Protein 8ZU6 (pdb70)

Nearest PDB structures (foldseek):
  4wyq-assembly2_E  TM=8.006E-01  e=1.038E-06  Homo sapiens
  8dg7-assembly1_K  TM=7.842E-01  e=1.262E-06  Drosophila melanogaster
  8dg5-assembly1_K  TM=7.816E-01  e=1.183E-06  Drosophila melanogaster
  7zpj-assembly1_D  TM=7.983E-01  e=1.749E-06  Mus musculus
  6zbk-assembly1_B  TM=7.728E-01  e=4.358E-06  Homo sapiens

Radius of gyration: 14.93 Å; Cα contacts (8 Å, |Δi|>4): 233; chains: 2; bounding box: 44×32×35 Å

Sequence (140 aa):
DYIQLLSEIAKEQGFNITYLDIDELSANGQYQCLAELSTSPITVCHGSGISCGNAQSDAAHNALQYLKIIDYIQLLSEIAKEQGFNITYLDIDELSANGQYQCLAELSTSPITVCHGSGISCGNAQSDAAHNALQYLKIIDYIQLLSEIAKEQGFNITYLDIDELSANGQYQCLAELSTSPITVCHGSGISCGNAQSDAAHNALQYLKIIDYIQLLSEIAKEQGFNITYLDIDELSANGQYQCLAELSTSPITVCHGSGISCGNAQSDAAHNALQYLKIIDYIQLLSEIAKEQGFNITYLDIDELSANGQYQCLAELSTSPITVCHGSGISCGNAQSDAAHNALQYLKIIDYIQLLSEIAKEQGFNITYLDIDELSANGQYQCLAELSTSPITVCHGSGISCGNAQSDAAHNALQYLKIIDYIQLLSEIAKEQGFNITYLDIDELSANGQYQCLAELSTSPITVCHGSGISCGNAQSDAAHNALQYLKIIDYIQLLSEIAKEQGFNITYLDIDELSANGQYQCLAELSTSPITVCHGSGISCGNAQSDAAHNALQYLKIIDYIQLLSEIAKEQGFNITYLDIDELSANGQYQCLAELSTSPITVCHGSGISCGNAQSDAAHNALQYLKIIDYIQLLSEIAKEQGFNITYLDIDELSANGQYQCLAELSTSPITVCHGSGISCGNAQSDAAHNALQYLKIIDYIQLLSEIAKEQGFNITYLDIDELSANGQYQCLAELSTSPITVCHGSGISCGNAQSDAAHNALQYLKIIDYIQLLSEIAKEQGFNITYLDIDELSANGQYQCLAELSTSPITVCHGSGISCGNAQSDAAHNALQYLKIIDYIQLLSEIAKEQGFNITYLDIDELSANGQYQCLAELSTSPITVCHGSGISCGNAQSDAAHNALQYLKIIDYIQLLSEIAKEQGFNITYLDIDELSANGQYQCLAELSTSPITVCHGSGISCGNAQSDAAHNALQYLKIIDYIQLLSEIAKEQGFNITYLDIDELSANGQYQCLAELSTSPITVCHGSGISCGNAQSDAAHNALQYLKIIDYIQLLSEIAKEQGFNITYLDIDELSANGQYQCLAELSTSPITVCHGSGISCGNAQSDAAHNALQYLKIIDYIQLLSEIAKEQGFNITYLDIDELSANGQYQCLAELSTSPITVCHGSGISCGNAQSDAAHNALQYLKIIDYIQLLSEIAKEQGFNITYLDIDELSANGQYQCLAELSTSPITVCHGSGISCGNAQSDAAHNALQYLKIIDYIQLLSEIAKEQGFNITYLDIDELSANGQYQCLAELSTSPITVCHGSGISCGNAQSDAAHNALQYLKIIDYIQLLSEIAKEQGFNITYLDIDELSANGQYQCLAELSTSPITVCHGSGISCGNAQSDAAHNALQYLKIIDYIQLLSEIAKEQGFNITYLDIDELSANGQYQCLAELSTSPITVCHGSGISCGNAQSDAAHNALQYLKIIDYIQLLSEIAKEQGFNITYLDIDELSANGQYQCLAELSTSPITVCHGSGISCGNAQSDAAHNALQYLKIIDYIQLLSEIAKEQGFNITYLDIDELSANGQYQCLAELSTSPITVCHGSGISCGNAQSDAAHNALQYLKIIDYIQLLSEIAKEQGFNITYLDIDELSANGQYQCLAELSTSPITVCHGSGISCGNAQSDAAHNALQYLKIIDYIQLLSEIAKEQGFNITYLDIDELSANGQYQCLAELSTSPITVCHGSGISCGNAQSDAAHNALQYLKIIDYIQLLSEIAKEQGFNITYLDIDELSANGQYQCLAELSTSPITVCHGSGISCGNAQSDAAHNALQYLKIIDYIQLLSEIAKEQGFNITYLDIDELSANGQYQCLAELSTSPITVCHGSGISCGNAQSDAAHNALQYLKIIDYIQLLSEIAKEQGFNITYLDIDELSANGQYQCLAELSTSPITVCHGSGISCGNAQSDAAHNALQYLKIIDYIQLLSEIAKEQGFNITYLDIDELSANGQYQCLAELSTSPITVCHGSGISCGNAQSDAAHNALQYLKIIDYIQLLSEIAKEQGFNITYLDIDELSANGQYQCLAELSTSPITVCHGSGISCGNAQSDAAHNALQYLKII

Foldseek 3Di:
DLLVVLCVVCVVVVWDWDKDWDPDADPQRATWIWTFTDVDPTDIFIFHDPHPPVRVVRRSVVVVVVVVVD/DLLVVCVVVCVVVVWDKAKAQPPDDCVVGVQKIWIFTRPDPTDIFIFRSNDVVNRSVRRSVVCVVVVVVD

Organism: Homo sapiens (NCBI:txid9606)

Secondary structure (DSSP, 8-state):
-HHHHHHHHHHHHT--EEEEE---S-TTT-EEEEEEESSSSS-EEEEEESSTTHHHHHHHHHHHHHHHH-/-HHHHHHHHHHHHT--EEEEESSS--TT----EEEEESSSS--EEEE---SSSHHHHHHHHHHHHHHHH-

GO terms:
  GO:0005515 protein binding (F, IPI)
  GO:0008047 enzyme activator activity (F, IDA)
  GO:0005737 cytoplasm (C, IDA)
  GO:0140374 antiviral innate immune response (P, IDA)
  GO:0042803 protein homodimerization activity (F, IPI)
  GO:0008047 enzyme activator activity (F, TAS)
  GO:0009615 response to virus (P, TAS)
  GO:0006955 immune response (P, TAS)
  GO:0008285 negative regulation of cell population proliferation (P, TAS)
  GO:0005829 cytosol (C, TAS)
  GO:0042802 identical protein binding (F, IPI)
  GO:0070883 pre-miRNA binding (F, IDA)
  GO:0035196 miRNA processing (P, IDA)
  GO:0003725 double-stranded RNA binding (F, IDA)
  GO:0070578 RISC-loading complex (C, IDA)
  GO:0031054 pre-miRNA processing (P, IDA)
  GO:0050821 protein stabilization (P, IMP)
  GO:0019899 enzyme binding (F, IPI)
  GO:0005654 nucleoplasm (C, IDA)
  GO:0005829 cytosol (C, IDA)

Structure (mmCIF, N/CA/C/O backbone):
data_8ZU6
#
_entry.id   8ZU6
#
loop_
_atom_site.group_PDB
_atom_site.id
_atom_site.type_symbol
_atom_site.label_atom_id
_atom_site.label_alt_id
_atom_site.label_comp_id
_atom_site.label_asym_id
_atom_site.label_entity_id
_atom_site.label_seq_id
_atom_site.pdbx_PDB_ins_code
_atom_site.Cartn_x
_atom_site.Cartn_y
_atom_site.Cartn_z
_atom_site.occupancy
_atom_site.B_iso_or_equiv
_atom_site.auth_seq_id
_atom_site.auth_comp_id
_atom_site.auth_asym_id
_atom_site.auth_atom_id
_atom_site.pdbx_PDB_model_num
ATOM 1 N N . ASP A 1 25 ? -12.715 -0.943 47.439 1.00 0.00 30 ASP A N 1
ATOM 2 C CA . ASP A 1 25 ? -12.422 -1.079 45.985 1.00 0.00 30 ASP A CA 1
ATOM 3 C C . ASP A 1 25 ? -11.827 0.239 45.463 1.00 0.00 30 ASP A C 1
ATOM 4 O O . ASP A 1 25 ? -12.493 1.042 44.798 1.00 0.00 30 ASP A O 1
ATOM 13 N N . TYR A 1 26 ? -10.549 0.469 45.778 1.00 0.00 31 TYR A N 1
ATOM 14 C CA . TYR A 1 26 ? -9.850 1.683 45.354 1.00 0.00 31 TYR A CA 1
ATOM 15 C C . TYR A 1 26 ? -9.690 1.726 43.832 1.00 0.00 31 TYR A C 1
ATOM 16 O O . TYR A 1 26 ? -9.874 2.767 43.194 1.00 0.00 31 TYR A O 1
ATOM 34 N N . ILE A 1 27 ? -9.324 0.585 43.243 1.00 0.00 32 ILE A N 1
ATOM 35 C CA . ILE A 1 27 ? -9.116 0.489 41.794 1.00 0.00 32 ILE A CA 1
ATOM 36 C C . ILE A 1 27 ? -10.424 0.773 41.041 1.00 0.00 32 ILE A C 1
ATOM 37 O O . ILE A 1 27 ? -10.441 1.499 40.042 1.00 0.00 32 ILE A O 1
ATOM 53 N N . GLN A 1 28 ? -11.526 0.187 41.516 1.00 0.00 33 GLN A N 1
ATOM 54 C CA . GLN A 1 28 ? -12.832 0.373 40.877 1.00 0.00 33 GLN A CA 1
ATOM 55 C C . GLN A 1 28 ? -13.223 1.851 40.867 1.00 0.00 33 GLN A C 1
ATOM 56 O O . GLN A 1 28 ? -13.745 2.372 39.876 1.00 0.00 33 GLN A O 1
ATOM 70 N N . LEU A 1 29 ? -12.971 2.538 41.984 1.00 0.00 34 LEU A N 1
ATOM 71 C CA . LEU A 1 29 ? -13.298 3.959 42.107 1.00 0.00 34 LEU A CA 1
ATOM 72 C C . LEU A 1 29 ? -12.484 4.784 41.106 1.00 0.00 34 LEU A C 1
ATOM 73 O O . LEU A 1 29 ? -12.994 5.704 40.463 1.00 0.00 34 LEU A O 1
ATOM 89 N N . LEU A 1 30 ? -11.201 4.441 40.974 1.00 0.00 35 LEU A N 1
ATOM 90 C CA . LEU A 1 30 ? -10.297 5.136 40.054 1.00 0.00 35 LEU A CA 1
ATOM 91 C C . LEU A 1 30 ? -10.778 4.982 38.606 1.00 0.00 35 LEU A C 1
ATOM 92 O O . LEU A 1 30 ? -10.705 5.917 37.804 1.00 0.00 35 LEU A O 1
ATOM 108 N N . SER A 1 31 ? -11.257 3.787 38.266 1.00 0.00 36 SER A N 1
ATOM 109 C CA . SER A 1 31 ? -11.733 3.500 36.915 1.00 0.00 36 SER A CA 1
ATOM 110 C C . SER A 1 31 ? -12.885 4.430 36.518 1.00 0.00 36 SER A C 1
ATOM 111 O O . SER A 1 31 ? -12.966 4.899 35.380 1.00 0.00 36 SER A O 1
ATOM 119 N N . GLU A 1 32 ? -13.800 4.684 37.458 1.00 0.00 37 GLU A N 1
ATOM 120 C CA . GLU A 1 32 ? -14.960 5.538 37.195 1.00 0.00 37 GLU A CA 1
ATOM 121 C C . GLU A 1 32 ? -14.557 7.000 36.980 1.00 0.00 37 GLU A C 1
ATOM 122 O O . GLU A 1 32 ? -15.035 7.661 36.053 1.00 0.00 37 GLU A O 1
ATOM 134 N N . ILE A 1 33 ? -13.676 7.520 37.840 1.00 0.00 38 ILE A N 1
ATOM 135 C CA . ILE A 1 33 ? -13.229 8.913 37.723 1.00 0.00 38 ILE A CA 1
ATOM 136 C C . ILE A 1 33 ? -12.319 9.099 36.506 1.00 0.00 38 ILE A C 1
ATOM 137 O O . ILE A 1 33 ? -12.359 10.131 35.830 1.00 0.00 38 ILE A O 1
ATOM 153 N N . ALA A 1 34 ? -11.486 8.092 36.219 1.00 0.00 39 ALA A N 1
ATOM 154 C CA . ALA A 1 34 ? -10.569 8.153 35.080 1.00 0.00 39 ALA A CA 1
ATOM 155 C C . ALA A 1 34 ? -11.339 8.282 33.763 1.00 0.00 39 ALA A C 1
ATOM 156 O O . ALA A 1 34 ? -10.984 9.077 32.889 1.00 0.00 39 ALA A O 1
ATOM 163 N N . LYS A 1 35 ? -12.403 7.486 33.616 1.00 0.00 40 LYS A N 1
ATOM 164 C CA . LYS A 1 35 ? -13.219 7.508 32.400 1.00 0.00 40 LYS A CA 1
ATOM 165 C C . LYS A 1 35 ? -13.979 8.833 32.270 1.00 0.00 40 LYS A C 1
ATOM 166 O O . LYS A 1 35 ? -14.185 9.348 31.167 1.00 0.00 40 LYS A O 1
ATOM 185 N N . GLU A 1 36 ? -14.407 9.386 33.408 1.00 0.00 41 GLU A N 1
ATOM 186 C CA . GLU A 1 36 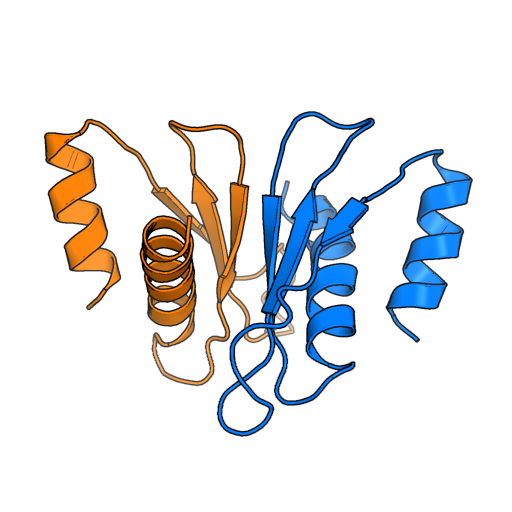? -15.151 10.647 33.420 1.00 0.00 41 GLU A CA 1
ATOM 187 C C . GLU A 1 36 ? -14.297 11.798 32.873 1.00 0.00 41 GLU A C 1
ATOM 188 O O . GLU A 1 36 ? -14.805 12.725 32.236 1.00 0.00 41 GLU A O 1
ATOM 200 N N . GLN A 1 37 ? -12.985 11.745 33.129 1.00 0.00 42 GLN A N 1
ATOM 201 C CA . GLN A 1 37 ? -12.063 12.791 32.665 1.00 0.00 42 GLN A CA 1
ATOM 202 C C . GLN A 1 37 ? -11.333 12.378 31.370 1.00 0.00 42 GLN A C 1
ATOM 203 O O . GLN A 1 37 ? -10.649 13.192 30.742 1.00 0.00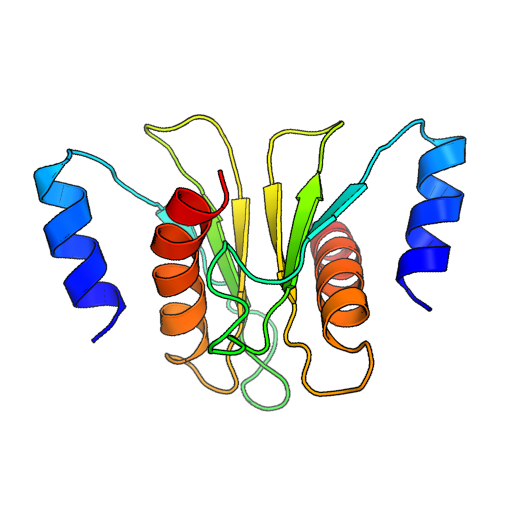 42 GLN A O 1
ATOM 217 N N . GLY A 1 38 ? -11.470 11.107 30.964 1.00 0.00 43 GLY A N 1
ATOM 218 C CA . GLY A 1 38 ? -10.817 10.609 29.748 1.00 0.00 43 GLY A CA 1
ATOM 219 C C . GLY A 1 38 ? -9.334 10.282 29.984 1.00 0.00 43 GLY A C 1
ATOM 220 O O . GLY A 1 38 ? -8.545 10.183 29.039 1.00 0.00 43 GLY A O 1
ATOM 224 N N . PHE A 1 39 ? -8.945 10.107 31.253 1.00 0.00 44 PHE A N 1
ATOM 225 C CA . PHE A 1 39 ? -7.559 9.787 31.602 1.00 0.00 44 PHE A CA 1
ATOM 226 C C . PHE A 1 39 ? -7.386 8.273 31.753 1.00 0.00 44 PHE A C 1
ATOM 227 O O . PHE A 1 39 ? -8.266 7.575 32.265 1.00 0.00 44 PHE A O 1
ATOM 244 N N . ASN A 1 40 ? -6.237 7.756 31.302 1.00 0.00 45 ASN A N 1
ATOM 245 C CA . ASN A 1 40 ? -5.951 6.324 31.387 1.00 0.00 45 ASN A CA 1
ATOM 246 C C . ASN A 1 40 ? -4.554 6.087 31.963 1.00 0.00 45 ASN A C 1
ATOM 247 O O . ASN A 1 40 ? -3.604 6.821 31.670 1.00 0.00 45 ASN A O 1
ATOM 258 N N . ILE A 1 41 ? -4.422 5.047 32.792 1.00 0.00 46 ILE A N 1
ATOM 259 C CA . ILE A 1 41 ? -3.137 4.710 33.410 1.00 0.00 46 ILE A CA 1
ATOM 260 C C . ILE A 1 41 ? -2.784 3.251 33.101 1.00 0.00 46 ILE A C 1
ATOM 261 O O . ILE A 1 41 ? -3.600 2.342 33.279 1.00 0.00 46 ILE A O 1
ATOM 277 N N . THR A 1 42 ? -1.550 3.023 32.642 1.00 0.00 47 THR A N 1
ATOM 278 C CA . THR A 1 42 ? -1.089 1.675 32.320 1.00 0.00 47 THR A CA 1
ATOM 279 C C . THR A 1 42 ? -0.319 1.090 33.513 1.00 0.00 47 THR A C 1
ATOM 280 O O . THR A 1 42 ? 0.762 1.571 33.865 1.00 0.00 47 THR A O 1
ATOM 291 N N . TYR A 1 43 ? -0.876 0.050 34.155 1.00 0.00 48 TYR A N 1
ATOM 292 C CA . TYR A 1 43 ? -0.229 -0.569 35.309 1.00 0.00 48 TYR A CA 1
ATOM 293 C C . TYR A 1 43 ? 0.633 -1.757 34.878 1.00 0.00 48 TYR A C 1
ATOM 294 O O . TYR A 1 43 ? 0.206 -2.622 34.110 1.00 0.00 48 TYR A O 1
ATOM 312 N N . LEU A 1 44 ? 1.864 -1.800 35.391 1.00 0.00 49 LEU A N 1
ATOM 313 C CA . LEU A 1 44 ? 2.799 -2.878 35.077 1.00 0.00 49 LEU A CA 1
ATOM 314 C C . LEU A 1 44 ? 3.390 -3.450 36.369 1.00 0.00 49 LEU A C 1
ATOM 315 O O . LEU A 1 44 ? 4.391 -2.954 36.896 1.00 0.00 49 LEU A O 1
ATOM 331 N N . ASP A 1 45 ? 2.758 -4.505 36.891 1.00 0.00 50 ASP A N 1
ATOM 332 C CA . ASP A 1 45 ? 3.218 -5.144 38.127 1.00 0.00 50 ASP A CA 1
ATOM 333 C C . ASP A 1 45 ? 4.292 -6.190 37.824 1.00 0.00 50 ASP A C 1
ATOM 334 O O . ASP A 1 45 ? 4.100 -7.094 37.004 1.00 0.00 50 ASP A O 1
ATOM 343 N N . ILE A 1 46 ? 5.443 -6.066 38.491 1.00 0.00 51 ILE A N 1
ATOM 344 C CA . ILE A 1 46 ? 6.552 -7.005 38.289 1.00 0.00 51 ILE A CA 1
ATOM 345 C C . ILE A 1 46 ? 6.279 -8.334 39.000 1.00 0.00 51 ILE A C 1
ATOM 346 O O . ILE A 1 46 ? 6.085 -8.393 40.216 1.00 0.00 51 ILE A O 1
ATOM 362 N N . ASP A 1 47 ? 6.263 -9.420 38.221 1.00 0.00 52 ASP A N 1
ATOM 363 C CA . ASP A 1 47 ? 6.014 -10.759 38.763 1.00 0.00 52 ASP A CA 1
ATOM 364 C C . ASP A 1 47 ? 7.153 -11.207 39.697 1.00 0.00 52 ASP A C 1
ATOM 365 O O . ASP A 1 47 ? 6.988 -12.124 40.507 1.00 0.00 52 ASP A O 1
ATOM 374 N N . GLU A 1 48 ? 8.320 -10.558 39.588 1.00 0.00 53 GLU A N 1
ATOM 375 C CA . GLU A 1 48 ? 9.471 -10.894 40.419 1.00 0.00 53 GLU A CA 1
ATOM 376 C C . GLU A 1 48 ? 9.093 -10.847 41.903 1.00 0.00 53 GLU A C 1
ATOM 377 O O . GLU A 1 48 ? 7.942 -10.582 42.264 1.00 0.00 53 GLU A O 1
ATOM 389 N N . LEU A 1 49 ? 10.069 -11.116 42.772 1.00 0.00 54 LEU A N 1
ATOM 390 C CA . LEU A 1 49 ? 9.844 -11.115 44.219 1.00 0.00 54 LEU A CA 1
ATOM 391 C C . LEU A 1 49 ? 8.742 -12.116 44.584 1.00 0.00 54 LEU A C 1
ATOM 392 O O . LEU A 1 49 ? 8.166 -12.779 43.717 1.00 0.00 54 LEU A O 1
ATOM 408 N N . SER A 1 50 ? 8.446 -12.231 45.884 1.00 0.00 55 SER A N 1
ATOM 409 C CA . SER A 1 50 ? 7.415 -13.155 46.358 1.00 0.00 55 SER A CA 1
ATOM 410 C C . SER A 1 50 ? 6.629 -12.543 47.518 1.00 0.00 55 SER A C 1
ATOM 411 O O . SER A 1 50 ? 7.044 -11.550 48.124 1.00 0.00 55 SER A O 1
ATOM 419 N N . ALA A 1 51 ? 5.478 -13.144 47.833 1.00 0.00 56 ALA A N 1
ATOM 420 C CA . ALA A 1 51 ? 4.628 -12.662 48.925 1.00 0.00 56 ALA A CA 1
ATOM 421 C C . ALA A 1 51 ? 5.410 -12.568 50.245 1.00 0.00 56 ALA A C 1
ATOM 422 O O . ALA A 1 51 ? 5.030 -11.832 51.161 1.00 0.00 56 ALA A O 1
ATOM 429 N N . ASN A 1 52 ? 6.515 -13.320 50.351 1.00 0.00 57 ASN A N 1
ATOM 430 C CA . ASN A 1 52 ? 7.343 -13.317 51.558 1.00 0.00 57 ASN A CA 1
ATOM 431 C C . ASN A 1 52 ? 7.714 -11.887 51.961 1.00 0.00 57 ASN A C 1
ATOM 432 O O . ASN A 1 52 ? 7.514 -11.469 53.105 1.00 0.00 57 ASN A O 1
ATOM 443 N N . GLY A 1 53 ? 8.261 -11.125 51.008 1.00 0.00 58 GLY A N 1
ATOM 444 C CA . GLY A 1 53 ? 8.661 -9.742 51.262 1.00 0.00 58 GLY A CA 1
ATOM 445 C C . GLY A 1 53 ? 7.503 -8.776 51.001 1.00 0.00 58 GLY A C 1
ATOM 446 O O . GLY A 1 53 ? 6.774 -8.387 51.917 1.00 0.00 58 GLY A O 1
ATOM 450 N N . GLN A 1 54 ? 7.330 -8.378 49.734 1.00 0.00 59 GLN A N 1
ATOM 451 C CA . GLN A 1 54 ? 6.256 -7.452 49.356 1.00 0.00 59 GLN A CA 1
ATOM 452 C C . GLN A 1 54 ? 6.210 -7.250 47.838 1.00 0.00 59 GLN A C 1
ATOM 453 O O . GLN A 1 54 ? 7.243 -7.168 47.166 1.00 0.00 59 GLN A O 1
ATOM 467 N N . TYR A 1 55 ? 4.994 -7.163 47.293 1.00 0.00 60 TYR A N 1
ATOM 468 C CA . TYR A 1 55 ? 4.792 -6.966 45.866 1.00 0.00 60 TYR A CA 1
ATOM 469 C C . TYR A 1 55 ? 5.065 -5.504 45.486 1.00 0.00 60 TYR A C 1
ATOM 470 O O . TYR A 1 55 ? 5.154 -4.619 46.342 1.00 0.00 60 TYR A O 1
ATOM 488 N N . GLN A 1 56 ? 5.200 -5.250 44.181 1.00 0.00 61 GLN A N 1
ATOM 489 C CA . GLN A 1 56 ? 5.464 -3.902 43.673 1.00 0.00 61 GLN A CA 1
ATOM 490 C C . GLN A 1 56 ? 4.647 -3.649 42.398 1.00 0.00 61 GLN A C 1
ATOM 491 O O . GLN A 1 56 ? 4.343 -4.577 41.642 1.00 0.00 61 GLN A O 1
ATOM 505 N N . CYS A 1 57 ? 4.289 -2.382 42.149 1.00 0.00 62 CYS A N 1
ATOM 506 C CA . CYS A 1 57 ? 3.510 -2.027 40.960 1.00 0.00 62 CYS A CA 1
ATOM 507 C C . CYS A 1 57 ? 3.989 -0.700 40.362 1.00 0.00 62 CYS A C 1
ATOM 508 O O . CYS A 1 57 ? 4.197 0.287 41.073 1.00 0.00 62 CYS A O 1
ATOM 516 N N . LEU A 1 58 ? 4.169 -0.677 39.036 1.00 0.00 63 LEU A N 1
ATOM 517 C CA . LEU A 1 58 ? 4.625 0.528 38.337 1.00 0.00 63 LEU A CA 1
ATOM 518 C C . LEU A 1 58 ? 3.486 1.123 37.498 1.00 0.00 63 LEU A C 1
ATOM 519 O O . LEU A 1 58 ? 2.961 0.479 36.588 1.00 0.00 63 LEU A O 1
ATOM 535 N N . ALA A 1 59 ? 3.100 2.370 37.800 1.00 0.00 64 ALA A N 1
ATOM 536 C CA . ALA A 1 59 ? 2.024 3.044 37.064 1.00 0.00 64 ALA A CA 1
ATOM 537 C C . ALA A 1 59 ? 2.598 4.103 36.115 1.00 0.00 64 ALA A C 1
ATOM 538 O O . ALA A 1 59 ? 3.225 5.070 36.544 1.00 0.00 64 ALA A O 1
ATOM 545 N N . GLU A 1 60 ? 2.386 3.917 34.808 1.00 0.00 65 GLU A N 1
ATOM 546 C CA . GLU A 1 60 ? 2.895 4.856 33.800 1.00 0.00 65 GLU A CA 1
ATOM 547 C C . GLU A 1 60 ? 1.747 5.527 33.035 1.00 0.00 65 GLU A C 1
ATOM 548 O O . GLU A 1 60 ? 0.858 4.857 32.503 1.00 0.00 65 GLU A O 1
ATOM 560 N N . LEU A 1 61 ? 1.764 6.868 32.972 1.00 0.00 66 LEU A N 1
ATOM 561 C CA . LEU A 1 61 ? 0.710 7.613 32.255 1.00 0.00 66 LEU A CA 1
ATOM 562 C C . LEU A 1 61 ? 1.033 7.725 30.753 1.00 0.00 66 LEU A C 1
ATOM 563 O O . LEU A 1 61 ? 2.118 8.174 30.368 1.00 0.00 66 LEU A O 1
ATOM 579 N N . SER A 1 62 ? 0.093 7.293 29.885 1.00 0.00 67 SER A N 1
ATOM 580 C CA . SER A 1 62 ? 0.315 7.337 28.429 1.00 0.00 67 SER A CA 1
ATOM 581 C C . SER A 1 62 ? -0.293 8.595 27.775 1.00 0.00 67 SER A C 1
ATOM 582 O O . SER A 1 62 ? 0.329 9.218 26.910 1.00 0.00 67 SER A O 1
ATOM 590 N N . THR A 1 63 ? -1.499 8.999 28.203 1.00 0.00 68 THR A N 1
ATOM 591 C CA . THR A 1 63 ? -2.145 10.213 27.657 1.00 0.00 68 THR A CA 1
ATOM 592 C C . THR A 1 63 ? -1.492 11.461 28.277 1.00 0.00 68 THR A C 1
ATOM 593 O O . THR A 1 63 ? -1.314 12.503 27.644 1.00 0.00 68 THR A O 1
ATOM 604 N N . SER A 1 64 ? -1.097 11.305 29.528 1.00 0.00 69 SER A N 1
ATOM 605 C CA . SER A 1 64 ? -0.414 12.314 30.313 1.00 0.00 69 SER A CA 1
ATOM 606 C C . SER A 1 64 ? 1.097 12.215 30.025 1.00 0.00 69 SER A C 1
ATOM 607 O O . SER A 1 64 ? 1.530 11.236 29.406 1.00 0.00 69 SER A O 1
ATOM 615 N N . PRO A 1 65 ? 1.910 13.188 30.418 1.00 0.00 70 PRO A N 1
ATOM 616 C CA . PRO A 1 65 ? 3.375 13.146 30.130 1.00 0.00 70 PRO A CA 1
ATOM 617 C C . PRO A 1 65 ? 3.967 11.951 30.872 1.00 0.00 70 PRO A C 1
ATOM 618 O O . PRO A 1 65 ? 3.287 11.326 31.695 1.00 0.00 70 PRO A O 1
ATOM 629 N N . ILE A 1 66 ? 5.170 11.514 30.479 1.00 0.00 71 ILE A N 1
ATOM 630 C CA . ILE A 1 66 ? 5.717 10.272 31.015 1.00 0.00 71 ILE A CA 1
ATOM 631 C C . ILE A 1 66 ? 6.183 10.431 32.463 1.00 0.00 71 ILE A C 1
ATOM 632 O O . ILE A 1 66 ? 7.123 11.152 32.801 1.00 0.00 71 ILE A O 1
ATOM 648 N N . THR A 1 67 ? 5.459 9.711 33.320 1.00 0.00 72 THR A N 1
ATOM 649 C CA . THR A 1 67 ? 5.696 9.688 34.748 1.00 0.00 72 THR A CA 1
ATOM 650 C C . THR A 1 67 ? 5.403 8.282 35.269 1.00 0.00 72 THR A C 1
ATOM 651 O O . THR A 1 67 ? 4.359 7.683 34.949 1.00 0.00 72 THR A O 1
ATOM 662 N N . VAL A 1 68 ? 6.327 7.745 36.065 1.00 0.00 73 VAL A N 1
ATOM 663 C CA . VAL A 1 68 ? 6.166 6.402 36.625 1.00 0.00 73 VAL A CA 1
ATOM 664 C C . VAL A 1 68 ? 5.949 6.503 38.139 1.00 0.00 73 VAL A C 1
ATOM 665 O O . VAL A 1 68 ? 6.733 7.133 38.855 1.00 0.00 73 VAL A O 1
ATOM 678 N N . CYS A 1 69 ? 4.872 5.887 38.634 1.00 0.00 74 CYS A N 1
ATOM 679 C CA . CYS A 1 69 ? 4.561 5.920 40.063 1.00 0.00 74 CYS A CA 1
ATOM 680 C C . CYS A 1 69 ? 4.856 4.562 40.700 1.00 0.00 74 CYS A C 1
ATOM 681 O O . CYS A 1 69 ? 4.389 3.520 40.229 1.00 0.00 74 CYS A O 1
ATOM 689 N N . HIS A 1 70 ? 5.639 4.565 41.784 1.00 0.00 75 HIS A N 1
ATOM 690 C CA . HIS A 1 70 ? 5.992 3.329 42.475 1.00 0.00 75 HIS A CA 1
ATOM 691 C C . HIS A 1 70 ? 5.029 3.056 43.642 1.00 0.00 75 HIS A C 1
ATOM 692 O O . HIS A 1 70 ? 4.852 3.898 44.531 1.00 0.00 75 HIS A O 1
ATOM 707 N N . GLY A 1 71 ? 4.417 1.859 43.649 1.00 0.00 76 GLY A N 1
ATOM 708 C CA . GLY A 1 71 ? 3.491 1.451 44.705 1.00 0.00 76 GLY A CA 1
ATOM 709 C C . GLY A 1 71 ? 3.937 0.104 45.282 1.00 0.00 76 GLY A C 1
ATOM 710 O O . GLY A 1 71 ? 4.769 -0.589 44.689 1.00 0.00 76 GLY A O 1
ATOM 714 N N . SER A 1 72 ? 3.394 -0.281 46.444 1.00 0.00 77 SER A N 1
ATOM 715 C CA . SER A 1 72 ? 3.772 -1.556 47.068 1.00 0.00 77 SER A CA 1
ATOM 716 C C . SER A 1 72 ? 2.738 -2.018 48.098 1.00 0.00 77 SER A C 1
ATOM 717 O O . SER A 1 72 ? 2.013 -1.217 48.694 1.00 0.00 77 SER A O 1
ATOM 725 N N . GLY A 1 73 ? 2.683 -3.337 48.317 1.00 0.00 78 GLY A N 1
ATOM 726 C CA . GLY A 1 73 ? 1.756 -3.930 49.279 1.00 0.00 78 GLY A CA 1
ATOM 727 C C . GLY A 1 73 ? 2.357 -5.191 49.906 1.00 0.00 78 GLY A C 1
ATOM 728 O O . GLY A 1 73 ? 3.400 -5.689 49.472 1.00 0.00 78 GLY A O 1
ATOM 732 N N . ILE A 1 74 ? 1.697 -5.713 50.945 1.00 0.00 79 ILE A N 1
ATOM 733 C CA . ILE A 1 74 ? 2.175 -6.915 51.639 1.00 0.00 79 ILE A CA 1
ATOM 734 C C . ILE A 1 74 ? 1.725 -8.195 50.904 1.00 0.00 79 ILE A C 1
ATOM 735 O O . ILE A 1 74 ? 2.385 -9.235 50.982 1.00 0.00 79 ILE A O 1
ATOM 751 N N . SER A 1 75 ? 0.598 -8.126 50.185 1.00 0.00 80 SER A N 1
ATOM 752 C CA . SER A 1 75 ? 0.083 -9.281 49.448 1.00 0.00 80 SER A CA 1
ATOM 753 C C . SER A 1 75 ? -0.526 -8.836 48.121 1.00 0.00 80 SER A C 1
ATOM 754 O O . SER A 1 75 ? -0.895 -7.671 47.944 1.00 0.00 80 SER A O 1
ATOM 762 N N . CYS A 1 76 ? -0.637 -9.770 47.168 1.00 0.00 81 CYS A N 1
ATOM 763 C CA . CYS A 1 76 ? -1.204 -9.463 45.856 1.00 0.00 81 CYS A CA 1
ATOM 764 C C . CYS A 1 76 ? -2.596 -8.844 46.011 1.00 0.00 81 CYS A C 1
ATOM 765 O O . CYS A 1 76 ? -3.564 -9.510 46.389 1.00 0.00 81 CYS A O 1
ATOM 773 N N . GLY A 1 77 ? -2.693 -7.542 45.730 1.00 0.00 82 GLY A N 1
ATOM 774 C CA . GLY A 1 77 ? -3.957 -6.818 45.847 1.00 0.00 82 GLY A CA 1
ATOM 775 C C . GLY A 1 77 ? -3.763 -5.524 46.638 1.00 0.00 82 GLY A C 1
ATOM 776 O O . GLY A 1 77 ? -4.321 -4.475 46.302 1.00 0.00 82 GLY A O 1
ATOM 780 N N . ASN A 1 78 ? -2.957 -5.593 47.705 1.00 0.00 83 ASN A N 1
ATOM 781 C CA . ASN A 1 78 ? -2.687 -4.426 48.542 1.00 0.00 83 ASN A CA 1
ATOM 782 C C . ASN A 1 78 ? -1.844 -3.408 47.767 1.00 0.00 83 ASN A C 1
ATOM 783 O O . ASN A 1 78 ? -2.110 -2.202 47.794 1.00 0.00 83 ASN A O 1
ATOM 794 N N . ALA A 1 79 ? -0.814 -3.897 47.066 1.00 0.00 84 ALA A N 1
ATOM 795 C CA . ALA A 1 79 ? 0.065 -3.028 46.286 1.00 0.00 84 ALA A CA 1
ATOM 796 C C . ALA A 1 79 ? -0.724 -2.309 45.197 1.00 0.00 84 ALA A C 1
ATOM 797 O O . ALA A 1 79 ? -0.522 -1.122 44.934 1.00 0.00 84 ALA A O 1
ATOM 804 N N . GLN A 1 80 ? -1.648 -3.032 44.566 1.00 0.00 85 GLN A N 1
ATOM 805 C CA . GLN A 1 80 ? -2.487 -2.462 43.517 1.00 0.00 85 GLN A CA 1
ATOM 806 C C . GLN A 1 80 ? -3.338 -1.325 44.092 1.00 0.00 85 GLN A C 1
ATOM 807 O O . GLN A 1 80 ? -3.582 -0.307 43.438 1.00 0.00 85 GLN A O 1
ATOM 821 N N . SER A 1 81 ? -3.802 -1.508 45.335 1.00 0.00 86 SER A N 1
ATOM 822 C CA . SER A 1 81 ? -4.633 -0.510 46.007 1.00 0.00 86 SER A CA 1
ATOM 823 C C . SER A 1 81 ? -3.830 0.758 46.311 1.00 0.00 86 SER A C 1
ATOM 824 O O . SER A 1 81 ? -4.306 1.880 46.110 1.00 0.00 86 SER A O 1
ATOM 832 N N . ASP A 1 82 ? -2.596 0.583 46.796 1.00 0.00 87 ASP A N 1
ATOM 833 C CA . ASP A 1 82 ? -1.735 1.720 47.119 1.00 0.00 87 ASP A CA 1
ATOM 834 C C . ASP A 1 82 ? -1.315 2.439 45.840 1.00 0.00 87 ASP A C 1
ATOM 835 O O . ASP A 1 82 ? -1.367 3.669 45.742 1.00 0.00 87 ASP A O 1
ATOM 844 N N . ALA A 1 83 ? -0.899 1.659 44.841 1.00 0.00 88 ALA A N 1
ATOM 845 C CA . ALA A 1 83 ? -0.478 2.209 43.557 1.00 0.00 88 ALA A CA 1
ATOM 846 C C . ALA A 1 83 ? -1.615 3.012 42.920 1.00 0.00 88 ALA A C 1
ATOM 847 O O . ALA A 1 83 ? -1.417 4.119 42.419 1.00 0.00 88 ALA A O 1
ATOM 854 N N . ALA A 1 84 ? -2.826 2.448 42.939 1.00 0.00 89 ALA A N 1
ATOM 855 C CA . ALA A 1 84 ? -3.995 3.116 42.366 1.00 0.00 89 ALA A CA 1
ATOM 856 C C . ALA A 1 84 ? -4.382 4.348 43.190 1.00 0.00 89 ALA A C 1
ATOM 857 O O . ALA A 1 84 ? -4.713 5.407 42.649 1.00 0.00 89 ALA A O 1
ATOM 864 N N . HIS A 1 85 ? -4.350 4.202 44.516 1.00 0.00 90 HIS A N 1
ATOM 865 C CA . HIS A 1 85 ? -4.710 5.290 45.427 1.00 0.00 90 HIS A CA 1
ATOM 866 C C . HIS A 1 85 ? -3.729 6.465 45.316 1.00 0.00 90 HIS A C 1
ATOM 867 O O . HIS A 1 85 ? -4.109 7.629 45.475 1.00 0.00 90 HIS A O 1
ATOM 882 N N . ASN A 1 86 ? -2.454 6.165 45.047 1.00 0.00 91 ASN A N 1
ATOM 883 C CA . ASN A 1 86 ? -1.433 7.208 44.928 1.00 0.00 91 ASN A CA 1
ATOM 884 C C . ASN A 1 86 ? -1.757 8.181 43.785 1.00 0.00 91 ASN A C 1
ATOM 885 O O . ASN A 1 86 ? -1.423 9.369 43.850 1.00 0.00 91 ASN A O 1
ATOM 896 N N . ALA A 1 87 ? -2.398 7.682 42.718 1.00 0.00 92 ALA A N 1
ATOM 897 C CA . ALA A 1 87 ? -2.737 8.519 41.565 1.00 0.00 92 ALA A CA 1
ATOM 898 C C . ALA A 1 87 ? -3.595 9.709 41.995 1.00 0.00 92 ALA A C 1
ATOM 899 O O . ALA A 1 87 ? -3.339 10.855 41.613 1.00 0.00 92 ALA A O 1
ATOM 906 N N . LEU A 1 88 ? -4.611 9.443 42.816 1.00 0.00 93 LEU A N 1
ATOM 907 C CA . LEU A 1 88 ? -5.492 10.501 43.316 1.00 0.00 93 LEU A CA 1
ATOM 908 C C . LEU A 1 88 ? -4.724 11.454 44.245 1.00 0.00 93 LEU A C 1
ATOM 909 O O . LEU A 1 88 ? -4.998 12.656 44.306 1.00 0.00 93 LEU A O 1
ATOM 925 N N . GLN A 1 89 ? -3.760 10.903 44.992 1.00 0.00 94 GLN A N 1
ATOM 926 C CA . GLN A 1 89 ? -2.961 11.681 45.935 1.00 0.00 94 GLN A CA 1
ATOM 927 C C . GLN A 1 89 ? -2.004 12.632 45.211 1.00 0.00 94 GLN A C 1
ATOM 928 O O . GLN A 1 89 ? -1.738 13.743 45.680 1.00 0.00 94 GLN A O 1
ATOM 942 N N . TYR A 1 90 ? -1.473 12.198 44.063 1.00 0.00 95 TYR A N 1
ATOM 943 C CA . TYR A 1 90 ? -0.542 13.028 43.303 1.00 0.00 95 TYR A CA 1
ATOM 944 C C . TYR A 1 90 ? -1.223 14.300 42.797 1.00 0.00 95 TYR A C 1
ATOM 945 O O . TYR A 1 90 ? -0.579 15.332 42.595 1.00 0.00 95 TYR A O 1
ATOM 963 N N . LEU A 1 91 ? -2.541 14.233 42.589 1.00 0.00 96 LEU A N 1
ATOM 964 C CA . LEU A 1 91 ? -3.298 15.384 42.113 1.00 0.00 96 LEU A CA 1
ATOM 965 C C . LEU A 1 91 ? -3.388 16.453 43.212 1.00 0.00 96 LEU A C 1
ATOM 966 O O . LEU A 1 91 ? -3.335 17.656 42.945 1.00 0.00 96 LEU A O 1
ATOM 982 N N . LYS A 1 92 ? -3.536 16.002 44.461 1.00 0.00 97 LYS A N 1
ATOM 983 C CA . LYS A 1 92 ? -3.645 16.901 45.600 1.00 0.00 97 LYS A CA 1
ATOM 984 C C . LYS A 1 92 ? -2.330 17.636 45.862 1.00 0.00 97 LYS A C 1
ATOM 985 O O . LYS A 1 92 ? -2.311 18.844 46.113 1.00 0.00 97 LYS A O 1
ATOM 1004 N N . ILE A 1 93 ? -1.218 16.892 45.834 1.00 0.00 98 ILE A N 1
ATOM 1005 C CA . ILE A 1 93 ? 0.092 17.476 46.102 1.00 0.00 98 ILE A CA 1
ATOM 1006 C C . ILE A 1 93 ? 0.537 18.429 44.975 1.00 0.00 98 ILE A C 1
ATOM 1007 O O . ILE A 1 93 ? 1.023 19.535 45.234 1.00 0.00 98 ILE A O 1
ATOM 1023 N N . ILE A 1 94 ? 0.379 18.003 43.714 1.00 0.00 99 ILE A N 1
ATOM 1024 C CA . ILE A 1 94 ? 0.777 18.830 42.572 1.00 0.00 99 ILE A CA 1
ATOM 1025 C C . ILE A 1 94 ? -0.175 20.026 42.401 1.00 0.00 99 ILE A C 1
ATOM 1026 O O . ILE A 1 94 ? -1.111 20.129 43.178 1.00 0.00 99 ILE A O 1
ATOM 1043 N N . ASP B 1 25 ? 21.969 7.298 56.330 1.00 0.00 30 ASP B N 1
ATOM 1044 C CA . ASP B 1 25 ? 20.660 6.868 55.760 1.00 0.00 30 ASP B CA 1
ATOM 1045 C C . ASP B 1 25 ? 20.781 6.743 54.241 1.00 0.00 30 ASP B C 1
ATOM 1046 O O . ASP B 1 25 ? 21.757 7.194 53.633 1.00 0.00 30 ASP B O 1
ATOM 1055 N N . TYR B 1 26 ? 19.772 6.127 53.616 1.00 0.00 31 TYR B N 1
ATOM 1056 C CA . TYR B 1 26 ? 19.759 5.945 52.162 1.00 0.00 31 TYR B CA 1
ATOM 1057 C C . TYR B 1 26 ? 19.744 7.304 51.452 1.00 0.00 31 TYR B C 1
ATOM 1058 O O . TYR B 1 26 ? 20.370 7.484 50.404 1.00 0.00 31 TYR B O 1
ATOM 1076 N N . ILE B 1 27 ? 19.035 8.276 52.035 1.00 0.00 32 ILE B N 1
ATOM 1077 C CA . ILE B 1 27 ? 18.956 9.621 51.461 1.00 0.00 32 ILE B CA 1
ATOM 1078 C C . ILE B 1 27 ? 20.369 10.201 51.301 1.00 0.00 32 ILE B C 1
ATOM 1079 O O . ILE B 1 27 ? 20.667 10.907 50.333 1.00 0.00 32 ILE B O 1
ATOM 1095 N N . GLN B 1 28 ? 21.248 9.901 52.263 1.00 0.00 33 GLN B N 1
ATOM 1096 C CA . GLN B 1 28 ? 22.627 10.390 52.229 1.00 0.00 33 GLN B CA 1
ATOM 1097 C C . GLN B 1 28 ? 23.372 9.820 51.018 1.00 0.00 33 GLN B C 1
ATOM 1098 O O . GLN B 1 28 ? 24.195 10.494 50.395 1.00 0.00 33 GLN B O 1
ATOM 1112 N N . LEU B 1 29 ? 23.082 8.559 50.681 1.00 0.00 34 LEU B N 1
ATOM 1113 C CA . LEU B 1 29 ? 23.724 7.897 49.544 1.00 0.00 34 LEU B CA 1
ATOM 1114 C C . LEU B 1 29 ? 23.351 8.602 48.239 1.00 0.00 34 LEU B C 1
ATOM 1115 O O . LEU B 1 29 ? 24.208 8.933 47.415 1.00 0.00 34 LEU B O 1
ATOM 1131 N N . LEU B 1 30 ? 22.049 8.831 48.050 1.00 0.00 35 LEU B N 1
ATOM 1132 C CA . LEU B 1 30 ? 21.547 9.496 46.848 1.00 0.00 35 LEU B CA 1
ATOM 1133 C C . LEU B 1 30 ? 22.075 10.929 46.755 1.00 0.00 35 LEU B C 1
ATOM 1134 O O . LEU B 1 30 ? 22.440 11.407 45.679 1.00 0.00 35 LEU B O 1
ATOM 1150 N N . SER B 1 31 ? 22.103 11.628 47.892 1.00 0.00 36 SER B N 1
ATOM 1151 C CA . SER B 1 31 ? 22.571 13.015 47.935 1.00 0.00 36 SER B CA 1
ATOM 1152 C C . SER B 1 31 ? 24.017 13.130 47.442 1.00 0.00 36 SER B C 1
ATOM 1153 O O . SER B 1 31 ? 24.377 14.076 46.734 1.00 0.00 36 SER B O 1
ATOM 1161 N N . GLU B 1 32 ? 24.862 12.163 47.819 1.00 0.00 37 GLU B N 1
ATOM 1162 C CA . GLU B 1 32 ? 26.269 12.175 47.410 1.00 0.00 37 GLU B CA 1
ATOM 1163 C C . GLU B 1 32 ? 26.395 12.012 45.898 1.00 0.00 37 GLU B C 1
ATOM 1164 O O . GLU B 1 32 ? 27.188 12.691 45.238 1.00 0.00 37 GLU B O 1
ATOM 1176 N N . ILE B 1 33 ? 25.595 11.111 45.343 1.00 0.00 38 ILE B N 1
ATOM 1177 C CA . ILE B 1 33 ? 25.595 10.856 43.899 1.00 0.00 38 ILE B CA 1
ATOM 1178 C C . ILE B 1 33 ? 24.958 12.047 43.159 1.00 0.00 38 ILE B C 1
ATOM 1179 O O . ILE B 1 33 ? 25.349 12.394 42.043 1.00 0.00 38 ILE B O 1
ATOM 1195 N N . ALA B 1 34 ? 23.953 12.662 43.788 1.00 0.00 39 ALA B N 1
ATOM 1196 C CA . ALA B 1 34 ? 23.241 13.795 43.200 1.00 0.00 39 ALA B CA 1
ATOM 1197 C C . ALA B 1 34 ? 24.184 14.963 42.893 1.00 0.00 39 ALA B C 1
ATOM 1198 O O . ALA B 1 34 ? 24.102 15.575 41.828 1.00 0.00 39 ALA B O 1
ATOM 1205 N N . LYS B 1 35 ? 25.085 15.290 43.828 1.00 0.00 40 LYS B N 1
ATOM 1206 C CA . LYS B 1 35 ? 26.022 16.401 43.620 1.00 0.00 40 LYS B CA 1
ATOM 1207 C C . LYS B 1 35 ? 27.019 16.082 42.500 1.00 0.00 40 LYS B C 1
ATOM 1208 O O . LYS B 1 35 ? 27.420 16.962 41.732 1.00 0.00 40 LYS B O 1
ATOM 1227 N N . GLU B 1 36 ? 27.430 14.815 42.405 1.00 0.00 41 GLU B N 1
ATOM 1228 C CA . GLU B 1 36 ? 28.384 14.385 41.381 1.00 0.00 41 GLU B CA 1
ATOM 1229 C C . GLU B 1 36 ? 27.737 14.335 39.993 1.00 0.00 41 GLU B C 1
ATOM 1230 O O . GLU B 1 36 ? 28.352 14.693 38.986 1.00 0.00 41 GLU B O 1
ATOM 1242 N N . GLN B 1 37 ? 26.486 13.866 39.934 1.00 0.00 42 GLN B N 1
ATOM 1243 C CA . GLN B 1 37 ? 25.766 13.749 38.660 1.00 0.00 42 GLN B CA 1
ATOM 1244 C C . GLN B 1 37 ? 24.938 15.006 38.339 1.00 0.00 42 GLN B C 1
ATOM 1245 O O . GLN B 1 37 ? 24.437 15.164 37.221 1.00 0.00 42 GLN B O 1
ATOM 1259 N N . GLY B 1 38 ? 24.788 15.911 39.315 1.00 0.00 43 GLY B N 1
ATOM 1260 C CA . GLY B 1 38 ? 24.019 17.140 39.111 1.00 0.00 43 GLY B CA 1
ATOM 1261 C C . GLY B 1 38 ? 22.514 16.855 39.102 1.00 0.00 43 GLY B C 1
ATOM 1262 O O . GLY B 1 38 ? 21.752 17.449 38.334 1.00 0.00 43 GLY B O 1
ATOM 1266 N N . PHE B 1 39 ? 22.077 15.936 39.970 1.00 0.00 44 PHE B N 1
ATOM 1267 C CA . PHE B 1 39 ? 20.663 15.571 40.067 1.00 0.00 44 PHE B CA 1
ATOM 1268 C C . PHE B 1 39 ? 20.013 16.304 41.249 1.00 0.00 44 PHE B C 1
ATOM 1269 O O . PHE B 1 39 ? 20.703 16.862 42.109 1.00 0.00 44 PHE B O 1
ATOM 1286 N N . ASN B 1 40 ? 18.673 16.301 41.303 1.00 0.00 45 ASN B N 1
ATOM 1287 C CA . ASN B 1 40 ? 17.954 16.959 42.392 1.00 0.00 45 ASN B CA 1
ATOM 1288 C C . ASN B 1 40 ? 16.729 16.133 42.785 1.00 0.00 45 ASN B C 1
ATOM 1289 O O . ASN B 1 40 ? 15.949 15.691 41.936 1.00 0.00 45 ASN B O 1
ATOM 1300 N N . ILE B 1 41 ? 16.565 15.912 44.090 1.00 0.00 46 ILE B N 1
ATOM 1301 C CA . ILE B 1 41 ? 15.443 15.126 44.611 1.00 0.00 46 ILE B CA 1
ATOM 1302 C C . ILE B 1 41 ? 14.543 15.993 45.496 1.00 0.00 46 ILE B C 1
ATOM 1303 O O . ILE B 1 41 ? 15.016 16.763 46.337 1.00 0.00 46 ILE B O 1
ATOM 1319 N N . THR B 1 42 ? 13.224 15.881 45.294 1.00 0.00 47 THR B N 1
ATOM 1320 C CA . THR B 1 42 ? 12.265 16.666 46.074 1.00 0.00 47 THR B CA 1
ATOM 1321 C C . THR B 1 42 ? 11.420 15.752 46.977 1.00 0.00 47 THR B C 1
ATOM 1322 O O . THR B 1 42 ? 10.503 15.072 46.510 1.00 0.00 47 THR B O 1
ATOM 1333 N N . TYR B 1 43 ? 11.717 15.741 48.285 1.00 0.00 48 TYR B N 1
ATOM 1334 C CA . TYR B 1 43 ? 10.973 14.917 49.239 1.00 0.00 48 TYR B CA 1
ATOM 1335 C C . TYR B 1 43 ? 9.915 15.754 49.962 1.00 0.00 48 TYR B C 1
ATOM 1336 O O . TYR B 1 43 ? 10.203 16.832 50.491 1.00 0.00 48 TYR B O 1
ATOM 1354 N N . LEU B 1 44 ? 8.678 15.252 49.991 1.00 0.00 49 LEU B N 1
ATOM 1355 C CA . LEU B 1 44 ? 7.579 15.952 50.657 1.00 0.00 49 LEU B CA 1
ATOM 1356 C C . LEU B 1 44 ? 6.674 14.953 51.383 1.00 0.00 49 LEU B C 1
ATOM 1357 O O . LEU B 1 44 ? 6.351 13.882 50.863 1.00 0.00 49 LEU B O 1
ATOM 1373 N N . ASP B 1 45 ? 6.270 15.304 52.604 1.00 0.00 50 ASP B N 1
ATOM 1374 C CA . ASP B 1 45 ? 5.412 14.443 53.417 1.00 0.00 50 ASP B CA 1
ATOM 1375 C C . ASP B 1 45 ? 3.946 14.863 53.296 1.00 0.00 50 ASP B C 1
ATOM 1376 O O . ASP B 1 45 ? 3.596 16.036 53.445 1.00 0.00 50 ASP B O 1
ATOM 1385 N N . ILE B 1 46 ? 3.078 13.885 53.024 1.00 0.00 51 ILE B N 1
ATOM 1386 C CA . ILE B 1 46 ? 1.637 14.133 52.880 1.00 0.00 51 ILE B CA 1
ATOM 1387 C C . ILE B 1 46 ? 1.372 15.062 51.693 1.00 0.00 51 ILE B C 1
ATOM 1388 O O . ILE B 1 46 ? 2.158 15.967 51.395 1.00 0.00 51 ILE B O 1
ATOM 1404 N N . ASP B 1 47 ? 0.251 14.837 51.005 1.00 0.00 52 ASP B N 1
ATOM 1405 C CA . ASP B 1 47 ? -0.118 15.655 49.849 1.00 0.00 52 ASP B CA 1
ATOM 1406 C C . ASP B 1 47 ? -0.482 17.076 50.280 1.00 0.00 52 ASP B C 1
ATOM 1407 O O . ASP B 1 47 ? -0.090 18.059 49.645 1.00 0.00 52 ASP B O 1
ATOM 1416 N N . GLU B 1 48 ? -1.246 17.192 51.373 1.00 0.00 53 GLU B N 1
ATOM 1417 C CA . GLU B 1 48 ? -1.667 18.503 51.884 1.00 0.00 53 GLU B CA 1
ATOM 1418 C C . GLU B 1 48 ? -2.402 18.362 53.229 1.00 0.00 53 GLU B C 1
ATOM 1419 O O . GLU B 1 48 ? -2.367 19.261 54.074 1.00 0.00 53 GLU B O 1
ATOM 1431 N N . LEU B 1 49 ? -3.085 17.227 53.424 1.00 0.00 54 LEU B N 1
ATOM 1432 C CA . LEU B 1 49 ? -3.837 16.976 54.656 1.00 0.00 54 LEU B CA 1
ATOM 1433 C C . LEU B 1 49 ? -2.953 16.288 55.712 1.00 0.00 54 LEU B C 1
ATOM 1434 O O . LEU B 1 49 ? -3.123 15.107 56.043 1.00 0.00 54 LEU B O 1
ATOM 1450 N N . SER B 1 50 ? -1.994 17.044 56.257 1.00 0.00 55 SER B N 1
ATOM 1451 C CA . SER B 1 50 ? -1.082 16.522 57.282 1.00 0.00 55 SER B CA 1
ATOM 1452 C C . SER B 1 50 ? -1.772 16.418 58.652 1.00 0.00 55 SER B C 1
ATOM 1453 O O . SER B 1 50 ? -1.327 15.678 59.534 1.00 0.00 55 SER B O 1
ATOM 1461 N N . ALA B 1 51 ? -2.868 17.166 58.839 1.00 0.00 56 ALA B N 1
ATOM 1462 C CA . ALA B 1 51 ? -3.604 17.152 60.103 1.00 0.00 56 ALA B CA 1
ATOM 1463 C C . ALA B 1 51 ? -4.069 15.734 60.448 1.00 0.00 56 ALA B C 1
ATOM 1464 O O . ALA B 1 51 ? -4.037 15.314 61.609 1.00 0.00 56 ALA B O 1
ATOM 1471 N N . ASN B 1 52 ? -4.514 14.987 59.432 1.00 0.00 57 ASN B N 1
ATOM 1472 C CA . ASN B 1 52 ? -4.992 13.615 59.636 1.00 0.00 57 ASN B CA 1
ATOM 1473 C C . ASN B 1 52 ? -3.845 12.587 59.589 1.00 0.00 57 ASN B C 1
ATOM 1474 O O . ASN B 1 52 ? -4.047 11.403 59.874 1.00 0.00 57 ASN B O 1
ATOM 1485 N N . GLY B 1 53 ? -2.631 13.032 59.231 1.00 0.00 58 GLY B N 1
ATOM 1486 C CA . GLY B 1 53 ? -1.471 12.141 59.158 1.00 0.00 58 GLY B CA 1
ATOM 1487 C C . GLY B 1 53 ? -1.758 10.923 58.276 1.00 0.00 58 GLY B C 1
ATOM 1488 O O . GLY B 1 53 ? -2.372 9.944 58.710 1.00 0.00 58 GLY B O 1
ATOM 1492 N N . GLN B 1 54 ? -1.303 10.978 57.020 1.00 0.00 59 GLN B N 1
ATOM 1493 C CA . GLN B 1 54 ? -1.507 9.872 56.074 1.00 0.00 59 GLN B CA 1
ATOM 1494 C C . GLN B 1 54 ? -0.470 8.750 56.287 1.00 0.00 59 GLN B C 1
ATOM 1495 O O . GLN B 1 54 ? -0.626 7.638 55.775 1.00 0.00 59 GLN B O 1
ATOM 1509 N N . TYR B 1 55 ? 0.599 9.036 57.051 1.00 0.00 60 TYR B N 1
ATOM 1510 C CA . TYR B 1 55 ? 1.649 8.049 57.327 1.00 0.00 60 TYR B CA 1
ATOM 1511 C C . TYR B 1 55 ? 2.327 7.602 56.016 1.00 0.00 60 TYR B C 1
ATOM 1512 O O . TYR B 1 55 ? 2.677 6.433 55.831 1.00 0.00 60 TYR B O 1
ATOM 1530 N N . GLN B 1 56 ? 2.523 8.550 55.093 1.00 0.00 61 GLN B N 1
ATOM 1531 C CA . GLN B 1 56 ? 3.166 8.253 53.810 1.00 0.00 61 GLN B CA 1
ATOM 1532 C C . GLN B 1 56 ? 4.011 9.442 53.342 1.00 0.00 61 GLN B C 1
ATOM 1533 O O . GLN B 1 56 ? 3.766 10.591 53.719 1.00 0.00 61 GLN B O 1
ATOM 1547 N N . CYS B 1 57 ? 5.015 9.165 52.505 1.00 0.00 62 CYS B N 1
ATOM 1548 C CA . CYS B 1 57 ? 5.896 10.220 51.977 1.00 0.00 62 CYS B CA 1
ATOM 1549 C C . CYS B 1 57 ? 5.986 10.132 50.452 1.00 0.00 62 CYS B C 1
ATOM 1550 O O . CYS B 1 57 ? 5.801 9.067 49.867 1.00 0.00 62 CYS B O 1
ATOM 1558 N N . LEU B 1 58 ? 6.261 11.260 49.788 1.00 0.00 63 LEU B N 1
ATOM 1559 C CA . LEU B 1 58 ? 6.364 11.273 48.324 1.00 0.00 63 LEU B CA 1
ATOM 1560 C C . LEU B 1 58 ? 7.625 12.010 47.855 1.00 0.00 63 LEU B C 1
ATOM 1561 O O . LEU B 1 58 ? 7.921 13.125 48.290 1.00 0.00 63 LEU B O 1
ATOM 1577 N N . ALA B 1 59 ? 8.373 11.376 46.944 1.00 0.00 64 ALA B N 1
ATOM 1578 C CA . ALA B 1 59 ? 9.600 11.960 46.394 1.00 0.00 64 ALA B CA 1
ATOM 1579 C C . ALA B 1 59 ? 9.444 12.185 44.883 1.00 0.00 64 ALA B C 1
ATOM 1580 O O . ALA B 1 59 ? 8.864 11.358 44.173 1.00 0.00 64 ALA B O 1
ATOM 1587 N N . GLU B 1 60 ? 9.943 13.326 44.385 1.00 0.00 65 GLU B N 1
ATOM 1588 C CA . GLU B 1 60 ? 9.829 13.657 42.956 1.00 0.00 65 GLU B CA 1
ATOM 1589 C C . GLU B 1 60 ? 11.199 13.935 42.323 1.00 0.00 65 GLU B C 1
ATOM 1590 O O . GLU B 1 60 ? 11.961 14.789 42.784 1.00 0.00 65 GLU B O 1
ATOM 1602 N N . LEU B 1 61 ? 11.508 13.216 41.236 1.00 0.00 66 LEU B N 1
ATOM 1603 C CA . LEU B 1 61 ? 12.787 13.399 40.519 1.00 0.00 66 LEU B CA 1
ATOM 1604 C C . LEU B 1 61 ? 12.700 14.618 39.577 1.00 0.00 66 LEU B C 1
ATOM 1605 O O . LEU B 1 61 ? 11.920 14.635 38.622 1.00 0.00 66 LEU B O 1
ATOM 1621 N N . SER B 1 62 ? 13.490 15.663 39.871 1.00 0.00 67 SER B N 1
ATOM 1622 C CA . SER B 1 62 ? 13.480 16.900 39.075 1.00 0.00 67 SER B CA 1
ATOM 1623 C C . SER B 1 62 ? 14.314 16.836 37.779 1.00 0.00 67 SER B C 1
ATOM 1624 O O . SER B 1 62 ? 13.968 17.473 36.779 1.00 0.00 67 SER B O 1
ATOM 1632 N N . THR B 1 63 ? 15.451 16.126 37.801 1.00 0.00 68 THR B N 1
ATOM 1633 C CA . THR B 1 63 ? 16.346 16.071 36.630 1.00 0.00 68 THR B CA 1
ATOM 1634 C C . THR B 1 63 ? 15.814 15.165 35.513 1.00 0.00 68 THR B C 1
ATOM 1635 O O . THR B 1 63 ? 15.859 15.522 34.331 1.00 0.00 68 THR B O 1
ATOM 1646 N N . SER B 1 64 ? 15.303 13.993 35.877 1.00 0.00 69 SER B N 1
ATOM 1647 C CA . SER B 1 64 ? 14.762 13.052 34.895 1.00 0.00 69 SER B CA 1
ATOM 1648 C C . SER B 1 64 ? 13.257 13.345 34.695 1.00 0.00 69 SER B C 1
ATOM 1649 O O . SER B 1 64 ? 12.762 14.321 35.274 1.00 0.00 69 SER B O 1
ATOM 1657 N N . PRO B 1 65 ? 12.493 12.538 33.942 1.00 0.00 70 PRO B N 1
ATOM 1658 C CA . PRO B 1 65 ? 11.032 12.796 33.790 1.00 0.00 70 PRO B CA 1
ATOM 1659 C C . PRO B 1 65 ? 10.408 12.796 35.178 1.00 0.00 70 PRO B C 1
ATOM 1660 O O . PRO B 1 65 ? 10.982 12.226 36.114 1.00 0.00 70 PRO B O 1
ATOM 1671 N N . ILE B 1 66 ? 9.270 13.469 35.354 1.00 0.00 71 ILE B N 1
ATOM 1672 C CA . ILE B 1 66 ? 8.680 13.542 36.687 1.00 0.00 71 ILE B CA 1
ATOM 1673 C C . ILE B 1 66 ? 8.219 12.149 37.115 1.00 0.00 71 ILE B C 1
ATOM 1674 O O . ILE B 1 66 ? 7.305 11.550 36.550 1.00 0.00 71 ILE B O 1
ATOM 1690 N N . THR B 1 67 ? 8.909 11.624 38.128 1.00 0.00 72 THR B N 1
ATOM 1691 C CA . THR B 1 67 ? 8.632 10.302 38.669 1.00 0.00 72 THR B CA 1
ATOM 1692 C C . THR B 1 67 ? 8.317 10.440 40.153 1.00 0.00 72 THR B C 1
ATOM 1693 O O . THR B 1 67 ? 9.035 11.123 40.897 1.00 0.00 72 THR B O 1
ATOM 1704 N N . VAL B 1 68 ? 7.228 9.810 40.591 1.00 0.00 73 VAL B N 1
ATOM 1705 C CA . VAL B 1 68 ? 6.808 9.888 41.992 1.00 0.00 73 VAL B CA 1
ATOM 1706 C C . VAL B 1 68 ? 6.914 8.531 42.684 1.00 0.00 73 VAL B C 1
ATOM 1707 O O . VAL B 1 68 ? 6.265 7.561 42.300 1.00 0.00 73 VAL B O 1
ATOM 1720 N N . CYS B 1 69 ? 7.729 8.469 43.738 1.00 0.00 74 CYS B N 1
ATOM 1721 C CA . CYS B 1 69 ? 7.904 7.233 44.506 1.00 0.00 74 CYS B CA 1
ATOM 1722 C C . CYS B 1 69 ? 7.253 7.394 45.880 1.00 0.00 74 CYS B C 1
ATOM 1723 O O . CYS B 1 69 ? 7.336 8.462 46.494 1.00 0.00 74 CYS B O 1
ATOM 1731 N N . HIS B 1 70 ? 6.563 6.346 46.368 1.00 0.00 75 HIS B N 1
ATOM 1732 C CA . HIS B 1 70 ? 5.880 6.443 47.664 1.00 0.00 75 HIS B CA 1
ATOM 1733 C C . HIS B 1 70 ? 6.719 5.856 48.828 1.00 0.00 75 HIS B C 1
ATOM 1734 O O . HIS B 1 70 ? 7.383 4.825 48.694 1.00 0.00 75 HIS B O 1
ATOM 1749 N N . GLY B 1 71 ? 6.652 6.515 49.994 1.00 0.00 76 GLY B N 1
ATOM 1750 C CA . GLY B 1 71 ? 7.356 6.068 51.193 1.00 0.00 76 GLY B CA 1
ATOM 1751 C C . GLY B 1 71 ? 6.327 5.528 52.183 1.00 0.00 76 GLY B C 1
ATOM 1752 O O . GLY B 1 71 ? 5.167 5.957 52.180 1.00 0.00 76 GLY B O 1
ATOM 1756 N N . SER B 1 72 ? 6.725 4.562 53.016 1.00 0.00 77 SER B N 1
ATOM 1757 C CA . SER B 1 72 ? 5.787 3.959 53.971 1.00 0.00 77 SER B CA 1
ATOM 1758 C C . SER B 1 72 ? 5.687 4.745 55.281 1.00 0.00 77 SER B C 1
ATOM 1759 O O . SER B 1 72 ? 4.605 4.877 55.857 1.00 0.00 77 SER B O 1
ATOM 1767 N N . GLY B 1 73 ? 6.812 5.263 55.765 1.00 0.00 78 GLY B N 1
ATOM 1768 C CA . GLY B 1 73 ? 6.833 6.029 57.014 1.00 0.00 78 GLY B CA 1
ATOM 1769 C C . GLY B 1 73 ? 6.367 5.182 58.199 1.00 0.00 78 GLY B C 1
ATOM 1770 O O . GLY B 1 73 ? 5.706 5.676 59.118 1.00 0.00 78 GLY B O 1
ATOM 1774 N N . ILE B 1 74 ? 6.714 3.891 58.186 1.00 0.00 79 ILE B N 1
ATOM 1775 C CA . ILE B 1 74 ? 6.331 2.982 59.269 1.00 0.00 79 ILE B CA 1
ATOM 1776 C C . ILE B 1 74 ? 7.173 3.247 60.536 1.00 0.00 79 ILE B C 1
ATOM 1777 O O . ILE B 1 74 ? 6.751 2.954 61.657 1.00 0.00 79 ILE B O 1
ATOM 1793 N N . SER B 1 75 ? 8.372 3.822 60.355 1.00 0.00 80 SER B N 1
ATOM 1794 C CA . SER B 1 75 ? 9.259 4.138 61.475 1.00 0.00 80 SER B CA 1
ATOM 1795 C C . SER B 1 75 ? 9.572 5.645 61.493 1.00 0.00 80 SER B C 1
ATOM 1796 O O . SER B 1 75 ? 8.982 6.425 60.740 1.00 0.00 80 SER B O 1
ATOM 1804 N N . CYS B 1 76 ? 10.499 6.067 62.365 1.00 0.00 81 CYS B N 1
ATOM 1805 C CA . CYS B 1 76 ? 10.876 7.480 62.483 1.00 0.00 81 CYS B CA 1
ATOM 1806 C C . CYS B 1 76 ? 11.111 8.125 61.109 1.00 0.00 81 CYS B C 1
ATOM 1807 O O . CYS B 1 76 ? 10.598 9.209 60.818 1.00 0.00 81 CYS B O 1
ATOM 1815 N N . GLY B 1 77 ? 11.897 7.459 60.256 1.00 0.00 82 GLY B N 1
ATOM 1816 C CA . GLY B 1 77 ? 12.196 7.980 58.918 1.00 0.00 82 GLY B CA 1
ATOM 1817 C C . GLY B 1 77 ? 12.262 6.854 57.882 1.00 0.00 82 GLY B C 1
ATOM 1818 O O . GLY B 1 77 ? 13.062 6.894 56.942 1.00 0.00 82 GLY B O 1
ATOM 1822 N N . ASN B 1 78 ? 11.413 5.839 58.054 1.00 0.00 83 ASN B N 1
ATOM 1823 C CA . ASN B 1 78 ? 11.372 4.701 57.136 1.00 0.00 83 ASN B CA 1
ATOM 1824 C C . ASN B 1 78 ? 10.891 5.124 55.743 1.00 0.00 83 ASN B C 1
ATOM 1825 O O . ASN B 1 78 ? 11.321 4.577 54.726 1.00 0.00 83 ASN B O 1
ATOM 1836 N N . ALA B 1 79 ? 9.972 6.091 55.697 1.00 0.00 84 ALA B N 1
ATOM 1837 C CA . ALA B 1 79 ? 9.411 6.573 54.430 1.00 0.00 84 ALA B CA 1
ATOM 1838 C C . ALA B 1 79 ? 10.509 7.040 53.479 1.00 0.00 84 ALA B C 1
ATOM 1839 O O . ALA B 1 79 ? 10.536 6.677 52.298 1.00 0.00 84 ALA B O 1
ATOM 1846 N N . GLN B 1 80 ? 11.421 7.850 53.996 1.00 0.00 85 GLN B N 1
ATOM 1847 C CA . GLN B 1 80 ? 12.527 8.372 53.199 1.00 0.00 85 GLN B CA 1
ATOM 1848 C C . GLN B 1 80 ? 13.403 7.228 52.684 1.00 0.00 85 GLN B C 1
ATOM 1849 O O . GLN B 1 80 ? 13.864 7.233 51.538 1.00 0.00 85 GLN B O 1
ATOM 1863 N N . SER B 1 81 ? 13.641 6.237 53.546 1.00 0.00 86 SER B N 1
ATOM 1864 C CA . SER B 1 81 ? 14.468 5.084 53.193 1.00 0.00 86 SER B CA 1
ATOM 1865 C C . SER B 1 81 ? 13.783 4.190 52.154 1.00 0.00 86 SER B C 1
ATOM 1866 O O . SER B 1 81 ? 14.436 3.651 51.255 1.00 0.00 86 SER B O 1
ATOM 1874 N N . ASP B 1 82 ? 12.462 4.015 52.274 1.00 0.00 87 ASP B N 1
ATOM 1875 C CA . ASP B 1 82 ? 11.717 3.172 51.341 1.00 0.00 87 ASP B CA 1
ATOM 1876 C C . ASP B 1 82 ? 11.707 3.790 49.943 1.00 0.00 87 ASP B C 1
ATOM 1877 O O . ASP B 1 82 ? 11.829 3.091 48.934 1.00 0.00 87 ASP B O 1
ATOM 1886 N N . ALA B 1 83 ? 11.562 5.115 49.880 1.00 0.00 88 ALA B N 1
ATOM 1887 C CA . ALA B 1 83 ? 11.536 5.821 48.602 1.00 0.00 88 ALA B CA 1
ATOM 1888 C C . ALA B 1 83 ? 12.902 5.751 47.918 1.00 0.00 88 ALA B C 1
ATOM 1889 O O . ALA B 1 83 ? 13.002 5.491 46.715 1.00 0.00 88 ALA B O 1
ATOM 1896 N N . ALA B 1 84 ? 13.968 5.976 48.690 1.00 0.00 89 ALA B N 1
ATOM 1897 C CA . ALA B 1 84 ? 15.327 5.928 48.152 1.00 0.00 89 ALA B CA 1
ATOM 1898 C C . ALA B 1 84 ? 15.708 4.495 47.779 1.00 0.00 89 ALA B C 1
ATOM 1899 O O . ALA B 1 84 ? 16.353 4.244 46.757 1.00 0.00 89 ALA B O 1
ATOM 1906 N N . HIS B 1 85 ? 15.301 3.541 48.621 1.00 0.00 90 HIS B N 1
ATOM 1907 C CA . HIS B 1 85 ? 15.594 2.130 48.386 1.00 0.00 90 HIS B CA 1
ATOM 1908 C C . HIS B 1 85 ? 14.843 1.629 47.149 1.00 0.00 90 HIS B C 1
ATOM 1909 O O . HIS B 1 85 ? 15.371 0.842 46.357 1.00 0.00 90 HIS B O 1
ATOM 1924 N N . ASN B 1 86 ? 13.599 2.086 46.976 1.00 0.00 91 ASN B N 1
ATOM 1925 C CA . ASN B 1 86 ? 12.791 1.676 45.830 1.00 0.00 91 ASN B CA 1
ATOM 1926 C C . ASN B 1 86 ? 13.408 2.185 44.529 1.00 0.00 91 ASN B C 1
ATOM 1927 O O . ASN B 1 86 ? 13.446 1.477 43.519 1.00 0.00 91 ASN B O 1
ATOM 1938 N N . ALA B 1 87 ? 13.899 3.427 44.549 1.00 0.00 92 ALA B N 1
ATOM 1939 C CA . ALA B 1 87 ? 14.515 4.024 43.366 1.00 0.00 92 ALA B CA 1
ATOM 1940 C C . ALA B 1 87 ? 15.806 3.291 43.006 1.00 0.00 92 ALA B C 1
ATOM 1941 O O . ALA B 1 87 ? 16.034 2.924 41.849 1.00 0.00 92 ALA B O 1
ATOM 1948 N N . LEU B 1 88 ? 16.661 3.069 44.008 1.00 0.00 93 LEU B N 1
ATOM 1949 C CA . LEU B 1 88 ? 17.927 2.372 43.789 1.00 0.00 93 LEU B CA 1
ATOM 1950 C C . LEU B 1 88 ? 17.674 0.930 43.348 1.00 0.00 93 LEU B C 1
ATOM 1951 O O . LEU B 1 88 ? 18.354 0.401 42.463 1.00 0.00 93 LEU B O 1
ATOM 1967 N N . GLN B 1 89 ? 16.676 0.287 43.964 1.00 0.00 94 GLN B N 1
ATOM 1968 C CA . GLN B 1 89 ? 16.329 -1.092 43.628 1.00 0.00 94 GLN B CA 1
ATOM 1969 C C . GLN B 1 89 ? 15.758 -1.167 42.210 1.00 0.00 94 GLN B C 1
ATOM 1970 O O . GLN B 1 89 ? 16.065 -2.082 41.442 1.00 0.00 94 GLN B O 1
ATOM 1984 N N . TYR B 1 90 ? 14.915 -0.192 41.859 1.00 0.00 95 TYR B N 1
ATOM 1985 C CA . TYR B 1 90 ? 14.298 -0.150 40.535 1.00 0.00 95 TYR B CA 1
ATOM 1986 C C . TYR B 1 90 ? 15.363 0.006 39.448 1.00 0.00 95 TYR B C 1
ATOM 1987 O O . TYR B 1 90 ? 15.307 -0.643 38.399 1.00 0.00 95 TYR B O 1
ATOM 2005 N N . LEU B 1 91 ? 16.349 0.874 39.699 1.00 0.00 96 LEU B N 1
ATOM 2006 C CA . LEU B 1 91 ? 17.428 1.108 38.736 1.00 0.00 96 LEU B CA 1
ATOM 2007 C C . LEU B 1 91 ? 18.232 -0.183 38.514 1.00 0.00 96 LEU B C 1
ATOM 2008 O O . LEU B 1 91 ? 18.652 -0.498 37.397 1.00 0.00 96 LEU B O 1
ATOM 2024 N N . LYS B 1 92 ? 18.457 -0.928 39.598 1.00 0.00 97 LYS B N 1
ATOM 2025 C CA . LYS B 1 92 ? 19.216 -2.178 39.541 1.00 0.00 97 LYS B CA 1
ATOM 2026 C C . LYS B 1 92 ? 18.488 -3.246 38.719 1.00 0.00 97 LYS B C 1
ATOM 2027 O O . LYS B 1 92 ? 19.103 -3.981 37.940 1.00 0.00 97 LYS B O 1
ATOM 2046 N N . ILE B 1 93 ? 17.168 -3.349 38.901 1.00 0.00 98 ILE B N 1
ATOM 2047 C CA . ILE B 1 93 ? 16.367 -4.345 38.182 1.00 0.00 98 ILE B CA 1
ATOM 2048 C C . ILE B 1 93 ? 16.390 -4.061 36.670 1.00 0.00 98 ILE B C 1
ATOM 2049 O O . ILE B 1 93 ? 16.571 -4.971 35.854 1.00 0.00 98 ILE B O 1
ATOM 2065 N N . ILE B 1 94 ? 16.203 -2.793 36.289 1.00 0.00 99 ILE B N 1
ATOM 2066 C CA . ILE B 1 94 ? 16.202 -2.410 34.876 1.00 0.00 99 ILE B CA 1
ATOM 2067 C C . ILE B 1 94 ? 17.618 -2.547 34.282 1.00 0.00 99 ILE B C 1
ATOM 2068 O O . ILE B 1 94 ? 17.759 -2.362 33.084 1.00 0.00 99 ILE B O 1
ATOM 2085 N N . ASP A 1 25 ? -12.804 -0.681 46.812 1.00 192.84 30 ASP A N 2
ATOM 2086 C CA . ASP A 1 25 ? -11.733 -0.848 45.788 1.00 150.26 30 ASP A CA 2
ATOM 2087 C C . ASP A 1 25 ? -11.389 0.514 45.184 1.00 117.56 30 ASP A C 2
ATOM 2088 O O . ASP A 1 25 ? -12.163 1.089 44.412 1.00 123.01 30 ASP A O 2
ATOM 2097 N N . TYR A 1 26 ? -10.213 1.038 45.536 1.00 98.54 31 TYR A N 2
ATOM 2098 C CA . TYR A 1 26 ? -9.762 2.335 45.027 1.00 82.05 31 TYR A CA 2
ATOM 2099 C C . TYR A 1 26 ? -9.527 2.279 43.514 1.00 62.11 31 TYR A C 2
ATOM 2100 O O . TYR A 1 26 ? -9.743 3.259 42.795 1.00 58.36 31 TYR A O 2
ATOM 2118 N N . ILE A 1 27 ? -9.073 1.121 43.024 1.00 58.42 32 ILE A N 2
ATOM 2119 C CA . ILE A 1 27 ? -8.800 0.943 41.596 1.00 51.42 32 ILE A CA 2
ATOM 2120 C C . ILE A 1 27 ? -10.084 1.171 40.788 1.00 55.32 32 ILE A C 2
ATOM 2121 O O . ILE A 1 27 ? -10.084 1.868 39.769 1.00 51.12 32 ILE A O 2
ATOM 2137 N N . GLN A 1 28 ? -11.188 0.574 41.246 1.00 70.54 33 GLN A N 2
ATOM 2138 C CA . GLN A 1 28 ? -12.471 0.715 40.561 1.00 81.75 33 GLN A CA 2
ATOM 2139 C C . GLN A 1 28 ? -12.894 2.184 40.517 1.00 69.33 33 GLN A C 2
ATOM 2140 O O . GLN A 1 28 ? -13.393 2.678 39.501 1.00 69.48 33 GLN A O 2
ATOM 2154 N N . LEU A 1 29 ? -12.685 2.894 41.629 1.00 66.52 34 LEU A N 2
ATOM 2155 C CA . LEU A 1 29 ? -13.037 4.312 41.712 1.00 64.66 34 LEU A CA 2
ATOM 2156 C C . LEU A 1 29 ? -12.163 5.137 40.766 1.00 46.37 34 LEU A C 2
ATOM 2157 O O . LEU A 1 29 ? -12.632 6.068 40.104 1.00 47.68 34 LEU A O 2
ATOM 2173 N N . LEU A 1 30 ? -10.876 4.793 40.704 1.00 35.70 35 LEU A N 2
ATOM 2174 C CA . LEU A 1 30 ? -9.928 5.500 39.845 1.00 26.59 35 LEU A CA 2
ATOM 2175 C C . LEU A 1 30 ? -10.325 5.378 38.373 1.00 29.09 35 LEU A C 2
ATOM 2176 O O . LEU A 1 30 ? -10.189 6.324 37.593 1.00 28.77 35 LEU A O 2
ATOM 2192 N N . SER A 1 31 ? -10.815 4.198 37.985 1.00 38.19 36 SER A N 2
ATOM 2193 C CA . SER A 1 31 ? -11.224 3.952 36.603 1.00 49.69 36 SER A CA 2
ATOM 2194 C C . SER A 1 31 ? -12.310 4.939 36.166 1.00 53.58 36 SER A C 2
ATOM 2195 O O . SER A 1 31 ? -12.296 5.448 35.040 1.00 58.46 36 SER A O 2
ATOM 2203 N N . GLU A 1 32 ? -13.266 5.209 37.058 1.00 57.87 37 GLU A N 2
ATOM 2204 C CA . GLU A 1 32 ? -14.363 6.129 36.753 1.00 69.80 37 GLU A CA 2
ATOM 2205 C C . GLU A 1 32 ? -13.843 7.554 36.555 1.00 58.71 37 GLU A C 2
ATOM 2206 O O . GLU A 1 32 ? -14.272 8.273 35.648 1.00 67.13 37 GLU A O 2
ATOM 2218 N N . ILE A 1 33 ? -12.910 7.969 37.413 1.00 47.14 38 ILE A N 2
ATOM 2219 C CA . ILE A 1 33 ? -12.332 9.315 37.333 1.00 46.57 38 ILE A CA 2
ATOM 2220 C C . ILE A 1 33 ? -11.476 9.448 36.067 1.00 41.90 38 ILE A C 2
ATOM 2221 O O . ILE A 1 33 ? -11.503 10.473 35.380 1.00 49.52 38 ILE A O 2
ATOM 2237 N N . ALA A 1 34 ? -10.704 8.404 35.763 1.00 37.95 39 ALA A N 2
ATOM 2238 C CA . ALA A 1 34 ? -9.834 8.409 34.588 1.00 45.85 39 ALA A CA 2
ATOM 2239 C C . ALA A 1 34 ? -10.643 8.666 33.318 1.00 58.96 39 ALA A C 2
ATOM 2240 O O . ALA A 1 34 ? -10.251 9.461 32.458 1.00 70.42 39 ALA A O 2
ATOM 2247 N N . LYS A 1 35 ? -11.787 7.990 33.196 1.00 68.44 40 LYS A N 2
ATOM 2248 C CA . LYS A 1 35 ? -12.649 8.152 32.025 1.00 94.69 40 LYS A CA 2
ATOM 2249 C C . LYS A 1 35 ? -13.221 9.574 31.967 1.00 99.33 40 LYS A C 2
ATOM 2250 O O . LYS A 1 35 ? -13.388 10.155 30.891 1.00 123.82 40 LYS A O 2
ATOM 2269 N N . GLU A 1 36 ? -13.532 10.137 33.138 1.00 88.74 41 GLU A N 2
ATOM 2270 C CA . GLU A 1 36 ? -14.093 11.484 33.219 1.00 107.16 41 GLU A CA 2
ATOM 2271 C C . GLU A 1 36 ? -13.179 12.491 32.520 1.00 114.11 41 GLU A C 2
ATOM 2272 O O . GLU A 1 36 ? -13.638 13.391 31.810 1.00 141.53 41 GLU A O 2
ATOM 2284 N N . GLN A 1 37 ? -11.868 12.337 32.718 1.00 101.79 42 GLN A N 2
ATOM 2285 C CA . GLN A 1 37 ? -10.888 13.234 32.099 1.00 123.63 42 GLN A CA 2
ATOM 2286 C C . GLN A 1 37 ? -10.380 12.683 30.755 1.00 124.53 42 GLN A C 2
ATOM 2287 O O . GLN A 1 37 ? -9.766 13.406 29.965 1.00 151.54 42 GLN A O 2
ATOM 2301 N N . GLY A 1 38 ? -10.642 11.397 30.483 1.00 111.25 43 GLY A N 2
ATOM 2302 C CA . GLY A 1 38 ? -10.215 10.772 29.231 1.00 130.37 43 GLY A CA 2
ATOM 2303 C C . GLY A 1 38 ? -8.751 10.317 29.287 1.00 140.98 43 GLY A C 2
ATOM 2304 O O . GLY A 1 38 ? -8.073 10.233 28.259 1.00 176.23 43 GLY A O 2
ATOM 2308 N N . PHE A 1 39 ? -8.251 10.014 30.493 1.00 124.31 44 PHE A N 2
ATOM 2309 C CA . PHE A 1 39 ? -6.868 9.563 30.656 1.00 142.14 44 PHE A CA 2
ATOM 2310 C C . PHE A 1 39 ? -6.815 8.053 30.883 1.00 90.45 44 PHE A C 2
ATOM 2311 O O . PHE A 1 39 ? -7.705 7.464 31.503 1.00 74.73 44 PHE A O 2
ATOM 2328 N N . ASN A 1 40 ? -5.755 7.418 30.376 1.00 88.55 45 ASN A N 2
ATOM 2329 C CA . ASN A 1 40 ? -5.577 5.974 30.523 1.00 69.95 45 ASN A CA 2
ATOM 2330 C C . ASN A 1 40 ? -4.261 5.668 31.239 1.00 52.73 45 ASN A C 2
ATOM 2331 O O . ASN A 1 40 ? -3.185 6.100 30.818 1.00 78.79 45 ASN A O 2
ATOM 2342 N N . ILE A 1 41 ? -4.347 4.912 32.336 1.00 35.64 46 ILE A N 2
ATOM 2343 C CA . ILE A 1 41 ? -3.162 4.546 33.114 1.00 29.56 46 ILE A CA 2
ATOM 2344 C C . ILE A 1 41 ? -2.824 3.069 32.875 1.00 24.48 46 ILE A C 2
ATOM 2345 O O . ILE A 1 41 ? -3.688 2.191 32.965 1.00 29.74 46 ILE A O 2
ATOM 2361 N N . THR A 1 42 ? -1.554 2.794 32.567 1.00 21.87 47 THR A N 2
ATOM 2362 C CA . THR A 1 42 ? -1.107 1.427 32.316 1.00 22.77 47 THR A CA 2
ATOM 2363 C C . THR A 1 42 ? -0.395 0.859 33.552 1.00 22.60 47 THR A C 2
ATOM 2364 O O . THR A 1 42 ? 0.706 1.292 33.906 1.00 30.16 47 THR A O 2
ATOM 2375 N N . TYR A 1 43 ? -1.020 -0.123 34.217 1.00 24.40 48 TYR A N 2
ATOM 2376 C CA . TYR A 1 43 ? -0.433 -0.739 35.403 1.00 25.75 48 TYR A CA 2
ATOM 2377 C C . TYR A 1 43 ? 0.508 -1.874 35.003 1.00 29.18 48 TYR A C 2
ATOM 2378 O O . TYR A 1 43 ? 0.185 -2.705 34.149 1.00 38.03 48 TYR A O 2
ATOM 2396 N N . LEU A 1 44 ? 1.687 -1.914 35.629 1.00 27.85 49 LEU A N 2
ATOM 2397 C CA . LEU A 1 44 ? 2.675 -2.954 35.338 1.00 33.37 49 LEU A CA 2
ATOM 2398 C C . LEU A 1 44 ? 3.075 -3.682 36.625 1.00 39.48 49 LEU A C 2
ATOM 2399 O O . LEU A 1 44 ? 3.877 -3.184 37.421 1.00 47.14 49 LEU A O 2
ATOM 2415 N N . ASP A 1 45 ? 2.510 -4.874 36.831 1.00 43.90 50 ASP A N 2
ATOM 2416 C CA . ASP A 1 45 ? 2.809 -5.669 38.020 1.00 56.45 50 ASP A CA 2
ATOM 2417 C C . ASP A 1 45 ? 4.124 -6.428 37.840 1.00 66.61 50 ASP A C 2
ATOM 2418 O O . ASP A 1 45 ? 4.272 -7.253 36.934 1.00 84.01 50 ASP A O 2
ATOM 2427 N N . ILE A 1 46 ? 5.096 -6.142 38.710 1.00 65.61 51 ILE A N 2
ATOM 2428 C CA . ILE A 1 46 ? 6.406 -6.796 38.642 1.00 84.47 51 ILE A CA 2
ATOM 2429 C C . ILE A 1 46 ? 6.338 -8.168 39.326 1.00 106.08 51 ILE A C 2
ATOM 2430 O O . ILE A 1 46 ? 6.096 -8.272 40.532 1.00 117.85 51 ILE A O 2
ATOM 2446 N N . ASP A 1 47 ? 6.557 -9.232 38.546 1.00 143.21 52 ASP A N 2
ATOM 2447 C CA . ASP A 1 47 ? 6.523 -10.594 39.077 1.00 203.14 52 ASP A CA 2
ATOM 2448 C C . ASP A 1 47 ? 7.787 -10.889 39.890 1.00 189.97 52 ASP A C 2
ATOM 2449 O O . ASP A 1 47 ? 7.727 -11.454 40.986 1.00 273.91 52 ASP A O 2
ATOM 2458 N N . GLU A 1 48 ? 8.947 -10.502 39.349 1.00 190.26 53 GLU A N 2
ATOM 2459 C CA . GLU A 1 48 ? 10.228 -10.726 40.024 1.00 282.64 53 GLU A CA 2
ATOM 2460 C C . GLU A 1 48 ? 10.181 -10.189 41.457 1.00 234.16 53 GLU A C 2
ATOM 2461 O O . GLU A 1 48 ? 9.948 -8.999 41.686 1.00 308.80 53 GLU A O 2
ATOM 2473 N N . LEU A 1 49 ? 10.408 -11.075 42.431 1.00 265.47 54 LEU A N 2
ATOM 2474 C CA . LEU A 1 49 ? 10.392 -10.684 43.840 1.00 248.27 54 LEU A CA 2
ATOM 2475 C C . LEU A 1 49 ? 10.983 -11.791 44.722 1.00 287.15 54 LEU A C 2
ATOM 2476 O O . LEU A 1 49 ? 11.487 -12.803 44.226 1.00 418.28 54 LEU A O 2
ATOM 2492 N N . SER A 1 50 ? 10.924 -11.597 46.051 1.00 330.31 55 SER A N 2
ATOM 2493 C CA . SER A 1 50 ? 11.457 -12.582 46.993 1.00 599.18 55 SER A CA 2
ATOM 2494 C C . SER A 1 50 ? 10.346 -13.125 47.894 1.00 668.14 55 SER A C 2
ATOM 2495 O O . SER A 1 50 ? 9.190 -12.697 47.817 1.00 523.08 55 SER A O 2
ATOM 2503 N N . ALA A 1 51 ? 10.697 -14.082 48.760 1.00 999.99 56 ALA A N 2
ATOM 2504 C CA . ALA A 1 51 ? 9.727 -14.684 49.674 1.00 999.99 56 ALA A CA 2
ATOM 2505 C C . ALA A 1 51 ? 9.099 -13.616 50.572 1.00 999.99 56 ALA A C 2
ATOM 2506 O O . ALA A 1 51 ? 7.897 -13.644 50.856 1.00 999.99 56 ALA A O 2
ATOM 2513 N N . ASN A 1 52 ? 9.916 -12.656 51.018 1.00 999.99 57 ASN A N 2
ATOM 2514 C CA . ASN A 1 52 ? 9.431 -11.576 51.875 1.00 999.99 57 ASN A CA 2
ATOM 2515 C C . ASN A 1 52 ? 9.214 -10.301 51.038 1.00 999.99 57 ASN A C 2
ATOM 2516 O O . ASN A 1 52 ? 8.114 -10.068 50.530 1.00 999.99 57 ASN A O 2
ATOM 2527 N N . GLY A 1 53 ? 10.269 -9.476 50.874 1.00 681.07 58 GLY A N 2
ATOM 2528 C CA . GLY A 1 53 ? 10.198 -8.239 50.092 1.00 670.66 58 GLY A CA 2
ATOM 2529 C C . GLY A 1 53 ? 8.860 -7.516 50.266 1.00 471.86 58 GLY A C 2
ATOM 2530 O O . GLY A 1 53 ? 8.493 -7.087 51.361 1.00 750.94 58 GLY A O 2
ATOM 2534 N N . GLN A 1 54 ? 8.119 -7.395 49.160 1.00 174.28 59 GLN A N 2
ATOM 2535 C CA . GLN A 1 54 ? 6.802 -6.735 49.143 1.00 100.36 59 GLN A CA 2
ATOM 2536 C C . GLN A 1 54 ? 6.353 -6.531 47.694 1.00 72.28 59 GLN A C 2
ATOM 2537 O O . GLN A 1 54 ? 7.142 -6.123 46.836 1.00 79.06 59 GLN A O 2
ATOM 2551 N N . TYR A 1 55 ? 5.075 -6.804 47.416 1.00 54.73 60 TYR A N 2
ATOM 2552 C CA . TYR A 1 55 ? 4.537 -6.637 46.071 1.00 39.75 60 TYR A CA 2
ATOM 2553 C C . TYR A 1 55 ? 4.674 -5.173 45.638 1.00 32.64 60 TYR A C 2
ATOM 2554 O O . TYR A 1 55 ? 4.608 -4.257 46.463 1.00 36.72 60 TYR A O 2
ATOM 2572 N N . GLN A 1 56 ? 4.875 -4.947 44.336 1.00 28.30 61 GLN A N 2
ATOM 2573 C CA . GLN A 1 56 ? 5.030 -3.592 43.809 1.00 23.69 61 GLN A CA 2
ATOM 2574 C C . GLN A 1 56 ? 4.255 -3.421 42.504 1.00 21.51 61 GLN A C 2
ATOM 2575 O O . GLN A 1 56 ? 3.956 -4.393 41.802 1.00 25.23 61 GLN A O 2
ATOM 2589 N N . CYS A 1 57 ? 3.924 -2.168 42.170 1.00 18.05 62 CYS A N 2
ATOM 2590 C CA . CYS A 1 57 ? 3.183 -1.874 40.945 1.00 18.07 62 CYS A CA 2
ATOM 2591 C C . CYS A 1 57 ? 3.705 -0.592 40.294 1.00 16.22 62 CYS A C 2
ATOM 2592 O O . CYS A 1 57 ? 3.953 0.413 40.967 1.00 14.31 62 CYS A O 2
ATOM 2600 N N . LEU A 1 58 ? 3.862 -0.618 38.967 1.00 18.44 63 LEU A N 2
ATOM 2601 C CA . LEU A 1 58 ? 4.341 0.550 38.228 1.00 18.64 63 LEU A CA 2
ATOM 2602 C C . LEU A 1 58 ? 3.216 1.137 37.378 1.00 17.63 63 LEU A C 2
ATOM 2603 O O . LEU A 1 58 ? 2.739 0.511 36.428 1.00 18.79 63 LEU A O 2
ATOM 2619 N N . ALA A 1 59 ? 2.787 2.354 37.717 1.00 17.23 64 ALA A N 2
ATOM 2620 C CA . ALA A 1 59 ? 1.715 3.020 36.975 1.00 17.87 64 ALA A CA 2
ATOM 2621 C C . ALA A 1 59 ? 2.300 3.988 35.943 1.00 20.42 64 ALA A C 2
ATOM 2622 O O . ALA A 1 59 ? 2.751 5.082 36.283 1.00 22.16 64 ALA A O 2
ATOM 2629 N N . GLU A 1 60 ? 2.294 3.582 34.669 1.00 23.72 65 GLU A N 2
ATOM 2630 C CA . GLU A 1 60 ? 2.833 4.420 33.594 1.00 27.73 65 GLU A CA 2
ATOM 2631 C C . GLU A 1 60 ? 1.707 5.017 32.750 1.00 33.17 65 GLU A C 2
ATOM 2632 O O . GLU A 1 60 ? 0.810 4.309 32.282 1.00 38.26 65 GLU A O 2
ATOM 2644 N N . LEU A 1 61 ? 1.751 6.339 32.553 1.00 34.81 66 LEU A N 2
ATOM 2645 C CA . LEU A 1 61 ? 0.725 7.033 31.761 1.00 43.41 66 LEU A CA 2
ATOM 2646 C C . LEU A 1 61 ? 1.101 7.075 30.272 1.00 54.66 66 LEU A C 2
ATOM 2647 O O . LEU A 1 61 ? 2.191 7.521 29.903 1.00 59.25 66 LEU A O 2
ATOM 2663 N N . SER A 1 62 ? 0.197 6.587 29.402 1.00 64.05 67 SER A N 2
ATOM 2664 C CA . SER A 1 62 ? 0.460 6.559 27.956 1.00 82.18 67 SER A CA 2
ATOM 2665 C C . SER A 1 62 ? -0.108 7.793 27.231 1.00 95.76 67 SER A C 2
ATOM 2666 O O . SER A 1 62 ? 0.540 8.361 26.347 1.00 108.83 67 SER A O 2
ATOM 2674 N N . THR A 1 63 ? -1.315 8.231 27.612 1.00 99.14 68 THR A N 2
ATOM 2675 C CA . THR A 1 63 ? -1.939 9.418 26.992 1.00 119.49 68 THR A CA 2
ATOM 2676 C C . THR A 1 63 ? -1.446 10.700 27.678 1.00 102.29 68 THR A C 2
ATOM 2677 O O . THR A 1 63 ? -1.317 11.765 27.074 1.00 122.38 68 THR A O 2
ATOM 2688 N N . SER A 1 64 ? -1.144 10.561 28.957 1.00 94.80 69 SER A N 2
ATOM 2689 C CA . SER A 1 64 ? -0.634 11.624 29.798 1.00 82.50 69 SER A CA 2
ATOM 2690 C C . SER A 1 64 ? 0.894 11.699 29.640 1.00 60.44 69 SER A C 2
ATOM 2691 O O . SER A 1 64 ? 1.490 10.798 29.045 1.00 55.70 69 SER A O 2
ATOM 2699 N N . PRO A 1 65 ? 1.539 12.750 30.119 1.00 54.40 70 PRO A N 2
ATOM 2700 C CA . PRO A 1 65 ? 3.015 12.910 29.969 1.00 41.59 70 PRO A CA 2
ATOM 2701 C C . PRO A 1 65 ? 3.692 11.778 30.733 1.00 30.82 70 PRO A C 2
ATOM 2702 O O . PRO A 1 65 ? 3.025 11.031 31.463 1.00 30.45 70 PRO A O 2
ATOM 2713 N N . ILE A 1 66 ? 4.977 11.521 30.452 1.00 27.25 71 ILE A N 2
ATOM 2714 C CA . ILE A 1 66 ? 5.620 10.342 31.015 1.00 24.56 71 ILE A CA 2
ATOM 2715 C C . ILE A 1 66 ? 5.883 10.546 32.501 1.00 22.29 71 ILE A C 2
ATOM 2716 O O . ILE A 1 66 ? 6.668 11.384 32.945 1.00 26.24 71 ILE A O 2
ATOM 2732 N N . THR A 1 67 ? 5.158 9.731 33.267 1.00 19.95 72 THR A N 2
ATOM 2733 C CA . THR A 1 67 ? 5.210 9.727 34.708 1.00 21.17 72 THR A CA 2
ATOM 2734 C C . THR A 1 67 ? 4.952 8.300 35.203 1.00 16.40 72 THR A C 2
ATOM 2735 O O . THR A 1 67 ? 4.004 7.622 34.760 1.00 18.00 72 THR A O 2
ATOM 2746 N N . VAL A 1 68 ? 5.807 7.833 36.119 1.00 17.27 73 VAL A N 2
ATOM 2747 C CA . VAL A 1 68 ? 5.680 6.483 36.672 1.00 15.82 73 VAL A CA 2
ATOM 2748 C C . VAL A 1 68 ? 5.469 6.559 38.189 1.00 13.96 73 VAL A C 2
ATOM 2749 O O . VAL A 1 68 ? 6.209 7.236 38.908 1.00 15.22 73 VAL A O 2
ATOM 2762 N N . CYS A 1 69 ? 4.446 5.853 38.677 1.00 13.75 74 CYS A N 2
ATOM 2763 C CA . CYS A 1 69 ? 4.136 5.836 40.104 1.00 13.95 74 CYS A CA 2
ATOM 2764 C C . CYS A 1 69 ? 4.525 4.491 40.722 1.00 14.58 74 CYS A C 2
ATOM 2765 O O . CYS A 1 69 ? 4.170 3.425 40.211 1.00 19.05 74 CYS A O 2
ATOM 2773 N N . HIS A 1 70 ? 5.261 4.539 41.835 1.00 15.93 75 HIS A N 2
ATOM 2774 C CA . HIS A 1 70 ? 5.693 3.325 42.520 1.00 16.95 75 HIS A CA 2
ATOM 2775 C C . HIS A 1 70 ? 4.780 3.037 43.722 1.00 13.68 75 HIS A C 2
ATOM 2776 O O . HIS A 1 70 ? 4.732 3.816 44.690 1.00 13.29 75 HIS A O 2
ATOM 2791 N N . GLY A 1 71 ? 4.073 1.898 43.678 1.00 13.70 76 GLY A N 2
ATOM 2792 C CA . GLY A 1 71 ? 3.189 1.495 44.764 1.00 12.72 76 GLY A CA 2
ATOM 2793 C C . GLY A 1 71 ? 3.667 0.172 45.360 1.00 15.51 76 GLY A C 2
ATOM 2794 O O . GLY A 1 71 ? 4.348 -0.615 44.696 1.00 19.44 76 GLY A O 2
ATOM 2798 N N . SER A 1 72 ? 3.318 -0.080 46.623 1.00 17.50 77 SER A N 2
ATOM 2799 C CA . SER A 1 72 ? 3.725 -1.312 47.296 1.00 23.29 77 SER A CA 2
ATOM 2800 C C . SER A 1 72 ? 2.593 -1.858 48.164 1.00 24.96 77 SER A C 2
ATOM 2801 O O . SER A 1 72 ? 1.745 -1.109 48.658 1.00 26.42 77 SER A O 2
ATOM 2809 N N . GLY A 1 73 ? 2.577 -3.180 48.351 1.00 30.36 78 GLY A N 2
ATOM 2810 C CA . GLY A 1 73 ? 1.549 -3.826 49.159 1.00 38.44 78 GLY A CA 2
ATOM 2811 C C . GLY A 1 73 ? 2.151 -4.903 50.054 1.00 54.22 78 GLY A C 2
ATOM 2812 O O . GLY A 1 73 ? 3.257 -5.395 49.815 1.00 66.76 78 GLY A O 2
ATOM 2816 N N . ILE A 1 74 ? 1.412 -5.278 51.099 1.00 73.93 79 ILE A N 2
ATOM 2817 C CA . ILE A 1 74 ? 1.874 -6.308 52.038 1.00 123.40 79 ILE A CA 2
ATOM 2818 C C . ILE A 1 74 ? 1.586 -7.712 51.476 1.00 175.12 79 ILE A C 2
ATOM 2819 O O . ILE A 1 74 ? 2.304 -8.674 51.766 1.00 272.75 79 ILE A O 2
ATOM 2835 N N . SER A 1 75 ? 0.530 -7.831 50.664 1.00 155.90 80 SER A N 2
ATOM 2836 C CA . SER A 1 75 ? 0.157 -9.108 50.068 1.00 241.99 80 SER A CA 2
ATOM 2837 C C . SER A 1 75 ? -0.229 -8.911 48.603 1.00 230.96 80 SER A C 2
ATOM 2838 O O . SER A 1 75 ? -0.339 -7.782 48.115 1.00 366.79 80 SER A O 2
ATOM 2846 N N . CYS A 1 76 ? -0.433 -10.019 47.890 1.00 249.76 81 CYS A N 2
ATOM 2847 C CA . CYS A 1 76 ? -0.801 -9.965 46.477 1.00 265.66 81 CYS A CA 2
ATOM 2848 C C . CYS A 1 76 ? -2.124 -9.219 46.286 1.00 203.08 81 CYS A C 2
ATOM 2849 O O . CYS A 1 76 ? -3.180 -9.650 46.758 1.00 398.84 81 CYS A O 2
ATOM 2857 N N . GLY A 1 77 ? -2.071 -8.086 45.576 1.00 123.63 82 GLY A N 2
ATOM 2858 C CA . GLY A 1 77 ? -3.268 -7.286 45.313 1.00 130.75 82 GLY A CA 2
ATOM 2859 C C . GLY A 1 77 ? -3.279 -5.982 46.121 1.00 84.50 82 GLY A C 2
ATOM 2860 O O . GLY A 1 77 ? -3.886 -4.988 45.711 1.00 82.66 82 GLY A O 2
ATOM 2864 N N . ASN A 1 78 ? -2.615 -5.979 47.283 1.00 69.37 83 ASN A N 2
ATOM 2865 C CA . ASN A 1 78 ? -2.572 -4.792 48.134 1.00 50.39 83 ASN A CA 2
ATOM 2866 C C . ASN A 1 78 ? -1.782 -3.661 47.459 1.00 32.60 83 ASN A C 2
ATOM 2867 O O . ASN A 1 78 ? -2.107 -2.479 47.605 1.00 31.40 83 ASN A O 2
ATOM 2878 N N . ALA A 1 79 ? -0.724 -4.022 46.722 1.00 26.95 84 ALA A N 2
ATOM 2879 C CA . ALA A 1 79 ? 0.114 -3.034 46.043 1.00 20.81 84 ALA A CA 2
ATOM 2880 C C . ALA A 1 79 ? -0.695 -2.229 45.029 1.00 19.43 84 ALA A C 2
ATOM 2881 O O . ALA A 1 79 ? -0.499 -1.019 44.870 1.00 19.52 84 ALA A O 2
ATOM 2888 N N . GLN A 1 80 ? -1.622 -2.896 44.340 1.00 24.75 85 GLN A N 2
ATOM 2889 C CA . GLN A 1 80 ? -2.462 -2.228 43.350 1.00 29.74 85 GLN A CA 2
ATOM 2890 C C . GLN A 1 80 ? -3.289 -1.124 44.013 1.00 28.34 85 GLN A C 2
ATOM 2891 O O . GLN A 1 80 ? -3.510 -0.053 43.439 1.00 31.21 85 GLN A O 2
ATOM 2905 N N . SER A 1 81 ? -3.750 -1.387 45.239 1.00 29.27 86 SER A N 2
ATOM 2906 C CA . SER A 1 81 ? -4.552 -0.419 45.984 1.00 33.71 86 SER A CA 2
ATOM 2907 C C . SER A 1 81 ? -3.716 0.804 46.362 1.00 32.66 86 SER A C 2
ATOM 2908 O O . SER A 1 81 ? -4.179 1.946 46.287 1.00 37.94 86 SER A O 2
ATOM 2916 N N . ASP A 1 82 ? -2.471 0.564 46.780 1.00 30.15 87 ASP A N 2
ATOM 2917 C CA . ASP A 1 82 ? -1.571 1.645 47.176 1.00 34.60 87 ASP A CA 2
ATOM 2918 C C . ASP A 1 82 ? -1.238 2.541 45.983 1.00 34.72 87 ASP A C 2
ATOM 2919 O O . ASP A 1 82 ? -1.227 3.771 46.089 1.00 43.56 87 ASP A O 2
ATOM 2928 N N . ALA A 1 83 ? -0.961 1.921 44.835 1.00 30.53 88 ALA A N 2
ATOM 2929 C CA . ALA A 1 83 ? -0.626 2.665 43.622 1.00 37.03 88 ALA A CA 2
ATOM 2930 C C . ALA A 1 83 ? -1.819 3.502 43.157 1.00 38.19 88 ALA A C 2
ATOM 2931 O O . ALA A 1 83 ? -1.675 4.667 42.772 1.00 45.76 88 ALA A O 2
ATOM 2938 N N . ALA A 1 84 ? -3.015 2.906 43.196 1.00 33.27 89 ALA A N 2
ATOM 2939 C CA . ALA A 1 84 ? -4.234 3.600 42.783 1.00 35.38 89 ALA A CA 2
ATOM 2940 C C . ALA A 1 84 ? -4.568 4.725 43.763 1.00 38.76 89 ALA A C 2
ATOM 2941 O O . ALA A 1 84 ? -4.972 5.823 43.368 1.00 43.70 89 ALA A O 2
ATOM 2948 N N . HIS A 1 85 ? -4.395 4.451 45.058 1.00 40.74 90 HIS A N 2
ATOM 2949 C CA . HIS A 1 85 ? -4.676 5.439 46.098 1.00 51.64 90 HIS A CA 2
ATOM 2950 C C . HIS A 1 85 ? -3.674 6.594 46.024 1.00 63.21 90 HIS A C 2
ATOM 2951 O O . HIS A 1 85 ? -4.023 7.762 46.216 1.00 68.49 90 HIS A O 2
ATOM 2966 N N . ASN A 1 86 ? -2.411 6.263 45.740 1.00 72.88 91 ASN A N 2
ATOM 2967 C CA . ASN A 1 86 ? -1.355 7.268 45.638 1.00 94.54 91 ASN A CA 2
ATOM 2968 C C . ASN A 1 86 ? -1.650 8.257 44.509 1.00 82.48 91 ASN A C 2
ATOM 2969 O O . ASN A 1 86 ? -1.384 9.457 44.624 1.00 93.21 91 ASN A O 2
ATOM 2980 N N . ALA A 1 87 ? -2.203 7.752 43.403 1.00 68.37 92 ALA A N 2
ATOM 2981 C CA . ALA A 1 87 ? -2.530 8.594 42.253 1.00 66.53 92 ALA A CA 2
ATOM 2982 C C . ALA A 1 87 ? -3.544 9.672 42.641 1.00 46.61 92 ALA A C 2
ATOM 2983 O O . ALA A 1 87 ? -3.412 10.841 42.267 1.00 45.64 92 ALA A O 2
ATOM 2990 N N . LEU A 1 88 ? -4.569 9.276 43.399 1.00 37.86 93 LEU A N 2
ATOM 2991 C CA . LEU A 1 88 ? -5.607 10.210 43.836 1.00 32.34 93 LEU A CA 2
ATOM 2992 C C . LEU A 1 88 ? -5.014 11.301 44.724 1.00 37.30 93 LEU A C 2
ATOM 2993 O O . LEU A 1 88 ? -5.322 12.488 44.579 1.00 35.62 93 LEU A O 2
ATOM 3009 N N . GLN A 1 89 ? -4.147 10.897 45.653 1.00 56.02 94 GLN A N 2
ATOM 3010 C CA . GLN A 1 89 ? -3.500 11.838 46.564 1.00 81.07 94 GLN A CA 2
ATOM 3011 C C . GLN A 1 89 ? -2.454 12.679 45.831 1.00 83.26 94 GLN A C 2
ATOM 3012 O O . GLN A 1 89 ? -2.193 13.833 46.189 1.00 92.70 94 GLN A O 2
ATOM 3026 N N . TYR A 1 90 ? -1.848 12.103 44.787 1.00 93.68 95 TYR A N 2
ATOM 3027 C CA . TYR A 1 90 ? -0.840 12.805 44.007 1.00 117.39 95 TYR A CA 2
ATOM 3028 C C . TYR A 1 90 ? -1.456 14.020 43.297 1.00 79.55 95 TYR A C 2
ATOM 3029 O O . TYR A 1 90 ? -0.773 15.006 43.022 1.00 81.54 95 TYR A O 2
ATOM 3047 N N . LEU A 1 91 ? -2.753 13.951 42.997 1.00 67.42 96 LEU A N 2
ATOM 3048 C CA . LEU A 1 91 ? -3.433 15.050 42.329 1.00 70.30 96 LEU A CA 2
ATOM 3049 C C . LEU A 1 91 ? -3.575 16.248 43.273 1.00 55.72 96 LEU A C 2
ATOM 3050 O O . LEU A 1 91 ? -3.506 17.408 42.856 1.00 80.25 96 LEU A O 2
ATOM 3066 N N . LYS A 1 92 ? -3.796 15.964 44.560 1.00 44.22 97 LYS A N 2
ATOM 3067 C CA . LYS A 1 92 ? -3.973 17.003 45.564 1.00 61.68 97 LYS A CA 2
ATOM 3068 C C . LYS A 1 92 ? -2.686 17.785 45.824 1.00 77.67 97 LYS A C 2
ATOM 3069 O O . LYS A 1 92 ? -2.683 19.021 45.829 1.00 117.60 97 LYS A O 2
ATOM 3088 N N . ILE A 1 93 ? -1.583 17.069 46.077 1.00 69.35 98 ILE A N 2
ATOM 3089 C CA . ILE A 1 93 ? -0.311 17.721 46.377 1.00 93.90 98 ILE A CA 2
ATOM 3090 C C . ILE A 1 93 ? 0.137 18.642 45.228 1.00 107.30 98 ILE A C 2
ATOM 3091 O O . ILE A 1 93 ? 0.585 19.770 45.456 1.00 166.23 98 ILE A O 2
ATOM 3107 N N . ILE A 1 94 ? 0.020 18.162 43.986 1.00 93.53 99 ILE A N 2
ATOM 3108 C CA . ILE A 1 94 ? 0.419 18.959 42.822 1.00 151.66 99 ILE A CA 2
ATOM 3109 C C . ILE A 1 94 ? -0.362 20.281 42.810 1.00 226.15 99 ILE A C 2
ATOM 3110 O O . ILE A 1 94 ? 0.188 21.264 42.342 1.00 391.14 99 ILE A O 2
ATOM 3127 N N . ASP B 1 25 ? 21.868 4.974 56.236 1.00 320.28 30 ASP B N 2
ATOM 3128 C CA . ASP B 1 25 ? 21.485 6.282 55.634 1.00 144.88 30 ASP B CA 2
ATOM 3129 C C . ASP B 1 25 ? 21.518 6.167 54.103 1.00 106.20 30 ASP B C 2
ATOM 3130 O O . ASP B 1 25 ? 22.473 6.587 53.436 1.00 90.91 30 ASP B O 2
ATOM 3139 N N . TYR B 1 26 ? 20.458 5.588 53.534 1.00 99.74 31 TYR B N 2
ATOM 3140 C CA . TYR B 1 26 ? 20.358 5.416 52.083 1.00 76.36 31 TYR B CA 2
ATOM 3141 C C . TYR B 1 26 ? 20.213 6.767 51.379 1.00 58.04 31 TYR B C 2
ATOM 3142 O O . TYR B 1 26 ? 20.701 6.966 50.263 1.00 46.51 31 TYR B O 2
ATOM 3160 N N . ILE B 1 27 ? 19.531 7.706 52.036 1.00 65.96 32 ILE B N 2
ATOM 3161 C CA . ILE B 1 27 ? 19.312 9.040 51.473 1.00 62.70 32 ILE B CA 2
ATOM 3162 C C . ILE B 1 27 ? 20.657 9.700 51.140 1.00 53.86 32 ILE B C 2
ATOM 3163 O O . ILE B 1 27 ? 20.787 10.407 50.138 1.00 48.98 32 ILE B O 2
ATOM 3179 N N . GLN B 1 28 ? 21.662 9.477 51.991 1.00 60.92 33 GLN B N 2
ATOM 3180 C CA . GLN B 1 28 ? 22.985 10.064 51.781 1.00 60.56 33 GLN B CA 2
ATOM 3181 C C . GLN B 1 28 ? 23.644 9.491 50.529 1.00 49.73 33 GLN B C 2
ATOM 3182 O O . GLN B 1 28 ? 24.224 10.222 49.719 1.00 47.84 33 GLN B O 2
ATOM 3196 N N . LEU B 1 29 ? 23.551 8.171 50.360 1.00 49.79 34 LEU B N 2
ATOM 3197 C CA . LEU B 1 29 ? 24.140 7.508 49.197 1.00 50.38 34 LEU B CA 2
ATOM 3198 C C . LEU B 1 29 ? 23.510 8.050 47.914 1.00 43.07 34 LEU B C 2
ATOM 3199 O O . LEU B 1 29 ? 24.200 8.378 46.946 1.00 47.71 34 LEU B O 2
ATOM 3215 N N . LEU B 1 30 ? 22.182 8.141 47.909 1.00 39.63 35 LEU B N 2
ATOM 3216 C CA . LEU B 1 30 ? 21.450 8.637 46.748 1.00 43.91 35 LEU B CA 2
ATOM 3217 C C . LEU B 1 30 ? 21.724 10.127 46.528 1.00 42.20 35 LEU B C 2
ATOM 3218 O O . LEU B 1 30 ? 21.842 10.595 45.392 1.00 47.58 35 LEU B O 2
ATOM 3234 N N . SER B 1 31 ? 21.830 10.881 47.625 1.00 41.60 36 SER B N 2
ATOM 3235 C CA . SER B 1 31 ? 22.095 12.317 47.549 1.00 49.20 36 SER B CA 2
ATOM 3236 C C . SER B 1 31 ? 23.460 12.583 46.909 1.00 51.99 36 SER B C 2
ATOM 3237 O O . SER B 1 31 ? 23.610 13.477 46.070 1.00 59.58 36 SER B O 2
ATOM 3245 N N . GLU B 1 32 ? 24.470 11.803 47.309 1.00 52.76 37 GLU B N 2
ATOM 3246 C CA . GLU B 1 32 ? 25.822 11.963 46.772 1.00 65.04 37 GLU B CA 2
ATOM 3247 C C . GLU B 1 32 ? 25.845 11.687 45.271 1.00 67.90 37 GLU B C 2
ATOM 3248 O O . GLU B 1 32 ? 26.423 12.443 44.485 1.00 81.04 37 GLU B O 2
ATOM 3260 N N . ILE B 1 33 ? 25.203 10.595 44.869 1.00 64.22 38 ILE B N 2
ATOM 3261 C CA . ILE B 1 33 ? 25.138 10.213 43.454 1.00 78.09 38 ILE B CA 2
ATOM 3262 C C . ILE B 1 33 ? 24.349 11.266 42.660 1.00 77.56 38 ILE B C 2
ATOM 3263 O O . ILE B 1 33 ? 24.648 11.548 41.496 1.00 92.95 38 ILE B O 2
ATOM 3279 N N . ALA B 1 34 ? 23.324 11.842 43.293 1.00 67.75 39 ALA B N 2
ATOM 3280 C CA . ALA B 1 34 ? 22.486 12.847 42.647 1.00 75.34 39 ALA B CA 2
ATOM 3281 C C . ALA B 1 34 ? 23.322 14.047 42.193 1.00 83.54 39 ALA B C 2
ATOM 3282 O O . ALA B 1 34 ? 23.193 14.521 41.062 1.00 96.48 39 ALA B O 2
ATOM 3289 N N . LYS B 1 35 ? 24.189 14.547 43.078 1.00 87.05 40 LYS B N 2
ATOM 3290 C CA . LYS B 1 35 ? 25.038 15.694 42.751 1.00 109.97 40 LYS B CA 2
ATOM 3291 C C . LYS B 1 35 ? 26.011 15.355 41.620 1.00 127.70 40 LYS B C 2
ATOM 3292 O O . LYS B 1 35 ? 26.309 16.192 40.761 1.00 152.94 40 LYS B O 2
ATOM 3311 N N . GLU B 1 36 ? 26.517 14.119 41.616 1.00 126.36 41 GLU B N 2
ATOM 3312 C CA . GLU B 1 36 ? 27.462 13.679 40.588 1.00 158.37 41 GLU B CA 2
ATOM 3313 C C . GLU B 1 36 ? 26.805 13.708 39.204 1.00 182.00 41 GLU B C 2
ATOM 3314 O O . GLU B 1 36 ? 27.400 14.167 38.223 1.00 224.69 41 GLU B O 2
ATOM 3326 N N . GLN B 1 37 ? 25.570 13.212 39.120 1.00 169.09 42 GLN B N 2
ATOM 3327 C CA . GLN B 1 37 ? 24.840 13.182 37.850 1.00 209.09 42 GLN B CA 2
ATOM 3328 C C . GLN B 1 37 ? 24.040 14.476 37.616 1.00 213.48 42 GLN B C 2
ATOM 3329 O O . GLN B 1 37 ? 23.536 14.718 36.515 1.00 263.24 42 GLN B O 2
ATOM 3343 N N . GLY B 1 38 ? 23.925 15.323 38.649 1.00 177.65 43 GLY B N 2
ATOM 3344 C CA . GLY B 1 38 ? 23.191 16.585 38.533 1.00 193.78 43 GLY B CA 2
ATOM 3345 C C . GLY B 1 38 ? 21.681 16.399 38.749 1.00 187.16 43 GLY B C 2
ATOM 3346 O O . GLY B 1 38 ? 20.875 17.252 38.365 1.00 231.69 43 GLY B O 2
ATOM 3350 N N . PHE B 1 39 ? 21.288 15.284 39.376 1.00 145.46 44 PHE B N 2
ATOM 3351 C CA . PHE B 1 39 ? 19.877 15.008 39.647 1.00 143.70 44 PHE B CA 2
ATOM 3352 C C . PHE B 1 39 ? 19.478 15.608 40.994 1.00 90.19 44 PHE B C 2
ATOM 3353 O O . PHE B 1 39 ? 20.332 15.898 41.838 1.00 83.97 44 PHE B O 2
ATOM 3370 N N . ASN B 1 40 ? 18.170 15.803 41.209 1.00 79.52 45 ASN B N 2
ATOM 3371 C CA . ASN B 1 40 ? 17.686 16.370 42.463 1.00 70.74 45 ASN B CA 2
ATOM 3372 C C . ASN B 1 40 ? 16.439 15.631 42.936 1.00 51.68 45 ASN B C 2
ATOM 3373 O O . ASN B 1 40 ? 15.501 15.394 42.169 1.00 54.89 45 ASN B O 2
ATOM 3384 N N . ILE B 1 41 ? 16.430 15.255 44.214 1.00 45.22 46 ILE B N 2
ATOM 3385 C CA . ILE B 1 41 ? 15.299 14.531 44.795 1.00 34.81 46 ILE B CA 2
ATOM 3386 C C . ILE B 1 41 ? 14.501 15.469 45.705 1.00 33.85 46 ILE B C 2
ATOM 3387 O O . ILE B 1 41 ? 15.045 16.084 46.626 1.00 45.08 46 ILE B O 2
ATOM 3403 N N . THR B 1 42 ? 13.195 15.572 45.449 1.00 29.02 47 THR B N 2
ATOM 3404 C CA . THR B 1 42 ? 12.326 16.427 46.251 1.00 33.96 47 THR B CA 2
ATOM 3405 C C . THR B 1 42 ? 11.417 15.572 47.143 1.00 29.00 47 THR B C 2
ATOM 3406 O O . THR B 1 42 ? 10.446 14.972 46.671 1.00 30.46 47 THR B O 2
ATOM 3417 N N . TYR B 1 43 ? 11.724 15.511 48.448 1.00 29.64 48 TYR B N 2
ATOM 3418 C CA . TYR B 1 43 ? 10.924 14.729 49.385 1.00 30.06 48 TYR B CA 2
ATOM 3419 C C . TYR B 1 43 ? 9.752 15.561 49.904 1.00 31.93 48 TYR B C 2
ATOM 3420 O O . TYR B 1 43 ? 9.924 16.681 50.394 1.00 39.73 48 TYR B O 2
ATOM 3438 N N . LEU B 1 44 ? 8.543 15.006 49.798 1.00 33.67 49 LEU B N 2
ATOM 3439 C CA . LEU B 1 44 ? 7.337 15.690 50.257 1.00 41.47 49 LEU B CA 2
ATOM 3440 C C . LEU B 1 44 ? 6.542 14.795 51.206 1.00 60.82 49 LEU B C 2
ATOM 3441 O O . LEU B 1 44 ? 5.881 13.840 50.788 1.00 91.43 49 LEU B O 2
ATOM 3457 N N . ASP B 1 45 ? 6.601 15.112 52.501 1.00 84.66 50 ASP B N 2
ATOM 3458 C CA . ASP B 1 45 ? 5.883 14.344 53.513 1.00 127.76 50 ASP B CA 2
ATOM 3459 C C . ASP B 1 45 ? 4.437 14.824 53.607 1.00 106.48 50 ASP B C 2
ATOM 3460 O O . ASP B 1 45 ? 4.164 16.026 53.652 1.00 229.58 50 ASP B O 2
ATOM 3469 N N . ILE B 1 46 ? 3.496 13.874 53.634 1.00 76.43 51 ILE B N 2
ATOM 3470 C CA . ILE B 1 46 ? 2.063 14.195 53.720 1.00 116.07 51 ILE B CA 2
ATOM 3471 C C . ILE B 1 46 ? 1.626 14.958 52.463 1.00 149.72 51 ILE B C 2
ATOM 3472 O O . ILE B 1 46 ? 2.246 15.948 52.061 1.00 258.06 51 ILE B O 2
ATOM 3488 N N . ASP B 1 47 ? 0.550 14.488 51.831 1.00 289.88 52 ASP B N 2
ATOM 3489 C CA . ASP B 1 47 ? 0.035 15.118 50.616 1.00 511.42 52 ASP B CA 2
ATOM 3490 C C . ASP B 1 47 ? -0.605 16.474 50.923 1.00 343.15 52 ASP B C 2
ATOM 3491 O O . ASP B 1 47 ? -0.332 17.474 50.252 1.00 516.60 52 ASP B O 2
ATOM 3500 N N . GLU B 1 48 ? -1.469 16.513 51.943 1.00 188.86 53 GLU B N 2
ATOM 3501 C CA . GLU B 1 48 ? -2.145 17.754 52.323 1.00 154.56 53 GLU B CA 2
ATOM 3502 C C . GLU B 1 48 ? -2.735 17.651 53.732 1.00 143.62 53 GLU B C 2
ATOM 3503 O O . GLU B 1 48 ? -2.386 18.424 54.629 1.00 300.05 53 GLU B O 2
ATOM 3515 N N . LEU B 1 49 ? -3.644 16.692 53.930 1.00 183.77 54 LEU B N 2
ATOM 3516 C CA . LEU B 1 49 ? -4.282 16.498 55.231 1.00 271.96 54 LEU B CA 2
ATOM 3517 C C . LEU B 1 49 ? -3.295 15.905 56.236 1.00 321.38 54 LEU B C 2
ATOM 3518 O O . LEU B 1 49 ? -3.036 14.698 56.248 1.00 319.45 54 LEU B O 2
ATOM 3534 N N . SER B 1 50 ? -2.737 16.765 57.094 1.00 526.89 55 SER B N 2
ATOM 3535 C CA . SER B 1 50 ? -1.779 16.327 58.108 1.00 803.05 55 SER B CA 2
ATOM 3536 C C . SER B 1 50 ? -2.486 15.542 59.217 1.00 839.54 55 SER B C 2
ATOM 3537 O O . SER B 1 50 ? -1.960 14.553 59.737 1.00 949.15 55 SER B O 2
ATOM 3545 N N . ALA B 1 51 ? -3.694 15.985 59.585 1.00 910.56 56 ALA B N 2
ATOM 3546 C CA . ALA B 1 51 ? -4.469 15.321 60.634 1.00 999.99 56 ALA B CA 2
ATOM 3547 C C . ALA B 1 51 ? -4.702 13.852 60.281 1.00 999.99 56 ALA B C 2
ATOM 3548 O O . ALA B 1 51 ? -4.602 12.962 61.132 1.00 999.99 56 ALA B O 2
ATOM 3555 N N . ASN B 1 52 ? -5.002 13.591 59.007 1.00 703.96 57 ASN B N 2
ATOM 3556 C CA . ASN B 1 52 ? -5.234 12.223 58.535 1.00 742.43 57 ASN B CA 2
ATOM 3557 C C . ASN B 1 52 ? -3.931 11.569 58.042 1.00 575.96 57 ASN B C 2
ATOM 3558 O O . ASN B 1 52 ? -3.941 10.452 57.517 1.00 747.17 57 ASN B O 2
ATOM 3569 N N . GLY B 1 53 ? -2.795 12.266 58.204 1.00 454.11 58 GLY B N 2
ATOM 3570 C CA . GLY B 1 53 ? -1.501 11.749 57.771 1.00 518.25 58 GLY B CA 2
ATOM 3571 C C . GLY B 1 53 ? -1.274 10.325 58.279 1.00 390.01 58 GLY B C 2
ATOM 3572 O O . GLY B 1 53 ? -1.125 10.085 59.481 1.00 570.12 58 GLY B O 2
ATOM 3576 N N . GLN B 1 54 ? -1.234 9.372 57.348 1.00 349.41 59 GLN B N 2
ATOM 3577 C CA . GLN B 1 54 ? -1.007 7.967 57.690 1.00 479.52 59 GLN B CA 2
ATOM 3578 C C . GLN B 1 54 ? 0.491 7.667 57.862 1.00 291.48 59 GLN B C 2
ATOM 3579 O O . GLN B 1 54 ? 0.901 6.508 57.929 1.00 492.44 59 GLN B O 2
ATOM 3593 N N . TYR B 1 55 ? 1.324 8.723 57.920 1.00 112.32 60 TYR B N 2
ATOM 3594 C CA . TYR B 1 55 ? 2.779 8.581 58.070 1.00 83.58 60 TYR B CA 2
ATOM 3595 C C . TYR B 1 55 ? 3.386 8.041 56.769 1.00 68.52 60 TYR B C 2
ATOM 3596 O O . TYR B 1 55 ? 4.161 7.082 56.759 1.00 89.60 60 TYR B O 2
ATOM 3614 N N . GLN B 1 56 ? 3.033 8.675 55.647 1.00 50.14 61 GLN B N 2
ATOM 3615 C CA . GLN B 1 56 ? 3.543 8.266 54.338 1.00 41.36 61 GLN B CA 2
ATOM 3616 C C . GLN B 1 56 ? 4.337 9.404 53.704 1.00 34.24 61 GLN B C 2
ATOM 3617 O O . GLN B 1 56 ? 4.125 10.582 54.011 1.00 38.00 61 GLN B O 2
ATOM 3631 N N . CYS B 1 57 ? 5.275 9.054 52.818 1.00 29.63 62 CYS B N 2
ATOM 3632 C CA . CYS B 1 57 ? 6.112 10.069 52.155 1.00 26.38 62 CYS B CA 2
ATOM 3633 C C . CYS B 1 57 ? 6.071 9.918 50.635 1.00 22.53 62 CYS B C 2
ATOM 3634 O O . CYS B 1 57 ? 5.832 8.837 50.107 1.00 25.17 62 CYS B O 2
ATOM 3642 N N . LEU B 1 58 ? 6.302 11.021 49.918 1.00 21.92 63 LEU B N 2
ATOM 3643 C CA . LEU B 1 58 ? 6.296 10.997 48.454 1.00 21.63 63 LEU B CA 2
ATOM 3644 C C . LEU B 1 58 ? 7.517 11.733 47.897 1.00 21.66 63 LEU B C 2
ATOM 3645 O O . LEU B 1 58 ? 7.727 12.918 48.160 1.00 27.09 63 LEU B O 2
ATOM 3661 N N . ALA B 1 59 ? 8.328 11.023 47.106 1.00 19.43 64 ALA B N 2
ATOM 3662 C CA . ALA B 1 59 ? 9.523 11.611 46.499 1.00 21.22 64 ALA B CA 2
ATOM 3663 C C . ALA B 1 59 ? 9.259 11.925 45.029 1.00 25.01 64 ALA B C 2
ATOM 3664 O O . ALA B 1 59 ? 8.651 11.130 44.314 1.00 32.17 64 ALA B O 2
ATOM 3671 N N . GLU B 1 60 ? 9.706 13.098 44.570 1.00 27.53 65 GLU B N 2
ATOM 3672 C CA . GLU B 1 60 ? 9.492 13.507 43.178 1.00 36.86 65 GLU B CA 2
ATOM 3673 C C . GLU B 1 60 ? 10.813 13.875 42.492 1.00 40.18 65 GLU B C 2
ATOM 3674 O O . GLU B 1 60 ? 11.531 14.782 42.922 1.00 43.91 65 GLU B O 2
ATOM 3686 N N . LEU B 1 61 ? 11.124 13.170 41.399 1.00 48.11 66 LEU B N 2
ATOM 3687 C CA . LEU B 1 61 ? 12.354 13.437 40.635 1.00 59.10 66 LEU B CA 2
ATOM 3688 C C . LEU B 1 61 ? 12.153 14.668 39.741 1.00 80.99 66 LEU B C 2
ATOM 3689 O O . LEU B 1 61 ? 11.370 14.646 38.787 1.00 121.65 66 LEU B O 2
ATOM 3705 N N . SER B 1 62 ? 12.845 15.767 40.071 1.00 78.63 67 SER B N 2
ATOM 3706 C CA . SER B 1 62 ? 12.714 17.019 39.317 1.00 123.53 67 SER B CA 2
ATOM 3707 C C . SER B 1 62 ? 13.544 17.050 38.023 1.00 158.38 67 SER B C 2
ATOM 3708 O O . SER B 1 62 ? 13.132 17.651 37.025 1.00 234.50 67 SER B O 2
ATOM 3716 N N . THR B 1 63 ? 14.740 16.447 38.041 1.00 153.54 68 THR B N 2
ATOM 3717 C CA . THR B 1 63 ? 15.625 16.471 36.866 1.00 215.09 68 THR B CA 2
ATOM 3718 C C . THR B 1 63 ? 15.160 15.511 35.764 1.00 246.01 68 THR B C 2
ATOM 3719 O O . THR B 1 63 ? 15.164 15.854 34.578 1.00 392.21 68 THR B O 2
ATOM 3730 N N . SER B 1 64 ? 14.763 14.304 36.150 1.00 207.04 69 SER B N 2
ATOM 3731 C CA . SER B 1 64 ? 14.307 13.302 35.189 1.00 328.44 69 SER B CA 2
ATOM 3732 C C . SER B 1 64 ? 12.782 13.441 34.980 1.00 210.09 69 SER B C 2
ATOM 3733 O O . SER B 1 64 ? 12.188 14.377 35.526 1.00 240.44 69 SER B O 2
ATOM 3741 N N . PRO B 1 65 ? 12.115 12.537 34.247 1.00 124.36 70 PRO B N 2
ATOM 3742 C CA . PRO B 1 65 ? 10.637 12.628 34.062 1.00 72.47 70 PRO B CA 2
ATOM 3743 C C . PRO B 1 65 ? 9.976 12.610 35.432 1.00 62.87 70 PRO B C 2
ATOM 3744 O O . PRO B 1 65 ? 10.585 12.163 36.412 1.00 64.88 70 PRO B O 2
ATOM 3755 N N . ILE B 1 66 ? 8.766 13.155 35.543 1.00 62.69 71 ILE B N 2
ATOM 3756 C CA . ILE B 1 66 ? 8.128 13.233 36.858 1.00 59.48 71 ILE B CA 2
ATOM 3757 C C . ILE B 1 66 ? 7.818 11.823 37.336 1.00 36.61 71 ILE B C 2
ATOM 3758 O O . ILE B 1 66 ? 6.950 11.136 36.810 1.00 32.94 71 ILE B O 2
ATOM 3774 N N . THR B 1 67 ? 8.536 11.400 38.372 1.00 32.21 72 THR B N 2
ATOM 3775 C CA . THR B 1 67 ? 8.345 10.082 38.961 1.00 22.83 72 THR B CA 2
ATOM 3776 C C . THR B 1 67 ? 8.032 10.232 40.440 1.00 21.27 72 THR B C 2
ATOM 3777 O O . THR B 1 67 ? 8.810 10.838 41.194 1.00 29.46 72 THR B O 2
ATOM 3788 N N . VAL B 1 68 ? 6.895 9.685 40.876 1.00 14.58 73 VAL B N 2
ATOM 3789 C CA . VAL B 1 68 ? 6.507 9.772 42.283 1.00 14.76 73 VAL B CA 2
ATOM 3790 C C . VAL B 1 68 ? 6.648 8.416 42.965 1.00 11.28 73 VAL B C 2
ATOM 3791 O O . VAL B 1 68 ? 5.994 7.442 42.602 1.00 9.58 73 VAL B O 2
ATOM 3804 N N . CYS B 1 69 ? 7.500 8.363 43.988 1.00 12.88 74 CYS B N 2
ATOM 3805 C CA . CYS B 1 69 ? 7.716 7.132 44.748 1.00 11.98 74 CYS B CA 2
ATOM 3806 C C . CYS B 1 69 ? 7.161 7.313 46.156 1.00 11.81 74 CYS B C 2
ATOM 3807 O O . CYS B 1 69 ? 7.467 8.300 46.833 1.00 16.01 74 CYS B O 2
ATOM 3815 N N . HIS B 1 70 ? 6.314 6.375 46.606 1.00 12.32 75 HIS B N 2
ATOM 3816 C CA . HIS B 1 70 ? 5.714 6.495 47.935 1.00 14.88 75 HIS B CA 2
ATOM 3817 C C . HIS B 1 70 ? 6.500 5.675 48.990 1.00 12.53 75 HIS B C 2
ATOM 3818 O O . HIS B 1 70 ? 6.841 4.511 48.769 1.00 18.18 75 HIS B O 2
ATOM 3833 N N . GLY B 1 71 ? 6.740 6.280 50.160 1.00 13.19 76 GLY B N 2
ATOM 3834 C CA . GLY B 1 71 ? 7.425 5.612 51.255 1.00 14.57 76 GLY B CA 2
ATOM 3835 C C . GLY B 1 71 ? 6.393 5.194 52.298 1.00 18.93 76 GLY B C 2
ATOM 3836 O O . GLY B 1 71 ? 5.321 5.806 52.408 1.00 25.27 76 GLY B O 2
ATOM 3840 N N . SER B 1 72 ? 6.695 4.140 53.058 1.00 22.58 77 SER B N 2
ATOM 3841 C CA . SER B 1 72 ? 5.753 3.646 54.066 1.00 31.40 77 SER B CA 2
ATOM 3842 C C . SER B 1 72 ? 5.712 4.550 55.295 1.00 28.74 77 SER B C 2
ATOM 3843 O O . SER B 1 72 ? 4.640 4.854 55.822 1.00 34.33 77 SER B O 2
ATOM 3851 N N . GLY B 1 73 ? 6.881 4.987 55.753 1.00 27.60 78 GLY B N 2
ATOM 3852 C CA . GLY B 1 73 ? 6.974 5.867 56.917 1.00 32.53 78 GLY B CA 2
ATOM 3853 C C . GLY B 1 73 ? 6.406 5.212 58.174 1.00 37.21 78 GLY B C 2
ATOM 3854 O O . GLY B 1 73 ? 5.625 5.817 58.914 1.00 41.55 78 GLY B O 2
ATOM 3858 N N . ILE B 1 74 ? 6.815 3.969 58.434 1.00 47.36 79 ILE B N 2
ATOM 3859 C CA . ILE B 1 74 ? 6.356 3.246 59.626 1.00 66.54 79 ILE B CA 2
ATOM 3860 C C . ILE B 1 74 ? 7.020 3.845 60.878 1.00 83.22 79 ILE B C 2
ATOM 3861 O O . ILE B 1 74 ? 6.428 3.892 61.960 1.00 99.92 79 ILE B O 2
ATOM 3877 N N . SER B 1 75 ? 8.264 4.314 60.723 1.00 94.72 80 SER B N 2
ATOM 3878 C CA . SER B 1 75 ? 9.009 4.917 61.823 1.00 128.94 80 SER B CA 2
ATOM 3879 C C . SER B 1 75 ? 9.552 6.284 61.399 1.00 120.64 80 SER B C 2
ATOM 3880 O O . SER B 1 75 ? 9.394 6.704 60.248 1.00 257.96 80 SER B O 2
ATOM 3888 N N . CYS B 1 76 ? 10.193 6.990 62.333 1.00 165.13 81 CYS B N 2
ATOM 3889 C CA . CYS B 1 76 ? 10.751 8.311 62.046 1.00 161.38 81 CYS B CA 2
ATOM 3890 C C . CYS B 1 76 ? 11.935 8.205 61.082 1.00 131.57 81 CYS B C 2
ATOM 3891 O O . CYS B 1 76 ? 13.003 7.693 61.431 1.00 304.36 81 CYS B O 2
ATOM 3899 N N . GLY B 1 77 ? 11.748 8.698 59.853 1.00 96.83 82 GLY B N 2
ATOM 3900 C CA . GLY B 1 77 ? 12.805 8.661 58.838 1.00 74.41 82 GLY B CA 2
ATOM 3901 C C . GLY B 1 77 ? 12.675 7.437 57.920 1.00 59.58 82 GLY B C 2
ATOM 3902 O O . GLY B 1 77 ? 13.191 7.424 56.799 1.00 51.93 82 GLY B O 2
ATOM 3906 N N . ASN B 1 78 ? 11.983 6.396 58.396 1.00 63.74 83 ASN B N 2
ATOM 3907 C CA . ASN B 1 78 ? 11.795 5.173 57.615 1.00 62.30 83 ASN B CA 2
ATOM 3908 C C . ASN B 1 78 ? 11.124 5.474 56.271 1.00 47.49 83 ASN B C 2
ATOM 3909 O O . ASN B 1 78 ? 11.404 4.829 55.257 1.00 46.50 83 ASN B O 2
ATOM 3920 N N . ALA B 1 79 ? 10.219 6.457 56.262 1.00 41.28 84 ALA B N 2
ATOM 3921 C CA . ALA B 1 79 ? 9.499 6.832 55.043 1.00 33.55 84 ALA B CA 2
ATOM 3922 C C . ALA B 1 79 ? 10.474 7.182 53.928 1.00 24.71 84 ALA B C 2
ATOM 3923 O O . ALA B 1 79 ? 10.360 6.702 52.795 1.00 23.02 84 ALA B O 2
ATOM 3930 N N . GLN B 1 80 ? 11.449 8.014 54.257 1.00 24.71 85 GLN B N 2
ATOM 3931 C CA . GLN B 1 80 ? 12.466 8.426 53.297 1.00 22.18 85 GLN B CA 2
ATOM 3932 C C . GLN B 1 80 ? 13.262 7.208 52.824 1.00 21.54 85 GLN B C 2
ATOM 3933 O O . GLN B 1 80 ? 13.603 7.080 51.646 1.00 20.24 85 GLN B O 2
ATOM 3947 N N . SER B 1 81 ? 13.571 6.309 53.762 1.00 27.85 86 SER B N 2
ATOM 3948 C CA . SER B 1 81 ? 14.337 5.103 53.457 1.00 34.32 86 SER B CA 2
ATOM 3949 C C . SER B 1 81 ? 13.616 4.216 52.438 1.00 35.09 86 SER B C 2
ATOM 3950 O O . SER B 1 81 ? 14.244 3.665 51.530 1.00 40.39 86 SER B O 2
ATOM 3958 N N . ASP B 1 82 ? 12.292 4.058 52.582 1.00 34.50 87 ASP B N 2
ATOM 3959 C CA . ASP B 1 82 ? 11.527 3.221 51.658 1.00 42.29 87 ASP B CA 2
ATOM 3960 C C . ASP B 1 82 ? 11.573 3.793 50.240 1.00 35.75 87 ASP B C 2
ATOM 3961 O O . ASP B 1 82 ? 11.834 3.075 49.270 1.00 42.44 87 ASP B O 2
ATOM 3970 N N . ALA B 1 83 ? 11.318 5.096 50.114 1.00 27.99 88 ALA B N 2
ATOM 3971 C CA . ALA B 1 83 ? 11.332 5.755 48.809 1.00 26.69 88 ALA B CA 2
ATOM 3972 C C . ALA B 1 83 ? 12.748 5.789 48.230 1.00 27.48 88 ALA B C 2
ATOM 3973 O O . ALA B 1 83 ? 12.951 5.629 47.023 1.00 31.10 88 ALA B O 2
ATOM 3980 N N . ALA B 1 84 ? 13.741 5.998 49.099 1.00 27.04 89 ALA B N 2
ATOM 3981 C CA . ALA B 1 84 ? 15.138 6.051 48.672 1.00 30.94 89 ALA B CA 2
ATOM 3982 C C . ALA B 1 84 ? 15.621 4.672 48.222 1.00 36.78 89 ALA B C 2
ATOM 3983 O O . ALA B 1 84 ? 16.351 4.538 47.234 1.00 40.22 89 ALA B O 2
ATOM 3990 N N . HIS B 1 85 ? 15.210 3.633 48.953 1.00 42.29 90 HIS B N 2
ATOM 3991 C CA . HIS B 1 85 ? 15.604 2.263 48.628 1.00 53.42 90 HIS B CA 2
ATOM 3992 C C . HIS B 1 85 ? 15.015 1.836 47.281 1.00 49.73 90 HIS B C 2
ATOM 3993 O O . HIS B 1 85 ? 15.655 1.127 46.498 1.00 56.05 90 HIS B O 2
ATOM 4008 N N . ASN B 1 86 ? 13.782 2.271 47.005 1.00 45.05 91 ASN B N 2
ATOM 4009 C CA . ASN B 1 86 ? 13.112 1.933 45.750 1.00 49.07 91 ASN B CA 2
ATOM 4010 C C . ASN B 1 86 ? 13.873 2.509 44.554 1.00 40.67 91 ASN B C 2
ATOM 4011 O O . ASN B 1 86 ? 13.975 1.879 43.498 1.00 46.47 91 ASN B O 2
ATOM 4022 N N . ALA B 1 87 ? 14.412 3.721 44.717 1.00 33.92 92 ALA B N 2
ATOM 4023 C CA . ALA B 1 87 ? 15.162 4.377 43.647 1.00 36.54 92 ALA B CA 2
ATOM 4024 C C . ALA B 1 87 ? 16.414 3.573 43.291 1.00 40.68 92 ALA B C 2
ATOM 4025 O O . ALA B 1 87 ? 16.732 3.367 42.116 1.00 47.94 92 ALA B O 2
ATOM 4032 N N . LEU B 1 88 ? 17.133 3.113 44.316 1.00 43.11 93 LEU B N 2
ATOM 4033 C CA . LEU B 1 88 ? 18.352 2.328 44.115 1.00 56.73 93 LEU B CA 2
ATOM 4034 C C . LEU B 1 88 ? 18.035 1.005 43.421 1.00 59.01 93 LEU B C 2
ATOM 4035 O O . LEU B 1 88 ? 18.733 0.584 42.493 1.00 71.97 93 LEU B O 2
ATOM 4051 N N . GLN B 1 89 ? 16.969 0.342 43.872 1.00 54.99 94 GLN B N 2
ATOM 4052 C CA . GLN B 1 89 ? 16.560 -0.935 43.292 1.00 65.64 94 GLN B CA 2
ATOM 4053 C C . GLN B 1 89 ? 16.032 -0.739 41.869 1.00 59.54 94 GLN B C 2
ATOM 4054 O O . GLN B 1 89 ? 16.235 -1.580 40.988 1.00 72.60 94 GLN B O 2
ATOM 4068 N N . TYR B 1 90 ? 15.345 0.384 41.639 1.00 51.44 95 TYR B N 2
ATOM 4069 C CA . TYR B 1 90 ? 14.788 0.689 40.325 1.00 61.67 95 TYR B CA 2
ATOM 4070 C C . TYR B 1 90 ? 15.888 1.098 39.342 1.00 69.52 95 TYR B C 2
ATOM 4071 O O . TYR B 1 90 ? 15.826 0.791 38.148 1.00 90.99 95 TYR B O 2
ATOM 4089 N N . LEU B 1 91 ? 16.907 1.803 39.845 1.00 66.97 96 LEU B N 2
ATOM 4090 C CA . LEU B 1 91 ? 18.014 2.255 39.005 1.00 92.77 96 LEU B CA 2
ATOM 4091 C C . LEU B 1 91 ? 18.752 1.062 38.398 1.00 107.14 96 LEU B C 2
ATOM 4092 O O . LEU B 1 91 ? 19.141 1.076 37.226 1.00 145.86 96 LEU B O 2
ATOM 4108 N N . LYS B 1 92 ? 18.954 0.018 39.205 1.00 93.81 97 LYS B N 2
ATOM 4109 C CA . LYS B 1 92 ? 19.655 -1.183 38.747 1.00 123.27 97 LYS B CA 2
ATOM 4110 C C . LYS B 1 92 ? 18.921 -1.821 37.563 1.00 142.42 97 LYS B C 2
ATOM 4111 O O . LYS B 1 92 ? 19.544 -2.322 36.622 1.00 186.51 97 LYS B O 2
ATOM 4130 N N . ILE B 1 93 ? 17.588 -1.807 37.607 1.00 128.05 98 ILE B N 2
ATOM 4131 C CA . ILE B 1 93 ? 16.782 -2.391 36.532 1.00 163.89 98 ILE B CA 2
ATOM 4132 C C . ILE B 1 93 ? 17.072 -1.664 35.212 1.00 201.89 98 ILE B C 2
ATOM 4133 O O . ILE B 1 93 ? 17.309 -2.290 34.174 1.00 258.86 98 ILE B O 2
ATOM 4149 N N . ILE B 1 94 ? 17.049 -0.330 35.251 1.00 194.86 99 ILE B N 2
ATOM 4150 C CA . ILE B 1 94 ? 17.305 0.478 34.057 1.00 264.03 99 ILE B CA 2
ATOM 4151 C C . ILE B 1 94 ? 18.778 0.341 33.645 1.00 300.98 99 ILE B C 2
ATOM 4152 O O . ILE B 1 94 ? 19.022 0.012 32.496 1.00 383.99 99 ILE B O 2
ATOM 4169 N N . ASP A 1 25 ? -13.292 -0.152 46.767 1.00 0.00 30 ASP A N 3
ATOM 4170 C CA . ASP A 1 25 ? -12.705 -0.351 45.412 1.00 0.00 30 ASP A CA 3
ATOM 4171 C C . ASP A 1 25 ? -12.175 0.993 44.887 1.00 0.00 30 ASP A C 3
ATOM 4172 O O . ASP A 1 25 ? -12.837 1.696 44.114 1.00 0.00 30 ASP A O 3
ATOM 4181 N N . TYR A 1 26 ? -10.963 1.359 45.317 1.00 0.00 31 TYR A N 3
ATOM 4182 C CA . TYR A 1 26 ? -10.341 2.620 44.896 1.00 0.00 31 TYR A CA 3
ATOM 4183 C C . TYR A 1 26 ? -10.053 2.604 43.392 1.00 0.00 31 TYR A C 3
ATOM 4184 O O . TYR A 1 26 ? -10.197 3.613 42.696 1.00 0.00 31 TYR A O 3
ATOM 4202 N N . ILE A 1 27 ? -9.630 1.442 42.886 1.00 0.00 32 ILE A N 3
ATOM 4203 C CA . ILE A 1 27 ? -9.307 1.283 41.465 1.00 0.00 32 ILE A CA 3
ATOM 4204 C C . ILE A 1 27 ? -10.543 1.584 40.606 1.00 0.00 32 ILE A C 3
ATOM 4205 O O . ILE A 1 27 ? -10.458 2.270 39.583 1.00 0.00 32 ILE A O 3
ATOM 4221 N N . GLN A 1 28 ? -11.704 1.071 41.027 1.00 0.00 33 GLN A N 3
ATOM 4222 C CA . GLN A 1 28 ? -12.952 1.292 40.295 1.00 0.00 33 GLN A CA 3
ATOM 4223 C C . GLN A 1 28 ? -13.282 2.788 40.239 1.00 0.00 33 GLN A C 3
ATOM 4224 O O . GLN A 1 28 ? -13.658 3.326 39.192 1.00 0.00 33 GLN A O 3
ATOM 4238 N N . LEU A 1 29 ? -13.138 3.469 41.379 1.00 0.00 34 LEU A N 3
ATOM 4239 C CA . LEU A 1 29 ? -13.419 4.905 41.461 1.00 0.00 34 LEU A CA 3
ATOM 4240 C C . LEU A 1 29 ? -12.439 5.696 40.588 1.00 0.00 34 LEU A C 3
ATOM 4241 O O . LEU A 1 29 ? -12.806 6.681 39.941 1.00 0.00 34 LEU A O 3
ATOM 4257 N N . LEU A 1 30 ? -11.177 5.262 40.574 1.00 0.00 35 LEU A N 3
ATOM 4258 C CA . LEU A 1 30 ? -10.139 5.930 39.787 1.00 0.00 35 LEU A CA 3
ATOM 4259 C C . LEU A 1 30 ? -10.490 5.915 38.293 1.00 0.00 35 LEU A C 3
ATOM 4260 O O . LEU A 1 30 ? -10.208 6.864 37.558 1.00 0.00 35 LEU A O 3
ATOM 4276 N N . SER A 1 31 ? -11.105 4.822 37.839 1.00 0.00 36 SER A N 3
ATOM 4277 C CA . SER A 1 31 ? -11.488 4.674 36.435 1.00 0.00 36 SER A CA 3
ATOM 4278 C C . SER A 1 31 ? -12.466 5.774 36.003 1.00 0.00 36 SER A C 3
ATOM 4279 O O . SER A 1 31 ? -12.385 6.301 34.890 1.00 0.00 36 SER A O 3
ATOM 4287 N N . GLU A 1 32 ? -13.422 6.103 36.878 1.00 0.00 37 GLU A N 3
ATOM 4288 C CA . GLU A 1 32 ? -14.434 7.119 36.571 1.00 0.00 37 GLU A CA 3
ATOM 4289 C C . GLU A 1 32 ? -13.821 8.520 36.473 1.00 0.00 37 GLU A C 3
ATOM 4290 O O . GLU A 1 32 ? -14.121 9.282 35.549 1.00 0.00 37 GLU A O 3
ATOM 4302 N N . ILE A 1 33 ? -12.955 8.869 37.428 1.00 0.00 38 ILE A N 3
ATOM 4303 C CA . ILE A 1 33 ? -12.308 10.185 37.431 1.00 0.00 38 ILE A CA 3
ATOM 4304 C C . ILE A 1 33 ? -11.273 10.279 36.295 1.00 0.00 38 ILE A C 3
ATOM 4305 O O . ILE A 1 33 ? -11.101 11.328 35.668 1.00 0.00 38 ILE A O 3
ATOM 4321 N N . ALA A 1 34 ? -10.577 9.169 36.033 1.00 0.00 39 ALA A N 3
ATOM 4322 C CA . ALA A 1 34 ? -9.563 9.125 34.980 1.00 0.00 39 ALA A CA 3
ATOM 4323 C C . ALA A 1 34 ? -10.174 9.466 33.617 1.00 0.00 39 ALA A C 3
ATOM 4324 O O . ALA A 1 34 ? -9.538 10.102 32.772 1.00 0.00 39 ALA A O 3
ATOM 4331 N N . LYS A 1 35 ? -11.422 9.038 33.399 1.00 0.00 40 LYS A N 3
ATOM 4332 C CA . LYS A 1 35 ? -12.116 9.300 32.137 1.00 0.00 40 LYS A CA 3
ATOM 4333 C C . LYS A 1 35 ? -12.338 10.802 31.934 1.00 0.00 40 LYS A C 3
ATOM 4334 O O . LYS A 1 35 ? -12.268 11.313 30.812 1.00 0.00 40 LYS A O 3
ATOM 4353 N N . GLU A 1 36 ? -12.612 11.521 33.027 1.00 0.00 41 GLU A N 3
ATOM 4354 C CA . GLU A 1 36 ? -12.847 12.964 32.957 1.00 0.00 41 GLU A CA 3
ATOM 4355 C C . GLU A 1 36 ? -11.597 13.687 32.448 1.00 0.00 41 GLU A C 3
ATOM 4356 O O . GLU A 1 36 ? -11.677 14.606 31.627 1.00 0.00 41 GLU A O 3
ATOM 4368 N N . GLN A 1 37 ? -10.425 13.263 32.928 1.00 0.00 42 GLN A N 3
ATOM 4369 C CA . GLN A 1 37 ? -9.156 13.868 32.503 1.00 0.00 42 GLN A CA 3
ATOM 4370 C C . GLN A 1 37 ? -8.760 13.403 31.088 1.00 0.00 42 GLN A C 3
ATOM 4371 O O . GLN A 1 37 ? -7.882 13.991 30.448 1.00 0.00 42 GLN A O 3
ATOM 4385 N N . GLY A 1 38 ? -9.412 12.344 30.584 1.00 0.00 43 GLY A N 3
ATOM 4386 C CA . GLY A 1 38 ? -9.121 11.821 29.248 1.00 0.00 43 GLY A CA 3
ATOM 4387 C C . GLY A 1 38 ? -7.780 11.075 29.207 1.00 0.00 43 GLY A C 3
ATOM 4388 O O . GLY A 1 38 ? -7.153 10.950 28.151 1.00 0.00 43 GLY A O 3
ATOM 4392 N N . PHE A 1 39 ? -7.329 10.576 30.365 1.00 0.00 44 PHE A N 3
ATOM 4393 C CA . PHE A 1 39 ? -6.061 9.850 30.451 1.00 0.00 44 PHE A CA 3
ATOM 4394 C C . PHE A 1 39 ? -6.238 8.538 31.219 1.00 0.00 44 PHE A C 3
ATOM 4395 O O . PHE A 1 39 ? -7.099 8.418 32.096 1.00 0.00 44 PHE A O 3
ATOM 4412 N N . ASN A 1 40 ? -5.408 7.540 30.894 1.00 0.00 45 ASN A N 3
ATOM 4413 C CA . ASN A 1 40 ? -5.473 6.237 31.560 1.00 0.00 45 ASN A CA 3
ATOM 4414 C C . ASN A 1 40 ? -4.079 5.786 32.007 1.00 0.00 45 ASN A C 3
ATOM 4415 O O . ASN A 1 40 ? -3.061 6.159 31.418 1.00 0.00 45 ASN A O 3
ATOM 4426 N N . ILE A 1 41 ? -4.033 4.975 33.068 1.00 0.00 46 ILE A N 3
ATOM 4427 C CA . ILE A 1 41 ? -2.765 4.471 33.605 1.00 0.00 46 ILE A CA 3
ATOM 4428 C C . ILE A 1 41 ? -2.704 2.946 33.444 1.00 0.00 46 ILE A C 3
ATOM 4429 O O . ILE A 1 41 ? -3.681 2.236 33.702 1.00 0.00 46 ILE A O 3
ATOM 4445 N N . THR A 1 42 ? -1.541 2.433 33.023 1.00 0.00 47 THR A N 3
ATOM 4446 C CA . THR A 1 42 ? -1.360 0.993 32.840 1.00 0.00 47 THR A CA 3
ATOM 4447 C C . THR A 1 42 ? -0.546 0.409 34.006 1.00 0.00 47 THR A C 3
ATOM 4448 O O . THR A 1 42 ? 0.647 0.691 34.151 1.00 0.00 47 THR A O 3
ATOM 4459 N N . TYR A 1 43 ? -1.191 -0.403 34.859 1.00 0.00 48 TYR A N 3
ATOM 4460 C CA . TYR A 1 43 ? -0.512 -1.003 36.012 1.00 0.00 48 TYR A CA 3
ATOM 4461 C C . TYR A 1 43 ? 0.256 -2.259 35.595 1.00 0.00 48 TYR A C 3
ATOM 4462 O O . TYR A 1 43 ? -0.254 -3.107 34.857 1.00 0.00 48 TYR A O 3
ATOM 4480 N N . LEU A 1 44 ? 1.497 -2.384 36.076 1.00 0.00 49 LEU A N 3
ATOM 4481 C CA . LEU A 1 44 ? 2.338 -3.539 35.757 1.00 0.00 49 LEU A CA 3
ATOM 4482 C C . LEU A 1 44 ? 2.831 -4.211 37.042 1.00 0.00 49 LEU A C 3
ATOM 4483 O O . LEU A 1 44 ? 3.684 -3.678 37.758 1.00 0.00 49 LEU A O 3
ATOM 4499 N N . ASP A 1 45 ? 2.288 -5.395 37.339 1.00 0.00 50 ASP A N 3
ATOM 4500 C CA . ASP A 1 45 ? 2.672 -6.139 38.540 1.00 0.00 50 ASP A CA 3
ATOM 4501 C C . ASP A 1 45 ? 4.009 -6.851 38.329 1.00 0.00 50 ASP A C 3
ATOM 4502 O O . ASP A 1 45 ? 4.152 -7.708 37.451 1.00 0.00 50 ASP A O 3
ATOM 4511 N N . ILE A 1 46 ? 5.005 -6.492 39.144 1.00 0.00 51 ILE A N 3
ATOM 4512 C CA . ILE A 1 46 ? 6.341 -7.092 39.051 1.00 0.00 51 ILE A CA 3
ATOM 4513 C C . ILE A 1 46 ? 6.592 -8.066 40.208 1.00 0.00 51 ILE A C 3
ATOM 4514 O O . ILE A 1 46 ? 6.432 -7.735 41.386 1.00 0.00 51 ILE A O 3
ATOM 4530 N N . ASP A 1 47 ? 6.982 -9.299 39.864 1.00 0.00 52 ASP A N 3
ATOM 4531 C CA . ASP A 1 47 ? 7.251 -10.340 40.865 1.00 0.00 52 ASP A CA 3
ATOM 4532 C C . ASP A 1 47 ? 8.592 -10.116 41.595 1.00 0.00 52 ASP A C 3
ATOM 4533 O O . ASP A 1 47 ? 9.059 -10.982 42.341 1.00 0.00 52 ASP A O 3
ATOM 4542 N N . GLU A 1 48 ? 9.222 -8.947 41.392 1.00 0.00 53 GLU A N 3
ATOM 4543 C CA . GLU A 1 48 ? 10.494 -8.622 42.035 1.00 0.00 53 GLU A CA 3
ATOM 4544 C C . GLU A 1 48 ? 10.413 -8.881 43.544 1.00 0.00 53 GLU A C 3
ATOM 4545 O O . GLU A 1 48 ? 9.344 -9.169 44.089 1.00 0.00 53 GLU A O 3
ATOM 4557 N N . LEU A 1 49 ? 11.559 -8.793 44.220 1.00 0.00 54 LEU A N 3
ATOM 4558 C CA . LEU A 1 49 ? 11.639 -9.028 45.666 1.00 0.00 54 LEU A CA 3
ATOM 4559 C C . LEU A 1 49 ? 11.188 -10.453 46.004 1.00 0.00 54 LEU A C 3
ATOM 4560 O O . LEU A 1 49 ? 10.802 -11.229 45.125 1.00 0.00 54 LEU A O 3
ATOM 4576 N N . SER A 1 50 ? 11.247 -10.808 47.292 1.00 0.00 55 SER A N 3
ATOM 4577 C CA . SER A 1 50 ? 10.857 -12.145 47.740 1.00 0.00 55 SER A CA 3
ATOM 4578 C C . SER A 1 50 ? 9.338 -12.256 47.879 1.00 0.00 55 SER A C 3
ATOM 4579 O O . SER A 1 50 ? 8.645 -11.279 48.178 1.00 0.00 55 SER A O 3
ATOM 4587 N N . ALA A 1 51 ? 8.813 -13.468 47.664 1.00 0.00 56 ALA A N 3
ATOM 4588 C CA . ALA A 1 51 ? 7.376 -13.714 47.772 1.00 0.00 56 ALA A CA 3
ATOM 4589 C C . ALA A 1 51 ? 6.901 -13.457 49.207 1.00 0.00 56 ALA A C 3
ATOM 4590 O O . ALA A 1 51 ? 5.825 -12.899 49.438 1.00 0.00 56 ALA A O 3
ATOM 4597 N N . ASN A 1 52 ? 7.723 -13.860 50.183 1.00 0.00 57 ASN A N 3
ATOM 4598 C CA . ASN A 1 52 ? 7.397 -13.661 51.595 1.00 0.00 57 ASN A CA 3
ATOM 4599 C C . ASN A 1 52 ? 7.514 -12.179 51.973 1.00 0.00 57 ASN A C 3
ATOM 4600 O O . ASN A 1 52 ? 6.772 -11.672 52.819 1.00 0.00 57 ASN A O 3
ATOM 4611 N N . GLY A 1 53 ? 8.460 -11.476 51.338 1.00 0.00 58 GLY A N 3
ATOM 4612 C CA . GLY A 1 53 ? 8.679 -10.056 51.604 1.00 0.00 58 GLY A CA 3
ATOM 4613 C C . GLY A 1 53 ? 7.431 -9.241 51.264 1.00 0.00 58 GLY A C 3
ATOM 4614 O O . GLY A 1 53 ? 6.419 -9.296 51.968 1.00 0.00 58 GLY A O 3
ATOM 4618 N N . GLN A 1 54 ? 7.501 -8.474 50.170 1.00 0.00 59 GLN A N 3
ATOM 4619 C CA . GLN A 1 54 ? 6.372 -7.647 49.741 1.00 0.00 59 GLN A CA 3
ATOM 4620 C C . GLN A 1 54 ? 6.349 -7.503 48.219 1.00 0.00 59 GLN A C 3
ATOM 4621 O O . GLN A 1 54 ? 7.388 -7.525 47.552 1.00 0.00 59 GLN A O 3
ATOM 4635 N N . TYR A 1 55 ? 5.146 -7.349 47.662 1.00 0.00 60 TYR A N 3
ATOM 4636 C CA . TYR A 1 55 ? 4.973 -7.194 46.218 1.00 0.00 60 TYR A CA 3
ATOM 4637 C C . TYR A 1 55 ? 5.155 -5.721 45.822 1.00 0.00 60 TYR A C 3
ATOM 4638 O O . TYR A 1 55 ? 5.159 -4.824 46.671 1.00 0.00 60 TYR A O 3
ATOM 4656 N N . GLN A 1 56 ? 5.310 -5.471 44.520 1.00 0.00 61 GLN A N 3
ATOM 4657 C CA . GLN A 1 56 ? 5.488 -4.112 44.007 1.00 0.00 61 GLN A CA 3
ATOM 4658 C C . GLN A 1 56 ? 4.621 -3.896 42.765 1.00 0.00 61 GLN A C 3
ATOM 4659 O O . GLN A 1 56 ? 4.251 -4.849 42.072 1.00 0.00 61 GLN A O 3
ATOM 4673 N N . CYS A 1 57 ? 4.276 -2.633 42.481 1.00 0.00 62 CYS A N 3
ATOM 4674 C CA . CYS A 1 57 ? 3.435 -2.312 41.323 1.00 0.00 62 CYS A CA 3
ATOM 4675 C C . CYS A 1 57 ? 3.904 -1.026 40.642 1.00 0.00 62 CYS A C 3
ATOM 4676 O O . CYS A 1 57 ? 4.103 0.006 41.290 1.00 0.00 62 CYS A O 3
ATOM 4684 N N . LEU A 1 58 ? 4.079 -1.083 39.316 1.00 0.00 63 LEU A N 3
ATOM 4685 C CA . LEU A 1 58 ? 4.520 0.083 38.548 1.00 0.00 63 LEU A CA 3
ATOM 4686 C C . LEU A 1 58 ? 3.412 0.576 37.612 1.00 0.00 63 LEU A C 3
ATOM 4687 O O . LEU A 1 58 ? 2.991 -0.127 36.689 1.00 0.00 63 LEU A O 3
ATOM 4703 N N . ALA A 1 59 ? 2.941 1.805 37.842 1.00 0.00 64 ALA A N 3
ATOM 4704 C CA . ALA A 1 59 ? 1.890 2.400 37.012 1.00 0.00 64 ALA A CA 3
ATOM 4705 C C . ALA A 1 59 ? 2.508 3.326 35.956 1.00 0.00 64 ALA A C 3
ATOM 4706 O O . ALA A 1 59 ? 2.953 4.436 36.259 1.00 0.00 64 ALA A O 3
ATOM 4713 N N . GLU A 1 60 ? 2.538 2.863 34.701 1.00 0.00 65 GLU A N 3
ATOM 4714 C CA . GLU A 1 60 ? 3.112 3.647 33.603 1.00 0.00 65 GLU A CA 3
ATOM 4715 C C . GLU A 1 60 ? 2.012 4.204 32.690 1.00 0.00 65 GLU A C 3
ATOM 4716 O O . GLU A 1 60 ? 1.130 3.473 32.229 1.00 0.00 65 GLU A O 3
ATOM 4728 N N . LEU A 1 61 ? 2.061 5.516 32.427 1.00 0.00 66 LEU A N 3
ATOM 4729 C CA . LEU A 1 61 ? 1.060 6.168 31.566 1.00 0.00 66 LEU A CA 3
ATOM 4730 C C . LEU A 1 61 ? 1.432 6.046 30.077 1.00 0.00 66 LEU A C 3
ATOM 4731 O O . LEU A 1 61 ? 2.543 6.394 29.666 1.00 0.00 66 LEU A O 3
ATOM 4747 N N . SER A 1 62 ? 0.503 5.512 29.257 1.00 0.00 67 SER A N 3
ATOM 4748 C CA . SER A 1 62 ? 0.761 5.318 27.819 1.00 0.00 67 SER A CA 3
ATOM 4749 C C . SER A 1 62 ? 0.192 6.453 26.944 1.00 0.00 67 SER A C 3
ATOM 4750 O O . SER A 1 62 ? 0.844 6.902 25.997 1.00 0.00 67 SER A O 3
ATOM 4758 N N . THR A 1 63 ? -1.018 6.940 27.260 1.00 0.00 68 THR A N 3
ATOM 4759 C CA . THR A 1 63 ? -1.633 8.043 26.487 1.00 0.00 68 THR A CA 3
ATOM 4760 C C . THR A 1 63 ? -1.442 9.395 27.208 1.00 0.00 68 THR A C 3
ATOM 4761 O O . THR A 1 63 ? -2.134 10.380 26.951 1.00 0.00 68 THR A O 3
ATOM 4772 N N . SER A 1 64 ? -0.491 9.415 28.131 1.00 0.00 69 SER A N 3
ATOM 4773 C CA . SER A 1 64 ? -0.149 10.567 28.946 1.00 0.00 69 SER A CA 3
ATOM 4774 C C . SER A 1 64 ? 1.379 10.741 28.924 1.00 0.00 69 SER A C 3
ATOM 4775 O O . SER A 1 64 ? 2.083 9.835 28.461 1.00 0.00 69 SER A O 3
ATOM 4783 N N . PRO A 1 65 ? 1.925 11.863 29.377 1.00 0.00 70 PRO A N 3
ATOM 4784 C CA . PRO A 1 65 ? 3.399 12.075 29.344 1.00 0.00 70 PRO A CA 3
ATOM 4785 C C . PRO A 1 65 ? 4.037 11.042 30.268 1.00 0.00 70 PRO A C 3
ATOM 4786 O O . PRO A 1 65 ? 3.330 10.343 31.006 1.00 0.00 70 PRO A O 3
ATOM 4797 N N . ILE A 1 66 ? 5.344 10.807 30.122 1.00 0.00 71 ILE A N 3
ATOM 4798 C CA . ILE A 1 66 ? 5.977 9.700 30.838 1.00 0.00 71 ILE A CA 3
ATOM 4799 C C . ILE A 1 66 ? 6.132 10.004 32.326 1.00 0.00 71 ILE A C 3
ATOM 4800 O O . ILE A 1 66 ? 6.870 10.882 32.774 1.00 0.00 71 ILE A O 3
ATOM 4816 N N . THR A 1 67 ? 5.378 9.209 33.088 1.00 0.00 72 THR A N 3
ATOM 4817 C CA . THR A 1 67 ? 5.328 9.270 34.530 1.00 0.00 72 THR A CA 3
ATOM 4818 C C . THR A 1 67 ? 5.102 7.847 35.053 1.00 0.00 72 THR A C 3
ATOM 4819 O O . THR A 1 67 ? 4.232 7.107 34.549 1.00 0.00 72 THR A O 3
ATOM 4830 N N . VAL A 1 68 ? 5.894 7.446 36.053 1.00 0.00 73 VAL A N 3
ATOM 4831 C CA . VAL A 1 68 ? 5.782 6.102 36.628 1.00 0.00 73 VAL A CA 3
ATOM 4832 C C . VAL A 1 68 ? 5.589 6.190 38.147 1.00 0.00 73 VAL A C 3
ATOM 4833 O O . VAL A 1 68 ? 6.322 6.889 38.853 1.00 0.00 73 VAL A O 3
ATOM 4846 N N . CYS A 1 69 ? 4.592 5.461 38.655 1.00 0.00 74 CYS A N 3
ATOM 4847 C CA . CYS A 1 69 ? 4.297 5.437 40.088 1.00 0.00 74 CYS A CA 3
ATOM 4848 C C . CYS A 1 69 ? 4.625 4.053 40.653 1.00 0.00 74 CYS A C 3
ATOM 4849 O O . CYS A 1 69 ? 4.438 3.034 39.982 1.00 0.00 74 CYS A O 3
ATOM 4857 N N . HIS A 1 70 ? 5.130 4.006 41.892 1.00 0.00 75 HIS A N 3
ATOM 4858 C CA . HIS A 1 70 ? 5.491 2.732 42.523 1.00 0.00 75 HIS A CA 3
ATOM 4859 C C . HIS A 1 70 ? 4.742 2.534 43.850 1.00 0.00 75 HIS A C 3
ATOM 4860 O O . HIS A 1 70 ? 4.919 3.303 44.806 1.00 0.00 75 HIS A O 3
ATOM 4875 N N . GLY A 1 71 ? 3.912 1.480 43.924 1.00 0.00 76 GLY A N 3
ATOM 4876 C CA . GLY A 1 71 ? 3.155 1.171 45.135 1.00 0.00 76 GLY A CA 3
ATOM 4877 C C . GLY A 1 71 ? 3.658 -0.141 45.740 1.00 0.00 76 GLY A C 3
ATOM 4878 O O . GLY A 1 71 ? 4.403 -0.893 45.100 1.00 0.00 76 GLY A O 3
ATOM 4882 N N . SER A 1 72 ? 3.262 -0.423 46.985 1.00 0.00 77 SER A N 3
ATOM 4883 C CA . SER A 1 72 ? 3.694 -1.647 47.664 1.00 0.00 77 SER A CA 3
ATOM 4884 C C . SER A 1 72 ? 2.551 -2.275 48.461 1.00 0.00 77 SER A C 3
ATOM 4885 O O . SER A 1 72 ? 1.700 -1.583 49.027 1.00 0.00 77 SER A O 3
ATOM 4893 N N . GLY A 1 73 ? 2.537 -3.611 48.509 1.00 0.00 78 GLY A N 3
ATOM 4894 C CA . GLY A 1 73 ? 1.506 -4.349 49.237 1.00 0.00 78 GLY A CA 3
ATOM 4895 C C . GLY A 1 73 ? 2.115 -5.097 50.424 1.00 0.00 78 GLY A C 3
ATOM 4896 O O . GLY A 1 73 ? 3.295 -5.460 50.417 1.00 0.00 78 GLY A O 3
ATOM 4900 N N . ILE A 1 74 ? 1.306 -5.327 51.461 1.00 0.00 79 ILE A N 3
ATOM 4901 C CA . ILE A 1 74 ? 1.772 -6.031 52.664 1.00 0.00 79 ILE A CA 3
ATOM 4902 C C . ILE A 1 74 ? 1.934 -7.537 52.384 1.00 0.00 79 ILE A C 3
ATOM 4903 O O . ILE A 1 74 ? 2.767 -8.212 52.997 1.00 0.00 79 ILE A O 3
ATOM 4919 N N . SER A 1 75 ? 1.136 -8.073 51.451 1.00 0.00 80 SER A N 3
ATOM 4920 C CA . SER A 1 75 ? 1.207 -9.495 51.108 1.00 0.00 80 SER A CA 3
ATOM 4921 C C . SER A 1 75 ? 1.132 -9.703 49.589 1.00 0.00 80 SER A C 3
ATOM 4922 O O . SER A 1 75 ? 2.089 -10.162 48.959 1.00 0.00 80 SER A O 3
ATOM 4930 N N . CYS A 1 76 ? -0.019 -9.370 48.988 1.00 0.00 81 CYS A N 3
ATOM 4931 C CA . CYS A 1 76 ? -0.217 -9.528 47.541 1.00 0.00 81 CYS A CA 3
ATOM 4932 C C . CYS A 1 76 ? -1.617 -9.059 47.139 1.00 0.00 81 CYS A C 3
ATOM 4933 O O . CYS A 1 76 ? -2.601 -9.795 47.257 1.00 0.00 81 CYS A O 3
ATOM 4941 N N . GLY A 1 77 ? -1.707 -7.815 46.661 1.00 0.00 82 GLY A N 3
ATOM 4942 C CA . GLY A 1 77 ? -2.985 -7.238 46.244 1.00 0.00 82 GLY A CA 3
ATOM 4943 C C . GLY A 1 77 ? -3.147 -5.825 46.808 1.00 0.00 82 GLY A C 3
ATOM 4944 O O . GLY A 1 77 ? -3.642 -4.916 46.136 1.00 0.00 82 GLY A O 3
ATOM 4948 N N . ASN A 1 78 ? -2.716 -5.636 48.059 1.00 0.00 83 ASN A N 3
ATOM 4949 C CA . ASN A 1 78 ? -2.805 -4.334 48.722 1.00 0.00 83 ASN A CA 3
ATOM 4950 C C . ASN A 1 78 ? -1.987 -3.273 47.973 1.00 0.00 83 ASN A C 3
ATOM 4951 O O . ASN A 1 78 ? -2.307 -2.081 48.004 1.00 0.00 83 ASN A O 3
ATOM 4962 N N . ALA A 1 79 ? -0.913 -3.704 47.294 1.00 0.00 84 ALA A N 3
ATOM 4963 C CA . ALA A 1 79 ? -0.055 -2.782 46.548 1.00 0.00 84 ALA A CA 3
ATOM 4964 C C . ALA A 1 79 ? -0.847 -2.072 45.452 1.00 0.00 84 ALA A C 3
ATOM 4965 O O . ALA A 1 79 ? -0.670 -0.874 45.207 1.00 0.00 84 ALA A O 3
ATOM 4972 N N . GLN A 1 80 ? -1.745 -2.807 44.796 1.00 0.00 85 GLN A N 3
ATOM 4973 C CA . GLN A 1 80 ? -2.575 -2.236 43.738 1.00 0.00 85 GLN A CA 3
ATOM 4974 C C . GLN A 1 80 ? -3.427 -1.097 44.304 1.00 0.00 85 GLN A C 3
ATOM 4975 O O . GLN A 1 80 ? -3.653 -0.075 43.650 1.00 0.00 85 GLN A O 3
ATOM 4989 N N . SER A 1 81 ? -3.904 -1.277 45.539 1.00 0.00 86 SER A N 3
ATOM 4990 C CA . SER A 1 81 ? -4.730 -0.272 46.205 1.00 0.00 86 SER A CA 3
ATOM 4991 C C . SER A 1 81 ? -3.926 1.002 46.467 1.00 0.00 86 SER A C 3
ATOM 4992 O O . SER A 1 81 ? -4.414 2.120 46.279 1.00 0.00 86 SER A O 3
ATOM 5000 N N . ASP A 1 82 ? -2.675 0.834 46.909 1.00 0.00 87 ASP A N 3
ATOM 5001 C CA . ASP A 1 82 ? -1.803 1.972 47.197 1.00 0.00 87 ASP A CA 3
ATOM 5002 C C . ASP A 1 82 ? -1.537 2.778 45.928 1.00 0.00 87 ASP A C 3
ATOM 5003 O O . ASP A 1 82 ? -1.652 4.006 45.911 1.00 0.00 87 ASP A O 3
ATOM 5012 N N . ALA A 1 83 ? -1.179 2.078 44.850 1.00 0.00 88 ALA A N 3
ATOM 5013 C CA . ALA A 1 83 ? -0.898 2.724 43.569 1.00 0.00 88 ALA A CA 3
ATOM 5014 C C . ALA A 1 83 ? -2.123 3.494 43.073 1.00 0.00 88 ALA A C 3
ATOM 5015 O O . ALA A 1 83 ? -2.019 4.632 42.605 1.00 0.00 88 ALA A O 3
ATOM 5022 N N . ALA A 1 84 ? -3.302 2.869 43.176 1.00 0.00 89 ALA A N 3
ATOM 5023 C CA . ALA A 1 84 ? -4.546 3.502 42.739 1.00 0.00 89 ALA A CA 3
ATOM 5024 C C . ALA A 1 84 ? -4.815 4.761 43.563 1.00 0.00 89 ALA A C 3
ATOM 5025 O O . ALA A 1 84 ? -5.180 5.813 43.031 1.00 0.00 89 ALA A O 3
ATOM 5032 N N . HIS A 1 85 ? -4.620 4.656 44.881 1.00 0.00 90 HIS A N 3
ATOM 5033 C CA . HIS A 1 85 ? -4.829 5.790 45.783 1.00 0.00 90 HIS A CA 3
ATOM 5034 C C . HIS A 1 85 ? -3.784 6.883 45.521 1.00 0.00 90 HIS A C 3
ATOM 5035 O O . HIS A 1 85 ? -4.058 8.080 45.643 1.00 0.00 90 HIS A O 3
ATOM 5050 N N . ASN A 1 86 ? -2.569 6.463 45.154 1.00 0.00 91 ASN A N 3
ATOM 5051 C CA . ASN A 1 86 ? -1.476 7.392 44.871 1.00 0.00 91 ASN A CA 3
ATOM 5052 C C . ASN A 1 86 ? -1.816 8.299 43.685 1.00 0.00 91 ASN A C 3
ATOM 5053 O O . ASN A 1 86 ? -1.408 9.463 43.639 1.00 0.00 91 ASN A O 3
ATOM 5064 N N . ALA A 1 87 ? -2.559 7.767 42.706 1.00 0.00 92 ALA A N 3
ATOM 5065 C CA . ALA A 1 87 ? -2.933 8.550 41.526 1.00 0.00 92 ALA A CA 3
ATOM 5066 C C . ALA A 1 87 ? -3.689 9.808 41.954 1.00 0.00 92 ALA A C 3
ATOM 5067 O O . ALA A 1 87 ? -3.390 10.919 41.512 1.00 0.00 92 ALA A O 3
ATOM 5074 N N . LEU A 1 88 ? -4.660 9.637 42.854 1.00 0.00 93 LEU A N 3
ATOM 5075 C CA . LEU A 1 88 ? -5.428 10.769 43.380 1.00 0.00 93 LEU A CA 3
ATOM 5076 C C . LEU A 1 88 ? -4.511 11.671 44.214 1.00 0.00 93 LEU A C 3
ATOM 5077 O O . LEU A 1 88 ? -4.595 12.902 44.177 1.00 0.00 93 LEU A O 3
ATOM 5093 N N . GLN A 1 89 ? -3.615 11.035 44.972 1.00 0.00 94 GLN A N 3
ATOM 5094 C CA . GLN A 1 89 ? -2.657 11.734 45.825 1.00 0.00 94 GLN A CA 3
ATOM 5095 C C . GLN A 1 89 ? -1.676 12.557 44.982 1.00 0.00 94 GLN A C 3
ATOM 5096 O O . GLN A 1 89 ? -1.148 13.573 45.430 1.00 0.00 94 GLN A O 3
ATOM 5110 N N . TYR A 1 90 ? -1.415 12.100 43.754 1.00 0.00 95 TYR A N 3
ATOM 5111 C CA . TYR A 1 90 ? -0.492 12.774 42.856 1.00 0.00 95 TYR A CA 3
ATOM 5112 C C . TYR A 1 90 ? -0.951 14.213 42.632 1.00 0.00 95 TYR A C 3
ATOM 5113 O O . TYR A 1 90 ? -0.175 15.166 42.749 1.00 0.00 95 TYR A O 3
ATOM 5131 N N . LEU A 1 91 ? -2.232 14.368 42.303 1.00 0.00 96 LEU A N 3
ATOM 5132 C CA . LEU A 1 91 ? -2.808 15.681 42.058 1.00 0.00 96 LEU A CA 3
ATOM 5133 C C . LEU A 1 91 ? -2.932 16.493 43.352 1.00 0.00 96 LEU A C 3
ATOM 5134 O O . LEU A 1 91 ? -2.792 17.719 43.358 1.00 0.00 96 LEU A O 3
ATOM 5150 N N . LYS A 1 92 ? -3.225 15.803 44.458 1.00 0.00 97 LYS A N 3
ATOM 5151 C CA . LYS A 1 92 ? -3.401 16.450 45.753 1.00 0.00 97 LYS A CA 3
ATOM 5152 C C . LYS A 1 92 ? -2.090 17.024 46.289 1.00 0.00 97 LYS A C 3
ATOM 5153 O O . LYS A 1 92 ? -2.035 18.166 46.756 1.00 0.00 97 LYS A O 3
ATOM 5172 N N . ILE A 1 93 ? -1.025 16.220 46.248 1.00 0.00 98 ILE A N 3
ATOM 5173 C CA . ILE A 1 93 ? 0.272 16.649 46.760 1.00 0.00 98 ILE A CA 3
ATOM 5174 C C . ILE A 1 93 ? 0.864 17.789 45.910 1.00 0.00 98 ILE A C 3
ATOM 5175 O O . ILE A 1 93 ? 1.366 18.785 46.441 1.00 0.00 98 ILE A O 3
ATOM 5191 N N . ILE A 1 94 ? 0.803 17.649 44.581 1.00 0.00 99 ILE A N 3
ATOM 5192 C CA . ILE A 1 94 ? 1.335 18.677 43.678 1.00 0.00 99 ILE A CA 3
ATOM 5193 C C . ILE A 1 94 ? 0.464 19.948 43.769 1.00 0.00 99 ILE A C 3
ATOM 5194 O O . ILE A 1 94 ? 0.686 20.721 44.687 1.00 0.00 99 ILE A O 3
ATOM 5211 N N . ASP B 1 25 ? 24.549 6.301 55.115 1.00 0.00 30 ASP B N 3
ATOM 5212 C CA . ASP B 1 25 ? 23.113 5.903 55.096 1.00 0.00 30 ASP B CA 3
ATOM 5213 C C . ASP B 1 25 ? 22.600 5.920 53.654 1.00 0.00 30 ASP B C 3
ATOM 5214 O O . ASP B 1 25 ? 23.146 6.608 52.787 1.00 0.00 30 ASP B O 3
ATOM 5223 N N . TYR B 1 26 ? 21.540 5.147 53.390 1.00 0.00 31 TYR B N 3
ATOM 5224 C CA . TYR B 1 26 ? 20.960 5.070 52.047 1.00 0.00 31 TYR B CA 3
ATOM 5225 C C . TYR B 1 26 ? 20.429 6.432 51.605 1.00 0.00 31 TYR B C 3
ATOM 5226 O O . TYR B 1 26 ? 20.648 6.866 50.471 1.00 0.00 31 TYR B O 3
ATOM 5244 N N . ILE B 1 27 ? 19.732 7.119 52.508 1.00 0.00 32 ILE B N 3
ATOM 5245 C CA . ILE B 1 27 ? 19.177 8.442 52.208 1.00 0.00 32 ILE B CA 3
ATOM 5246 C C . ILE B 1 27 ? 20.304 9.389 51.765 1.00 0.00 32 ILE B C 3
ATOM 5247 O O . ILE B 1 27 ? 20.123 10.237 50.887 1.00 0.00 32 ILE B O 3
ATOM 5263 N N . GLN B 1 28 ? 21.479 9.243 52.386 1.00 0.00 33 GLN B N 3
ATOM 5264 C CA . GLN B 1 28 ? 22.634 10.083 52.066 1.00 0.00 33 GLN B CA 3
ATOM 5265 C C . GLN B 1 28 ? 23.158 9.799 50.654 1.00 0.00 33 GLN B C 3
ATOM 5266 O O . GLN B 1 28 ? 23.650 10.697 49.964 1.00 0.00 33 GLN B O 3
ATOM 5280 N N . LEU B 1 29 ? 23.066 8.538 50.219 1.00 0.00 34 LEU B N 3
ATOM 5281 C CA . LEU B 1 29 ? 23.546 8.150 48.891 1.00 0.00 34 LEU B CA 3
ATOM 5282 C C . LEU B 1 29 ? 22.786 8.896 47.791 1.00 0.00 34 LEU B C 3
ATOM 5283 O O . LEU B 1 29 ? 23.378 9.375 46.819 1.00 0.00 34 LEU B O 3
ATOM 5299 N N . LEU B 1 30 ? 21.461 8.995 47.936 1.00 0.00 35 LEU B N 3
ATOM 5300 C CA . LEU B 1 30 ? 20.635 9.680 46.939 1.00 0.00 35 LEU B CA 3
ATOM 5301 C C . LEU B 1 30 ? 21.020 11.156 46.827 1.00 0.00 35 LEU B C 3
ATOM 5302 O O . LEU B 1 30 ? 21.136 11.702 45.727 1.00 0.00 35 LEU B O 3
ATOM 5318 N N . SER B 1 31 ? 21.219 11.813 47.972 1.00 0.00 36 SER B N 3
ATOM 5319 C CA . SER B 1 31 ? 21.586 13.230 47.988 1.00 0.00 36 SER B CA 3
ATOM 5320 C C . SER B 1 31 ? 22.933 13.452 47.295 1.00 0.00 36 SER B C 3
ATOM 5321 O O . SER B 1 31 ? 23.116 14.418 46.548 1.00 0.00 36 SER B O 3
ATOM 5329 N N . GLU B 1 32 ? 23.890 12.552 47.543 1.00 0.00 37 GLU B N 3
ATOM 5330 C CA . GLU B 1 32 ? 25.220 12.658 46.943 1.00 0.00 37 GLU B CA 3
ATOM 5331 C C . GLU B 1 32 ? 25.157 12.441 45.432 1.00 0.00 37 GLU B C 3
ATOM 5332 O O . GLU B 1 32 ? 25.808 13.142 44.652 1.00 0.00 37 GLU B O 3
ATOM 5344 N N . ILE B 1 33 ? 24.361 11.461 45.016 1.00 0.00 38 ILE B N 3
ATOM 5345 C CA . ILE B 1 33 ? 24.200 11.143 43.596 1.00 0.00 38 ILE B CA 3
ATOM 5346 C C . ILE B 1 33 ? 23.460 12.287 42.882 1.00 0.00 38 ILE B C 3
ATOM 5347 O O . ILE B 1 33 ? 23.783 12.646 41.747 1.00 0.00 38 ILE B O 3
ATOM 5363 N N . ALA B 1 34 ? 22.458 12.860 43.553 1.00 0.00 39 ALA B N 3
ATOM 5364 C CA . ALA B 1 34 ? 21.674 13.952 42.975 1.00 0.00 39 ALA B CA 3
ATOM 5365 C C . ALA B 1 34 ? 22.580 15.135 42.611 1.00 0.00 39 ALA B C 3
ATOM 5366 O O . ALA B 1 34 ? 22.479 15.703 41.521 1.00 0.00 39 ALA B O 3
ATOM 5373 N N . LYS B 1 35 ? 23.478 15.509 43.528 1.00 0.00 40 LYS B N 3
ATOM 5374 C CA . LYS B 1 35 ? 24.400 16.622 43.288 1.00 0.00 40 LYS B CA 3
ATOM 5375 C C . LYS B 1 35 ? 25.396 16.273 42.178 1.00 0.00 40 LYS B C 3
ATOM 5376 O O . LYS B 1 35 ? 25.748 17.111 41.343 1.00 0.00 40 LYS B O 3
ATOM 5395 N N . GLU B 1 36 ? 25.860 15.021 42.173 1.00 0.00 41 GLU B N 3
ATOM 5396 C CA . GLU B 1 36 ? 26.822 14.556 41.173 1.00 0.00 41 GLU B CA 3
ATOM 5397 C C . GLU B 1 36 ? 26.219 14.604 39.765 1.00 0.00 41 GLU B C 3
ATOM 5398 O O . GLU B 1 36 ? 26.857 15.058 38.810 1.00 0.00 41 GLU B O 3
ATOM 5410 N N . GLN B 1 37 ? 24.981 14.123 39.630 1.00 0.00 42 GLN B N 3
ATOM 5411 C CA . GLN B 1 37 ? 24.301 14.107 38.330 1.00 0.00 42 GLN B CA 3
ATOM 5412 C C . GLN B 1 37 ? 23.514 15.404 38.071 1.00 0.00 42 GLN B C 3
ATOM 5413 O O . GLN B 1 37 ? 23.053 15.654 36.953 1.00 0.00 42 GLN B O 3
ATOM 5427 N N . GLY B 1 38 ? 23.367 16.250 39.100 1.00 0.00 43 GLY B N 3
ATOM 5428 C CA . GLY B 1 38 ? 22.652 17.521 38.961 1.00 0.00 43 GLY B CA 3
ATOM 5429 C C . GLY B 1 38 ? 21.130 17.348 39.058 1.00 0.00 43 GLY B C 3
ATOM 5430 O O . GLY B 1 38 ? 20.366 18.202 38.595 1.00 0.00 43 GLY B O 3
ATOM 5434 N N . PHE B 1 39 ? 20.673 16.246 39.668 1.00 0.00 44 PHE B N 3
ATOM 5435 C CA . PHE B 1 39 ? 19.238 15.996 39.818 1.00 0.00 44 PHE B CA 3
ATOM 5436 C C . PHE B 1 39 ? 18.770 16.381 41.222 1.00 0.00 44 PHE B C 3
ATOM 5437 O O . PHE B 1 39 ? 19.572 16.535 42.147 1.00 0.00 44 PHE B O 3
ATOM 5454 N N . ASN B 1 40 ? 17.453 16.550 41.382 1.00 0.00 45 ASN B N 3
ATOM 5455 C CA . ASN B 1 40 ? 16.876 16.930 42.671 1.00 0.00 45 ASN B CA 3
ATOM 5456 C C . ASN B 1 40 ? 15.681 16.039 43.008 1.00 0.00 45 ASN B C 3
ATOM 5457 O O . ASN B 1 40 ? 14.825 15.761 42.163 1.00 0.00 45 ASN B O 3
ATOM 5468 N N . ILE B 1 41 ? 15.619 15.586 44.262 1.00 0.00 46 ILE B N 3
ATOM 5469 C CA . ILE B 1 41 ? 14.526 14.724 44.720 1.00 0.00 46 ILE B CA 3
ATOM 5470 C C . ILE B 1 41 ? 13.718 15.456 45.799 1.00 0.00 46 ILE B C 3
ATOM 5471 O O . ILE B 1 41 ? 14.262 15.898 46.815 1.00 0.00 46 ILE B O 3
ATOM 5487 N N . THR B 1 42 ? 12.407 15.590 45.574 1.00 0.00 47 THR B N 3
ATOM 5488 C CA . THR B 1 42 ? 11.532 16.274 46.527 1.00 0.00 47 THR B CA 3
ATOM 5489 C C . THR B 1 42 ? 10.764 15.251 47.378 1.00 0.00 47 THR B C 3
ATOM 5490 O O . THR B 1 42 ? 9.849 14.581 46.888 1.00 0.00 47 THR B O 3
ATOM 5501 N N . TYR B 1 43 ? 11.130 15.117 48.664 1.00 0.00 48 TYR B N 3
ATOM 5502 C CA . TYR B 1 43 ? 10.459 14.164 49.552 1.00 0.00 48 TYR B CA 3
ATOM 5503 C C . TYR B 1 43 ? 9.340 14.858 50.333 1.00 0.00 48 TYR B C 3
ATOM 5504 O O . TYR B 1 43 ? 9.529 15.934 50.907 1.00 0.00 48 TYR B O 3
ATOM 5522 N N . LEU B 1 44 ? 8.162 14.230 50.364 1.00 0.00 49 LEU B N 3
ATOM 5523 C CA . LEU B 1 44 ? 7.012 14.777 51.083 1.00 0.00 49 LEU B CA 3
ATOM 5524 C C . LEU B 1 44 ? 6.373 13.690 51.950 1.00 0.00 49 LEU B C 3
ATOM 5525 O O . LEU B 1 44 ? 5.937 12.649 51.454 1.00 0.00 49 LEU B O 3
ATOM 5541 N N . ASP B 1 45 ? 6.330 13.927 53.264 1.00 0.00 50 ASP B N 3
ATOM 5542 C CA . ASP B 1 45 ? 5.761 12.959 54.203 1.00 0.00 50 ASP B CA 3
ATOM 5543 C C . ASP B 1 45 ? 4.353 13.387 54.653 1.00 0.00 50 ASP B C 3
ATOM 5544 O O . ASP B 1 45 ? 4.096 13.666 55.833 1.00 0.00 50 ASP B O 3
ATOM 5553 N N . ILE B 1 46 ? 3.420 13.436 53.696 1.00 0.00 51 ILE B N 3
ATOM 5554 C CA . ILE B 1 46 ? 2.036 13.821 53.986 1.00 0.00 51 ILE B CA 3
ATOM 5555 C C . ILE B 1 46 ? 1.155 13.642 52.738 1.00 0.00 51 ILE B C 3
ATOM 5556 O O . ILE B 1 46 ? 1.517 14.052 51.632 1.00 0.00 51 ILE B O 3
ATOM 5572 N N . ASP B 1 47 ? -0.017 13.028 52.923 1.00 0.00 52 ASP B N 3
ATOM 5573 C CA . ASP B 1 47 ? -0.952 12.802 51.818 1.00 0.00 52 ASP B CA 3
ATOM 5574 C C . ASP B 1 47 ? -1.495 14.139 51.314 1.00 0.00 52 ASP B C 3
ATOM 5575 O O . ASP B 1 47 ? -1.520 14.418 50.113 1.00 0.00 52 ASP B O 3
ATOM 5584 N N . GLU B 1 48 ? -1.937 14.981 52.254 1.00 0.00 53 GLU B N 3
ATOM 5585 C CA . GLU B 1 48 ? -2.483 16.299 51.929 1.00 0.00 53 GLU B CA 3
ATOM 5586 C C . GLU B 1 48 ? -2.804 17.066 53.215 1.00 0.00 53 GLU B C 3
ATOM 5587 O O . GLU B 1 48 ? -2.266 18.147 53.472 1.00 0.00 53 GLU B O 3
ATOM 5599 N N . LEU B 1 49 ? -3.688 16.494 54.038 1.00 0.00 54 LEU B N 3
ATOM 5600 C CA . LEU B 1 49 ? -4.081 17.114 55.303 1.00 0.00 54 LEU B CA 3
ATOM 5601 C C . LEU B 1 49 ? -3.297 16.500 56.468 1.00 0.00 54 LEU B C 3
ATOM 5602 O O . LEU B 1 49 ? -3.203 15.277 56.605 1.00 0.00 54 LEU B O 3
ATOM 5618 N N . SER B 1 50 ? -2.726 17.361 57.315 1.00 0.00 55 SER B N 3
ATOM 5619 C CA . SER B 1 50 ? -1.946 16.909 58.468 1.00 0.00 55 SER B CA 3
ATOM 5620 C C . SER B 1 50 ? -2.812 16.070 59.412 1.00 0.00 55 SER B C 3
ATOM 5621 O O . SER B 1 50 ? -2.371 15.053 59.957 1.00 0.00 55 SER B O 3
ATOM 5629 N N . ALA B 1 51 ? -4.061 16.499 59.606 1.00 0.00 56 ALA B N 3
ATOM 5630 C CA . ALA B 1 51 ? -4.996 15.791 60.483 1.00 0.00 56 ALA B CA 3
ATOM 5631 C C . ALA B 1 51 ? -5.284 14.375 59.960 1.00 0.00 56 ALA B C 3
ATOM 5632 O O . ALA B 1 51 ? -5.533 13.446 60.732 1.00 0.00 56 ALA B O 3
ATOM 5639 N N . ASN B 1 52 ? -5.255 14.209 58.632 1.00 0.00 57 ASN B N 3
ATOM 5640 C CA . ASN B 1 52 ? -5.518 12.908 58.007 1.00 0.00 57 ASN B CA 3
ATOM 5641 C C . ASN B 1 52 ? -4.220 12.129 57.715 1.00 0.00 57 ASN B C 3
ATOM 5642 O O . ASN B 1 52 ? -4.251 11.060 57.100 1.00 0.00 57 ASN B O 3
ATOM 5653 N N . GLY B 1 53 ? -3.066 12.663 58.148 1.00 0.00 58 GLY B N 3
ATOM 5654 C CA . GLY B 1 53 ? -1.770 12.011 57.918 1.00 0.00 58 GLY B CA 3
ATOM 5655 C C . GLY B 1 53 ? -1.824 10.513 58.238 1.00 0.00 58 GLY B C 3
ATOM 5656 O O . GLY B 1 53 ? -2.142 10.101 59.357 1.00 0.00 58 GLY B O 3
ATOM 5660 N N . GLN B 1 54 ? -1.508 9.688 57.235 1.00 0.00 59 GLN B N 3
ATOM 5661 C CA . GLN B 1 54 ? -1.517 8.229 57.390 1.00 0.00 59 GLN B CA 3
ATOM 5662 C C . GLN B 1 54 ? -0.092 7.654 57.520 1.00 0.00 59 GLN B C 3
ATOM 5663 O O . GLN B 1 54 ? 0.108 6.440 57.433 1.00 0.00 59 GLN B O 3
ATOM 5677 N N . TYR B 1 55 ? 0.911 8.528 57.711 1.00 0.00 60 TYR B N 3
ATOM 5678 C CA . TYR B 1 55 ? 2.311 8.103 57.836 1.00 0.00 60 TYR B CA 3
ATOM 5679 C C . TYR B 1 55 ? 2.784 7.422 56.541 1.00 0.00 60 TYR B C 3
ATOM 5680 O O . TYR B 1 55 ? 3.029 6.212 56.478 1.00 0.00 60 TYR B O 3
ATOM 5698 N N . GLN B 1 56 ? 2.912 8.231 55.489 1.00 0.00 61 GLN B N 3
ATOM 5699 C CA . GLN B 1 56 ? 3.353 7.759 54.175 1.00 0.00 61 GLN B CA 3
ATOM 5700 C C . GLN B 1 56 ? 4.190 8.854 53.512 1.00 0.00 61 GLN B C 3
ATOM 5701 O O . GLN B 1 56 ? 4.138 10.018 53.925 1.00 0.00 61 GLN B O 3
ATOM 5715 N N . CYS B 1 57 ? 4.995 8.501 52.498 1.00 0.00 62 CYS B N 3
ATOM 5716 C CA . CYS B 1 57 ? 5.849 9.505 51.840 1.00 0.00 62 CYS B CA 3
ATOM 5717 C C . CYS B 1 57 ? 5.825 9.395 50.316 1.00 0.00 62 CYS B C 3
ATOM 5718 O O . CYS B 1 57 ? 5.585 8.333 49.747 1.00 0.00 62 CYS B O 3
ATOM 5726 N N . LEU B 1 58 ? 6.086 10.523 49.648 1.00 0.00 63 LEU B N 3
ATOM 5727 C CA . LEU B 1 58 ? 6.118 10.566 48.189 1.00 0.00 63 LEU B CA 3
ATOM 5728 C C . LEU B 1 58 ? 7.344 11.356 47.708 1.00 0.00 63 LEU B C 3
ATOM 5729 O O . LEU B 1 58 ? 7.517 12.533 48.037 1.00 0.00 63 LEU B O 3
ATOM 5745 N N . ALA B 1 59 ? 8.199 10.706 46.909 1.00 0.00 64 ALA B N 3
ATOM 5746 C CA . ALA B 1 59 ? 9.401 11.350 46.371 1.00 0.00 64 ALA B CA 3
ATOM 5747 C C . ALA B 1 59 ? 9.183 11.706 44.901 1.00 0.00 64 ALA B C 3
ATOM 5748 O O . ALA B 1 59 ? 8.837 10.849 44.087 1.00 0.00 64 ALA B O 3
ATOM 5755 N N . GLU B 1 60 ? 9.364 12.985 44.556 1.00 0.00 65 GLU B N 3
ATOM 5756 C CA . GLU B 1 60 ? 9.154 13.447 43.177 1.00 0.00 65 GLU B CA 3
ATOM 5757 C C . GLU B 1 60 ? 10.462 13.871 42.499 1.00 0.00 65 GLU B C 3
ATOM 5758 O O . GLU B 1 60 ? 11.108 14.839 42.909 1.00 0.00 65 GLU B O 3
ATOM 5770 N N . LEU B 1 61 ? 10.842 13.158 41.429 1.00 0.00 66 LEU B N 3
ATOM 5771 C CA . LEU B 1 61 ? 12.068 13.499 40.677 1.00 0.00 66 LEU B CA 3
ATOM 5772 C C . LEU B 1 61 ? 11.785 14.704 39.763 1.00 0.00 66 LEU B C 3
ATOM 5773 O O . LEU B 1 61 ? 10.975 14.624 38.836 1.00 0.00 66 LEU B O 3
ATOM 5789 N N . SER B 1 62 ? 12.418 15.851 40.057 1.00 0.00 67 SER B N 3
ATOM 5790 C CA . SER B 1 62 ? 12.185 17.085 39.290 1.00 0.00 67 SER B CA 3
ATOM 5791 C C . SER B 1 62 ? 12.956 17.176 37.958 1.00 0.00 67 SER B C 3
ATOM 5792 O O . SER B 1 62 ? 12.448 17.743 36.985 1.00 0.00 67 SER B O 3
ATOM 5800 N N . THR B 1 63 ? 14.197 16.667 37.903 1.00 0.00 68 THR B N 3
ATOM 5801 C CA . THR B 1 63 ? 15.004 16.771 36.671 1.00 0.00 68 THR B CA 3
ATOM 5802 C C . THR B 1 63 ? 14.661 15.683 35.649 1.00 0.00 68 THR B C 3
ATOM 5803 O O . THR B 1 63 ? 14.526 15.956 34.452 1.00 0.00 68 THR B O 3
ATOM 5814 N N . SER B 1 64 ? 14.500 14.447 36.114 1.00 0.00 69 SER B N 3
ATOM 5815 C CA . SER B 1 64 ? 14.151 13.332 35.230 1.00 0.00 69 SER B CA 3
ATOM 5816 C C . SER B 1 64 ? 12.628 13.363 34.964 1.00 0.00 69 SER B C 3
ATOM 5817 O O . SER B 1 64 ? 11.957 14.277 35.459 1.00 0.00 69 SER B O 3
ATOM 5825 N N . PRO B 1 65 ? 12.038 12.396 34.245 1.00 0.00 70 PRO B N 3
ATOM 5826 C CA . PRO B 1 65 ? 10.562 12.396 34.024 1.00 0.00 70 PRO B CA 3
ATOM 5827 C C . PRO B 1 65 ? 9.884 12.377 35.388 1.00 0.00 70 PRO B C 3
ATOM 5828 O O . PRO B 1 65 ? 10.508 11.982 36.381 1.00 0.00 70 PRO B O 3
ATOM 5839 N N . ILE B 1 66 ? 8.643 12.860 35.485 1.00 0.00 71 ILE B N 3
ATOM 5840 C CA . ILE B 1 66 ? 8.000 12.923 36.803 1.00 0.00 71 ILE B CA 3
ATOM 5841 C C . ILE B 1 66 ? 7.765 11.501 37.301 1.00 0.00 71 ILE B C 3
ATOM 5842 O O . ILE B 1 66 ? 6.943 10.752 36.776 1.00 0.00 71 ILE B O 3
ATOM 5858 N N . THR B 1 67 ? 8.501 11.137 38.350 1.00 0.00 72 THR B N 3
ATOM 5859 C CA . THR B 1 67 ? 8.389 9.817 38.957 1.00 0.00 72 THR B CA 3
ATOM 5860 C C . THR B 1 67 ? 8.044 9.965 40.431 1.00 0.00 72 THR B C 3
ATOM 5861 O O . THR B 1 67 ? 8.695 10.719 41.168 1.00 0.00 72 THR B O 3
ATOM 5872 N N . VAL B 1 68 ? 7.016 9.243 40.873 1.00 0.00 73 VAL B N 3
ATOM 5873 C CA . VAL B 1 68 ? 6.594 9.296 42.270 1.00 0.00 73 VAL B CA 3
ATOM 5874 C C . VAL B 1 68 ? 6.786 7.942 42.942 1.00 0.00 73 VAL B C 3
ATOM 5875 O O . VAL B 1 68 ? 6.202 6.931 42.541 1.00 0.00 73 VAL B O 3
ATOM 5888 N N . CYS B 1 69 ? 7.610 7.928 43.990 1.00 0.00 74 CYS B N 3
ATOM 5889 C CA . CYS B 1 69 ? 7.880 6.701 44.743 1.00 0.00 74 CYS B CA 3
ATOM 5890 C C . CYS B 1 69 ? 7.225 6.804 46.117 1.00 0.00 74 CYS B C 3
ATOM 5891 O O . CYS B 1 69 ? 7.269 7.855 46.762 1.00 0.00 74 CYS B O 3
ATOM 5899 N N . HIS B 1 70 ? 6.571 5.724 46.565 1.00 0.00 75 HIS B N 3
ATOM 5900 C CA . HIS B 1 70 ? 5.874 5.751 47.853 1.00 0.00 75 HIS B CA 3
ATOM 5901 C C . HIS B 1 70 ? 6.722 5.158 48.992 1.00 0.00 75 HIS B C 3
ATOM 5902 O O . HIS B 1 70 ? 7.142 3.999 48.943 1.00 0.00 75 HIS B O 3
ATOM 5917 N N . GLY B 1 71 ? 6.928 5.948 50.060 1.00 0.00 76 GLY B N 3
ATOM 5918 C CA . GLY B 1 71 ? 7.667 5.497 51.232 1.00 0.00 76 GLY B CA 3
ATOM 5919 C C . GLY B 1 71 ? 6.670 4.985 52.267 1.00 0.00 76 GLY B C 3
ATOM 5920 O O . GLY B 1 71 ? 5.480 5.318 52.212 1.00 0.00 76 GLY B O 3
ATOM 5924 N N . SER B 1 72 ? 7.131 4.151 53.200 1.00 0.00 77 SER B N 3
ATOM 5925 C CA . SER B 1 72 ? 6.231 3.582 54.211 1.00 0.00 77 SER B CA 3
ATOM 5926 C C . SER B 1 72 ? 6.091 4.475 55.448 1.00 0.00 77 SER B C 3
ATOM 5927 O O . SER B 1 72 ? 4.990 4.660 55.977 1.00 0.00 77 SER B O 3
ATOM 5935 N N . GLY B 1 73 ? 7.208 5.022 55.930 1.00 0.00 78 GLY B N 3
ATOM 5936 C CA . GLY B 1 73 ? 7.198 5.880 57.121 1.00 0.00 78 GLY B CA 3
ATOM 5937 C C . GLY B 1 73 ? 6.448 5.203 58.272 1.00 0.00 78 GLY B C 3
ATOM 5938 O O . GLY B 1 73 ? 5.569 5.794 58.903 1.00 0.00 78 GLY B O 3
ATOM 5942 N N . ILE B 1 74 ? 6.790 3.940 58.537 1.00 0.00 79 ILE B N 3
ATOM 5943 C CA . ILE B 1 74 ? 6.136 3.165 59.599 1.00 0.00 79 ILE B CA 3
ATOM 5944 C C . ILE B 1 74 ? 6.549 3.693 60.981 1.00 0.00 79 ILE B C 3
ATOM 5945 O O . ILE B 1 74 ? 5.718 3.830 61.884 1.00 0.00 79 ILE B O 3
ATOM 5961 N N . SER B 1 75 ? 7.843 3.984 61.157 1.00 0.00 80 SER B N 3
ATOM 5962 C CA . SER B 1 75 ? 8.346 4.483 62.439 1.00 0.00 80 SER B CA 3
ATOM 5963 C C . SER B 1 75 ? 8.657 5.989 62.366 1.00 0.00 80 SER B C 3
ATOM 5964 O O . SER B 1 75 ? 7.922 6.818 62.911 1.00 0.00 80 SER B O 3
ATOM 5972 N N . CYS B 1 76 ? 9.759 6.355 61.691 1.00 0.00 81 CYS B N 3
ATOM 5973 C CA . CYS B 1 76 ? 10.164 7.758 61.557 1.00 0.00 81 CYS B CA 3
ATOM 5974 C C . CYS B 1 76 ? 11.433 7.858 60.709 1.00 0.00 81 CYS B C 3
ATOM 5975 O O . CYS B 1 76 ? 12.530 7.500 61.148 1.00 0.00 81 CYS B O 3
ATOM 5983 N N . GLY B 1 77 ? 11.282 8.337 59.471 1.00 0.00 82 GLY B N 3
ATOM 5984 C CA . GLY B 1 77 ? 12.418 8.468 58.554 1.00 0.00 82 GLY B CA 3
ATOM 5985 C C . GLY B 1 77 ? 12.538 7.241 57.635 1.00 0.00 82 GLY B C 3
ATOM 5986 O O . GLY B 1 77 ? 13.160 7.298 56.570 1.00 0.00 82 GLY B O 3
ATOM 5990 N N . ASN B 1 78 ? 11.935 6.118 58.048 1.00 0.00 83 ASN B N 3
ATOM 5991 C CA . ASN B 1 78 ? 11.972 4.882 57.266 1.00 0.00 83 ASN B CA 3
ATOM 5992 C C . ASN B 1 78 ? 11.413 5.108 55.858 1.00 0.00 83 ASN B C 3
ATOM 5993 O O . ASN B 1 78 ? 11.871 4.505 54.884 1.00 0.00 83 ASN B O 3
ATOM 6004 N N . ALA B 1 79 ? 10.406 5.980 55.748 1.00 0.00 84 ALA B N 3
ATOM 6005 C CA . ALA B 1 79 ? 9.778 6.272 54.459 1.00 0.00 84 ALA B CA 3
ATOM 6006 C C . ALA B 1 79 ? 10.827 6.732 53.451 1.00 0.00 84 ALA B C 3
ATOM 6007 O O . ALA B 1 79 ? 10.858 6.286 52.300 1.00 0.00 84 ALA B O 3
ATOM 6014 N N . GLN B 1 80 ? 11.702 7.622 53.898 1.00 0.00 85 GLN B N 3
ATOM 6015 C CA . GLN B 1 80 ? 12.773 8.141 53.050 1.00 0.00 85 GLN B CA 3
ATOM 6016 C C . GLN B 1 80 ? 13.689 6.996 52.613 1.00 0.00 85 GLN B C 3
ATOM 6017 O O . GLN B 1 80 ? 14.135 6.928 51.465 1.00 0.00 85 GLN B O 3
ATOM 6031 N N . SER B 1 81 ? 13.973 6.086 53.548 1.00 0.00 86 SER B N 3
ATOM 6032 C CA . SER B 1 81 ? 14.834 4.937 53.280 1.00 0.00 86 SER B CA 3
ATOM 6033 C C . SER B 1 81 ? 14.209 3.998 52.244 1.00 0.00 86 SER B C 3
ATOM 6034 O O . SER B 1 81 ? 14.903 3.456 51.380 1.00 0.00 86 SER B O 3
ATOM 6042 N N . ASP B 1 82 ? 12.886 3.790 52.324 1.00 0.00 87 ASP B N 3
ATOM 6043 C CA . ASP B 1 82 ? 12.196 2.906 51.382 1.00 0.00 87 ASP B CA 3
ATOM 6044 C C . ASP B 1 82 ? 12.231 3.494 49.973 1.00 0.00 87 ASP B C 3
ATOM 6045 O O . ASP B 1 82 ? 12.533 2.806 48.994 1.00 0.00 87 ASP B O 3
ATOM 6054 N N . ALA B 1 83 ? 11.920 4.788 49.868 1.00 0.00 88 ALA B N 3
ATOM 6055 C CA . ALA B 1 83 ? 11.919 5.479 48.580 1.00 0.00 88 ALA B CA 3
ATOM 6056 C C . ALA B 1 83 ? 13.341 5.583 48.025 1.00 0.00 88 ALA B C 3
ATOM 6057 O O . ALA B 1 83 ? 13.574 5.438 46.822 1.00 0.00 88 ALA B O 3
ATOM 6064 N N . ALA B 1 84 ? 14.305 5.833 48.915 1.00 0.00 89 ALA B N 3
ATOM 6065 C CA . ALA B 1 84 ? 15.706 5.952 48.519 1.00 0.00 89 ALA B CA 3
ATOM 6066 C C . ALA B 1 84 ? 16.241 4.602 48.044 1.00 0.00 89 ALA B C 3
ATOM 6067 O O . ALA B 1 84 ? 16.944 4.508 47.034 1.00 0.00 89 ALA B O 3
ATOM 6074 N N . HIS B 1 85 ? 15.899 3.541 48.779 1.00 0.00 90 HIS B N 3
ATOM 6075 C CA . HIS B 1 85 ? 16.340 2.192 48.432 1.00 0.00 90 HIS B CA 3
ATOM 6076 C C . HIS B 1 85 ? 15.681 1.738 47.132 1.00 0.00 90 HIS B C 3
ATOM 6077 O O . HIS B 1 85 ? 16.325 1.161 46.251 1.00 0.00 90 HIS B O 3
ATOM 6092 N N . ASN B 1 86 ? 14.380 2.012 47.004 1.00 0.00 91 ASN B N 3
ATOM 6093 C CA . ASN B 1 86 ? 13.632 1.640 45.805 1.00 0.00 91 ASN B CA 3
ATOM 6094 C C . ASN B 1 86 ? 14.168 2.384 44.577 1.00 0.00 91 ASN B C 3
ATOM 6095 O O . ASN B 1 86 ? 14.155 1.862 43.460 1.00 0.00 91 ASN B O 3
ATOM 6106 N N . ALA B 1 87 ? 14.646 3.617 44.783 1.00 0.00 92 ALA B N 3
ATOM 6107 C CA . ALA B 1 87 ? 15.187 4.424 43.690 1.00 0.00 92 ALA B CA 3
ATOM 6108 C C . ALA B 1 87 ? 16.429 3.762 43.089 1.00 0.00 92 ALA B C 3
ATOM 6109 O O . ALA B 1 87 ? 16.568 3.656 41.867 1.00 0.00 92 ALA B O 3
ATOM 6116 N N . LEU B 1 88 ? 17.345 3.314 43.953 1.00 0.00 93 LEU B N 3
ATOM 6117 C CA . LEU B 1 88 ? 18.577 2.666 43.497 1.00 0.00 93 LEU B CA 3
ATOM 6118 C C . LEU B 1 88 ? 18.256 1.364 42.760 1.00 0.00 93 LEU B C 3
ATOM 6119 O O . LEU B 1 88 ? 18.808 1.081 41.691 1.00 0.00 93 LEU B O 3
ATOM 6135 N N . GLN B 1 89 ? 17.346 0.565 43.325 1.00 0.00 94 GLN B N 3
ATOM 6136 C CA . GLN B 1 89 ? 16.949 -0.700 42.706 1.00 0.00 94 GLN B CA 3
ATOM 6137 C C . GLN B 1 89 ? 16.189 -0.441 41.399 1.00 0.00 94 GLN B C 3
ATOM 6138 O O . GLN B 1 89 ? 16.315 -1.187 40.423 1.00 0.00 94 GLN B O 3
ATOM 6152 N N . TYR B 1 90 ? 15.396 0.635 41.378 1.00 0.00 95 TYR B N 3
ATOM 6153 C CA . TYR B 1 90 ? 14.621 1.004 40.196 1.00 0.00 95 TYR B CA 3
ATOM 6154 C C . TYR B 1 90 ? 15.559 1.412 39.052 1.00 0.00 95 TYR B C 3
ATOM 6155 O O . TYR B 1 90 ? 15.376 1.007 37.904 1.00 0.00 95 TYR B O 3
ATOM 6173 N N . LEU B 1 91 ? 16.571 2.224 39.364 1.00 0.00 96 LEU B N 3
ATOM 6174 C CA . LEU B 1 91 ? 17.525 2.679 38.351 1.00 0.00 96 LEU B CA 3
ATOM 6175 C C . LEU B 1 91 ? 18.277 1.488 37.745 1.00 0.00 96 LEU B C 3
ATOM 6176 O O . LEU B 1 91 ? 18.609 1.474 36.555 1.00 0.00 96 LEU B O 3
ATOM 6192 N N . LYS B 1 92 ? 18.568 0.483 38.576 1.00 0.00 97 LYS B N 3
ATOM 6193 C CA . LYS B 1 92 ? 19.302 -0.702 38.131 1.00 0.00 97 LYS B CA 3
ATOM 6194 C C . LYS B 1 92 ? 18.498 -1.523 37.112 1.00 0.00 97 LYS B C 3
ATOM 6195 O O . LYS B 1 92 ? 19.032 -1.968 36.091 1.00 0.00 97 LYS B O 3
ATOM 6214 N N . ILE B 1 93 ? 17.208 -1.746 37.391 1.00 0.00 98 ILE B N 3
ATOM 6215 C CA . ILE B 1 93 ? 16.353 -2.536 36.490 1.00 0.00 98 ILE B CA 3
ATOM 6216 C C . ILE B 1 93 ? 16.126 -1.817 35.153 1.00 0.00 98 ILE B C 3
ATOM 6217 O O . ILE B 1 93 ? 16.147 -2.442 34.087 1.00 0.00 98 ILE B O 3
ATOM 6233 N N . ILE B 1 94 ? 15.915 -0.497 35.194 1.00 0.00 99 ILE B N 3
ATOM 6234 C CA . ILE B 1 94 ? 15.695 0.285 33.973 1.00 0.00 99 ILE B CA 3
ATOM 6235 C C . ILE B 1 94 ? 16.994 0.353 33.154 1.00 0.00 99 ILE B C 3
ATOM 6236 O O . ILE B 1 94 ? 17.023 -0.221 32.078 1.00 0.00 99 ILE B O 3
ATOM 6253 N N . ASP A 1 25 ? -12.961 0.183 46.940 1.00 0.00 30 ASP A N 4
ATOM 6254 C CA . ASP A 1 25 ? -11.834 -0.097 46.006 1.00 0.00 30 ASP A CA 4
ATOM 6255 C C . ASP A 1 25 ? -11.466 1.184 45.257 1.00 0.00 30 ASP A C 4
ATOM 6256 O O . ASP A 1 25 ? -12.181 1.630 44.354 1.00 0.00 30 ASP A O 4
ATOM 6265 N N . TYR A 1 26 ? -10.334 1.786 45.634 1.00 0.00 31 TYR A N 4
ATOM 6266 C CA . TYR A 1 26 ? -9.868 3.020 45.000 1.00 0.00 31 TYR A CA 4
ATOM 6267 C C . TYR A 1 26 ? -9.666 2.824 43.492 1.00 0.00 31 TYR A C 4
ATOM 6268 O O . TYR A 1 26 ? -9.847 3.752 42.698 1.00 0.00 31 TYR A O 4
ATOM 6286 N N . ILE A 1 27 ? -9.282 1.608 43.090 1.00 0.00 32 ILE A N 4
ATOM 6287 C CA . ILE A 1 27 ? -9.050 1.296 41.675 1.00 0.00 32 ILE A CA 4
ATOM 6288 C C . ILE A 1 27 ? -10.343 1.496 40.873 1.00 0.00 32 ILE A C 4
ATOM 6289 O O . ILE A 1 27 ? -10.346 2.123 39.810 1.00 0.00 32 ILE A O 4
ATOM 6305 N N . GLN A 1 28 ? -11.453 0.954 41.384 1.00 0.00 33 GLN A N 4
ATOM 6306 C CA . GLN A 1 28 ? -12.747 1.072 40.710 1.00 0.00 33 GLN A CA 4
ATOM 6307 C C . GLN A 1 28 ? -13.190 2.536 40.636 1.00 0.00 33 GLN A C 4
ATOM 6308 O O . GLN A 1 28 ? -13.674 3.009 39.604 1.00 0.00 33 GLN A O 4
ATOM 6322 N N . LEU A 1 29 ? -13.022 3.262 41.746 1.00 0.00 34 LEU A N 4
ATOM 6323 C CA . LEU A 1 29 ? -13.405 4.674 41.808 1.00 0.00 34 LEU A CA 4
ATOM 6324 C C . LEU A 1 29 ? -12.563 5.508 40.840 1.00 0.00 34 LEU A C 4
ATOM 6325 O O . LEU A 1 29 ? -13.063 6.418 40.174 1.00 0.00 34 LEU A O 4
ATOM 6341 N N . LEU A 1 30 ? -11.268 5.197 40.765 1.00 0.00 35 LEU A N 4
ATOM 6342 C CA . LEU A 1 30 ? -10.348 5.914 39.882 1.00 0.00 35 LEU A CA 4
ATOM 6343 C C . LEU A 1 30 ? -10.758 5.755 38.416 1.00 0.00 35 LEU A C 4
ATOM 6344 O O . LEU A 1 30 ? -10.612 6.675 37.611 1.00 0.00 35 LEU A O 4
ATOM 6360 N N . SER A 1 31 ? -11.268 4.572 38.061 1.00 0.00 36 SER A N 4
ATOM 6361 C CA . SER A 1 31 ? -11.694 4.296 36.688 1.00 0.00 36 SER A CA 4
ATOM 6362 C C . SER A 1 31 ? -12.727 5.327 36.224 1.00 0.00 36 SER A C 4
ATOM 6363 O O . SER A 1 31 ? -12.698 5.796 35.082 1.00 0.00 36 SER A O 4
ATOM 6371 N N . GLU A 1 32 ? -13.656 5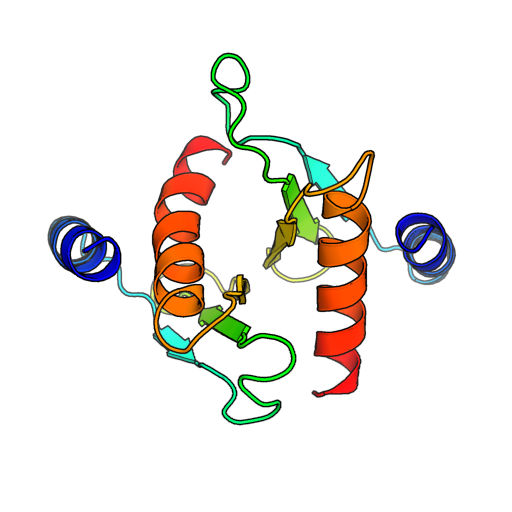.682 37.118 1.00 0.00 37 GLU A N 4
ATOM 6372 C CA . GLU A 1 32 ? -14.702 6.658 36.801 1.00 0.00 37 GLU A CA 4
ATOM 6373 C C . GLU A 1 32 ? -14.098 8.043 36.554 1.00 0.00 37 GLU A C 4
ATOM 6374 O O . GLU A 1 32 ? -14.518 8.780 35.660 1.00 0.00 37 GLU A O 4
ATOM 6386 N N . ILE A 1 33 ? -13.098 8.398 37.359 1.00 0.00 38 ILE A N 4
ATOM 6387 C CA . ILE A 1 33 ? -12.421 9.694 37.234 1.00 0.00 38 ILE A CA 4
ATOM 6388 C C . ILE A 1 33 ? -11.561 9.719 35.957 1.00 0.00 38 ILE A C 4
ATOM 6389 O O . ILE A 1 33 ? -11.436 10.744 35.284 1.00 0.00 38 ILE A O 4
ATOM 6405 N N . ALA A 1 34 ? -10.948 8.577 35.636 1.00 0.00 39 ALA A N 4
ATOM 6406 C CA . ALA A 1 34 ? -10.086 8.453 34.460 1.00 0.00 39 ALA A CA 4
ATOM 6407 C C . ALA A 1 34 ? -10.844 8.756 33.165 1.00 0.00 39 ALA A C 4
ATOM 6408 O O . ALA A 1 34 ? -10.346 9.469 32.288 1.00 0.00 39 ALA A O 4
ATOM 6415 N N . LYS A 1 35 ? -12.054 8.207 33.029 1.00 0.00 40 LYS A N 4
ATOM 6416 C CA . LYS A 1 35 ? -12.855 8.425 31.819 1.00 0.00 40 LYS A CA 4
ATOM 6417 C C . LYS A 1 35 ? -13.270 9.896 31.681 1.00 0.00 40 LYS A C 4
ATOM 6418 O O . LYS A 1 35 ? -13.420 10.412 30.569 1.00 0.00 40 LYS A O 4
ATOM 6437 N N . GLU A 1 36 ? -13.451 10.585 32.815 1.00 0.00 41 GLU A N 4
ATOM 6438 C CA . GLU A 1 36 ? -13.842 11.995 32.802 1.00 0.00 41 GLU A CA 4
ATOM 6439 C C . GLU A 1 36 ? -12.797 12.838 32.065 1.00 0.00 41 GLU A C 4
ATOM 6440 O O . GLU A 1 36 ? -13.134 13.708 31.256 1.00 0.00 41 GLU A O 4
ATOM 6452 N N . GLN A 1 37 ? -11.516 12.577 32.342 1.00 0.00 42 GLN A N 4
ATOM 6453 C CA . GLN A 1 37 ? -10.424 13.316 31.694 1.00 0.00 42 GLN A CA 4
ATOM 6454 C C . GLN A 1 37 ? -9.883 12.563 30.461 1.00 0.00 42 GLN A C 4
ATOM 6455 O O . GLN A 1 37 ? -9.187 13.139 29.621 1.00 0.00 42 GLN A O 4
ATOM 6469 N N . GLY A 1 38 ? -10.237 11.277 30.326 1.00 0.00 43 GLY A N 4
ATOM 6470 C CA . GLY A 1 38 ? -9.821 10.473 29.174 1.00 0.00 43 GLY A CA 4
ATOM 6471 C C . GLY A 1 38 ? -8.373 9.971 29.263 1.00 0.00 43 GLY A C 4
ATOM 6472 O O . GLY A 1 38 ? -7.752 9.681 28.235 1.00 0.00 43 GLY A O 4
ATOM 6476 N N . PHE A 1 39 ? -7.822 9.831 30.482 1.00 0.00 44 PHE A N 4
ATOM 6477 C CA . PHE A 1 39 ? -6.448 9.327 30.634 1.00 0.00 44 PHE A CA 4
ATOM 6478 C C . PHE A 1 39 ? -6.460 7.877 31.137 1.00 0.00 44 PHE A C 4
ATOM 6479 O O . PHE A 1 39 ? -7.265 7.500 31.991 1.00 0.00 44 PHE A O 4
ATOM 6496 N N . ASN A 1 40 ? -5.561 7.053 30.591 1.00 0.00 45 ASN A N 4
ATOM 6497 C CA . ASN A 1 40 ? -5.471 5.644 30.976 1.00 0.00 45 ASN A CA 4
ATOM 6498 C C . ASN A 1 40 ? -4.213 5.393 31.810 1.00 0.00 45 ASN A C 4
ATOM 6499 O O . ASN A 1 40 ? -3.248 6.161 31.769 1.00 0.00 45 ASN A O 4
ATOM 6510 N N . ILE A 1 41 ? -4.222 4.295 32.574 1.00 0.00 46 ILE A N 4
ATOM 6511 C CA . ILE A 1 41 ? -3.082 3.928 33.415 1.00 0.00 46 ILE A CA 4
ATOM 6512 C C . ILE A 1 41 ? -2.699 2.460 33.196 1.00 0.00 46 ILE A C 4
ATOM 6513 O O . ILE A 1 41 ? -3.551 1.567 33.185 1.00 0.00 46 ILE A O 4
ATOM 6529 N N . THR A 1 42 ? -1.398 2.210 33.014 1.00 0.00 47 THR A N 4
ATOM 6530 C CA . THR A 1 42 ? -0.897 0.852 32.794 1.00 0.00 47 THR A CA 4
ATOM 6531 C C . THR A 1 42 ? -0.062 0.391 33.996 1.00 0.00 47 THR A C 4
ATOM 6532 O O . THR A 1 42 ? 0.987 0.969 34.294 1.00 0.00 47 THR A O 4
ATOM 6543 N N . TYR A 1 43 ? -0.521 -0.653 34.704 1.00 0.00 48 TYR A N 4
ATOM 6544 C CA . TYR A 1 43 ? 0.205 -1.161 35.870 1.00 0.00 48 TYR A CA 4
ATOM 6545 C C . TYR A 1 43 ? 1.183 -2.261 35.451 1.00 0.00 48 TYR A C 4
ATOM 6546 O O . TYR A 1 43 ? 0.845 -3.162 34.678 1.00 0.00 48 TYR A O 4
ATOM 6564 N N . LEU A 1 44 ? 2.411 -2.187 35.970 1.00 0.00 49 LEU A N 4
ATOM 6565 C CA . LEU A 1 44 ? 3.446 -3.174 35.655 1.00 0.00 49 LEU A CA 4
ATOM 6566 C C . LEU A 1 44 ? 3.928 -3.862 36.936 1.00 0.00 49 LEU A C 4
ATOM 6567 O O . LEU A 1 44 ? 4.830 -3.378 37.628 1.00 0.00 49 LEU A O 4
ATOM 6583 N N . ASP A 1 45 ? 3.315 -5.004 37.256 1.00 0.00 50 ASP A N 4
ATOM 6584 C CA . ASP A 1 45 ? 3.678 -5.758 38.455 1.00 0.00 50 ASP A CA 4
ATOM 6585 C C . ASP A 1 45 ? 4.895 -6.645 38.187 1.00 0.00 50 ASP A C 4
ATOM 6586 O O . ASP A 1 45 ? 4.839 -7.592 37.396 1.00 0.00 50 ASP A O 4
ATOM 6595 N N . ILE A 1 46 ? 6.015 -6.338 38.851 1.00 0.00 51 ILE A N 4
ATOM 6596 C CA . ILE A 1 46 ? 7.246 -7.114 38.677 1.00 0.00 51 ILE A CA 4
ATOM 6597 C C . ILE A 1 46 ? 7.136 -8.480 39.364 1.00 0.00 51 ILE A C 4
ATOM 6598 O O . ILE A 1 46 ? 6.813 -8.591 40.549 1.00 0.00 51 ILE A O 4
ATOM 6614 N N . ASP A 1 47 ? 7.399 -9.539 38.596 1.00 0.00 52 ASP A N 4
ATOM 6615 C CA . ASP A 1 47 ? 7.325 -10.909 39.115 1.00 0.00 52 ASP A CA 4
ATOM 6616 C C . ASP A 1 47 ? 8.612 -11.313 39.857 1.00 0.00 52 ASP A C 4
ATOM 6617 O O . ASP A 1 47 ? 8.847 -12.497 40.118 1.00 0.00 52 ASP A O 4
ATOM 6626 N N . GLU A 1 48 ? 9.457 -10.330 40.206 1.00 0.00 53 GLU A N 4
ATOM 6627 C CA . GLU A 1 48 ? 10.708 -10.609 40.916 1.00 0.00 53 GLU A CA 4
ATOM 6628 C C . GLU A 1 48 ? 10.627 -10.132 42.375 1.00 0.00 53 GLU A C 4
ATOM 6629 O O . GLU A 1 48 ? 11.006 -9.004 42.713 1.00 0.00 53 GLU A O 4
ATOM 6641 N N . LEU A 1 49 ? 10.125 -11.006 43.256 1.00 0.00 54 LEU A N 4
ATOM 6642 C CA . LEU A 1 49 ? 9.993 -10.687 44.684 1.00 0.00 54 LEU A CA 4
ATOM 6643 C C . LEU A 1 49 ? 9.427 -11.894 45.444 1.00 0.00 54 LEU A C 4
ATOM 6644 O O . LEU A 1 49 ? 9.032 -12.900 44.848 1.00 0.00 54 LEU A O 4
ATOM 6660 N N . SER A 1 50 ? 9.383 -11.789 46.777 1.00 0.00 55 SER A N 4
ATOM 6661 C CA . SER A 1 50 ? 8.861 -12.867 47.617 1.00 0.00 55 SER A CA 4
ATOM 6662 C C . SER A 1 50 ? 7.335 -12.801 47.690 1.00 0.00 55 SER A C 4
ATOM 6663 O O . SER A 1 50 ? 6.749 -11.737 47.910 1.00 0.00 55 SER A O 4
ATOM 6671 N N . ALA A 1 51 ? 6.682 -13.955 47.510 1.00 0.00 56 ALA A N 4
ATOM 6672 C CA . ALA A 1 51 ? 5.223 -14.027 47.563 1.00 0.00 56 ALA A CA 4
ATOM 6673 C C . ALA A 1 51 ? 4.714 -13.617 48.949 1.00 0.00 56 ALA A C 4
ATOM 6674 O O . ALA A 1 51 ? 3.690 -12.941 49.084 1.00 0.00 56 ALA A O 4
ATOM 6681 N N . ASN A 1 52 ? 5.439 -14.034 49.992 1.00 0.00 57 ASN A N 4
ATOM 6682 C CA . ASN A 1 52 ? 5.068 -13.713 51.372 1.00 0.00 57 ASN A CA 4
ATOM 6683 C C . ASN A 1 52 ? 5.601 -12.333 51.788 1.00 0.00 57 ASN A C 4
ATOM 6684 O O . ASN A 1 52 ? 5.047 -11.677 52.675 1.00 0.00 57 ASN A O 4
ATOM 6695 N N . GLY A 1 53 ? 6.689 -11.887 51.149 1.00 0.00 58 GLY A N 4
ATOM 6696 C CA . GLY A 1 53 ? 7.290 -10.589 51.460 1.00 0.00 58 GLY A CA 4
ATOM 6697 C C . GLY A 1 53 ? 6.314 -9.450 51.162 1.00 0.00 58 GLY A C 4
ATOM 6698 O O . GLY A 1 53 ? 5.248 -9.339 51.776 1.00 0.00 58 GLY A O 4
ATOM 6702 N N . GLN A 1 54 ? 6.676 -8.593 50.202 1.00 0.00 59 GLN A N 4
ATOM 6703 C CA . GLN A 1 54 ? 5.827 -7.466 49.820 1.00 0.00 59 GLN A CA 4
ATOM 6704 C C . GLN A 1 54 ? 5.912 -7.209 48.314 1.00 0.00 59 GLN A C 4
ATOM 6705 O O . GLN A 1 54 ? 6.986 -6.953 47.763 1.00 0.00 59 GLN A O 4
ATOM 6719 N N . TYR A 1 55 ? 4.762 -7.281 47.642 1.00 0.00 60 TYR A N 4
ATOM 6720 C CA . TYR A 1 55 ? 4.695 -7.058 46.200 1.00 0.00 60 TYR A CA 4
ATOM 6721 C C . TYR A 1 55 ? 4.694 -5.551 45.898 1.00 0.00 60 TYR A C 4
ATOM 6722 O O . TYR A 1 55 ? 4.290 -4.730 46.726 1.00 0.00 60 TYR A O 4
ATOM 6740 N N . GLN A 1 56 ? 5.142 -5.186 44.692 1.00 0.00 61 GLN A N 4
ATOM 6741 C CA . GLN A 1 56 ? 5.184 -3.781 44.275 1.00 0.00 61 GLN A CA 4
ATOM 6742 C C . GLN A 1 56 ? 4.720 -3.644 42.821 1.00 0.00 61 GLN A C 4
ATOM 6743 O O . GLN A 1 56 ? 4.752 -4.609 42.050 1.00 0.00 61 GLN A O 4
ATOM 6757 N N . CYS A 1 57 ? 4.258 -2.442 42.438 1.00 0.00 62 CYS A N 4
ATOM 6758 C CA . CYS A 1 57 ? 3.764 -2.220 41.075 1.00 0.00 62 CYS A CA 4
ATOM 6759 C C . CYS A 1 57 ? 4.164 -0.845 40.535 1.00 0.00 62 CYS A C 4
ATOM 6760 O O . CYS A 1 57 ? 4.215 0.149 41.266 1.00 0.00 62 CYS A O 4
ATOM 6768 N N . LEU A 1 58 ? 4.432 -0.787 39.228 1.00 0.00 63 LEU A N 4
ATOM 6769 C CA . LEU A 1 58 ? 4.809 0.463 38.564 1.00 0.00 63 LEU A CA 4
ATOM 6770 C C . LEU A 1 58 ? 3.692 0.922 37.615 1.00 0.00 63 LEU A C 4
ATOM 6771 O O . LEU A 1 58 ? 3.408 0.273 36.606 1.00 0.00 63 LEU A O 4
ATOM 6787 N N . ALA A 1 59 ? 3.058 2.060 37.928 1.00 0.00 64 ALA A N 4
ATOM 6788 C CA . ALA A 1 59 ? 1.978 2.599 37.092 1.00 0.00 64 ALA A CA 4
ATOM 6789 C C . ALA A 1 59 ? 2.527 3.635 36.106 1.00 0.00 64 ALA A C 4
ATOM 6790 O O . ALA A 1 59 ? 2.942 4.728 36.495 1.00 0.00 64 ALA A O 4
ATOM 6797 N N . GLU A 1 60 ? 2.541 3.283 34.815 1.00 0.00 65 GLU A N 4
ATOM 6798 C CA . GLU A 1 60 ? 3.056 4.178 33.772 1.00 0.00 65 GLU A CA 4
ATOM 6799 C C . GLU A 1 60 ? 1.916 4.826 32.972 1.00 0.00 65 GLU A C 4
ATOM 6800 O O . GLU A 1 60 ? 1.009 4.151 32.481 1.00 0.00 65 GLU A O 4
ATOM 6812 N N . LEU A 1 61 ? 1.964 6.159 32.839 1.00 0.00 66 LEU A N 4
ATOM 6813 C CA . LEU A 1 61 ? 0.933 6.899 32.092 1.00 0.00 66 LEU A CA 4
ATOM 6814 C C . LEU A 1 61 ? 1.288 7.003 30.598 1.00 0.00 66 LEU A C 4
ATOM 6815 O O . LEU A 1 61 ? 2.375 7.457 30.232 1.00 0.00 66 LEU A O 4
ATOM 6831 N N . SER A 1 62 ? 0.364 6.567 29.718 1.00 0.00 67 SER A N 4
ATOM 6832 C CA . SER A 1 62 ? 0.604 6.610 28.268 1.00 0.00 67 SER A CA 4
ATOM 6833 C C . SER A 1 62 ? -0.110 7.798 27.595 1.00 0.00 67 SER A C 4
ATOM 6834 O O . SER A 1 62 ? 0.459 8.469 26.729 1.00 0.00 67 SER A O 4
ATOM 6842 N N . THR A 1 63 ? -1.350 8.089 28.010 1.00 0.00 68 THR A N 4
ATOM 6843 C CA . THR A 1 63 ? -2.105 9.229 27.454 1.00 0.00 68 THR A CA 4
ATOM 6844 C C . THR A 1 63 ? -1.629 10.528 28.121 1.00 0.00 68 THR A C 4
ATOM 6845 O O . THR A 1 63 ? -1.519 11.590 27.507 1.00 0.00 68 THR A O 4
ATOM 6856 N N . SER A 1 64 ? -1.309 10.397 29.397 1.00 0.00 69 SER A N 4
ATOM 6857 C CA . SER A 1 64 ? -0.795 11.468 30.233 1.00 0.00 69 SER A CA 4
ATOM 6858 C C . SER A 1 64 ? 0.734 11.538 30.051 1.00 0.00 69 SER A C 4
ATOM 6859 O O . SER A 1 64 ? 1.313 10.619 29.461 1.00 0.00 69 SER A O 4
ATOM 6867 N N . PRO A 1 65 ? 1.407 12.593 30.499 1.00 0.00 70 PRO A N 4
ATOM 6868 C CA . PRO A 1 65 ? 2.882 12.712 30.310 1.00 0.00 70 PRO A CA 4
ATOM 6869 C C . PRO A 1 65 ? 3.553 11.588 31.092 1.00 0.00 70 PRO A C 4
ATOM 6870 O O . PRO A 1 65 ? 2.897 10.898 31.882 1.00 0.00 70 PRO A O 4
ATOM 6881 N N . ILE A 1 66 ? 4.817 11.287 30.774 1.00 0.00 71 ILE A N 4
ATOM 6882 C CA . ILE A 1 66 ? 5.461 10.112 31.358 1.00 0.00 71 ILE A CA 4
ATOM 6883 C C . ILE A 1 66 ? 5.823 10.345 32.826 1.00 0.00 71 ILE A C 4
ATOM 6884 O O . ILE A 1 66 ? 6.676 11.150 33.200 1.00 0.00 71 ILE A O 4
ATOM 6900 N N . THR A 1 67 ? 5.122 9.569 33.651 1.00 0.00 72 THR A N 4
ATOM 6901 C CA . THR A 1 67 ? 5.264 9.564 35.088 1.00 0.00 72 THR A CA 4
ATOM 6902 C C . THR A 1 67 ? 5.043 8.121 35.557 1.00 0.00 72 THR A C 4
ATOM 6903 O O . THR A 1 67 ? 4.111 7.434 35.099 1.00 0.00 72 THR A O 4
ATOM 6914 N N . VAL A 1 68 ? 5.912 7.647 36.454 1.00 0.00 73 VAL A N 4
ATOM 6915 C CA . VAL A 1 68 ? 5.813 6.277 36.964 1.00 0.00 73 VAL A CA 4
ATOM 6916 C C . VAL A 1 68 ? 5.637 6.294 38.486 1.00 0.00 73 VAL A C 4
ATOM 6917 O O . VAL A 1 68 ? 6.437 6.877 39.222 1.00 0.00 73 VAL A O 4
ATOM 6930 N N . CYS A 1 69 ? 4.573 5.642 38.960 1.00 0.00 74 CYS A N 4
ATOM 6931 C CA . CYS A 1 69 ? 4.285 5.574 40.390 1.00 0.00 74 CYS A CA 4
ATOM 6932 C C . CYS A 1 69 ? 4.591 4.173 40.919 1.00 0.00 74 CYS A C 4
ATOM 6933 O O . CYS A 1 69 ? 4.200 3.165 40.321 1.00 0.00 74 CYS A O 4
ATOM 6941 N N . HIS A 1 70 ? 5.302 4.099 42.049 1.00 0.00 75 HIS A N 4
ATOM 6942 C CA . HIS A 1 70 ? 5.658 2.811 42.646 1.00 0.00 75 HIS A CA 4
ATOM 6943 C C . HIS A 1 70 ? 4.910 2.602 43.972 1.00 0.00 75 HIS A C 4
ATOM 6944 O O . HIS A 1 70 ? 5.110 3.347 44.942 1.00 0.00 75 HIS A O 4
ATOM 6959 N N . GLY A 1 71 ? 4.051 1.571 44.025 1.00 0.00 76 GLY A N 4
ATOM 6960 C CA . GLY A 1 71 ? 3.293 1.254 45.232 1.00 0.00 76 GLY A CA 4
ATOM 6961 C C . GLY A 1 71 ? 3.673 -0.144 45.727 1.00 0.00 76 GLY A C 4
ATOM 6962 O O . GLY A 1 71 ? 4.214 -0.956 44.971 1.00 0.00 76 GLY A O 4
ATOM 6966 N N . SER A 1 72 ? 3.398 -0.436 47.004 1.00 0.00 77 SER A N 4
ATOM 6967 C CA . SER A 1 72 ? 3.727 -1.745 47.575 1.00 0.00 77 SER A CA 4
ATOM 6968 C C . SER A 1 72 ? 2.612 -2.248 48.492 1.00 0.00 77 SER A C 4
ATOM 6969 O O . SER A 1 72 ? 1.801 -1.475 49.010 1.00 0.00 77 SER A O 4
ATOM 6977 N N . GLY A 1 73 ? 2.573 -3.567 48.688 1.00 0.00 78 GLY A N 4
ATOM 6978 C CA . GLY A 1 73 ? 1.562 -4.194 49.537 1.00 0.00 78 GLY A CA 4
ATOM 6979 C C . GLY A 1 73 ? 2.092 -5.497 50.138 1.00 0.00 78 GLY A C 4
ATOM 6980 O O . GLY A 1 73 ? 3.250 -5.874 49.931 1.00 0.00 78 GLY A O 4
ATOM 6984 N N . ILE A 1 74 ? 1.238 -6.196 50.892 1.00 0.00 79 ILE A N 4
ATOM 6985 C CA . ILE A 1 74 ? 1.629 -7.464 51.523 1.00 0.00 79 ILE A CA 4
ATOM 6986 C C . ILE A 1 74 ? 1.617 -8.612 50.497 1.00 0.00 79 ILE A C 4
ATOM 6987 O O . ILE A 1 74 ? 2.373 -9.581 50.615 1.00 0.00 79 ILE A O 4
ATOM 7003 N N . SER A 1 75 ? 0.756 -8.503 49.479 1.00 0.00 80 SER A N 4
ATOM 7004 C CA . SER A 1 75 ? 0.653 -9.529 48.441 1.00 0.00 80 SER A CA 4
ATOM 7005 C C . SER A 1 75 ? 0.006 -8.950 47.177 1.00 0.00 80 SER A C 4
ATOM 7006 O O . SER A 1 75 ? -0.352 -7.770 47.127 1.00 0.00 80 SER A O 4
ATOM 7014 N N . CYS A 1 76 ? -0.148 -9.788 46.146 1.00 0.00 81 CYS A N 4
ATOM 7015 C CA . CYS A 1 76 ? -0.755 -9.355 44.885 1.00 0.00 81 CYS A CA 4
ATOM 7016 C C . CYS A 1 76 ? -2.120 -8.707 45.141 1.00 0.00 81 CYS A C 4
ATOM 7017 O O . CYS A 1 76 ? -3.007 -9.298 45.764 1.00 0.00 81 CYS A O 4
ATOM 7025 N N . GLY A 1 77 ? -2.291 -7.472 44.660 1.00 0.00 82 GLY A N 4
ATOM 7026 C CA . GLY A 1 77 ? -3.545 -6.741 44.840 1.00 0.00 82 GLY A CA 4
ATOM 7027 C C . GLY A 1 77 ? -3.374 -5.607 45.852 1.00 0.00 82 GLY A C 4
ATOM 7028 O O . GLY A 1 77 ? -3.871 -4.493 45.658 1.00 0.00 82 GLY A O 4
ATOM 7032 N N . ASN A 1 78 ? -2.659 -5.886 46.946 1.00 0.00 83 ASN A N 4
ATOM 7033 C CA . ASN A 1 78 ? -2.420 -4.887 47.985 1.00 0.00 83 ASN A CA 4
ATOM 7034 C C . ASN A 1 78 ? -1.588 -3.728 47.431 1.00 0.00 83 ASN A C 4
ATOM 7035 O O . ASN A 1 78 ? -1.890 -2.554 47.657 1.00 0.00 83 ASN A O 4
ATOM 7046 N N . ALA A 1 79 ? -0.528 -4.062 46.691 1.00 0.00 84 ALA A N 4
ATOM 7047 C CA . ALA A 1 79 ? 0.346 -3.050 46.100 1.00 0.00 84 ALA A CA 4
ATOM 7048 C C . ALA A 1 79 ? -0.414 -2.218 45.068 1.00 0.00 84 ALA A C 4
ATOM 7049 O O . ALA A 1 79 ? -0.229 -1.001 44.963 1.00 0.00 84 ALA A O 4
ATOM 7056 N N . GLN A 1 80 ? -1.296 -2.872 44.312 1.00 0.00 85 GLN A N 4
ATOM 7057 C CA . GLN A 1 80 ? -2.100 -2.186 43.305 1.00 0.00 85 GLN A CA 4
ATOM 7058 C C . GLN A 1 80 ? -2.971 -1.120 43.974 1.00 0.00 85 GLN A C 4
ATOM 7059 O O . GLN A 1 80 ? -3.184 -0.030 43.435 1.00 0.00 85 GLN A O 4
ATOM 7073 N N . SER A 1 81 ? -3.480 -1.435 45.171 1.00 0.00 86 SER A N 4
ATOM 7074 C CA . SER A 1 81 ? -4.323 -0.504 45.920 1.00 0.00 86 SER A CA 4
ATOM 7075 C C . SER A 1 81 ? -3.535 0.753 46.296 1.00 0.00 86 SER A C 4
ATOM 7076 O O . SER A 1 81 ? -4.041 1.875 46.221 1.00 0.00 86 SER A O 4
ATOM 7084 N N . ASP A 1 82 ? -2.275 0.562 46.702 1.00 0.00 87 ASP A N 4
ATOM 7085 C CA . ASP A 1 82 ? -1.413 1.679 47.086 1.00 0.00 87 ASP A CA 4
ATOM 7086 C C . ASP A 1 82 ? -1.183 2.614 45.898 1.00 0.00 87 ASP A C 4
ATOM 7087 O O . ASP A 1 82 ? -1.307 3.837 46.007 1.00 0.00 87 ASP A O 4
ATOM 7096 N N . ALA A 1 83 ? -0.849 2.027 44.747 1.00 0.00 88 ALA A N 4
ATOM 7097 C CA . ALA A 1 83 ? -0.605 2.800 43.530 1.00 0.00 88 ALA A CA 4
ATOM 7098 C C . ALA A 1 83 ? -1.859 3.578 43.133 1.00 0.00 88 ALA A C 4
ATOM 7099 O O . ALA A 1 83 ? -1.792 4.747 42.741 1.00 0.00 88 ALA A O 4
ATOM 7106 N N . ALA A 1 84 ? -3.021 2.925 43.245 1.00 0.00 89 ALA A N 4
ATOM 7107 C CA . ALA A 1 84 ? -4.295 3.562 42.907 1.00 0.00 89 ALA A CA 4
ATOM 7108 C C . ALA A 1 84 ? -4.553 4.748 43.833 1.00 0.00 89 ALA A C 4
ATOM 7109 O O . ALA A 1 84 ? -4.985 5.822 43.403 1.00 0.00 89 ALA A O 4
ATOM 7116 N N . HIS A 1 85 ? -4.273 4.556 45.124 1.00 0.00 90 HIS A N 4
ATOM 7117 C CA . HIS A 1 85 ? -4.460 5.610 46.120 1.00 0.00 90 HIS A CA 4
ATOM 7118 C C . HIS A 1 85 ? -3.472 6.755 45.875 1.00 0.00 90 HIS A C 4
ATOM 7119 O O . HIS A 1 85 ? -3.799 7.934 46.045 1.00 0.00 90 HIS A O 4
ATOM 7134 N N . ASN A 1 86 ? -2.249 6.404 45.468 1.00 0.00 91 ASN A N 4
ATOM 7135 C CA . ASN A 1 86 ? -1.206 7.393 45.192 1.00 0.00 91 ASN A CA 4
ATOM 7136 C C . ASN A 1 86 ? -1.603 8.296 44.018 1.00 0.00 91 ASN A C 4
ATOM 7137 O O . ASN A 1 86 ? -1.268 9.484 43.985 1.00 0.00 91 ASN A O 4
ATOM 7148 N N . ALA A 1 87 ? -2.325 7.732 43.042 1.00 0.00 92 ALA A N 4
ATOM 7149 C CA . ALA A 1 87 ? -2.764 8.487 41.869 1.00 0.00 92 ALA A CA 4
ATOM 7150 C C . ALA A 1 87 ? -3.607 9.689 42.301 1.00 0.00 92 ALA A C 4
ATOM 7151 O O . ALA A 1 87 ? -3.426 10.809 41.816 1.00 0.00 92 ALA A O 4
ATOM 7158 N N . LEU A 1 88 ? -4.534 9.455 43.231 1.00 0.00 93 LEU A N 4
ATOM 7159 C CA . LEU A 1 88 ? -5.398 10.520 43.742 1.00 0.00 93 LEU A CA 4
ATOM 7160 C C . LEU A 1 88 ? -4.563 11.563 44.492 1.00 0.00 93 LEU A C 4
ATOM 7161 O O . LEU A 1 88 ? -4.806 12.771 44.403 1.00 0.00 93 LEU A O 4
ATOM 7177 N N . GLN A 1 89 ? -3.555 11.089 45.229 1.00 0.00 94 GLN A N 4
ATOM 7178 C CA . GLN A 1 89 ? -2.659 11.964 45.986 1.00 0.00 94 GLN A CA 4
ATOM 7179 C C . GLN A 1 89 ? -1.737 12.746 45.041 1.00 0.00 94 GLN A C 4
ATOM 7180 O O . GLN A 1 89 ? -1.312 13.860 45.344 1.00 0.00 94 GLN A O 4
ATOM 7194 N N . TYR A 1 90 ? -1.422 12.152 43.888 1.00 0.00 95 TYR A N 4
ATOM 7195 C CA . TYR A 1 90 ? -0.556 12.778 42.898 1.00 0.00 95 TYR A CA 4
ATOM 7196 C C . TYR A 1 90 ? -1.180 14.090 42.412 1.00 0.00 95 TYR A C 4
ATOM 7197 O O . TYR A 1 90 ? -0.498 15.105 42.240 1.00 0.00 95 TYR A O 4
ATOM 7215 N N . LEU A 1 91 ? -2.487 14.057 42.169 1.00 0.00 96 LEU A N 4
ATOM 7216 C CA . LEU A 1 91 ? -3.211 15.220 41.689 1.00 0.00 96 LEU A CA 4
ATOM 7217 C C . LEU A 1 91 ? -3.331 16.292 42.775 1.00 0.00 96 LEU A C 4
ATOM 7218 O O . LEU A 1 91 ? -3.118 17.483 42.533 1.00 0.00 96 LEU A O 4
ATOM 7234 N N . LYS A 1 92 ? -3.705 15.865 43.984 1.00 0.00 97 LYS A N 4
ATOM 7235 C CA . LYS A 1 92 ? -3.899 16.778 45.104 1.00 0.00 97 LYS A CA 4
ATOM 7236 C C . LYS A 1 92 ? -2.591 17.403 45.590 1.00 0.00 97 LYS A C 4
ATOM 7237 O O . LYS A 1 92 ? -2.530 18.601 45.889 1.00 0.00 97 LYS A O 4
ATOM 7256 N N . ILE A 1 93 ? -1.543 16.585 45.708 1.00 0.00 98 ILE A N 4
ATOM 7257 C CA . ILE A 1 93 ? -0.256 17.063 46.205 1.00 0.00 98 ILE A CA 4
ATOM 7258 C C . ILE A 1 93 ? 0.346 18.144 45.289 1.00 0.00 98 ILE A C 4
ATOM 7259 O O . ILE A 1 93 ? 0.825 19.180 45.760 1.00 0.00 98 ILE A O 4
ATOM 7275 N N . ILE A 1 94 ? 0.320 17.910 43.971 1.00 0.00 99 ILE A N 4
ATOM 7276 C CA . ILE A 1 94 ? 0.861 18.879 43.011 1.00 0.00 99 ILE A CA 4
ATOM 7277 C C . ILE A 1 94 ? -0.092 20.075 42.888 1.00 0.00 99 ILE A C 4
ATOM 7278 O O . ILE A 1 94 ? 0.382 21.160 42.592 1.00 0.00 99 ILE A O 4
ATOM 7295 N N . ASP B 1 25 ? 20.221 8.295 56.595 1.00 0.00 30 ASP B N 4
ATOM 7296 C CA . ASP B 1 25 ? 21.367 7.416 56.212 1.00 0.00 30 ASP B CA 4
ATOM 7297 C C . ASP B 1 25 ? 21.296 7.117 54.712 1.00 0.00 30 ASP B C 4
ATOM 7298 O O . ASP B 1 25 ? 22.206 7.450 53.947 1.00 0.00 30 ASP B O 4
ATOM 7307 N N . TYR B 1 26 ? 20.201 6.482 54.282 1.00 0.00 31 TYR B N 4
ATOM 7308 C CA . TYR B 1 26 ? 20.014 6.141 52.872 1.00 0.00 31 TYR B CA 4
ATOM 7309 C C . TYR B 1 26 ? 19.919 7.408 52.023 1.00 0.00 31 TYR B C 4
ATOM 7310 O O . TYR B 1 26 ? 20.494 7.497 50.936 1.00 0.00 31 TYR B O 4
ATOM 7328 N N . ILE B 1 27 ? 19.191 8.401 52.531 1.00 0.00 32 ILE B N 4
ATOM 7329 C CA . ILE B 1 27 ? 19.021 9.675 51.827 1.00 0.00 32 ILE B CA 4
ATOM 7330 C C . ILE B 1 27 ? 20.395 10.303 51.540 1.00 0.00 32 ILE B C 4
ATOM 7331 O O . ILE B 1 27 ? 20.609 10.926 50.496 1.00 0.00 32 ILE B O 4
ATOM 7347 N N . GLN B 1 28 ? 21.332 10.145 52.482 1.00 0.00 33 GLN B N 4
ATOM 7348 C CA . GLN B 1 28 ? 22.676 10.704 52.335 1.00 0.00 33 GLN B CA 4
ATOM 7349 C C . GLN B 1 28 ? 23.401 10.089 51.136 1.00 0.00 33 GLN B C 4
ATOM 7350 O O . GLN B 1 28 ? 24.110 10.775 50.393 1.00 0.00 33 GLN B O 4
ATOM 7364 N N . LEU B 1 29 ? 23.223 8.780 50.945 1.00 0.00 34 LEU B N 4
ATOM 7365 C CA . LEU B 1 29 ? 23.860 8.067 49.835 1.00 0.00 34 LEU B CA 4
ATOM 7366 C C . LEU B 1 29 ? 23.357 8.603 48.493 1.00 0.00 34 LEU B C 4
ATOM 7367 O O . LEU B 1 29 ? 24.121 8.771 47.538 1.00 0.00 34 LEU B O 4
ATOM 7383 N N . LEU B 1 30 ? 22.052 8.869 48.420 1.00 0.00 35 LEU B N 4
ATOM 7384 C CA . LEU B 1 30 ? 21.433 9.385 47.198 1.00 0.00 35 LEU B CA 4
ATOM 7385 C C . LEU B 1 30 ? 21.985 10.767 46.846 1.00 0.00 35 LEU B C 4
ATOM 7386 O O . LEU B 1 30 ? 22.164 11.099 45.674 1.00 0.00 35 LEU B O 4
ATOM 7402 N N . SER B 1 31 ? 22.234 11.590 47.866 1.00 0.00 36 SER B N 4
ATOM 7403 C CA . SER B 1 31 ? 22.745 12.947 47.659 1.00 0.00 36 SER B CA 4
ATOM 7404 C C . SER B 1 31 ? 24.082 12.942 46.906 1.00 0.00 36 SER B C 4
ATOM 7405 O O . SER B 1 31 ? 24.289 13.722 45.971 1.00 0.00 36 SER B O 4
ATOM 7413 N N . GLU B 1 32 ? 25.008 12.068 47.321 1.00 0.00 37 GLU B N 4
ATOM 7414 C CA . GLU B 1 32 ? 26.328 11.987 46.683 1.00 0.00 37 GLU B CA 4
ATOM 7415 C C . GLU B 1 32 ? 26.228 11.449 45.258 1.00 0.00 37 GLU B C 4
ATOM 7416 O O . GLU B 1 32 ? 26.925 11.902 44.345 1.00 0.00 37 GLU B O 4
ATOM 7428 N N . ILE B 1 33 ? 25.352 10.473 45.064 1.00 0.00 38 ILE B N 4
ATOM 7429 C CA . ILE B 1 33 ? 25.145 9.865 43.744 1.00 0.00 38 ILE B CA 4
ATOM 7430 C C . ILE B 1 33 ? 24.379 10.839 42.830 1.00 0.00 38 ILE B C 4
ATOM 7431 O O . ILE B 1 33 ? 24.592 10.887 41.615 1.00 0.00 38 ILE B O 4
ATOM 7447 N N . ALA B 1 34 ? 23.461 11.604 43.425 1.00 0.00 39 ALA B N 4
ATOM 7448 C CA . ALA B 1 34 ? 22.635 12.559 42.691 1.00 0.00 39 ALA B CA 4
ATOM 7449 C C . ALA B 1 34 ? 23.478 13.626 41.984 1.00 0.00 39 ALA B C 4
ATOM 7450 O O . ALA B 1 34 ? 23.272 13.914 40.803 1.00 0.00 39 ALA B O 4
ATOM 7457 N N . LYS B 1 35 ? 24.432 14.225 42.705 1.00 0.00 40 LYS B N 4
ATOM 7458 C CA . LYS B 1 35 ? 25.288 15.267 42.128 1.00 0.00 40 LYS B CA 4
ATOM 7459 C C . LYS B 1 35 ? 26.208 14.684 41.048 1.00 0.00 40 LYS B C 4
ATOM 7460 O O . LYS B 1 35 ? 26.508 15.331 40.040 1.00 0.00 40 LYS B O 4
ATOM 7479 N N . GLU B 1 36 ? 26.665 13.446 41.263 1.00 0.00 41 GLU B N 4
ATOM 7480 C CA . GLU B 1 36 ? 27.548 12.772 40.312 1.00 0.00 41 GLU B CA 4
ATOM 7481 C C . GLU B 1 36 ? 26.781 12.370 39.046 1.00 0.00 41 GLU B C 4
ATOM 7482 O O . GLU B 1 36 ? 27.315 12.422 37.934 1.00 0.00 41 GLU B O 4
ATOM 7494 N N . GLN B 1 37 ? 25.523 11.950 39.215 1.00 0.00 42 GLN B N 4
ATOM 7495 C CA . GLN B 1 37 ? 24.696 11.523 38.081 1.00 0.00 42 GLN B CA 4
ATOM 7496 C C . GLN B 1 37 ? 23.851 12.678 37.503 1.00 0.00 42 GLN B C 4
ATOM 7497 O O . GLN B 1 37 ? 23.273 12.558 36.420 1.00 0.00 42 GLN B O 4
ATOM 7511 N N . GLY B 1 38 ? 23.789 13.813 38.215 1.00 0.00 43 GLY B N 4
ATOM 7512 C CA . GLY B 1 38 ? 23.032 14.982 37.747 1.00 0.00 43 GLY B CA 4
ATOM 7513 C C . GLY B 1 38 ? 21.514 14.800 37.896 1.00 0.00 43 GLY B C 4
ATOM 7514 O O . GLY B 1 38 ? 20.738 15.160 37.006 1.00 0.00 43 GLY B O 4
ATOM 7518 N N . PHE B 1 39 ? 21.080 14.260 39.038 1.00 0.00 44 PHE B N 4
ATOM 7519 C CA . PHE B 1 39 ? 19.651 14.057 39.304 1.00 0.00 44 PHE B CA 4
ATOM 7520 C C . PHE B 1 39 ? 19.286 14.638 40.671 1.00 0.00 44 PHE B C 4
ATOM 7521 O O . PHE B 1 39 ? 20.162 14.964 41.474 1.00 0.00 44 PHE B O 4
ATOM 7538 N N . ASN B 1 40 ? 17.981 14.786 40.944 1.00 0.00 45 ASN B N 4
ATOM 7539 C CA . ASN B 1 40 ? 17.530 15.339 42.216 1.00 0.00 45 ASN B CA 4
ATOM 7540 C C . ASN B 1 40 ? 16.191 14.725 42.621 1.00 0.00 45 ASN B C 4
ATOM 7541 O O . ASN B 1 40 ? 15.306 14.510 41.787 1.00 0.00 45 ASN B O 4
ATOM 7552 N N . ILE B 1 41 ? 16.036 14.441 43.915 1.00 0.00 46 ILE B N 4
ATOM 7553 C CA . ILE B 1 41 ? 14.796 13.855 44.432 1.00 0.00 46 ILE B CA 4
ATOM 7554 C C . ILE B 1 41 ? 14.270 14.672 45.617 1.00 0.00 46 ILE B C 4
ATOM 7555 O O . ILE B 1 41 ? 14.987 14.931 46.590 1.00 0.00 46 ILE B O 4
ATOM 7571 N N . THR B 1 42 ? 13.005 15.091 45.530 1.00 0.00 47 THR B N 4
ATOM 7572 C CA . THR B 1 42 ? 12.383 15.884 46.590 1.00 0.00 47 THR B CA 4
ATOM 7573 C C . THR B 1 42 ? 11.513 14.984 47.476 1.00 0.00 47 THR B C 4
ATOM 7574 O O . THR B 1 42 ? 10.709 14.192 46.980 1.00 0.00 47 THR B O 4
ATOM 7585 N N . TYR B 1 43 ? 11.674 15.087 48.804 1.00 0.00 48 TYR B N 4
ATOM 7586 C CA . TYR B 1 43 ? 10.900 14.263 49.732 1.00 0.00 48 TYR B CA 4
ATOM 7587 C C . TYR B 1 43 ? 9.699 15.036 50.281 1.00 0.00 48 TYR B C 4
ATOM 7588 O O . TYR B 1 43 ? 9.809 16.199 50.680 1.00 0.00 48 TYR B O 4
ATOM 7606 N N . LEU B 1 44 ? 8.538 14.378 50.314 1.00 0.00 49 LEU B N 4
ATOM 7607 C CA . LEU B 1 44 ? 7.312 14.994 50.830 1.00 0.00 49 LEU B CA 4
ATOM 7608 C C . LEU B 1 44 ? 6.741 14.126 51.952 1.00 0.00 49 LEU B C 4
ATOM 7609 O O . LEU B 1 44 ? 6.722 12.897 51.861 1.00 0.00 49 LEU B O 4
ATOM 7625 N N . ASP B 1 45 ? 6.279 14.766 53.029 1.00 0.00 50 ASP B N 4
ATOM 7626 C CA . ASP B 1 45 ? 5.723 14.048 54.175 1.00 0.00 50 ASP B CA 4
ATOM 7627 C C . ASP B 1 45 ? 4.321 14.556 54.517 1.00 0.00 50 ASP B C 4
ATOM 7628 O O . ASP B 1 45 ? 4.121 15.735 54.809 1.00 0.00 50 ASP B O 4
ATOM 7637 N N . ILE B 1 46 ? 3.344 13.642 54.486 1.00 0.00 51 ILE B N 4
ATOM 7638 C CA . ILE B 1 46 ? 1.939 13.957 54.800 1.00 0.00 51 ILE B CA 4
ATOM 7639 C C . ILE B 1 46 ? 1.505 15.328 54.238 1.00 0.00 51 ILE B C 4
ATOM 7640 O O . ILE B 1 46 ? 0.950 16.180 54.944 1.00 0.00 51 ILE B O 4
ATOM 7656 N N . ASP B 1 47 ? 1.748 15.535 52.940 1.00 0.00 52 ASP B N 4
ATOM 7657 C CA . ASP B 1 47 ? 1.375 16.787 52.281 1.00 0.00 52 ASP B CA 4
ATOM 7658 C C . ASP B 1 47 ? -0.138 17.007 52.383 1.00 0.00 52 ASP B C 4
ATOM 7659 O O . ASP B 1 47 ? -0.613 18.120 52.622 1.00 0.00 52 ASP B O 4
ATOM 7668 N N . GLU B 1 48 ? -0.905 15.926 52.207 1.00 0.00 53 GLU B N 4
ATOM 7669 C CA . GLU B 1 48 ? -2.366 15.990 52.282 1.00 0.00 53 GLU B CA 4
ATOM 7670 C C . GLU B 1 48 ? -2.876 15.208 53.498 1.00 0.00 53 GLU B C 4
ATOM 7671 O O . GLU B 1 48 ? -2.162 14.391 54.086 1.00 0.00 53 GLU B O 4
ATOM 7683 N N . LEU B 1 49 ? -4.129 15.469 53.879 1.00 0.00 54 LEU B N 4
ATOM 7684 C CA . LEU B 1 49 ? -4.749 14.803 55.025 1.00 0.00 54 LEU B CA 4
ATOM 7685 C C . LEU B 1 49 ? -4.839 13.291 54.795 1.00 0.00 54 LEU B C 4
ATOM 7686 O O . LEU B 1 49 ? -4.600 12.491 55.704 1.00 0.00 54 LEU B O 4
ATOM 7702 N N . SER B 1 50 ? -5.182 12.893 53.566 1.00 0.00 55 SER B N 4
ATOM 7703 C CA . SER B 1 50 ? -5.298 11.476 53.218 1.00 0.00 55 SER B CA 4
ATOM 7704 C C . SER B 1 50 ? -3.999 10.731 53.546 1.00 0.00 55 SER B C 4
ATOM 7705 O O . SER B 1 50 ? -4.013 9.581 53.996 1.00 0.00 55 SER B O 4
ATOM 7713 N N . ALA B 1 51 ? -2.862 11.395 53.317 1.00 0.00 56 ALA B N 4
ATOM 7714 C CA . ALA B 1 51 ? -1.550 10.802 53.588 1.00 0.00 56 ALA B CA 4
ATOM 7715 C C . ALA B 1 51 ? -1.330 10.605 55.093 1.00 0.00 56 ALA B C 4
ATOM 7716 O O . ALA B 1 51 ? -0.668 9.656 55.525 1.00 0.00 56 ALA B O 4
ATOM 7723 N N . ASN B 1 52 ? -1.880 11.516 55.902 1.00 0.00 57 ASN B N 4
ATOM 7724 C CA . ASN B 1 52 ? -1.734 11.447 57.361 1.00 0.00 57 ASN B CA 4
ATOM 7725 C C . ASN B 1 52 ? -2.559 10.303 57.978 1.00 0.00 57 ASN B C 4
ATOM 7726 O O . ASN B 1 52 ? -2.452 10.023 59.175 1.00 0.00 57 ASN B O 4
ATOM 7737 N N . GLY B 1 53 ? -3.393 9.635 57.167 1.00 0.00 58 GLY B N 4
ATOM 7738 C CA . GLY B 1 53 ? -4.224 8.536 57.656 1.00 0.00 58 GLY B CA 4
ATOM 7739 C C . GLY B 1 53 ? -3.465 7.207 57.613 1.00 0.00 58 GLY B C 4
ATOM 7740 O O . GLY B 1 53 ? -3.531 6.399 58.544 1.00 0.00 58 GLY B O 4
ATOM 7744 N N . GLN B 1 54 ? -2.743 6.973 56.514 1.00 0.00 59 GLN B N 4
ATOM 7745 C CA . GLN B 1 54 ? -1.975 5.734 56.341 1.00 0.00 59 GLN B CA 4
ATOM 7746 C C . GLN B 1 54 ? -0.485 5.914 56.696 1.00 0.00 59 GLN B C 4
ATOM 7747 O O . GLN B 1 54 ? 0.316 4.987 56.541 1.00 0.00 59 GLN B O 4
ATOM 7761 N N . TYR B 1 55 ? -0.099 7.109 57.170 1.00 0.00 60 TYR B N 4
ATOM 7762 C CA . TYR B 1 55 ? 1.296 7.386 57.533 1.00 0.00 60 TYR B CA 4
ATOM 7763 C C . TYR B 1 55 ? 2.246 6.972 56.395 1.00 0.00 60 TYR B C 4
ATOM 7764 O O . TYR B 1 55 ? 2.872 5.908 56.421 1.00 0.00 60 TYR B O 4
ATOM 7782 N N . GLN B 1 56 ? 2.347 7.827 55.374 1.00 0.00 61 GLN B N 4
ATOM 7783 C CA . GLN B 1 56 ? 3.211 7.561 54.224 1.00 0.00 61 GLN B CA 4
ATOM 7784 C C . GLN B 1 56 ? 3.814 8.864 53.696 1.00 0.00 61 GLN B C 4
ATOM 7785 O O . GLN B 1 56 ? 3.316 9.961 53.964 1.00 0.00 61 GLN B O 4
ATOM 7799 N N . CYS B 1 57 ? 4.894 8.739 52.924 1.00 0.00 62 CYS B N 4
ATOM 7800 C CA . CYS B 1 57 ? 5.570 9.907 52.343 1.00 0.00 62 CYS B CA 4
ATOM 7801 C C . CYS B 1 57 ? 5.715 9.733 50.833 1.00 0.00 62 CYS B C 4
ATOM 7802 O O . CYS B 1 57 ? 5.754 8.617 50.324 1.00 0.00 62 CYS B O 4
ATOM 7810 N N . LEU B 1 58 ? 5.778 10.844 50.096 1.00 0.00 63 LEU B N 4
ATOM 7811 C CA . LEU B 1 58 ? 5.904 10.782 48.633 1.00 0.00 63 LEU B CA 4
ATOM 7812 C C . LEU B 1 58 ? 7.165 11.506 48.153 1.00 0.00 63 LEU B C 4
ATOM 7813 O O . LEU B 1 58 ? 7.397 12.674 48.471 1.00 0.00 63 LEU B O 4
ATOM 7829 N N . ALA B 1 59 ? 7.985 10.805 47.361 1.00 0.00 64 ALA B N 4
ATOM 7830 C CA . ALA B 1 59 ? 9.218 11.383 46.818 1.00 0.00 64 ALA B CA 4
ATOM 7831 C C . ALA B 1 59 ? 9.032 11.704 45.333 1.00 0.00 64 ALA B C 4
ATOM 7832 O O . ALA B 1 59 ? 8.676 10.836 44.534 1.00 0.00 64 ALA B O 4
ATOM 7839 N N . GLU B 1 60 ? 9.256 12.969 44.957 1.00 0.00 65 GLU B N 4
ATOM 7840 C CA . GLU B 1 60 ? 9.086 13.397 43.565 1.00 0.00 65 GLU B CA 4
ATOM 7841 C C . GLU B 1 60 ? 10.433 13.575 42.847 1.00 0.00 65 GLU B C 4
ATOM 7842 O O . GLU B 1 60 ? 11.360 14.212 43.350 1.00 0.00 65 GLU B O 4
ATOM 7854 N N . LEU B 1 61 ? 10.518 13.013 41.639 1.00 0.00 66 LEU B N 4
ATOM 7855 C CA . LEU B 1 61 ? 11.728 13.108 40.807 1.00 0.00 66 LEU B CA 4
ATOM 7856 C C . LEU B 1 61 ? 11.788 14.500 40.136 1.00 0.00 66 LEU B C 4
ATOM 7857 O O . LEU B 1 61 ? 10.964 14.830 39.279 1.00 0.00 66 LEU B O 4
ATOM 7873 N N . SER B 1 62 ? 12.738 15.349 40.571 1.00 0.00 67 SER B N 4
ATOM 7874 C CA . SER B 1 62 ? 12.850 16.724 40.049 1.00 0.00 67 SER B CA 4
ATOM 7875 C C . SER B 1 62 ? 13.585 16.882 38.698 1.00 0.00 67 SER B C 4
ATOM 7876 O O . SER B 1 62 ? 13.238 17.769 37.909 1.00 0.00 67 SER B O 4
ATOM 7884 N N . THR B 1 63 ? 14.642 16.091 38.432 1.00 0.00 68 THR B N 4
ATOM 7885 C CA . THR B 1 63 ? 15.420 16.262 37.184 1.00 0.00 68 THR B CA 4
ATOM 7886 C C . THR B 1 63 ? 14.943 15.355 36.044 1.00 0.00 68 THR B C 4
ATOM 7887 O O . THR B 1 63 ? 14.804 15.793 34.897 1.00 0.00 68 THR B O 4
ATOM 7898 N N . SER B 1 64 ? 14.676 14.092 36.354 1.00 0.00 69 SER B N 4
ATOM 7899 C CA . SER B 1 64 ? 14.200 13.130 35.353 1.00 0.00 69 SER B CA 4
ATOM 7900 C C . SER B 1 64 ? 12.680 13.325 35.163 1.00 0.00 69 SER B C 4
ATOM 7901 O O . SER B 1 64 ? 12.124 14.263 35.751 1.00 0.00 69 SER B O 4
ATOM 7909 N N . PRO B 1 65 ? 11.962 12.470 34.417 1.00 0.00 70 PRO B N 4
ATOM 7910 C CA . PRO B 1 65 ? 10.486 12.629 34.281 1.00 0.00 70 PRO B CA 4
ATOM 7911 C C . PRO B 1 65 ? 9.879 12.591 35.676 1.00 0.00 70 PRO B C 4
ATOM 7912 O O . PRO B 1 65 ? 10.511 12.085 36.613 1.00 0.00 70 PRO B O 4
ATOM 7923 N N . ILE B 1 66 ? 8.698 13.178 35.860 1.00 0.00 71 ILE B N 4
ATOM 7924 C CA . ILE B 1 66 ? 8.121 13.235 37.210 1.00 0.00 71 ILE B CA 4
ATOM 7925 C C . ILE B 1 66 ? 7.789 11.818 37.655 1.00 0.00 71 ILE B C 4
ATOM 7926 O O . ILE B 1 66 ? 6.898 11.165 37.122 1.00 0.00 71 ILE B O 4
ATOM 7942 N N . THR B 1 67 ? 8.530 11.341 38.657 1.00 0.00 72 THR B N 4
ATOM 7943 C CA . THR B 1 67 ? 8.331 9.997 39.195 1.00 0.00 72 THR B CA 4
ATOM 7944 C C . THR B 1 67 ? 8.000 10.084 40.683 1.00 0.00 72 THR B C 4
ATOM 7945 O O . THR B 1 67 ? 8.727 10.709 41.462 1.00 0.00 72 THR B O 4
ATOM 7956 N N . VAL B 1 68 ? 6.895 9.452 41.092 1.00 0.00 73 VAL B N 4
ATOM 7957 C CA . VAL B 1 68 ? 6.484 9.471 42.499 1.00 0.00 73 VAL B CA 4
ATOM 7958 C C . VAL B 1 68 ? 6.671 8.099 43.142 1.00 0.00 73 VAL B C 4
ATOM 7959 O O . VAL B 1 68 ? 6.148 7.085 42.676 1.00 0.00 73 VAL B O 4
ATOM 7972 N N . CYS B 1 69 ? 7.430 8.074 44.236 1.00 0.00 74 CYS B N 4
ATOM 7973 C CA . CYS B 1 69 ? 7.700 6.835 44.968 1.00 0.00 74 CYS B CA 4
ATOM 7974 C C . CYS B 1 69 ? 6.963 6.863 46.308 1.00 0.00 74 CYS B C 4
ATOM 7975 O O . CYS B 1 69 ? 6.668 7.936 46.845 1.00 0.00 74 CYS B O 4
ATOM 7983 N N . HIS B 1 70 ? 6.621 5.679 46.841 1.00 0.00 75 HIS B N 4
ATOM 7984 C CA . HIS B 1 70 ? 5.875 5.606 48.102 1.00 0.00 75 HIS B CA 4
ATOM 7985 C C . HIS B 1 70 ? 6.799 5.389 49.326 1.00 0.00 75 HIS B C 4
ATOM 7986 O O . HIS B 1 70 ? 7.715 4.564 49.301 1.00 0.00 75 HIS B O 4
ATOM 8001 N N . GLY B 1 71 ? 6.524 6.117 50.417 1.00 0.00 76 GLY B N 4
ATOM 8002 C CA . GLY B 1 71 ? 7.286 5.992 51.659 1.00 0.00 76 GLY B CA 4
ATOM 8003 C C . GLY B 1 71 ? 6.393 5.346 52.720 1.00 0.00 76 GLY B C 4
ATOM 8004 O O . GLY B 1 71 ? 5.184 5.595 52.763 1.00 0.00 76 GLY B O 4
ATOM 8008 N N . SER B 1 72 ? 6.968 4.482 53.564 1.00 0.00 77 SER B N 4
ATOM 8009 C CA . SER B 1 72 ? 6.177 3.782 54.584 1.00 0.00 77 SER B CA 4
ATOM 8010 C C . SER B 1 72 ? 6.077 4.560 55.902 1.00 0.00 77 SER B C 4
ATOM 8011 O O . SER B 1 72 ? 5.009 4.633 56.516 1.00 0.00 77 SER B O 4
ATOM 8019 N N . GLY B 1 73 ? 7.191 5.131 56.354 1.00 0.00 78 GLY B N 4
ATOM 8020 C CA . GLY B 1 73 ? 7.213 5.889 57.609 1.00 0.00 78 GLY B CA 4
ATOM 8021 C C . GLY B 1 73 ? 6.780 5.009 58.785 1.00 0.00 78 GLY B C 4
ATOM 8022 O O . GLY B 1 73 ? 5.894 5.367 59.566 1.00 0.00 78 GLY B O 4
ATOM 8026 N N . ILE B 1 74 ? 7.407 3.836 58.910 1.00 0.00 79 ILE B N 4
ATOM 8027 C CA . ILE B 1 74 ? 7.077 2.893 59.987 1.00 0.00 79 ILE B CA 4
ATOM 8028 C C . ILE B 1 74 ? 7.558 3.445 61.339 1.00 0.00 79 ILE B C 4
ATOM 8029 O O . ILE B 1 74 ? 6.875 3.312 62.360 1.00 0.00 79 ILE B O 4
ATOM 8045 N N . SER B 1 75 ? 8.741 4.069 61.350 1.00 0.00 80 SER B N 4
ATOM 8046 C CA . SER B 1 75 ? 9.300 4.635 62.580 1.00 0.00 80 SER B CA 4
ATOM 8047 C C . SER B 1 75 ? 9.149 6.162 62.592 1.00 0.00 80 SER B C 4
ATOM 8048 O O . SER B 1 75 ? 8.469 6.730 63.449 1.00 0.00 80 SER B O 4
ATOM 8056 N N . CYS B 1 76 ? 9.792 6.833 61.629 1.00 0.00 81 CYS B N 4
ATOM 8057 C CA . CYS B 1 76 ? 9.731 8.293 61.525 1.00 0.00 81 CYS B CA 4
ATOM 8058 C C . CYS B 1 76 ? 10.359 8.754 60.207 1.00 0.00 81 CYS B C 4
ATOM 8059 O O . CYS B 1 76 ? 9.717 9.421 59.390 1.00 0.00 81 CYS B O 4
ATOM 8067 N N . GLY B 1 77 ? 11.625 8.385 59.991 1.00 0.00 82 GLY B N 4
ATOM 8068 C CA . GLY B 1 77 ? 12.337 8.751 58.764 1.00 0.00 82 GLY B CA 4
ATOM 8069 C C . GLY B 1 77 ? 12.441 7.567 57.785 1.00 0.00 82 GLY B C 4
ATOM 8070 O O . GLY B 1 77 ? 13.124 7.649 56.760 1.00 0.00 82 GLY B O 4
ATOM 8074 N N . ASN B 1 78 ? 11.764 6.452 58.098 1.00 0.00 83 ASN B N 4
ATOM 8075 C CA . ASN B 1 78 ? 11.791 5.264 57.246 1.00 0.00 83 ASN B CA 4
ATOM 8076 C C . ASN B 1 78 ? 11.122 5.536 55.896 1.00 0.00 83 ASN B C 4
ATOM 8077 O O . ASN B 1 78 ? 11.533 5.003 54.864 1.00 0.00 83 ASN B O 4
ATOM 8088 N N . ALA B 1 79 ? 10.076 6.370 55.901 1.00 0.00 84 ALA B N 4
ATOM 8089 C CA . ALA B 1 79 ? 9.348 6.699 54.673 1.00 0.00 84 ALA B CA 4
ATOM 8090 C C . ALA B 1 79 ? 10.305 7.247 53.617 1.00 0.00 84 ALA B C 4
ATOM 8091 O O . ALA B 1 79 ? 10.304 6.816 52.460 1.00 0.00 84 ALA B O 4
ATOM 8098 N N . GLN B 1 80 ? 11.138 8.193 54.029 1.00 0.00 85 GLN B N 4
ATOM 8099 C CA . GLN B 1 80 ? 12.122 8.797 53.134 1.00 0.00 85 GLN B CA 4
ATOM 8100 C C . GLN B 1 80 ? 13.120 7.738 52.661 1.00 0.00 85 GLN B C 4
ATOM 8101 O O . GLN B 1 80 ? 13.527 7.707 51.496 1.00 0.00 85 GLN B O 4
ATOM 8115 N N . SER B 1 81 ? 13.527 6.865 53.587 1.00 0.00 86 SER B N 4
ATOM 8116 C CA . SER B 1 81 ? 14.486 5.805 53.282 1.00 0.00 86 SER B CA 4
ATOM 8117 C C . SER B 1 81 ? 13.906 4.802 52.281 1.00 0.00 86 SER B C 4
ATOM 8118 O O . SER B 1 81 ? 14.617 4.287 51.413 1.00 0.00 86 SER B O 4
ATOM 8126 N N . ASP B 1 82 ? 12.604 4.513 52.397 1.00 0.00 87 ASP B N 4
ATOM 8127 C CA . ASP B 1 82 ? 11.951 3.566 51.496 1.00 0.00 87 ASP B CA 4
ATOM 8128 C C . ASP B 1 82 ? 11.906 4.124 50.076 1.00 0.00 87 ASP B C 4
ATOM 8129 O O . ASP B 1 82 ? 12.296 3.459 49.112 1.00 0.00 87 ASP B O 4
ATOM 8138 N N . ALA B 1 83 ? 11.440 5.369 49.940 1.00 0.00 88 ALA B N 4
ATOM 8139 C CA . ALA B 1 83 ? 11.361 6.017 48.633 1.00 0.00 88 ALA B CA 4
ATOM 8140 C C . ALA B 1 83 ? 12.765 6.208 48.047 1.00 0.00 88 ALA B C 4
ATOM 8141 O O . ALA B 1 83 ? 12.979 6.086 46.837 1.00 0.00 88 ALA B O 4
ATOM 8148 N N . ALA B 1 84 ? 13.737 6.503 48.917 1.00 0.00 89 ALA B N 4
ATOM 8149 C CA . ALA B 1 84 ? 15.120 6.700 48.491 1.00 0.00 89 ALA B CA 4
ATOM 8150 C C . ALA B 1 84 ? 15.724 5.380 48.008 1.00 0.00 89 ALA B C 4
ATOM 8151 O O . ALA B 1 84 ? 16.409 5.324 46.983 1.00 0.00 89 ALA B O 4
ATOM 8158 N N . HIS B 1 85 ? 15.461 4.304 48.753 1.00 0.00 90 HIS B N 4
ATOM 8159 C CA . HIS B 1 85 ? 15.973 2.980 48.398 1.00 0.00 90 HIS B CA 4
ATOM 8160 C C . HIS B 1 85 ? 15.327 2.488 47.101 1.00 0.00 90 HIS B C 4
ATOM 8161 O O . HIS B 1 85 ? 15.983 1.905 46.235 1.00 0.00 90 HIS B O 4
ATOM 8176 N N . ASN B 1 86 ? 14.021 2.733 46.963 1.00 0.00 91 ASN B N 4
ATOM 8177 C CA . ASN B 1 86 ? 13.283 2.323 45.769 1.00 0.00 91 ASN B CA 4
ATOM 8178 C C . ASN B 1 86 ? 13.818 3.049 44.528 1.00 0.00 91 ASN B C 4
ATOM 8179 O O . ASN B 1 86 ? 13.868 2.486 43.432 1.00 0.00 91 ASN B O 4
ATOM 8190 N N . ALA B 1 87 ? 14.221 4.312 44.700 1.00 0.00 92 ALA B N 4
ATOM 8191 C CA . ALA B 1 87 ? 14.750 5.109 43.593 1.00 0.00 92 ALA B CA 4
ATOM 8192 C C . ALA B 1 87 ? 16.056 4.508 43.068 1.00 0.00 92 ALA B C 4
ATOM 8193 O O . ALA B 1 87 ? 16.276 4.413 41.857 1.00 0.00 92 ALA B O 4
ATOM 8200 N N . LEU B 1 88 ? 16.931 4.095 43.987 1.00 0.00 93 LEU B N 4
ATOM 8201 C CA . LEU B 1 88 ? 18.214 3.499 43.613 1.00 0.00 93 LEU B CA 4
ATOM 8202 C C . LEU B 1 88 ? 17.992 2.187 42.860 1.00 0.00 93 LEU B C 4
ATOM 8203 O O . LEU B 1 88 ? 18.626 1.919 41.835 1.00 0.00 93 LEU B O 4
ATOM 8219 N N . GLN B 1 89 ? 17.070 1.365 43.367 1.00 0.00 94 GLN B N 4
ATOM 8220 C CA . GLN B 1 89 ? 16.751 0.084 42.736 1.00 0.00 94 GLN B CA 4
ATOM 8221 C C . GLN B 1 89 ? 16.084 0.314 41.377 1.00 0.00 94 GLN B C 4
ATOM 8222 O O . GLN B 1 89 ? 16.346 -0.396 40.403 1.00 0.00 94 GLN B O 4
ATOM 8236 N N . TYR B 1 90 ? 15.215 1.325 41.314 1.00 0.00 95 TYR B N 4
ATOM 8237 C CA . TYR B 1 90 ? 14.509 1.666 40.081 1.00 0.00 95 TYR B CA 4
ATOM 8238 C C . TYR B 1 90 ? 15.501 2.066 38.984 1.00 0.00 95 TYR B C 4
ATOM 8239 O O . TYR B 1 90 ? 15.333 1.720 37.811 1.00 0.00 95 TYR B O 4
ATOM 8257 N N . LEU B 1 91 ? 16.546 2.807 39.369 1.00 0.00 96 LEU B N 4
ATOM 8258 C CA . LEU B 1 91 ? 17.563 3.258 38.420 1.00 0.00 96 LEU B CA 4
ATOM 8259 C C . LEU B 1 91 ? 18.238 2.063 37.739 1.00 0.00 96 LEU B C 4
ATOM 8260 O O . LEU B 1 91 ? 18.490 2.068 36.530 1.00 0.00 96 LEU B O 4
ATOM 8276 N N . LYS B 1 92 ? 18.541 1.033 38.527 1.00 0.00 97 LYS B N 4
ATOM 8277 C CA . LYS B 1 92 ? 19.195 -0.170 38.015 1.00 0.00 97 LYS B CA 4
ATOM 8278 C C . LYS B 1 92 ? 18.303 -0.910 37.014 1.00 0.00 97 LYS B C 4
ATOM 8279 O O . LYS B 1 92 ? 18.772 -1.410 35.987 1.00 0.00 97 LYS B O 4
ATOM 8298 N N . ILE B 1 93 ? 17.006 -0.994 37.318 1.00 0.00 98 ILE B N 4
ATOM 8299 C CA . ILE B 1 93 ? 16.053 -1.689 36.447 1.00 0.00 98 ILE B CA 4
ATOM 8300 C C . ILE B 1 93 ? 15.989 -1.018 35.064 1.00 0.00 98 ILE B C 4
ATOM 8301 O O . ILE B 1 93 ? 16.101 -1.687 34.031 1.00 0.00 98 ILE B O 4
ATOM 8317 N N . ILE B 1 94 ? 15.805 0.308 35.034 1.00 0.00 99 ILE B N 4
ATOM 8318 C CA . ILE B 1 94 ? 15.724 1.035 33.761 1.00 0.00 99 ILE B CA 4
ATOM 8319 C C . ILE B 1 94 ? 17.087 1.055 33.058 1.00 0.00 99 ILE B C 4
ATOM 8320 O O . ILE B 1 94 ? 17.102 1.033 31.838 1.00 0.00 99 ILE B O 4
ATOM 8337 N N . ASP A 1 25 ? -12.329 -0.102 48.296 1.00 0.00 30 ASP A N 5
ATOM 8338 C CA . ASP A 1 25 ? -11.467 -0.249 47.087 1.00 0.00 30 ASP A CA 5
ATOM 8339 C C . ASP A 1 25 ? -11.150 1.134 46.516 1.00 0.00 30 ASP A C 5
ATOM 8340 O O . ASP A 1 25 ? -11.948 1.728 45.784 1.00 0.00 30 ASP A O 5
ATOM 8349 N N . TYR A 1 26 ? -9.968 1.657 46.855 1.00 0.00 31 TYR A N 5
ATOM 8350 C CA . TYR A 1 26 ? -9.539 2.974 46.372 1.00 0.00 31 TYR A CA 5
ATOM 8351 C C . TYR A 1 26 ? -9.404 2.958 44.847 1.00 0.00 31 TYR A C 5
ATOM 8352 O O . TYR A 1 26 ? -9.777 3.910 44.154 1.00 0.00 31 TYR A O 5
ATOM 8370 N N . ILE A 1 27 ? -8.863 1.856 44.319 1.00 0.00 32 ILE A N 5
ATOM 8371 C CA . ILE A 1 27 ? -8.673 1.696 42.878 1.00 0.00 32 ILE A CA 5
ATOM 8372 C C . ILE A 1 27 ? -10.018 1.790 42.137 1.00 0.00 32 ILE A C 5
ATOM 8373 O O . ILE A 1 27 ? -10.101 2.319 41.024 1.00 0.00 32 ILE A O 5
ATOM 8389 N N . GLN A 1 28 ? -11.083 1.274 42.760 1.00 0.00 33 GLN A N 5
ATOM 8390 C CA . GLN A 1 28 ? -12.417 1.303 42.160 1.00 0.00 33 GLN A CA 5
ATOM 8391 C C . GLN A 1 28 ? -12.847 2.747 41.872 1.00 0.00 33 GLN A C 5
ATOM 8392 O O . GLN A 1 28 ? -13.492 3.033 40.859 1.00 0.00 33 GLN A O 5
ATOM 8406 N N . LEU A 1 29 ? -12.481 3.668 42.770 1.00 0.00 34 LEU A N 5
ATOM 8407 C CA . LEU A 1 29 ? -12.825 5.083 42.608 1.00 0.00 34 LEU A CA 5
ATOM 8408 C C . LEU A 1 29 ? -12.097 5.685 41.400 1.00 0.00 34 LEU A C 5
ATOM 8409 O O . LEU A 1 29 ? -12.633 6.541 40.689 1.00 0.00 34 LEU A O 5
ATOM 8425 N N . LEU A 1 30 ? -10.861 5.235 41.167 1.00 0.00 35 LEU A N 5
ATOM 8426 C CA . LEU A 1 30 ? -10.054 5.728 40.047 1.00 0.00 35 LEU A CA 5
ATOM 8427 C C . LEU A 1 30 ? -10.770 5.477 38.714 1.00 0.00 35 LEU A C 5
ATOM 8428 O O . LEU A 1 30 ? -10.687 6.280 37.782 1.00 0.00 35 LEU A O 5
ATOM 8444 N N . SER A 1 31 ? -11.477 4.349 38.622 1.00 0.00 36 SER A N 5
ATOM 8445 C CA . SER A 1 31 ? -12.204 3.990 37.405 1.00 0.00 36 SER A CA 5
ATOM 8446 C C . SER A 1 31 ? -13.179 5.103 37.007 1.00 0.00 36 SER A C 5
ATOM 8447 O O . SER A 1 31 ? -13.331 5.429 35.826 1.00 0.00 36 SER A O 5
ATOM 8455 N N . GLU A 1 32 ? -13.855 5.687 38.002 1.00 0.00 37 GLU A N 5
ATOM 8456 C CA . GLU A 1 32 ? -14.823 6.757 37.750 1.00 0.00 37 GLU A CA 5
ATOM 8457 C C . GLU A 1 32 ? -14.145 7.964 37.093 1.00 0.00 37 GLU A C 5
ATOM 8458 O O . GLU A 1 32 ? -14.655 8.538 36.127 1.00 0.00 37 GLU A O 5
ATOM 8470 N N . ILE A 1 33 ? -12.981 8.353 37.620 1.00 0.00 38 ILE A N 5
ATOM 8471 C CA . ILE A 1 33 ? -12.232 9.493 37.080 1.00 0.00 38 ILE A CA 5
ATOM 8472 C C . ILE A 1 33 ? -11.699 9.155 35.682 1.00 0.00 38 ILE A C 5
ATOM 8473 O O . ILE A 1 33 ? -11.786 9.957 34.748 1.00 0.00 38 ILE A O 5
ATOM 8489 N N . ALA A 1 34 ? -11.144 7.950 35.539 1.00 0.00 39 ALA A N 5
ATOM 8490 C CA . ALA A 1 34 ? -10.597 7.497 34.259 1.00 0.00 39 ALA A CA 5
ATOM 8491 C C . ALA A 1 34 ? -11.680 7.519 33.174 1.00 0.00 39 ALA A C 5
ATOM 8492 O O . ALA A 1 34 ? -11.434 7.894 32.024 1.00 0.00 39 ALA A O 5
ATOM 8499 N N . LYS A 1 35 ? -12.894 7.110 33.546 1.00 0.00 40 LYS A N 5
ATOM 8500 C CA . LYS A 1 35 ? -14.023 7.078 32.617 1.00 0.00 40 LYS A CA 5
ATOM 8501 C C . LYS A 1 35 ? -14.404 8.492 32.167 1.00 0.00 40 LYS A C 5
ATOM 8502 O O . LYS A 1 35 ? -14.773 8.725 31.012 1.00 0.00 40 LYS A O 5
ATOM 8521 N N . GLU A 1 36 ? -14.332 9.446 33.097 1.00 0.00 41 GLU A N 5
ATOM 8522 C CA . GLU A 1 36 ? -14.684 10.838 32.813 1.00 0.00 41 GLU A CA 5
ATOM 8523 C C . GLU A 1 36 ? -13.645 11.512 31.910 1.00 0.00 41 GLU A C 5
ATOM 8524 O O . GLU A 1 36 ? -13.986 12.293 31.016 1.00 0.00 41 GLU A O 5
ATOM 8536 N N . GLN A 1 37 ? -12.362 11.221 32.148 1.00 0.00 42 GLN A N 5
ATOM 8537 C CA . GLN A 1 37 ? -11.278 11.817 31.356 1.00 0.00 42 GLN A CA 5
ATOM 8538 C C . GLN A 1 37 ? -11.097 11.120 29.997 1.00 0.00 42 GLN A C 5
ATOM 8539 O O . GLN A 1 37 ? -10.421 11.640 29.103 1.00 0.00 42 GLN A O 5
ATOM 8553 N N . GLY A 1 38 ? -11.699 9.936 29.830 1.00 0.00 43 GLY A N 5
ATOM 8554 C CA . GLY A 1 38 ? -11.591 9.185 28.573 1.00 0.00 43 GLY A CA 5
ATOM 8555 C C . GLY A 1 38 ? -10.180 8.603 28.368 1.00 0.00 43 GLY A C 5
ATOM 8556 O O . GLY A 1 38 ? -9.829 8.157 27.271 1.00 0.00 43 GLY A O 5
ATOM 8560 N N . PHE A 1 39 ? -9.363 8.597 29.429 1.00 0.00 44 PHE A N 5
ATOM 8561 C CA . PHE A 1 39 ? -8.000 8.062 29.358 1.00 0.00 44 PHE A CA 5
ATOM 8562 C C . PHE A 1 39 ? -7.774 7.088 30.514 1.00 0.00 44 PHE A C 5
ATOM 8563 O O . PHE A 1 39 ? -8.508 7.109 31.508 1.00 0.00 44 PHE A O 5
ATOM 8580 N N . ASN A 1 40 ? -6.771 6.204 30.389 1.00 0.00 45 ASN A N 5
ATOM 8581 C CA . ASN A 1 40 ? -6.504 5.217 31.437 1.00 0.00 45 ASN A CA 5
ATOM 8582 C C . ASN A 1 40 ? -5.020 5.152 31.807 1.00 0.00 45 ASN A C 5
ATOM 8583 O O . ASN A 1 40 ? -4.138 5.541 31.037 1.00 0.00 45 ASN A O 5
ATOM 8594 N N . ILE A 1 41 ? -4.752 4.629 33.004 1.00 0.00 46 ILE A N 5
ATOM 8595 C CA . ILE A 1 41 ? -3.387 4.475 33.500 1.00 0.00 46 ILE A CA 5
ATOM 8596 C C . ILE A 1 41 ? -2.958 3.014 33.313 1.00 0.00 46 ILE A C 5
ATOM 8597 O O . ILE A 1 41 ? -3.749 2.086 33.509 1.00 0.00 46 ILE A O 5
ATOM 8613 N N . THR A 1 42 ? -1.699 2.805 32.923 1.00 0.00 47 THR A N 5
ATOM 8614 C CA . THR A 1 42 ? -1.182 1.456 32.704 1.00 0.00 47 THR A CA 5
ATOM 8615 C C . THR A 1 42 ? -0.451 0.957 33.959 1.00 0.00 47 THR A C 5
ATOM 8616 O O . THR A 1 42 ? 0.618 1.463 34.312 1.00 0.00 47 THR A O 5
ATOM 8627 N N . TYR A 1 43 ? -1.024 -0.047 34.644 1.00 0.00 48 TYR A N 5
ATOM 8628 C CA . TYR A 1 43 ? -0.409 -0.597 35.850 1.00 0.00 48 TYR A CA 5
ATOM 8629 C C . TYR A 1 43 ? 0.322 -1.898 35.523 1.00 0.00 48 TYR A C 5
ATOM 8630 O O . TYR A 1 43 ? -0.265 -2.849 34.997 1.00 0.00 48 TYR A O 5
ATOM 8648 N N . LEU A 1 44 ? 1.616 -1.945 35.838 1.00 0.00 49 LEU A N 5
ATOM 8649 C CA . LEU A 1 44 ? 2.427 -3.133 35.578 1.00 0.00 49 LEU A CA 5
ATOM 8650 C C . LEU A 1 44 ? 2.689 -3.895 36.878 1.00 0.00 49 LEU A C 5
ATOM 8651 O O . LEU A 1 44 ? 3.309 -3.378 37.813 1.00 0.00 49 LEU A O 5
ATOM 8667 N N . ASP A 1 45 ? 2.210 -5.139 36.939 1.00 0.00 50 ASP A N 5
ATOM 8668 C CA . ASP A 1 45 ? 2.388 -5.978 38.124 1.00 0.00 50 ASP A CA 5
ATOM 8669 C C . ASP A 1 45 ? 3.779 -6.613 38.130 1.00 0.00 50 ASP A C 5
ATOM 8670 O O . ASP A 1 45 ? 4.113 -7.437 37.273 1.00 0.00 50 ASP A O 5
ATOM 8679 N N . ILE A 1 46 ? 4.604 -6.224 39.108 1.00 0.00 51 ILE A N 5
ATOM 8680 C CA . ILE A 1 46 ? 5.965 -6.755 39.226 1.00 0.00 51 ILE A CA 5
ATOM 8681 C C . ILE A 1 46 ? 5.920 -8.177 39.798 1.00 0.00 51 ILE A C 5
ATOM 8682 O O . ILE A 1 46 ? 5.393 -8.413 40.889 1.00 0.00 51 ILE A O 5
ATOM 8698 N N . ASP A 1 47 ? 6.475 -9.136 39.051 1.00 0.00 52 ASP A N 5
ATOM 8699 C CA . ASP A 1 47 ? 6.491 -10.537 39.482 1.00 0.00 52 ASP A CA 5
ATOM 8700 C C . ASP A 1 47 ? 7.775 -10.866 40.266 1.00 0.00 52 ASP A C 5
ATOM 8701 O O . ASP A 1 47 ? 8.291 -11.989 40.226 1.00 0.00 52 ASP A O 5
ATOM 8710 N N . GLU A 1 48 ? 8.294 -9.875 41.000 1.00 0.00 53 GLU A N 5
ATOM 8711 C CA . GLU A 1 48 ? 9.507 -10.058 41.799 1.00 0.00 53 GLU A CA 5
ATOM 8712 C C . GLU A 1 48 ? 9.143 -10.337 43.266 1.00 0.00 53 GLU A C 5
ATOM 8713 O O . GLU A 1 48 ? 7.968 -10.474 43.617 1.00 0.00 53 GLU A O 5
ATOM 8725 N N . LEU A 1 49 ? 10.161 -10.429 44.135 1.00 0.00 54 LEU A N 5
ATOM 8726 C CA . LEU A 1 49 ? 9.950 -10.697 45.561 1.00 0.00 54 LEU A CA 5
ATOM 8727 C C . LEU A 1 49 ? 9.220 -12.030 45.760 1.00 0.00 54 LEU A C 5
ATOM 8728 O O . LEU A 1 49 ? 8.883 -12.727 44.798 1.00 0.00 54 LEU A O 5
ATOM 8744 N N . SER A 1 50 ? 8.980 -12.397 47.026 1.00 0.00 55 SER A N 5
ATOM 8745 C CA . SER A 1 50 ? 8.298 -13.649 47.350 1.00 0.00 55 SER A CA 5
ATOM 8746 C C . SER A 1 50 ? 6.785 -13.510 47.172 1.00 0.00 55 SER A C 5
ATOM 8747 O O . SER A 1 50 ? 6.231 -12.407 47.216 1.00 0.00 55 SER A O 5
ATOM 8755 N N . ALA A 1 51 ? 6.107 -14.644 46.973 1.00 0.00 56 ALA A N 5
ATOM 8756 C CA . ALA A 1 51 ? 4.655 -14.653 46.792 1.00 0.00 56 ALA A CA 5
ATOM 8757 C C . ALA A 1 51 ? 3.948 -14.167 48.062 1.00 0.00 56 ALA A C 5
ATOM 8758 O O . ALA A 1 51 ? 2.935 -13.464 48.004 1.00 0.00 56 ALA A O 5
ATOM 8765 N N . ASN A 1 52 ? 4.489 -14.544 49.226 1.00 0.00 57 ASN A N 5
ATOM 8766 C CA . ASN A 1 52 ? 3.908 -14.143 50.514 1.00 0.00 57 ASN A CA 5
ATOM 8767 C C . ASN A 1 52 ? 4.653 -12.941 51.121 1.00 0.00 57 ASN A C 5
ATOM 8768 O O . ASN A 1 52 ? 4.573 -12.682 52.325 1.00 0.00 57 ASN A O 5
ATOM 8779 N N . GLY A 1 53 ? 5.379 -12.191 50.281 1.00 0.00 58 GLY A N 5
ATOM 8780 C CA . GLY A 1 53 ? 6.122 -11.017 50.740 1.00 0.00 58 GLY A CA 5
ATOM 8781 C C . GLY A 1 53 ? 5.317 -9.742 50.485 1.00 0.00 58 GLY A C 5
ATOM 8782 O O . GLY A 1 53 ? 4.238 -9.544 51.048 1.00 0.00 58 GLY A O 5
ATOM 8786 N N . GLN A 1 54 ? 5.841 -8.871 49.617 1.00 0.00 59 GLN A N 5
ATOM 8787 C CA . GLN A 1 54 ? 5.159 -7.620 49.281 1.00 0.00 59 GLN A CA 5
ATOM 8788 C C . GLN A 1 54 ? 5.194 -7.379 47.772 1.00 0.00 59 GLN A C 5
ATOM 8789 O O . GLN A 1 54 ? 6.259 -7.190 47.175 1.00 0.00 59 GLN A O 5
ATOM 8803 N N . TYR A 1 55 ? 4.016 -7.388 47.149 1.00 0.00 60 TYR A N 5
ATOM 8804 C CA . TYR A 1 55 ? 3.901 -7.175 45.709 1.00 0.00 60 TYR A CA 5
ATOM 8805 C C . TYR A 1 55 ? 4.111 -5.690 45.375 1.00 0.00 60 TYR A C 5
ATOM 8806 O O . TYR A 1 55 ? 3.804 -4.801 46.176 1.00 0.00 60 TYR A O 5
ATOM 8824 N N . GLN A 1 56 ? 4.632 -5.420 44.176 1.00 0.00 61 GLN A N 5
ATOM 8825 C CA . GLN A 1 56 ? 4.878 -4.047 43.726 1.00 0.00 61 GLN A CA 5
ATOM 8826 C C . GLN A 1 56 ? 4.139 -3.780 42.414 1.00 0.00 61 GLN A C 5
ATOM 8827 O O . GLN A 1 56 ? 3.859 -4.699 41.638 1.00 0.00 61 GLN A O 5
ATOM 8841 N N . CYS A 1 57 ? 3.814 -2.507 42.159 1.00 0.00 62 CYS A N 5
ATOM 8842 C CA . CYS A 1 57 ? 3.102 -2.127 40.937 1.00 0.00 62 CYS A CA 5
ATOM 8843 C C . CYS A 1 57 ? 3.636 -0.803 40.384 1.00 0.00 62 CYS A C 5
ATOM 8844 O O . CYS A 1 57 ? 3.926 0.136 41.131 1.00 0.00 62 CYS A O 5
ATOM 8852 N N . LEU A 1 58 ? 3.754 -0.722 39.054 1.00 0.00 63 LEU A N 5
ATOM 8853 C CA . LEU A 1 58 ? 4.239 0.490 38.393 1.00 0.00 63 LEU A CA 5
ATOM 8854 C C . LEU A 1 58 ? 3.117 1.124 37.565 1.00 0.00 63 LEU A C 5
ATOM 8855 O O . LEU A 1 58 ? 2.652 0.555 36.576 1.00 0.00 63 LEU A O 5
ATOM 8871 N N . ALA A 1 59 ? 2.674 2.318 37.970 1.00 0.00 64 ALA A N 5
ATOM 8872 C CA . ALA A 1 59 ? 1.600 3.018 37.256 1.00 0.00 64 ALA A CA 5
ATOM 8873 C C . ALA A 1 59 ? 2.171 4.076 36.307 1.00 0.00 64 ALA A C 5
ATOM 8874 O O . ALA A 1 59 ? 2.647 5.129 36.735 1.00 0.00 64 ALA A O 5
ATOM 8881 N N . GLU A 1 60 ? 2.124 3.790 35.001 1.00 0.00 65 GLU A N 5
ATOM 8882 C CA . GLU A 1 60 ? 2.647 4.711 33.985 1.00 0.00 65 GLU A CA 5
ATOM 8883 C C . GLU A 1 60 ? 1.511 5.361 33.179 1.00 0.00 65 GLU A C 5
ATOM 8884 O O . GLU A 1 60 ? 0.622 4.686 32.654 1.00 0.00 65 GLU A O 5
ATOM 8896 N N . LEU A 1 61 ? 1.549 6.695 33.079 1.00 0.00 66 LEU A N 5
ATOM 8897 C CA . LEU A 1 61 ? 0.530 7.457 32.331 1.00 0.00 66 LEU A CA 5
ATOM 8898 C C . LEU A 1 61 ? 0.789 7.395 30.811 1.00 0.00 66 LEU A C 5
ATOM 8899 O O . LEU A 1 61 ? 1.893 7.693 30.345 1.00 0.00 66 LEU A O 5
ATOM 8915 N N . SER A 1 62 ? -0.223 6.968 30.022 1.00 0.00 67 SER A N 5
ATOM 8916 C CA . SER A 1 62 ? -0.059 6.838 28.561 1.00 0.00 67 SER A CA 5
ATOM 8917 C C . SER A 1 62 ? -0.395 8.131 27.788 1.00 0.00 67 SER A C 5
ATOM 8918 O O . SER A 1 62 ? 0.303 8.497 26.837 1.00 0.00 67 SER A O 5
ATOM 8926 N N . THR A 1 63 ? -1.460 8.838 28.188 1.00 0.00 68 THR A N 5
ATOM 8927 C CA . THR A 1 63 ? -1.859 10.094 27.513 1.00 0.00 68 THR A CA 5
ATOM 8928 C C . THR A 1 63 ? -1.104 11.292 28.109 1.00 0.00 68 THR A C 5
ATOM 8929 O O . THR A 1 63 ? -0.810 12.286 27.441 1.00 0.00 68 THR A O 5
ATOM 8940 N N . SER A 1 64 ? -0.772 11.162 29.380 1.00 0.00 69 SER A N 5
ATOM 8941 C CA . SER A 1 64 ? -0.036 12.156 30.139 1.00 0.00 69 SER A CA 5
ATOM 8942 C C . SER A 1 64 ? 1.473 11.937 29.914 1.00 0.00 69 SER A C 5
ATOM 8943 O O . SER A 1 64 ? 1.858 10.905 29.354 1.00 0.00 69 SER A O 5
ATOM 8951 N N . PRO A 1 65 ? 2.335 12.876 30.291 1.00 0.00 70 PRO A N 5
ATOM 8952 C CA . PRO A 1 65 ? 3.800 12.727 30.059 1.00 0.00 70 PRO A CA 5
ATOM 8953 C C . PRO A 1 65 ? 4.287 11.536 30.878 1.00 0.00 70 PRO A C 5
ATOM 8954 O O . PRO A 1 65 ? 3.538 11.003 31.707 1.00 0.00 70 PRO A O 5
ATOM 8965 N N . ILE A 1 66 ? 5.471 11.000 30.552 1.00 0.00 71 ILE A N 5
ATOM 8966 C CA . ILE A 1 66 ? 5.899 9.756 31.177 1.00 0.00 71 ILE A CA 5
ATOM 8967 C C . ILE A 1 66 ? 6.324 9.962 32.632 1.00 0.00 71 ILE A C 5
ATOM 8968 O O . ILE A 1 66 ? 7.309 10.615 32.974 1.00 0.00 71 ILE A O 5
ATOM 8984 N N . THR A 1 67 ? 5.508 9.352 33.489 1.00 0.00 72 THR A N 5
ATOM 8985 C CA . THR A 1 67 ? 5.670 9.373 34.922 1.00 0.00 72 THR A CA 5
ATOM 8986 C C . THR A 1 67 ? 5.200 8.016 35.450 1.00 0.00 72 THR A C 5
ATOM 8987 O O . THR A 1 67 ? 4.059 7.583 35.190 1.00 0.00 72 THR A O 5
ATOM 8998 N N . VAL A 1 68 ? 6.082 7.330 36.180 1.00 0.00 73 VAL A N 5
ATOM 8999 C CA . VAL A 1 68 ? 5.752 6.021 36.736 1.00 0.00 73 VAL A CA 5
ATOM 9000 C C . VAL A 1 68 ? 5.637 6.112 38.265 1.00 0.00 73 VAL A C 5
ATOM 9001 O O . VAL A 1 68 ? 6.517 6.647 38.950 1.00 0.00 73 VAL A O 5
ATOM 9014 N N . CYS A 1 69 ? 4.534 5.588 38.801 1.00 0.00 74 CYS A N 5
ATOM 9015 C CA . CYS A 1 69 ? 4.296 5.606 40.240 1.00 0.00 74 CYS A CA 5
ATOM 9016 C C . CYS A 1 69 ? 4.638 4.243 40.844 1.00 0.00 74 CYS A C 5
ATOM 9017 O O . CYS A 1 69 ? 4.282 3.195 40.296 1.00 0.00 74 CYS A O 5
ATOM 9025 N N . HIS A 1 70 ? 5.342 4.251 41.978 1.00 0.00 75 HIS A N 5
ATOM 9026 C CA . HIS A 1 70 ? 5.738 3.009 42.640 1.00 0.00 75 HIS A CA 5
ATOM 9027 C C . HIS A 1 70 ? 4.851 2.741 43.865 1.00 0.00 75 HIS A C 5
ATOM 9028 O O . HIS A 1 70 ? 4.863 3.511 44.835 1.00 0.00 75 HIS A O 5
ATOM 9043 N N . GLY A 1 71 ? 4.089 1.636 43.838 1.00 0.00 76 GLY A N 5
ATOM 9044 C CA . GLY A 1 71 ? 3.219 1.269 44.955 1.00 0.00 76 GLY A CA 5
ATOM 9045 C C . GLY A 1 71 ? 3.596 -0.115 45.484 1.00 0.00 76 GLY A C 5
ATOM 9046 O O . GLY A 1 71 ? 4.259 -0.902 44.801 1.00 0.00 76 GLY A O 5
ATOM 9050 N N . SER A 1 72 ? 3.178 -0.420 46.716 1.00 0.00 77 SER A N 5
ATOM 9051 C CA . SER A 1 72 ? 3.486 -1.713 47.330 1.00 0.00 77 SER A CA 5
ATOM 9052 C C . SER A 1 72 ? 2.298 -2.238 48.135 1.00 0.00 77 SER A C 5
ATOM 9053 O O . SER A 1 72 ? 1.511 -1.472 48.698 1.00 0.00 77 SER A O 5
ATOM 9061 N N . GLY A 1 73 ? 2.170 -3.567 48.193 1.00 0.00 78 GLY A N 5
ATOM 9062 C CA . GLY A 1 73 ? 1.082 -4.207 48.932 1.00 0.00 78 GLY A CA 5
ATOM 9063 C C . GLY A 1 73 ? 1.568 -5.491 49.603 1.00 0.00 78 GLY A C 5
ATOM 9064 O O . GLY A 1 73 ? 2.741 -5.859 49.506 1.00 0.00 78 GLY A O 5
ATOM 9068 N N . ILE A 1 74 ? 0.659 -6.184 50.296 1.00 0.00 79 ILE A N 5
ATOM 9069 C CA . ILE A 1 74 ? 1.005 -7.435 50.986 1.00 0.00 79 ILE A CA 5
ATOM 9070 C C . ILE A 1 74 ? 0.649 -8.679 50.145 1.00 0.00 79 ILE A C 5
ATOM 9071 O O . ILE A 1 74 ? 0.825 -9.817 50.589 1.00 0.00 79 ILE A O 5
ATOM 9087 N N . SER A 1 75 ? 0.144 -8.469 48.918 1.00 0.00 80 SER A N 5
ATOM 9088 C CA . SER A 1 75 ? -0.228 -9.571 48.032 1.00 0.00 80 SER A CA 5
ATOM 9089 C C . SER A 1 75 ? -0.640 -9.028 46.663 1.00 0.00 80 SER A C 5
ATOM 9090 O O . SER A 1 75 ? -0.982 -7.850 46.521 1.00 0.00 80 SER A O 5
ATOM 9098 N N . CYS A 1 76 ? -0.613 -9.891 45.641 1.00 0.00 81 CYS A N 5
ATOM 9099 C CA . CYS A 1 76 ? -0.989 -9.486 44.284 1.00 0.00 81 CYS A CA 5
ATOM 9100 C C . CYS A 1 76 ? -2.357 -8.796 44.286 1.00 0.00 81 CYS A C 5
ATOM 9101 O O . CYS A 1 76 ? -3.382 -9.395 44.628 1.00 0.00 81 CYS A O 5
ATOM 9109 N N . GLY A 1 77 ? -2.371 -7.513 43.909 1.00 0.00 82 GLY A N 5
ATOM 9110 C CA . GLY A 1 77 ? -3.608 -6.733 43.874 1.00 0.00 82 GLY A CA 5
ATOM 9111 C C . GLY A 1 77 ? -3.591 -5.630 44.937 1.00 0.00 82 GLY A C 5
ATOM 9112 O O . GLY A 1 77 ? -4.095 -4.524 44.719 1.00 0.00 82 GLY A O 5
ATOM 9116 N N . ASN A 1 78 ? -3.005 -5.929 46.102 1.00 0.00 83 ASN A N 5
ATOM 9117 C CA . ASN A 1 78 ? -2.924 -4.959 47.195 1.00 0.00 83 ASN A CA 5
ATOM 9118 C C . ASN A 1 78 ? -2.041 -3.773 46.804 1.00 0.00 83 ASN A C 5
ATOM 9119 O O . ASN A 1 78 ? -2.351 -2.617 47.100 1.00 0.00 83 ASN A O 5
ATOM 9130 N N . ALA A 1 79 ? -0.921 -4.058 46.132 1.00 0.00 84 ALA A N 5
ATOM 9131 C CA . ALA A 1 79 ? 0.005 -3.010 45.706 1.00 0.00 84 ALA A CA 5
ATOM 9132 C C . ALA A 1 79 ? -0.673 -2.044 44.735 1.00 0.00 84 ALA A C 5
ATOM 9133 O O . ALA A 1 79 ? -0.461 -0.829 44.786 1.00 0.00 84 ALA A O 5
ATOM 9140 N N . GLN A 1 80 ? -1.508 -2.587 43.847 1.00 0.00 85 GLN A N 5
ATOM 9141 C CA . GLN A 1 80 ? -2.227 -1.773 42.871 1.00 0.00 85 GLN A CA 5
ATOM 9142 C C . GLN A 1 80 ? -3.139 -0.771 43.588 1.00 0.00 85 GLN A C 5
ATOM 9143 O O . GLN A 1 80 ? -3.303 0.374 43.156 1.00 0.00 85 GLN A O 5
ATOM 9157 N N . SER A 1 81 ? -3.742 -1.211 44.697 1.00 0.00 86 SER A N 5
ATOM 9158 C CA . SER A 1 81 ? -4.642 -0.358 45.476 1.00 0.00 86 SER A CA 5
ATOM 9159 C C . SER A 1 81 ? -3.880 0.821 46.086 1.00 0.00 86 SER A C 5
ATOM 9160 O O . SER A 1 81 ? -4.382 1.947 46.149 1.00 0.00 86 SER A O 5
ATOM 9168 N N . ASP A 1 82 ? -2.651 0.562 46.541 1.00 0.00 87 ASP A N 5
ATOM 9169 C CA . ASP A 1 82 ? -1.820 1.603 47.141 1.00 0.00 87 ASP A CA 5
ATOM 9170 C C . ASP A 1 82 ? -1.419 2.636 46.089 1.00 0.00 87 ASP A C 5
ATOM 9171 O O . ASP A 1 82 ? -1.495 3.848 46.313 1.00 0.00 87 ASP A O 5
ATOM 9180 N N . ALA A 1 83 ? -0.993 2.151 44.921 1.00 0.00 88 ALA A N 5
ATOM 9181 C CA . ALA A 1 83 ? -0.584 3.026 43.823 1.00 0.00 88 ALA A CA 5
ATOM 9182 C C . ALA A 1 83 ? -1.775 3.853 43.328 1.00 0.00 88 ALA A C 5
ATOM 9183 O O . ALA A 1 83 ? -1.652 5.043 43.026 1.00 0.00 88 ALA A O 5
ATOM 9190 N N . ALA A 1 84 ? -2.946 3.212 43.249 1.00 0.00 89 ALA A N 5
ATOM 9191 C CA . ALA A 1 84 ? -4.164 3.884 42.798 1.00 0.00 89 ALA A CA 5
ATOM 9192 C C . ALA A 1 84 ? -4.603 4.933 43.819 1.00 0.00 89 ALA A C 5
ATOM 9193 O O . ALA A 1 84 ? -4.999 6.047 43.466 1.00 0.00 89 ALA A O 5
ATOM 9200 N N . HIS A 1 85 ? -4.522 4.579 45.106 1.00 0.00 90 HIS A N 5
ATOM 9201 C CA . HIS A 1 85 ? -4.902 5.497 46.181 1.00 0.00 90 HIS A CA 5
ATOM 9202 C C . HIS A 1 85 ? -3.966 6.707 46.191 1.00 0.00 90 HIS A C 5
ATOM 9203 O O . HIS A 1 85 ? -4.389 7.849 46.389 1.00 0.00 90 HIS A O 5
ATOM 9218 N N . ASN A 1 86 ? -2.677 6.451 45.959 1.00 0.00 91 ASN A N 5
ATOM 9219 C CA . ASN A 1 86 ? -1.669 7.508 45.923 1.00 0.00 91 ASN A CA 5
ATOM 9220 C C . ASN A 1 86 ? -1.938 8.471 44.759 1.00 0.00 91 ASN A C 5
ATOM 9221 O O . ASN A 1 86 ? -1.672 9.674 44.849 1.00 0.00 91 ASN A O 5
ATOM 9232 N N . ALA A 1 87 ? -2.468 7.938 43.650 1.00 0.00 92 ALA A N 5
ATOM 9233 C CA . ALA A 1 87 ? -2.762 8.751 42.468 1.00 0.00 92 ALA A CA 5
ATOM 9234 C C . ALA A 1 87 ? -3.715 9.887 42.830 1.00 0.00 92 ALA A C 5
ATOM 9235 O O . ALA A 1 87 ? -3.533 11.032 42.409 1.00 0.00 92 ALA A O 5
ATOM 9242 N N . LEU A 1 88 ? -4.728 9.579 43.640 1.00 0.00 93 LEU A N 5
ATOM 9243 C CA . LEU A 1 88 ? -5.695 10.585 44.082 1.00 0.00 93 LEU A CA 5
ATOM 9244 C C . LEU A 1 88 ? -5.000 11.644 44.946 1.00 0.00 93 LEU A C 5
ATOM 9245 O O . LEU A 1 88 ? -5.310 12.837 44.876 1.00 0.00 93 LEU A O 5
ATOM 9261 N N . GLN A 1 89 ? -4.046 11.199 45.767 1.00 0.00 94 GLN A N 5
ATOM 9262 C CA . GLN A 1 89 ? -3.293 12.091 46.647 1.00 0.00 94 GLN A CA 5
ATOM 9263 C C . GLN A 1 89 ? -2.309 12.955 45.853 1.00 0.00 94 GLN A C 5
ATOM 9264 O O . GLN A 1 89 ? -1.980 14.077 46.248 1.00 0.00 94 GLN A O 5
ATOM 9278 N N . TYR A 1 90 ? -1.816 12.423 44.727 1.00 0.00 95 TYR A N 5
ATOM 9279 C CA . TYR A 1 90 ? -0.858 13.144 43.894 1.00 0.00 95 TYR A CA 5
ATOM 9280 C C . TYR A 1 90 ? -1.508 14.345 43.199 1.00 0.00 95 TYR A C 5
ATOM 9281 O O . TYR A 1 90 ? -0.833 15.319 42.849 1.00 0.00 95 TYR A O 5
ATOM 9299 N N . LEU A 1 91 ? -2.828 14.286 42.995 1.00 0.00 96 LEU A N 5
ATOM 9300 C CA . LEU A 1 91 ? -3.551 15.373 42.347 1.00 0.00 96 LEU A CA 5
ATOM 9301 C C . LEU A 1 91 ? -3.596 16.603 43.257 1.00 0.00 96 LEU A C 5
ATOM 9302 O O . LEU A 1 91 ? -3.480 17.745 42.801 1.00 0.00 96 LEU A O 5
ATOM 9318 N N . LYS A 1 92 ? -3.778 16.368 44.558 1.00 0.00 97 LYS A N 5
ATOM 9319 C CA . LYS A 1 92 ? -3.855 17.448 45.530 1.00 0.00 97 LYS A CA 5
ATOM 9320 C C . LYS A 1 92 ? -2.503 18.143 45.682 1.00 0.00 97 LYS A C 5
ATOM 9321 O O . LYS A 1 92 ? -2.403 19.373 45.627 1.00 0.00 97 LYS A O 5
ATOM 9340 N N . ILE A 1 93 ? -1.451 17.347 45.902 1.00 0.00 98 ILE A N 5
ATOM 9341 C CA . ILE A 1 93 ? -0.111 17.892 46.091 1.00 0.00 98 ILE A CA 5
ATOM 9342 C C . ILE A 1 93 ? 0.448 18.497 44.786 1.00 0.00 98 ILE A C 5
ATOM 9343 O O . ILE A 1 93 ? 0.893 19.650 44.771 1.00 0.00 98 ILE A O 5
ATOM 9359 N N . ILE A 1 94 ? 0.429 17.733 43.681 1.00 0.00 99 ILE A N 5
ATOM 9360 C CA . ILE A 1 94 ? 0.940 18.239 42.399 1.00 0.00 99 ILE A CA 5
ATOM 9361 C C . ILE A 1 94 ? 0.046 19.384 41.898 1.00 0.00 99 ILE A C 5
ATOM 9362 O O . ILE A 1 94 ? 0.487 20.112 41.024 1.00 0.00 99 ILE A O 5
ATOM 9379 N N . ASP B 1 25 ? 22.100 6.619 56.208 1.00 0.00 30 ASP B N 5
ATOM 9380 C CA . ASP B 1 25 ? 21.193 7.576 55.507 1.00 0.00 30 ASP B CA 5
ATOM 9381 C C . ASP B 1 25 ? 21.230 7.293 54.002 1.00 0.00 30 ASP B C 5
ATOM 9382 O O . ASP B 1 25 ? 22.143 7.724 53.290 1.00 0.00 30 ASP B O 5
ATOM 9391 N N . TYR B 1 26 ? 20.227 6.560 53.508 1.00 0.00 31 TYR B N 5
ATOM 9392 C CA . TYR B 1 26 ? 20.153 6.223 52.085 1.00 0.00 31 TYR B CA 5
ATOM 9393 C C . TYR B 1 26 ? 20.017 7.488 51.235 1.00 0.00 31 TYR B C 5
ATOM 9394 O O . TYR B 1 26 ? 20.583 7.591 50.142 1.00 0.00 31 TYR B O 5
ATOM 9412 N N . ILE B 1 27 ? 19.269 8.467 51.745 1.00 0.00 32 ILE B N 5
ATOM 9413 C CA . ILE B 1 27 ? 19.067 9.735 51.041 1.00 0.00 32 ILE B CA 5
ATOM 9414 C C . ILE B 1 27 ? 20.424 10.419 50.799 1.00 0.00 32 ILE B C 5
ATOM 9415 O O . ILE B 1 27 ? 20.646 11.059 49.767 1.00 0.00 32 ILE B O 5
ATOM 9431 N N . GLN B 1 28 ? 21.335 10.293 51.771 1.00 0.00 33 GLN B N 5
ATOM 9432 C CA . GLN B 1 28 ? 22.658 10.907 51.673 1.00 0.00 33 GLN B CA 5
ATOM 9433 C C . GLN B 1 28 ? 23.463 10.302 50.521 1.00 0.00 33 GLN B C 5
ATOM 9434 O O . GLN B 1 28 ? 24.124 11.013 49.759 1.00 0.00 33 GLN B O 5
ATOM 9448 N N . LEU B 1 29 ? 23.413 8.975 50.389 1.00 0.00 34 LEU B N 5
ATOM 9449 C CA . LEU B 1 29 ? 24.143 8.278 49.328 1.00 0.00 34 LEU B CA 5
ATOM 9450 C C . LEU B 1 29 ? 23.662 8.736 47.948 1.00 0.00 34 LEU B C 5
ATOM 9451 O O . LEU B 1 29 ? 24.461 9.030 47.055 1.00 0.00 34 LEU B O 5
ATOM 9467 N N . LEU B 1 30 ? 22.342 8.797 47.772 1.00 0.00 35 LEU B N 5
ATOM 9468 C CA . LEU B 1 30 ? 21.752 9.221 46.502 1.00 0.00 35 LEU B CA 5
ATOM 9469 C C . LEU B 1 30 ? 22.005 10.714 46.258 1.00 0.00 35 LEU B C 5
ATOM 9470 O O . LEU B 1 30 ? 22.245 11.149 45.128 1.00 0.00 35 LEU B O 5
ATOM 9486 N N . SER B 1 31 ? 21.942 11.507 47.328 1.00 0.00 36 SER B N 5
ATOM 9487 C CA . SER B 1 31 ? 22.159 12.949 47.236 1.00 0.00 36 SER B CA 5
ATOM 9488 C C . SER B 1 31 ? 23.565 13.258 46.710 1.00 0.00 36 SER B C 5
ATOM 9489 O O . SER B 1 31 ? 23.765 14.184 45.919 1.00 0.00 36 SER B O 5
ATOM 9497 N N . GLU B 1 32 ? 24.559 12.484 47.167 1.00 0.00 37 GLU B N 5
ATOM 9498 C CA . GLU B 1 32 ? 25.949 12.691 46.751 1.00 0.00 37 GLU B CA 5
ATOM 9499 C C . GLU B 1 32 ? 26.121 12.485 45.247 1.00 0.00 37 GLU B C 5
ATOM 9500 O O . GLU B 1 32 ? 26.742 13.298 44.556 1.00 0.00 37 GLU B O 5
ATOM 9512 N N . ILE B 1 33 ? 25.567 11.390 44.732 1.00 0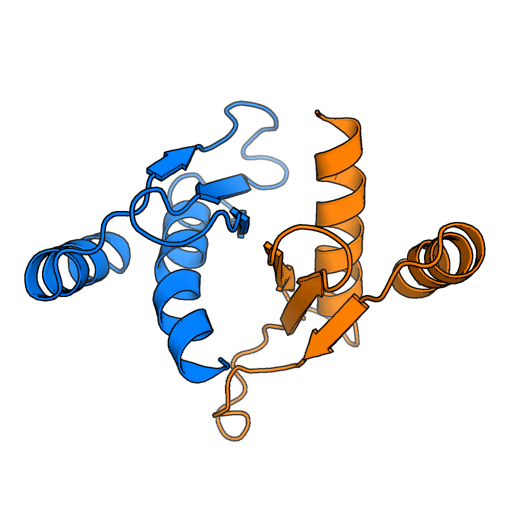.00 38 ILE B N 5
ATOM 9513 C CA . ILE B 1 33 ? 25.664 11.083 43.302 1.00 0.00 38 ILE B CA 5
ATOM 9514 C C . ILE B 1 33 ? 24.820 12.078 42.483 1.00 0.00 38 ILE B C 5
ATOM 9515 O O . ILE B 1 33 ? 25.186 12.462 41.369 1.00 0.00 38 ILE B O 5
ATOM 9531 N N . ALA B 1 34 ? 23.682 12.503 43.045 1.00 0.00 39 ALA B N 5
ATOM 9532 C CA . ALA B 1 34 ? 22.799 13.453 42.372 1.00 0.00 39 ALA B CA 5
ATOM 9533 C C . ALA B 1 34 ? 23.532 14.772 42.116 1.00 0.00 39 ALA B C 5
ATOM 9534 O O . ALA B 1 34 ? 23.476 15.335 41.020 1.00 0.00 39 ALA B O 5
ATOM 9541 N N . LYS B 1 35 ? 24.241 15.266 43.136 1.00 0.00 40 LYS B N 5
ATOM 9542 C CA . LYS B 1 35 ? 24.996 16.514 43.019 1.00 0.00 40 LYS B CA 5
ATOM 9543 C C . LYS B 1 35 ? 26.077 16.381 41.939 1.00 0.00 40 LYS B C 5
ATOM 9544 O O . LYS B 1 35 ? 26.363 17.327 41.198 1.00 0.00 40 LYS B O 5
ATOM 9563 N N . GLU B 1 36 ? 26.676 15.193 41.842 1.00 0.00 41 GLU B N 5
ATOM 9564 C CA . GLU B 1 36 ? 27.713 14.933 40.846 1.00 0.00 41 GLU B CA 5
ATOM 9565 C C . GLU B 1 36 ? 27.139 15.073 39.432 1.00 0.00 41 GLU B C 5
ATOM 9566 O O . GLU B 1 36 ? 27.808 15.555 38.512 1.00 0.00 41 GLU B O 5
ATOM 9578 N N . GLN B 1 37 ? 25.882 14.650 39.255 1.00 0.00 42 GLN B N 5
ATOM 9579 C CA . GLN B 1 37 ? 25.214 14.735 37.951 1.00 0.00 42 GLN B CA 5
ATOM 9580 C C . GLN B 1 37 ? 24.479 16.077 37.772 1.00 0.00 42 GLN B C 5
ATOM 9581 O O . GLN B 1 37 ? 24.042 16.417 36.668 1.00 0.00 42 GLN B O 5
ATOM 9595 N N . GLY B 1 38 ? 24.342 16.857 38.857 1.00 0.00 43 GLY B N 5
ATOM 9596 C CA . GLY B 1 38 ? 23.664 18.157 38.795 1.00 0.00 43 GLY B CA 5
ATOM 9597 C C . GLY B 1 38 ? 22.139 18.015 38.923 1.00 0.00 43 GLY B C 5
ATOM 9598 O O . GLY B 1 38 ? 21.377 18.870 38.463 1.00 0.00 43 GLY B O 5
ATOM 9602 N N . PHE B 1 39 ? 21.689 16.933 39.563 1.00 0.00 44 PHE B N 5
ATOM 9603 C CA . PHE B 1 39 ? 20.262 16.683 39.764 1.00 0.00 44 PHE B CA 5
ATOM 9604 C C . PHE B 1 39 ? 19.976 16.475 41.255 1.00 0.00 44 PHE B C 5
ATOM 9605 O O . PHE B 1 39 ? 20.897 16.335 42.065 1.00 0.00 44 PHE B O 5
ATOM 9622 N N . ASN B 1 40 ? 18.691 16.468 41.632 1.00 0.00 45 ASN B N 5
ATOM 9623 C CA . ASN B 1 40 ? 18.310 16.291 43.034 1.00 0.00 45 ASN B CA 5
ATOM 9624 C C . ASN B 1 40 ? 16.925 15.655 43.157 1.00 0.00 45 ASN B C 5
ATOM 9625 O O . ASN B 1 40 ? 16.081 15.776 42.268 1.00 0.00 45 ASN B O 5
ATOM 9636 N N . ILE B 1 41 ? 16.679 14.988 44.286 1.00 0.00 46 ILE B N 5
ATOM 9637 C CA . ILE B 1 41 ? 15.385 14.355 44.538 1.00 0.00 46 ILE B CA 5
ATOM 9638 C C . ILE B 1 41 ? 14.547 15.237 45.464 1.00 0.00 46 ILE B C 5
ATOM 9639 O O . ILE B 1 41 ? 15.043 15.779 46.456 1.00 0.00 46 ILE B O 5
ATOM 9655 N N . THR B 1 42 ? 13.262 15.395 45.135 1.00 0.00 47 THR B N 5
ATOM 9656 C CA . THR B 1 42 ? 12.368 16.222 45.950 1.00 0.00 47 THR B CA 5
ATOM 9657 C C . THR B 1 42 ? 11.537 15.331 46.885 1.00 0.00 47 THR B C 5
ATOM 9658 O O . THR B 1 42 ? 10.631 14.619 46.443 1.00 0.00 47 THR B O 5
ATOM 9669 N N . TYR B 1 43 ? 11.854 15.348 48.192 1.00 0.00 48 TYR B N 5
ATOM 9670 C CA . TYR B 1 43 ? 11.138 14.519 49.162 1.00 0.00 48 TYR B CA 5
ATOM 9671 C C . TYR B 1 43 ? 9.972 15.285 49.796 1.00 0.00 48 TYR B C 5
ATOM 9672 O O . TYR B 1 43 ? 10.153 16.288 50.491 1.00 0.00 48 TYR B O 5
ATOM 9690 N N . LEU B 1 44 ? 8.759 14.791 49.555 1.00 0.00 49 LEU B N 5
ATOM 9691 C CA . LEU B 1 44 ? 7.543 15.396 50.093 1.00 0.00 49 LEU B CA 5
ATOM 9692 C C . LEU B 1 44 ? 7.027 14.578 51.279 1.00 0.00 49 LEU B C 5
ATOM 9693 O O . LEU B 1 44 ? 7.070 13.344 51.272 1.00 0.00 49 LEU B O 5
ATOM 9709 N N . ASP B 1 45 ? 6.530 15.268 52.309 1.00 0.00 50 ASP B N 5
ATOM 9710 C CA . ASP B 1 45 ? 6.001 14.601 53.497 1.00 0.00 50 ASP B CA 5
ATOM 9711 C C . ASP B 1 45 ? 4.472 14.660 53.510 1.00 0.00 50 ASP B C 5
ATOM 9712 O O . ASP B 1 45 ? 3.873 15.698 53.238 1.00 0.00 50 ASP B O 5
ATOM 9721 N N . ILE B 1 46 ? 3.853 13.516 53.821 1.00 0.00 51 ILE B N 5
ATOM 9722 C CA . ILE B 1 46 ? 2.387 13.366 53.876 1.00 0.00 51 ILE B CA 5
ATOM 9723 C C . ILE B 1 46 ? 1.698 13.977 52.645 1.00 0.00 51 ILE B C 5
ATOM 9724 O O . ILE B 1 46 ? 2.343 14.523 51.745 1.00 0.00 51 ILE B O 5
ATOM 9740 N N . ASP B 1 47 ? 0.367 13.854 52.587 1.00 0.00 52 ASP B N 5
ATOM 9741 C CA . ASP B 1 47 ? -0.403 14.372 51.456 1.00 0.00 52 ASP B CA 5
ATOM 9742 C C . ASP B 1 47 ? -0.470 15.900 51.492 1.00 0.00 52 ASP B C 5
ATOM 9743 O O . ASP B 1 47 ? -0.210 16.575 50.494 1.00 0.00 52 ASP B O 5
ATOM 9752 N N . GLU B 1 48 ? -0.810 16.451 52.663 1.00 0.00 53 GLU B N 5
ATOM 9753 C CA . GLU B 1 48 ? -0.908 17.904 52.845 1.00 0.00 53 GLU B CA 5
ATOM 9754 C C . GLU B 1 48 ? -1.307 18.232 54.287 1.00 0.00 53 GLU B C 5
ATOM 9755 O O . GLU B 1 48 ? -0.643 19.011 54.977 1.00 0.00 53 GLU B O 5
ATOM 9767 N N . LEU B 1 49 ? -2.410 17.631 54.746 1.00 0.00 54 LEU B N 5
ATOM 9768 C CA . LEU B 1 49 ? -2.906 17.856 56.105 1.00 0.00 54 LEU B CA 5
ATOM 9769 C C . LEU B 1 49 ? -2.251 16.887 57.092 1.00 0.00 54 LEU B C 5
ATOM 9770 O O . LEU B 1 49 ? -2.353 15.664 56.958 1.00 0.00 54 LEU B O 5
ATOM 9786 N N . SER B 1 50 ? -1.568 17.441 58.098 1.00 0.00 55 SER B N 5
ATOM 9787 C CA . SER B 1 50 ? -0.895 16.632 59.113 1.00 0.00 55 SER B CA 5
ATOM 9788 C C . SER B 1 50 ? -1.914 15.947 60.030 1.00 0.00 55 SER B C 5
ATOM 9789 O O . SER B 1 50 ? -1.764 14.776 60.393 1.00 0.00 55 SER B O 5
ATOM 9797 N N . ALA B 1 51 ? -2.959 16.687 60.415 1.00 0.00 56 ALA B N 5
ATOM 9798 C CA . ALA B 1 51 ? -4.000 16.152 61.295 1.00 0.00 56 ALA B CA 5
ATOM 9799 C C . ALA B 1 51 ? -4.694 14.948 60.653 1.00 0.00 56 ALA B C 5
ATOM 9800 O O . ALA B 1 51 ? -4.989 13.949 61.316 1.00 0.00 56 ALA B O 5
ATOM 9807 N N . ASN B 1 52 ? -4.961 15.041 59.347 1.00 0.00 57 ASN B N 5
ATOM 9808 C CA . ASN B 1 52 ? -5.622 13.955 58.613 1.00 0.00 57 ASN B CA 5
ATOM 9809 C C . ASN B 1 52 ? -4.611 13.072 57.857 1.00 0.00 57 ASN B C 5
ATOM 9810 O O . ASN B 1 52 ? -4.993 12.127 57.160 1.00 0.00 57 ASN B O 5
ATOM 9821 N N . GLY B 1 53 ? -3.311 13.377 57.985 1.00 0.00 58 GLY B N 5
ATOM 9822 C CA . GLY B 1 53 ? -2.269 12.608 57.306 1.00 0.00 58 GLY B CA 5
ATOM 9823 C C . GLY B 1 53 ? -2.184 11.181 57.851 1.00 0.00 58 GLY B C 5
ATOM 9824 O O . GLY B 1 53 ? -2.403 10.928 59.038 1.00 0.00 58 GLY B O 5
ATOM 9828 N N . GLN B 1 54 ? -1.854 10.236 56.968 1.00 0.00 59 GLN B N 5
ATOM 9829 C CA . GLN B 1 54 ? -1.726 8.824 57.343 1.00 0.00 59 GLN B CA 5
ATOM 9830 C C . GLN B 1 54 ? -0.259 8.438 57.611 1.00 0.00 59 GLN B C 5
ATOM 9831 O O . GLN B 1 54 ? 0.076 7.255 57.712 1.00 0.00 59 GLN B O 5
ATOM 9845 N N . TYR B 1 55 ? 0.632 9.440 57.706 1.00 0.00 60 TYR B N 5
ATOM 9846 C CA . TYR B 1 55 ? 2.059 9.207 57.944 1.00 0.00 60 TYR B CA 5
ATOM 9847 C C . TYR B 1 55 ? 2.681 8.456 56.756 1.00 0.00 60 TYR B C 5
ATOM 9848 O O . TYR B 1 55 ? 3.046 7.279 56.835 1.00 0.00 60 TYR B O 5
ATOM 9866 N N . GLN B 1 56 ? 2.805 9.166 55.634 1.00 0.00 61 GLN B N 5
ATOM 9867 C CA . GLN B 1 56 ? 3.385 8.610 54.409 1.00 0.00 61 GLN B CA 5
ATOM 9868 C C . GLN B 1 56 ? 4.185 9.698 53.686 1.00 0.00 61 GLN B C 5
ATOM 9869 O O . GLN B 1 56 ? 4.003 10.888 53.947 1.00 0.00 61 GLN B O 5
ATOM 9883 N N . CYS B 1 57 ? 5.087 9.300 52.783 1.00 0.00 62 CYS B N 5
ATOM 9884 C CA . CYS B 1 57 ? 5.909 10.279 52.052 1.00 0.00 62 CYS B CA 5
ATOM 9885 C C . CYS B 1 57 ? 5.935 9.991 50.551 1.00 0.00 62 CYS B C 5
ATOM 9886 O O . CYS B 1 57 ? 5.770 8.857 50.109 1.00 0.00 62 CYS B O 5
ATOM 9894 N N . LEU B 1 58 ? 6.148 11.042 49.754 1.00 0.00 63 LEU B N 5
ATOM 9895 C CA . LEU B 1 58 ? 6.205 10.907 48.291 1.00 0.00 63 LEU B CA 5
ATOM 9896 C C . LEU B 1 58 ? 7.514 11.518 47.776 1.00 0.00 63 LEU B C 5
ATOM 9897 O O . LEU B 1 58 ? 7.825 12.672 48.065 1.00 0.00 63 LEU B O 5
ATOM 9913 N N . ALA B 1 59 ? 8.302 10.740 47.024 1.00 0.00 64 ALA B N 5
ATOM 9914 C CA . ALA B 1 59 ? 9.590 11.220 46.503 1.00 0.00 64 ALA B CA 5
ATOM 9915 C C . ALA B 1 59 ? 9.556 11.417 44.980 1.00 0.00 64 ALA B C 5
ATOM 9916 O O . ALA B 1 59 ? 9.006 10.604 44.236 1.00 0.00 64 ALA B O 5
ATOM 9923 N N . GLU B 1 60 ? 10.175 12.510 44.516 1.00 0.00 65 GLU B N 5
ATOM 9924 C CA . GLU B 1 60 ? 10.244 12.822 43.084 1.00 0.00 65 GLU B CA 5
ATOM 9925 C C . GLU B 1 60 ? 11.706 12.792 42.621 1.00 0.00 65 GLU B C 5
ATOM 9926 O O . GLU B 1 60 ? 12.593 13.346 43.277 1.00 0.00 65 GLU B O 5
ATOM 9938 N N . LEU B 1 61 ? 11.971 12.115 41.496 1.00 0.00 66 LEU B N 5
ATOM 9939 C CA . LEU B 1 61 ? 13.348 11.997 40.982 1.00 0.00 66 LEU B CA 5
ATOM 9940 C C . LEU B 1 61 ? 13.627 12.927 39.784 1.00 0.00 66 LEU B C 5
ATOM 9941 O O . LEU B 1 61 ? 13.107 12.731 38.682 1.00 0.00 66 LEU B O 5
ATOM 9957 N N . SER B 1 62 ? 14.484 13.938 39.999 1.00 0.00 67 SER B N 5
ATOM 9958 C CA . SER B 1 62 ? 14.868 14.885 38.940 1.00 0.00 67 SER B CA 5
ATOM 9959 C C . SER B 1 62 ? 15.964 14.315 38.013 1.00 0.00 67 SER B C 5
ATOM 9960 O O . SER B 1 62 ? 16.259 14.881 36.957 1.00 0.00 67 SER B O 5
ATOM 9968 N N . THR B 1 63 ? 16.605 13.210 38.422 1.00 0.00 68 THR B N 5
ATOM 9969 C CA . THR B 1 63 ? 17.704 12.600 37.641 1.00 0.00 68 THR B CA 5
ATOM 9970 C C . THR B 1 63 ? 17.198 11.837 36.401 1.00 0.00 68 THR B C 5
ATOM 9971 O O . THR B 1 63 ? 17.973 11.178 35.702 1.00 0.00 68 THR B O 5
ATOM 9982 N N . SER B 1 64 ? 15.895 11.909 36.131 1.00 0.00 69 SER B N 5
ATOM 9983 C CA . SER B 1 64 ? 15.288 11.220 34.993 1.00 0.00 69 SER B CA 5
ATOM 9984 C C . SER B 1 64 ? 13.866 11.800 34.779 1.00 0.00 69 SER B C 5
ATOM 9985 O O . SER B 1 64 ? 13.566 12.845 35.372 1.00 0.00 69 SER B O 5
ATOM 9993 N N . PRO B 1 65 ? 12.958 11.175 34.010 1.00 0.00 70 PRO B N 5
ATOM 9994 C CA . PRO B 1 65 ? 11.578 11.728 33.864 1.00 0.00 70 PRO B CA 5
ATOM 9995 C C . PRO B 1 65 ? 10.963 11.836 35.251 1.00 0.00 70 PRO B C 5
ATOM 9996 O O . PRO B 1 65 ? 11.415 11.160 36.181 1.00 0.00 70 PRO B O 5
ATOM 10007 N N . ILE B 1 66 ? 9.984 12.719 35.436 1.00 0.00 71 ILE B N 5
ATOM 10008 C CA . ILE B 1 66 ? 9.416 12.899 36.771 1.00 0.00 71 ILE B CA 5
ATOM 10009 C C . ILE B 1 66 ? 8.682 11.623 37.189 1.00 0.00 71 ILE B C 5
ATOM 10010 O O . ILE B 1 66 ? 7.675 11.220 36.609 1.00 0.00 71 ILE B O 5
ATOM 10026 N N . THR B 1 67 ? 9.245 10.963 38.207 1.00 0.00 72 THR B N 5
ATOM 10027 C CA . THR B 1 67 ? 8.705 9.716 38.732 1.00 0.00 72 THR B CA 5
ATOM 10028 C C . THR B 1 67 ? 8.397 9.885 40.213 1.00 0.00 72 THR B C 5
ATOM 10029 O O . THR B 1 67 ? 9.190 10.471 40.964 1.00 0.00 72 THR B O 5
ATOM 10040 N N . VAL B 1 68 ? 7.235 9.384 40.646 1.00 0.00 73 VAL B N 5
ATOM 10041 C CA . VAL B 1 68 ? 6.831 9.503 42.049 1.00 0.00 73 VAL B CA 5
ATOM 10042 C C . VAL B 1 68 ? 6.907 8.152 42.762 1.00 0.00 73 VAL B C 5
ATOM 10043 O O . VAL B 1 68 ? 6.258 7.182 42.375 1.00 0.00 73 VAL B O 5
ATOM 10056 N N . CYS B 1 69 ? 7.701 8.097 43.834 1.00 0.00 74 CYS B N 5
ATOM 10057 C CA . CYS B 1 69 ? 7.852 6.874 44.625 1.00 0.00 74 CYS B CA 5
ATOM 10058 C C . CYS B 1 69 ? 7.177 7.067 45.982 1.00 0.00 74 CYS B C 5
ATOM 10059 O O . CYS B 1 69 ? 7.224 8.156 46.560 1.00 0.00 74 CYS B O 5
ATOM 10067 N N . HIS B 1 70 ? 6.509 6.022 46.495 1.00 0.00 75 HIS B N 5
ATOM 10068 C CA . HIS B 1 70 ? 5.802 6.140 47.774 1.00 0.00 75 HIS B CA 5
ATOM 10069 C C . HIS B 1 70 ? 6.638 5.617 48.967 1.00 0.00 75 HIS B C 5
ATOM 10070 O O . HIS B 1 70 ? 7.381 4.639 48.859 1.00 0.00 75 HIS B O 5
ATOM 10085 N N . GLY B 1 71 ? 6.470 6.265 50.128 1.00 0.00 76 GLY B N 5
ATOM 10086 C CA . GLY B 1 71 ? 7.153 5.874 51.360 1.00 0.00 76 GLY B CA 5
ATOM 10087 C C . GLY B 1 71 ? 6.092 5.512 52.396 1.00 0.00 76 GLY B C 5
ATOM 10088 O O . GLY B 1 71 ? 4.992 6.080 52.389 1.00 0.00 76 GLY B O 5
ATOM 10092 N N . SER B 1 72 ? 6.382 4.541 53.273 1.00 0.00 77 SER B N 5
ATOM 10093 C CA . SER B 1 72 ? 5.387 4.110 54.263 1.00 0.00 77 SER B CA 5
ATOM 10094 C C . SER B 1 72 ? 5.436 4.928 55.558 1.00 0.00 77 SER B C 5
ATOM 10095 O O . SER B 1 72 ? 4.397 5.315 56.099 1.00 0.00 77 SER B O 5
ATOM 10103 N N . GLY B 1 73 ? 6.640 5.197 56.071 1.00 0.00 78 GLY B N 5
ATOM 10104 C CA . GLY B 1 73 ? 6.792 5.972 57.311 1.00 0.00 78 GLY B CA 5
ATOM 10105 C C . GLY B 1 73 ? 5.882 5.418 58.413 1.00 0.00 78 GLY B C 5
ATOM 10106 O O . GLY B 1 73 ? 5.121 6.153 59.049 1.00 0.00 78 GLY B O 5
ATOM 10110 N N . ILE B 1 74 ? 5.941 4.100 58.623 1.00 0.00 79 ILE B N 5
ATOM 10111 C CA . ILE B 1 74 ? 5.104 3.438 59.623 1.00 0.00 79 ILE B CA 5
ATOM 10112 C C . ILE B 1 74 ? 5.547 3.784 61.056 1.00 0.00 79 ILE B C 5
ATOM 10113 O O . ILE B 1 74 ? 4.718 3.931 61.959 1.00 0.00 79 ILE B O 5
ATOM 10129 N N . SER B 1 75 ? 6.862 3.906 61.272 1.00 0.00 80 SER B N 5
ATOM 10130 C CA . SER B 1 75 ? 7.393 4.224 62.603 1.00 0.00 80 SER B CA 5
ATOM 10131 C C . SER B 1 75 ? 8.203 5.529 62.587 1.00 0.00 80 SER B C 5
ATOM 10132 O O . SER B 1 75 ? 7.812 6.528 63.198 1.00 0.00 80 SER B O 5
ATOM 10140 N N . CYS B 1 76 ? 9.348 5.525 61.894 1.00 0.00 81 CYS B N 5
ATOM 10141 C CA . CYS B 1 76 ? 10.210 6.708 61.816 1.00 0.00 81 CYS B CA 5
ATOM 10142 C C . CYS B 1 76 ? 11.375 6.460 60.859 1.00 0.00 81 CYS B C 5
ATOM 10143 O O . CYS B 1 76 ? 12.196 5.561 61.065 1.00 0.00 81 CYS B O 5
ATOM 10151 N N . GLY B 1 77 ? 11.448 7.263 59.793 1.00 0.00 82 GLY B N 5
ATOM 10152 C CA . GLY B 1 77 ? 12.514 7.126 58.797 1.00 0.00 82 GLY B CA 5
ATOM 10153 C C . GLY B 1 77 ? 12.216 6.002 57.788 1.00 0.00 82 GLY B C 5
ATOM 10154 O O . GLY B 1 77 ? 12.879 5.888 56.752 1.00 0.00 82 GLY B O 5
ATOM 10158 N N . ASN B 1 78 ? 11.213 5.164 58.085 1.00 0.00 83 ASN B N 5
ATOM 10159 C CA . ASN B 1 78 ? 10.841 4.059 57.201 1.00 0.00 83 ASN B CA 5
ATOM 10160 C C . ASN B 1 78 ? 10.347 4.582 55.848 1.00 0.00 83 ASN B C 5
ATOM 10161 O O . ASN B 1 78 ? 10.581 3.969 54.804 1.00 0.00 83 ASN B O 5
ATOM 10172 N N . ALA B 1 79 ? 9.656 5.731 55.861 1.00 0.00 84 ALA B N 5
ATOM 10173 C CA . ALA B 1 79 ? 9.139 6.330 54.629 1.00 0.00 84 ALA B CA 5
ATOM 10174 C C . ALA B 1 79 ? 10.295 6.749 53.730 1.00 0.00 84 ALA B C 5
ATOM 10175 O O . ALA B 1 79 ? 10.336 6.442 52.535 1.00 0.00 84 ALA B O 5
ATOM 10182 N N . GLN B 1 80 ? 11.254 7.445 54.326 1.00 0.00 85 GLN B N 5
ATOM 10183 C CA . GLN B 1 80 ? 12.437 7.905 53.607 1.00 0.00 85 GLN B CA 5
ATOM 10184 C C . GLN B 1 80 ? 13.245 6.713 53.108 1.00 0.00 85 GLN B C 5
ATOM 10185 O O . GLN B 1 80 ? 13.767 6.710 51.989 1.00 0.00 85 GLN B O 5
ATOM 10199 N N . SER B 1 81 ? 13.360 5.688 53.956 1.00 0.00 86 SER B N 5
ATOM 10200 C CA . SER B 1 81 ? 14.113 4.486 53.620 1.00 0.00 86 SER B CA 5
ATOM 10201 C C . SER B 1 81 ? 13.434 3.689 52.508 1.00 0.00 86 SER B C 5
ATOM 10202 O O . SER B 1 81 ? 14.102 3.124 51.641 1.00 0.00 86 SER B O 5
ATOM 10210 N N . ASP B 1 82 ? 12.097 3.623 52.526 1.00 0.00 87 ASP B N 5
ATOM 10211 C CA . ASP B 1 82 ? 11.368 2.874 51.506 1.00 0.00 87 ASP B CA 5
ATOM 10212 C C . ASP B 1 82 ? 11.513 3.537 50.139 1.00 0.00 87 ASP B C 5
ATOM 10213 O O . ASP B 1 82 ? 11.805 2.878 49.136 1.00 0.00 87 ASP B O 5
ATOM 10222 N N . ALA B 1 83 ? 11.307 4.855 50.092 1.00 0.00 88 ALA B N 5
ATOM 10223 C CA . ALA B 1 83 ? 11.420 5.599 48.841 1.00 0.00 88 ALA B CA 5
ATOM 10224 C C . ALA B 1 83 ? 12.877 5.672 48.386 1.00 0.00 88 ALA B C 5
ATOM 10225 O O . ALA B 1 83 ? 13.184 5.551 47.195 1.00 0.00 88 ALA B O 5
ATOM 10232 N N . ALA B 1 84 ? 13.787 5.877 49.342 1.00 0.00 89 ALA B N 5
ATOM 10233 C CA . ALA B 1 84 ? 15.210 5.973 49.035 1.00 0.00 89 ALA B CA 5
ATOM 10234 C C . ALA B 1 84 ? 15.774 4.625 48.588 1.00 0.00 89 ALA B C 5
ATOM 10235 O O . ALA B 1 84 ? 16.578 4.553 47.656 1.00 0.00 89 ALA B O 5
ATOM 10242 N N . HIS B 1 85 ? 15.356 3.542 49.251 1.00 0.00 90 HIS B N 5
ATOM 10243 C CA . HIS B 1 85 ? 15.841 2.206 48.901 1.00 0.00 90 HIS B CA 5
ATOM 10244 C C . HIS B 1 85 ? 15.270 1.759 47.556 1.00 0.00 90 HIS B C 5
ATOM 10245 O O . HIS B 1 85 ? 15.952 1.113 46.754 1.00 0.00 90 HIS B O 5
ATOM 10260 N N . ASN B 1 86 ? 14.007 2.113 47.296 1.00 0.00 91 ASN B N 5
ATOM 10261 C CA . ASN B 1 86 ? 13.358 1.751 46.039 1.00 0.00 91 ASN B CA 5
ATOM 10262 C C . ASN B 1 86 ? 14.017 2.479 44.865 1.00 0.00 91 ASN B C 5
ATOM 10263 O O . ASN B 1 86 ? 14.174 1.927 43.773 1.00 0.00 91 ASN B O 5
ATOM 10274 N N . ALA B 1 87 ? 14.407 3.738 45.091 1.00 0.00 92 ALA B N 5
ATOM 10275 C CA . ALA B 1 87 ? 15.046 4.545 44.053 1.00 0.00 92 ALA B CA 5
ATOM 10276 C C . ALA B 1 87 ? 16.374 3.930 43.613 1.00 0.00 92 ALA B C 5
ATOM 10277 O O . ALA B 1 87 ? 16.666 3.837 42.419 1.00 0.00 92 ALA B O 5
ATOM 10284 N N . LEU B 1 88 ? 17.191 3.505 44.579 1.00 0.00 93 LEU B N 5
ATOM 10285 C CA . LEU B 1 88 ? 18.488 2.898 44.273 1.00 0.00 93 LEU B CA 5
ATOM 10286 C C . LEU B 1 88 ? 18.300 1.586 43.505 1.00 0.00 93 LEU B C 5
ATOM 10287 O O . LEU B 1 88 ? 19.047 1.278 42.572 1.00 0.00 93 LEU B O 5
ATOM 10303 N N . GLN B 1 89 ? 17.295 0.798 43.902 1.00 0.00 94 GLN B N 5
ATOM 10304 C CA . GLN B 1 89 ? 17.020 -0.483 43.249 1.00 0.00 94 GLN B CA 5
ATOM 10305 C C . GLN B 1 89 ? 16.535 -0.273 41.811 1.00 0.00 94 GLN B C 5
ATOM 10306 O O . GLN B 1 89 ? 16.982 -0.953 40.883 1.00 0.00 94 GLN B O 5
ATOM 10320 N N . TYR B 1 90 ? 15.613 0.678 41.617 1.00 0.00 95 TYR B N 5
ATOM 10321 C CA . TYR B 1 90 ? 15.080 0.962 40.282 1.00 0.00 95 TYR B CA 5
ATOM 10322 C C . TYR B 1 90 ? 16.133 1.667 39.416 1.00 0.00 95 TYR B C 5
ATOM 10323 O O . TYR B 1 90 ? 16.210 1.451 38.203 1.00 0.00 95 TYR B O 5
ATOM 10341 N N . LEU B 1 91 ? 16.954 2.519 40.040 1.00 0.00 96 LEU B N 5
ATOM 10342 C CA . LEU B 1 91 ? 17.998 3.251 39.324 1.00 0.00 96 LEU B CA 5
ATOM 10343 C C . LEU B 1 91 ? 19.025 2.286 38.729 1.00 0.00 96 LEU B C 5
ATOM 10344 O O . LEU B 1 91 ? 19.510 2.476 37.610 1.00 0.00 96 LEU B O 5
ATOM 10360 N N . LYS B 1 92 ? 19.363 1.235 39.484 1.00 0.00 97 LYS B N 5
ATOM 10361 C CA . LYS B 1 92 ? 20.335 0.242 39.027 1.00 0.00 97 LYS B CA 5
ATOM 10362 C C . LYS B 1 92 ? 19.858 -0.432 37.739 1.00 0.00 97 LYS B C 5
ATOM 10363 O O . LYS B 1 92 ? 20.631 -0.634 36.799 1.00 0.00 97 LYS B O 5
ATOM 10382 N N . ILE B 1 93 ? 18.571 -0.785 37.692 1.00 0.00 98 ILE B N 5
ATOM 10383 C CA . ILE B 1 93 ? 17.997 -1.440 36.511 1.00 0.00 98 ILE B CA 5
ATOM 10384 C C . ILE B 1 93 ? 18.090 -0.495 35.306 1.00 0.00 98 ILE B C 5
ATOM 10385 O O . ILE B 1 93 ? 18.543 -0.874 34.222 1.00 0.00 98 ILE B O 5
ATOM 10401 N N . ILE B 1 94 ? 17.662 0.756 35.503 1.00 0.00 99 ILE B N 5
ATOM 10402 C CA . ILE B 1 94 ? 17.700 1.765 34.441 1.00 0.00 99 ILE B CA 5
ATOM 10403 C C . ILE B 1 94 ? 19.159 2.139 34.133 1.00 0.00 99 ILE B C 5
ATOM 10404 O O . ILE B 1 94 ? 19.687 1.632 33.157 1.00 0.00 99 ILE B O 5
ATOM 10421 N N . ASP A 1 25 ? -12.447 -1.183 46.422 1.00 0.00 30 ASP A N 6
ATOM 10422 C CA . ASP A 1 25 ? -11.292 -1.347 45.488 1.00 0.00 30 ASP A CA 6
ATOM 10423 C C . ASP A 1 25 ? -11.030 -0.022 44.768 1.00 0.00 30 ASP A C 6
ATOM 10424 O O . ASP A 1 25 ? -11.824 0.426 43.936 1.00 0.00 30 ASP A O 6
ATOM 10433 N N . TYR A 1 26 ? -9.900 0.614 45.092 1.00 0.00 31 TYR A N 6
ATOM 10434 C CA . TYR A 1 26 ? -9.528 1.892 44.478 1.00 0.00 31 TYR A CA 6
ATOM 10435 C C . TYR A 1 26 ? -9.325 1.746 42.961 1.00 0.00 31 TYR A C 6
ATOM 10436 O O . TYR A 1 26 ? -9.479 2.708 42.204 1.00 0.00 31 TYR A O 6
ATOM 10454 N N . ILE A 1 27 ? -8.972 0.537 42.509 1.00 0.00 32 ILE A N 6
ATOM 10455 C CA . ILE A 1 27 ? -8.746 0.281 41.082 1.00 0.00 32 ILE A CA 6
ATOM 10456 C C . ILE A 1 27 ? -10.034 0.542 40.287 1.00 0.00 32 ILE A C 6
ATOM 10457 O O . ILE A 1 27 ? -10.021 1.201 39.244 1.00 0.00 32 ILE A O 6
ATOM 10473 N N . GLN A 1 28 ? -11.156 0.011 40.781 1.00 0.00 33 GLN A N 6
ATOM 10474 C CA . GLN A 1 28 ? -12.448 0.179 40.114 1.00 0.00 33 GLN A CA 6
ATOM 10475 C C . GLN A 1 28 ? -12.885 1.647 40.134 1.00 0.00 33 GLN A C 6
ATOM 10476 O O . GLN A 1 28 ? -13.341 2.197 39.126 1.00 0.00 33 GLN A O 6
ATOM 10490 N N . LEU A 1 29 ? -12.750 2.289 41.296 1.00 0.00 34 LEU A N 6
ATOM 10491 C CA . LEU A 1 29 ? -13.135 3.693 41.454 1.00 0.00 34 LEU A CA 6
ATOM 10492 C C . LEU A 1 29 ? -12.280 4.600 40.565 1.00 0.00 34 LEU A C 6
ATOM 10493 O O . LEU A 1 29 ? -12.772 5.565 39.972 1.00 0.00 34 LEU A O 6
ATOM 10509 N N . LEU A 1 30 ? -10.985 4.293 40.478 1.00 0.00 35 LEU A N 6
ATOM 10510 C CA . LEU A 1 30 ? -10.057 5.085 39.668 1.00 0.00 35 LEU A CA 6
ATOM 10511 C C . LEU A 1 30 ? -10.421 5.001 38.182 1.00 0.00 35 LEU A C 6
ATOM 10512 O O . LEU A 1 30 ? -10.317 5.981 37.442 1.00 0.00 35 LEU A O 6
ATOM 10528 N N . SER A 1 31 ? -10.850 3.817 37.741 1.00 0.00 36 SER A N 6
ATOM 10529 C CA . SER A 1 31 ? -11.225 3.604 36.342 1.00 0.00 36 SER A CA 6
ATOM 10530 C C . SER A 1 31 ? -12.320 4.586 35.913 1.00 0.00 36 SER A C 6
ATOM 10531 O O . SER A 1 31 ? -12.294 5.132 34.807 1.00 0.00 36 SER A O 6
ATOM 10539 N N . GLU A 1 32 ? -13.299 4.807 36.795 1.00 0.00 37 GLU A N 6
ATOM 10540 C CA . GLU A 1 32 ? -14.410 5.715 36.504 1.00 0.00 37 GLU A CA 6
ATOM 10541 C C . GLU A 1 32 ? -13.923 7.163 36.373 1.00 0.00 37 GLU A C 6
ATOM 10542 O O . GLU A 1 32 ? -14.340 7.900 35.476 1.00 0.00 37 GLU A O 6
ATOM 10554 N N . ILE A 1 33 ? -13.039 7.578 37.283 1.00 0.00 38 ILE A N 6
ATOM 10555 C CA . ILE A 1 33 ? -12.502 8.943 37.271 1.00 0.00 38 ILE A CA 6
ATOM 10556 C C . ILE A 1 33 ? -11.642 9.157 36.018 1.00 0.00 38 ILE A C 6
ATOM 10557 O O . ILE A 1 33 ? -11.721 10.193 35.352 1.00 0.00 38 ILE A O 6
ATOM 10573 N N . ALA A 1 34 ? -10.811 8.163 35.697 1.00 0.00 39 ALA A N 6
ATOM 10574 C CA . ALA A 1 34 ? -9.935 8.236 34.529 1.00 0.00 39 ALA A CA 6
ATOM 10575 C C . ALA A 1 34 ? -10.757 8.327 33.243 1.00 0.00 39 ALA A C 6
ATOM 10576 O O . ALA A 1 34 ? -10.457 9.116 32.341 1.00 0.00 39 ALA A O 6
ATOM 10583 N N . LYS A 1 35 ? -11.813 7.514 33.158 1.00 0.00 40 LYS A N 6
ATOM 10584 C CA . LYS A 1 35 ? -12.687 7.503 31.985 1.00 0.00 40 LYS A CA 6
ATOM 10585 C C . LYS A 1 35 ? -13.399 8.850 31.829 1.00 0.00 40 LYS A C 6
ATOM 10586 O O . LYS A 1 35 ? -13.587 9.353 30.718 1.00 0.00 40 LYS A O 6
ATOM 10605 N N . GLU A 1 36 ? -13.803 9.440 32.957 1.00 0.00 41 GLU A N 6
ATOM 10606 C CA . GLU A 1 36 ? -14.497 10.727 32.949 1.00 0.00 41 GLU A CA 6
ATOM 10607 C C . GLU A 1 36 ? -13.593 11.823 32.379 1.00 0.00 41 GLU A C 6
ATOM 10608 O O . GLU A 1 36 ? -14.033 12.694 31.623 1.00 0.00 41 GLU A O 6
ATOM 10620 N N . GLN A 1 37 ? -12.309 11.777 32.743 1.00 0.00 42 GLN A N 6
ATOM 10621 C CA . GLN A 1 37 ? -11.333 12.764 32.270 1.00 0.00 42 GLN A CA 6
ATOM 10622 C C . GLN A 1 37 ? -10.850 12.449 30.841 1.00 0.00 42 GLN A C 6
ATOM 10623 O O . GLN A 1 37 ? -10.239 13.292 30.178 1.00 0.00 42 GLN A O 6
ATOM 10637 N N . GLY A 1 38 ? -11.124 11.229 30.357 1.00 0.00 43 GLY A N 6
ATOM 10638 C CA . GLY A 1 38 ? -10.715 10.820 29.010 1.00 0.00 43 GLY A CA 6
ATOM 10639 C C . GLY A 1 38 ? -9.231 10.426 28.962 1.00 0.00 43 GLY A C 6
ATOM 10640 O O . GLY A 1 38 ? -8.589 10.485 27.909 1.00 0.00 43 GLY A O 6
ATOM 10644 N N . PHE A 1 39 ? -8.674 10.014 30.110 1.00 0.00 44 PHE A N 6
ATOM 10645 C CA . PHE A 1 39 ? -7.270 9.608 30.187 1.00 0.00 44 PHE A CA 6
ATOM 10646 C C . PHE A 1 39 ? -7.158 8.096 30.397 1.00 0.00 44 PHE A C 6
ATOM 10647 O O . PHE A 1 39 ? -8.041 7.462 30.984 1.00 0.00 44 PHE A O 6
ATOM 10664 N N . ASN A 1 40 ? -6.059 7.509 29.912 1.00 0.00 45 ASN A N 6
ATOM 10665 C CA . ASN A 1 40 ? -5.828 6.071 30.043 1.00 0.00 45 ASN A CA 6
ATOM 10666 C C . ASN A 1 40 ? -4.558 5.800 30.855 1.00 0.00 45 ASN A C 6
ATOM 10667 O O . ASN A 1 40 ? -3.487 6.344 30.571 1.00 0.00 45 ASN A O 6
ATOM 10678 N N . ILE A 1 41 ? -4.678 4.948 31.878 1.00 0.00 46 ILE A N 6
ATOM 10679 C CA . ILE A 1 41 ? -3.538 4.602 32.733 1.00 0.00 46 ILE A CA 6
ATOM 10680 C C . ILE A 1 41 ? -3.051 3.186 32.404 1.00 0.00 46 ILE A C 6
ATOM 10681 O O . ILE A 1 41 ? -3.834 2.233 32.366 1.00 0.00 46 ILE A O 6
ATOM 10697 N N . THR A 1 42 ? -1.741 3.043 32.172 1.00 0.00 47 THR A N 6
ATOM 10698 C CA . THR A 1 42 ? -1.155 1.741 31.857 1.00 0.00 47 THR A CA 6
ATOM 10699 C C . THR A 1 42 ? -0.454 1.176 33.100 1.00 0.00 47 THR A C 6
ATOM 10700 O O . THR A 1 42 ? 0.374 1.851 33.714 1.00 0.00 47 THR A O 6
ATOM 10711 N N . TYR A 1 43 ? -0.783 -0.066 33.492 1.00 0.00 48 TYR A N 6
ATOM 10712 C CA . TYR A 1 43 ? -0.170 -0.679 34.673 1.00 0.00 48 TYR A CA 6
ATOM 10713 C C . TYR A 1 43 ? 0.848 -1.746 34.268 1.00 0.00 48 TYR A C 6
ATOM 10714 O O . TYR A 1 43 ? 0.573 -2.613 33.431 1.00 0.00 48 TYR A O 6
ATOM 10732 N N . LEU A 1 44 ? 2.040 -1.687 34.870 1.00 0.00 49 LEU A N 6
ATOM 10733 C CA . LEU A 1 44 ? 3.102 -2.649 34.576 1.00 0.00 49 LEU A CA 6
ATOM 10734 C C . LEU A 1 44 ? 3.755 -3.136 35.874 1.00 0.00 49 LEU A C 6
ATOM 10735 O O . LEU A 1 44 ? 4.466 -2.391 36.556 1.00 0.00 49 LEU A O 6
ATOM 10751 N N . ASP A 1 45 ? 3.520 -4.407 36.219 1.00 0.00 50 ASP A N 6
ATOM 10752 C CA . ASP A 1 45 ? 4.089 -4.996 37.426 1.00 0.00 50 ASP A CA 6
ATOM 10753 C C . ASP A 1 45 ? 5.575 -5.287 37.219 1.00 0.00 50 ASP A C 6
ATOM 10754 O O . ASP A 1 45 ? 5.991 -5.787 36.170 1.00 0.00 50 ASP A O 6
ATOM 10763 N N . ILE A 1 46 ? 6.386 -4.959 38.225 1.00 0.00 51 ILE A N 6
ATOM 10764 C CA . ILE A 1 46 ? 7.837 -5.176 38.147 1.00 0.00 51 ILE A CA 6
ATOM 10765 C C . ILE A 1 46 ? 8.162 -6.673 38.267 1.00 0.00 51 ILE A C 6
ATOM 10766 O O . ILE A 1 46 ? 8.278 -7.225 39.364 1.00 0.00 51 ILE A O 6
ATOM 10782 N N . ASP A 1 47 ? 8.327 -7.332 37.115 1.00 0.00 52 ASP A N 6
ATOM 10783 C CA . ASP A 1 47 ? 8.659 -8.762 37.065 1.00 0.00 52 ASP A CA 6
ATOM 10784 C C . ASP A 1 47 ? 7.815 -9.594 38.050 1.00 0.00 52 ASP A C 6
ATOM 10785 O O . ASP A 1 47 ? 8.212 -10.687 38.468 1.00 0.00 52 ASP A O 6
ATOM 10794 N N . GLU A 1 48 ? 6.634 -9.083 38.425 1.00 0.00 53 GLU A N 6
ATOM 10795 C CA . GLU A 1 48 ? 5.745 -9.788 39.354 1.00 0.00 53 GLU A CA 6
ATOM 10796 C C . GLU A 1 48 ? 6.511 -10.249 40.606 1.00 0.00 53 GLU A C 6
ATOM 10797 O O . GLU A 1 48 ? 7.073 -11.349 40.651 1.00 0.00 53 GLU A O 6
ATOM 10809 N N . LEU A 1 49 ? 6.537 -9.397 41.638 1.00 0.00 54 LEU A N 6
ATOM 10810 C CA . LEU A 1 49 ? 7.233 -9.723 42.885 1.00 0.00 54 LEU A CA 6
ATOM 10811 C C . LEU A 1 49 ? 6.470 -10.808 43.654 1.00 0.00 54 LEU A C 6
ATOM 10812 O O . LEU A 1 49 ? 5.424 -11.292 43.212 1.00 0.00 54 LEU A O 6
ATOM 10828 N N . SER A 1 50 ? 7.006 -11.206 44.814 1.00 0.00 55 SER A N 6
ATOM 10829 C CA . SER A 1 50 ? 6.381 -12.243 45.637 1.00 0.00 55 SER A CA 6
ATOM 10830 C C . SER A 1 50 ? 5.480 -11.627 46.707 1.00 0.00 55 SER A C 6
ATOM 10831 O O . SER A 1 50 ? 5.780 -10.573 47.274 1.00 0.00 55 SER A O 6
ATOM 10839 N N . ALA A 1 51 ? 4.359 -12.298 46.993 1.00 0.00 56 ALA A N 6
ATOM 10840 C CA . ALA A 1 51 ? 3.414 -11.822 48.003 1.00 0.00 56 ALA A CA 6
ATOM 10841 C C . ALA A 1 51 ? 4.073 -11.787 49.386 1.00 0.00 56 ALA A C 6
ATOM 10842 O O . ALA A 1 51 ? 3.801 -10.903 50.204 1.00 0.00 56 ALA A O 6
ATOM 10849 N N . ASN A 1 52 ? 4.955 -12.758 49.651 1.00 0.00 57 ASN A N 6
ATOM 10850 C CA . ASN A 1 52 ? 5.658 -12.836 50.932 1.00 0.00 57 ASN A CA 6
ATOM 10851 C C . ASN A 1 52 ? 6.508 -11.582 51.145 1.00 0.00 57 ASN A C 6
ATOM 10852 O O . ASN A 1 52 ? 6.534 -10.997 52.232 1.00 0.00 57 ASN A O 6
ATOM 10863 N N . GLY A 1 53 ? 7.210 -11.160 50.089 1.00 0.00 58 GLY A N 6
ATOM 10864 C CA . GLY A 1 53 ? 8.059 -9.972 50.151 1.00 0.00 58 GLY A CA 6
ATOM 10865 C C . GLY A 1 53 ? 7.211 -8.701 50.170 1.00 0.00 58 GLY A C 6
ATOM 10866 O O . GLY A 1 53 ? 6.569 -8.372 51.172 1.00 0.00 58 GLY A O 6
ATOM 10870 N N . GLN A 1 54 ? 7.197 -7.979 49.044 1.00 0.00 59 GLN A N 6
ATOM 10871 C CA . GLN A 1 54 ? 6.419 -6.746 48.929 1.00 0.00 59 GLN A CA 6
ATOM 10872 C C . GLN A 1 54 ? 6.053 -6.469 47.470 1.00 0.00 59 GLN A C 6
ATOM 10873 O O . GLN A 1 54 ? 6.906 -6.126 46.649 1.00 0.00 59 GLN A O 6
ATOM 10887 N N . TYR A 1 55 ? 4.767 -6.617 47.146 1.00 0.00 60 TYR A N 6
ATOM 10888 C CA . TYR A 1 55 ? 4.283 -6.381 45.786 1.00 0.00 60 TYR A CA 6
ATOM 10889 C C . TYR A 1 55 ? 4.529 -4.919 45.387 1.00 0.00 60 TYR A C 6
ATOM 10890 O O . TYR A 1 55 ? 4.511 -4.013 46.225 1.00 0.00 60 TYR A O 6
ATOM 10908 N N . GLN A 1 56 ? 4.762 -4.688 44.092 1.00 0.00 61 GLN A N 6
ATOM 10909 C CA . GLN A 1 56 ? 5.013 -3.341 43.577 1.00 0.00 61 GLN A CA 6
ATOM 10910 C C . GLN A 1 56 ? 4.319 -3.157 42.226 1.00 0.00 61 GLN A C 6
ATOM 10911 O O . GLN A 1 56 ? 4.115 -4.120 41.481 1.00 0.00 61 GLN A O 6
ATOM 10925 N N . CYS A 1 57 ? 3.943 -1.912 41.899 1.00 0.00 62 CYS A N 6
ATOM 10926 C CA . CYS A 1 57 ? 3.265 -1.636 40.630 1.00 0.00 62 CYS A CA 6
ATOM 10927 C C . CYS A 1 57 ? 3.740 -0.315 40.025 1.00 0.00 62 CYS A C 6
ATOM 10928 O O . CYS A 1 57 ? 3.972 0.664 40.734 1.00 0.00 62 CYS A O 6
ATOM 10936 N N . LEU A 1 58 ? 3.872 -0.284 38.696 1.00 0.00 63 LEU A N 6
ATOM 10937 C CA . LEU A 1 58 ? 4.306 0.922 37.989 1.00 0.00 63 LEU A CA 6
ATOM 10938 C C . LEU A 1 58 ? 3.226 1.393 37.013 1.00 0.00 63 LEU A C 6
ATOM 10939 O O . LEU A 1 58 ? 2.906 0.710 36.036 1.00 0.00 63 LEU A O 6
ATOM 10955 N N . ALA A 1 59 ? 2.659 2.579 37.268 1.00 0.00 64 ALA A N 6
ATOM 10956 C CA . ALA A 1 59 ? 1.620 3.135 36.397 1.00 0.00 64 ALA A CA 6
ATOM 10957 C C . ALA A 1 59 ? 2.224 4.181 35.452 1.00 0.00 64 ALA A C 6
ATOM 10958 O O . ALA A 1 59 ? 2.680 5.244 35.878 1.00 0.00 64 ALA A O 6
ATOM 10965 N N . GLU A 1 60 ? 2.234 3.868 34.152 1.00 0.00 65 GLU A N 6
ATOM 10966 C CA . GLU A 1 60 ? 2.795 4.769 33.138 1.00 0.00 65 GLU A CA 6
ATOM 10967 C C . GLU A 1 60 ? 1.680 5.428 32.320 1.00 0.00 65 GLU A C 6
ATOM 10968 O O . GLU A 1 60 ? 0.819 4.743 31.757 1.00 0.00 65 GLU A O 6
ATOM 10980 N N . LEU A 1 61 ? 1.685 6.769 32.243 1.00 0.00 66 LEU A N 6
ATOM 10981 C CA . LEU A 1 61 ? 0.649 7.483 31.469 1.00 0.00 66 LEU A CA 6
ATOM 10982 C C . LEU A 1 61 ? 1.073 7.646 29.994 1.00 0.00 66 LEU A C 6
ATOM 10983 O O . LEU A 1 61 ? 2.156 8.153 29.693 1.00 0.00 66 LEU A O 6
ATOM 10999 N N . SER A 1 62 ? 0.215 7.185 29.058 1.00 0.00 67 SER A N 6
ATOM 11000 C CA . SER A 1 62 ? 0.525 7.259 27.617 1.00 0.00 67 SER A CA 6
ATOM 11001 C C . SER A 1 62 ? -0.090 8.497 26.931 1.00 0.00 67 SER A C 6
ATOM 11002 O O . SER A 1 62 ? 0.563 9.148 26.110 1.00 0.00 67 SER A O 6
ATOM 11010 N N . THR A 1 63 ? -1.338 8.852 27.277 1.00 0.00 68 THR A N 6
ATOM 11011 C CA . THR A 1 63 ? -1.993 10.045 26.687 1.00 0.00 68 THR A CA 6
ATOM 11012 C C . THR A 1 63 ? -1.647 11.317 27.498 1.00 0.00 68 THR A C 6
ATOM 11013 O O . THR A 1 63 ? -2.251 12.380 27.348 1.00 0.00 68 THR A O 6
ATOM 11024 N N . SER A 1 64 ? -0.669 11.172 28.382 1.00 0.00 69 SER A N 6
ATOM 11025 C CA . SER A 1 64 ? -0.184 12.209 29.270 1.00 0.00 69 SER A CA 6
ATOM 11026 C C . SER A 1 64 ? 1.353 12.223 29.192 1.00 0.00 69 SER A C 6
ATOM 11027 O O . SER A 1 64 ? 1.936 11.287 28.630 1.00 0.00 69 SER A O 6
ATOM 11035 N N . PRO A 1 65 ? 2.035 13.235 29.708 1.00 0.00 70 PRO A N 6
ATOM 11036 C CA . PRO A 1 65 ? 3.522 13.284 29.629 1.00 0.00 70 PRO A CA 6
ATOM 11037 C C . PRO A 1 65 ? 4.060 12.105 30.437 1.00 0.00 70 PRO A C 6
ATOM 11038 O O . PRO A 1 65 ? 3.297 11.435 31.146 1.00 0.00 70 PRO A O 6
ATOM 11049 N N . ILE A 1 66 ? 5.326 11.727 30.221 1.00 0.00 71 ILE A N 6
ATOM 11050 C CA . ILE A 1 66 ? 5.834 10.494 30.825 1.00 0.00 71 ILE A CA 6
ATOM 11051 C C . ILE A 1 66 ? 6.074 10.633 32.325 1.00 0.00 71 ILE A C 6
ATOM 11052 O O . ILE A 1 66 ? 6.917 11.379 32.821 1.00 0.00 71 ILE A O 6
ATOM 11068 N N . THR A 1 67 ? 5.253 9.867 33.050 1.00 0.00 72 THR A N 6
ATOM 11069 C CA . THR A 1 67 ? 5.264 9.822 34.496 1.00 0.00 72 THR A CA 6
ATOM 11070 C C . THR A 1 67 ? 5.001 8.385 34.950 1.00 0.00 72 THR A C 6
ATOM 11071 O O . THR A 1 67 ? 4.120 7.690 34.406 1.00 0.00 72 THR A O 6
ATOM 11082 N N . VAL A 1 68 ? 5.763 7.929 35.946 1.00 0.00 73 VAL A N 6
ATOM 11083 C CA . VAL A 1 68 ? 5.606 6.572 36.466 1.00 0.00 73 VAL A CA 6
ATOM 11084 C C . VAL A 1 68 ? 5.272 6.603 37.965 1.00 0.00 73 VAL A C 6
ATOM 11085 O O . VAL A 1 68 ? 6.008 7.175 38.774 1.00 0.00 73 VAL A O 6
ATOM 11098 N N . CYS A 1 69 ? 4.155 5.975 38.339 1.00 0.00 74 CYS A N 6
ATOM 11099 C CA . CYS A 1 69 ? 3.735 5.927 39.739 1.00 0.00 74 CYS A CA 6
ATOM 11100 C C . CYS A 1 69 ? 4.089 4.567 40.339 1.00 0.00 74 CYS A C 6
ATOM 11101 O O . CYS A 1 69 ? 3.657 3.518 39.850 1.00 0.00 74 CYS A O 6
ATOM 11109 N N . HIS A 1 70 ? 4.900 4.576 41.402 1.00 0.00 75 HIS A N 6
ATOM 11110 C CA . HIS A 1 70 ? 5.327 3.334 42.051 1.00 0.00 75 HIS A CA 6
ATOM 11111 C C . HIS A 1 70 ? 4.608 3.119 43.395 1.00 0.00 75 HIS A C 6
ATOM 11112 O O . HIS A 1 70 ? 4.778 3.896 44.348 1.00 0.00 75 HIS A O 6
ATOM 11127 N N . GLY A 1 71 ? 3.821 2.036 43.486 1.00 0.00 76 GLY A N 6
ATOM 11128 C CA . GLY A 1 71 ? 3.105 1.700 44.713 1.00 0.00 76 GLY A CA 6
ATOM 11129 C C . GLY A 1 71 ? 3.677 0.411 45.303 1.00 0.00 76 GLY A C 6
ATOM 11130 O O . GLY A 1 71 ? 4.362 -0.353 44.616 1.00 0.00 76 GLY A O 6
ATOM 11134 N N . SER A 1 72 ? 3.406 0.162 46.589 1.00 0.00 77 SER A N 6
ATOM 11135 C CA . SER A 1 72 ? 3.913 -1.037 47.258 1.00 0.00 77 SER A CA 6
ATOM 11136 C C . SER A 1 72 ? 2.829 -1.700 48.110 1.00 0.00 77 SER A C 6
ATOM 11137 O O . SER A 1 72 ? 1.867 -1.059 48.545 1.00 0.00 77 SER A O 6
ATOM 11145 N N . GLY A 1 73 ? 2.988 -3.004 48.353 1.00 0.00 78 GLY A N 6
ATOM 11146 C CA . GLY A 1 73 ? 2.029 -3.767 49.153 1.00 0.00 78 GLY A CA 6
ATOM 11147 C C . GLY A 1 73 ? 2.686 -4.320 50.419 1.00 0.00 78 GLY A C 6
ATOM 11148 O O . GLY A 1 73 ? 3.889 -4.588 50.458 1.00 0.00 78 GLY A O 6
ATOM 11152 N N . ILE A 1 74 ? 1.883 -4.488 51.473 1.00 0.00 79 ILE A N 6
ATOM 11153 C CA . ILE A 1 74 ? 2.380 -5.008 52.755 1.00 0.00 79 ILE A CA 6
ATOM 11154 C C . ILE A 1 74 ? 2.582 -6.535 52.686 1.00 0.00 79 ILE A C 6
ATOM 11155 O O . ILE A 1 74 ? 3.432 -7.095 53.384 1.00 0.00 79 ILE A O 6
ATOM 11171 N N . SER A 1 75 ? 1.791 -7.216 51.849 1.00 0.00 80 SER A N 6
ATOM 11172 C CA . SER A 1 75 ? 1.888 -8.670 51.704 1.00 0.00 80 SER A CA 6
ATOM 11173 C C . SER A 1 75 ? 1.078 -9.140 50.491 1.00 0.00 80 SER A C 6
ATOM 11174 O O . SER A 1 75 ? 1.600 -9.784 49.577 1.00 0.00 80 SER A O 6
ATOM 11182 N N . CYS A 1 76 ? -0.214 -8.804 50.481 1.00 0.00 81 CYS A N 6
ATOM 11183 C CA . CYS A 1 76 ? -1.103 -9.178 49.384 1.00 0.00 81 CYS A CA 6
ATOM 11184 C C . CYS A 1 76 ? -0.879 -8.234 48.187 1.00 0.00 81 CYS A C 6
ATOM 11185 O O . CYS A 1 76 ? 0.149 -7.552 48.109 1.00 0.00 81 CYS A O 6
ATOM 11193 N N . GLY A 1 77 ? -1.834 -8.180 47.245 1.00 0.00 82 GLY A N 6
ATOM 11194 C CA . GLY A 1 77 ? -1.713 -7.311 46.073 1.00 0.00 82 GLY A CA 6
ATOM 11195 C C . GLY A 1 77 ? -2.178 -5.884 46.390 1.00 0.00 82 GLY A C 6
ATOM 11196 O O . GLY A 1 77 ? -2.840 -5.231 45.581 1.00 0.00 82 GLY A O 6
ATOM 11200 N N . ASN A 1 78 ? -1.823 -5.392 47.583 1.00 0.00 83 ASN A N 6
ATOM 11201 C CA . ASN A 1 78 ? -2.198 -4.042 48.011 1.00 0.00 83 ASN A CA 6
ATOM 11202 C C . ASN A 1 78 ? -1.423 -2.970 47.227 1.00 0.00 83 ASN A C 6
ATOM 11203 O O . ASN A 1 78 ? -1.845 -1.812 47.149 1.00 0.00 83 ASN A O 6
ATOM 11214 N N . ALA A 1 79 ? -0.276 -3.348 46.645 1.00 0.00 84 ALA A N 6
ATOM 11215 C CA . ALA A 1 79 ? 0.544 -2.408 45.882 1.00 0.00 84 ALA A CA 6
ATOM 11216 C C . ALA A 1 79 ? -0.240 -1.852 44.694 1.00 0.00 84 ALA A C 6
ATOM 11217 O O . ALA A 1 79 ? -0.149 -0.663 44.370 1.00 0.00 84 ALA A O 6
ATOM 11224 N N . GLN A 1 80 ? -1.042 -2.706 44.056 1.00 0.00 85 GLN A N 6
ATOM 11225 C CA . GLN A 1 80 ? -1.863 -2.274 42.927 1.00 0.00 85 GLN A CA 6
ATOM 11226 C C . GLN A 1 80 ? -2.831 -1.183 43.394 1.00 0.00 85 GLN A C 6
ATOM 11227 O O . GLN A 1 80 ? -3.082 -0.198 42.693 1.00 0.00 85 GLN A O 6
ATOM 11241 N N . SER A 1 81 ? -3.363 -1.354 44.609 1.00 0.00 86 SER A N 6
ATOM 11242 C CA . SER A 1 81 ? -4.281 -0.383 45.198 1.00 0.00 86 SER A CA 6
ATOM 11243 C C . SER A 1 81 ? -3.544 0.917 45.522 1.00 0.00 86 SER A C 6
ATOM 11244 O O . SER A 1 81 ? -4.054 2.022 45.313 1.00 0.00 86 SER A O 6
ATOM 11252 N N . ASP A 1 82 ? -2.324 0.779 46.047 1.00 0.00 87 ASP A N 6
ATOM 11253 C CA . ASP A 1 82 ? -1.501 1.930 46.412 1.00 0.00 87 ASP A CA 6
ATOM 11254 C C . ASP A 1 82 ? -1.154 2.761 45.176 1.00 0.00 87 ASP A C 6
ATOM 11255 O O . ASP A 1 82 ? -1.141 3.993 45.216 1.00 0.00 87 ASP A O 6
ATOM 11264 N N . ALA A 1 83 ? -0.868 2.080 44.063 1.00 0.00 88 ALA A N 6
ATOM 11265 C CA . ALA A 1 83 ? -0.522 2.758 42.812 1.00 0.00 88 ALA A CA 6
ATOM 11266 C C . ALA A 1 83 ? -1.677 3.647 42.345 1.00 0.00 88 ALA A C 6
ATOM 11267 O O . ALA A 1 83 ? -1.484 4.812 41.987 1.00 0.00 88 ALA A O 6
ATOM 11274 N N . ALA A 1 84 ? -2.897 3.097 42.357 1.00 0.00 89 ALA A N 6
ATOM 11275 C CA . ALA A 1 84 ? -4.085 3.847 41.945 1.00 0.00 89 ALA A CA 6
ATOM 11276 C C . ALA A 1 84 ? -4.374 4.968 42.946 1.00 0.00 89 ALA A C 6
ATOM 11277 O O . ALA A 1 84 ? -4.695 6.100 42.574 1.00 0.00 89 ALA A O 6
ATOM 11284 N N . HIS A 1 85 ? -4.244 4.646 44.234 1.00 0.00 90 HIS A N 6
ATOM 11285 C CA . HIS A 1 85 ? -4.477 5.617 45.305 1.00 0.00 90 HIS A CA 6
ATOM 11286 C C . HIS A 1 85 ? -3.437 6.745 45.248 1.00 0.00 90 HIS A C 6
ATOM 11287 O O . HIS A 1 85 ? -3.722 7.898 45.584 1.00 0.00 90 HIS A O 6
ATOM 11302 N N . ASN A 1 86 ? -2.217 6.410 44.818 1.00 0.00 91 ASN A N 6
ATOM 11303 C CA . ASN A 1 86 ? -1.135 7.387 44.718 1.00 0.00 91 ASN A CA 6
ATOM 11304 C C . ASN A 1 86 ? -1.502 8.507 43.743 1.00 0.00 91 ASN A C 6
ATOM 11305 O O . ASN A 1 86 ? -1.178 9.674 43.963 1.00 0.00 91 ASN A O 6
ATOM 11316 N N . ALA A 1 87 ? -2.185 8.150 42.651 1.00 0.00 92 ALA A N 6
ATOM 11317 C CA . ALA A 1 87 ? -2.596 9.130 41.645 1.00 0.00 92 ALA A CA 6
ATOM 11318 C C . ALA A 1 87 ? -3.545 10.161 42.263 1.00 0.00 92 ALA A C 6
ATOM 11319 O O . ALA A 1 87 ? -3.402 11.371 42.064 1.00 0.00 92 ALA A O 6
ATOM 11326 N N . LEU A 1 88 ? -4.526 9.675 43.028 1.00 0.00 93 LEU A N 6
ATOM 11327 C CA . LEU A 1 88 ? -5.501 10.548 43.685 1.00 0.00 93 LEU A CA 6
ATOM 11328 C C . LEU A 1 88 ? -4.809 11.435 44.722 1.00 0.00 93 LEU A C 6
ATOM 11329 O O . LEU A 1 88 ? -5.093 12.630 44.844 1.00 0.00 93 LEU A O 6
ATOM 11345 N N . GLN A 1 89 ? -3.880 10.841 45.471 1.00 0.00 94 GLN A N 6
ATOM 11346 C CA . GLN A 1 89 ? -3.125 11.563 46.496 1.00 0.00 94 GLN A CA 6
ATOM 11347 C C . GLN A 1 89 ? -2.122 12.527 45.855 1.00 0.00 94 GLN A C 6
ATOM 11348 O O . GLN A 1 89 ? -1.785 13.568 46.419 1.00 0.00 94 GLN A O 6
ATOM 11362 N N . TYR A 1 90 ? -1.645 12.175 44.662 1.00 0.00 95 TYR A N 6
ATOM 11363 C CA . TYR A 1 90 ? -0.690 12.993 43.929 1.00 0.00 95 TYR A CA 6
ATOM 11364 C C . TYR A 1 90 ? -1.292 14.371 43.655 1.00 0.00 95 TYR A C 6
ATOM 11365 O O . TYR A 1 90 ? -0.627 15.404 43.771 1.00 0.00 95 TYR A O 6
ATOM 11383 N N . LEU A 1 91 ? -2.574 14.382 43.285 1.00 0.00 96 LEU A N 6
ATOM 11384 C CA . LEU A 1 91 ? -3.279 15.620 42.995 1.00 0.00 96 LEU A CA 6
ATOM 11385 C C . LEU A 1 91 ? -3.521 16.428 44.274 1.00 0.00 96 LEU A C 6
ATOM 11386 O O . LEU A 1 91 ? -3.437 17.660 44.285 1.00 0.00 96 LEU A O 6
ATOM 11402 N N . LYS A 1 92 ? -3.853 15.724 45.360 1.00 0.00 97 LYS A N 6
ATOM 11403 C CA . LYS A 1 92 ? -4.142 16.358 46.640 1.00 0.00 97 LYS A CA 6
ATOM 11404 C C . LYS A 1 92 ? -2.885 16.983 47.253 1.00 0.00 97 LYS A C 6
ATOM 11405 O O . LYS A 1 92 ? -2.893 18.145 47.671 1.00 0.00 97 LYS A O 6
ATOM 11424 N N . ILE A 1 93 ? -1.804 16.203 47.333 1.00 0.00 98 ILE A N 6
ATOM 11425 C CA . ILE A 1 93 ? -0.563 16.689 47.926 1.00 0.00 98 ILE A CA 6
ATOM 11426 C C . ILE A 1 93 ? -0.048 17.936 47.182 1.00 0.00 98 ILE A C 6
ATOM 11427 O O . ILE A 1 93 ? 0.222 18.970 47.803 1.00 0.00 98 ILE A O 6
ATOM 11443 N N . ILE A 1 94 ? 0.076 17.860 45.848 1.00 0.00 99 ILE A N 6
ATOM 11444 C CA . ILE A 1 94 ? 0.542 19.013 45.065 1.00 0.00 99 ILE A CA 6
ATOM 11445 C C . ILE A 1 94 ? -0.500 20.138 45.151 1.00 0.00 99 ILE A C 6
ATOM 11446 O O . ILE A 1 94 ? -1.514 20.034 44.480 1.00 0.00 99 ILE A O 6
ATOM 11463 N N . ASP B 1 25 ? 21.154 5.659 56.332 1.00 0.00 30 ASP B N 6
ATOM 11464 C CA . ASP B 1 25 ? 22.474 5.661 55.641 1.00 0.00 30 ASP B CA 6
ATOM 11465 C C . ASP B 1 25 ? 22.261 5.675 54.123 1.00 0.00 30 ASP B C 6
ATOM 11466 O O . ASP B 1 25 ? 22.989 6.338 53.379 1.00 0.00 30 ASP B O 6
ATOM 11475 N N . TYR B 1 26 ? 21.250 4.932 53.656 1.00 0.00 31 TYR B N 6
ATOM 11476 C CA . TYR B 1 26 ? 20.944 4.861 52.226 1.00 0.00 31 TYR B CA 6
ATOM 11477 C C . TYR B 1 26 ? 20.597 6.247 51.680 1.00 0.00 31 TYR B C 6
ATOM 11478 O O . TYR B 1 26 ? 20.956 6.598 50.551 1.00 0.00 31 TYR B O 6
ATOM 11496 N N . ILE B 1 27 ? 19.904 7.052 52.490 1.00 0.00 32 ILE B N 6
ATOM 11497 C CA . ILE B 1 27 ? 19.526 8.405 52.088 1.00 0.00 32 ILE B CA 6
ATOM 11498 C C . ILE B 1 27 ? 20.779 9.219 51.714 1.00 0.00 32 ILE B C 6
ATOM 11499 O O . ILE B 1 27 ? 20.765 10.034 50.787 1.00 0.00 32 ILE B O 6
ATOM 11515 N N . GLN B 1 28 ? 21.875 8.991 52.449 1.00 0.00 33 GLN B N 6
ATOM 11516 C CA . GLN B 1 28 ? 23.134 9.694 52.202 1.00 0.00 33 GLN B CA 6
ATOM 11517 C C . GLN B 1 28 ? 23.753 9.248 50.877 1.00 0.00 33 GLN B C 6
ATOM 11518 O O . GLN B 1 28 ? 24.285 10.055 50.110 1.00 0.00 33 GLN B O 6
ATOM 11532 N N . LEU B 1 29 ? 23.689 7.943 50.605 1.00 0.00 34 LEU B N 6
ATOM 11533 C CA . LEU B 1 29 ? 24.245 7.381 49.374 1.00 0.00 34 LEU B CA 6
ATOM 11534 C C . LEU B 1 29 ? 23.483 7.900 48.150 1.00 0.00 34 LEU B C 6
ATOM 11535 O O . LEU B 1 29 ? 24.071 8.200 47.108 1.00 0.00 34 LEU B O 6
ATOM 11551 N N . LEU B 1 30 ? 22.157 8.002 48.277 1.00 0.00 35 LEU B N 6
ATOM 11552 C CA . LEU B 1 30 ? 21.310 8.477 47.181 1.00 0.00 35 LEU B CA 6
ATOM 11553 C C . LEU B 1 30 ? 21.695 9.904 46.778 1.00 0.00 35 LEU B C 6
ATOM 11554 O O . LEU B 1 30 ? 21.743 10.246 45.594 1.00 0.00 35 LEU B O 6
ATOM 11570 N N . SER B 1 31 ? 21.976 10.747 47.774 1.00 0.00 36 SER B N 6
ATOM 11571 C CA . SER B 1 31 ? 22.360 12.134 47.514 1.00 0.00 36 SER B CA 6
ATOM 11572 C C . SER B 1 31 ? 23.691 12.193 46.759 1.00 0.00 36 SER B C 6
ATOM 11573 O O . SER B 1 31 ? 23.880 13.012 45.857 1.00 0.00 36 SER B O 6
ATOM 11581 N N . GLU B 1 32 ? 24.629 11.318 47.138 1.00 0.00 37 GLU B N 6
ATOM 11582 C CA . GLU B 1 32 ? 25.950 11.278 46.505 1.00 0.00 37 GLU B CA 6
ATOM 11583 C C . GLU B 1 32 ? 25.866 10.800 45.056 1.00 0.00 37 GLU B C 6
ATOM 11584 O O . GLU B 1 32 ? 26.461 11.393 44.149 1.00 0.00 37 GLU B O 6
ATOM 11596 N N . ILE B 1 33 ? 25.126 9.718 44.831 1.00 0.00 38 ILE B N 6
ATOM 11597 C CA . ILE B 1 33 ? 24.968 9.158 43.483 1.00 0.00 38 ILE B CA 6
ATOM 11598 C C . ILE B 1 33 ? 24.103 10.089 42.611 1.00 0.00 38 ILE B C 6
ATOM 11599 O O . ILE B 1 33 ? 24.315 10.217 41.403 1.00 0.00 38 ILE B O 6
ATOM 11615 N N . ALA B 1 34 ? 23.114 10.735 43.235 1.00 0.00 39 ALA B N 6
ATOM 11616 C CA . ALA B 1 34 ? 22.215 11.643 42.527 1.00 0.00 39 ALA B CA 6
ATOM 11617 C C . ALA B 1 34 ? 22.979 12.837 41.941 1.00 0.00 39 ALA B C 6
ATOM 11618 O O . ALA B 1 34 ? 22.710 13.279 40.823 1.00 0.00 39 ALA B O 6
ATOM 11625 N N . LYS B 1 35 ? 23.942 13.369 42.702 1.00 0.00 40 LYS B N 6
ATOM 11626 C CA . LYS B 1 35 ? 24.732 14.516 42.248 1.00 0.00 40 LYS B CA 6
ATOM 11627 C C . LYS B 1 35 ? 25.520 14.171 40.987 1.00 0.00 40 LYS B C 6
ATOM 11628 O O . LYS B 1 35 ? 25.554 14.942 40.022 1.00 0.00 40 LYS B O 6
ATOM 11647 N N . GLU B 1 36 ? 26.163 13.001 40.987 1.00 0.00 41 GLU B N 6
ATOM 11648 C CA . GLU B 1 36 ? 26.951 12.561 39.833 1.00 0.00 41 GLU B CA 6
ATOM 11649 C C . GLU B 1 36 ? 26.040 12.140 38.673 1.00 0.00 41 GLU B C 6
ATOM 11650 O O . GLU B 1 36 ? 26.385 12.312 37.499 1.00 0.00 41 GLU B O 6
ATOM 11662 N N . GLN B 1 37 ? 24.865 11.582 38.995 1.00 0.00 42 GLN B N 6
ATOM 11663 C CA . GLN B 1 37 ? 23.919 11.143 37.964 1.00 0.00 42 GLN B CA 6
ATOM 11664 C C . GLN B 1 37 ? 23.019 12.294 37.480 1.00 0.00 42 GLN B C 6
ATOM 11665 O O . GLN B 1 37 ? 22.330 12.171 36.464 1.00 0.00 42 GLN B O 6
ATOM 11679 N N . GLY B 1 38 ? 23.031 13.433 38.192 1.00 0.00 43 GLY B N 6
ATOM 11680 C CA . GLY B 1 38 ? 22.222 14.591 37.796 1.00 0.00 43 GLY B CA 6
ATOM 11681 C C . GLY B 1 38 ? 20.732 14.390 38.105 1.00 0.00 43 GLY B C 6
ATOM 11682 O O . GLY B 1 38 ? 19.862 14.715 37.293 1.00 0.00 43 GLY B O 6
ATOM 11686 N N . PHE B 1 39 ? 20.429 13.852 39.291 1.00 0.00 44 PHE B N 6
ATOM 11687 C CA . PHE B 1 39 ? 19.044 13.617 39.709 1.00 0.00 44 PHE B CA 6
ATOM 11688 C C . PHE B 1 39 ? 18.758 14.352 41.022 1.00 0.00 44 PHE B C 6
ATOM 11689 O O . PHE B 1 39 ? 19.670 14.621 41.810 1.00 0.00 44 PHE B O 6
ATOM 11706 N N . ASN B 1 40 ? 17.483 14.675 41.275 1.00 0.00 45 ASN B N 6
ATOM 11707 C CA . ASN B 1 40 ? 17.100 15.362 42.506 1.00 0.00 45 ASN B CA 6
ATOM 11708 C C . ASN B 1 40 ? 15.768 14.813 43.008 1.00 0.00 45 ASN B C 6
ATOM 11709 O O . ASN B 1 40 ? 14.806 14.670 42.249 1.00 0.00 45 ASN B O 6
ATOM 11720 N N . ILE B 1 41 ? 15.710 14.487 44.301 1.00 0.00 46 ILE B N 6
ATOM 11721 C CA . ILE B 1 41 ? 14.493 13.935 44.902 1.00 0.00 46 ILE B CA 6
ATOM 11722 C C . ILE B 1 41 ? 14.001 14.811 46.053 1.00 0.00 46 ILE B C 6
ATOM 11723 O O . ILE B 1 41 ? 14.771 15.256 46.908 1.00 0.00 46 ILE B O 6
ATOM 11739 N N . THR B 1 42 ? 12.689 15.058 46.075 1.00 0.00 47 THR B N 6
ATOM 11740 C CA . THR B 1 42 ? 12.076 15.874 47.122 1.00 0.00 47 THR B CA 6
ATOM 11741 C C . THR B 1 42 ? 11.154 15.004 47.991 1.00 0.00 47 THR B C 6
ATOM 11742 O O . THR B 1 42 ? 10.094 14.561 47.538 1.00 0.00 47 THR B O 6
ATOM 11753 N N . TYR B 1 43 ? 11.555 14.739 49.244 1.00 0.00 48 TYR B N 6
ATOM 11754 C CA . TYR B 1 43 ? 10.753 13.908 50.142 1.00 0.00 48 TYR B CA 6
ATOM 11755 C C . TYR B 1 43 ? 9.615 14.710 50.773 1.00 0.00 48 TYR B C 6
ATOM 11756 O O . TYR B 1 43 ? 9.841 15.692 51.486 1.00 0.00 48 TYR B O 6
ATOM 11774 N N . LEU B 1 44 ? 8.374 14.272 50.533 1.00 0.00 49 LEU B N 6
ATOM 11775 C CA . LEU B 1 44 ? 7.198 14.932 51.101 1.00 0.00 49 LEU B CA 6
ATOM 11776 C C . LEU B 1 44 ? 6.387 13.926 51.921 1.00 0.00 49 LEU B C 6
ATOM 11777 O O . LEU B 1 44 ? 5.579 13.163 51.386 1.00 0.00 49 LEU B O 6
ATOM 11793 N N . ASP B 1 45 ? 6.606 13.921 53.238 1.00 0.00 50 ASP B N 6
ATOM 11794 C CA . ASP B 1 45 ? 5.900 13.006 54.139 1.00 0.00 50 ASP B CA 6
ATOM 11795 C C . ASP B 1 45 ? 4.565 13.621 54.581 1.00 0.00 50 ASP B C 6
ATOM 11796 O O . ASP B 1 45 ? 4.237 13.706 55.772 1.00 0.00 50 ASP B O 6
ATOM 11805 N N . ILE B 1 46 ? 3.777 14.058 53.595 1.00 0.00 51 ILE B N 6
ATOM 11806 C CA . ILE B 1 46 ? 2.471 14.675 53.865 1.00 0.00 51 ILE B CA 6
ATOM 11807 C C . ILE B 1 46 ? 1.457 14.243 52.798 1.00 0.00 51 ILE B C 6
ATOM 11808 O O . ILE B 1 46 ? 1.403 14.804 51.701 1.00 0.00 51 ILE B O 6
ATOM 11824 N N . ASP B 1 47 ? 0.634 13.245 53.129 1.00 0.00 52 ASP B N 6
ATOM 11825 C CA . ASP B 1 47 ? -0.387 12.751 52.204 1.00 0.00 52 ASP B CA 6
ATOM 11826 C C . ASP B 1 47 ? -1.373 13.870 51.864 1.00 0.00 52 ASP B C 6
ATOM 11827 O O . ASP B 1 47 ? -1.760 14.064 50.709 1.00 0.00 52 ASP B O 6
ATOM 11836 N N . GLU B 1 48 ? -1.777 14.619 52.893 1.00 0.00 53 GLU B N 6
ATOM 11837 C CA . GLU B 1 48 ? -2.712 15.729 52.729 1.00 0.00 53 GLU B CA 6
ATOM 11838 C C . GLU B 1 48 ? -2.732 16.578 54.004 1.00 0.00 53 GLU B C 6
ATOM 11839 O O . GLU B 1 48 ? -2.700 17.811 53.959 1.00 0.00 53 GLU B O 6
ATOM 11851 N N . LEU B 1 49 ? -2.770 15.904 55.158 1.00 0.00 54 LEU B N 6
ATOM 11852 C CA . LEU B 1 49 ? -2.780 16.583 56.451 1.00 0.00 54 LEU B CA 6
ATOM 11853 C C . LEU B 1 49 ? -1.734 15.963 57.383 1.00 0.00 54 LEU B C 6
ATOM 11854 O O . LEU B 1 49 ? -1.899 14.846 57.881 1.00 0.00 54 LEU B O 6
ATOM 11870 N N . SER B 1 50 ? -0.641 16.694 57.616 1.00 0.00 55 SER B N 6
ATOM 11871 C CA . SER B 1 50 ? 0.440 16.217 58.482 1.00 0.00 55 SER B CA 6
ATOM 11872 C C . SER B 1 50 ? 0.031 16.241 59.963 1.00 0.00 55 SER B C 6
ATOM 11873 O O . SER B 1 50 ? 0.572 15.499 60.787 1.00 0.00 55 SER B O 6
ATOM 11881 N N . ALA B 1 51 ? -0.928 17.108 60.309 1.00 0.00 56 ALA B N 6
ATOM 11882 C CA . ALA B 1 51 ? -1.396 17.232 61.689 1.00 0.00 56 ALA B CA 6
ATOM 11883 C C . ALA B 1 51 ? -1.903 15.891 62.225 1.00 0.00 56 ALA B C 6
ATOM 11884 O O . ALA B 1 51 ? -1.680 15.544 63.390 1.00 0.00 56 ALA B O 6
ATOM 11891 N N . ASN B 1 52 ? -2.598 15.125 61.377 1.00 0.00 57 ASN B N 6
ATOM 11892 C CA . ASN B 1 52 ? -3.137 13.823 61.789 1.00 0.00 57 ASN B CA 6
ATOM 11893 C C . ASN B 1 52 ? -2.259 12.650 61.316 1.00 0.00 57 ASN B C 6
ATOM 11894 O O . ASN B 1 52 ? -2.482 11.502 61.708 1.00 0.00 57 ASN B O 6
ATOM 11905 N N . GLY B 1 53 ? -1.241 12.932 60.488 1.00 0.00 58 GLY B N 6
ATOM 11906 C CA . GLY B 1 53 ? -0.332 11.894 59.986 1.00 0.00 58 GLY B CA 6
ATOM 11907 C C . GLY B 1 53 ? -1.081 10.817 59.190 1.00 0.00 58 GLY B C 6
ATOM 11908 O O . GLY B 1 53 ? -2.012 10.177 59.687 1.00 0.00 58 GLY B O 6
ATOM 11912 N N . GLN B 1 54 ? -0.668 10.604 57.935 1.00 0.00 59 GLN B N 6
ATOM 11913 C CA . GLN B 1 54 ? -1.305 9.593 57.080 1.00 0.00 59 GLN B CA 6
ATOM 11914 C C . GLN B 1 54 ? -0.453 8.308 56.981 1.00 0.00 59 GLN B C 6
ATOM 11915 O O . GLN B 1 54 ? -0.743 7.419 56.175 1.00 0.00 59 GLN B O 6
ATOM 11929 N N . TYR B 1 55 ? 0.589 8.191 57.819 1.00 0.00 60 TYR B N 6
ATOM 11930 C CA . TYR B 1 55 ? 1.445 7.000 57.827 1.00 0.00 60 TYR B CA 6
ATOM 11931 C C . TYR B 1 55 ? 1.972 6.677 56.413 1.00 0.00 60 TYR B C 6
ATOM 11932 O O . TYR B 1 55 ? 2.214 5.515 56.070 1.00 0.00 60 TYR B O 6
ATOM 11950 N N . GLN B 1 56 ? 2.150 7.711 55.578 1.00 0.00 61 GLN B N 6
ATOM 11951 C CA . GLN B 1 56 ? 2.650 7.522 54.216 1.00 0.00 61 GLN B CA 6
ATOM 11952 C C . GLN B 1 56 ? 3.520 8.707 53.779 1.00 0.00 61 GLN B C 6
ATOM 11953 O O . GLN B 1 56 ? 3.446 9.797 54.355 1.00 0.00 61 GLN B O 6
ATOM 11967 N N . CYS B 1 57 ? 4.337 8.503 52.741 1.00 0.00 62 CYS B N 6
ATOM 11968 C CA . CYS B 1 57 ? 5.198 9.577 52.228 1.00 0.00 62 CYS B CA 6
ATOM 11969 C C . CYS B 1 57 ? 5.283 9.516 50.704 1.00 0.00 62 CYS B C 6
ATOM 11970 O O . CYS B 1 57 ? 5.113 8.460 50.096 1.00 0.00 62 CYS B O 6
ATOM 11978 N N . LEU B 1 58 ? 5.536 10.665 50.072 1.00 0.00 63 LEU B N 6
ATOM 11979 C CA . LEU B 1 58 ? 5.635 10.726 48.614 1.00 0.00 63 LEU B CA 6
ATOM 11980 C C . LEU B 1 58 ? 6.880 11.504 48.177 1.00 0.00 63 LEU B C 6
ATOM 11981 O O . LEU B 1 58 ? 7.058 12.675 48.522 1.00 0.00 63 LEU B O 6
ATOM 11997 N N . ALA B 1 59 ? 7.748 10.847 47.400 1.00 0.00 64 ALA B N 6
ATOM 11998 C CA . ALA B 1 59 ? 8.973 11.477 46.903 1.00 0.00 64 ALA B CA 6
ATOM 11999 C C . ALA B 1 59 ? 8.750 12.008 45.487 1.00 0.00 64 ALA B C 6
ATOM 12000 O O . ALA B 1 59 ? 8.095 11.365 44.660 1.00 0.00 64 ALA B O 6
ATOM 12007 N N . GLU B 1 60 ? 9.279 13.203 45.205 1.00 0.00 65 GLU B N 6
ATOM 12008 C CA . GLU B 1 60 ? 9.114 13.826 43.888 1.00 0.00 65 GLU B CA 6
ATOM 12009 C C . GLU B 1 60 ? 10.449 13.966 43.146 1.00 0.00 65 GLU B C 6
ATOM 12010 O O . GLU B 1 60 ? 11.377 14.639 43.605 1.00 0.00 65 GLU B O 6
ATOM 12022 N N . LEU B 1 61 ? 10.535 13.334 41.972 1.00 0.00 66 LEU B N 6
ATOM 12023 C CA . LEU B 1 61 ? 11.741 13.390 41.134 1.00 0.00 66 LEU B CA 6
ATOM 12024 C C . LEU B 1 61 ? 11.713 14.674 40.275 1.00 0.00 66 LEU B C 6
ATOM 12025 O O . LEU B 1 61 ? 10.990 14.761 39.279 1.00 0.00 66 LEU B O 6
ATOM 12041 N N . SER B 1 62 ? 12.452 15.710 40.707 1.00 0.00 67 SER B N 6
ATOM 12042 C CA . SER B 1 62 ? 12.448 17.019 40.019 1.00 0.00 67 SER B CA 6
ATOM 12043 C C . SER B 1 62 ? 13.346 17.155 38.763 1.00 0.00 67 SER B C 6
ATOM 12044 O O . SER B 1 62 ? 12.990 17.882 37.830 1.00 0.00 67 SER B O 6
ATOM 12052 N N . THR B 1 63 ? 14.537 16.533 38.741 1.00 0.00 68 THR B N 6
ATOM 12053 C CA . THR B 1 63 ? 15.461 16.704 37.593 1.00 0.00 68 THR B CA 6
ATOM 12054 C C . THR B 1 63 ? 15.035 15.906 36.355 1.00 0.00 68 THR B C 6
ATOM 12055 O O . THR B 1 63 ? 15.068 16.403 35.227 1.00 0.00 68 THR B O 6
ATOM 12066 N N . SER B 1 64 ? 14.629 14.667 36.571 1.00 0.00 69 SER B N 6
ATOM 12067 C CA . SER B 1 64 ? 14.189 13.784 35.492 1.00 0.00 69 SER B CA 6
ATOM 12068 C C . SER B 1 64 ? 12.655 13.925 35.322 1.00 0.00 69 SER B C 6
ATOM 12069 O O . SER B 1 64 ? 12.071 14.820 35.943 1.00 0.00 69 SER B O 6
ATOM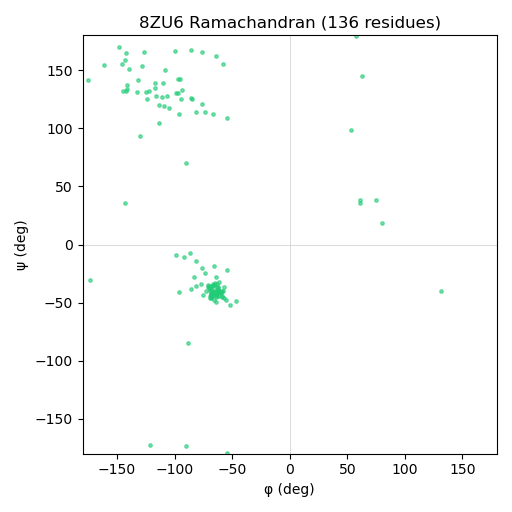 12077 N N . PRO B 1 65 ? 11.966 13.081 34.538 1.00 0.00 70 PRO B N 6
ATOM 12078 C CA . PRO B 1 65 ? 10.485 13.204 34.405 1.00 0.00 70 PRO B CA 6
ATOM 12079 C C . PRO B 1 65 ? 9.847 13.087 35.785 1.00 0.00 70 PRO B C 6
ATOM 12080 O O . PRO B 1 65 ? 10.444 12.527 36.711 1.00 0.00 70 PRO B O 6
ATOM 12091 N N . ILE B 1 66 ? 8.654 13.655 35.953 1.00 0.00 71 ILE B N 6
ATOM 12092 C CA . ILE B 1 66 ? 8.000 13.636 37.264 1.00 0.00 71 ILE B CA 6
ATOM 12093 C C . ILE B 1 66 ? 7.614 12.203 37.648 1.00 0.00 71 ILE B C 6
ATOM 12094 O O . ILE B 1 66 ? 6.764 11.558 37.031 1.00 0.00 71 ILE B O 6
ATOM 12110 N N . THR B 1 67 ? 8.287 11.698 38.687 1.00 0.00 72 THR B N 6
ATOM 12111 C CA . THR B 1 67 ? 8.063 10.346 39.188 1.00 0.00 72 THR B CA 6
ATOM 12112 C C . THR B 1 67 ? 7.627 10.419 40.654 1.00 0.00 72 THR B C 6
ATOM 12113 O O . THR B 1 67 ? 8.210 11.158 41.456 1.00 0.00 72 THR B O 6
ATOM 12124 N N . VAL B 1 68 ? 6.582 9.664 41.010 1.00 0.00 73 VAL B N 6
ATOM 12125 C CA . VAL B 1 68 ? 6.067 9.671 42.391 1.00 0.00 73 VAL B CA 6
ATOM 12126 C C . VAL B 1 68 ? 6.356 8.325 43.060 1.00 0.00 73 VAL B C 6
ATOM 12127 O O . VAL B 1 68 ? 5.882 7.279 42.614 1.00 0.00 73 VAL B O 6
ATOM 12140 N N . CYS B 1 69 ? 7.121 8.349 44.153 1.00 0.00 74 CYS B N 6
ATOM 12141 C CA . CYS B 1 69 ? 7.442 7.123 44.893 1.00 0.00 74 CYS B CA 6
ATOM 12142 C C . CYS B 1 69 ? 6.738 7.143 46.248 1.00 0.00 74 CYS B C 6
ATOM 12143 O O . CYS B 1 69 ? 6.690 8.174 46.919 1.00 0.00 74 CYS B O 6
ATOM 12151 N N . HIS B 1 70 ? 6.164 6.003 46.655 1.00 0.00 75 HIS B N 6
ATOM 12152 C CA . HIS B 1 70 ? 5.439 5.927 47.927 1.00 0.00 75 HIS B CA 6
ATOM 12153 C C . HIS B 1 70 ? 6.334 5.368 49.050 1.00 0.00 75 HIS B C 6
ATOM 12154 O O . HIS B 1 70 ? 7.058 4.385 48.868 1.00 0.00 75 HIS B O 6
ATOM 12169 N N . GLY B 1 71 ? 6.272 5.999 50.236 1.00 0.00 76 GLY B N 6
ATOM 12170 C CA . GLY B 1 71 ? 7.054 5.569 51.392 1.00 0.00 76 GLY B CA 6
ATOM 12171 C C . GLY B 1 71 ? 6.119 5.136 52.523 1.00 0.00 76 GLY B C 6
ATOM 12172 O O . GLY B 1 71 ? 4.901 5.341 52.453 1.00 0.00 76 GLY B O 6
ATOM 12176 N N . SER B 1 72 ? 6.681 4.517 53.571 1.00 0.00 77 SER B N 6
ATOM 12177 C CA . SER B 1 72 ? 5.866 4.038 54.695 1.00 0.00 77 SER B CA 6
ATOM 12178 C C . SER B 1 72 ? 5.712 5.094 55.794 1.00 0.00 77 SER B C 6
ATOM 12179 O O . SER B 1 72 ? 4.644 5.244 56.389 1.00 0.00 77 SER B O 6
ATOM 12187 N N . GLY B 1 73 ? 6.784 5.826 56.076 1.00 0.00 78 GLY B N 6
ATOM 12188 C CA . GLY B 1 73 ? 6.760 6.863 57.109 1.00 0.00 78 GLY B CA 6
ATOM 12189 C C . GLY B 1 73 ? 6.356 6.289 58.470 1.00 0.00 78 GLY B C 6
ATOM 12190 O O . GLY B 1 73 ? 5.459 6.804 59.142 1.00 0.00 78 GLY B O 6
ATOM 12194 N N . ILE B 1 74 ? 7.030 5.212 58.888 1.00 0.00 79 ILE B N 6
ATOM 12195 C CA . ILE B 1 74 ? 6.743 4.572 60.177 1.00 0.00 79 ILE B CA 6
ATOM 12196 C C . ILE B 1 74 ? 7.221 5.487 61.313 1.00 0.00 79 ILE B C 6
ATOM 12197 O O . ILE B 1 74 ? 6.517 5.714 62.302 1.00 0.00 79 ILE B O 6
ATOM 12213 N N . SER B 1 75 ? 8.430 6.026 61.156 1.00 0.00 80 SER B N 6
ATOM 12214 C CA . SER B 1 75 ? 9.017 6.926 62.146 1.00 0.00 80 SER B CA 6
ATOM 12215 C C . SER B 1 75 ? 9.720 8.088 61.440 1.00 0.00 80 SER B C 6
ATOM 12216 O O . SER B 1 75 ? 9.763 8.156 60.208 1.00 0.00 80 SER B O 6
ATOM 12224 N N . CYS B 1 76 ? 10.272 9.019 62.223 1.00 0.00 81 CYS B N 6
ATOM 12225 C CA . CYS B 1 76 ? 10.963 10.182 61.665 1.00 0.00 81 CYS B CA 6
ATOM 12226 C C . CYS B 1 76 ? 12.124 9.755 60.760 1.00 0.00 81 CYS B C 6
ATOM 12227 O O . CYS B 1 76 ? 13.074 9.099 61.197 1.00 0.00 81 CYS B O 6
ATOM 12235 N N . GLY B 1 77 ? 12.054 10.148 59.484 1.00 0.00 82 GLY B N 6
ATOM 12236 C CA . GLY B 1 77 ? 13.105 9.824 58.513 1.00 0.00 82 GLY B CA 6
ATOM 12237 C C . GLY B 1 77 ? 12.942 8.421 57.906 1.00 0.00 82 GLY B C 6
ATOM 12238 O O . GLY B 1 77 ? 13.618 8.071 56.933 1.00 0.00 82 GLY B O 6
ATOM 12242 N N . ASN B 1 78 ? 12.049 7.600 58.476 1.00 0.00 83 ASN B N 6
ATOM 12243 C CA . ASN B 1 78 ? 11.828 6.240 57.976 1.00 0.00 83 ASN B CA 6
ATOM 12244 C C . ASN B 1 78 ? 11.239 6.260 56.565 1.00 0.00 83 ASN B C 6
ATOM 12245 O O . ASN B 1 78 ? 11.636 5.476 55.697 1.00 0.00 83 ASN B O 6
ATOM 12256 N N . ALA B 1 79 ? 10.283 7.163 56.326 1.00 0.00 84 ALA B N 6
ATOM 12257 C CA . ALA B 1 79 ? 9.648 7.275 55.010 1.00 0.00 84 ALA B CA 6
ATOM 12258 C C . ALA B 1 79 ? 10.704 7.503 53.933 1.00 0.00 84 ALA B C 6
ATOM 12259 O O . ALA B 1 79 ? 10.667 6.908 52.854 1.00 0.00 84 ALA B O 6
ATOM 12266 N N . GLN B 1 80 ? 11.668 8.355 54.242 1.00 0.00 85 GLN B N 6
ATOM 12267 C CA . GLN B 1 80 ? 12.761 8.648 53.322 1.00 0.00 85 GLN B CA 6
ATOM 12268 C C . GLN B 1 80 ? 13.588 7.382 53.069 1.00 0.00 85 GLN B C 6
ATOM 12269 O O . GLN B 1 80 ? 14.042 7.119 51.953 1.00 0.00 85 GLN B O 6
ATOM 12283 N N . SER B 1 81 ? 13.817 6.608 54.137 1.00 0.00 86 SER B N 6
ATOM 12284 C CA . SER B 1 81 ? 14.624 5.392 54.058 1.00 0.00 86 SER B CA 6
ATOM 12285 C C . SER B 1 81 ? 14.034 4.332 53.117 1.00 0.00 86 SER B C 6
ATOM 12286 O O . SER B 1 81 ? 14.766 3.747 52.311 1.00 0.00 86 SER B O 6
ATOM 12294 N N . ASP B 1 82 ? 12.720 4.061 53.199 1.00 0.00 87 ASP B N 6
ATOM 12295 C CA . ASP B 1 82 ? 12.114 3.051 52.320 1.00 0.00 87 ASP B CA 6
ATOM 12296 C C . ASP B 1 82 ? 12.130 3.520 50.862 1.00 0.00 87 ASP B C 6
ATOM 12297 O O . ASP B 1 82 ? 12.304 2.726 49.934 1.00 0.00 87 ASP B O 6
ATOM 12306 N N . ALA B 1 83 ? 11.956 4.829 50.659 1.00 0.00 88 ALA B N 6
ATOM 12307 C CA . ALA B 1 83 ? 11.959 5.410 49.318 1.00 0.00 88 ALA B CA 6
ATOM 12308 C C . ALA B 1 83 ? 13.359 5.337 48.699 1.00 0.00 88 ALA B C 6
ATOM 12309 O O . ALA B 1 83 ? 13.517 5.146 47.490 1.00 0.00 88 ALA B O 6
ATOM 12316 N N . ALA B 1 84 ? 14.390 5.492 49.538 1.00 0.00 89 ALA B N 6
ATOM 12317 C CA . ALA B 1 84 ? 15.776 5.444 49.076 1.00 0.00 89 ALA B CA 6
ATOM 12318 C C . ALA B 1 84 ? 16.103 4.065 48.499 1.00 0.00 89 ALA B C 6
ATOM 12319 O O . ALA B 1 84 ? 16.728 3.944 47.440 1.00 0.00 89 ALA B O 6
ATOM 12326 N N . HIS B 1 85 ? 15.674 3.011 49.199 1.00 0.00 90 HIS B N 6
ATOM 12327 C CA . HIS B 1 85 ? 15.920 1.640 48.748 1.00 0.00 90 HIS B CA 6
ATOM 12328 C C . HIS B 1 85 ? 15.225 1.391 47.410 1.00 0.00 90 HIS B C 6
ATOM 12329 O O . HIS B 1 85 ? 15.794 0.799 46.488 1.00 0.00 90 HIS B O 6
ATOM 12344 N N . ASN B 1 86 ? 13.977 1.852 47.303 1.00 0.00 91 ASN B N 6
ATOM 12345 C CA . ASN B 1 86 ? 13.197 1.685 46.078 1.00 0.00 91 ASN B CA 6
ATOM 12346 C C . ASN B 1 86 ? 13.853 2.432 44.915 1.00 0.00 91 ASN B C 6
ATOM 12347 O O . ASN B 1 86 ? 13.863 1.960 43.775 1.00 0.00 91 ASN B O 6
ATOM 12358 N N . ALA B 1 87 ? 14.410 3.611 45.205 1.00 0.00 92 ALA B N 6
ATOM 12359 C CA . ALA B 1 87 ? 15.072 4.418 44.184 1.00 0.00 92 ALA B CA 6
ATOM 12360 C C . ALA B 1 87 ? 16.308 3.695 43.643 1.00 0.00 92 ALA B C 6
ATOM 12361 O O . ALA B 1 87 ? 16.528 3.620 42.431 1.00 0.00 92 ALA B O 6
ATOM 12368 N N . LEU B 1 88 ? 17.123 3.154 44.553 1.00 0.00 93 LEU B N 6
ATOM 12369 C CA . LEU B 1 88 ? 18.335 2.433 44.167 1.00 0.00 93 LEU B CA 6
ATOM 12370 C C . LEU B 1 88 ? 17.977 1.177 43.371 1.00 0.00 93 LEU B C 6
ATOM 12371 O O . LEU B 1 88 ? 18.610 0.852 42.363 1.00 0.00 93 LEU B O 6
ATOM 12387 N N . GLN B 1 89 ? 16.940 0.467 43.824 1.00 0.00 94 GLN B N 6
ATOM 12388 C CA . GLN B 1 89 ? 16.485 -0.749 43.151 1.00 0.00 94 GLN B CA 6
ATOM 12389 C C . GLN B 1 89 ? 15.917 -0.412 41.769 1.00 0.00 94 GLN B C 6
ATOM 12390 O O . GLN B 1 89 ? 16.127 -1.133 40.790 1.00 0.00 94 GLN B O 6
ATOM 12404 N N . TYR B 1 90 ? 15.180 0.700 41.694 1.00 0.00 95 TYR B N 6
ATOM 12405 C CA . TYR B 1 90 ? 14.569 1.145 40.443 1.00 0.00 95 TYR B CA 6
ATOM 12406 C C . TYR B 1 90 ? 15.635 1.540 39.418 1.00 0.00 95 TYR B C 6
ATOM 12407 O O . TYR B 1 90 ? 15.516 1.249 38.225 1.00 0.00 95 TYR B O 6
ATOM 12425 N N . LEU B 1 91 ? 16.689 2.214 39.886 1.00 0.00 96 LEU B N 6
ATOM 12426 C CA . LEU B 1 91 ? 17.774 2.655 39.007 1.00 0.00 96 LEU B CA 6
ATOM 12427 C C . LEU B 1 91 ? 18.459 1.452 38.352 1.00 0.00 96 LEU B C 6
ATOM 12428 O O . LEU B 1 91 ? 18.736 1.444 37.149 1.00 0.00 96 LEU B O 6
ATOM 12444 N N . LYS B 1 92 ? 18.738 0.422 39.155 1.00 0.00 97 LYS B N 6
ATOM 12445 C CA . LYS B 1 92 ? 19.401 -0.786 38.663 1.00 0.00 97 LYS B CA 6
ATOM 12446 C C . LYS B 1 92 ? 18.583 -1.472 37.564 1.00 0.00 97 LYS B C 6
ATOM 12447 O O . LYS B 1 92 ? 19.137 -1.979 36.583 1.00 0.00 97 LYS B O 6
ATOM 12466 N N . ILE B 1 93 ? 17.256 -1.500 37.723 1.00 0.00 98 ILE B N 6
ATOM 12467 C CA . ILE B 1 93 ? 16.382 -2.138 36.733 1.00 0.00 98 ILE B CA 6
ATOM 12468 C C . ILE B 1 93 ? 16.510 -1.417 35.380 1.00 0.00 98 ILE B C 6
ATOM 12469 O O . ILE B 1 93 ? 16.586 -2.052 34.323 1.00 0.00 98 ILE B O 6
ATOM 12485 N N . ILE B 1 94 ? 16.534 -0.080 35.408 1.00 0.00 99 ILE B N 6
ATOM 12486 C CA . ILE B 1 94 ? 16.653 0.711 34.178 1.00 0.00 99 ILE B CA 6
ATOM 12487 C C . ILE B 1 94 ? 18.003 0.424 33.507 1.00 0.00 99 ILE B C 6
ATOM 12488 O O . ILE B 1 94 ? 18.022 0.279 32.295 1.00 0.00 99 ILE B O 6
ATOM 12505 N N . ASP A 1 25 ? -12.979 -1.809 46.319 1.00 0.00 30 ASP A N 7
ATOM 12506 C CA . ASP A 1 25 ? -11.797 -1.868 45.406 1.00 0.00 30 ASP A CA 7
ATOM 12507 C C . ASP A 1 25 ? -11.464 -0.457 44.915 1.00 0.00 30 ASP A C 7
ATOM 12508 O O . ASP A 1 25 ? -12.219 0.151 44.151 1.00 0.00 30 ASP A O 7
ATOM 12517 N N . TYR A 1 26 ? -10.318 0.071 45.356 1.00 0.00 31 TYR A N 7
ATOM 12518 C CA . TYR A 1 26 ? -9.885 1.412 44.956 1.00 0.00 31 TYR A CA 7
ATOM 12519 C C . TYR A 1 26 ? -9.644 1.490 43.441 1.00 0.00 31 TYR A C 7
ATOM 12520 O O . TYR A 1 26 ? -9.794 2.548 42.824 1.00 0.00 31 TYR A O 7
ATOM 12538 N N . ILE A 1 27 ? -9.265 0.359 42.834 1.00 0.00 32 ILE A N 7
ATOM 12539 C CA . ILE A 1 27 ? -9.003 0.307 41.393 1.00 0.00 32 ILE A CA 7
ATOM 12540 C C . ILE A 1 27 ? -10.259 0.732 40.620 1.00 0.00 32 ILE A C 7
ATOM 12541 O O . ILE A 1 27 ? -10.191 1.491 39.648 1.00 0.00 32 ILE A O 7
ATOM 12557 N N . GLN A 1 28 ? -11.416 0.230 41.056 1.00 0.00 33 GLN A N 7
ATOM 12558 C CA . GLN A 1 28 ? -12.690 0.547 40.409 1.00 0.00 33 GLN A CA 7
ATOM 12559 C C . GLN A 1 28 ? -13.035 2.031 40.566 1.00 0.00 33 GLN A C 7
ATOM 12560 O O . GLN A 1 28 ? -13.513 2.681 39.632 1.00 0.00 33 GLN A O 7
ATOM 12574 N N . LEU A 1 29 ? -12.806 2.574 41.766 1.00 0.00 34 LEU A N 7
ATOM 12575 C CA . LEU A 1 29 ? -13.112 3.980 42.044 1.00 0.00 34 LEU A CA 7
ATOM 12576 C C . LEU A 1 29 ? -12.235 4.913 41.205 1.00 0.00 34 LEU A C 7
ATOM 12577 O O . LEU A 1 29 ? -12.705 5.921 40.668 1.00 0.00 34 LEU A O 7
ATOM 12593 N N . LEU A 1 30 ? -10.947 4.580 41.093 1.00 0.00 35 LEU A N 7
ATOM 12594 C CA . LEU A 1 30 ? -10.006 5.393 40.322 1.00 0.00 35 LEU A CA 7
ATOM 12595 C C . LEU A 1 30 ? -10.372 5.391 38.835 1.00 0.00 35 LEU A C 7
ATOM 12596 O O . LEU A 1 30 ? -10.287 6.412 38.149 1.00 0.00 35 LEU A O 7
ATOM 12612 N N . SER A 1 31 ? -10.778 4.225 38.330 1.00 0.00 36 SER A N 7
ATOM 12613 C CA . SER A 1 31 ? -11.150 4.078 36.923 1.00 0.00 36 SER A CA 7
ATOM 12614 C C . SER A 1 31 ? -12.323 4.996 36.561 1.00 0.00 36 SER A C 7
ATOM 12615 O O . SER A 1 31 ? -12.356 5.598 35.484 1.00 0.00 36 SER A O 7
ATOM 12623 N N . GLU A 1 32 ? -13.306 5.095 37.462 1.00 0.00 37 GLU A N 7
ATOM 12624 C CA . GLU A 1 32 ? -14.487 5.926 37.223 1.00 0.00 37 GLU A CA 7
ATOM 12625 C C . GLU A 1 32 ? -14.111 7.409 37.110 1.00 0.00 37 GLU A C 7
ATOM 12626 O O . GLU A 1 32 ? -14.577 8.115 36.210 1.00 0.00 37 GLU A O 7
ATOM 12638 N N . ILE A 1 33 ? -13.261 7.892 38.021 1.00 0.00 38 ILE A N 7
ATOM 12639 C CA . ILE A 1 33 ? -12.838 9.296 37.993 1.00 0.00 38 ILE A CA 7
ATOM 12640 C C . ILE A 1 33 ? -11.899 9.555 36.810 1.00 0.00 38 ILE A C 7
ATOM 12641 O O . ILE A 1 33 ? -11.940 10.617 36.180 1.00 0.00 38 ILE A O 7
ATOM 12657 N N . ALA A 1 34 ? -11.044 8.574 36.498 1.00 0.00 39 ALA A N 7
ATOM 12658 C CA . ALA A 1 34 ? -10.101 8.697 35.390 1.00 0.00 39 ALA A CA 7
ATOM 12659 C C . ALA A 1 34 ? -10.847 8.974 34.083 1.00 0.00 39 ALA A C 7
ATOM 12660 O O . ALA A 1 34 ? -10.432 9.804 33.268 1.00 0.00 39 ALA A O 7
ATOM 12667 N N . LYS A 1 35 ? -11.969 8.276 33.880 1.00 0.00 40 LYS A N 7
ATOM 12668 C CA . LYS A 1 35 ? -12.780 8.451 32.672 1.00 0.00 40 LYS A CA 7
ATOM 12669 C C . LYS A 1 35 ? -13.400 9.852 32.640 1.00 0.00 40 LYS A C 7
ATOM 12670 O O . LYS A 1 35 ? -13.498 10.491 31.589 1.00 0.00 40 LYS A O 7
ATOM 12689 N N . GLU A 1 36 ? -13.830 10.332 33.809 1.00 0.00 41 GLU A N 7
ATOM 12690 C CA . GLU A 1 36 ? -14.448 11.654 33.925 1.00 0.00 41 GLU A CA 7
ATOM 12691 C C . GLU A 1 36 ? -13.452 12.768 33.592 1.00 0.00 41 GLU A C 7
ATOM 12692 O O . GLU A 1 36 ? -13.818 13.805 33.033 1.00 0.00 41 GLU A O 7
ATOM 12704 N N . GLN A 1 37 ? -12.180 12.560 33.946 1.00 0.00 42 GLN A N 7
ATOM 12705 C CA . GLN A 1 37 ? -11.137 13.559 33.688 1.00 0.00 42 GLN A CA 7
ATOM 12706 C C . GLN A 1 37 ? -10.499 13.380 32.294 1.00 0.00 42 GLN A C 7
ATOM 12707 O O . GLN A 1 37 ? -9.812 14.274 31.793 1.00 0.00 42 GLN A O 7
ATOM 12721 N N . GLY A 1 38 ? -10.740 12.226 31.651 1.00 0.00 43 GLY A N 7
ATOM 12722 C CA . GLY A 1 38 ? -10.200 11.958 30.314 1.00 0.00 43 GLY A CA 7
ATOM 12723 C C . GLY A 1 38 ? -8.759 11.431 30.359 1.00 0.00 43 GLY A C 7
ATOM 12724 O O . GLY A 1 38 ? -7.990 11.607 29.410 1.00 0.00 43 GLY A O 7
ATOM 12728 N N . PHE A 1 39 ? -8.384 10.772 31.461 1.00 0.00 44 PHE A N 7
ATOM 12729 C CA . PHE A 1 39 ? -7.031 10.220 31.604 1.00 0.00 44 PHE A CA 7
ATOM 12730 C C . PHE A 1 39 ? -7.084 8.705 31.821 1.00 0.00 44 PHE A C 7
ATOM 12731 O O . PHE A 1 39 ? -8.019 8.176 32.428 1.00 0.00 44 PHE A O 7
ATOM 12748 N N . ASN A 1 40 ? -6.062 7.998 31.324 1.00 0.00 45 ASN A N 7
ATOM 12749 C CA . ASN A 1 40 ? -5.983 6.544 31.470 1.00 0.00 45 ASN A CA 7
ATOM 12750 C C . ASN A 1 40 ? -4.624 6.138 32.052 1.00 0.00 45 ASN A C 7
ATOM 12751 O O . ASN A 1 40 ? -3.567 6.530 31.549 1.00 0.00 45 ASN A O 7
ATOM 12762 N N . ILE A 1 41 ? -4.653 5.354 33.131 1.00 0.00 46 ILE A N 7
ATOM 12763 C CA . ILE A 1 41 ? -3.425 4.903 33.792 1.00 0.00 46 ILE A CA 7
ATOM 12764 C C . ILE A 1 41 ? -3.106 3.458 33.378 1.00 0.00 46 ILE A C 7
ATOM 12765 O O . ILE A 1 41 ? -3.969 2.577 33.404 1.00 0.00 46 ILE A O 7
ATOM 12781 N N . THR A 1 42 ? -1.847 3.215 32.996 1.00 0.00 47 THR A N 7
ATOM 12782 C CA . THR A 1 42 ? -1.408 1.881 32.584 1.00 0.00 47 THR A CA 7
ATOM 12783 C C . THR A 1 42 ? -0.633 1.212 33.729 1.00 0.00 47 THR A C 7
ATOM 12784 O O . THR A 1 42 ? 0.439 1.682 34.121 1.00 0.00 47 THR A O 7
ATOM 12795 N N . TYR A 1 43 ? -1.170 0.115 34.288 1.00 0.00 48 TYR A N 7
ATOM 12796 C CA . TYR A 1 43 ? -0.507 -0.577 35.393 1.00 0.00 48 TYR A CA 7
ATOM 12797 C C . TYR A 1 43 ? 0.429 -1.674 34.880 1.00 0.00 48 TYR A C 7
ATOM 12798 O O . TYR A 1 43 ? 0.044 -2.534 34.084 1.00 0.00 48 TYR A O 7
ATOM 12816 N N . LEU A 1 44 ? 1.676 -1.648 35.358 1.00 0.00 49 LEU A N 7
ATOM 12817 C CA . LEU A 1 44 ? 2.677 -2.640 34.971 1.00 0.00 49 LEU A CA 7
ATOM 12818 C C . LEU A 1 44 ? 3.304 -3.267 36.218 1.00 0.00 49 LEU A C 7
ATOM 12819 O O . LEU A 1 44 ? 4.132 -2.654 36.900 1.00 0.00 49 LEU A O 7
ATOM 12835 N N . ASP A 1 45 ? 2.895 -4.500 36.528 1.00 0.00 50 ASP A N 7
ATOM 12836 C CA . ASP A 1 45 ? 3.404 -5.211 37.699 1.00 0.00 50 ASP A CA 7
ATOM 12837 C C . ASP A 1 45 ? 4.758 -5.858 37.408 1.00 0.00 50 ASP A C 7
ATOM 12838 O O . ASP A 1 45 ? 4.963 -6.499 36.374 1.00 0.00 50 ASP A O 7
ATOM 12847 N N . ILE A 1 46 ? 5.692 -5.687 38.343 1.00 0.00 51 ILE A N 7
ATOM 12848 C CA . ILE A 1 46 ? 7.036 -6.250 38.214 1.00 0.00 51 ILE A CA 7
ATOM 12849 C C . ILE A 1 46 ? 7.129 -7.577 38.987 1.00 0.00 51 ILE A C 7
ATOM 12850 O O . ILE A 1 46 ? 6.793 -7.653 40.172 1.00 0.00 51 ILE A O 7
ATOM 12866 N N . ASP A 1 47 ? 7.568 -8.639 38.303 1.00 0.00 52 ASP A N 7
ATOM 12867 C CA . ASP A 1 47 ? 7.681 -9.968 38.917 1.00 0.00 52 ASP A CA 7
ATOM 12868 C C . ASP A 1 47 ? 8.953 -10.116 39.780 1.00 0.00 52 ASP A C 7
ATOM 12869 O O . ASP A 1 47 ? 9.415 -11.231 40.040 1.00 0.00 52 ASP A O 7
ATOM 12878 N N . GLU A 1 48 ? 9.521 -8.992 40.239 1.00 0.00 53 GLU A N 7
ATOM 12879 C CA . GLU A 1 48 ? 10.721 -9.019 41.073 1.00 0.00 53 GLU A CA 7
ATOM 12880 C C . GLU A 1 48 ? 10.351 -9.315 42.532 1.00 0.00 53 GLU A C 7
ATOM 12881 O O . GLU A 1 48 ? 9.181 -9.523 42.865 1.00 0.00 53 GLU A O 7
ATOM 12893 N N . LEU A 1 49 ? 11.358 -9.337 43.413 1.00 0.00 54 LEU A N 7
ATOM 12894 C CA . LEU A 1 49 ? 11.142 -9.612 44.836 1.00 0.00 54 LEU A CA 7
ATOM 12895 C C . LEU A 1 49 ? 10.475 -10.975 45.023 1.00 0.00 54 LEU A C 7
ATOM 12896 O O . LEU A 1 49 ? 10.024 -11.607 44.064 1.00 0.00 54 LEU A O 7
ATOM 12912 N N . SER A 1 50 ? 10.413 -11.435 46.276 1.00 0.00 55 SER A N 7
ATOM 12913 C CA . SER A 1 50 ? 9.803 -12.726 46.592 1.00 0.00 55 SER A CA 7
ATOM 12914 C C . SER A 1 50 ? 8.277 -12.617 46.599 1.00 0.00 55 SER A C 7
ATOM 12915 O O . SER A 1 50 ? 7.711 -11.532 46.763 1.00 0.00 55 SER A O 7
ATOM 12923 N N . ALA A 1 51 ? 7.602 -13.755 46.422 1.00 0.00 56 ALA A N 7
ATOM 12924 C CA . ALA A 1 51 ? 6.140 -13.791 46.410 1.00 0.00 56 ALA A CA 7
ATOM 12925 C C . ALA A 1 51 ? 5.581 -13.415 47.785 1.00 0.00 56 ALA A C 7
ATOM 12926 O O . ALA A 1 51 ? 4.572 -12.713 47.899 1.00 0.00 56 ALA A O 7
ATOM 12933 N N . ASN A 1 52 ? 6.248 -13.887 48.843 1.00 0.00 57 ASN A N 7
ATOM 12934 C CA . ASN A 1 52 ? 5.825 -13.601 50.217 1.00 0.00 57 ASN A CA 7
ATOM 12935 C C . ASN A 1 52 ? 6.366 -12.246 50.704 1.00 0.00 57 ASN A C 7
ATOM 12936 O O . ASN A 1 52 ? 5.847 -11.659 51.658 1.00 0.00 57 ASN A O 7
ATOM 12947 N N . GLY A 1 53 ? 7.422 -11.743 50.049 1.00 0.00 58 GLY A N 7
ATOM 12948 C CA . GLY A 1 53 ? 8.028 -10.462 50.421 1.00 0.00 58 GLY A CA 7
ATOM 12949 C C . GLY A 1 53 ? 7.028 -9.315 50.262 1.00 0.00 58 GLY A C 7
ATOM 12950 O O . GLY A 1 53 ? 6.004 -9.254 50.950 1.00 0.00 58 GLY A O 7
ATOM 12954 N N . GLN A 1 54 ? 7.325 -8.388 49.344 1.00 0.00 59 GLN A N 7
ATOM 12955 C CA . GLN A 1 54 ? 6.450 -7.242 49.097 1.00 0.00 59 GLN A CA 7
ATOM 12956 C C . GLN A 1 54 ? 6.279 -6.999 47.597 1.00 0.00 59 GLN A C 7
ATOM 12957 O O . GLN A 1 54 ? 7.241 -6.724 46.875 1.00 0.00 59 GLN A O 7
ATOM 12971 N N . TYR A 1 55 ? 5.034 -7.096 47.122 1.00 0.00 60 TYR A N 7
ATOM 12972 C CA . TYR A 1 55 ? 4.727 -6.882 45.709 1.00 0.00 60 TYR A CA 7
ATOM 12973 C C . TYR A 1 55 ? 4.856 -5.396 45.358 1.00 0.00 60 TYR A C 7
ATOM 12974 O O . TYR A 1 55 ? 4.603 -4.517 46.188 1.00 0.00 60 TYR A O 7
ATOM 12992 N N . GLN A 1 56 ? 5.261 -5.109 44.117 1.00 0.00 61 GLN A N 7
ATOM 12993 C CA . GLN A 1 56 ? 5.429 -3.726 43.662 1.00 0.00 61 GLN A CA 7
ATOM 12994 C C . GLN A 1 56 ? 4.660 -3.494 42.358 1.00 0.00 61 GLN A C 7
ATOM 12995 O O . GLN A 1 56 ? 4.523 -4.396 41.527 1.00 0.00 61 GLN A O 7
ATOM 13009 N N . CYS A 1 57 ? 4.149 -2.271 42.176 1.00 0.00 62 CYS A N 7
ATOM 13010 C CA . CYS A 1 57 ? 3.392 -1.926 40.972 1.00 0.00 62 CYS A CA 7
ATOM 13011 C C . CYS A 1 57 ? 3.823 -0.563 40.428 1.00 0.00 62 CYS A C 7
ATOM 13012 O O . CYS A 1 57 ? 4.036 0.392 41.181 1.00 0.00 62 CYS A O 7
ATOM 13020 N N . LEU A 1 58 ? 3.950 -0.468 39.100 1.00 0.00 63 LEU A N 7
ATOM 13021 C CA . LEU A 1 58 ? 4.354 0.783 38.451 1.00 0.00 63 LEU A CA 7
ATOM 13022 C C . LEU A 1 58 ? 3.229 1.320 37.562 1.00 0.00 63 LEU A C 7
ATOM 13023 O O . LEU A 1 58 ? 2.802 0.668 36.605 1.00 0.00 63 LEU A O 7
ATOM 13039 N N . ALA A 1 59 ? 2.747 2.526 37.878 1.00 0.00 64 ALA A N 7
ATOM 13040 C CA . ALA A 1 59 ? 1.674 3.157 37.105 1.00 0.00 64 ALA A CA 7
ATOM 13041 C C . ALA A 1 59 ? 2.262 4.142 36.090 1.00 0.00 64 ALA A C 7
ATOM 13042 O O . ALA A 1 59 ? 2.774 5.203 36.454 1.00 0.00 64 ALA A O 7
ATOM 13049 N N . GLU A 1 60 ? 2.200 3.785 34.801 1.00 0.00 65 GLU A N 7
ATOM 13050 C CA . GLU A 1 60 ? 2.744 4.636 33.738 1.00 0.00 65 GLU A CA 7
ATOM 13051 C C . GLU A 1 60 ? 1.627 5.344 32.965 1.00 0.00 65 GLU A C 7
ATOM 13052 O O . GLU A 1 60 ? 0.669 4.717 32.502 1.00 0.00 65 GLU A O 7
ATOM 13064 N N . LEU A 1 61 ? 1.750 6.669 32.819 1.00 0.00 66 LEU A N 7
ATOM 13065 C CA . LEU A 1 61 ? 0.743 7.465 32.092 1.00 0.00 66 LEU A CA 7
ATOM 13066 C C . LEU A 1 61 ? 1.089 7.562 30.591 1.00 0.00 66 LEU A C 7
ATOM 13067 O O . LEU A 1 61 ? 2.195 7.967 30.221 1.00 0.00 66 LEU A O 7
ATOM 13083 N N . SER A 1 62 ? 0.142 7.170 29.711 1.00 0.00 67 SER A N 7
ATOM 13084 C CA . SER A 1 62 ? 0.384 7.205 28.256 1.00 0.00 67 SER A CA 7
ATOM 13085 C C . SER A 1 62 ? -0.225 8.452 27.581 1.00 0.00 67 SER A C 7
ATOM 13086 O O . SER A 1 62 ? 0.405 9.073 26.720 1.00 0.00 67 SER A O 7
ATOM 13094 N N . THR A 1 63 ? -1.441 8.849 27.986 1.00 0.00 68 THR A N 7
ATOM 13095 C CA . THR A 1 63 ? -2.089 10.052 27.420 1.00 0.00 68 THR A CA 7
ATOM 13096 C C . THR A 1 63 ? -1.535 11.306 28.123 1.00 0.00 68 THR A C 7
ATOM 13097 O O . THR A 1 63 ? -1.354 12.375 27.539 1.00 0.00 68 THR A O 7
ATOM 13108 N N . SER A 1 64 ? -1.226 11.119 29.396 1.00 0.00 69 SER A N 7
ATOM 13109 C CA . SER A 1 64 ? -0.643 12.127 30.260 1.00 0.00 69 SER A CA 7
ATOM 13110 C C . SER A 1 64 ? 0.888 12.089 30.064 1.00 0.00 69 SER A C 7
ATOM 13111 O O . SER A 1 64 ? 1.393 11.149 29.438 1.00 0.00 69 SER A O 7
ATOM 13119 N N . PRO A 1 65 ? 1.642 13.076 30.534 1.00 0.00 70 PRO A N 7
ATOM 13120 C CA . PRO A 1 65 ? 3.117 13.092 30.323 1.00 0.00 70 PRO A CA 7
ATOM 13121 C C . PRO A 1 65 ? 3.716 11.899 31.062 1.00 0.00 70 PRO A C 7
ATOM 13122 O O . PRO A 1 65 ? 3.026 11.238 31.848 1.00 0.00 70 PRO A O 7
ATOM 13133 N N . ILE A 1 66 ? 4.946 11.513 30.707 1.00 0.00 71 ILE A N 7
ATOM 13134 C CA . ILE A 1 66 ? 5.516 10.279 31.246 1.00 0.00 71 ILE A CA 7
ATOM 13135 C C . ILE A 1 66 ? 5.930 10.445 32.708 1.00 0.00 71 ILE A C 7
ATOM 13136 O O . ILE A 1 66 ? 6.851 11.176 33.075 1.00 0.00 71 ILE A O 7
ATOM 13152 N N . THR A 1 67 ? 5.200 9.704 33.540 1.00 0.00 72 THR A N 7
ATOM 13153 C CA . THR A 1 67 ? 5.398 9.667 34.971 1.00 0.00 72 THR A CA 7
ATOM 13154 C C . THR A 1 67 ? 5.095 8.245 35.447 1.00 0.00 72 THR A C 7
ATOM 13155 O O . THR A 1 67 ? 4.110 7.617 35.015 1.00 0.00 72 THR A O 7
ATOM 13166 N N . VAL A 1 68 ? 5.953 7.723 36.324 1.00 0.00 73 VAL A N 7
ATOM 13167 C CA . VAL A 1 68 ? 5.788 6.367 36.850 1.00 0.00 73 VAL A CA 7
ATOM 13168 C C . VAL A 1 68 ? 5.570 6.422 38.366 1.00 0.00 73 VAL A C 7
ATOM 13169 O O . VAL A 1 68 ? 6.409 6.928 39.118 1.00 0.00 73 VAL A O 7
ATOM 13182 N N . CYS A 1 69 ? 4.436 5.884 38.822 1.00 0.00 74 CYS A N 7
ATOM 13183 C CA . CYS A 1 69 ? 4.115 5.860 40.248 1.00 0.00 74 CYS A CA 7
ATOM 13184 C C . CYS A 1 69 ? 4.477 4.496 40.835 1.00 0.00 74 CYS A C 7
ATOM 13185 O O . CYS A 1 69 ? 4.010 3.454 40.365 1.00 0.00 74 CYS A O 7
ATOM 13193 N N . HIS A 1 70 ? 5.329 4.495 41.863 1.00 0.00 75 HIS A N 7
ATOM 13194 C CA . HIS A 1 70 ? 5.764 3.252 42.497 1.00 0.00 75 HIS A CA 7
ATOM 13195 C C . HIS A 1 70 ? 4.917 2.942 43.742 1.00 0.00 75 HIS A C 7
ATOM 13196 O O . HIS A 1 70 ? 4.925 3.699 44.724 1.00 0.00 75 HIS A O 7
ATOM 13211 N N . GLY A 1 71 ? 4.190 1.810 43.710 1.00 0.00 76 GLY A N 7
ATOM 13212 C CA . GLY A 1 71 ? 3.353 1.386 44.832 1.00 0.00 76 GLY A CA 7
ATOM 13213 C C . GLY A 1 71 ? 3.921 0.105 45.447 1.00 0.00 76 GLY A C 7
ATOM 13214 O O . GLY A 1 71 ? 4.746 -0.583 44.834 1.00 0.00 76 GLY A O 7
ATOM 13218 N N . SER A 1 72 ? 3.490 -0.225 46.670 1.00 0.00 77 SER A N 7
ATOM 13219 C CA . SER A 1 72 ? 3.980 -1.427 47.351 1.00 0.00 77 SER A CA 7
ATOM 13220 C C . SER A 1 72 ? 2.858 -2.144 48.106 1.00 0.00 77 SER A C 7
ATOM 13221 O O . SER A 1 72 ? 1.911 -1.526 48.599 1.00 0.00 77 SER A O 7
ATOM 13229 N N . GLY A 1 73 ? 2.975 -3.472 48.199 1.00 0.00 78 GLY A N 7
ATOM 13230 C CA . GLY A 1 73 ? 1.986 -4.296 48.893 1.00 0.00 78 GLY A CA 7
ATOM 13231 C C . GLY A 1 73 ? 2.673 -5.267 49.854 1.00 0.00 78 GLY A C 7
ATOM 13232 O O . GLY A 1 73 ? 3.858 -5.581 49.707 1.00 0.00 78 GLY A O 7
ATOM 13236 N N . ILE A 1 74 ? 1.928 -5.744 50.856 1.00 0.00 79 ILE A N 7
ATOM 13237 C CA . ILE A 1 74 ? 2.483 -6.678 51.847 1.00 0.00 79 ILE A CA 7
ATOM 13238 C C . ILE A 1 74 ? 2.123 -8.146 51.548 1.00 0.00 79 ILE A C 7
ATOM 13239 O O . ILE A 1 74 ? 2.597 -9.054 52.236 1.00 0.00 79 ILE A O 7
ATOM 13255 N N . SER A 1 75 ? 1.292 -8.404 50.517 1.00 0.00 80 SER A N 7
ATOM 13256 C CA . SER A 1 75 ? 0.905 -9.781 50.159 1.00 0.00 80 SER A CA 7
ATOM 13257 C C . SER A 1 75 ? -0.119 -9.794 49.021 1.00 0.00 80 SER A C 7
ATOM 13258 O O . SER A 1 75 ? -0.850 -8.828 48.801 1.00 0.00 80 SER A O 7
ATOM 13266 N N . CYS A 1 76 ? -0.179 -10.921 48.304 1.00 0.00 81 CYS A N 7
ATOM 13267 C CA . CYS A 1 76 ? -1.117 -11.101 47.193 1.00 0.00 81 CYS A CA 7
ATOM 13268 C C . CYS A 1 76 ? -0.956 -9.992 46.129 1.00 0.00 81 CYS A C 7
ATOM 13269 O O . CYS A 1 76 ? -0.213 -10.159 45.156 1.00 0.00 81 CYS A O 7
ATOM 13277 N N . GLY A 1 77 ? -1.647 -8.853 46.299 1.00 0.00 82 GLY A N 7
ATOM 13278 C CA . GLY A 1 77 ? -1.557 -7.748 45.343 1.00 0.00 82 GLY A CA 7
ATOM 13279 C C . GLY A 1 77 ? -1.934 -6.413 45.993 1.00 0.00 82 GLY A C 7
ATOM 13280 O O . GLY A 1 77 ? -2.454 -5.505 45.336 1.00 0.00 82 GLY A O 7
ATOM 13284 N N . ASN A 1 78 ? -1.662 -6.282 47.297 1.00 0.00 83 ASN A N 7
ATOM 13285 C CA . ASN A 1 78 ? -1.967 -5.050 48.028 1.00 0.00 83 ASN A CA 7
ATOM 13286 C C . ASN A 1 78 ? -1.313 -3.833 47.355 1.00 0.00 83 ASN A C 7
ATOM 13287 O O . ASN A 1 78 ? -1.766 -2.696 47.512 1.00 0.00 83 ASN A O 7
ATOM 13298 N N . ALA A 1 79 ? -0.235 -4.068 46.597 1.00 0.00 84 ALA A N 7
ATOM 13299 C CA . ALA A 1 79 ? 0.473 -2.992 45.907 1.00 0.00 84 ALA A CA 7
ATOM 13300 C C . ALA A 1 79 ? -0.443 -2.289 44.909 1.00 0.00 84 ALA A C 7
ATOM 13301 O O . ALA A 1 79 ? -0.391 -1.067 44.741 1.00 0.00 84 ALA A O 7
ATOM 13308 N N . GLN A 1 80 ? -1.303 -3.062 44.242 1.00 0.00 85 GLN A N 7
ATOM 13309 C CA . GLN A 1 80 ? -2.237 -2.501 43.270 1.00 0.00 85 GLN A CA 7
ATOM 13310 C C . GLN A 1 80 ? -3.164 -1.494 43.957 1.00 0.00 85 GLN A C 7
ATOM 13311 O O . GLN A 1 80 ? -3.509 -0.451 43.394 1.00 0.00 85 GLN A O 7
ATOM 13325 N N . SER A 1 81 ? -3.564 -1.807 45.193 1.00 0.00 86 SER A N 7
ATOM 13326 C CA . SER A 1 81 ? -4.442 -0.930 45.966 1.00 0.00 86 SER A CA 7
ATOM 13327 C C . SER A 1 81 ? -3.714 0.360 46.350 1.00 0.00 86 SER A C 7
ATOM 13328 O O . SER A 1 81 ? -4.264 1.463 46.269 1.00 0.00 86 SER A O 7
ATOM 13336 N N . ASP A 1 82 ? -2.456 0.218 46.779 1.00 0.00 87 ASP A N 7
ATOM 13337 C CA . ASP A 1 82 ? -1.644 1.364 47.185 1.00 0.00 87 ASP A CA 7
ATOM 13338 C C . ASP A 1 82 ? -1.381 2.293 46.001 1.00 0.00 87 ASP A C 7
ATOM 13339 O O . ASP A 1 82 ? -1.503 3.516 46.107 1.00 0.00 87 ASP A O 7
ATOM 13348 N N . ALA A 1 83 ? -1.014 1.708 44.857 1.00 0.00 88 ALA A N 7
ATOM 13349 C CA . ALA A 1 83 ? -0.728 2.485 43.651 1.00 0.00 88 ALA A CA 7
ATOM 13350 C C . ALA A 1 83 ? -1.939 3.331 43.253 1.00 0.00 88 ALA A C 7
ATOM 13351 O O . ALA A 1 83 ? -1.806 4.499 42.876 1.00 0.00 88 ALA A O 7
ATOM 13358 N N . ALA A 1 84 ? -3.136 2.743 43.348 1.00 0.00 89 ALA A N 7
ATOM 13359 C CA . ALA A 1 84 ? -4.369 3.454 43.008 1.00 0.00 89 ALA A CA 7
ATOM 13360 C C . ALA A 1 84 ? -4.579 4.625 43.971 1.00 0.00 89 ALA A C 7
ATOM 13361 O O . ALA A 1 84 ? -4.960 5.729 43.572 1.00 0.00 89 ALA A O 7
ATOM 13368 N N . HIS A 1 85 ? -4.323 4.380 45.258 1.00 0.00 90 HIS A N 7
ATOM 13369 C CA . HIS A 1 85 ? -4.474 5.408 46.286 1.00 0.00 90 HIS A CA 7
ATOM 13370 C C . HIS A 1 85 ? -3.445 6.524 46.084 1.00 0.00 90 HIS A C 7
ATOM 13371 O O . HIS A 1 85 ? -3.728 7.706 46.303 1.00 0.00 90 HIS A O 7
ATOM 13386 N N . ASN A 1 86 ? -2.235 6.148 45.654 1.00 0.00 91 ASN A N 7
ATOM 13387 C CA . ASN A 1 86 ? -1.165 7.116 45.416 1.00 0.00 91 ASN A CA 7
ATOM 13388 C C . ASN A 1 86 ? -1.567 8.101 44.314 1.00 0.00 91 ASN A C 7
ATOM 13389 O O . ASN A 1 86 ? -1.240 9.288 44.370 1.00 0.00 91 ASN A O 7
ATOM 13400 N N . ALA A 1 87 ? -2.290 7.605 43.304 1.00 0.00 92 ALA A N 7
ATOM 13401 C CA . ALA A 1 87 ? -2.743 8.444 42.196 1.00 0.00 92 ALA A CA 7
ATOM 13402 C C . ALA A 1 87 ? -3.647 9.561 42.718 1.00 0.00 92 ALA A C 7
ATOM 13403 O O . ALA A 1 87 ? -3.530 10.724 42.321 1.00 0.00 92 ALA A O 7
ATOM 13410 N N . LEU A 1 88 ? -4.553 9.204 43.631 1.00 0.00 93 LEU A N 7
ATOM 13411 C CA . LEU A 1 88 ? -5.475 10.173 44.226 1.00 0.00 93 LEU A CA 7
ATOM 13412 C C . LEU A 1 88 ? -4.693 11.228 45.014 1.00 0.00 93 LEU A C 7
ATOM 13413 O O . LEU A 1 88 ? -4.987 12.425 44.958 1.00 0.00 93 LEU A O 7
ATOM 13429 N N . GLN A 1 89 ? -3.670 10.776 45.743 1.00 0.00 94 GLN A N 7
ATOM 13430 C CA . GLN A 1 89 ? -2.821 11.668 46.533 1.00 0.00 94 GLN A CA 7
ATOM 13431 C C . GLN A 1 89 ? -1.912 12.498 45.616 1.00 0.00 94 GLN A C 7
ATOM 13432 O O . GLN A 1 89 ? -1.533 13.629 45.934 1.00 0.00 94 GLN A O 7
ATOM 13446 N N . TYR A 1 90 ? -1.558 11.923 44.462 1.00 0.00 95 TYR A N 7
ATOM 13447 C CA . TYR A 1 90 ? -0.695 12.589 43.489 1.00 0.00 95 TYR A CA 7
ATOM 13448 C C . TYR A 1 90 ? -1.419 13.775 42.832 1.00 0.00 95 TYR A C 7
ATOM 13449 O O . TYR A 1 90 ? -0.789 14.689 42.299 1.00 0.00 95 TYR A O 7
ATOM 13467 N N . LEU A 1 91 ? -2.755 13.767 42.870 1.00 0.00 96 LEU A N 7
ATOM 13468 C CA . LEU A 1 91 ? -3.543 14.845 42.291 1.00 0.00 96 LEU A CA 7
ATOM 13469 C C . LEU A 1 91 ? -3.401 16.118 43.138 1.00 0.00 96 LEU A C 7
ATOM 13470 O O . LEU A 1 91 ? -3.251 17.229 42.623 1.00 0.00 96 LEU A O 7
ATOM 13486 N N . LYS A 1 92 ? -3.480 15.945 44.460 1.00 0.00 97 LYS A N 7
ATOM 13487 C CA . LYS A 1 92 ? -3.398 17.056 45.402 1.00 0.00 97 LYS A CA 7
ATOM 13488 C C . LYS A 1 92 ? -2.004 17.685 45.449 1.00 0.00 97 LYS A C 7
ATOM 13489 O O . LYS A 1 92 ? -1.856 18.911 45.450 1.00 0.00 97 LYS A O 7
ATOM 13508 N N . ILE A 1 93 ? -0.969 16.841 45.536 1.00 0.00 98 ILE A N 7
ATOM 13509 C CA . ILE A 1 93 ? 0.404 17.331 45.639 1.00 0.00 98 ILE A CA 7
ATOM 13510 C C . ILE A 1 93 ? 0.777 18.230 44.445 1.00 0.00 98 ILE A C 7
ATOM 13511 O O . ILE A 1 93 ? 1.419 19.272 44.612 1.00 0.00 98 ILE A O 7
ATOM 13527 N N . ILE A 1 94 ? 0.363 17.842 43.235 1.00 0.00 99 ILE A N 7
ATOM 13528 C CA . ILE A 1 94 ? 0.648 18.639 42.035 1.00 0.00 99 ILE A CA 7
ATOM 13529 C C . ILE A 1 94 ? 0.071 20.053 42.212 1.00 0.00 99 ILE A C 7
ATOM 13530 O O . ILE A 1 94 ? 0.564 20.959 41.562 1.00 0.00 99 ILE A O 7
ATOM 13547 N N . ASP B 1 25 ? 18.619 9.151 55.893 1.00 0.00 30 ASP B N 7
ATOM 13548 C CA . ASP B 1 25 ? 20.058 9.088 55.499 1.00 0.00 30 ASP B CA 7
ATOM 13549 C C . ASP B 1 25 ? 20.205 8.386 54.139 1.00 0.00 30 ASP B C 7
ATOM 13550 O O . ASP B 1 25 ? 21.127 8.672 53.369 1.00 0.00 30 ASP B O 7
ATOM 13559 N N . TYR B 1 26 ? 19.290 7.457 53.838 1.00 0.00 31 TYR B N 7
ATOM 13560 C CA . TYR B 1 26 ? 19.326 6.719 52.573 1.00 0.00 31 TYR B CA 7
ATOM 13561 C C . TYR B 1 26 ? 19.272 7.681 51.384 1.00 0.00 31 TYR B C 7
ATOM 13562 O O . TYR B 1 26 ? 19.953 7.490 50.372 1.00 0.00 31 TYR B O 7
ATOM 13580 N N . ILE B 1 27 ? 18.473 8.739 51.519 1.00 0.00 32 ILE B N 7
ATOM 13581 C CA . ILE B 1 27 ? 18.350 9.752 50.468 1.00 0.00 32 ILE B CA 7
ATOM 13582 C C . ILE B 1 27 ? 19.703 10.457 50.277 1.00 0.00 32 ILE B C 7
ATOM 13583 O O . ILE B 1 27 ? 20.085 10.823 49.164 1.00 0.00 32 ILE B O 7
ATOM 13599 N N . GLN B 1 28 ? 20.424 10.664 51.385 1.00 0.00 33 GLN B N 7
ATOM 13600 C CA . GLN B 1 28 ? 21.722 11.341 51.352 1.00 0.00 33 GLN B CA 7
ATOM 13601 C C . GLN B 1 28 ? 22.718 10.594 50.461 1.00 0.00 33 GLN B C 7
ATOM 13602 O O . GLN B 1 28 ? 23.465 11.202 49.688 1.00 0.00 33 GLN B O 7
ATOM 13616 N N . LEU B 1 29 ? 22.737 9.263 50.569 1.00 0.00 34 LEU B N 7
ATOM 13617 C CA . LEU B 1 29 ? 23.651 8.440 49.773 1.00 0.00 34 LEU B CA 7
ATOM 13618 C C . LEU B 1 29 ? 23.359 8.608 48.277 1.00 0.00 34 LEU B C 7
ATOM 13619 O O . LEU B 1 29 ? 24.262 8.846 47.469 1.00 0.00 34 LEU B O 7
ATOM 13635 N N . LEU B 1 30 ? 22.085 8.479 47.903 1.00 0.00 35 LEU B N 7
ATOM 13636 C CA . LEU B 1 30 ? 21.674 8.617 46.504 1.00 0.00 35 LEU B CA 7
ATOM 13637 C C . LEU B 1 30 ? 21.912 10.049 46.010 1.00 0.00 35 LEU B C 7
ATOM 13638 O O . LEU B 1 30 ? 22.300 10.278 44.861 1.00 0.00 35 LEU B O 7
ATOM 13654 N N . SER B 1 31 ? 21.665 11.025 46.889 1.00 0.00 36 SER B N 7
ATOM 13655 C CA . SER B 1 31 ? 21.840 12.437 46.551 1.00 0.00 36 SER B CA 7
ATOM 13656 C C . SER B 1 31 ? 23.274 12.720 46.100 1.00 0.00 36 SER B C 7
ATOM 13657 O O . SER B 1 31 ? 23.508 13.486 45.163 1.00 0.00 36 SER B O 7
ATOM 13665 N N . GLU B 1 32 ? 24.248 12.094 46.772 1.00 0.00 37 GLU B N 7
ATOM 13666 C CA . GLU B 1 32 ? 25.659 12.289 46.431 1.00 0.00 37 GLU B CA 7
ATOM 13667 C C . GLU B 1 32 ? 25.916 11.867 44.985 1.00 0.00 37 GLU B C 7
ATOM 13668 O O . GLU B 1 32 ? 26.617 12.544 44.228 1.00 0.00 37 GLU B O 7
ATOM 13680 N N . ILE B 1 33 ? 25.327 10.740 44.600 1.00 0.00 38 ILE B N 7
ATOM 13681 C CA . ILE B 1 33 ? 25.468 10.214 43.238 1.00 0.00 38 ILE B CA 7
ATOM 13682 C C . ILE B 1 33 ? 24.692 11.103 42.252 1.00 0.00 38 ILE B C 7
ATOM 13683 O O . ILE B 1 33 ? 25.121 11.336 41.118 1.00 0.00 38 ILE B O 7
ATOM 13699 N N . ALA B 1 34 ? 23.532 11.603 42.692 1.00 0.00 39 ALA B N 7
ATOM 13700 C CA . ALA B 1 34 ? 22.692 12.464 41.856 1.00 0.00 39 ALA B CA 7
ATOM 13701 C C . ALA B 1 34 ? 23.461 13.720 41.425 1.00 0.00 39 ALA B C 7
ATOM 13702 O O . ALA B 1 34 ? 23.320 14.198 40.296 1.00 0.00 39 ALA B O 7
ATOM 13709 N N . LYS B 1 35 ? 24.281 14.263 42.333 1.00 0.00 40 LYS B N 7
ATOM 13710 C CA . LYS B 1 35 ? 25.066 15.462 42.043 1.00 0.00 40 LYS B CA 7
ATOM 13711 C C . LYS B 1 35 ? 26.022 15.211 40.878 1.00 0.00 40 LYS B C 7
ATOM 13712 O O . LYS B 1 35 ? 26.230 16.079 40.026 1.00 0.00 40 LYS B O 7
ATOM 13731 N N . GLU B 1 36 ? 26.601 14.007 40.828 1.00 0.00 41 GLU B N 7
ATOM 13732 C CA . GLU B 1 36 ? 27.521 13.648 39.749 1.00 0.00 41 GLU B CA 7
ATOM 13733 C C . GLU B 1 36 ? 26.794 13.721 38.404 1.00 0.00 41 GLU B C 7
ATOM 13734 O O . GLU B 1 36 ? 27.357 14.151 37.393 1.00 0.00 41 GLU B O 7
ATOM 13746 N N . GLN B 1 37 ? 25.519 13.320 38.398 1.00 0.00 42 GLN B N 7
ATOM 13747 C CA . GLN B 1 37 ? 24.702 13.362 37.184 1.00 0.00 42 GLN B CA 7
ATOM 13748 C C . GLN B 1 37 ? 24.122 14.772 36.955 1.00 0.00 42 GLN B C 7
ATOM 13749 O O . GLN B 1 37 ? 23.588 15.070 35.882 1.00 0.00 42 GLN B O 7
ATOM 13763 N N . GLY B 1 38 ? 24.233 15.657 37.962 1.00 0.00 43 GLY B N 7
ATOM 13764 C CA . GLY B 1 38 ? 23.725 17.026 37.845 1.00 0.00 43 GLY B CA 7
ATOM 13765 C C . GLY B 1 38 ? 22.224 17.095 38.143 1.00 0.00 43 GLY B C 7
ATOM 13766 O O . GLY B 1 38 ? 21.492 17.902 37.563 1.00 0.00 43 GLY B O 7
ATOM 13770 N N . PHE B 1 39 ? 21.756 16.241 39.059 1.00 0.00 44 PHE B N 7
ATOM 13771 C CA . PHE B 1 39 ? 20.344 16.206 39.432 1.00 0.00 44 PHE B CA 7
ATOM 13772 C C . PHE B 1 39 ? 20.189 16.000 40.940 1.00 0.00 44 PHE B C 7
ATOM 13773 O O . PHE B 1 39 ? 21.173 15.859 41.671 1.00 0.00 44 PHE B O 7
ATOM 13790 N N . ASN B 1 40 ? 18.939 15.993 41.417 1.00 0.00 45 ASN B N 7
ATOM 13791 C CA . ASN B 1 40 ? 18.665 15.819 42.842 1.00 0.00 45 ASN B CA 7
ATOM 13792 C C . ASN B 1 40 ? 17.294 15.182 43.057 1.00 0.00 45 ASN B C 7
ATOM 13793 O O . ASN B 1 40 ? 16.414 15.241 42.193 1.00 0.00 45 ASN B O 7
ATOM 13804 N N . ILE B 1 41 ? 17.105 14.568 44.226 1.00 0.00 46 ILE B N 7
ATOM 13805 C CA . ILE B 1 41 ? 15.835 13.920 44.559 1.00 0.00 46 ILE B CA 7
ATOM 13806 C C . ILE B 1 41 ? 15.016 14.848 45.455 1.00 0.00 46 ILE B C 7
ATOM 13807 O O . ILE B 1 41 ? 15.502 15.338 46.480 1.00 0.00 46 ILE B O 7
ATOM 13823 N N . THR B 1 42 ? 13.761 15.106 45.070 1.00 0.00 47 THR B N 7
ATOM 13824 C CA . THR B 1 42 ? 12.895 15.990 45.852 1.00 0.00 47 THR B CA 7
ATOM 13825 C C . THR B 1 42 ? 12.020 15.175 46.814 1.00 0.00 47 THR B C 7
ATOM 13826 O O . THR B 1 42 ? 11.073 14.502 46.399 1.00 0.00 47 THR B O 7
ATOM 13837 N N . TYR B 1 43 ? 12.336 15.229 48.117 1.00 0.00 48 TYR B N 7
ATOM 13838 C CA . TYR B 1 43 ? 11.580 14.493 49.126 1.00 0.00 48 TYR B CA 7
ATOM 13839 C C . TYR B 1 43 ? 10.422 15.348 49.654 1.00 0.00 48 TYR B C 7
ATOM 13840 O O . TYR B 1 43 ? 10.619 16.467 50.136 1.00 0.00 48 TYR B O 7
ATOM 13858 N N . LEU B 1 44 ? 9.198 14.816 49.563 1.00 0.00 49 LEU B N 7
ATOM 13859 C CA . LEU B 1 44 ? 8.006 15.529 50.028 1.00 0.00 49 LEU B CA 7
ATOM 13860 C C . LEU B 1 44 ? 7.251 14.672 51.047 1.00 0.00 49 LEU B C 7
ATOM 13861 O O . LEU B 1 44 ? 7.165 13.450 50.910 1.00 0.00 49 LEU B O 7
ATOM 13877 N N . ASP B 1 45 ? 6.715 15.308 52.095 1.00 0.00 50 ASP B N 7
ATOM 13878 C CA . ASP B 1 45 ? 5.987 14.584 53.141 1.00 0.00 50 ASP B CA 7
ATOM 13879 C C . ASP B 1 45 ? 4.690 15.298 53.538 1.00 0.00 50 ASP B C 7
ATOM 13880 O O . ASP B 1 45 ? 4.691 16.243 54.329 1.00 0.00 50 ASP B O 7
ATOM 13889 N N . ILE B 1 46 ? 3.564 14.814 53.002 1.00 0.00 51 ILE B N 7
ATOM 13890 C CA . ILE B 1 46 ? 2.236 15.371 53.311 1.00 0.00 51 ILE B CA 7
ATOM 13891 C C . ILE B 1 46 ? 2.256 16.916 53.265 1.00 0.00 51 ILE B C 7
ATOM 13892 O O . ILE B 1 46 ? 2.177 17.601 54.292 1.00 0.00 51 ILE B O 7
ATOM 13908 N N . ASP B 1 47 ? 2.359 17.467 52.054 1.00 0.00 52 ASP B N 7
ATOM 13909 C CA . ASP B 1 47 ? 2.382 18.920 51.863 1.00 0.00 52 ASP B CA 7
ATOM 13910 C C . ASP B 1 47 ? 0.988 19.532 52.062 1.00 0.00 52 ASP B C 7
ATOM 13911 O O . ASP B 1 47 ? 0.851 20.680 52.494 1.00 0.00 52 ASP B O 7
ATOM 13920 N N . GLU B 1 48 ? -0.058 18.765 51.730 1.00 0.00 53 GLU B N 7
ATOM 13921 C CA . GLU B 1 48 ? -1.438 19.242 51.857 1.00 0.00 53 GLU B CA 7
ATOM 13922 C C . GLU B 1 48 ? -2.108 18.663 53.109 1.00 0.00 53 GLU B C 7
ATOM 13923 O O . GLU B 1 48 ? -2.073 17.455 53.362 1.00 0.00 53 GLU B O 7
ATOM 13935 N N . LEU B 1 49 ? -2.745 19.540 53.893 1.00 0.00 54 LEU B N 7
ATOM 13936 C CA . LEU B 1 49 ? -3.449 19.137 55.115 1.00 0.00 54 LEU B CA 7
ATOM 13937 C C . LEU B 1 49 ? -2.603 18.195 55.980 1.00 0.00 54 LEU B C 7
ATOM 13938 O O . LEU B 1 49 ? -2.578 16.977 55.774 1.00 0.00 54 LEU B O 7
ATOM 13954 N N . SER B 1 50 ? -1.913 18.765 56.971 1.00 0.00 55 SER B N 7
ATOM 13955 C CA . SER B 1 50 ? -1.078 17.982 57.882 1.00 0.00 55 SER B CA 7
ATOM 13956 C C . SER B 1 50 ? -1.949 17.185 58.866 1.00 0.00 55 SER B C 7
ATOM 13957 O O . SER B 1 50 ? -1.614 16.063 59.255 1.00 0.00 55 SER B O 7
ATOM 13965 N N . ALA B 1 51 ? -3.080 17.774 59.276 1.00 0.00 56 ALA B N 7
ATOM 13966 C CA . ALA B 1 51 ? -3.996 17.122 60.214 1.00 0.00 56 ALA B CA 7
ATOM 13967 C C . ALA B 1 51 ? -4.535 15.816 59.623 1.00 0.00 56 ALA B C 7
ATOM 13968 O O . ALA B 1 51 ? -4.663 14.802 60.314 1.00 0.00 56 ALA B O 7
ATOM 13975 N N . ASN B 1 52 ? -4.850 15.840 58.325 1.00 0.00 57 ASN B N 7
ATOM 13976 C CA . ASN B 1 52 ? -5.371 14.658 57.630 1.00 0.00 57 ASN B CA 7
ATOM 13977 C C . ASN B 1 52 ? -4.236 13.776 57.070 1.00 0.00 57 ASN B C 7
ATOM 13978 O O . ASN B 1 52 ? -4.485 12.794 56.365 1.00 0.00 57 ASN B O 7
ATOM 13989 N N . GLY B 1 53 ? -2.976 14.129 57.374 1.00 0.00 58 GLY B N 7
ATOM 13990 C CA . GLY B 1 53 ? -1.816 13.374 56.893 1.00 0.00 58 GLY B CA 7
ATOM 13991 C C . GLY B 1 53 ? -2.004 11.864 57.064 1.00 0.00 58 GLY B C 7
ATOM 13992 O O . GLY B 1 53 ? -2.510 11.386 58.083 1.00 0.00 58 GLY B O 7
ATOM 13996 N N . GLN B 1 54 ? -1.586 11.103 56.048 1.00 0.00 59 GLN B N 7
ATOM 13997 C CA . GLN B 1 54 ? -1.698 9.641 56.069 1.00 0.00 59 GLN B CA 7
ATOM 13998 C C . GLN B 1 54 ? -0.400 8.974 56.563 1.00 0.00 59 GLN B C 7
ATOM 13999 O O . GLN B 1 54 ? -0.228 7.758 56.447 1.00 0.00 59 GLN B O 7
ATOM 14013 N N . TYR B 1 55 ? 0.532 9.772 57.113 1.00 0.00 60 TYR B N 7
ATOM 14014 C CA . TYR B 1 55 ? 1.811 9.251 57.614 1.00 0.00 60 TYR B CA 7
ATOM 14015 C C . TYR B 1 55 ? 2.609 8.588 56.477 1.00 0.00 60 TYR B C 7
ATOM 14016 O O . TYR B 1 55 ? 3.318 7.596 56.670 1.00 0.00 60 TYR B O 7
ATOM 14034 N N . GLN B 1 56 ? 2.509 9.164 55.274 1.00 0.00 61 GLN B N 7
ATOM 14035 C CA . GLN B 1 56 ? 3.223 8.656 54.100 1.00 0.00 61 GLN B CA 7
ATOM 14036 C C . GLN B 1 56 ? 3.959 9.809 53.409 1.00 0.00 61 GLN B C 7
ATOM 14037 O O . GLN B 1 56 ? 3.644 10.984 53.628 1.00 0.00 61 GLN B O 7
ATOM 14051 N N . CYS B 1 57 ? 4.960 9.485 52.580 1.00 0.00 62 CYS B N 7
ATOM 14052 C CA . CYS B 1 57 ? 5.738 10.530 51.884 1.00 0.00 62 CYS B CA 7
ATOM 14053 C C . CYS B 1 57 ? 5.865 10.251 50.382 1.00 0.00 62 CYS B C 7
ATOM 14054 O O . CYS B 1 57 ? 5.822 9.108 49.938 1.00 0.00 62 CYS B O 7
ATOM 14062 N N . LEU B 1 58 ? 6.038 11.311 49.587 1.00 0.00 63 LEU B N 7
ATOM 14063 C CA . LEU B 1 58 ? 6.191 11.171 48.137 1.00 0.00 63 LEU B CA 7
ATOM 14064 C C . LEU B 1 58 ? 7.515 11.799 47.680 1.00 0.00 63 LEU B C 7
ATOM 14065 O O . LEU B 1 58 ? 7.815 12.955 47.996 1.00 0.00 63 LEU B O 7
ATOM 14081 N N . ALA B 1 59 ? 8.319 11.033 46.934 1.00 0.00 64 ALA B N 7
ATOM 14082 C CA . ALA B 1 59 ? 9.614 11.518 46.443 1.00 0.00 64 ALA B CA 7
ATOM 14083 C C . ALA B 1 59 ? 9.622 11.610 44.915 1.00 0.00 64 ALA B C 7
ATOM 14084 O O . ALA B 1 59 ? 9.104 10.735 44.218 1.00 0.00 64 ALA B O 7
ATOM 14091 N N . GLU B 1 60 ? 10.219 12.685 44.383 1.00 0.00 65 GLU B N 7
ATOM 14092 C CA . GLU B 1 60 ? 10.295 12.890 42.931 1.00 0.00 65 GLU B CA 7
ATOM 14093 C C . GLU B 1 60 ? 11.740 12.783 42.438 1.00 0.00 65 GLU B C 7
ATOM 14094 O O . GLU B 1 60 ? 12.666 13.348 43.030 1.00 0.00 65 GLU B O 7
ATOM 14106 N N . LEU B 1 61 ? 11.943 12.044 41.341 1.00 0.00 66 LEU B N 7
ATOM 14107 C CA . LEU B 1 61 ? 13.289 11.860 40.772 1.00 0.00 66 LEU B CA 7
ATOM 14108 C C . LEU B 1 61 ? 13.539 12.810 39.586 1.00 0.00 66 LEU B C 7
ATOM 14109 O O . LEU B 1 61 ? 12.954 12.657 38.510 1.00 0.00 66 LEU B O 7
ATOM 14125 N N . SER B 1 62 ? 14.421 13.803 39.782 1.00 0.00 67 SER B N 7
ATOM 14126 C CA . SER B 1 62 ? 14.752 14.776 38.730 1.00 0.00 67 SER B CA 7
ATOM 14127 C C . SER B 1 62 ? 15.778 14.230 37.714 1.00 0.00 67 SER B C 7
ATOM 14128 O O . SER B 1 62 ? 15.992 14.822 36.653 1.00 0.00 67 SER B O 7
ATOM 14136 N N . THR B 1 63 ? 16.441 13.112 38.044 1.00 0.00 68 THR B N 7
ATOM 14137 C CA . THR B 1 63 ? 17.466 12.521 37.161 1.00 0.00 68 THR B CA 7
ATOM 14138 C C . THR B 1 63 ? 16.859 11.785 35.952 1.00 0.00 68 THR B C 7
ATOM 14139 O O . THR B 1 63 ? 17.571 11.146 35.172 1.00 0.00 68 THR B O 7
ATOM 14150 N N . SER B 1 64 ? 15.538 11.865 35.795 1.00 0.00 69 SER B N 7
ATOM 14151 C CA . SER B 1 64 ? 14.835 11.205 34.694 1.00 0.00 69 SER B CA 7
ATOM 14152 C C . SER B 1 64 ? 13.421 11.828 34.579 1.00 0.00 69 SER B C 7
ATOM 14153 O O . SER B 1 64 ? 13.179 12.857 35.223 1.00 0.00 69 SER B O 7
ATOM 14161 N N . PRO B 1 65 ? 12.461 11.255 33.835 1.00 0.00 70 PRO B N 7
ATOM 14162 C CA . PRO B 1 65 ? 11.091 11.848 33.775 1.00 0.00 70 PRO B CA 7
ATOM 14163 C C . PRO B 1 65 ? 10.541 11.926 35.196 1.00 0.00 70 PRO B C 7
ATOM 14164 O O . PRO B 1 65 ? 11.011 11.205 36.083 1.00 0.00 70 PRO B O 7
ATOM 14175 N N . ILE B 1 66 ? 9.597 12.834 35.451 1.00 0.00 71 ILE B N 7
ATOM 14176 C CA . ILE B 1 66 ? 9.096 13.000 36.815 1.00 0.00 71 ILE B CA 7
ATOM 14177 C C . ILE B 1 66 ? 8.337 11.745 37.253 1.00 0.00 71 ILE B C 7
ATOM 14178 O O . ILE B 1 66 ? 7.278 11.397 36.736 1.00 0.00 71 ILE B O 7
ATOM 14194 N N . THR B 1 67 ? 8.930 11.049 38.226 1.00 0.00 72 THR B N 7
ATOM 14195 C CA . THR B 1 67 ? 8.369 9.821 38.773 1.00 0.00 72 THR B CA 7
ATOM 14196 C C . THR B 1 67 ? 8.169 9.994 40.274 1.00 0.00 72 THR B C 7
ATOM 14197 O O . THR B 1 67 ? 9.044 10.525 40.972 1.00 0.00 72 THR B O 7
ATOM 14208 N N . VAL B 1 68 ? 7.015 9.552 40.783 1.00 0.00 73 VAL B N 7
ATOM 14209 C CA . VAL B 1 68 ? 6.713 9.674 42.212 1.00 0.00 73 VAL B CA 7
ATOM 14210 C C . VAL B 1 68 ? 6.744 8.316 42.907 1.00 0.00 73 VAL B C 7
ATOM 14211 O O . VAL B 1 68 ? 5.967 7.416 42.595 1.00 0.00 73 VAL B O 7
ATOM 14224 N N . CYS B 1 69 ? 7.633 8.183 43.893 1.00 0.00 74 CYS B N 7
ATOM 14225 C CA . CYS B 1 69 ? 7.748 6.951 44.674 1.00 0.00 74 CYS B CA 7
ATOM 14226 C C . CYS B 1 69 ? 7.230 7.237 46.080 1.00 0.00 74 CYS B C 7
ATOM 14227 O O . CYS B 1 69 ? 7.598 8.249 46.688 1.00 0.00 74 CYS B O 7
ATOM 14235 N N . HIS B 1 70 ? 6.329 6.387 46.601 1.00 0.00 75 HIS B N 7
ATOM 14236 C CA . HIS B 1 70 ? 5.749 6.644 47.925 1.00 0.00 75 HIS B CA 7
ATOM 14237 C C . HIS B 1 70 ? 6.453 5.868 49.063 1.00 0.00 75 HIS B C 7
ATOM 14238 O O . HIS B 1 70 ? 6.864 4.715 48.909 1.00 0.00 75 HIS B O 7
ATOM 14253 N N . GLY B 1 71 ? 6.537 6.506 50.240 1.00 0.00 76 GLY B N 7
ATOM 14254 C CA . GLY B 1 71 ? 7.117 5.890 51.429 1.00 0.00 76 GLY B CA 7
ATOM 14255 C C . GLY B 1 71 ? 5.972 5.575 52.386 1.00 0.00 76 GLY B C 7
ATOM 14256 O O . GLY B 1 71 ? 4.928 6.241 52.352 1.00 0.00 76 GLY B O 7
ATOM 14260 N N . SER B 1 72 ? 6.126 4.541 53.213 1.00 0.00 77 SER B N 7
ATOM 14261 C CA . SER B 1 72 ? 5.045 4.139 54.120 1.00 0.00 77 SER B CA 7
ATOM 14262 C C . SER B 1 72 ? 5.029 4.913 55.443 1.00 0.00 77 SER B C 7
ATOM 14263 O O . SER B 1 72 ? 3.962 5.309 55.921 1.00 0.00 77 SER B O 7
ATOM 14271 N N . GLY B 1 73 ? 6.196 5.122 56.058 1.00 0.00 78 GLY B N 7
ATOM 14272 C CA . GLY B 1 73 ? 6.266 5.841 57.339 1.00 0.00 78 GLY B CA 7
ATOM 14273 C C . GLY B 1 73 ? 5.303 5.229 58.361 1.00 0.00 78 GLY B C 7
ATOM 14274 O O . GLY B 1 73 ? 4.542 5.932 59.032 1.00 0.00 78 GLY B O 7
ATOM 14278 N N . ILE B 1 74 ? 5.333 3.899 58.472 1.00 0.00 79 ILE B N 7
ATOM 14279 C CA . ILE B 1 74 ? 4.460 3.175 59.406 1.00 0.00 79 ILE B CA 7
ATOM 14280 C C . ILE B 1 74 ? 5.050 3.189 60.829 1.00 0.00 79 ILE B C 7
ATOM 14281 O O . ILE B 1 74 ? 4.319 3.101 61.821 1.00 0.00 79 ILE B O 7
ATOM 14297 N N . SER B 1 75 ? 6.383 3.283 60.938 1.00 0.00 80 SER B N 7
ATOM 14298 C CA . SER B 1 75 ? 7.051 3.289 62.245 1.00 0.00 80 SER B CA 7
ATOM 14299 C C . SER B 1 75 ? 7.937 4.535 62.423 1.00 0.00 80 SER B C 7
ATOM 14300 O O . SER B 1 75 ? 8.930 4.519 63.159 1.00 0.00 80 SER B O 7
ATOM 14308 N N . CYS B 1 76 ? 7.572 5.638 61.752 1.00 0.00 81 CYS B N 7
ATOM 14309 C CA . CYS B 1 76 ? 8.330 6.893 61.840 1.00 0.00 81 CYS B CA 7
ATOM 14310 C C . CYS B 1 76 ? 9.772 6.691 61.361 1.00 0.00 81 CYS B C 7
ATOM 14311 O O . CYS B 1 76 ? 10.574 6.001 61.996 1.00 0.00 81 CYS B O 7
ATOM 14319 N N . GLY B 1 77 ? 10.106 7.302 60.220 1.00 0.00 82 GLY B N 7
ATOM 14320 C CA . GLY B 1 77 ? 11.449 7.189 59.644 1.00 0.00 82 GLY B CA 7
ATOM 14321 C C . GLY B 1 77 ? 11.474 6.167 58.500 1.00 0.00 82 GLY B C 7
ATOM 14322 O O . GLY B 1 77 ? 12.263 6.276 57.557 1.00 0.00 82 GLY B O 7
ATOM 14326 N N . ASN B 1 78 ? 10.594 5.165 58.582 1.00 0.00 83 ASN B N 7
ATOM 14327 C CA . ASN B 1 78 ? 10.500 4.123 57.560 1.00 0.00 83 ASN B CA 7
ATOM 14328 C C . ASN B 1 78 ? 10.111 4.720 56.202 1.00 0.00 83 ASN B C 7
ATOM 14329 O O . ASN B 1 78 ? 10.546 4.251 55.148 1.00 0.00 83 ASN B O 7
ATOM 14340 N N . ALA B 1 79 ? 9.274 5.762 56.228 1.00 0.00 84 ALA B N 7
ATOM 14341 C CA . ALA B 1 79 ? 8.816 6.419 55.003 1.00 0.00 84 ALA B CA 7
ATOM 14342 C C . ALA B 1 79 ? 10.012 6.884 54.176 1.00 0.00 84 ALA B C 7
ATOM 14343 O O . ALA B 1 79 ? 10.058 6.719 52.953 1.00 0.00 84 ALA B O 7
ATOM 14350 N N . GLN B 1 80 ? 10.997 7.459 54.857 1.00 0.00 85 GLN B N 7
ATOM 14351 C CA . GLN B 1 80 ? 12.210 7.938 54.202 1.00 0.00 85 GLN B CA 7
ATOM 14352 C C . GLN B 1 80 ? 12.963 6.769 53.565 1.00 0.00 85 GLN B C 7
ATOM 14353 O O . GLN B 1 80 ? 13.499 6.873 52.459 1.00 0.00 85 GLN B O 7
ATOM 14367 N N . SER B 1 81 ? 13.015 5.643 54.283 1.00 0.00 86 SER B N 7
ATOM 14368 C CA . SER B 1 81 ? 13.712 4.453 53.803 1.00 0.00 86 SER B CA 7
ATOM 14369 C C . SER B 1 81 ? 13.014 3.848 52.584 1.00 0.00 86 SER B C 7
ATOM 14370 O O . SER B 1 81 ? 13.665 3.423 51.627 1.00 0.00 86 SER B O 7
ATOM 14378 N N . ASP B 1 82 ? 11.676 3.798 52.612 1.00 0.00 87 ASP B N 7
ATOM 14379 C CA . ASP B 1 82 ? 10.912 3.237 51.498 1.00 0.00 87 ASP B CA 7
ATOM 14380 C C . ASP B 1 82 ? 11.050 4.117 50.258 1.00 0.00 87 ASP B C 7
ATOM 14381 O O . ASP B 1 82 ? 11.239 3.627 49.140 1.00 0.00 87 ASP B O 7
ATOM 14390 N N . ALA B 1 83 ? 10.957 5.434 50.455 1.00 0.00 88 ALA B N 7
ATOM 14391 C CA . ALA B 1 83 ? 11.071 6.385 49.353 1.00 0.00 88 ALA B CA 7
ATOM 14392 C C . ALA B 1 83 ? 12.494 6.395 48.797 1.00 0.00 88 ALA B C 7
ATOM 14393 O O . ALA B 1 83 ? 12.706 6.408 47.580 1.00 0.00 88 ALA B O 7
ATOM 14400 N N . ALA B 1 84 ? 13.484 6.376 49.693 1.00 0.00 89 ALA B N 7
ATOM 14401 C CA . ALA B 1 84 ? 14.888 6.370 49.283 1.00 0.00 89 ALA B CA 7
ATOM 14402 C C . ALA B 1 84 ? 15.248 5.037 48.626 1.00 0.00 89 ALA B C 7
ATOM 14403 O O . ALA B 1 84 ? 15.982 4.983 47.636 1.00 0.00 89 ALA B O 7
ATOM 14410 N N . HIS B 1 85 ? 14.718 3.946 49.183 1.00 0.00 90 HIS B N 7
ATOM 14411 C CA . HIS B 1 85 ? 14.976 2.607 48.655 1.00 0.00 90 HIS B CA 7
ATOM 14412 C C . HIS B 1 85 ? 14.427 2.471 47.230 1.00 0.00 90 HIS B C 7
ATOM 14413 O O . HIS B 1 85 ? 14.977 1.741 46.401 1.00 0.00 90 HIS B O 7
ATOM 14428 N N . ASN B 1 86 ? 13.329 3.180 46.935 1.00 0.00 91 ASN B N 7
ATOM 14429 C CA . ASN B 1 86 ? 12.715 3.126 45.608 1.00 0.00 91 ASN B CA 7
ATOM 14430 C C . ASN B 1 86 ? 13.706 3.616 44.543 1.00 0.00 91 ASN B C 7
ATOM 14431 O O . ASN B 1 86 ? 13.783 3.067 43.440 1.00 0.00 91 ASN B O 7
ATOM 14442 N N . ALA B 1 87 ? 14.472 4.658 44.877 1.00 0.00 92 ALA B N 7
ATOM 14443 C CA . ALA B 1 87 ? 15.455 5.216 43.950 1.00 0.00 92 ALA B CA 7
ATOM 14444 C C . ALA B 1 87 ? 16.535 4.186 43.626 1.00 0.00 92 ALA B C 7
ATOM 14445 O O . ALA B 1 87 ? 16.890 3.970 42.463 1.00 0.00 92 ALA B O 7
ATOM 14452 N N . LEU B 1 88 ? 17.066 3.537 44.665 1.00 0.00 93 LEU B N 7
ATOM 14453 C CA . LEU B 1 88 ? 18.106 2.525 44.487 1.00 0.00 93 LEU B CA 7
ATOM 14454 C C . LEU B 1 88 ? 17.563 1.337 43.688 1.00 0.00 93 LEU B C 7
ATOM 14455 O O . LEU B 1 88 ? 18.246 0.780 42.823 1.00 0.00 93 LEU B O 7
ATOM 14471 N N . GLN B 1 89 ? 16.319 0.944 43.978 1.00 0.00 94 GLN B N 7
ATOM 14472 C CA . GLN B 1 89 ? 15.685 -0.178 43.284 1.00 0.00 94 GLN B CA 7
ATOM 14473 C C . GLN B 1 89 ? 15.508 0.131 41.796 1.00 0.00 94 GLN B C 7
ATOM 14474 O O . GLN B 1 89 ? 15.635 -0.750 40.944 1.00 0.00 94 GLN B O 7
ATOM 14488 N N . TYR B 1 90 ? 15.220 1.396 41.472 1.00 0.00 95 TYR B N 7
ATOM 14489 C CA . TYR B 1 90 ? 15.045 1.805 40.078 1.00 0.00 95 TYR B CA 7
ATOM 14490 C C . TYR B 1 90 ? 16.409 1.990 39.397 1.00 0.00 95 TYR B C 7
ATOM 14491 O O . TYR B 1 90 ? 16.563 1.764 38.194 1.00 0.00 95 TYR B O 7
ATOM 14509 N N . LEU B 1 91 ? 17.411 2.413 40.177 1.00 0.00 96 LEU B N 7
ATOM 14510 C CA . LEU B 1 91 ? 18.759 2.639 39.657 1.00 0.00 96 LEU B CA 7
ATOM 14511 C C . LEU B 1 91 ? 19.379 1.344 39.124 1.00 0.00 96 LEU B C 7
ATOM 14512 O O . LEU B 1 91 ? 20.066 1.349 38.095 1.00 0.00 96 LEU B O 7
ATOM 14528 N N . LYS B 1 92 ? 19.158 0.223 39.822 1.00 0.00 97 LYS B N 7
ATOM 14529 C CA . LYS B 1 92 ? 19.724 -1.063 39.395 1.00 0.00 97 LYS B CA 7
ATOM 14530 C C . LYS B 1 92 ? 19.107 -1.531 38.071 1.00 0.00 97 LYS B C 7
ATOM 14531 O O . LYS B 1 92 ? 19.797 -2.091 37.212 1.00 0.00 97 LYS B O 7
ATOM 14550 N N . ILE B 1 93 ? 17.803 -1.299 37.893 1.00 0.00 98 ILE B N 7
ATOM 14551 C CA . ILE B 1 93 ? 17.111 -1.699 36.661 1.00 0.00 98 ILE B CA 7
ATOM 14552 C C . ILE B 1 93 ? 17.684 -0.926 35.466 1.00 0.00 98 ILE B C 7
ATOM 14553 O O . ILE B 1 93 ? 18.033 -1.507 34.433 1.00 0.00 98 ILE B O 7
ATOM 14569 N N . ILE B 1 94 ? 17.779 0.401 35.602 1.00 0.00 99 ILE B N 7
ATOM 14570 C CA . ILE B 1 94 ? 18.307 1.248 34.532 1.00 0.00 99 ILE B CA 7
ATOM 14571 C C . ILE B 1 94 ? 19.814 1.005 34.344 1.00 0.00 99 ILE B C 7
ATOM 14572 O O . ILE B 1 94 ? 20.231 0.828 33.211 1.00 0.00 99 ILE B O 7
ATOM 14589 N N . ASP A 1 25 ? -12.136 -1.635 46.577 1.00 0.00 30 ASP A N 8
ATOM 14590 C CA . ASP A 1 25 ? -10.752 -1.286 46.140 1.00 0.00 30 ASP A CA 8
ATOM 14591 C C . ASP A 1 25 ? -10.793 -0.013 45.290 1.00 0.00 30 ASP A C 8
ATOM 14592 O O . ASP A 1 25 ? -11.476 0.053 44.263 1.00 0.00 30 ASP A O 8
ATOM 14601 N N . TYR A 1 26 ? -10.057 1.012 45.726 1.00 0.00 31 TYR A N 8
ATOM 14602 C CA . TYR A 1 26 ? -10.007 2.292 45.013 1.00 0.00 31 TYR A CA 8
ATOM 14603 C C . TYR A 1 26 ? -9.629 2.109 43.534 1.00 0.00 31 TYR A C 8
ATOM 14604 O O . TYR A 1 26 ? -9.912 2.972 42.697 1.00 0.00 31 TYR A O 8
ATOM 14622 N N . ILE A 1 27 ? -8.978 0.987 43.200 1.00 0.00 32 ILE A N 8
ATOM 14623 C CA . ILE A 1 27 ? -8.566 0.719 41.821 1.00 0.00 32 ILE A CA 8
ATOM 14624 C C . ILE A 1 27 ? -9.767 0.828 40.862 1.00 0.00 32 ILE A C 8
ATOM 14625 O O . ILE A 1 27 ? -9.650 1.334 39.742 1.00 0.00 32 ILE A O 8
ATOM 14641 N N . GLN A 1 28 ? -10.932 0.348 41.309 1.00 0.00 33 GLN A N 8
ATOM 14642 C CA . GLN A 1 28 ? -12.146 0.395 40.493 1.00 0.00 33 GLN A CA 8
ATOM 14643 C C . GLN A 1 28 ? -12.566 1.844 40.234 1.00 0.00 33 GLN A C 8
ATOM 14644 O O . GLN A 1 28 ? -12.904 2.227 39.111 1.00 0.00 33 GLN A O 8
ATOM 14658 N N . LEU A 1 29 ? -12.542 2.658 41.291 1.00 0.00 34 LEU A N 8
ATOM 14659 C CA . LEU A 1 29 ? -12.918 4.069 41.193 1.00 0.00 34 LEU A CA 8
ATOM 14660 C C . LEU A 1 29 ? -11.930 4.837 40.308 1.00 0.00 34 LEU A C 8
ATOM 14661 O O . LEU A 1 29 ? -12.314 5.713 39.528 1.00 0.00 34 LEU A O 8
ATOM 14677 N N . LEU A 1 30 ? -10.643 4.511 40.436 1.00 0.00 35 LEU A N 8
ATOM 14678 C CA . LEU A 1 30 ? -9.595 5.174 39.655 1.00 0.00 35 LEU A CA 8
ATOM 14679 C C . LEU A 1 30 ? -9.825 4.967 38.155 1.00 0.00 35 LEU A C 8
ATOM 14680 O O . LEU A 1 30 ? -9.624 5.874 37.341 1.00 0.00 35 LEU A O 8
ATOM 14696 N N . SER A 1 31 ? -10.244 3.757 37.783 1.00 0.00 36 SER A N 8
ATOM 14697 C CA . SER A 1 31 ? -10.496 3.428 36.382 1.00 0.00 36 SER A CA 8
ATOM 14698 C C . SER A 1 31 ? -11.660 4.253 35.827 1.00 0.00 36 SER A C 8
ATOM 14699 O O . SER A 1 31 ? -11.627 4.726 34.688 1.00 0.00 36 SER A O 8
ATOM 14707 N N . GLU A 1 32 ? -12.711 4.416 36.638 1.00 0.00 37 GLU A N 8
ATOM 14708 C CA . GLU A 1 32 ? -13.896 5.170 36.224 1.00 0.00 37 GLU A CA 8
ATOM 14709 C C . GLU A 1 32 ? -13.589 6.662 36.065 1.00 0.00 37 GLU A C 8
ATOM 14710 O O . GLU A 1 32 ? -13.999 7.296 35.088 1.00 0.00 37 GLU A O 8
ATOM 14722 N N . ILE A 1 33 ? -12.863 7.235 37.030 1.00 0.00 38 ILE A N 8
ATOM 14723 C CA . ILE A 1 33 ? -12.512 8.658 36.983 1.00 0.00 38 ILE A CA 8
ATOM 14724 C C . ILE A 1 33 ? -11.481 8.922 35.869 1.00 0.00 38 ILE A C 8
ATOM 14725 O O . ILE A 1 33 ? -11.521 9.952 35.189 1.00 0.00 38 ILE A O 8
ATOM 14741 N N . ALA A 1 34 ? -10.552 7.980 35.684 1.00 0.00 39 ALA A N 8
ATOM 14742 C CA . ALA A 1 34 ? -9.518 8.109 34.658 1.00 0.00 39 ALA A CA 8
ATOM 14743 C C . ALA A 1 34 ? -10.150 8.205 33.268 1.00 0.00 39 ALA A C 8
ATOM 14744 O O . ALA A 1 34 ? -9.739 9.012 32.429 1.00 0.00 39 ALA A O 8
ATOM 14751 N N . LYS A 1 35 ? -11.165 7.372 33.023 1.00 0.00 40 LYS A N 8
ATOM 14752 C CA . LYS A 1 35 ? -11.863 7.362 31.736 1.00 0.00 40 LYS A CA 8
ATOM 14753 C C . LYS A 1 35 ? -12.636 8.666 31.525 1.00 0.00 40 LYS A C 8
ATOM 14754 O O . LYS A 1 35 ? -12.694 9.207 30.416 1.00 0.00 40 LYS A O 8
ATOM 14773 N N . GLU A 1 36 ? -13.243 9.175 32.601 1.00 0.00 41 GLU A N 8
ATOM 14774 C CA . GLU A 1 36 ? -14.020 10.413 32.536 1.00 0.00 41 GLU A CA 8
ATOM 14775 C C . GLU A 1 36 ? -13.143 11.584 32.083 1.00 0.00 41 GLU A C 8
ATOM 14776 O O . GLU A 1 36 ? -13.574 12.452 31.319 1.00 0.00 41 GLU A O 8
ATOM 14788 N N . GLN A 1 37 ? -11.895 11.611 32.559 1.00 0.00 42 GLN A N 8
ATOM 14789 C CA . GLN A 1 37 ? -10.954 12.679 32.203 1.00 0.00 42 GLN A CA 8
ATOM 14790 C C . GLN A 1 37 ? -10.370 12.479 30.791 1.00 0.00 42 GLN A C 8
ATOM 14791 O O . GLN A 1 37 ? -9.769 13.392 30.219 1.00 0.00 42 GLN A O 8
ATOM 14805 N N . GLY A 1 38 ? -10.546 11.279 30.221 1.00 0.00 43 GLY A N 8
ATOM 14806 C CA . GLY A 1 38 ? -10.034 10.977 28.882 1.00 0.00 43 GLY A CA 8
ATOM 14807 C C . GLY A 1 38 ? -8.577 10.492 28.932 1.00 0.00 43 GLY A C 8
ATOM 14808 O O . GLY A 1 38 ? -7.820 10.646 27.970 1.00 0.00 43 GLY A O 8
ATOM 14812 N N . PHE A 1 39 ? -8.180 9.896 30.063 1.00 0.00 44 PHE A N 8
ATOM 14813 C CA . PHE A 1 39 ? -6.818 9.388 30.231 1.00 0.00 44 PHE A CA 8
ATOM 14814 C C . PHE A 1 39 ? -6.842 7.972 30.809 1.00 0.00 44 PHE A C 8
ATOM 14815 O O . PHE A 1 39 ? -7.733 7.610 31.583 1.00 0.00 44 PHE A O 8
ATOM 14832 N N . ASN A 1 40 ? -5.849 7.160 30.432 1.00 0.00 45 ASN A N 8
ATOM 14833 C CA . ASN A 1 40 ? -5.754 5.781 30.914 1.00 0.00 45 ASN A CA 8
ATOM 14834 C C . ASN A 1 40 ? -4.378 5.519 31.528 1.00 0.00 45 ASN A C 8
ATOM 14835 O O . ASN A 1 40 ? -3.352 5.996 31.037 1.00 0.00 45 ASN A O 8
ATOM 14846 N N . ILE A 1 41 ? -4.356 4.751 32.621 1.00 0.00 46 ILE A N 8
ATOM 14847 C CA . ILE A 1 41 ? -3.105 4.421 33.312 1.00 0.00 46 ILE A CA 8
ATOM 14848 C C . ILE A 1 41 ? -2.759 2.945 33.077 1.00 0.00 46 ILE A C 8
ATOM 14849 O O . ILE A 1 41 ? -3.608 2.059 33.208 1.00 0.00 46 ILE A O 8
ATOM 14865 N N . THR A 1 42 ? -1.496 2.677 32.724 1.00 0.00 47 THR A N 8
ATOM 14866 C CA . THR A 1 42 ? -1.043 1.308 32.474 1.00 0.00 47 THR A CA 8
ATOM 14867 C C . THR A 1 42 ? -0.256 0.776 33.680 1.00 0.00 47 THR A C 8
ATOM 14868 O O . THR A 1 42 ? 0.883 1.185 33.922 1.00 0.00 47 THR A O 8
ATOM 14879 N N . TYR A 1 43 ? -0.858 -0.143 34.452 1.00 0.00 48 TYR A N 8
ATOM 14880 C CA . TYR A 1 43 ? -0.190 -0.709 35.623 1.00 0.00 48 TYR A CA 8
ATOM 14881 C C . TYR A 1 43 ? 0.653 -1.924 35.228 1.00 0.00 48 TYR A C 8
ATOM 14882 O O . TYR A 1 43 ? 0.210 -2.795 34.473 1.00 0.00 48 TYR A O 8
ATOM 14900 N N . LEU A 1 44 ? 1.881 -1.988 35.749 1.00 0.00 49 LEU A N 8
ATOM 14901 C CA . LEU A 1 44 ? 2.789 -3.098 35.458 1.00 0.00 49 LEU A CA 8
ATOM 14902 C C . LEU A 1 44 ? 3.264 -3.741 36.762 1.00 0.00 49 LEU A C 8
ATOM 14903 O O . LEU A 1 44 ? 4.096 -3.185 37.486 1.00 0.00 49 LEU A O 8
ATOM 14919 N N . ASP A 1 45 ? 2.729 -4.926 37.071 1.00 0.00 50 ASP A N 8
ATOM 14920 C CA . ASP A 1 45 ? 3.095 -5.642 38.292 1.00 0.00 50 ASP A CA 8
ATOM 14921 C C . ASP A 1 45 ? 4.330 -6.513 38.065 1.00 0.00 50 ASP A C 8
ATOM 14922 O O . ASP A 1 45 ? 4.347 -7.393 37.200 1.00 0.00 50 ASP A O 8
ATOM 14931 N N . ILE A 1 46 ? 5.382 -6.267 38.854 1.00 0.00 51 ILE A N 8
ATOM 14932 C CA . ILE A 1 46 ? 6.623 -7.029 38.741 1.00 0.00 51 ILE A CA 8
ATOM 14933 C C . ILE A 1 46 ? 6.446 -8.432 39.349 1.00 0.00 51 ILE A C 8
ATOM 14934 O O . ILE A 1 46 ? 6.109 -8.585 40.527 1.00 0.00 51 ILE A O 8
ATOM 14950 N N . ASP A 1 47 ? 6.666 -9.466 38.529 1.00 0.00 52 ASP A N 8
ATOM 14951 C CA . ASP A 1 47 ? 6.519 -10.853 38.974 1.00 0.00 52 ASP A CA 8
ATOM 14952 C C . ASP A 1 47 ? 7.500 -11.188 40.105 1.00 0.00 52 ASP A C 8
ATOM 14953 O O . ASP A 1 47 ? 7.190 -11.977 41.002 1.00 0.00 52 ASP A O 8
ATOM 14962 N N . GLU A 1 48 ? 8.694 -10.586 40.064 1.00 0.00 53 GLU A N 8
ATOM 14963 C CA . GLU A 1 48 ? 9.715 -10.828 41.086 1.00 0.00 53 GLU A CA 8
ATOM 14964 C C . GLU A 1 48 ? 9.164 -10.539 42.488 1.00 0.00 53 GLU A C 8
ATOM 14965 O O . GLU A 1 48 ? 9.178 -9.401 42.968 1.00 0.00 53 GLU A O 8
ATOM 14977 N N . LEU A 1 49 ? 8.675 -11.589 43.155 1.00 0.00 54 LEU A N 8
ATOM 14978 C CA . LEU A 1 49 ? 8.120 -11.466 44.505 1.00 0.00 54 LEU A CA 8
ATOM 14979 C C . LEU A 1 49 ? 8.972 -12.273 45.495 1.00 0.00 54 LEU A C 8
ATOM 14980 O O . LEU A 1 49 ? 9.938 -12.936 45.112 1.00 0.00 54 LEU A O 8
ATOM 14996 N N . SER A 1 50 ? 8.610 -12.220 46.787 1.00 0.00 55 SER A N 8
ATOM 14997 C CA . SER A 1 50 ? 9.329 -12.943 47.855 1.00 0.00 55 SER A CA 8
ATOM 14998 C C . SER A 1 50 ? 10.662 -12.258 48.201 1.00 0.00 55 SER A C 8
ATOM 14999 O O . SER A 1 50 ? 10.974 -12.031 49.374 1.00 0.00 55 SER A O 8
ATOM 15007 N N . ALA A 1 51 ? 11.461 -11.925 47.179 1.00 0.00 56 ALA A N 8
ATOM 15008 C CA . ALA A 1 51 ? 12.756 -11.271 47.390 1.00 0.00 56 ALA A CA 8
ATOM 15009 C C . ALA A 1 51 ? 12.607 -10.034 48.286 1.00 0.00 56 ALA A C 8
ATOM 15010 O O . ALA A 1 51 ? 13.479 -9.727 49.105 1.00 0.00 56 ALA A O 8
ATOM 15017 N N . ASN A 1 52 ? 11.490 -9.317 48.131 1.00 0.00 57 ASN A N 8
ATOM 15018 C CA . ASN A 1 52 ? 11.223 -8.115 48.927 1.00 0.00 57 ASN A CA 8
ATOM 15019 C C . ASN A 1 52 ? 10.148 -8.375 49.995 1.00 0.00 57 ASN A C 8
ATOM 15020 O O . ASN A 1 52 ? 10.053 -7.653 50.993 1.00 0.00 57 ASN A O 8
ATOM 15031 N N . GLY A 1 53 ? 9.327 -9.413 49.790 1.00 0.00 58 GLY A N 8
ATOM 15032 C CA . GLY A 1 53 ? 8.265 -9.761 50.738 1.00 0.00 58 GLY A CA 8
ATOM 15033 C C . GLY A 1 53 ? 7.113 -8.745 50.705 1.00 0.00 58 GLY A C 8
ATOM 15034 O O . GLY A 1 53 ? 6.334 -8.635 51.657 1.00 0.00 58 GLY A O 8
ATOM 15038 N N . GLN A 1 54 ? 6.995 -7.996 49.601 1.00 0.00 59 GLN A N 8
ATOM 15039 C CA . GLN A 1 54 ? 5.933 -6.999 49.453 1.00 0.00 59 GLN A CA 8
ATOM 15040 C C . GLN A 1 54 ? 5.614 -6.765 47.978 1.00 0.00 59 GLN A C 8
ATOM 15041 O O . GLN A 1 54 ? 6.509 -6.586 47.147 1.00 0.00 59 GLN A O 8
ATOM 15055 N N . TYR A 1 55 ? 4.320 -6.758 47.647 1.00 0.00 60 TYR A N 8
ATOM 15056 C CA . TYR A 1 55 ? 3.877 -6.540 46.279 1.00 0.00 60 TYR A CA 8
ATOM 15057 C C . TYR A 1 55 ? 4.204 -5.104 45.842 1.00 0.00 60 TYR A C 8
ATOM 15058 O O . TYR A 1 55 ? 4.011 -4.145 46.593 1.00 0.00 60 TYR A O 8
ATOM 15076 N N . GLN A 1 56 ? 4.701 -4.960 44.612 1.00 0.00 61 GLN A N 8
ATOM 15077 C CA . GLN A 1 56 ? 5.054 -3.649 44.063 1.00 0.00 61 GLN A CA 8
ATOM 15078 C C . GLN A 1 56 ? 4.427 -3.477 42.679 1.00 0.00 61 GLN A C 8
ATOM 15079 O O . GLN A 1 56 ? 4.212 -4.456 41.957 1.00 0.00 61 GLN A O 8
ATOM 15093 N N . CYS A 1 57 ? 4.119 -2.230 42.298 1.00 0.00 62 CYS A N 8
ATOM 15094 C CA . CYS A 1 57 ? 3.504 -1.972 40.993 1.00 0.00 62 CYS A CA 8
ATOM 15095 C C . CYS A 1 57 ? 4.054 -0.699 40.352 1.00 0.00 62 CYS A C 8
ATOM 15096 O O . CYS A 1 57 ? 4.313 0.299 41.029 1.00 0.00 62 CYS A O 8
ATOM 15104 N N . LEU A 1 58 ? 4.221 -0.730 39.026 1.00 0.00 63 LEU A N 8
ATOM 15105 C CA . LEU A 1 58 ? 4.724 0.427 38.286 1.00 0.00 63 LEU A CA 8
ATOM 15106 C C . LEU A 1 58 ? 3.643 0.961 37.340 1.00 0.00 63 LEU A C 8
ATOM 15107 O O . LEU A 1 58 ? 3.249 0.293 36.381 1.00 0.00 63 LEU A O 8
ATOM 15123 N N . ALA A 1 59 ? 3.156 2.178 37.604 1.00 0.00 64 ALA A N 8
ATOM 15124 C CA . ALA A 1 59 ? 2.118 2.789 36.769 1.00 0.00 64 ALA A CA 8
ATOM 15125 C C . ALA A 1 59 ? 2.736 3.790 35.792 1.00 0.00 64 ALA A C 8
ATOM 15126 O O . ALA A 1 59 ? 3.403 4.745 36.193 1.00 0.00 64 ALA A O 8
ATOM 15133 N N . GLU A 1 60 ? 2.521 3.566 34.491 1.00 0.00 65 GLU A N 8
ATOM 15134 C CA . GLU A 1 60 ? 3.074 4.450 33.456 1.00 0.00 65 GLU A CA 8
ATOM 15135 C C . GLU A 1 60 ? 1.956 5.162 32.682 1.00 0.00 65 GLU A C 8
ATOM 15136 O O . GLU A 1 60 ? 1.013 4.534 32.194 1.00 0.00 65 GLU A O 8
ATOM 15148 N N . LEU A 1 61 ? 2.062 6.493 32.567 1.00 0.00 66 LEU A N 8
ATOM 15149 C CA . LEU A 1 61 ? 1.051 7.283 31.843 1.00 0.00 66 LEU A CA 8
ATOM 15150 C C . LEU A 1 61 ? 1.389 7.376 30.343 1.00 0.00 66 LEU A C 8
ATOM 15151 O O . LEU A 1 61 ? 2.491 7.781 29.962 1.00 0.00 66 LEU A O 8
ATOM 15167 N N . SER A 1 62 ? 0.436 6.981 29.471 1.00 0.00 67 SER A N 8
ATOM 15168 C CA . SER A 1 62 ? 0.663 7.014 28.015 1.00 0.00 67 SER A CA 8
ATOM 15169 C C . SER A 1 62 ? -0.006 8.236 27.348 1.00 0.00 67 SER A C 8
ATOM 15170 O O . SER A 1 62 ? 0.586 8.887 26.482 1.00 0.00 67 SER A O 8
ATOM 15178 N N . THR A 1 63 ? -1.230 8.578 27.774 1.00 0.00 68 THR A N 8
ATOM 15179 C CA . THR A 1 63 ? -1.940 9.755 27.230 1.00 0.00 68 THR A CA 8
ATOM 15180 C C . THR A 1 63 ? -1.413 11.026 27.914 1.00 0.00 68 THR A C 8
ATOM 15181 O O . THR A 1 63 ? -1.290 12.101 27.324 1.00 0.00 68 THR A O 8
ATOM 15192 N N . SER A 1 64 ? -1.059 10.856 29.178 1.00 0.00 69 SER A N 8
ATOM 15193 C CA . SER A 1 64 ? -0.492 11.884 30.028 1.00 0.00 69 SER A CA 8
ATOM 15194 C C . SER A 1 64 ? 1.032 11.910 29.800 1.00 0.00 69 SER A C 8
ATOM 15195 O O . SER A 1 64 ? 1.563 10.987 29.171 1.00 0.00 69 SER A O 8
ATOM 15203 N N . PRO A 1 65 ? 1.753 12.928 30.256 1.00 0.00 70 PRO A N 8
ATOM 15204 C CA . PRO A 1 65 ? 3.226 13.002 30.028 1.00 0.00 70 PRO A CA 8
ATOM 15205 C C . PRO A 1 65 ? 3.876 11.838 30.768 1.00 0.00 70 PRO A C 8
ATOM 15206 O O . PRO A 1 65 ? 3.209 11.152 31.554 1.00 0.00 70 PRO A O 8
ATOM 15217 N N . ILE A 1 66 ? 5.122 11.493 30.418 1.00 0.00 71 ILE A N 8
ATOM 15218 C CA . ILE A 1 66 ? 5.722 10.277 30.970 1.00 0.00 71 ILE A CA 8
ATOM 15219 C C . ILE A 1 66 ? 6.115 10.437 32.435 1.00 0.00 71 ILE A C 8
ATOM 15220 O O . ILE A 1 66 ? 6.991 11.202 32.835 1.00 0.00 71 ILE A O 8
ATOM 15236 N N . THR A 1 67 ? 5.388 9.665 33.245 1.00 0.00 72 THR A N 8
ATOM 15237 C CA . THR A 1 67 ? 5.539 9.624 34.683 1.00 0.00 72 THR A CA 8
ATOM 15238 C C . THR A 1 67 ? 5.400 8.172 35.141 1.00 0.00 72 THR A C 8
ATOM 15239 O O . THR A 1 67 ? 4.497 7.447 34.683 1.00 0.00 72 THR A O 8
ATOM 15250 N N . VAL A 1 68 ? 6.278 7.733 36.053 1.00 0.00 73 VAL A N 8
ATOM 15251 C CA . VAL A 1 68 ? 6.219 6.360 36.568 1.00 0.00 73 VAL A CA 8
ATOM 15252 C C . VAL A 1 68 ? 5.953 6.377 38.077 1.00 0.00 73 VAL A C 8
ATOM 15253 O O . VAL A 1 68 ? 6.666 7.024 38.849 1.00 0.00 73 VAL A O 8
ATOM 15266 N N . CYS A 1 69 ? 4.898 5.673 38.503 1.00 0.00 74 CYS A N 8
ATOM 15267 C CA . CYS A 1 69 ? 4.524 5.625 39.922 1.00 0.00 74 CYS A CA 8
ATOM 15268 C C . CYS A 1 69 ? 4.812 4.243 40.509 1.00 0.00 74 CYS A C 8
ATOM 15269 O O . CYS A 1 69 ? 4.501 3.216 39.905 1.00 0.00 74 CYS A O 8
ATOM 15277 N N . HIS A 1 70 ? 5.405 4.215 41.707 1.00 0.00 75 HIS A N 8
ATOM 15278 C CA . HIS A 1 70 ? 5.726 2.955 42.381 1.00 0.00 75 HIS A CA 8
ATOM 15279 C C . HIS A 1 70 ? 4.871 2.800 43.648 1.00 0.00 75 HIS A C 8
ATOM 15280 O O . HIS A 1 70 ? 4.955 3.615 44.576 1.00 0.00 75 HIS A O 8
ATOM 15295 N N . GLY A 1 71 ? 4.045 1.743 43.697 1.00 0.00 76 GLY A N 8
ATOM 15296 C CA . GLY A 1 71 ? 3.187 1.491 44.855 1.00 0.00 76 GLY A CA 8
ATOM 15297 C C . GLY A 1 71 ? 3.636 0.222 45.578 1.00 0.00 76 GLY A C 8
ATOM 15298 O O . GLY A 1 71 ? 4.361 -0.608 45.021 1.00 0.00 76 GLY A O 8
ATOM 15302 N N . SER A 1 72 ? 3.208 0.070 46.836 1.00 0.00 77 SER A N 8
ATOM 15303 C CA . SER A 1 72 ? 3.577 -1.097 47.636 1.00 0.00 77 SER A CA 8
ATOM 15304 C C . SER A 1 72 ? 2.374 -1.611 48.426 1.00 0.00 77 SER A C 8
ATOM 15305 O O . SER A 1 72 ? 1.526 -0.835 48.876 1.00 0.00 77 SER A O 8
ATOM 15313 N N . GLY A 1 73 ? 2.292 -2.934 48.593 1.00 0.00 78 GLY A N 8
ATOM 15314 C CA . GLY A 1 73 ? 1.184 -3.543 49.325 1.00 0.00 78 GLY A CA 8
ATOM 15315 C C . GLY A 1 73 ? 1.648 -4.731 50.169 1.00 0.00 78 GLY A C 8
ATOM 15316 O O . GLY A 1 73 ? 2.807 -5.150 50.114 1.00 0.00 78 GLY A O 8
ATOM 15320 N N . ILE A 1 74 ? 0.726 -5.275 50.969 1.00 0.00 79 ILE A N 8
ATOM 15321 C CA . ILE A 1 74 ? 1.032 -6.417 51.847 1.00 0.00 79 ILE A CA 8
ATOM 15322 C C . ILE A 1 74 ? 0.293 -7.704 51.419 1.00 0.00 79 ILE A C 8
ATOM 15323 O O . ILE A 1 74 ? 0.363 -8.727 52.107 1.00 0.00 79 ILE A O 8
ATOM 15339 N N . SER A 1 75 ? -0.421 -7.664 50.285 1.00 0.00 80 SER A N 8
ATOM 15340 C CA . SER A 1 75 ? -1.159 -8.830 49.798 1.00 0.00 80 SER A CA 8
ATOM 15341 C C . SER A 1 75 ? -1.449 -8.700 48.299 1.00 0.00 80 SER A C 8
ATOM 15342 O O . SER A 1 75 ? -1.100 -7.701 47.663 1.00 0.00 80 SER A O 8
ATOM 15350 N N . CYS A 1 76 ? -2.087 -9.726 47.726 1.00 0.00 81 CYS A N 8
ATOM 15351 C CA . CYS A 1 76 ? -2.412 -9.730 46.300 1.00 0.00 81 CYS A CA 8
ATOM 15352 C C . CYS A 1 76 ? -3.261 -8.512 45.923 1.00 0.00 81 CYS A C 8
ATOM 15353 O O . CYS A 1 76 ? -4.346 -8.289 46.466 1.00 0.00 81 CYS A O 8
ATOM 15361 N N . GLY A 1 77 ? -2.760 -7.720 44.971 1.00 0.00 82 GLY A N 8
ATOM 15362 C CA . GLY A 1 77 ? -3.469 -6.526 44.502 1.00 0.00 82 GLY A CA 8
ATOM 15363 C C . GLY A 1 77 ? -3.543 -5.426 45.574 1.00 0.00 82 GLY A C 8
ATOM 15364 O O . GLY A 1 77 ? -4.278 -4.445 45.423 1.00 0.00 82 GLY A O 8
ATOM 15368 N N . ASN A 1 78 ? -2.782 -5.578 46.667 1.00 0.00 83 ASN A N 8
ATOM 15369 C CA . ASN A 1 78 ? -2.778 -4.588 47.743 1.00 0.00 83 ASN A CA 8
ATOM 15370 C C . ASN A 1 78 ? -1.976 -3.347 47.336 1.00 0.00 83 ASN A C 8
ATOM 15371 O O . ASN A 1 78 ? -2.351 -2.213 47.643 1.00 0.00 83 ASN A O 8
ATOM 15382 N N . ALA A 1 79 ? -0.855 -3.561 46.637 1.00 0.00 84 ALA A N 8
ATOM 15383 C CA . ALA A 1 79 ? -0.003 -2.455 46.192 1.00 0.00 84 ALA A CA 8
ATOM 15384 C C . ALA A 1 79 ? -0.750 -1.548 45.216 1.00 0.00 84 ALA A C 8
ATOM 15385 O O . ALA A 1 79 ? -0.607 -0.321 45.240 1.00 0.00 84 ALA A O 8
ATOM 15392 N N . GLN A 1 80 ? -1.565 -2.154 44.353 1.00 0.00 85 GLN A N 8
ATOM 15393 C CA . GLN A 1 80 ? -2.347 -1.402 43.377 1.00 0.00 85 GLN A CA 8
ATOM 15394 C C . GLN A 1 80 ? -3.299 -0.437 44.088 1.00 0.00 85 GLN A C 8
ATOM 15395 O O . GLN A 1 80 ? -3.536 0.686 43.633 1.00 0.00 85 GLN A O 8
ATOM 15409 N N . SER A 1 81 ? -3.855 -0.882 45.219 1.00 0.00 86 SER A N 8
ATOM 15410 C CA . SER A 1 81 ? -4.788 -0.064 45.994 1.00 0.00 86 SER A CA 8
ATOM 15411 C C . SER A 1 81 ? -4.089 1.174 46.566 1.00 0.00 86 SER A C 8
ATOM 15412 O O . SER A 1 81 ? -4.664 2.265 46.624 1.00 0.00 86 SER A O 8
ATOM 15420 N N . ASP A 1 82 ? -2.835 1.006 47.000 1.00 0.00 87 ASP A N 8
ATOM 15421 C CA . ASP A 1 82 ? -2.065 2.112 47.568 1.00 0.00 87 ASP A CA 8
ATOM 15422 C C . ASP A 1 82 ? -1.714 3.133 46.489 1.00 0.00 87 ASP A C 8
ATOM 15423 O O . ASP A 1 82 ? -1.832 4.345 46.688 1.00 0.00 87 ASP A O 8
ATOM 15432 N N . ALA A 1 83 ? -1.279 2.639 45.329 1.00 0.00 88 ALA A N 8
ATOM 15433 C CA . ALA A 1 83 ? -0.913 3.507 44.211 1.00 0.00 88 ALA A CA 8
ATOM 15434 C C . ALA A 1 83 ? -2.140 4.263 43.695 1.00 0.00 88 ALA A C 8
ATOM 15435 O O . ALA A 1 83 ? -2.072 5.447 43.359 1.00 0.00 88 ALA A O 8
ATOM 15442 N N . ALA A 1 84 ? -3.278 3.567 43.630 1.00 0.00 89 ALA A N 8
ATOM 15443 C CA . ALA A 1 84 ? -4.526 4.164 43.152 1.00 0.00 89 ALA A CA 8
ATOM 15444 C C . ALA A 1 84 ? -5.041 5.220 44.131 1.00 0.00 89 ALA A C 8
ATOM 15445 O O . ALA A 1 84 ? -5.471 6.308 43.734 1.00 0.00 89 ALA A O 8
ATOM 15452 N N . HIS A 1 85 ? -5.001 4.900 45.427 1.00 0.00 90 HIS A N 8
ATOM 15453 C CA . HIS A 1 85 ? -5.467 5.826 46.463 1.00 0.00 90 HIS A CA 8
ATOM 15454 C C . HIS A 1 85 ? -4.535 7.036 46.556 1.00 0.00 90 HIS A C 8
ATOM 15455 O O . HIS A 1 85 ? -4.976 8.180 46.693 1.00 0.00 90 HIS A O 8
ATOM 15470 N N . ASN A 1 86 ? -3.231 6.776 46.483 1.00 0.00 91 ASN A N 8
ATOM 15471 C CA . ASN A 1 86 ? -2.224 7.833 46.559 1.00 0.00 91 ASN A CA 8
ATOM 15472 C C . ASN A 1 86 ? -2.301 8.761 45.341 1.00 0.00 91 ASN A C 8
ATOM 15473 O O . ASN A 1 86 ? -2.048 9.964 45.436 1.00 0.00 91 ASN A O 8
ATOM 15484 N N . ALA A 1 87 ? -2.647 8.196 44.178 1.00 0.00 92 ALA A N 8
ATOM 15485 C CA . ALA A 1 87 ? -2.750 8.973 42.941 1.00 0.00 92 ALA A CA 8
ATOM 15486 C C . ALA A 1 87 ? -3.762 10.111 43.091 1.00 0.00 92 ALA A C 8
ATOM 15487 O O . ALA A 1 87 ? -3.532 11.236 42.639 1.00 0.00 92 ALA A O 8
ATOM 15494 N N . LEU A 1 88 ? -4.897 9.817 43.730 1.00 0.00 93 LEU A N 8
ATOM 15495 C CA . LEU A 1 88 ? -5.946 10.820 43.934 1.00 0.00 93 LEU A CA 8
ATOM 15496 C C . LEU A 1 88 ? -5.436 11.960 44.813 1.00 0.00 93 LEU A C 8
ATOM 15497 O O . LEU A 1 88 ? -5.665 13.141 44.533 1.00 0.00 93 LEU A O 8
ATOM 15513 N N . GLN A 1 89 ? -4.724 11.605 45.882 1.00 0.00 94 GLN A N 8
ATOM 15514 C CA . GLN A 1 89 ? -4.167 12.595 46.800 1.00 0.00 94 GLN A CA 8
ATOM 15515 C C . GLN A 1 89 ? -2.990 13.333 46.155 1.00 0.00 94 GLN A C 8
ATOM 15516 O O . GLN A 1 89 ? -2.732 14.504 46.449 1.00 0.00 94 GLN A O 8
ATOM 15530 N N . TYR A 1 90 ? -2.275 12.649 45.253 1.00 0.00 95 TYR A N 8
ATOM 15531 C CA . TYR A 1 90 ? -1.140 13.249 44.563 1.00 0.00 95 TYR A CA 8
ATOM 15532 C C . TYR A 1 90 ? -1.598 14.425 43.682 1.00 0.00 95 TYR A C 8
ATOM 15533 O O . TYR A 1 90 ? -0.796 15.281 43.303 1.00 0.00 95 TYR A O 8
ATOM 15551 N N . LEU A 1 91 ? -2.891 14.467 43.349 1.00 0.00 96 LEU A N 8
ATOM 15552 C CA . LEU A 1 91 ? -3.429 15.538 42.526 1.00 0.00 96 LEU A CA 8
ATOM 15553 C C . LEU A 1 91 ? -3.440 16.853 43.313 1.00 0.00 96 LEU A C 8
ATOM 15554 O O . LEU A 1 91 ? -3.145 17.927 42.782 1.00 0.00 96 LEU A O 8
ATOM 15570 N N . LYS A 1 92 ? -3.802 16.762 44.595 1.00 0.00 97 LYS A N 8
ATOM 15571 C CA . LYS A 1 92 ? -3.875 17.927 45.467 1.00 0.00 97 LYS A CA 8
ATOM 15572 C C . LYS A 1 92 ? -2.494 18.516 45.765 1.00 0.00 97 LYS A C 8
ATOM 15573 O O . LYS A 1 92 ? -2.300 19.735 45.730 1.00 0.00 97 LYS A O 8
ATOM 15592 N N . ILE A 1 93 ? -1.529 17.650 46.103 1.00 0.00 98 ILE A N 8
ATOM 15593 C CA . ILE A 1 93 ? -0.183 18.107 46.453 1.00 0.00 98 ILE A CA 8
ATOM 15594 C C . ILE A 1 93 ? 0.490 18.851 45.281 1.00 0.00 98 ILE A C 8
ATOM 15595 O O . ILE A 1 93 ? 1.067 19.927 45.468 1.00 0.00 98 ILE A O 8
ATOM 15611 N N . ILE A 1 94 ? 0.422 18.288 44.065 1.00 0.00 99 ILE A N 8
ATOM 15612 C CA . ILE A 1 94 ? 1.036 18.931 42.895 1.00 0.00 99 ILE A CA 8
ATOM 15613 C C . ILE A 1 94 ? 0.460 20.339 42.686 1.00 0.00 99 ILE A C 8
ATOM 15614 O O . ILE A 1 94 ? 1.193 21.195 42.220 1.00 0.00 99 ILE A O 8
ATOM 15631 N N . ASP B 1 25 ? 23.822 5.342 56.150 1.00 0.00 30 ASP B N 8
ATOM 15632 C CA . ASP B 1 25 ? 22.760 6.243 55.620 1.00 0.00 30 ASP B CA 8
ATOM 15633 C C . ASP B 1 25 ? 22.610 6.026 54.113 1.00 0.00 30 ASP B C 8
ATOM 15634 O O . ASP B 1 25 ? 23.359 6.585 53.305 1.00 0.00 30 ASP B O 8
ATOM 15643 N N . TYR B 1 26 ? 21.628 5.205 53.727 1.00 0.00 31 TYR B N 8
ATOM 15644 C CA . TYR B 1 26 ? 21.376 4.915 52.313 1.00 0.00 31 TYR B CA 8
ATOM 15645 C C . TYR B 1 26 ? 20.966 6.186 51.563 1.00 0.00 31 TYR B C 8
ATOM 15646 O O . TYR B 1 26 ? 21.319 6.387 50.398 1.00 0.00 31 TYR B O 8
ATOM 15664 N N . ILE B 1 27 ? 20.216 7.057 52.243 1.00 0.00 32 ILE B N 8
ATOM 15665 C CA . ILE B 1 27 ? 19.761 8.317 51.649 1.00 0.00 32 ILE B CA 8
ATOM 15666 C C . ILE B 1 27 ? 20.973 9.129 51.163 1.00 0.00 32 ILE B C 8
ATOM 15667 O O . ILE B 1 27 ? 20.923 9.799 50.127 1.00 0.00 32 ILE B O 8
ATOM 15683 N N . GLN B 1 28 ? 22.074 9.069 51.922 1.00 0.00 33 GLN B N 8
ATOM 15684 C CA . GLN B 1 28 ? 23.293 9.796 51.571 1.00 0.00 33 GLN B CA 8
ATOM 15685 C C . GLN B 1 28 ? 23.905 9.229 50.287 1.00 0.00 33 GLN B C 8
ATOM 15686 O O . GLN B 1 28 ? 24.385 9.967 49.424 1.00 0.00 33 GLN B O 8
ATOM 15700 N N . LEU B 1 29 ? 23.886 7.901 50.162 1.00 0.00 34 LEU B N 8
ATOM 15701 C CA . LEU B 1 29 ? 24.438 7.230 48.985 1.00 0.00 34 LEU B CA 8
ATOM 15702 C C . LEU B 1 29 ? 23.711 7.690 47.718 1.00 0.00 34 LEU B C 8
ATOM 15703 O O . LEU B 1 29 ? 24.332 8.075 46.725 1.00 0.00 34 LEU B O 8
ATOM 15719 N N . LEU B 1 30 ? 22.378 7.659 47.757 1.00 0.00 35 LEU B N 8
ATOM 15720 C CA . LEU B 1 30 ? 21.563 8.078 46.617 1.00 0.00 35 LEU B CA 8
ATOM 15721 C C . LEU B 1 30 ? 21.713 9.587 46.384 1.00 0.00 35 LEU B C 8
ATOM 15722 O O . LEU B 1 30 ? 21.796 10.056 45.245 1.00 0.00 35 LEU B O 8
ATOM 15738 N N . SER B 1 31 ? 21.746 10.356 47.475 1.00 0.00 36 SER B N 8
ATOM 15739 C CA . SER B 1 31 ? 21.886 11.810 47.393 1.00 0.00 36 SER B CA 8
ATOM 15740 C C . SER B 1 31 ? 23.186 12.196 46.684 1.00 0.00 36 SER B C 8
ATOM 15741 O O . SER B 1 31 ? 23.219 13.121 45.867 1.00 0.00 36 SER B O 8
ATOM 15749 N N . GLU B 1 32 ? 24.275 11.485 47.001 1.00 0.00 37 GLU B N 8
ATOM 15750 C CA . GLU B 1 32 ? 25.576 11.763 46.393 1.00 0.00 37 GLU B CA 8
ATOM 15751 C C . GLU B 1 32 ? 25.543 11.490 44.891 1.00 0.00 37 GLU B C 8
ATOM 15752 O O . GLU B 1 32 ? 26.081 12.254 44.083 1.00 0.00 37 GLU B O 8
ATOM 15764 N N . ILE B 1 33 ? 24.899 10.389 44.515 1.00 0.00 38 ILE B N 8
ATOM 15765 C CA . ILE B 1 33 ? 24.782 10.001 43.107 1.00 0.00 38 ILE B CA 8
ATOM 15766 C C . ILE B 1 33 ? 23.913 11.024 42.360 1.00 0.00 38 ILE B C 8
ATOM 15767 O O . ILE B 1 33 ? 24.225 11.433 41.237 1.00 0.00 38 ILE B O 8
ATOM 15783 N N . ALA B 1 34 ? 22.811 11.438 42.992 1.00 0.00 39 ALA B N 8
ATOM 15784 C CA . ALA B 1 34 ? 21.898 12.410 42.391 1.00 0.00 39 ALA B CA 8
ATOM 15785 C C . ALA B 1 34 ? 22.609 13.753 42.185 1.00 0.00 39 ALA B C 8
ATOM 15786 O O . ALA B 1 34 ? 22.486 14.389 41.137 1.00 0.00 39 ALA B O 8
ATOM 15793 N N . LYS B 1 35 ? 23.368 14.186 43.195 1.00 0.00 40 LYS B N 8
ATOM 15794 C CA . LYS B 1 35 ? 24.103 15.448 43.123 1.00 0.00 40 LYS B CA 8
ATOM 15795 C C . LYS B 1 35 ? 25.187 15.375 42.047 1.00 0.00 40 LYS B C 8
ATOM 15796 O O . LYS B 1 35 ? 25.423 16.332 41.304 1.00 0.00 40 LYS B O 8
ATOM 15815 N N . GLU B 1 36 ? 25.852 14.220 41.956 1.00 0.00 41 GLU B N 8
ATOM 15816 C CA . GLU B 1 36 ? 26.907 14.011 40.967 1.00 0.00 41 GLU B CA 8
ATOM 15817 C C . GLU B 1 36 ? 26.319 14.038 39.553 1.00 0.00 41 GLU B C 8
ATOM 15818 O O . GLU B 1 36 ? 26.918 14.584 38.621 1.00 0.00 41 GLU B O 8
ATOM 15830 N N . GLN B 1 37 ? 25.132 13.446 39.388 1.00 0.00 42 GLN B N 8
ATOM 15831 C CA . GLN B 1 37 ? 24.465 13.406 38.082 1.00 0.00 42 GLN B CA 8
ATOM 15832 C C . GLN B 1 37 ? 23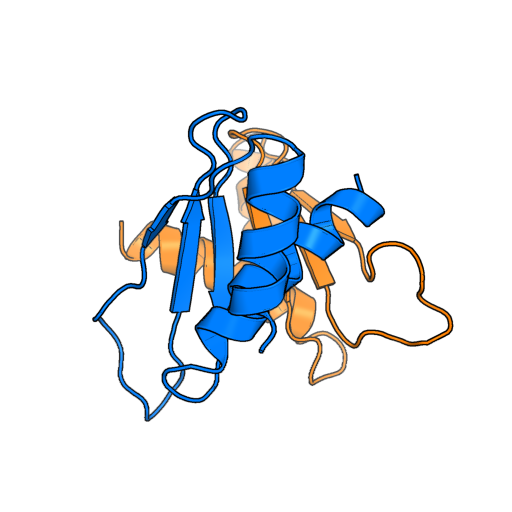.676 14.701 37.803 1.00 0.00 42 GLN B C 8
ATOM 15833 O O . GLN B 1 37 ? 23.237 14.944 36.676 1.00 0.00 42 GLN B O 8
ATOM 15847 N N . GLY B 1 38 ? 23.506 15.552 38.827 1.00 0.00 43 GLY B N 8
ATOM 15848 C CA . GLY B 1 38 ? 22.790 16.821 38.668 1.00 0.00 43 GLY B CA 8
ATOM 15849 C C . GLY B 1 38 ? 21.266 16.660 38.792 1.00 0.00 43 GLY B C 8
ATOM 15850 O O . GLY B 1 38 ? 20.502 17.532 38.366 1.00 0.00 43 GLY B O 8
ATOM 15854 N N . PHE B 1 39 ? 20.812 15.552 39.390 1.00 0.00 44 PHE B N 8
ATOM 15855 C CA . PHE B 1 39 ? 19.381 15.310 39.575 1.00 0.00 44 PHE B CA 8
ATOM 15856 C C . PHE B 1 39 ? 18.959 15.705 40.993 1.00 0.00 44 PHE B C 8
ATOM 15857 O O . PHE B 1 39 ? 19.770 15.698 41.924 1.00 0.00 44 PHE B O 8
ATOM 15874 N N . ASN B 1 40 ? 17.680 16.064 41.166 1.00 0.00 45 ASN B N 8
ATOM 15875 C CA . ASN B 1 40 ? 17.167 16.470 42.477 1.00 0.00 45 ASN B CA 8
ATOM 15876 C C . ASN B 1 40 ? 15.867 15.727 42.805 1.00 0.00 45 ASN B C 8
ATOM 15877 O O . ASN B 1 40 ? 15.002 15.531 41.947 1.00 0.00 45 ASN B O 8
ATOM 15888 N N . ILE B 1 41 ? 15.727 15.316 44.069 1.00 0.00 46 ILE B N 8
ATOM 15889 C CA . ILE B 1 41 ? 14.532 14.597 44.523 1.00 0.00 46 ILE B CA 8
ATOM 15890 C C . ILE B 1 41 ? 13.799 15.433 45.580 1.00 0.00 46 ILE B C 8
ATOM 15891 O O . ILE B 1 41 ? 14.380 15.837 46.590 1.00 0.00 46 ILE B O 8
ATOM 15907 N N . THR B 1 42 ? 12.508 15.699 45.347 1.00 0.00 47 THR B N 8
ATOM 15908 C CA . THR B 1 42 ? 11.707 16.488 46.281 1.00 0.00 47 THR B CA 8
ATOM 15909 C C . THR B 1 42 ? 10.888 15.566 47.199 1.00 0.00 47 THR B C 8
ATOM 15910 O O . THR B 1 42 ? 9.958 14.891 46.750 1.00 0.00 47 THR B O 8
ATOM 15921 N N . TYR B 1 43 ? 11.229 15.529 48.498 1.00 0.00 48 TYR B N 8
ATOM 15922 C CA . TYR B 1 43 ? 10.513 14.683 49.453 1.00 0.00 48 TYR B CA 8
ATOM 15923 C C . TYR B 1 43 ? 9.365 15.458 50.104 1.00 0.00 48 TYR B C 8
ATOM 15924 O O . TYR B 1 43 ? 9.555 16.547 50.653 1.00 0.00 48 TYR B O 8
ATOM 15942 N N . LEU B 1 44 ? 8.158 14.891 50.041 1.00 0.00 49 LEU B N 8
ATOM 15943 C CA . LEU B 1 44 ? 6.974 15.527 50.624 1.00 0.00 49 LEU B CA 8
ATOM 15944 C C . LEU B 1 44 ? 6.170 14.506 51.431 1.00 0.00 49 LEU B C 8
ATOM 15945 O O . LEU B 1 44 ? 5.456 13.663 50.879 1.00 0.00 49 LEU B O 8
ATOM 15961 N N . ASP B 1 45 ? 6.289 14.581 52.759 1.00 0.00 50 ASP B N 8
ATOM 15962 C CA . ASP B 1 45 ? 5.581 13.668 53.653 1.00 0.00 50 ASP B CA 8
ATOM 15963 C C . ASP B 1 45 ? 4.162 14.167 53.928 1.00 0.00 50 ASP B C 8
ATOM 15964 O O . ASP B 1 45 ? 3.885 15.369 53.902 1.00 0.00 50 ASP B O 8
ATOM 15973 N N . ILE B 1 46 ? 3.247 13.229 54.193 1.00 0.00 51 ILE B N 8
ATOM 15974 C CA . ILE B 1 46 ? 1.845 13.566 54.475 1.00 0.00 51 ILE B CA 8
ATOM 15975 C C . ILE B 1 46 ? 1.234 14.287 53.266 1.00 0.00 51 ILE B C 8
ATOM 15976 O O . ILE B 1 46 ? 1.558 15.442 52.972 1.00 0.00 51 ILE B O 8
ATOM 15992 N N . ASP B 1 47 ? 0.344 13.592 52.553 1.00 0.00 52 ASP B N 8
ATOM 15993 C CA . ASP B 1 47 ? -0.309 14.157 51.370 1.00 0.00 52 ASP B CA 8
ATOM 15994 C C . ASP B 1 47 ? -1.097 15.424 51.718 1.00 0.00 52 ASP B C 8
ATOM 15995 O O . ASP B 1 47 ? -0.974 16.451 51.046 1.00 0.00 52 ASP B O 8
ATOM 16004 N N . GLU B 1 48 ? -1.914 15.360 52.780 1.00 0.00 53 GLU B N 8
ATOM 16005 C CA . GLU B 1 48 ? -2.717 16.514 53.206 1.00 0.00 53 GLU B CA 8
ATOM 16006 C C . GLU B 1 48 ? -3.494 16.204 54.496 1.00 0.00 53 GLU B C 8
ATOM 16007 O O . GLU B 1 48 ? -3.269 16.820 55.541 1.00 0.00 53 GLU B O 8
ATOM 16019 N N . LEU B 1 49 ? -4.431 15.252 54.419 1.00 0.00 54 LEU B N 8
ATOM 16020 C CA . LEU B 1 49 ? -5.252 14.879 55.572 1.00 0.00 54 LEU B CA 8
ATOM 16021 C C . LEU B 1 49 ? -4.409 14.220 56.666 1.00 0.00 54 LEU B C 8
ATOM 16022 O O . LEU B 1 49 ? -3.929 13.092 56.519 1.00 0.00 54 LEU B O 8
ATOM 16038 N N . SER B 1 50 ? -4.233 14.932 57.783 1.00 0.00 55 SER B N 8
ATOM 16039 C CA . SER B 1 50 ? -3.455 14.420 58.911 1.00 0.00 55 SER B CA 8
ATOM 16040 C C . SER B 1 50 ? -4.258 13.374 59.691 1.00 0.00 55 SER B C 8
ATOM 16041 O O . SER B 1 50 ? -3.721 12.358 60.142 1.00 0.00 55 SER B O 8
ATOM 16049 N N . ALA B 1 51 ? -5.563 13.624 59.852 1.00 0.00 56 ALA B N 8
ATOM 16050 C CA . ALA B 1 51 ? -6.440 12.703 60.578 1.00 0.00 56 ALA B CA 8
ATOM 16051 C C . ALA B 1 51 ? -6.452 11.331 59.902 1.00 0.00 56 ALA B C 8
ATOM 16052 O O . ALA B 1 51 ? -6.419 10.288 60.560 1.00 0.00 56 ALA B O 8
ATOM 16059 N N . ASN B 1 52 ? -6.488 11.332 58.567 1.00 0.00 57 ASN B N 8
ATOM 16060 C CA . ASN B 1 52 ? -6.491 10.088 57.791 1.00 0.00 57 ASN B CA 8
ATOM 16061 C C . ASN B 1 52 ? -5.061 9.655 57.408 1.00 0.00 57 ASN B C 8
ATOM 16062 O O . ASN B 1 52 ? -4.868 8.686 56.669 1.00 0.00 57 ASN B O 8
ATOM 16073 N N . GLY B 1 53 ? -4.044 10.379 57.906 1.00 0.00 58 GLY B N 8
ATOM 16074 C CA . GLY B 1 53 ? -2.645 10.066 57.606 1.00 0.00 58 GLY B CA 8
ATOM 16075 C C . GLY B 1 53 ? -2.346 8.578 57.801 1.00 0.00 58 GLY B C 8
ATOM 16076 O O . GLY B 1 53 ? -2.286 8.072 58.926 1.00 0.00 58 GLY B O 8
ATOM 16080 N N . GLN B 1 54 ? -2.146 7.872 56.687 1.00 0.00 59 GLN B N 8
ATOM 16081 C CA . GLN B 1 54 ? -1.839 6.439 56.719 1.00 0.00 59 GLN B CA 8
ATOM 16082 C C . GLN B 1 54 ? -0.345 6.184 56.996 1.00 0.00 59 GLN B C 8
ATOM 16083 O O . GLN B 1 54 ? 0.144 5.061 56.844 1.00 0.00 59 GLN B O 8
ATOM 16097 N N . TYR B 1 55 ? 0.395 7.233 57.394 1.00 0.00 60 TYR B N 8
ATOM 16098 C CA . TYR B 1 55 ? 1.827 7.116 57.674 1.00 0.00 60 TYR B CA 8
ATOM 16099 C C . TYR B 1 55 ? 2.576 6.648 56.418 1.00 0.00 60 TYR B C 8
ATOM 16100 O O . TYR B 1 55 ? 3.057 5.516 56.325 1.00 0.00 60 TYR B O 8
ATOM 16118 N N . GLN B 1 56 ? 2.666 7.544 55.435 1.00 0.00 61 GLN B N 8
ATOM 16119 C CA . GLN B 1 56 ? 3.348 7.264 54.175 1.00 0.00 61 GLN B CA 8
ATOM 16120 C C . GLN B 1 56 ? 4.027 8.534 53.665 1.00 0.00 61 GLN B C 8
ATOM 16121 O O . GLN B 1 56 ? 3.680 9.646 54.081 1.00 0.00 61 GLN B O 8
ATOM 16135 N N . CYS B 1 57 ? 4.999 8.392 52.757 1.00 0.00 62 CYS B N 8
ATOM 16136 C CA . CYS B 1 57 ? 5.703 9.568 52.214 1.00 0.00 62 CYS B CA 8
ATOM 16137 C C . CYS B 1 57 ? 5.793 9.511 50.690 1.00 0.00 62 CYS B C 8
ATOM 16138 O O . CYS B 1 57 ? 5.769 8.438 50.089 1.00 0.00 62 CYS B O 8
ATOM 16146 N N . LEU B 1 58 ? 5.885 10.683 50.053 1.00 0.00 63 LEU B N 8
ATOM 16147 C CA . LEU B 1 58 ? 5.968 10.760 48.591 1.00 0.00 63 LEU B CA 8
ATOM 16148 C C . LEU B 1 58 ? 7.202 11.551 48.139 1.00 0.00 63 LEU B C 8
ATOM 16149 O O . LEU B 1 58 ? 7.375 12.721 48.479 1.00 0.00 63 LEU B O 8
ATOM 16165 N N . ALA B 1 59 ? 8.060 10.904 47.346 1.00 0.00 64 ALA B N 8
ATOM 16166 C CA . ALA B 1 59 ? 9.271 11.539 46.821 1.00 0.00 64 ALA B CA 8
ATOM 16167 C C . ALA B 1 59 ? 9.197 11.599 45.294 1.00 0.00 64 ALA B C 8
ATOM 16168 O O . ALA B 1 59 ? 8.939 10.591 44.633 1.00 0.00 64 ALA B O 8
ATOM 16175 N N . GLU B 1 60 ? 9.393 12.793 44.717 1.00 0.00 65 GLU B N 8
ATOM 16176 C CA . GLU B 1 60 ? 9.307 12.960 43.257 1.00 0.00 65 GLU B CA 8
ATOM 16177 C C . GLU B 1 60 ? 10.578 13.554 42.646 1.00 0.00 65 GLU B C 8
ATOM 16178 O O . GLU B 1 60 ? 11.246 14.395 43.245 1.00 0.00 65 GLU B O 8
ATOM 16190 N N . LEU B 1 61 ? 10.902 13.127 41.413 1.00 0.00 66 LEU B N 8
ATOM 16191 C CA . LEU B 1 61 ? 12.094 13.653 40.716 1.00 0.00 66 LEU B CA 8
ATOM 16192 C C . LEU B 1 61 ? 11.797 15.035 40.120 1.00 0.00 66 LEU B C 8
ATOM 16193 O O . LEU B 1 61 ? 10.883 15.203 39.308 1.00 0.00 66 LEU B O 8
ATOM 16209 N N . SER B 1 62 ? 12.565 16.046 40.549 1.00 0.00 67 SER B N 8
ATOM 16210 C CA . SER B 1 62 ? 12.373 17.423 40.081 1.00 0.00 67 SER B CA 8
ATOM 16211 C C . SER B 1 62 ? 13.006 17.699 38.705 1.00 0.00 67 SER B C 8
ATOM 16212 O O . SER B 1 62 ? 12.475 18.484 37.913 1.00 0.00 67 SER B O 8
ATOM 16220 N N . THR B 1 63 ? 14.171 17.097 38.424 1.00 0.00 68 THR B N 8
ATOM 16221 C CA . THR B 1 63 ? 14.875 17.343 37.150 1.00 0.00 68 THR B CA 8
ATOM 16222 C C . THR B 1 63 ? 14.487 16.324 36.067 1.00 0.00 68 THR B C 8
ATOM 16223 O O . THR B 1 63 ? 14.252 16.687 34.911 1.00 0.00 68 THR B O 8
ATOM 16234 N N . SER B 1 64 ? 14.410 15.046 36.437 1.00 0.00 69 SER B N 8
ATOM 16235 C CA . SER B 1 64 ? 14.038 13.992 35.486 1.00 0.00 69 SER B CA 8
ATOM 16236 C C . SER B 1 64 ? 12.523 14.076 35.206 1.00 0.00 69 SER B C 8
ATOM 16237 O O . SER B 1 64 ? 11.865 14.963 35.762 1.00 0.00 69 SER B O 8
ATOM 16245 N N . PRO B 1 65 ? 11.927 13.182 34.403 1.00 0.00 70 PRO B N 8
ATOM 16246 C CA . PRO B 1 65 ? 10.454 13.236 34.160 1.00 0.00 70 PRO B CA 8
ATOM 16247 C C . PRO B 1 65 ? 9.750 13.123 35.505 1.00 0.00 70 PRO B C 8
ATOM 16248 O O . PRO B 1 65 ? 10.322 12.581 36.460 1.00 0.00 70 PRO B O 8
ATOM 16259 N N . ILE B 1 66 ? 8.539 13.673 35.630 1.00 0.00 71 ILE B N 8
ATOM 16260 C CA . ILE B 1 66 ? 7.868 13.637 36.938 1.00 0.00 71 ILE B CA 8
ATOM 16261 C C . ILE B 1 66 ? 7.507 12.194 37.278 1.00 0.00 71 ILE B C 8
ATOM 16262 O O . ILE B 1 66 ? 6.610 11.593 36.690 1.00 0.00 71 ILE B O 8
ATOM 16278 N N . THR B 1 67 ? 8.194 11.653 38.281 1.00 0.00 72 THR B N 8
ATOM 16279 C CA . THR B 1 67 ? 7.933 10.300 38.764 1.00 0.00 72 THR B CA 8
ATOM 16280 C C . THR B 1 67 ? 7.621 10.360 40.249 1.00 0.00 72 THR B C 8
ATOM 16281 O O . THR B 1 67 ? 8.305 11.065 41.000 1.00 0.00 72 THR B O 8
ATOM 16292 N N . VAL B 1 68 ? 6.597 9.628 40.689 1.00 0.00 73 VAL B N 8
ATOM 16293 C CA . VAL B 1 68 ? 6.222 9.613 42.105 1.00 0.00 73 VAL B CA 8
ATOM 16294 C C . VAL B 1 68 ? 6.623 8.291 42.757 1.00 0.00 73 VAL B C 8
ATOM 16295 O O . VAL B 1 68 ? 6.211 7.207 42.337 1.00 0.00 73 VAL B O 8
ATOM 16308 N N . CYS B 1 69 ? 7.435 8.387 43.808 1.00 0.00 74 CYS B N 8
ATOM 16309 C CA . CYS B 1 69 ? 7.893 7.211 44.546 1.00 0.00 74 CYS B CA 8
ATOM 16310 C C . CYS B 1 69 ? 7.227 7.193 45.918 1.00 0.00 74 CYS B C 8
ATOM 16311 O O . CYS B 1 69 ? 7.250 8.187 46.651 1.00 0.00 74 CYS B O 8
ATOM 16319 N N . HIS B 1 70 ? 6.590 6.069 46.263 1.00 0.00 75 HIS B N 8
ATOM 16320 C CA . HIS B 1 70 ? 5.879 5.960 47.537 1.00 0.00 75 HIS B CA 8
ATOM 16321 C C . HIS B 1 70 ? 6.742 5.277 48.612 1.00 0.00 75 HIS B C 8
ATOM 16322 O O . HIS B 1 70 ? 7.218 4.153 48.433 1.00 0.00 75 HIS B O 8
ATOM 16337 N N . GLY B 1 71 ? 6.923 5.955 49.760 1.00 0.00 76 GLY B N 8
ATOM 16338 C CA . GLY B 1 71 ? 7.694 5.413 50.873 1.00 0.00 76 GLY B CA 8
ATOM 16339 C C . GLY B 1 71 ? 6.741 4.851 51.922 1.00 0.00 76 GLY B C 8
ATOM 16340 O O . GLY B 1 71 ? 5.567 5.242 51.984 1.00 0.00 76 GLY B O 8
ATOM 16344 N N . SER B 1 72 ? 7.229 3.918 52.749 1.00 0.00 77 SER B N 8
ATOM 16345 C CA . SER B 1 72 ? 6.380 3.299 53.770 1.00 0.00 77 SER B CA 8
ATOM 16346 C C . SER B 1 72 ? 6.168 4.220 54.968 1.00 0.00 77 SER B C 8
ATOM 16347 O O . SER B 1 72 ? 5.055 4.354 55.476 1.00 0.00 77 SER B O 8
ATOM 16355 N N . GLY B 1 73 ? 7.237 4.870 55.420 1.00 0.00 78 GLY B N 8
ATOM 16356 C CA . GLY B 1 73 ? 7.152 5.792 56.552 1.00 0.00 78 GLY B CA 8
ATOM 16357 C C . GLY B 1 73 ? 6.571 5.118 57.795 1.00 0.00 78 GLY B C 8
ATOM 16358 O O . GLY B 1 73 ? 5.635 5.627 58.419 1.00 0.00 78 GLY B O 8
ATOM 16362 N N . ILE B 1 74 ? 7.136 3.966 58.171 1.00 0.00 79 ILE B N 8
ATOM 16363 C CA . ILE B 1 74 ? 6.674 3.241 59.355 1.00 0.00 79 ILE B CA 8
ATOM 16364 C C . ILE B 1 74 ? 7.081 4.031 60.616 1.00 0.00 79 ILE B C 8
ATOM 16365 O O . ILE B 1 74 ? 6.325 4.136 61.585 1.00 0.00 79 ILE B O 8
ATOM 16381 N N . SER B 1 75 ? 8.285 4.612 60.579 1.00 0.00 80 SER B N 8
ATOM 16382 C CA . SER B 1 75 ? 8.797 5.417 61.683 1.00 0.00 80 SER B CA 8
ATOM 16383 C C . SER B 1 75 ? 9.395 6.713 61.126 1.00 0.00 80 SER B C 8
ATOM 16384 O O . SER B 1 75 ? 9.879 6.753 59.992 1.00 0.00 80 SER B O 8
ATOM 16392 N N . CYS B 1 76 ? 9.356 7.789 61.918 1.00 0.00 81 CYS B N 8
ATOM 16393 C CA . CYS B 1 76 ? 9.889 9.086 61.482 1.00 0.00 81 CYS B CA 8
ATOM 16394 C C . CYS B 1 76 ? 11.323 8.938 60.952 1.00 0.00 81 CYS B C 8
ATOM 16395 O O . CYS B 1 76 ? 12.276 8.770 61.718 1.00 0.00 81 CYS B O 8
ATOM 16403 N N . GLY B 1 77 ? 11.476 9.007 59.622 1.00 0.00 82 GLY B N 8
ATOM 16404 C CA . GLY B 1 77 ? 12.792 8.889 58.986 1.00 0.00 82 GLY B CA 8
ATOM 16405 C C . GLY B 1 77 ? 12.862 7.667 58.059 1.00 0.00 82 GLY B C 8
ATOM 16406 O O . GLY B 1 77 ? 13.577 7.666 57.053 1.00 0.00 82 GLY B O 8
ATOM 16410 N N . ASN B 1 78 ? 12.119 6.611 58.404 1.00 0.00 83 ASN B N 8
ATOM 16411 C CA . ASN B 1 78 ? 12.103 5.379 57.611 1.00 0.00 83 ASN B CA 8
ATOM 16412 C C . ASN B 1 78 ? 11.524 5.623 56.209 1.00 0.00 83 ASN B C 8
ATOM 16413 O O . ASN B 1 78 ? 11.950 5.006 55.228 1.00 0.00 83 ASN B O 8
ATOM 16424 N N . ALA B 1 79 ? 10.538 6.520 56.111 1.00 0.00 84 ALA B N 8
ATOM 16425 C CA . ALA B 1 79 ? 9.900 6.826 54.826 1.00 0.00 84 ALA B CA 8
ATOM 16426 C C . ALA B 1 79 ? 10.938 7.261 53.798 1.00 0.00 84 ALA B C 8
ATOM 16427 O O . ALA B 1 79 ? 10.971 6.772 52.667 1.00 0.00 84 ALA B O 8
ATOM 16434 N N . GLN B 1 80 ? 11.801 8.175 54.202 1.00 0.00 85 GLN B N 8
ATOM 16435 C CA . GLN B 1 80 ? 12.858 8.664 53.328 1.00 0.00 85 GLN B CA 8
ATOM 16436 C C . GLN B 1 80 ? 13.811 7.519 52.968 1.00 0.00 85 GLN B C 8
ATOM 16437 O O . GLN B 1 80 ? 14.288 7.406 51.835 1.00 0.00 85 GLN B O 8
ATOM 16451 N N . SER B 1 81 ? 14.113 6.677 53.960 1.00 0.00 86 SER B N 8
ATOM 16452 C CA . SER B 1 81 ? 15.034 5.557 53.775 1.00 0.00 86 SER B CA 8
ATOM 16453 C C . SER B 1 81 ? 14.529 4.509 52.774 1.00 0.00 86 SER B C 8
ATOM 16454 O O . SER B 1 81 ? 15.296 4.055 51.916 1.00 0.00 86 SER B O 8
ATOM 16462 N N . ASP B 1 82 ? 13.249 4.100 52.859 1.00 0.00 87 ASP B N 8
ATOM 16463 C CA . ASP B 1 82 ? 12.729 3.095 51.927 1.00 0.00 87 ASP B CA 8
ATOM 16464 C C . ASP B 1 82 ? 12.659 3.653 50.504 1.00 0.00 87 ASP B C 8
ATOM 16465 O O . ASP B 1 82 ? 12.887 2.936 49.525 1.00 0.00 87 ASP B O 8
ATOM 16474 N N . ALA B 1 83 ? 12.348 4.950 50.381 1.00 0.00 88 ALA B N 8
ATOM 16475 C CA . ALA B 1 83 ? 12.258 5.596 49.073 1.00 0.00 88 ALA B CA 8
ATOM 16476 C C . ALA B 1 83 ? 13.640 5.701 48.430 1.00 0.00 88 ALA B C 8
ATOM 16477 O O . ALA B 1 83 ? 13.810 5.465 47.230 1.00 0.00 88 ALA B O 8
ATOM 16484 N N . ALA B 1 84 ? 14.644 6.054 49.238 1.00 0.00 89 ALA B N 8
ATOM 16485 C CA . ALA B 1 84 ? 16.015 6.186 48.746 1.00 0.00 89 ALA B CA 8
ATOM 16486 C C . ALA B 1 84 ? 16.579 4.813 48.373 1.00 0.00 89 ALA B C 8
ATOM 16487 O O . ALA B 1 84 ? 17.262 4.650 47.358 1.00 0.00 89 ALA B O 8
ATOM 16494 N N . HIS B 1 85 ? 16.280 3.812 49.205 1.00 0.00 90 HIS B N 8
ATOM 16495 C CA . HIS B 1 85 ? 16.746 2.447 48.969 1.00 0.00 90 HIS B CA 8
ATOM 16496 C C . HIS B 1 85 ? 16.082 1.864 47.720 1.00 0.00 90 HIS B C 8
ATOM 16497 O O . HIS B 1 85 ? 16.715 1.163 46.925 1.00 0.00 90 HIS B O 8
ATOM 16512 N N . ASN B 1 86 ? 14.790 2.160 47.539 1.00 0.00 91 ASN B N 8
ATOM 16513 C CA . ASN B 1 86 ? 14.042 1.671 46.382 1.00 0.00 91 ASN B CA 8
ATOM 16514 C C . ASN B 1 86 ? 14.629 2.232 45.085 1.00 0.00 91 ASN B C 8
ATOM 16515 O O . ASN B 1 86 ? 14.685 1.550 44.056 1.00 0.00 91 ASN B O 8
ATOM 16526 N N . ALA B 1 87 ? 15.078 3.492 45.129 1.00 0.00 92 ALA B N 8
ATOM 16527 C CA . ALA B 1 87 ? 15.663 4.143 43.959 1.00 0.00 92 ALA B CA 8
ATOM 16528 C C . ALA B 1 87 ? 16.878 3.360 43.463 1.00 0.00 92 ALA B C 8
ATOM 16529 O O . ALA B 1 87 ? 17.069 3.171 42.258 1.00 0.00 92 ALA B O 8
ATOM 16536 N N . LEU B 1 88 ? 17.707 2.893 44.400 1.00 0.00 93 LEU B N 8
ATOM 16537 C CA . LEU B 1 88 ? 18.901 2.123 44.053 1.00 0.00 93 LEU B CA 8
ATOM 16538 C C . LEU B 1 88 ? 18.504 0.845 43.314 1.00 0.00 93 LEU B C 8
ATOM 16539 O O . LEU B 1 88 ? 19.117 0.465 42.311 1.00 0.00 93 LEU B O 8
ATOM 16555 N N . GLN B 1 89 ? 17.457 0.177 43.809 1.00 0.00 94 GLN B N 8
ATOM 16556 C CA . GLN B 1 89 ? 16.966 -1.053 43.187 1.00 0.00 94 GLN B CA 8
ATOM 16557 C C . GLN B 1 89 ? 16.377 -0.748 41.806 1.00 0.00 94 GLN B C 8
ATOM 16558 O O . GLN B 1 89 ? 16.554 -1.506 40.847 1.00 0.00 94 GLN B O 8
ATOM 16572 N N . TYR B 1 90 ? 15.678 0.388 41.702 1.00 0.00 95 TYR B N 8
ATOM 16573 C CA . TYR B 1 90 ? 15.069 0.810 40.441 1.00 0.00 95 TYR B CA 8
ATOM 16574 C C . TYR B 1 90 ? 16.148 1.023 39.374 1.00 0.00 95 TYR B C 8
ATOM 16575 O O . TYR B 1 90 ? 15.974 0.667 38.204 1.00 0.00 95 TYR B O 8
ATOM 16593 N N . LEU B 1 91 ? 17.279 1.608 39.780 1.00 0.00 96 LEU B N 8
ATOM 16594 C CA . LEU B 1 91 ? 18.384 1.861 38.856 1.00 0.00 96 LEU B CA 8
ATOM 16595 C C . LEU B 1 91 ? 18.939 0.544 38.294 1.00 0.00 96 LEU B C 8
ATOM 16596 O O . LEU B 1 91 ? 19.356 0.463 37.136 1.00 0.00 96 LEU B O 8
ATOM 16612 N N . LYS B 1 92 ? 18.959 -0.494 39.134 1.00 0.00 97 LYS B N 8
ATOM 16613 C CA . LYS B 1 92 ? 19.480 -1.806 38.742 1.00 0.00 97 LYS B CA 8
ATOM 16614 C C . LYS B 1 92 ? 18.625 -2.462 37.650 1.00 0.00 97 LYS B C 8
ATOM 16615 O O . LYS B 1 92 ? 19.150 -3.028 36.685 1.00 0.00 97 LYS B O 8
ATOM 16634 N N . ILE B 1 93 ? 17.297 -2.418 37.809 1.00 0.00 98 ILE B N 8
ATOM 16635 C CA . ILE B 1 93 ? 16.385 -3.041 36.838 1.00 0.00 98 ILE B CA 8
ATOM 16636 C C . ILE B 1 93 ? 16.419 -2.334 35.476 1.00 0.00 98 ILE B C 8
ATOM 16637 O O . ILE B 1 93 ? 16.355 -2.982 34.426 1.00 0.00 98 ILE B O 8
ATOM 16653 N N . ILE B 1 94 ? 16.512 -0.999 35.476 1.00 0.00 99 ILE B N 8
ATOM 16654 C CA . ILE B 1 94 ? 16.543 -0.234 34.223 1.00 0.00 99 ILE B CA 8
ATOM 16655 C C . ILE B 1 94 ? 17.851 -0.482 33.461 1.00 0.00 99 ILE B C 8
ATOM 16656 O O . ILE B 1 94 ? 18.618 -1.323 33.899 1.00 0.00 99 ILE B O 8
ATOM 16673 N N . ASP A 1 25 ? -12.553 0.655 47.423 1.00 0.00 30 ASP A N 9
ATOM 16674 C CA . ASP A 1 25 ? -11.642 0.180 46.341 1.00 0.00 30 ASP A CA 9
ATOM 16675 C C . ASP A 1 25 ? -11.224 1.370 45.471 1.00 0.00 30 ASP A C 9
ATOM 16676 O O . ASP A 1 25 ? -11.943 1.784 44.557 1.00 0.00 30 ASP A O 9
ATOM 16685 N N . TYR A 1 26 ? -10.045 1.929 45.759 1.00 0.00 31 TYR A N 9
ATOM 16686 C CA . TYR A 1 26 ? -9.529 3.074 45.004 1.00 0.00 31 TYR A CA 9
ATOM 16687 C C . TYR A 1 26 ? -9.247 2.685 43.548 1.00 0.00 31 TYR A C 9
ATOM 16688 O O . TYR A 1 26 ? -9.444 3.476 42.621 1.00 0.00 31 TYR A O 9
ATOM 16706 N N . ILE A 1 27 ? -8.775 1.450 43.346 1.00 0.00 32 ILE A N 9
ATOM 16707 C CA . ILE A 1 27 ? -8.460 0.952 42.007 1.00 0.00 32 ILE A CA 9
ATOM 16708 C C . ILE A 1 27 ? -9.704 1.014 41.100 1.00 0.00 32 ILE A C 9
ATOM 16709 O O . ILE A 1 27 ? -9.626 1.389 39.928 1.00 0.00 32 ILE A O 9
ATOM 16725 N N . GLN A 1 28 ? -10.861 0.636 41.652 1.00 0.00 33 GLN A N 9
ATOM 16726 C CA . GLN A 1 28 ? -12.114 0.644 40.897 1.00 0.00 33 GLN A CA 9
ATOM 16727 C C . GLN A 1 28 ? -12.543 2.075 40.570 1.00 0.00 33 GLN A C 9
ATOM 16728 O O . GLN A 1 28 ? -12.969 2.379 39.452 1.00 0.00 33 GLN A O 9
ATOM 16742 N N . LEU A 1 29 ? -12.428 2.965 41.558 1.00 0.00 34 LEU A N 9
ATOM 16743 C CA . LEU A 1 29 ? -12.801 4.369 41.379 1.00 0.00 34 LEU A CA 9
ATOM 16744 C C . LEU A 1 29 ? -11.867 5.064 40.381 1.00 0.00 34 LEU A C 9
ATOM 16745 O O . LEU A 1 29 ? -12.281 5.948 39.627 1.00 0.00 34 LEU A O 9
ATOM 16761 N N . LEU A 1 30 ? -10.592 4.662 40.378 1.00 0.00 35 LEU A N 9
ATOM 16762 C CA . LEU A 1 30 ? -9.597 5.251 39.480 1.00 0.00 35 LEU A CA 9
ATOM 16763 C C . LEU A 1 30 ? -10.020 5.073 38.017 1.00 0.00 35 LEU A C 9
ATOM 16764 O O . LEU A 1 30 ? -9.816 5.956 37.178 1.00 0.00 35 LEU A O 9
ATOM 16780 N N . SER A 1 31 ? -10.618 3.921 37.701 1.00 0.00 36 SER A N 9
ATOM 16781 C CA . SER A 1 31 ? -11.063 3.637 36.335 1.00 0.00 36 SER A CA 9
ATOM 16782 C C . SER A 1 31 ? -12.022 4.723 35.837 1.00 0.00 36 SER A C 9
ATOM 16783 O O . SER A 1 31 ? -11.933 5.184 34.695 1.00 0.00 36 SER A O 9
ATOM 16791 N N . GLU A 1 32 ? -12.953 5.136 36.703 1.00 0.00 37 GLU A N 9
ATOM 16792 C CA . GLU A 1 32 ? -13.933 6.166 36.352 1.00 0.00 37 GLU A CA 9
ATOM 16793 C C . GLU A 1 32 ? -13.256 7.531 36.190 1.00 0.00 37 GLU A C 9
ATOM 16794 O O . GLU A 1 32 ? -13.570 8.302 35.279 1.00 0.00 37 GLU A O 9
ATOM 16806 N N . ILE A 1 33 ? -12.320 7.836 37.091 1.00 0.00 38 ILE A N 9
ATOM 16807 C CA . ILE A 1 33 ? -11.598 9.114 37.060 1.00 0.00 38 ILE A CA 9
ATOM 16808 C C . ILE A 1 33 ? -10.759 9.218 35.780 1.00 0.00 38 ILE A C 9
ATOM 16809 O O . ILE A 1 33 ? -10.675 10.280 35.154 1.00 0.00 38 ILE A O 9
ATOM 16825 N N . ALA A 1 34 ? -10.127 8.109 35.387 1.00 0.00 39 ALA A N 9
ATOM 16826 C CA . ALA A 1 34 ? -9.293 8.082 34.185 1.00 0.00 39 ALA A CA 9
ATOM 16827 C C . ALA A 1 34 ? -10.103 8.501 32.958 1.00 0.00 39 ALA A C 9
ATOM 16828 O O . ALA A 1 34 ? -9.662 9.316 32.142 1.00 0.00 39 ALA A O 9
ATOM 16835 N N . LYS A 1 35 ? -11.307 7.943 32.829 1.00 0.00 40 LYS A N 9
ATOM 16836 C CA . LYS A 1 35 ? -12.187 8.264 31.705 1.00 0.00 40 LYS A CA 9
ATOM 16837 C C . LYS A 1 35 ? -12.751 9.683 31.841 1.00 0.00 40 LYS A C 9
ATOM 16838 O O . LYS A 1 35 ? -12.977 10.383 30.849 1.00 0.00 40 LYS A O 9
ATOM 16857 N N . GLU A 1 36 ? -12.984 10.111 33.086 1.00 0.00 41 GLU A N 9
ATOM 16858 C CA . GLU A 1 36 ? -13.526 11.442 33.357 1.00 0.00 41 GLU A CA 9
ATOM 16859 C C . GLU A 1 36 ? -12.563 12.532 32.879 1.00 0.00 41 GLU A C 9
ATOM 16860 O O . GLU A 1 36 ? -12.981 13.556 32.329 1.00 0.00 41 GLU A O 9
ATOM 16872 N N . GLN A 1 37 ? -11.259 12.320 33.093 1.00 0.00 42 GLN A N 9
ATOM 16873 C CA . GLN A 1 37 ? -10.248 13.302 32.680 1.00 0.00 42 GLN A CA 9
ATOM 16874 C C . GLN A 1 37 ? -9.596 12.927 31.335 1.00 0.00 42 GLN A C 9
ATOM 16875 O O . GLN A 1 37 ? -8.952 13.759 30.690 1.00 0.00 42 GLN A O 9
ATOM 16889 N N . GLY A 1 38 ? -9.788 11.678 30.885 1.00 0.00 43 GLY A N 9
ATOM 16890 C CA . GLY A 1 38 ? -9.245 11.228 29.601 1.00 0.00 43 GLY A CA 9
ATOM 16891 C C . GLY A 1 38 ? -7.794 10.728 29.693 1.00 0.00 43 GLY A C 9
ATOM 16892 O O . GLY A 1 38 ? -7.056 10.769 28.704 1.00 0.00 43 GLY A O 9
ATOM 16896 N N . PHE A 1 39 ? -7.374 10.229 30.867 1.00 0.00 44 PHE A N 9
ATOM 16897 C CA . PHE A 1 39 ? -6.005 9.707 31.026 1.00 0.00 44 PHE A CA 9
ATOM 16898 C C . PHE A 1 39 ? -6.033 8.205 31.346 1.00 0.00 44 PHE A C 9
ATOM 16899 O O . PHE A 1 39 ? -6.867 7.730 32.120 1.00 0.00 44 PHE A O 9
ATOM 16916 N N . ASN A 1 40 ? -5.110 7.451 30.740 1.00 0.00 45 ASN A N 9
ATOM 16917 C CA . ASN A 1 40 ? -5.030 6.006 30.959 1.00 0.00 45 ASN A CA 9
ATOM 16918 C C . ASN A 1 40 ? -3.701 5.634 31.618 1.00 0.00 45 ASN A C 9
ATOM 16919 O O . ASN A 1 40 ? -2.643 6.167 31.274 1.00 0.00 45 ASN A O 9
ATOM 16930 N N . ILE A 1 41 ? -3.755 4.707 32.579 1.00 0.00 46 ILE A N 9
ATOM 16931 C CA . ILE A 1 41 ? -2.554 4.259 33.288 1.00 0.00 46 ILE A CA 9
ATOM 16932 C C . ILE A 1 41 ? -2.420 2.736 33.163 1.00 0.00 46 ILE A C 9
ATOM 16933 O O . ILE A 1 41 ? -3.315 1.979 33.552 1.00 0.00 46 ILE A O 9
ATOM 16949 N N . THR A 1 42 ? -1.289 2.283 32.615 1.00 0.00 47 THR A N 9
ATOM 16950 C CA . THR A 1 42 ? -1.037 0.853 32.444 1.00 0.00 47 THR A CA 9
ATOM 16951 C C . THR A 1 42 ? -0.205 0.321 33.621 1.00 0.00 47 THR A C 9
ATOM 16952 O O . THR A 1 42 ? 0.994 0.597 33.724 1.00 0.00 47 THR A O 9
ATOM 16963 N N . TYR A 1 43 ? -0.837 -0.446 34.524 1.00 0.00 48 TYR A N 9
ATOM 16964 C CA . TYR A 1 43 ? -0.138 -0.995 35.685 1.00 0.00 48 TYR A CA 9
ATOM 16965 C C . TYR A 1 43 ? 0.616 -2.275 35.314 1.00 0.00 48 TYR A C 9
ATOM 16966 O O . TYR A 1 43 ? 0.068 -3.188 34.689 1.00 0.00 48 TYR A O 9
ATOM 16984 N N . LEU A 1 44 ? 1.887 -2.344 35.715 1.00 0.00 49 LEU A N 9
ATOM 16985 C CA . LEU A 1 44 ? 2.727 -3.511 35.440 1.00 0.00 49 LEU A CA 9
ATOM 16986 C C . LEU A 1 44 ? 3.171 -4.151 36.758 1.00 0.00 49 LEU A C 9
ATOM 16987 O O . LEU A 1 44 ? 4.130 -3.708 37.397 1.00 0.00 49 LEU A O 9
ATOM 17003 N N . ASP A 1 45 ? 2.458 -5.199 37.174 1.00 0.00 50 ASP A N 9
ATOM 17004 C CA . ASP A 1 45 ? 2.767 -5.899 38.419 1.00 0.00 50 ASP A CA 9
ATOM 17005 C C . ASP A 1 45 ? 3.909 -6.897 38.216 1.00 0.00 50 ASP A C 9
ATOM 17006 O O . ASP A 1 45 ? 3.851 -7.775 37.351 1.00 0.00 50 ASP A O 9
ATOM 17015 N N . ILE A 1 46 ? 4.962 -6.760 39.027 1.00 0.00 51 ILE A N 9
ATOM 17016 C CA . ILE A 1 46 ? 6.124 -7.649 38.940 1.00 0.00 51 ILE A CA 9
ATOM 17017 C C . ILE A 1 46 ? 5.768 -9.023 39.525 1.00 0.00 51 ILE A C 9
ATOM 17018 O O . ILE A 1 46 ? 5.382 -9.145 40.691 1.00 0.00 51 ILE A O 9
ATOM 17034 N N . ASP A 1 47 ? 5.904 -10.071 38.706 1.00 0.00 52 ASP A N 9
ATOM 17035 C CA . ASP A 1 47 ? 5.602 -11.436 39.142 1.00 0.00 52 ASP A CA 9
ATOM 17036 C C . ASP A 1 47 ? 6.612 -11.909 40.197 1.00 0.00 52 ASP A C 9
ATOM 17037 O O . ASP A 1 47 ? 6.262 -12.633 41.135 1.00 0.00 52 ASP A O 9
ATOM 17046 N N . GLU A 1 48 ? 7.877 -11.504 40.043 1.00 0.00 53 GLU A N 9
ATOM 17047 C CA . GLU A 1 48 ? 8.928 -11.895 40.983 1.00 0.00 53 GLU A CA 9
ATOM 17048 C C . GLU A 1 48 ? 8.558 -11.491 42.412 1.00 0.00 53 GLU A C 9
ATOM 17049 O O . GLU A 1 48 ? 8.454 -10.307 42.743 1.00 0.00 53 GLU A O 9
ATOM 17061 N N . LEU A 1 49 ? 8.360 -12.495 43.275 1.00 0.00 54 LEU A N 9
ATOM 17062 C CA . LEU A 1 49 ? 8.004 -12.256 44.675 1.00 0.00 54 LEU A CA 9
ATOM 17063 C C . LEU A 1 49 ? 8.962 -13.016 45.599 1.00 0.00 54 LEU A C 9
ATOM 17064 O O . LEU A 1 49 ? 9.260 -14.194 45.381 1.00 0.00 54 LEU A O 9
ATOM 17080 N N . SER A 1 50 ? 9.453 -12.337 46.643 1.00 0.00 55 SER A N 9
ATOM 17081 C CA . SER A 1 50 ? 10.379 -12.955 47.594 1.00 0.00 55 SER A CA 9
ATOM 17082 C C . SER A 1 50 ? 9.680 -13.214 48.931 1.00 0.00 55 SER A C 9
ATOM 17083 O O . SER A 1 50 ? 8.515 -12.854 49.126 1.00 0.00 55 SER A O 9
ATOM 17091 N N . ALA A 1 51 ? 10.397 -13.847 49.866 1.00 0.00 56 ALA A N 9
ATOM 17092 C CA . ALA A 1 51 ? 9.840 -14.151 51.184 1.00 0.00 56 ALA A CA 9
ATOM 17093 C C . ALA A 1 51 ? 9.431 -12.863 51.905 1.00 0.00 56 ALA A C 9
ATOM 17094 O O . ALA A 1 51 ? 8.400 -12.807 52.582 1.00 0.00 56 ALA A O 9
ATOM 17101 N N . ASN A 1 52 ? 10.245 -11.814 51.755 1.00 0.00 57 ASN A N 9
ATOM 17102 C CA . ASN A 1 52 ? 9.967 -10.523 52.389 1.00 0.00 57 ASN A CA 9
ATOM 17103 C C . ASN A 1 52 ? 10.208 -9.357 51.413 1.00 0.00 57 ASN A C 9
ATOM 17104 O O . ASN A 1 52 ? 10.450 -8.217 51.824 1.00 0.00 57 ASN A O 9
ATOM 17115 N N . GLY A 1 53 ? 10.135 -9.639 50.104 1.00 0.00 58 GLY A N 9
ATOM 17116 C CA . GLY A 1 53 ? 10.341 -8.612 49.079 1.00 0.00 58 GLY A CA 9
ATOM 17117 C C . GLY A 1 53 ? 9.083 -7.753 48.866 1.00 0.00 58 GLY A C 9
ATOM 17118 O O . GLY A 1 53 ? 9.145 -6.675 48.269 1.00 0.00 58 GLY A O 9
ATOM 17122 N N . GLN A 1 54 ? 7.929 -8.231 49.358 1.00 0.00 59 GLN A N 9
ATOM 17123 C CA . GLN A 1 54 ? 6.656 -7.512 49.226 1.00 0.00 59 GLN A CA 9
ATOM 17124 C C . GLN A 1 54 ? 6.280 -7.320 47.753 1.00 0.00 59 GLN A C 9
ATOM 17125 O O . GLN A 1 54 ? 7.137 -7.209 46.873 1.00 0.00 59 GLN A O 9
ATOM 17139 N N . TYR A 1 55 ? 4.972 -7.283 47.488 1.00 0.00 60 TYR A N 9
ATOM 17140 C CA . TYR A 1 55 ? 4.458 -7.108 46.131 1.00 0.00 60 TYR A CA 9
ATOM 17141 C C . TYR A 1 55 ? 4.622 -5.651 45.688 1.00 0.00 60 TYR A C 9
ATOM 17142 O O . TYR A 1 55 ? 4.259 -4.722 46.412 1.00 0.00 60 TYR A O 9
ATOM 17160 N N . GLN A 1 56 ? 5.177 -5.445 44.489 1.00 0.00 61 GLN A N 9
ATOM 17161 C CA . GLN A 1 56 ? 5.387 -4.095 43.955 1.00 0.00 61 GLN A CA 9
ATOM 17162 C C . GLN A 1 56 ? 4.694 -3.934 42.601 1.00 0.00 61 GLN A C 9
ATOM 17163 O O . GLN A 1 56 ? 4.466 -4.909 41.878 1.00 0.00 61 GLN A O 9
ATOM 17177 N N . CYS A 1 57 ? 4.350 -2.687 42.250 1.00 0.00 62 CYS A N 9
ATOM 17178 C CA . CYS A 1 57 ? 3.677 -2.408 40.980 1.00 0.00 62 CYS A CA 9
ATOM 17179 C C . CYS A 1 57 ? 4.198 -1.109 40.356 1.00 0.00 62 CYS A C 9
ATOM 17180 O O . CYS A 1 57 ? 4.439 -0.114 41.047 1.00 0.00 62 CYS A O 9
ATOM 17188 N N . LEU A 1 58 ? 4.367 -1.117 39.030 1.00 0.00 63 LEU A N 9
ATOM 17189 C CA . LEU A 1 58 ? 4.854 0.058 38.303 1.00 0.00 63 LEU A CA 9
ATOM 17190 C C . LEU A 1 58 ? 3.780 0.584 37.343 1.00 0.00 63 LEU A C 9
ATOM 17191 O O . LEU A 1 58 ? 3.390 -0.094 36.390 1.00 0.00 63 LEU A O 9
ATOM 17207 N N . ALA A 1 59 ? 3.302 1.809 37.587 1.00 0.00 64 ALA A N 9
ATOM 17208 C CA . ALA A 1 59 ? 2.280 2.423 36.732 1.00 0.00 64 ALA A CA 9
ATOM 17209 C C . ALA A 1 59 ? 2.937 3.347 35.698 1.00 0.00 64 ALA A C 9
ATOM 17210 O O . ALA A 1 59 ? 3.634 4.300 36.048 1.00 0.00 64 ALA A O 9
ATOM 17217 N N . GLU A 1 60 ? 2.721 3.058 34.410 1.00 0.00 65 GLU A N 9
ATOM 17218 C CA . GLU A 1 60 ? 3.304 3.862 33.329 1.00 0.00 65 GLU A CA 9
ATOM 17219 C C . GLU A 1 60 ? 2.218 4.536 32.481 1.00 0.00 65 GLU A C 9
ATOM 17220 O O . GLU A 1 60 ? 1.298 3.881 31.981 1.00 0.00 65 GLU A O 9
ATOM 17232 N N . LEU A 1 61 ? 2.327 5.861 32.306 1.00 0.00 66 LEU A N 9
ATOM 17233 C CA . LEU A 1 61 ? 1.346 6.616 31.502 1.00 0.00 66 LEU A CA 9
ATOM 17234 C C . LEU A 1 61 ? 1.834 6.771 30.047 1.00 0.00 66 LEU A C 9
ATOM 17235 O O . LEU A 1 61 ? 2.948 7.241 29.802 1.00 0.00 66 LEU A O 9
ATOM 17251 N N . SER A 1 62 ? 1.008 6.350 29.063 1.00 0.00 67 SER A N 9
ATOM 17252 C CA . SER A 1 62 ? 1.403 6.433 27.642 1.00 0.00 67 SER A CA 9
ATOM 17253 C C . SER A 1 62 ? 0.674 7.560 26.881 1.00 0.00 67 SER A C 9
ATOM 17254 O O . SER A 1 62 ? 1.287 8.285 26.091 1.00 0.00 67 SER A O 9
ATOM 17262 N N . THR A 1 63 ? -0.627 7.742 27.138 1.00 0.00 68 THR A N 9
ATOM 17263 C CA . THR A 1 63 ? -1.401 8.823 26.484 1.00 0.00 68 THR A CA 9
ATOM 17264 C C . THR A 1 63 ? -1.124 10.153 27.207 1.00 0.00 68 THR A C 9
ATOM 17265 O O . THR A 1 63 ? -1.063 11.234 26.619 1.00 0.00 68 THR A O 9
ATOM 17276 N N . SER A 1 64 ? -0.908 10.027 28.505 1.00 0.00 69 SER A N 9
ATOM 17277 C CA . SER A 1 64 ? -0.579 11.118 29.401 1.00 0.00 69 SER A CA 9
ATOM 17278 C C . SER A 1 64 ? 0.946 11.335 29.359 1.00 0.00 69 SER A C 9
ATOM 17279 O O . SER A 1 64 ? 1.661 10.484 28.813 1.00 0.00 69 SER A O 9
ATOM 17287 N N . PRO A 1 65 ? 1.475 12.433 29.887 1.00 0.00 70 PRO A N 9
ATOM 17288 C CA . PRO A 1 65 ? 2.945 12.683 29.840 1.00 0.00 70 PRO A CA 9
ATOM 17289 C C . PRO A 1 65 ? 3.618 11.591 30.668 1.00 0.00 70 PRO A C 9
ATOM 17290 O O . PRO A 1 65 ? 2.932 10.828 31.364 1.00 0.00 70 PRO A O 9
ATOM 17301 N N . ILE A 1 66 ? 4.929 11.382 30.488 1.00 0.00 71 ILE A N 9
ATOM 17302 C CA . ILE A 1 66 ? 5.568 10.232 31.117 1.00 0.00 71 ILE A CA 9
ATOM 17303 C C . ILE A 1 66 ? 5.731 10.441 32.618 1.00 0.00 71 ILE A C 9
ATOM 17304 O O . ILE A 1 66 ? 6.485 11.277 33.115 1.00 0.00 71 ILE A O 9
ATOM 17320 N N . THR A 1 67 ? 4.978 9.603 33.333 1.00 0.00 72 THR A N 9
ATOM 17321 C CA . THR A 1 67 ? 4.951 9.574 34.773 1.00 0.00 72 THR A CA 9
ATOM 17322 C C . THR A 1 67 ? 5.007 8.107 35.213 1.00 0.00 72 THR A C 9
ATOM 17323 O O . THR A 1 67 ? 4.283 7.246 34.678 1.00 0.00 72 THR A O 9
ATOM 17334 N N . VAL A 1 68 ? 5.882 7.813 36.179 1.00 0.00 73 VAL A N 9
ATOM 17335 C CA . VAL A 1 68 ? 6.045 6.448 36.681 1.00 0.00 73 VAL A CA 9
ATOM 17336 C C . VAL A 1 68 ? 5.803 6.419 38.196 1.00 0.00 73 VAL A C 9
ATOM 17337 O O . VAL A 1 68 ? 6.535 7.037 38.975 1.00 0.00 73 VAL A O 9
ATOM 17350 N N . CYS A 1 69 ? 4.769 5.687 38.618 1.00 0.00 74 CYS A N 9
ATOM 17351 C CA . CYS A 1 69 ? 4.436 5.570 40.037 1.00 0.00 74 CYS A CA 9
ATOM 17352 C C . CYS A 1 69 ? 4.923 4.228 40.584 1.00 0.00 74 CYS A C 9
ATOM 17353 O O . CYS A 1 69 ? 4.730 3.177 39.963 1.00 0.00 74 CYS A O 9
ATOM 17361 N N . HIS A 1 70 ? 5.565 4.252 41.757 1.00 0.00 75 HIS A N 9
ATOM 17362 C CA . HIS A 1 70 ? 6.076 3.025 42.378 1.00 0.00 75 HIS A CA 9
ATOM 17363 C C . HIS A 1 70 ? 5.322 2.746 43.687 1.00 0.00 75 HIS A C 9
ATOM 17364 O O . HIS A 1 70 ? 5.388 3.537 44.641 1.00 0.00 75 HIS A O 9
ATOM 17379 N N . GLY A 1 71 ? 4.597 1.615 43.745 1.00 0.00 76 GLY A N 9
ATOM 17380 C CA . GLY A 1 71 ? 3.836 1.249 44.939 1.00 0.00 76 GLY A CA 9
ATOM 17381 C C . GLY A 1 71 ? 4.267 -0.120 45.468 1.00 0.00 76 GLY A C 9
ATOM 17382 O O . GLY A 1 71 ? 4.920 -0.904 44.773 1.00 0.00 76 GLY A O 9
ATOM 17386 N N . SER A 1 72 ? 3.887 -0.414 46.714 1.00 0.00 77 SER A N 9
ATOM 17387 C CA . SER A 1 72 ? 4.222 -1.690 47.345 1.00 0.00 77 SER A CA 9
ATOM 17388 C C . SER A 1 72 ? 3.148 -2.068 48.368 1.00 0.00 77 SER A C 9
ATOM 17389 O O . SER A 1 72 ? 2.576 -1.205 49.042 1.00 0.00 77 SER A O 9
ATOM 17397 N N . GLY A 1 73 ? 2.868 -3.370 48.492 1.00 0.00 78 GLY A N 9
ATOM 17398 C CA . GLY A 1 73 ? 1.858 -3.849 49.434 1.00 0.00 78 GLY A CA 9
ATOM 17399 C C . GLY A 1 73 ? 2.366 -5.053 50.223 1.00 0.00 78 GLY A C 9
ATOM 17400 O O . GLY A 1 73 ? 3.452 -5.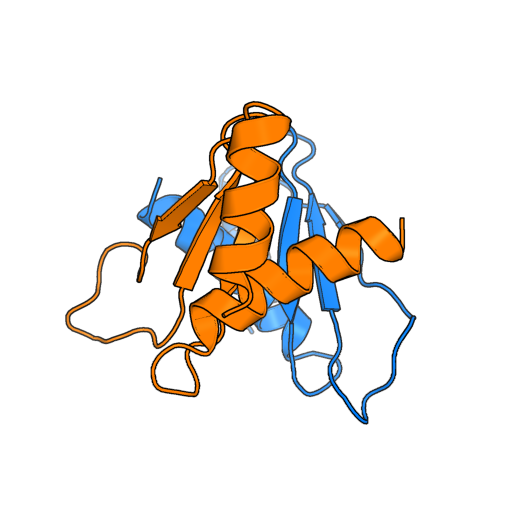583 49.966 1.00 0.00 78 GLY A O 9
ATOM 17404 N N . ILE A 1 74 ? 1.573 -5.489 51.203 1.00 0.00 79 ILE A N 9
ATOM 17405 C CA . ILE A 1 74 ? 1.939 -6.634 52.045 1.00 0.00 79 ILE A CA 9
ATOM 17406 C C . ILE A 1 74 ? 1.344 -7.961 51.514 1.00 0.00 79 ILE A C 9
ATOM 17407 O O . ILE A 1 74 ? 1.623 -9.039 52.050 1.00 0.00 79 ILE A O 9
ATOM 17423 N N . SER A 1 75 ? 0.522 -7.887 50.461 1.00 0.00 80 SER A N 9
ATOM 17424 C CA . SER A 1 75 ? -0.097 -9.075 49.876 1.00 0.00 80 SER A CA 9
ATOM 17425 C C . SER A 1 75 ? -0.322 -8.872 48.375 1.00 0.00 80 SER A C 9
ATOM 17426 O O . SER A 1 75 ? -0.044 -7.803 47.825 1.00 0.00 80 SER A O 9
ATOM 17434 N N . CYS A 1 76 ? -0.832 -9.909 47.703 1.00 0.00 81 CYS A N 9
ATOM 17435 C CA . CYS A 1 76 ? -1.094 -9.837 46.266 1.00 0.00 81 CYS A CA 9
ATOM 17436 C C . CYS A 1 76 ? -2.362 -9.020 45.989 1.00 0.00 81 CYS A C 9
ATOM 17437 O O . CYS A 1 76 ? -3.476 -9.552 45.936 1.00 0.00 81 CYS A O 9
ATOM 17445 N N . GLY A 1 77 ? -2.191 -7.706 45.810 1.00 0.00 82 GLY A N 9
ATOM 17446 C CA . GLY A 1 77 ? -3.320 -6.814 45.539 1.00 0.00 82 GLY A CA 9
ATOM 17447 C C . GLY A 1 77 ? -3.216 -5.511 46.342 1.00 0.00 82 GLY A C 9
ATOM 17448 O O . GLY A 1 77 ? -3.660 -4.449 45.896 1.00 0.00 82 GLY A O 9
ATOM 17452 N N . ASN A 1 78 ? -2.628 -5.591 47.540 1.00 0.00 83 ASN A N 9
ATOM 17453 C CA . ASN A 1 78 ? -2.473 -4.421 48.406 1.00 0.00 83 ASN A CA 9
ATOM 17454 C C . ASN A 1 78 ? -1.579 -3.357 47.756 1.00 0.00 83 ASN A C 9
ATOM 17455 O O . ASN A 1 78 ? -1.747 -2.155 47.988 1.00 0.00 83 ASN A O 9
ATOM 17466 N N . ALA A 1 79 ? -0.609 -3.794 46.944 1.00 0.00 84 ALA A N 9
ATOM 17467 C CA . ALA A 1 79 ? 0.313 -2.870 46.283 1.00 0.00 84 ALA A CA 9
ATOM 17468 C C . ALA A 1 79 ? -0.439 -1.906 45.368 1.00 0.00 84 ALA A C 9
ATOM 17469 O O . ALA A 1 79 ? -0.132 -0.712 45.299 1.00 0.00 84 ALA A O 9
ATOM 17476 N N . GLN A 1 80 ? -1.439 -2.421 44.664 1.00 0.00 85 GLN A N 9
ATOM 17477 C CA . GLN A 1 80 ? -2.244 -1.602 43.762 1.00 0.00 85 GLN A CA 9
ATOM 17478 C C . GLN A 1 80 ? -2.949 -0.486 44.537 1.00 0.00 85 GLN A C 9
ATOM 17479 O O . GLN A 1 80 ? -3.116 0.633 44.045 1.00 0.00 85 GLN A O 9
ATOM 17493 N N . SER A 1 81 ? -3.394 -0.804 45.756 1.00 0.00 86 SER A N 9
ATOM 17494 C CA . SER A 1 81 ? -4.114 0.156 46.595 1.00 0.00 86 SER A CA 9
ATOM 17495 C C . SER A 1 81 ? -3.264 1.378 46.959 1.00 0.00 86 SER A C 9
ATOM 17496 O O . SER A 1 81 ? -3.746 2.516 46.913 1.00 0.00 86 SER A O 9
ATOM 17504 N N . ASP A 1 82 ? -1.998 1.163 47.338 1.00 0.00 87 ASP A N 9
ATOM 17505 C CA . ASP A 1 82 ? -1.127 2.280 47.717 1.00 0.00 87 ASP A CA 9
ATOM 17506 C C . ASP A 1 82 ? -0.731 3.101 46.484 1.00 0.00 87 ASP A C 9
ATOM 17507 O O . ASP A 1 82 ? -0.686 4.332 46.520 1.00 0.00 87 ASP A O 9
ATOM 17516 N N . ALA A 1 83 ? -0.447 2.407 45.380 1.00 0.00 88 ALA A N 9
ATOM 17517 C CA . ALA A 1 83 ? -0.059 3.068 44.135 1.00 0.00 88 ALA A CA 9
ATOM 17518 C C . ALA A 1 83 ? -1.203 3.941 43.611 1.00 0.00 88 ALA A C 9
ATOM 17519 O O . ALA A 1 83 ? -0.998 5.090 43.205 1.00 0.00 88 ALA A O 9
ATOM 17526 N N . ALA A 1 84 ? -2.424 3.394 43.618 1.00 0.00 89 ALA A N 9
ATOM 17527 C CA . ALA A 1 84 ? -3.600 4.129 43.146 1.00 0.00 89 ALA A CA 9
ATOM 17528 C C . ALA A 1 84 ? -3.931 5.286 44.088 1.00 0.00 89 ALA A C 9
ATOM 17529 O O . ALA A 1 84 ? -4.282 6.388 43.658 1.00 0.00 89 ALA A O 9
ATOM 17536 N N . HIS A 1 85 ? -3.818 5.030 45.393 1.00 0.00 90 HIS A N 9
ATOM 17537 C CA . HIS A 1 85 ? -4.103 6.040 46.411 1.00 0.00 90 HIS A CA 9
ATOM 17538 C C . HIS A 1 85 ? -3.067 7.168 46.361 1.00 0.00 90 HIS A C 9
ATOM 17539 O O . HIS A 1 85 ? -3.389 8.346 46.548 1.00 0.00 90 HIS A O 9
ATOM 17554 N N . ASN A 1 86 ? -1.807 6.804 46.109 1.00 0.00 91 ASN A N 9
ATOM 17555 C CA . ASN A 1 86 ? -0.719 7.779 46.040 1.00 0.00 91 ASN A CA 9
ATOM 17556 C C . ASN A 1 86 ? -0.954 8.774 44.902 1.00 0.00 91 ASN A C 9
ATOM 17557 O O . ASN A 1 86 ? -0.734 9.979 45.049 1.00 0.00 91 ASN A O 9
ATOM 17568 N N . ALA A 1 87 ? -1.401 8.265 43.753 1.00 0.00 92 ALA A N 9
ATOM 17569 C CA . ALA A 1 87 ? -1.661 9.107 42.585 1.00 0.00 92 ALA A CA 9
ATOM 17570 C C . ALA A 1 87 ? -2.825 10.065 42.851 1.00 0.00 92 ALA A C 9
ATOM 17571 O O . ALA A 1 87 ? -2.807 11.228 42.436 1.00 0.00 92 ALA A O 9
ATOM 17578 N N . LEU A 1 88 ? -3.856 9.570 43.542 1.00 0.00 93 LEU A N 9
ATOM 17579 C CA . LEU A 1 88 ? -5.035 10.379 43.854 1.00 0.00 93 LEU A CA 9
ATOM 17580 C C . LEU A 1 88 ? -4.676 11.557 44.759 1.00 0.00 93 LEU A C 9
ATOM 17581 O O . LEU A 1 88 ? -5.084 12.697 44.518 1.00 0.00 93 LEU A O 9
ATOM 17597 N N . GLN A 1 89 ? -3.900 11.286 45.812 1.00 0.00 94 GLN A N 9
ATOM 17598 C CA . GLN A 1 89 ? -3.486 12.330 46.744 1.00 0.00 94 GLN A CA 9
ATOM 17599 C C . GLN A 1 89 ? -2.451 13.241 46.092 1.00 0.00 94 GLN A C 9
ATOM 17600 O O . GLN A 1 89 ? -2.504 14.469 46.209 1.00 0.00 94 GLN A O 9
ATOM 17614 N N . TYR A 1 90 ? -1.511 12.630 45.371 1.00 0.00 95 TYR A N 9
ATOM 17615 C CA . TYR A 1 90 ? -0.468 13.378 44.679 1.00 0.00 95 TYR A CA 9
ATOM 17616 C C . TYR A 1 90 ? -1.086 14.383 43.694 1.00 0.00 95 TYR A C 9
ATOM 17617 O O . TYR A 1 90 ? -0.439 15.348 43.281 1.00 0.00 95 TYR A O 9
ATOM 17635 N N . LEU A 1 91 ? -2.352 14.157 43.317 1.00 0.00 96 LEU A N 9
ATOM 17636 C CA . LEU A 1 91 ? -3.049 15.037 42.390 1.00 0.00 96 LEU A CA 9
ATOM 17637 C C . LEU A 1 91 ? -3.194 16.446 42.985 1.00 0.00 96 LEU A C 9
ATOM 17638 O O . LEU A 1 91 ? -3.239 17.445 42.261 1.00 0.00 96 LEU A O 9
ATOM 17654 N N . LYS A 1 92 ? -3.275 16.528 44.322 1.00 0.00 97 LYS A N 9
ATOM 17655 C CA . LYS A 1 92 ? -3.426 17.804 45.004 1.00 0.00 97 LYS A CA 9
ATOM 17656 C C . LYS A 1 92 ? -2.164 18.647 44.853 1.00 0.00 97 LYS A C 9
ATOM 17657 O O . LYS A 1 92 ? -2.215 19.818 44.466 1.00 0.00 97 LYS A O 9
ATOM 17676 N N . ILE A 1 93 ? -1.011 18.047 45.167 1.00 0.00 98 ILE A N 9
ATOM 17677 C CA . ILE A 1 93 ? 0.263 18.751 45.067 1.00 0.00 98 ILE A CA 9
ATOM 17678 C C . ILE A 1 93 ? 0.525 19.181 43.609 1.00 0.00 98 ILE A C 9
ATOM 17679 O O . ILE A 1 93 ? 0.816 20.348 43.333 1.00 0.00 98 ILE A O 9
ATOM 17695 N N . ILE A 1 94 ? 0.429 18.232 42.670 1.00 0.00 99 ILE A N 9
ATOM 17696 C CA . ILE A 1 94 ? 0.666 18.528 41.253 1.00 0.00 99 ILE A CA 9
ATOM 17697 C C . ILE A 1 94 ? -0.514 19.312 40.655 1.00 0.00 99 ILE A C 9
ATOM 17698 O O . ILE A 1 94 ? -1.617 19.160 41.156 1.00 0.00 99 ILE A O 9
ATOM 17715 N N . ASP B 1 25 ? 22.642 6.218 55.025 1.00 0.00 30 ASP B N 9
ATOM 17716 C CA . ASP B 1 25 ? 21.291 5.719 54.641 1.00 0.00 30 ASP B CA 9
ATOM 17717 C C . ASP B 1 25 ? 21.169 5.705 53.117 1.00 0.00 30 ASP B C 9
ATOM 17718 O O . ASP B 1 25 ? 22.066 6.152 52.396 1.00 0.00 30 ASP B O 9
ATOM 17727 N N . TYR B 1 26 ? 20.043 5.189 52.617 1.00 0.00 31 TYR B N 9
ATOM 17728 C CA . TYR B 1 26 ? 19.801 5.120 51.174 1.00 0.00 31 TYR B CA 9
ATOM 17729 C C . TYR B 1 26 ? 19.645 6.522 50.578 1.00 0.00 31 TYR B C 9
ATOM 17730 O O . TYR B 1 26 ? 20.063 6.786 49.446 1.00 0.00 31 TYR B O 9
ATOM 17748 N N . ILE B 1 27 ? 19.049 7.436 51.349 1.00 0.00 32 ILE B N 9
ATOM 17749 C CA . ILE B 1 27 ? 18.854 8.815 50.897 1.00 0.00 32 ILE B CA 9
ATOM 17750 C C . ILE B 1 27 ? 20.216 9.438 50.542 1.00 0.00 32 ILE B C 9
ATOM 17751 O O . ILE B 1 27 ? 20.337 10.217 49.592 1.00 0.00 32 ILE B O 9
ATOM 17767 N N . GLN B 1 28 ? 21.251 9.092 51.317 1.00 0.00 33 GLN B N 9
ATOM 17768 C CA . GLN B 1 28 ? 22.596 9.618 51.087 1.00 0.00 33 GLN B CA 9
ATOM 17769 C C . GLN B 1 28 ? 23.089 9.244 49.687 1.00 0.00 33 GLN B C 9
ATOM 17770 O O . GLN B 1 28 ? 23.686 10.058 48.978 1.00 0.00 33 GLN B O 9
ATOM 17784 N N . LEU B 1 29 ? 22.837 7.996 49.287 1.00 0.00 34 LEU B N 9
ATOM 17785 C CA . LEU B 1 29 ? 23.255 7.508 47.972 1.00 0.00 34 LEU B CA 9
ATOM 17786 C C . LEU B 1 29 ? 22.547 8.276 46.855 1.00 0.00 34 LEU B C 9
ATOM 17787 O O . LEU B 1 29 ? 23.161 8.674 45.861 1.00 0.00 34 LEU B O 9
ATOM 17803 N N . LEU B 1 30 ? 21.237 8.482 47.014 1.00 0.00 35 LEU B N 9
ATOM 17804 C CA . LEU B 1 30 ? 20.442 9.199 46.013 1.00 0.00 35 LEU B CA 9
ATOM 17805 C C . LEU B 1 30 ? 20.904 10.653 45.905 1.00 0.00 35 LEU B C 9
ATOM 17806 O O . LEU B 1 30 ? 21.063 11.199 44.809 1.00 0.00 35 LEU B O 9
ATOM 17822 N N . SER B 1 31 ? 21.129 11.282 47.057 1.00 0.00 36 SER B N 9
ATOM 17823 C CA . SER B 1 31 ? 21.585 12.670 47.099 1.00 0.00 36 SER B CA 9
ATOM 17824 C C . SER B 1 31 ? 22.972 12.797 46.462 1.00 0.00 36 SER B C 9
ATOM 17825 O O . SER B 1 31 ? 23.269 13.761 45.750 1.00 0.00 36 SER B O 9
ATOM 17833 N N . GLU B 1 32 ? 23.836 11.813 46.731 1.00 0.00 37 GLU B N 9
ATOM 17834 C CA . GLU B 1 32 ? 25.200 11.808 46.199 1.00 0.00 37 GLU B CA 9
ATOM 17835 C C . GLU B 1 32 ? 25.204 11.775 44.672 1.00 0.00 37 GLU B C 9
ATOM 17836 O O . GLU B 1 32 ? 25.959 12.503 44.019 1.00 0.00 37 GLU B O 9
ATOM 17848 N N . ILE B 1 33 ? 24.357 10.925 44.090 1.00 0.00 38 ILE B N 9
ATOM 17849 C CA . ILE B 1 33 ? 24.274 10.812 42.630 1.00 0.00 38 ILE B CA 9
ATOM 17850 C C . ILE B 1 33 ? 23.601 12.051 42.028 1.00 0.00 38 ILE B C 9
ATOM 17851 O O . ILE B 1 33 ? 23.950 12.502 40.933 1.00 0.00 38 ILE B O 9
ATOM 17867 N N . ALA B 1 34 ? 22.628 12.616 42.752 1.00 0.00 39 ALA B N 9
ATOM 17868 C CA . ALA B 1 34 ? 21.914 13.805 42.294 1.00 0.00 39 ALA B CA 9
ATOM 17869 C C . ALA B 1 34 ? 22.889 14.965 42.068 1.00 0.00 39 ALA B C 9
ATOM 17870 O O . ALA B 1 34 ? 22.749 15.744 41.122 1.00 0.00 39 ALA B O 9
ATOM 17877 N N . LYS B 1 35 ? 23.896 15.078 42.940 1.00 0.00 40 LYS B N 9
ATOM 17878 C CA . LYS B 1 35 ? 24.898 16.140 42.829 1.00 0.00 40 LYS B CA 9
ATOM 17879 C C . LYS B 1 35 ? 25.644 16.031 41.497 1.00 0.00 40 LYS B C 9
ATOM 17880 O O . LYS B 1 35 ? 25.941 17.034 40.843 1.00 0.00 40 LYS B O 9
ATOM 17899 N N . GLU B 1 36 ? 25.942 14.796 41.083 1.00 0.00 41 GLU B N 9
ATOM 17900 C CA . GLU B 1 36 ? 26.642 14.554 39.823 1.00 0.00 41 GLU B CA 9
ATOM 17901 C C . GLU B 1 36 ? 25.792 15.022 38.638 1.00 0.00 41 GLU B C 9
ATOM 17902 O O . GLU B 1 36 ? 26.307 15.566 37.657 1.00 0.00 41 GLU B O 9
ATOM 17914 N N . GLN B 1 37 ? 24.475 14.812 38.730 1.00 0.00 42 GLN B N 9
ATOM 17915 C CA . GLN B 1 37 ? 23.553 15.219 37.663 1.00 0.00 42 GLN B CA 9
ATOM 17916 C C . GLN B 1 37 ? 23.069 16.670 37.849 1.00 0.00 42 GLN B C 9
ATOM 17917 O O . GLN B 1 37 ? 22.462 17.255 36.947 1.00 0.00 42 GLN B O 9
ATOM 17931 N N . GLY B 1 38 ? 23.340 17.265 39.022 1.00 0.00 43 GLY B N 9
ATOM 17932 C CA . GLY B 1 38 ? 22.932 18.645 39.299 1.00 0.00 43 GLY B CA 9
ATOM 17933 C C . GLY B 1 38 ? 21.439 18.737 39.629 1.00 0.00 43 GLY B C 9
ATOM 17934 O O . GLY B 1 38 ? 20.778 19.736 39.332 1.00 0.00 43 GLY B O 9
ATOM 17938 N N . PHE B 1 39 ? 20.899 17.687 40.256 1.00 0.00 44 PHE B N 9
ATOM 17939 C CA . PHE B 1 39 ? 19.485 17.651 40.631 1.00 0.00 44 PHE B CA 9
ATOM 17940 C C . PHE B 1 39 ? 19.343 17.264 42.108 1.00 0.00 44 PHE B C 9
ATOM 17941 O O . PHE B 1 39 ? 20.336 17.155 42.834 1.00 0.00 44 PHE B O 9
ATOM 17958 N N . ASN B 1 40 ? 18.100 17.076 42.575 1.00 0.00 45 ASN B N 9
ATOM 17959 C CA . ASN B 1 40 ? 17.854 16.729 43.974 1.00 0.00 45 ASN B CA 9
ATOM 17960 C C . ASN B 1 40 ? 16.563 15.929 44.128 1.00 0.00 45 ASN B C 9
ATOM 17961 O O . ASN B 1 40 ? 15.669 15.977 43.280 1.00 0.00 45 ASN B O 9
ATOM 17972 N N . ILE B 1 41 ? 16.456 15.192 45.234 1.00 0.00 46 ILE B N 9
ATOM 17973 C CA . ILE B 1 41 ? 15.266 14.393 45.513 1.00 0.00 46 ILE B CA 9
ATOM 17974 C C . ILE B 1 41 ? 14.371 15.161 46.499 1.00 0.00 46 ILE B C 9
ATOM 17975 O O . ILE B 1 41 ? 14.810 15.568 47.579 1.00 0.00 46 ILE B O 9
ATOM 17991 N N . THR B 1 42 ? 13.113 15.390 46.106 1.00 0.00 47 THR B N 9
ATOM 17992 C CA . THR B 1 42 ? 12.175 16.140 46.941 1.00 0.00 47 THR B CA 9
ATOM 17993 C C . THR B 1 42 ? 11.302 15.206 47.793 1.00 0.00 47 THR B C 9
ATOM 17994 O O . THR B 1 42 ? 10.398 14.543 47.278 1.00 0.00 47 THR B O 9
ATOM 18005 N N . TYR B 1 43 ? 11.546 15.164 49.114 1.00 0.00 48 TYR B N 9
ATOM 18006 C CA . TYR B 1 43 ? 10.749 14.324 50.008 1.00 0.00 48 TYR B CA 9
ATOM 18007 C C . TYR B 1 43 ? 9.542 15.110 50.521 1.00 0.00 48 TYR B C 9
ATOM 18008 O O . TYR B 1 43 ? 9.663 16.254 50.969 1.00 0.00 48 TYR B O 9
ATOM 18026 N N . LEU B 1 44 ? 8.361 14.494 50.451 1.00 0.00 49 LEU B N 9
ATOM 18027 C CA . LEU B 1 44 ? 7.123 15.133 50.899 1.00 0.00 49 LEU B CA 9
ATOM 18028 C C . LEU B 1 44 ? 6.454 14.289 51.983 1.00 0.00 49 LEU B C 9
ATOM 18029 O O . LEU B 1 44 ? 6.448 13.058 51.929 1.00 0.00 49 LEU B O 9
ATOM 18045 N N . ASP B 1 45 ? 5.886 14.958 52.986 1.00 0.00 50 ASP B N 9
ATOM 18046 C CA . ASP B 1 45 ? 5.216 14.275 54.091 1.00 0.00 50 ASP B CA 9
ATOM 18047 C C . ASP B 1 45 ? 3.745 14.680 54.158 1.00 0.00 50 ASP B C 9
ATOM 18048 O O . ASP B 1 45 ? 3.412 15.855 54.330 1.00 0.00 50 ASP B O 9
ATOM 18057 N N . ILE B 1 46 ? 2.851 13.697 54.011 1.00 0.00 51 ILE B N 9
ATOM 18058 C CA . ILE B 1 46 ? 1.406 13.955 54.047 1.00 0.00 51 ILE B CA 9
ATOM 18059 C C . ILE B 1 46 ? 1.027 14.896 52.899 1.00 0.00 51 ILE B C 9
ATOM 18060 O O . ILE B 1 46 ? 1.360 16.084 52.901 1.00 0.00 51 ILE B O 9
ATOM 18076 N N . ASP B 1 47 ? 0.331 14.351 51.899 1.00 0.00 52 ASP B N 9
ATOM 18077 C CA . ASP B 1 47 ? -0.081 15.126 50.731 1.00 0.00 52 ASP B CA 9
ATOM 18078 C C . ASP B 1 47 ? -0.853 16.388 51.142 1.00 0.00 52 ASP B C 9
ATOM 18079 O O . ASP B 1 47 ? -0.578 17.489 50.657 1.00 0.00 52 ASP B O 9
ATOM 18088 N N . GLU B 1 48 ? -1.838 16.230 52.033 1.00 0.00 53 GLU B N 9
ATOM 18089 C CA . GLU B 1 48 ? -2.650 17.363 52.489 1.00 0.00 53 GLU B CA 9
ATOM 18090 C C . GLU B 1 48 ? -3.633 16.926 53.578 1.00 0.00 53 GLU B C 9
ATOM 18091 O O . GLU B 1 48 ? -3.810 17.605 54.593 1.00 0.00 53 GLU B O 9
ATOM 18103 N N . LEU B 1 49 ? -4.286 15.780 53.362 1.00 0.00 54 LEU B N 9
ATOM 18104 C CA . LEU B 1 49 ? -5.264 15.252 54.326 1.00 0.00 54 LEU B CA 9
ATOM 18105 C C . LEU B 1 49 ? -4.669 14.068 55.094 1.00 0.00 54 LEU B C 9
ATOM 18106 O O . LEU B 1 49 ? -4.331 13.027 54.526 1.00 0.00 54 LEU B O 9
ATOM 18122 N N . SER B 1 50 ? -4.542 14.237 56.413 1.00 0.00 55 SER B N 9
ATOM 18123 C CA . SER B 1 50 ? -3.990 13.194 57.281 1.00 0.00 55 SER B CA 9
ATOM 18124 C C . SER B 1 50 ? -5.004 12.062 57.522 1.00 0.00 55 SER B C 9
ATOM 18125 O O . SER B 1 50 ? -4.637 10.956 57.930 1.00 0.00 55 SER B O 9
ATOM 18133 N N . ALA B 1 51 ? -6.295 12.335 57.281 1.00 0.00 56 ALA B N 9
ATOM 18134 C CA . ALA B 1 51 ? -7.347 11.338 57.489 1.00 0.00 56 ALA B CA 9
ATOM 18135 C C . ALA B 1 51 ? -7.079 10.071 56.672 1.00 0.00 56 ALA B C 9
ATOM 18136 O O . ALA B 1 51 ? -7.286 8.950 57.145 1.00 0.00 56 ALA B O 9
ATOM 18143 N N . ASN B 1 52 ? -6.610 10.244 55.431 1.00 0.00 57 ASN B N 9
ATOM 18144 C CA . ASN B 1 52 ? -6.311 9.104 54.556 1.00 0.00 57 ASN B CA 9
ATOM 18145 C C . ASN B 1 52 ? -4.814 8.738 54.581 1.00 0.00 57 ASN B C 9
ATOM 18146 O O . ASN B 1 52 ? -4.368 7.845 53.853 1.00 0.00 57 ASN B O 9
ATOM 18157 N N . GLY B 1 53 ? -4.025 9.421 55.426 1.00 0.00 58 GLY B N 9
ATOM 18158 C CA . GLY B 1 53 ? -2.592 9.153 55.533 1.00 0.00 58 GLY B CA 9
ATOM 18159 C C . GLY B 1 53 ? -2.015 9.783 56.801 1.00 0.00 58 GLY B C 9
ATOM 18160 O O . GLY B 1 53 ? -1.534 10.920 56.794 1.00 0.00 58 GLY B O 9
ATOM 18164 N N . GLN B 1 54 ? -2.066 9.036 57.907 1.00 0.00 59 GLN B N 9
ATOM 18165 C CA . GLN B 1 54 ? -1.551 9.521 59.191 1.00 0.00 59 GLN B CA 9
ATOM 18166 C C . GLN B 1 54 ? -0.025 9.361 59.286 1.00 0.00 59 GLN B C 9
ATOM 18167 O O . GLN B 1 54 ? 0.640 10.059 60.057 1.00 0.00 59 GLN B O 9
ATOM 18181 N N . TYR B 1 55 ? 0.543 8.433 58.502 1.00 0.00 60 TYR B N 9
ATOM 18182 C CA . TYR B 1 55 ? 1.985 8.190 58.513 1.00 0.00 60 TYR B CA 9
ATOM 18183 C C . TYR B 1 55 ? 2.458 7.635 57.157 1.00 0.00 60 TYR B C 9
ATOM 18184 O O . TYR B 1 55 ? 2.677 6.429 56.985 1.00 0.00 60 TYR B O 9
ATOM 18202 N N . GLN B 1 56 ? 2.615 8.530 56.175 1.00 0.00 61 GLN B N 9
ATOM 18203 C CA . GLN B 1 56 ? 3.061 8.141 54.836 1.00 0.00 61 GLN B CA 9
ATOM 18204 C C . GLN B 1 56 ? 3.940 9.239 54.225 1.00 0.00 61 GLN B C 9
ATOM 18205 O O . GLN B 1 56 ? 3.871 10.407 54.615 1.00 0.00 61 GLN B O 9
ATOM 18219 N N . CYS B 1 57 ? 4.781 8.858 53.259 1.00 0.00 62 CYS B N 9
ATOM 18220 C CA . CYS B 1 57 ? 5.678 9.813 52.598 1.00 0.00 62 CYS B CA 9
ATOM 18221 C C . CYS B 1 57 ? 5.623 9.662 51.073 1.00 0.00 62 CYS B C 9
ATOM 18222 O O . CYS B 1 57 ? 5.320 8.594 50.541 1.00 0.00 62 CYS B O 9
ATOM 18230 N N . LEU B 1 58 ? 5.918 10.753 50.363 1.00 0.00 63 LEU B N 9
ATOM 18231 C CA . LEU B 1 58 ? 5.910 10.755 48.897 1.00 0.00 63 LEU B CA 9
ATOM 18232 C C . LEU B 1 58 ? 7.142 11.503 48.366 1.00 0.00 63 LEU B C 9
ATOM 18233 O O . LEU B 1 58 ? 7.380 12.661 48.704 1.00 0.00 63 LEU B O 9
ATOM 18249 N N . ALA B 1 59 ? 7.944 10.830 47.531 1.00 0.00 64 ALA B N 9
ATOM 18250 C CA . ALA B 1 59 ? 9.154 11.439 46.967 1.00 0.00 64 ALA B CA 9
ATOM 18251 C C . ALA B 1 59 ? 8.945 11.822 45.496 1.00 0.00 64 ALA B C 9
ATOM 18252 O O . ALA B 1 59 ? 8.338 11.083 44.720 1.00 0.00 64 ALA B O 9
ATOM 18259 N N . GLU B 1 60 ? 9.457 12.997 45.111 1.00 0.00 65 GLU B N 9
ATOM 18260 C CA . GLU B 1 60 ? 9.331 13.487 43.735 1.00 0.00 65 GLU B CA 9
ATOM 18261 C C . GLU B 1 60 ? 10.713 13.689 43.100 1.00 0.00 65 GLU B C 9
ATOM 18262 O O . GLU B 1 60 ? 11.638 14.211 43.729 1.00 0.00 65 GLU B O 9
ATOM 18274 N N . LEU B 1 61 ? 10.858 13.259 41.840 1.00 0.00 66 LEU B N 9
ATOM 18275 C CA . LEU B 1 61 ? 12.142 13.386 41.124 1.00 0.00 66 LEU B CA 9
ATOM 18276 C C . LEU B 1 61 ? 12.276 14.748 40.402 1.00 0.00 66 LEU B C 9
ATOM 18277 O O . LEU B 1 61 ? 11.450 15.148 39.582 1.00 0.00 66 LEU B O 9
ATOM 18293 N N . SER B 1 62 ? 13.352 15.457 40.745 1.00 0.00 67 SER B N 9
ATOM 18294 C CA . SER B 1 62 ? 13.686 16.780 40.204 1.00 0.00 67 SER B CA 9
ATOM 18295 C C . SER B 1 62 ? 14.365 16.752 38.817 1.00 0.00 67 SER B C 9
ATOM 18296 O O . SER B 1 62 ? 14.629 17.810 38.239 1.00 0.00 67 SER B O 9
ATOM 18304 N N . THR B 1 63 ? 14.791 15.571 38.338 1.00 0.00 68 THR B N 9
ATOM 18305 C CA . THR B 1 63 ? 15.593 15.499 37.099 1.00 0.00 68 THR B CA 9
ATOM 18306 C C . THR B 1 63 ? 14.818 15.758 35.792 1.00 0.00 68 THR B C 9
ATOM 18307 O O . THR B 1 63 ? 15.320 16.501 34.940 1.00 0.00 68 THR B O 9
ATOM 18318 N N . SER B 1 64 ? 13.605 15.210 35.592 1.00 0.00 69 SER B N 9
ATOM 18319 C CA . SER B 1 64 ? 12.868 15.502 34.340 1.00 0.00 69 SER B CA 9
ATOM 18320 C C . SER B 1 64 ? 11.436 14.911 34.320 1.00 0.00 69 SER B C 9
ATOM 18321 O O . SER B 1 64 ? 10.488 15.677 34.521 1.00 0.00 69 SER B O 9
ATOM 18329 N N . PRO B 1 65 ? 11.216 13.605 34.089 1.00 0.00 70 PRO B N 9
ATOM 18330 C CA . PRO B 1 65 ? 9.829 13.054 34.066 1.00 0.00 70 PRO B CA 9
ATOM 18331 C C . PRO B 1 65 ? 9.290 12.952 35.484 1.00 0.00 70 PRO B C 9
ATOM 18332 O O . PRO B 1 65 ? 10.047 12.693 36.428 1.00 0.00 70 PRO B O 9
ATOM 18343 N N . ILE B 1 66 ? 7.989 13.178 35.658 1.00 0.00 71 ILE B N 9
ATOM 18344 C CA . ILE B 1 66 ? 7.406 13.126 36.994 1.00 0.00 71 ILE B CA 9
ATOM 18345 C C . ILE B 1 66 ? 7.447 11.692 37.503 1.00 0.00 71 ILE B C 9
ATOM 18346 O O . ILE B 1 66 ? 6.732 10.824 37.013 1.00 0.00 71 ILE B O 9
ATOM 18362 N N . THR B 1 67 ? 8.266 11.441 38.521 1.00 0.00 72 THR B N 9
ATOM 18363 C CA . THR B 1 67 ? 8.359 10.112 39.113 1.00 0.00 72 THR B CA 9
ATOM 18364 C C . THR B 1 67 ? 8.038 10.216 40.595 1.00 0.00 72 THR B C 9
ATOM 18365 O O . THR B 1 67 ? 8.708 10.936 41.348 1.00 0.00 72 THR B O 9
ATOM 18376 N N . VAL B 1 68 ? 6.990 9.512 41.020 1.00 0.00 73 VAL B N 9
ATOM 18377 C CA . VAL B 1 68 ? 6.563 9.545 42.417 1.00 0.00 73 VAL B CA 9
ATOM 18378 C C . VAL B 1 68 ? 6.789 8.199 43.100 1.00 0.00 73 VAL B C 9
ATOM 18379 O O . VAL B 1 68 ? 6.270 7.162 42.687 1.00 0.00 73 VAL B O 9
ATOM 18392 N N . CYS B 1 69 ? 7.571 8.227 44.177 1.00 0.00 74 CYS B N 9
ATOM 18393 C CA . CYS B 1 69 ? 7.860 7.020 44.952 1.00 0.00 74 CYS B CA 9
ATOM 18394 C C . CYS B 1 69 ? 7.142 7.121 46.296 1.00 0.00 74 CYS B C 9
ATOM 18395 O O . CYS B 1 69 ? 7.069 8.200 46.889 1.00 0.00 74 CYS B O 9
ATOM 18403 N N . HIS B 1 70 ? 6.575 6.005 46.780 1.00 0.00 75 HIS B N 9
ATOM 18404 C CA . HIS B 1 70 ? 5.840 6.034 48.048 1.00 0.00 75 HIS B CA 9
ATOM 18405 C C . HIS B 1 70 ? 6.720 5.581 49.235 1.00 0.00 75 HIS B C 9
ATOM 18406 O O . HIS B 1 70 ? 7.626 4.757 49.090 1.00 0.00 75 HIS B O 9
ATOM 18421 N N . GLY B 1 71 ? 6.425 6.117 50.425 1.00 0.00 76 GLY B N 9
ATOM 18422 C CA . GLY B 1 71 ? 7.153 5.771 51.644 1.00 0.00 76 GLY B CA 9
ATOM 18423 C C . GLY B 1 71 ? 6.164 5.271 52.696 1.00 0.00 76 GLY B C 9
ATOM 18424 O O . GLY B 1 71 ? 5.015 5.718 52.747 1.00 0.00 76 GLY B O 9
ATOM 18428 N N . SER B 1 72 ? 6.594 4.322 53.529 1.00 0.00 77 SER B N 9
ATOM 18429 C CA . SER B 1 72 ? 5.710 3.757 54.554 1.00 0.00 77 SER B CA 9
ATOM 18430 C C . SER B 1 72 ? 5.635 4.645 55.801 1.00 0.00 77 SER B C 9
ATOM 18431 O O . SER B 1 72 ? 4.559 4.857 56.367 1.00 0.00 77 SER B O 9
ATOM 18439 N N . GLY B 1 73 ? 6.782 5.160 56.241 1.00 0.00 78 GLY B N 9
ATOM 18440 C CA . GLY B 1 73 ? 6.837 6.015 57.427 1.00 0.00 78 GLY B CA 9
ATOM 18441 C C . GLY B 1 73 ? 6.255 5.291 58.641 1.00 0.00 78 GLY B C 9
ATOM 18442 O O . GLY B 1 73 ? 5.384 5.813 59.341 1.00 0.00 78 GLY B O 9
ATOM 18446 N N . ILE B 1 74 ? 6.735 4.070 58.895 1.00 0.00 79 ILE B N 9
ATOM 18447 C CA . ILE B 1 74 ? 6.249 3.270 60.026 1.00 0.00 79 ILE B CA 9
ATOM 18448 C C . ILE B 1 74 ? 6.738 3.880 61.348 1.00 0.00 79 ILE B C 9
ATOM 18449 O O . ILE B 1 74 ? 5.980 4.008 62.314 1.00 0.00 79 ILE B O 9
ATOM 18465 N N . SER B 1 75 ? 8.019 4.260 61.391 1.00 0.00 80 SER B N 9
ATOM 18466 C CA . SER B 1 75 ? 8.604 4.854 62.594 1.00 0.00 80 SER B CA 9
ATOM 18467 C C . SER B 1 75 ? 8.789 6.364 62.415 1.00 0.00 80 SER B C 9
ATOM 18468 O O . SER B 1 75 ? 8.196 7.175 63.132 1.00 0.00 80 SER B O 9
ATOM 18476 N N . CYS B 1 76 ? 9.621 6.752 61.438 1.00 0.00 81 CYS B N 9
ATOM 18477 C CA . CYS B 1 76 ? 9.885 8.165 61.156 1.00 0.00 81 CYS B CA 9
ATOM 18478 C C . CYS B 1 76 ? 10.777 8.299 59.920 1.00 0.00 81 CYS B C 9
ATOM 18479 O O . CYS B 1 76 ? 10.481 9.053 58.989 1.00 0.00 81 CYS B O 9
ATOM 18487 N N . GLY B 1 77 ? 11.882 7.549 59.907 1.00 0.00 82 GLY B N 9
ATOM 18488 C CA . GLY B 1 77 ? 12.822 7.570 58.781 1.00 0.00 82 GLY B CA 9
ATOM 18489 C C . GLY B 1 77 ? 12.574 6.406 57.802 1.00 0.00 82 GLY B C 9
ATOM 18490 O O . GLY B 1 77 ? 13.201 6.324 56.742 1.00 0.00 82 GLY B O 9
ATOM 18494 N N . ASN B 1 78 ? 11.654 5.493 58.152 1.00 0.00 83 ASN B N 9
ATOM 18495 C CA . ASN B 1 78 ? 11.338 4.345 57.302 1.00 0.00 83 ASN B CA 9
ATOM 18496 C C . ASN B 1 78 ? 10.754 4.800 55.960 1.00 0.00 83 ASN B C 9
ATOM 18497 O O . ASN B 1 78 ? 11.010 4.198 54.915 1.00 0.00 83 ASN B O 9
ATOM 18508 N N . ALA B 1 79 ? 9.954 5.870 55.988 1.00 0.00 84 ALA B N 9
ATOM 18509 C CA . ALA B 1 79 ? 9.328 6.400 54.774 1.00 0.00 84 ALA B CA 9
ATOM 18510 C C . ALA B 1 79 ? 10.387 6.797 53.748 1.00 0.00 84 ALA B C 9
ATOM 18511 O O . ALA B 1 79 ? 10.312 6.441 52.568 1.00 0.00 84 ALA B O 9
ATOM 18518 N N . GLN B 1 80 ? 11.386 7.538 54.209 1.00 0.00 85 GLN B N 9
ATOM 18519 C CA . GLN B 1 80 ? 12.476 7.988 53.346 1.00 0.00 85 GLN B CA 9
ATOM 18520 C C . GLN B 1 80 ? 13.254 6.788 52.805 1.00 0.00 85 GLN B C 9
ATOM 18521 O O . GLN B 1 80 ? 13.648 6.746 51.636 1.00 0.00 85 GLN B O 9
ATOM 18535 N N . SER B 1 81 ? 13.484 5.801 53.674 1.00 0.00 86 SER B N 9
ATOM 18536 C CA . SER B 1 81 ? 14.219 4.595 53.301 1.00 0.00 86 SER B CA 9
ATOM 18537 C C . SER B 1 81 ? 13.452 3.769 52.265 1.00 0.00 86 SER B C 9
ATOM 18538 O O . SER B 1 81 ? 14.042 3.219 51.333 1.00 0.00 86 SER B O 9
ATOM 18546 N N . ASP B 1 82 ? 12.128 3.664 52.427 1.00 0.00 87 ASP B N 9
ATOM 18547 C CA . ASP B 1 82 ? 11.303 2.888 51.499 1.00 0.00 87 ASP B CA 9
ATOM 18548 C C . ASP B 1 82 ? 11.290 3.534 50.113 1.00 0.00 87 ASP B C 9
ATOM 18549 O O . ASP B 1 82 ? 11.406 2.855 49.088 1.00 0.00 87 ASP B O 9
ATOM 18558 N N . ALA B 1 83 ? 11.149 4.860 50.078 1.00 0.00 88 ALA B N 9
ATOM 18559 C CA . ALA B 1 83 ? 11.127 5.595 48.814 1.00 0.00 88 ALA B CA 9
ATOM 18560 C C . ALA B 1 83 ? 12.504 5.555 48.149 1.00 0.00 88 ALA B C 9
ATOM 18561 O O . ALA B 1 83 ? 12.627 5.396 46.931 1.00 0.00 88 ALA B O 9
ATOM 18568 N N . ALA B 1 84 ? 13.555 5.695 48.960 1.00 0.00 89 ALA B N 9
ATOM 18569 C CA . ALA B 1 84 ? 14.928 5.668 48.455 1.00 0.00 89 ALA B CA 9
ATOM 18570 C C . ALA B 1 84 ? 15.294 4.262 47.971 1.00 0.00 89 ALA B C 9
ATOM 18571 O O . ALA B 1 84 ? 15.972 4.088 46.955 1.00 0.00 89 ALA B O 9
ATOM 18578 N N . HIS B 1 85 ? 14.836 3.244 48.705 1.00 0.00 90 HIS B N 9
ATOM 18579 C CA . HIS B 1 85 ? 15.110 1.850 48.352 1.00 0.00 90 HIS B CA 9
ATOM 18580 C C . HIS B 1 85 ? 14.446 1.490 47.019 1.00 0.00 90 HIS B C 9
ATOM 18581 O O . HIS B 1 85 ? 15.001 0.741 46.210 1.00 0.00 90 HIS B O 9
ATOM 18596 N N . ASN B 1 86 ? 13.244 2.026 46.789 1.00 0.00 91 ASN B N 9
ATOM 18597 C CA . ASN B 1 86 ? 12.507 1.760 45.554 1.00 0.00 91 ASN B CA 9
ATOM 18598 C C . ASN B 1 86 ? 13.291 2.267 44.339 1.00 0.00 91 ASN B C 9
ATOM 18599 O O . ASN B 1 86 ? 13.321 1.629 43.282 1.00 0.00 91 ASN B O 9
ATOM 18610 N N . ALA B 1 87 ? 13.932 3.430 44.489 1.00 0.00 92 ALA B N 9
ATOM 18611 C CA . ALA B 1 87 ? 14.716 4.024 43.405 1.00 0.00 92 ALA B CA 9
ATOM 18612 C C . ALA B 1 87 ? 15.884 3.112 43.015 1.00 0.00 92 ALA B C 9
ATOM 18613 O O . ALA B 1 87 ? 16.142 2.868 41.831 1.00 0.00 92 ALA B O 9
ATOM 18620 N N . LEU B 1 88 ? 16.597 2.598 44.020 1.00 0.00 93 LEU B N 9
ATOM 18621 C CA . LEU B 1 88 ? 17.736 1.708 43.780 1.00 0.00 93 LEU B CA 9
ATOM 18622 C C . LEU B 1 88 ? 17.271 0.425 43.088 1.00 0.00 93 LEU B C 9
ATOM 18623 O O . LEU B 1 88 ? 17.933 -0.092 42.183 1.00 0.00 93 LEU B O 9
ATOM 18639 N N . GLN B 1 89 ? 16.116 -0.096 43.514 1.00 0.00 94 GLN B N 9
ATOM 18640 C CA . GLN B 1 89 ? 15.565 -1.317 42.930 1.00 0.00 94 GLN B CA 9
ATOM 18641 C C . GLN B 1 89 ? 15.267 -1.102 41.445 1.00 0.00 94 GLN B C 9
ATOM 18642 O O . GLN B 1 89 ? 15.557 -1.954 40.599 1.00 0.00 94 GLN B O 9
ATOM 18656 N N . TYR B 1 90 ? 14.686 0.058 41.121 1.00 0.00 95 TYR B N 9
ATOM 18657 C CA . TYR B 1 90 ? 14.353 0.394 39.736 1.00 0.00 95 TYR B CA 9
ATOM 18658 C C . TYR B 1 90 ? 15.631 0.633 38.925 1.00 0.00 95 TYR B C 9
ATOM 18659 O O . TYR B 1 90 ? 15.741 0.230 37.765 1.00 0.00 95 TYR B O 9
ATOM 18677 N N . LEU B 1 91 ? 16.609 1.301 39.543 1.00 0.00 96 LEU B N 9
ATOM 18678 C CA . LEU B 1 91 ? 17.881 1.598 38.884 1.00 0.00 96 LEU B CA 9
ATOM 18679 C C . LEU B 1 91 ? 18.627 0.305 38.531 1.00 0.00 96 LEU B C 9
ATOM 18680 O O . LEU B 1 91 ? 19.310 0.214 37.507 1.00 0.00 96 LEU B O 9
ATOM 18696 N N . LYS B 1 92 ? 18.508 -0.701 39.402 1.00 0.00 97 LYS B N 9
ATOM 18697 C CA . LYS B 1 92 ? 19.179 -1.985 39.202 1.00 0.00 97 LYS B CA 9
ATOM 18698 C C . LYS B 1 92 ? 18.634 -2.731 37.978 1.00 0.00 97 LYS B C 9
ATOM 18699 O O . LYS B 1 92 ? 19.396 -3.276 37.175 1.00 0.00 97 LYS B O 9
ATOM 18718 N N . ILE B 1 93 ? 17.304 -2.779 37.840 1.00 0.00 98 ILE B N 9
ATOM 18719 C CA . ILE B 1 93 ? 16.675 -3.488 36.716 1.00 0.00 98 ILE B CA 9
ATOM 18720 C C . ILE B 1 93 ? 16.972 -2.805 35.372 1.00 0.00 98 ILE B C 9
ATOM 18721 O O . ILE B 1 93 ? 17.221 -3.473 34.364 1.00 0.00 98 ILE B O 9
ATOM 18737 N N . ILE B 1 94 ? 16.951 -1.467 35.345 1.00 0.00 99 ILE B N 9
ATOM 18738 C CA . ILE B 1 94 ? 17.226 -0.720 34.113 1.00 0.00 99 ILE B CA 9
ATOM 18739 C C . ILE B 1 94 ? 18.708 -0.863 33.723 1.00 0.00 99 ILE B C 9
ATOM 18740 O O . ILE B 1 94 ? 19.017 -0.649 32.563 1.00 0.00 99 ILE B O 9
ATOM 18757 N N . ASP A 1 25 ? -13.472 -0.027 45.755 1.00 0.00 30 ASP A N 10
ATOM 18758 C CA . ASP A 1 25 ? -12.279 -0.414 44.949 1.00 0.00 30 ASP A CA 10
ATOM 18759 C C . ASP A 1 25 ? -11.585 0.849 44.425 1.00 0.00 30 ASP A C 10
ATOM 18760 O O . ASP A 1 25 ? -11.946 1.396 43.379 1.00 0.00 30 ASP A O 10
ATOM 18769 N N . TYR A 1 26 ? -10.574 1.320 45.161 1.00 0.00 31 TYR A N 10
ATOM 18770 C CA . TYR A 1 26 ? -9.830 2.519 44.770 1.00 0.00 31 TYR A CA 10
ATOM 18771 C C . TYR A 1 26 ? -9.262 2.360 43.357 1.00 0.00 31 TYR A C 10
ATOM 18772 O O . TYR A 1 26 ? -9.258 3.299 42.556 1.00 0.00 31 TYR A O 10
ATOM 18790 N N . ILE A 1 27 ? -8.773 1.157 43.048 1.00 0.00 32 ILE A N 10
ATOM 18791 C CA . ILE A 1 27 ? -8.199 0.871 41.733 1.00 0.00 32 ILE A CA 10
ATOM 18792 C C . ILE A 1 27 ? -9.286 0.925 40.641 1.00 0.00 32 ILE A C 10
ATOM 18793 O O . ILE A 1 27 ? -9.051 1.397 39.526 1.00 0.00 32 ILE A O 10
ATOM 18809 N N . GLN A 1 28 ? -10.483 0.428 40.966 1.00 0.00 33 GLN A N 10
ATOM 18810 C CA . GLN A 1 28 ? -11.600 0.410 40.018 1.00 0.00 33 GLN A CA 10
ATOM 18811 C C . GLN A 1 28 ? -12.137 1.820 39.760 1.00 0.00 33 GLN A C 10
ATOM 18812 O O . GLN A 1 28 ? -12.492 2.173 38.632 1.00 0.00 33 GLN A O 10
ATOM 18826 N N . LEU A 1 29 ? -12.208 2.636 40.815 1.00 0.00 34 LEU A N 10
ATOM 18827 C CA . LEU A 1 29 ? -12.716 4.009 40.694 1.00 0.00 34 LEU A CA 10
ATOM 18828 C C . LEU A 1 29 ? -11.819 4.846 39.773 1.00 0.00 34 LEU A C 10
ATOM 18829 O O . LEU A 1 29 ? -12.292 5.744 39.069 1.00 0.00 34 LEU A O 10
ATOM 18845 N N . LEU A 1 30 ? -10.513 4.556 39.771 1.00 0.00 35 LEU A N 10
ATOM 18846 C CA . LEU A 1 30 ? -9.567 5.293 38.930 1.00 0.00 35 LEU A CA 10
ATOM 18847 C C . LEU A 1 30 ? -9.907 5.124 37.445 1.00 0.00 35 LEU A C 10
ATOM 18848 O O . LEU A 1 30 ? -9.743 6.047 36.648 1.00 0.00 35 LEU A O 10
ATOM 18864 N N . SER A 1 31 ? -10.376 3.932 37.068 1.00 0.00 36 SER A N 10
ATOM 18865 C CA . SER A 1 31 ? -10.729 3.649 35.674 1.00 0.00 36 SER A CA 10
ATOM 18866 C C . SER A 1 31 ? -11.753 4.661 35.154 1.00 0.00 36 SER A C 10
ATOM 18867 O O . SER A 1 31 ? -11.641 5.166 34.032 1.00 0.00 36 SER A O 10
ATOM 18875 N N . GLU A 1 32 ? -12.762 4.974 35.976 1.00 0.00 37 GLU A N 10
ATOM 18876 C CA . GLU A 1 32 ? -13.795 5.936 35.586 1.00 0.00 37 GLU A CA 10
ATOM 18877 C C . GLU A 1 32 ? -13.215 7.348 35.498 1.00 0.00 37 GLU A C 10
ATOM 18878 O O . GLU A 1 32 ? -13.487 8.098 34.555 1.00 0.00 37 GLU A O 10
ATOM 18890 N N . ILE A 1 33 ? -12.404 7.720 36.492 1.00 0.00 38 ILE A N 10
ATOM 18891 C CA . ILE A 1 33 ? -11.785 9.051 36.527 1.00 0.00 38 ILE A CA 10
ATOM 18892 C C . ILE A 1 33 ? -10.848 9.235 35.322 1.00 0.00 38 ILE A C 10
ATOM 18893 O O . ILE A 1 33 ? -10.748 10.326 34.753 1.00 0.00 38 ILE A O 10
ATOM 18909 N N . ALA A 1 34 ? -10.151 8.164 34.934 1.00 0.00 39 ALA A N 10
ATOM 18910 C CA . ALA A 1 34 ? -9.222 8.213 33.804 1.00 0.00 39 ALA A CA 10
ATOM 18911 C C . ALA A 1 34 ? -9.935 8.676 32.533 1.00 0.00 39 ALA A C 10
ATOM 18912 O O . ALA A 1 34 ? -9.397 9.465 31.750 1.00 0.00 39 ALA A O 10
ATOM 18919 N N . LYS A 1 35 ? -11.159 8.185 32.323 1.00 0.00 40 LYS A N 10
ATOM 18920 C CA . LYS A 1 35 ? -11.943 8.559 31.145 1.00 0.00 40 LYS A CA 10
ATOM 18921 C C . LYS A 1 35 ? -12.273 10.053 31.173 1.00 0.00 40 LYS A C 10
ATOM 18922 O O . LYS A 1 35 ? -12.252 10.734 30.142 1.00 0.00 40 LYS A O 10
ATOM 18941 N N . GLU A 1 36 ? -12.581 10.576 32.365 1.00 0.00 41 GLU A N 10
ATOM 18942 C CA . GLU A 1 36 ? -12.910 11.994 32.518 1.00 0.00 41 GLU A CA 10
ATOM 18943 C C . GLU A 1 36 ? -11.652 12.863 32.400 1.00 0.00 41 GLU A C 10
ATOM 18944 O O . GLU A 1 36 ? -11.704 13.997 31.915 1.00 0.00 41 GLU A O 10
ATOM 18956 N N . GLN A 1 37 ? -10.511 12.334 32.854 1.00 0.00 42 GLN A N 10
ATOM 18957 C CA . GLN A 1 37 ? -9.244 13.073 32.797 1.00 0.00 42 GLN A CA 10
ATOM 18958 C C . GLN A 1 37 ? -8.716 13.174 31.354 1.00 0.00 42 GLN A C 10
ATOM 18959 O O . GLN A 1 37 ? -7.827 13.978 31.057 1.00 0.00 42 GLN A O 10
ATOM 18973 N N . GLY A 1 38 ? -9.275 12.368 30.439 1.00 0.00 43 GLY A N 10
ATOM 18974 C CA . GLY A 1 38 ? -8.861 12.386 29.035 1.00 0.00 43 GLY A CA 10
ATOM 18975 C C . GLY A 1 38 ? -7.510 11.686 28.834 1.00 0.00 43 GLY A C 10
ATOM 18976 O O . GLY A 1 38 ? -6.767 11.992 27.897 1.00 0.00 43 GLY A O 10
ATOM 18980 N N . PHE A 1 39 ? -7.186 10.732 29.716 1.00 0.00 44 PHE A N 10
ATOM 18981 C CA . PHE A 1 39 ? -5.925 9.994 29.627 1.00 0.00 44 PHE A CA 10
ATOM 18982 C C . PHE A 1 39 ? -6.125 8.534 30.038 1.00 0.00 44 PHE A C 10
ATOM 18983 O O . PHE A 1 39 ? -7.176 8.150 30.556 1.00 0.00 44 PHE A O 10
ATOM 19000 N N . ASN A 1 40 ? -5.100 7.707 29.804 1.00 0.00 45 ASN A N 10
ATOM 19001 C CA . ASN A 1 40 ? -5.156 6.286 30.150 1.00 0.00 45 ASN A CA 10
ATOM 19002 C C . ASN A 1 40 ? -3.972 5.899 31.043 1.00 0.00 45 ASN A C 10
ATOM 19003 O O . ASN A 1 40 ? -2.833 6.316 30.815 1.00 0.00 45 ASN A O 10
ATOM 19014 N N . ILE A 1 41 ? -4.244 5.097 32.076 1.00 0.00 46 ILE A N 10
ATOM 19015 C CA . ILE A 1 41 ? -3.199 4.655 33.012 1.00 0.00 46 ILE A CA 10
ATOM 19016 C C . ILE A 1 41 ? -2.982 3.141 32.916 1.00 0.00 46 ILE A C 10
ATOM 19017 O O . ILE A 1 41 ? -3.929 2.351 32.983 1.00 0.00 46 ILE A O 10
ATOM 19033 N N . THR A 1 42 ? -1.717 2.720 32.760 1.00 0.00 47 THR A N 10
ATOM 19034 C CA . THR A 1 42 ? -1.393 1.293 32.666 1.00 0.00 47 THR A CA 10
ATOM 19035 C C . THR A 1 42 ? -0.653 0.838 33.932 1.00 0.00 47 THR A C 10
ATOM 19036 O O . THR A 1 42 ? 0.256 1.520 34.413 1.00 0.00 47 THR A O 10
ATOM 19047 N N . TYR A 1 43 ? -1.042 -0.320 34.489 1.00 0.00 48 TYR A N 10
ATOM 19048 C CA . TYR A 1 43 ? -0.404 -0.835 35.700 1.00 0.00 48 TYR A CA 10
ATOM 19049 C C . TYR A 1 43 ? 0.537 -1.993 35.374 1.00 0.00 48 TYR A C 10
ATOM 19050 O O . TYR A 1 43 ? 0.168 -2.952 34.689 1.00 0.00 48 TYR A O 10
ATOM 19068 N N . LEU A 1 44 ? 1.767 -1.907 35.883 1.00 0.00 49 LEU A N 10
ATOM 19069 C CA . LEU A 1 44 ? 2.769 -2.948 35.665 1.00 0.00 49 LEU A CA 10
ATOM 19070 C C . LEU A 1 44 ? 2.985 -3.731 36.959 1.00 0.00 49 LEU A C 10
ATOM 19071 O O . LEU A 1 44 ? 3.675 -3.280 37.877 1.00 0.00 49 LEU A O 10
ATOM 19087 N N . ASP A 1 45 ? 2.369 -4.910 37.043 1.00 0.00 50 ASP A N 10
ATOM 19088 C CA . ASP A 1 45 ? 2.474 -5.753 38.232 1.00 0.00 50 ASP A CA 10
ATOM 19089 C C . ASP A 1 45 ? 3.658 -6.718 38.119 1.00 0.00 50 ASP A C 10
ATOM 19090 O O . ASP A 1 45 ? 3.668 -7.628 37.284 1.00 0.00 50 ASP A O 10
ATOM 19099 N N . ILE A 1 46 ? 4.655 -6.529 38.986 1.00 0.00 51 ILE A N 10
ATOM 19100 C CA . ILE A 1 46 ? 5.834 -7.395 39.005 1.00 0.00 51 ILE A CA 10
ATOM 19101 C C . ILE A 1 46 ? 5.525 -8.635 39.862 1.00 0.00 51 ILE A C 10
ATOM 19102 O O . ILE A 1 46 ? 5.368 -8.548 41.083 1.00 0.00 51 ILE A O 10
ATOM 19118 N N . ASP A 1 47 ? 5.428 -9.801 39.213 1.00 0.00 52 ASP A N 10
ATOM 19119 C CA . ASP A 1 47 ? 5.128 -11.054 39.918 1.00 0.00 52 ASP A CA 10
ATOM 19120 C C . ASP A 1 47 ? 6.402 -11.729 40.453 1.00 0.00 52 ASP A C 10
ATOM 19121 O O . ASP A 1 47 ? 6.422 -12.935 40.723 1.00 0.00 52 ASP A O 10
ATOM 19130 N N . GLU A 1 48 ? 7.475 -10.949 40.618 1.00 0.00 53 GLU A N 10
ATOM 19131 C CA . GLU A 1 48 ? 8.745 -11.472 41.126 1.00 0.00 53 GLU A CA 10
ATOM 19132 C C . GLU A 1 48 ? 9.137 -10.745 42.415 1.00 0.00 53 GLU A C 10
ATOM 19133 O O . GLU A 1 48 ? 9.019 -9.521 42.520 1.00 0.00 53 GLU A O 10
ATOM 19145 N N . LEU A 1 49 ? 9.606 -11.504 43.412 1.00 0.00 54 LEU A N 10
ATOM 19146 C CA . LEU A 1 49 ? 10.011 -10.922 44.696 1.00 0.00 54 LEU A CA 10
ATOM 19147 C C . LEU A 1 49 ? 11.495 -11.184 44.957 1.00 0.00 54 LEU A C 10
ATOM 19148 O O . LEU A 1 49 ? 12.073 -12.159 44.467 1.00 0.00 54 LEU A O 10
ATOM 19164 N N . SER A 1 50 ? 12.121 -10.304 45.745 1.00 0.00 55 SER A N 10
ATOM 19165 C CA . SER A 1 50 ? 13.539 -10.439 46.077 1.00 0.00 55 SER A CA 10
ATOM 19166 C C . SER A 1 50 ? 13.730 -10.514 47.599 1.00 0.00 55 SER A C 10
ATOM 19167 O O . SER A 1 50 ? 12.762 -10.511 48.366 1.00 0.00 55 SER A O 10
ATOM 19175 N N . ALA A 1 51 ? 14.991 -10.586 48.045 1.00 0.00 56 ALA A N 10
ATOM 19176 C CA . ALA A 1 51 ? 15.300 -10.664 49.476 1.00 0.00 56 ALA A CA 10
ATOM 19177 C C . ALA A 1 51 ? 14.590 -9.548 50.254 1.00 0.00 56 ALA A C 10
ATOM 19178 O O . ALA A 1 51 ? 14.157 -9.738 51.394 1.00 0.00 56 ALA A O 10
ATOM 19185 N N . ASN A 1 52 ? 14.470 -8.370 49.632 1.00 0.00 57 ASN A N 10
ATOM 19186 C CA . ASN A 1 52 ? 13.813 -7.227 50.267 1.00 0.00 57 ASN A CA 10
ATOM 19187 C C . ASN A 1 52 ? 13.211 -6.296 49.213 1.00 0.00 57 ASN A C 10
ATOM 19188 O O . ASN A 1 52 ? 13.927 -5.660 48.433 1.00 0.00 57 ASN A O 10
ATOM 19199 N N . GLY A 1 53 ? 11.876 -6.213 49.184 1.00 0.00 58 GLY A N 10
ATOM 19200 C CA . GLY A 1 53 ? 11.179 -5.356 48.222 1.00 0.00 58 GLY A CA 10
ATOM 19201 C C . GLY A 1 53 ? 9.666 -5.611 48.227 1.00 0.00 58 GLY A C 10
ATOM 19202 O O . GLY A 1 53 ? 8.868 -4.720 47.921 1.00 0.00 58 GLY A O 10
ATOM 19206 N N . GLN A 1 54 ? 9.258 -6.840 48.576 1.00 0.00 59 GLN A N 10
ATOM 19207 C CA . GLN A 1 54 ? 7.838 -7.198 48.615 1.00 0.00 59 GLN A CA 10
ATOM 19208 C C . GLN A 1 54 ? 7.178 -6.919 47.262 1.00 0.00 59 GLN A C 10
ATOM 19209 O O . GLN A 1 54 ? 7.807 -6.398 46.336 1.00 0.00 59 GLN A O 10
ATOM 19223 N N . TYR A 1 55 ? 5.892 -7.265 47.145 1.00 0.00 60 TYR A N 10
ATOM 19224 C CA . TYR A 1 55 ? 5.145 -7.048 45.907 1.00 0.00 60 TYR A CA 10
ATOM 19225 C C . TYR A 1 55 ? 5.101 -5.556 45.572 1.00 0.00 60 TYR A C 10
ATOM 19226 O O . TYR A 1 55 ? 4.767 -4.721 46.418 1.00 0.00 60 TYR A O 10
ATOM 19244 N N . GLN A 1 56 ? 5.445 -5.207 44.329 1.00 0.00 61 GLN A N 10
ATOM 19245 C CA . GLN A 1 56 ? 5.445 -3.807 43.892 1.00 0.00 61 GLN A CA 10
ATOM 19246 C C . GLN A 1 56 ? 4.612 -3.632 42.618 1.00 0.00 61 GLN A C 10
ATOM 19247 O O . GLN A 1 56 ? 4.375 -4.582 41.867 1.00 0.00 61 GLN A O 10
ATOM 19261 N N . CYS A 1 57 ? 4.159 -2.398 42.376 1.00 0.00 62 CYS A N 10
ATOM 19262 C CA . CYS A 1 57 ? 3.348 -2.088 41.198 1.00 0.00 62 CYS A CA 10
ATOM 19263 C C . CYS A 1 57 ? 3.756 -0.732 40.623 1.00 0.00 62 CYS A C 10
ATOM 19264 O O . CYS A 1 57 ? 3.844 0.268 41.343 1.00 0.00 62 CYS A O 10
ATOM 19272 N N . LEU A 1 58 ? 4.030 -0.697 39.317 1.00 0.00 63 LEU A N 10
ATOM 19273 C CA . LEU A 1 58 ? 4.451 0.544 38.654 1.00 0.00 63 LEU A CA 10
ATOM 19274 C C . LEU A 1 58 ? 3.366 1.057 37.703 1.00 0.00 63 LEU A C 10
ATOM 19275 O O . LEU A 1 58 ? 3.017 0.405 36.716 1.00 0.00 63 LEU A O 10
ATOM 19291 N N . ALA A 1 59 ? 2.845 2.256 37.984 1.00 0.00 64 ALA A N 10
ATOM 19292 C CA . ALA A 1 59 ? 1.817 2.870 37.137 1.00 0.00 64 ALA A CA 10
ATOM 19293 C C . ALA A 1 59 ? 2.484 3.809 36.131 1.00 0.00 64 ALA A C 10
ATOM 19294 O O . ALA A 1 59 ? 3.108 4.802 36.506 1.00 0.00 64 ALA A O 10
ATOM 19301 N N . GLU A 1 60 ? 2.383 3.477 34.836 1.00 0.00 65 GLU A N 10
ATOM 19302 C CA . GLU A 1 60 ? 3.021 4.286 33.785 1.00 0.00 65 GLU A CA 10
ATOM 19303 C C . GLU A 1 60 ? 2.002 4.905 32.823 1.00 0.00 65 GLU A C 10
ATOM 19304 O O . GLU A 1 60 ? 1.121 4.230 32.283 1.00 0.00 65 GLU A O 10
ATOM 19316 N N . LEU A 1 61 ? 2.130 6.219 32.609 1.00 0.00 66 LEU A N 10
ATOM 19317 C CA . LEU A 1 61 ? 1.235 6.957 31.703 1.00 0.00 66 LEU A CA 10
ATOM 19318 C C . LEU A 1 61 ? 1.742 6.874 30.247 1.00 0.00 66 LEU A C 10
ATOM 19319 O O . LEU A 1 61 ? 2.902 7.185 29.961 1.00 0.00 66 LEU A O 10
ATOM 19335 N N . SER A 1 62 ? 0.878 6.419 29.313 1.00 0.00 67 SER A N 10
ATOM 19336 C CA . SER A 1 62 ? 1.278 6.273 27.899 1.00 0.00 67 SER A CA 10
ATOM 19337 C C . SER A 1 62 ? 0.720 7.388 26.987 1.00 0.00 67 SER A C 10
ATOM 19338 O O . SER A 1 62 ? 1.423 7.885 26.102 1.00 0.00 67 SER A O 10
ATOM 19346 N N . THR A 1 63 ? -0.540 7.793 27.192 1.00 0.00 68 THR A N 10
ATOM 19347 C CA . THR A 1 63 ? -1.155 8.862 26.372 1.00 0.00 68 THR A CA 10
ATOM 19348 C C . THR A 1 63 ? -0.870 10.232 27.003 1.00 0.00 68 THR A C 10
ATOM 19349 O O . THR A 1 63 ? -0.660 11.243 26.330 1.00 0.00 68 THR A O 10
ATOM 19360 N N . SER A 1 64 ? -0.825 10.225 28.322 1.00 0.00 69 SER A N 10
ATOM 19361 C CA . SER A 1 64 ? -0.529 11.383 29.143 1.00 0.00 69 SER A CA 10
ATOM 19362 C C . SER A 1 64 ? 1.002 11.504 29.273 1.00 0.00 69 SER A C 10
ATOM 19363 O O . SER A 1 64 ? 1.715 10.572 28.882 1.00 0.00 69 SER A O 10
ATOM 19371 N N . PRO A 1 65 ? 1.542 12.615 29.761 1.00 0.00 70 PRO A N 10
ATOM 19372 C CA . PRO A 1 65 ? 3.020 12.777 29.851 1.00 0.00 70 PRO A CA 10
ATOM 19373 C C . PRO A 1 65 ? 3.551 11.729 30.822 1.00 0.00 70 PRO A C 10
ATOM 19374 O O . PRO A 1 65 ? 2.772 11.048 31.499 1.00 0.00 70 PRO A O 10
ATOM 19385 N N . ILE A 1 66 ? 4.859 11.455 30.765 1.00 0.00 71 ILE A N 10
ATOM 19386 C CA . ILE A 1 66 ? 5.408 10.327 31.511 1.00 0.00 71 ILE A CA 10
ATOM 19387 C C . ILE A 1 66 ? 5.492 10.583 33.019 1.00 0.00 71 ILE A C 10
ATOM 19388 O O . ILE A 1 66 ? 6.247 11.408 33.534 1.00 0.00 71 ILE A O 10
ATOM 19404 N N . THR A 1 67 ? 4.672 9.793 33.714 1.00 0.00 72 THR A N 10
ATOM 19405 C CA . THR A 1 67 ? 4.559 9.804 35.154 1.00 0.00 72 THR A CA 10
ATOM 19406 C C . THR A 1 67 ? 4.608 8.352 35.637 1.00 0.00 72 THR A C 10
ATOM 19407 O O . THR A 1 67 ? 3.797 7.508 35.215 1.00 0.00 72 THR A O 10
ATOM 19418 N N . VAL A 1 68 ? 5.567 8.050 36.516 1.00 0.00 73 VAL A N 10
ATOM 19419 C CA . VAL A 1 68 ? 5.716 6.691 37.050 1.00 0.00 73 VAL A CA 10
ATOM 19420 C C . VAL A 1 68 ? 5.444 6.691 38.560 1.00 0.00 73 VAL A C 10
ATOM 19421 O O . VAL A 1 68 ? 6.112 7.379 39.336 1.00 0.00 73 VAL A O 10
ATOM 19434 N N . CYS A 1 69 ? 4.451 5.906 38.981 1.00 0.00 74 CYS A N 10
ATOM 19435 C CA . CYS A 1 69 ? 4.092 5.807 40.396 1.00 0.00 74 CYS A CA 10
ATOM 19436 C C . CYS A 1 69 ? 4.567 4.466 40.953 1.00 0.00 74 CYS A C 10
ATOM 19437 O O . CYS A 1 69 ? 4.398 3.415 40.324 1.00 0.00 74 CYS A O 10
ATOM 19445 N N . HIS A 1 70 ? 5.186 4.492 42.139 1.00 0.00 75 HIS A N 10
ATOM 19446 C CA . HIS A 1 70 ? 5.703 3.269 42.762 1.00 0.00 75 HIS A CA 10
ATOM 19447 C C . HIS A 1 70 ? 4.924 2.928 44.042 1.00 0.00 75 HIS A C 10
ATOM 19448 O O . HIS A 1 70 ? 4.911 3.707 45.006 1.00 0.00 75 HIS A O 10
ATOM 19463 N N . GLY A 1 71 ? 4.286 1.746 44.072 1.00 0.00 76 GLY A N 10
ATOM 19464 C CA . GLY A 1 71 ? 3.531 1.303 45.244 1.00 0.00 76 GLY A CA 10
ATOM 19465 C C . GLY A 1 71 ? 4.062 -0.046 45.733 1.00 0.00 76 GLY A C 10
ATOM 19466 O O . GLY A 1 71 ? 4.771 -0.752 45.008 1.00 0.00 76 GLY A O 10
ATOM 19470 N N . SER A 1 72 ? 3.729 -0.410 46.977 1.00 0.00 77 SER A N 10
ATOM 19471 C CA . SER A 1 72 ? 4.192 -1.675 47.551 1.00 0.00 77 SER A CA 10
ATOM 19472 C C . SER A 1 72 ? 3.087 -2.354 48.370 1.00 0.00 77 SER A C 10
ATOM 19473 O O . SER A 1 72 ? 2.206 -1.699 48.936 1.00 0.00 77 SER A O 10
ATOM 19481 N N . GLY A 1 73 ? 3.138 -3.687 48.433 1.00 0.00 78 GLY A N 10
ATOM 19482 C CA . GLY A 1 73 ? 2.153 -4.467 49.180 1.00 0.00 78 GLY A CA 10
ATOM 19483 C C . GLY A 1 73 ? 2.801 -5.711 49.786 1.00 0.00 78 GLY A C 10
ATOM 19484 O O . GLY A 1 73 ? 3.735 -6.288 49.220 1.00 0.00 78 GLY A O 10
ATOM 19488 N N . ILE A 1 74 ? 2.310 -6.127 50.956 1.00 0.00 79 ILE A N 10
ATOM 19489 C CA . ILE A 1 74 ? 2.855 -7.304 51.644 1.00 0.00 79 ILE A CA 10
ATOM 19490 C C . ILE A 1 74 ? 2.307 -8.604 51.027 1.00 0.00 79 ILE A C 10
ATOM 19491 O O . ILE A 1 74 ? 2.970 -9.645 51.054 1.00 0.00 79 ILE A O 10
ATOM 19507 N N . SER A 1 75 ? 1.087 -8.556 50.469 1.00 0.00 80 SER A N 10
ATOM 19508 C CA . SER A 1 75 ? 0.469 -9.738 49.854 1.00 0.00 80 SER A CA 10
ATOM 19509 C C . SER A 1 75 ? -0.914 -9.392 49.289 1.00 0.00 80 SER A C 10
ATOM 19510 O O . SER A 1 75 ? -1.402 -8.266 49.431 1.00 0.00 80 SER A O 10
ATOM 19518 N N . CYS A 1 76 ? -1.558 -10.373 48.650 1.00 0.00 81 CYS A N 10
ATOM 19519 C CA . CYS A 1 76 ? -2.892 -10.178 48.070 1.00 0.00 81 CYS A CA 10
ATOM 19520 C C . CYS A 1 76 ? -2.904 -9.004 47.074 1.00 0.00 81 CYS A C 10
ATOM 19521 O O . CYS A 1 76 ? -3.934 -8.352 46.858 1.00 0.00 81 CYS A O 10
ATOM 19529 N N . GLY A 1 77 ? -1.751 -8.730 46.453 1.00 0.00 82 GLY A N 10
ATOM 19530 C CA . GLY A 1 77 ? -1.637 -7.641 45.481 1.00 0.00 82 GLY A CA 10
ATOM 19531 C C . GLY A 1 77 ? -2.069 -6.309 46.100 1.00 0.00 82 GLY A C 10
ATOM 19532 O O . GLY A 1 77 ? -2.710 -5.477 45.453 1.00 0.00 82 GLY A O 10
ATOM 19536 N N . ASN A 1 78 ? -1.710 -6.103 47.371 1.00 0.00 83 ASN A N 10
ATOM 19537 C CA . ASN A 1 78 ? -2.056 -4.867 48.080 1.00 0.00 83 ASN A CA 10
ATOM 19538 C C . ASN A 1 78 ? -1.288 -3.660 47.511 1.00 0.00 83 ASN A C 10
ATOM 19539 O O . ASN A 1 78 ? -1.687 -2.507 47.693 1.00 0.00 83 ASN A O 10
ATOM 19550 N N . ALA A 1 79 ? -0.177 -3.927 46.812 1.00 0.00 84 ALA A N 10
ATOM 19551 C CA . ALA A 1 79 ? 0.640 -2.868 46.218 1.00 0.00 84 ALA A CA 10
ATOM 19552 C C . ALA A 1 79 ? -0.166 -2.062 45.199 1.00 0.00 84 ALA A C 10
ATOM 19553 O O . ALA A 1 79 ? -0.031 -0.840 45.097 1.00 0.00 84 ALA A O 10
ATOM 19560 N N . GLN A 1 80 ? -1.025 -2.750 44.441 1.00 0.00 85 GLN A N 10
ATOM 19561 C CA . GLN A 1 80 ? -1.861 -2.091 43.441 1.00 0.00 85 GLN A CA 10
ATOM 19562 C C . GLN A 1 80 ? -2.768 -1.062 44.118 1.00 0.00 85 GLN A C 10
ATOM 19563 O O . GLN A 1 80 ? -3.022 0.022 43.585 1.00 0.00 85 GLN A O 10
ATOM 19577 N N . SER A 1 81 ? -3.257 -1.401 45.315 1.00 0.00 86 SER A N 10
ATOM 19578 C CA . SER A 1 81 ? -4.128 -0.504 46.074 1.00 0.00 86 SER A CA 10
ATOM 19579 C C . SER A 1 81 ? -3.368 0.761 46.478 1.00 0.00 86 SER A C 10
ATOM 19580 O O . SER A 1 81 ? -3.902 1.874 46.431 1.00 0.00 86 SER A O 10
ATOM 19588 N N . ASP A 1 82 ? -2.106 0.591 46.882 1.00 0.00 87 ASP A N 10
ATOM 19589 C CA . ASP A 1 82 ? -1.271 1.719 47.293 1.00 0.00 87 ASP A CA 10
ATOM 19590 C C . ASP A 1 82 ? -1.040 2.672 46.122 1.00 0.00 87 ASP A C 10
ATOM 19591 O O . ASP A 1 82 ? -1.153 3.895 46.255 1.00 0.00 87 ASP A O 10
ATOM 19600 N N . ALA A 1 83 ? -0.711 2.106 44.959 1.00 0.00 88 ALA A N 10
ATOM 19601 C CA . ALA A 1 83 ? -0.461 2.900 43.756 1.00 0.00 88 ALA A CA 10
ATOM 19602 C C . ALA A 1 83 ? -1.707 3.708 43.381 1.00 0.00 88 ALA A C 10
ATOM 19603 O O . ALA A 1 83 ? -1.622 4.883 43.012 1.00 0.00 88 ALA A O 10
ATOM 19610 N N . ALA A 1 84 ? -2.876 3.074 43.488 1.00 0.00 89 ALA A N 10
ATOM 19611 C CA . ALA A 1 84 ? -4.143 3.732 43.172 1.00 0.00 89 ALA A CA 10
ATOM 19612 C C . ALA A 1 84 ? -4.367 4.921 44.104 1.00 0.00 89 ALA A C 10
ATOM 19613 O O . ALA A 1 84 ? -4.806 5.997 43.687 1.00 0.00 89 ALA A O 10
ATOM 19620 N N . HIS A 1 85 ? -4.051 4.728 45.385 1.00 0.00 90 HIS A N 10
ATOM 19621 C CA . HIS A 1 85 ? -4.205 5.780 46.389 1.00 0.00 90 HIS A CA 10
ATOM 19622 C C . HIS A 1 85 ? -3.253 6.945 46.087 1.00 0.00 90 HIS A C 10
ATOM 19623 O O . HIS A 1 85 ? -3.591 8.117 46.276 1.00 0.00 90 HIS A O 10
ATOM 19638 N N . ASN A 1 86 ? -2.040 6.618 45.629 1.00 0.00 91 ASN A N 10
ATOM 19639 C CA . ASN A 1 86 ? -1.034 7.635 45.320 1.00 0.00 91 ASN A CA 10
ATOM 19640 C C . ASN A 1 86 ? -1.495 8.561 44.192 1.00 0.00 91 ASN A C 10
ATOM 19641 O O . ASN A 1 86 ? -1.331 9.783 44.269 1.00 0.00 91 ASN A O 10
ATOM 19652 N N . ALA A 1 87 ? -2.071 7.987 43.131 1.00 0.00 92 ALA A N 10
ATOM 19653 C CA . ALA A 1 87 ? -2.537 8.784 41.994 1.00 0.00 92 ALA A CA 10
ATOM 19654 C C . ALA A 1 87 ? -3.582 9.810 42.445 1.00 0.00 92 ALA A C 10
ATOM 19655 O O . ALA A 1 87 ? -3.524 10.989 42.085 1.00 0.00 92 ALA A O 10
ATOM 19662 N N . LEU A 1 88 ? -4.545 9.354 43.249 1.00 0.00 93 LEU A N 10
ATOM 19663 C CA . LEU A 1 88 ? -5.603 10.226 43.760 1.00 0.00 93 LEU A CA 10
ATOM 19664 C C . LEU A 1 88 ? -5.023 11.280 44.707 1.00 0.00 93 LEU A C 10
ATOM 19665 O O . LEU A 1 88 ? -5.435 12.442 44.710 1.00 0.00 93 LEU A O 10
ATOM 19681 N N . GLN A 1 89 ? -4.048 10.864 45.517 1.00 0.00 94 GLN A N 10
ATOM 19682 C CA . GLN A 1 89 ? -3.390 11.754 46.470 1.00 0.00 94 GLN A CA 10
ATOM 19683 C C . GLN A 1 89 ? -2.532 12.799 45.744 1.00 0.00 94 GLN A C 10
ATOM 19684 O O . GLN A 1 89 ? -2.336 13.918 46.226 1.00 0.00 94 GLN A O 10
ATOM 19698 N N . TYR A 1 90 ? -2.010 12.433 44.569 1.00 0.00 95 TYR A N 10
ATOM 19699 C CA . TYR A 1 90 ? -1.175 13.338 43.788 1.00 0.00 95 TYR A CA 10
ATOM 19700 C C . TYR A 1 90 ? -1.956 14.601 43.413 1.00 0.00 95 TYR A C 10
ATOM 19701 O O . TYR A 1 90 ? -1.386 15.686 43.293 1.00 0.00 95 TYR A O 10
ATOM 19719 N N . LEU A 1 91 ? -3.268 14.458 43.223 1.00 0.00 96 LEU A N 10
ATOM 19720 C CA . LEU A 1 91 ? -4.112 15.584 42.854 1.00 0.00 96 LEU A CA 10
ATOM 19721 C C . LEU A 1 91 ? -4.255 16.558 44.022 1.00 0.00 96 LEU A C 10
ATOM 19722 O O . LEU A 1 91 ? -4.233 17.780 43.849 1.00 0.00 96 LEU A O 10
ATOM 19738 N N . LYS A 1 92 ? -4.418 16.009 45.227 1.00 0.00 97 LYS A N 10
ATOM 19739 C CA . LYS A 1 92 ? -4.584 16.813 46.428 1.00 0.00 97 LYS A CA 10
ATOM 19740 C C . LYS A 1 92 ? -3.299 17.561 46.782 1.00 0.00 97 LYS A C 10
ATOM 19741 O O . LYS A 1 92 ? -3.316 18.766 47.054 1.00 0.00 97 LYS A O 10
ATOM 19760 N N . ILE A 1 93 ? -2.177 16.837 46.807 1.00 0.00 98 ILE A N 10
ATOM 19761 C CA . ILE A 1 93 ? -0.893 17.435 47.161 1.00 0.00 98 ILE A CA 10
ATOM 19762 C C . ILE A 1 93 ? -0.466 18.521 46.150 1.00 0.00 98 ILE A C 10
ATOM 19763 O O . ILE A 1 93 ? -0.078 19.627 46.540 1.00 0.00 98 ILE A O 10
ATOM 19779 N N . ILE A 1 94 ? -0.521 18.208 44.848 1.00 0.00 99 ILE A N 10
ATOM 19780 C CA . ILE A 1 94 ? -0.120 19.168 43.817 1.00 0.00 99 ILE A CA 10
ATOM 19781 C C . ILE A 1 94 ? -0.954 20.457 43.899 1.00 0.00 99 ILE A C 10
ATOM 19782 O O . ILE A 1 94 ? -2.147 20.356 44.138 1.00 0.00 99 ILE A O 10
ATOM 19799 N N . ASP B 1 25 ? 20.911 7.402 55.895 1.00 0.00 30 ASP B N 10
ATOM 19800 C CA . ASP B 1 25 ? 22.178 6.861 55.328 1.00 0.00 30 ASP B CA 10
ATOM 19801 C C . ASP B 1 25 ? 21.959 6.482 53.860 1.00 0.00 30 ASP B C 10
ATOM 19802 O O . ASP B 1 25 ? 22.717 6.884 52.973 1.00 0.00 30 ASP B O 10
ATOM 19811 N N . TYR B 1 26 ? 20.901 5.708 53.597 1.00 0.00 31 TYR B N 10
ATOM 19812 C CA . TYR B 1 26 ? 20.579 5.288 52.233 1.00 0.00 31 TYR B CA 10
ATOM 19813 C C . TYR B 1 26 ? 20.236 6.502 51.374 1.00 0.00 31 TYR B C 10
ATOM 19814 O O . TYR B 1 26 ? 20.680 6.625 50.228 1.00 0.00 31 TYR B O 10
ATOM 19832 N N . ILE B 1 27 ? 19.450 7.418 51.938 1.00 0.00 32 ILE B N 10
ATOM 19833 C CA . ILE B 1 27 ? 19.062 8.637 51.230 1.00 0.00 32 ILE B CA 10
ATOM 19834 C C . ILE B 1 27 ? 20.320 9.433 50.825 1.00 0.00 32 ILE B C 10
ATOM 19835 O O . ILE B 1 27 ? 20.385 10.038 49.752 1.00 0.00 32 ILE B O 10
ATOM 19851 N N . GLN B 1 28 ? 21.330 9.419 51.701 1.00 0.00 33 GLN B N 10
ATOM 19852 C CA . GLN B 1 28 ? 22.588 10.124 51.455 1.00 0.00 33 GLN B CA 10
ATOM 19853 C C . GLN B 1 28 ? 23.347 9.500 50.281 1.00 0.00 33 GLN B C 10
ATOM 19854 O O . GLN B 1 28 ? 23.953 10.199 49.464 1.00 0.00 33 GLN B O 10
ATOM 19868 N N . LEU B 1 29 ? 23.310 8.168 50.193 1.00 0.00 34 LEU B N 10
ATOM 19869 C CA . LEU B 1 29 ? 23.992 7.448 49.117 1.00 0.00 34 LEU B CA 10
ATOM 19870 C C . LEU B 1 29 ? 23.431 7.861 47.756 1.00 0.00 34 LEU B C 10
ATOM 19871 O O . LEU B 1 29 ? 24.177 8.130 46.809 1.00 0.00 34 LEU B O 10
ATOM 19887 N N . LEU B 1 30 ? 22.101 7.918 47.655 1.00 0.00 35 LEU B N 10
ATOM 19888 C CA . LEU B 1 30 ? 21.442 8.309 46.408 1.00 0.00 35 LEU B CA 10
ATOM 19889 C C . LEU B 1 30 ? 21.750 9.769 46.066 1.00 0.00 35 LEU B C 10
ATOM 19890 O O . LEU B 1 30 ? 21.915 10.129 44.902 1.00 0.00 35 LEU B O 10
ATOM 19906 N N . SER B 1 31 ? 21.804 10.621 47.089 1.00 0.00 36 SER B N 10
ATOM 19907 C CA . SER B 1 31 ? 22.071 12.046 46.897 1.00 0.00 36 SER B CA 10
ATOM 19908 C C . SER B 1 31 ? 23.421 12.279 46.202 1.00 0.00 36 SER B C 10
ATOM 19909 O O . SER B 1 31 ? 23.548 13.150 45.338 1.00 0.00 36 SER B O 10
ATOM 19917 N N . GLU B 1 32 ? 24.442 11.503 46.587 1.00 0.00 37 GLU B N 10
ATOM 19918 C CA . GLU B 1 32 ? 25.780 11.646 46.002 1.00 0.00 37 GLU B CA 10
ATOM 19919 C C . GLU B 1 32 ? 25.787 11.270 44.518 1.00 0.00 37 GLU B C 10
ATOM 19920 O O . GLU B 1 32 ? 26.313 12.002 43.673 1.00 0.00 37 GLU B O 10
ATOM 19932 N N . ILE B 1 33 ? 25.194 10.125 44.198 1.00 0.00 38 ILE B N 10
ATOM 19933 C CA . ILE B 1 33 ? 25.125 9.649 42.813 1.00 0.00 38 ILE B CA 10
ATOM 19934 C C . ILE B 1 33 ? 24.156 10.521 41.992 1.00 0.00 38 ILE B C 10
ATOM 19935 O O . ILE B 1 33 ? 24.354 10.759 40.798 1.00 0.00 38 ILE B O 10
ATOM 19951 N N . ALA B 1 34 ? 23.089 10.989 42.646 1.00 0.00 39 ALA B N 10
ATOM 19952 C CA . ALA B 1 34 ? 22.081 11.820 41.993 1.00 0.00 39 ALA B CA 10
ATOM 19953 C C . ALA B 1 34 ? 22.712 13.107 41.453 1.00 0.00 39 ALA B C 10
ATOM 19954 O O . ALA B 1 34 ? 22.413 13.548 40.341 1.00 0.00 39 ALA B O 10
ATOM 19961 N N . LYS B 1 35 ? 23.608 13.713 42.241 1.00 0.00 40 LYS B N 10
ATOM 19962 C CA . LYS B 1 35 ? 24.286 14.940 41.829 1.00 0.00 40 LYS B CA 10
ATOM 19963 C C . LYS B 1 35 ? 25.202 14.660 40.637 1.00 0.00 40 LYS B C 10
ATOM 19964 O O . LYS B 1 35 ? 25.284 15.442 39.686 1.00 0.00 40 LYS B O 10
ATOM 19983 N N . GLU B 1 36 ? 25.898 13.522 40.689 1.00 0.00 41 GLU B N 10
ATOM 19984 C CA . GLU B 1 36 ? 26.806 13.122 39.614 1.00 0.00 41 GLU B CA 10
ATOM 19985 C C . GLU B 1 36 ? 26.014 12.795 38.343 1.00 0.00 41 GLU B C 10
ATOM 19986 O O . GLU B 1 36 ? 26.462 13.050 37.222 1.00 0.00 41 GLU B O 10
ATOM 19998 N N . GLN B 1 37 ? 24.819 12.222 38.523 1.00 0.00 42 GLN B N 10
ATOM 19999 C CA . GLN B 1 37 ? 23.952 11.857 37.401 1.00 0.00 42 GLN B CA 10
ATOM 20000 C C . GLN B 1 37 ? 23.152 13.069 36.885 1.00 0.00 42 GLN B C 10
ATOM 20001 O O . GLN B 1 37 ? 22.555 13.021 35.804 1.00 0.00 42 GLN B O 10
ATOM 20015 N N . GLY B 1 38 ? 23.164 14.184 37.635 1.00 0.00 43 GLY B N 10
ATOM 20016 C CA . GLY B 1 38 ? 22.470 15.405 37.212 1.00 0.00 43 GLY B CA 10
ATOM 20017 C C . GLY B 1 38 ? 20.977 15.434 37.576 1.00 0.00 43 GLY B C 10
ATOM 20018 O O . GLY B 1 38 ? 20.203 16.182 36.971 1.00 0.00 43 GLY B O 10
ATOM 20022 N N . PHE B 1 39 ? 20.552 14.651 38.583 1.00 0.00 44 PHE B N 10
ATOM 20023 C CA . PHE B 1 39 ? 19.143 14.661 39.006 1.00 0.00 44 PHE B CA 10
ATOM 20024 C C . PHE B 1 39 ? 19.047 14.843 40.525 1.00 0.00 44 PHE B C 10
ATOM 20025 O O . PHE B 1 39 ? 20.030 14.677 41.251 1.00 0.00 44 PHE B O 10
ATOM 20042 N N . ASN B 1 40 ? 17.855 15.206 41.012 1.00 0.00 45 ASN B N 10
ATOM 20043 C CA . ASN B 1 40 ? 17.649 15.424 42.442 1.00 0.00 45 ASN B CA 10
ATOM 20044 C C . ASN B 1 40 ? 16.311 14.837 42.882 1.00 0.00 45 ASN B C 10
ATOM 20045 O O . ASN B 1 40 ? 15.323 14.862 42.142 1.00 0.00 45 ASN B O 10
ATOM 20056 N N . ILE B 1 41 ? 16.279 14.290 44.098 1.00 0.00 46 ILE B N 10
ATOM 20057 C CA . ILE B 1 41 ? 15.063 13.680 44.637 1.00 0.00 46 ILE B CA 10
ATOM 20058 C C . ILE B 1 41 ? 14.541 14.520 45.811 1.00 0.00 46 ILE B C 10
ATOM 20059 O O . ILE B 1 41 ? 15.253 14.766 46.789 1.00 0.00 46 ILE B O 10
ATOM 20075 N N . THR B 1 42 ? 13.280 14.955 45.716 1.00 0.00 47 THR B N 10
ATOM 20076 C CA . THR B 1 42 ? 12.665 15.762 46.772 1.00 0.00 47 THR B CA 10
ATOM 20077 C C . THR B 1 42 ? 11.669 14.914 47.581 1.00 0.00 47 THR B C 10
ATOM 20078 O O . THR B 1 42 ? 10.779 14.271 47.017 1.00 0.00 47 THR B O 10
ATOM 20089 N N . TYR B 1 43 ? 11.812 14.904 48.916 1.00 0.00 48 TYR B N 10
ATOM 20090 C CA . TYR B 1 43 ? 10.919 14.126 49.776 1.00 0.00 48 TYR B CA 10
ATOM 20091 C C . TYR B 1 43 ? 9.818 15.019 50.355 1.00 0.00 48 TYR B C 10
ATOM 20092 O O . TYR B 1 43 ? 10.084 16.077 50.935 1.00 0.00 48 TYR B O 10
ATOM 20110 N N . LEU B 1 44 ? 8.565 14.585 50.198 1.00 0.00 49 LEU B N 10
ATOM 20111 C CA . LEU B 1 44 ? 7.414 15.331 50.701 1.00 0.00 49 LEU B CA 10
ATOM 20112 C C . LEU B 1 44 ? 6.494 14.387 51.467 1.00 0.00 49 LEU B C 10
ATOM 20113 O O . LEU B 1 44 ? 5.949 13.436 50.906 1.00 0.00 49 LEU B O 10
ATOM 20129 N N . ASP B 1 45 ? 6.328 14.635 52.767 1.00 0.00 50 ASP B N 10
ATOM 20130 C CA . ASP B 1 45 ? 5.483 13.790 53.611 1.00 0.00 50 ASP B CA 10
ATOM 20131 C C . ASP B 1 45 ? 4.176 14.495 53.963 1.00 0.00 50 ASP B C 10
ATOM 20132 O O . ASP B 1 45 ? 4.077 15.724 53.943 1.00 0.00 50 ASP B O 10
ATOM 20141 N N . ILE B 1 46 ? 3.155 13.699 54.289 1.00 0.00 51 ILE B N 10
ATOM 20142 C CA . ILE B 1 46 ? 1.831 14.226 54.650 1.00 0.00 51 ILE B CA 10
ATOM 20143 C C . ILE B 1 46 ? 1.212 14.932 53.440 1.00 0.00 51 ILE B C 10
ATOM 20144 O O . ILE B 1 46 ? 1.508 16.096 53.152 1.00 0.00 51 ILE B O 10
ATOM 20160 N N . ASP B 1 47 ? 0.343 14.218 52.722 1.00 0.00 52 ASP B N 10
ATOM 20161 C CA . ASP B 1 47 ? -0.321 14.771 51.543 1.00 0.00 52 ASP B CA 10
ATOM 20162 C C . ASP B 1 47 ? -1.273 15.899 51.939 1.00 0.00 52 ASP B C 10
ATOM 20163 O O . ASP B 1 47 ? -1.317 16.958 51.305 1.00 0.00 52 ASP B O 10
ATOM 20172 N N . GLU B 1 48 ? -2.055 15.666 52.995 1.00 0.00 53 GLU B N 10
ATOM 20173 C CA . GLU B 1 48 ? -3.019 16.652 53.475 1.00 0.00 53 GLU B CA 10
ATOM 20174 C C . GLU B 1 48 ? -3.455 16.313 54.901 1.00 0.00 53 GLU B C 10
ATOM 20175 O O . GLU B 1 48 ? -3.343 17.130 55.819 1.00 0.00 53 GLU B O 10
ATOM 20187 N N . LEU B 1 49 ? -3.948 15.085 55.092 1.00 0.00 54 LEU B N 10
ATOM 20188 C CA . LEU B 1 49 ? -4.389 14.627 56.414 1.00 0.00 54 LEU B CA 10
ATOM 20189 C C . LEU B 1 49 ? -3.872 13.207 56.711 1.00 0.00 54 LEU B C 10
ATOM 20190 O O . LEU B 1 49 ? -4.424 12.485 57.546 1.00 0.00 54 LEU B O 10
ATOM 20206 N N . SER B 1 50 ? -2.800 12.796 56.017 1.00 0.00 55 SER B N 10
ATOM 20207 C CA . SER B 1 50 ? -2.216 11.465 56.209 1.00 0.00 55 SER B CA 10
ATOM 20208 C C . SER B 1 50 ? -1.441 11.369 57.533 1.00 0.00 55 SER B C 10
ATOM 20209 O O . SER B 1 50 ? -1.204 10.275 58.054 1.00 0.00 55 SER B O 10
ATOM 20217 N N . ALA B 1 51 ? -1.038 12.520 58.087 1.00 0.00 56 ALA B N 10
ATOM 20218 C CA . ALA B 1 51 ? -0.291 12.550 59.346 1.00 0.00 56 ALA B CA 10
ATOM 20219 C C . ALA B 1 51 ? -1.071 11.847 60.465 1.00 0.00 56 ALA B C 10
ATOM 20220 O O . ALA B 1 51 ? -0.489 11.240 61.368 1.00 0.00 56 ALA B O 10
ATOM 20227 N N . ASN B 1 52 ? -2.405 11.924 60.401 1.00 0.00 57 ASN B N 10
ATOM 20228 C CA . ASN B 1 52 ? -3.267 11.288 61.403 1.00 0.00 57 ASN B CA 10
ATOM 20229 C C . ASN B 1 52 ? -3.625 9.839 61.008 1.00 0.00 57 ASN B C 10
ATOM 20230 O O . ASN B 1 52 ? -4.253 9.108 61.781 1.00 0.00 57 ASN B O 10
ATOM 20241 N N . GLY B 1 53 ? -3.231 9.413 59.795 1.00 0.00 58 GLY B N 10
ATOM 20242 C CA . GLY B 1 53 ? -3.523 8.060 59.323 1.00 0.00 58 GLY B CA 10
ATOM 20243 C C . GLY B 1 53 ? -2.452 7.071 59.792 1.00 0.00 58 GLY B C 10
ATOM 20244 O O . GLY B 1 53 ? -2.190 6.929 60.990 1.00 0.00 58 GLY B O 10
ATOM 20248 N N . GLN B 1 54 ? -1.830 6.372 58.838 1.00 0.00 59 GLN B N 10
ATOM 20249 C CA . GLN B 1 54 ? -0.791 5.386 59.157 1.00 0.00 59 GLN B CA 10
ATOM 20250 C C . GLN B 1 54 ? 0.623 5.921 58.857 1.00 0.00 59 GLN B C 10
ATOM 20251 O O . GLN B 1 54 ? 1.599 5.166 58.886 1.00 0.00 59 GLN B O 10
ATOM 20265 N N . TYR B 1 55 ? 0.748 7.226 58.565 1.00 0.00 60 TYR B N 10
ATOM 20266 C CA . TYR B 1 55 ? 2.047 7.836 58.266 1.00 0.00 60 TYR B CA 10
ATOM 20267 C C . TYR B 1 55 ? 2.615 7.263 56.969 1.00 0.00 60 TYR B C 10
ATOM 20268 O O . TYR B 1 55 ? 3.077 6.125 56.907 1.00 0.00 60 TYR B O 10
ATOM 20286 N N . GLN B 1 56 ? 2.578 8.080 55.923 1.00 0.00 61 GLN B N 10
ATOM 20287 C CA . GLN B 1 56 ? 3.087 7.702 54.601 1.00 0.00 61 GLN B CA 10
ATOM 20288 C C . GLN B 1 56 ? 3.825 8.890 53.983 1.00 0.00 61 GLN B C 10
ATOM 20289 O O . GLN B 1 56 ? 3.645 10.034 54.415 1.00 0.00 61 GLN B O 10
ATOM 20303 N N . CYS B 1 57 ? 4.676 8.638 52.977 1.00 0.00 62 CYS B N 10
ATOM 20304 C CA . CYS B 1 57 ? 5.433 9.733 52.352 1.00 0.00 62 CYS B CA 10
ATOM 20305 C C . CYS B 1 57 ? 5.434 9.636 50.829 1.00 0.00 62 CYS B C 10
ATOM 20306 O O . CYS B 1 57 ? 5.311 8.559 50.244 1.00 0.00 62 CYS B O 10
ATOM 20314 N N . LEU B 1 58 ? 5.579 10.793 50.180 1.00 0.00 63 LEU B N 10
ATOM 20315 C CA . LEU B 1 58 ? 5.607 10.866 48.720 1.00 0.00 63 LEU B CA 10
ATOM 20316 C C . LEU B 1 58 ? 6.821 11.679 48.250 1.00 0.00 63 LEU B C 10
ATOM 20317 O O . LEU B 1 58 ? 7.046 12.811 48.688 1.00 0.00 63 LEU B O 10
ATOM 20333 N N . ALA B 1 59 ? 7.614 11.095 47.345 1.00 0.00 64 ALA B N 10
ATOM 20334 C CA . ALA B 1 59 ? 8.805 11.757 46.812 1.00 0.00 64 ALA B CA 10
ATOM 20335 C C . ALA B 1 59 ? 8.556 12.216 45.371 1.00 0.00 64 ALA B C 10
ATOM 20336 O O . ALA B 1 59 ? 7.979 11.488 44.560 1.00 0.00 64 ALA B O 10
ATOM 20343 N N . GLU B 1 60 ? 8.983 13.440 45.050 1.00 0.00 65 GLU B N 10
ATOM 20344 C CA . GLU B 1 60 ? 8.792 13.996 43.711 1.00 0.00 65 GLU B CA 10
ATOM 20345 C C . GLU B 1 60 ? 10.127 14.113 42.963 1.00 0.00 65 GLU B C 10
ATOM 20346 O O . GLU B 1 60 ? 11.155 14.506 43.521 1.00 0.00 65 GLU B O 10
ATOM 20358 N N . LEU B 1 61 ? 10.098 13.771 41.674 1.00 0.00 66 LEU B N 10
ATOM 20359 C CA . LEU B 1 61 ? 11.298 13.842 40.819 1.00 0.00 66 LEU B CA 10
ATOM 20360 C C . LEU B 1 61 ? 11.579 15.302 40.410 1.00 0.00 66 LEU B C 10
ATOM 20361 O O . LEU B 1 61 ? 10.794 15.941 39.705 1.00 0.00 66 LEU B O 10
ATOM 20377 N N . SER B 1 62 ? 12.699 15.840 40.901 1.00 0.00 67 SER B N 10
ATOM 20378 C CA . SER B 1 62 ? 13.099 17.230 40.646 1.00 0.00 67 SER B CA 10
ATOM 20379 C C . SER B 1 62 ? 13.781 17.470 39.285 1.00 0.00 67 SER B C 10
ATOM 20380 O O . SER B 1 62 ? 14.006 18.625 38.904 1.00 0.00 67 SER B O 10
ATOM 20388 N N . THR B 1 63 ? 14.198 16.408 38.577 1.00 0.00 68 THR B N 10
ATOM 20389 C CA . THR B 1 63 ? 14.945 16.588 37.315 1.00 0.00 68 THR B CA 10
ATOM 20390 C C . THR B 1 63 ? 14.080 17.031 36.123 1.00 0.00 68 THR B C 10
ATOM 20391 O O . THR B 1 63 ? 14.484 17.926 35.374 1.00 0.00 68 THR B O 10
ATOM 20402 N N . SER B 1 64 ? 12.887 16.445 35.924 1.00 0.00 69 SER B N 10
ATOM 20403 C CA . SER B 1 64 ? 12.028 16.863 34.797 1.00 0.00 69 SER B CA 10
ATOM 20404 C C . SER B 1 64 ? 10.648 16.161 34.812 1.00 0.00 69 SER B C 10
ATOM 20405 O O . SER B 1 64 ? 9.650 16.833 35.098 1.00 0.00 69 SER B O 10
ATOM 20413 N N . PRO B 1 65 ? 10.532 14.855 34.521 1.00 0.00 70 PRO B N 10
ATOM 20414 C CA . PRO B 1 65 ? 9.200 14.182 34.530 1.00 0.00 70 PRO B CA 10
ATOM 20415 C C . PRO B 1 65 ? 8.674 14.054 35.951 1.00 0.00 70 PRO B C 10
ATOM 20416 O O . PRO B 1 65 ? 9.417 13.704 36.874 1.00 0.00 70 PRO B O 10
ATOM 20427 N N . ILE B 1 66 ? 7.387 14.342 36.141 1.00 0.00 71 ILE B N 10
ATOM 20428 C CA . ILE B 1 66 ? 6.806 14.247 37.477 1.00 0.00 71 ILE B CA 10
ATOM 20429 C C . ILE B 1 66 ? 6.633 12.770 37.847 1.00 0.00 71 ILE B C 10
ATOM 20430 O O . ILE B 1 66 ? 5.836 12.035 37.263 1.00 0.00 71 ILE B O 10
ATOM 20446 N N . THR B 1 67 ? 7.419 12.329 38.830 1.00 0.00 72 THR B N 10
ATOM 20447 C CA . THR B 1 67 ? 7.382 10.947 39.300 1.00 0.00 72 THR B CA 10
ATOM 20448 C C . THR B 1 67 ? 7.076 10.936 40.793 1.00 0.00 72 THR B C 10
ATOM 20449 O O . THR B 1 67 ? 7.639 11.730 41.558 1.00 0.00 72 THR B O 10
ATOM 20460 N N . VAL B 1 68 ? 6.177 10.042 41.226 1.00 0.00 73 VAL B N 10
ATOM 20461 C CA . VAL B 1 68 ? 5.810 9.960 42.644 1.00 0.00 73 VAL B CA 10
ATOM 20462 C C . VAL B 1 68 ? 6.219 8.617 43.250 1.00 0.00 73 VAL B C 10
ATOM 20463 O O . VAL B 1 68 ? 5.767 7.548 42.831 1.00 0.00 73 VAL B O 10
ATOM 20476 N N . CYS B 1 69 ? 7.077 8.681 44.268 1.00 0.00 74 CYS B N 10
ATOM 20477 C CA . CYS B 1 69 ? 7.543 7.477 44.964 1.00 0.00 74 CYS B CA 10
ATOM 20478 C C . CYS B 1 69 ? 6.936 7.433 46.372 1.00 0.00 74 CYS B C 10
ATOM 20479 O O . CYS B 1 69 ? 6.964 8.423 47.102 1.00 0.00 74 CYS B O 10
ATOM 20487 N N . HIS B 1 70 ? 6.347 6.291 46.757 1.00 0.00 75 HIS B N 10
ATOM 20488 C CA . HIS B 1 70 ? 5.705 6.175 48.073 1.00 0.00 75 HIS B CA 10
ATOM 20489 C C . HIS B 1 70 ? 6.638 5.523 49.120 1.00 0.00 75 HIS B C 10
ATOM 20490 O O . HIS B 1 70 ? 7.199 4.445 48.905 1.00 0.00 75 HIS B O 10
ATOM 20505 N N . GLY B 1 71 ? 6.751 6.172 50.293 1.00 0.00 76 GLY B N 10
ATOM 20506 C CA . GLY B 1 71 ? 7.548 5.654 51.399 1.00 0.00 76 GLY B CA 10
ATOM 20507 C C . GLY B 1 71 ? 6.596 5.130 52.474 1.00 0.00 76 GLY B C 10
ATOM 20508 O O . GLY B 1 71 ? 5.432 5.545 52.540 1.00 0.00 76 GLY B O 10
ATOM 20512 N N . SER B 1 72 ? 7.060 4.197 53.308 1.00 0.00 77 SER B N 10
ATOM 20513 C CA . SER B 1 72 ? 6.201 3.616 54.346 1.00 0.00 77 SER B CA 10
ATOM 20514 C C . SER B 1 72 ? 6.034 4.554 55.547 1.00 0.00 77 SER B C 10
ATOM 20515 O O . SER B 1 72 ? 4.933 4.726 56.068 1.00 0.00 77 SER B O 10
ATOM 20523 N N . GLY B 1 73 ? 7.129 5.171 55.984 1.00 0.00 78 GLY B N 10
ATOM 20524 C CA . GLY B 1 73 ? 7.096 6.102 57.117 1.00 0.00 78 GLY B CA 10
ATOM 20525 C C . GLY B 1 73 ? 6.661 5.416 58.417 1.00 0.00 78 GLY B C 10
ATOM 20526 O O . GLY B 1 73 ? 5.890 5.977 59.202 1.00 0.00 78 GLY B O 10
ATOM 20530 N N . ILE B 1 74 ? 7.155 4.195 58.661 1.00 0.00 79 ILE B N 10
ATOM 20531 C CA . ILE B 1 74 ? 6.799 3.455 59.881 1.00 0.00 79 ILE B CA 10
ATOM 20532 C C . ILE B 1 74 ? 7.457 4.104 61.108 1.00 0.00 79 ILE B C 10
ATOM 20533 O O . ILE B 1 74 ? 6.808 4.340 62.131 1.00 0.00 79 ILE B O 10
ATOM 20549 N N . SER B 1 75 ? 8.757 4.396 61.004 1.00 0.00 80 SER B N 10
ATOM 20550 C CA . SER B 1 75 ? 9.502 5.017 62.103 1.00 0.00 80 SER B CA 10
ATOM 20551 C C . SER B 1 75 ? 9.967 6.427 61.713 1.00 0.00 80 SER B C 10
ATOM 20552 O O . SER B 1 75 ? 9.680 6.914 60.616 1.00 0.00 80 SER B O 10
ATOM 20560 N N . CYS B 1 76 ? 10.688 7.094 62.624 1.00 0.00 81 CYS B N 10
ATOM 20561 C CA . CYS B 1 76 ? 11.187 8.446 62.377 1.00 0.00 81 CYS B CA 10
ATOM 20562 C C . CYS B 1 76 ? 12.204 8.442 61.229 1.00 0.00 81 CYS B C 10
ATOM 20563 O O . CYS B 1 76 ? 13.230 7.757 61.281 1.00 0.00 81 CYS B O 10
ATOM 20571 N N . GLY B 1 77 ? 11.916 9.219 60.181 1.00 0.00 82 GLY B N 10
ATOM 20572 C CA . GLY B 1 77 ? 12.805 9.310 59.017 1.00 0.00 82 GLY B CA 10
ATOM 20573 C C . GLY B 1 77 ? 12.794 8.022 58.170 1.00 0.00 82 GLY B C 10
ATOM 20574 O O . GLY B 1 77 ? 13.481 7.929 57.148 1.00 0.00 82 GLY B O 10
ATOM 20578 N N . ASN B 1 78 ? 12.009 7.017 58.585 1.00 0.00 83 ASN B N 10
ATOM 20579 C CA . ASN B 1 78 ? 11.916 5.754 57.854 1.00 0.00 83 ASN B CA 10
ATOM 20580 C C . ASN B 1 78 ? 11.277 5.968 56.478 1.00 0.00 83 ASN B C 10
ATOM 20581 O O . ASN B 1 78 ? 11.621 5.303 55.498 1.00 0.00 83 ASN B O 10
ATOM 20592 N N . ALA B 1 79 ? 10.325 6.902 56.406 1.00 0.00 84 ALA B N 10
ATOM 20593 C CA . ALA B 1 79 ? 9.624 7.204 55.159 1.00 0.00 84 ALA B CA 10
ATOM 20594 C C . ALA B 1 79 ? 10.623 7.568 54.065 1.00 0.00 84 ALA B C 10
ATOM 20595 O O . ALA B 1 79 ? 10.567 7.062 52.940 1.00 0.00 84 ALA B O 10
ATOM 20602 N N . GLN B 1 80 ? 11.564 8.432 54.412 1.00 0.00 85 GLN B N 10
ATOM 20603 C CA . GLN B 1 80 ? 12.608 8.853 53.481 1.00 0.00 85 GLN B CA 10
ATOM 20604 C C . GLN B 1 80 ? 13.464 7.650 53.074 1.00 0.00 85 GLN B C 10
ATOM 20605 O O . GLN B 1 80 ? 13.855 7.498 51.914 1.00 0.00 85 GLN B O 10
ATOM 20619 N N . SER B 1 81 ? 13.763 6.786 54.048 1.00 0.00 86 SER B N 10
ATOM 20620 C CA . SER B 1 81 ? 14.575 5.596 53.809 1.00 0.00 86 SER B CA 10
ATOM 20621 C C . SER B 1 81 ? 13.873 4.623 52.854 1.00 0.00 86 SER B C 10
ATOM 20622 O O . SER B 1 81 ? 14.506 4.025 51.980 1.00 0.00 86 SER B O 10
ATOM 20630 N N . ASP B 1 82 ? 12.557 4.446 53.025 1.00 0.00 87 ASP B N 10
ATOM 20631 C CA . ASP B 1 82 ? 11.789 3.532 52.177 1.00 0.00 87 ASP B CA 10
ATOM 20632 C C . ASP B 1 82 ? 11.784 4.017 50.727 1.00 0.00 87 ASP B C 10
ATOM 20633 O O . ASP B 1 82 ? 12.048 3.249 49.797 1.00 0.00 87 ASP B O 10
ATOM 20642 N N . ALA B 1 83 ? 11.491 5.304 50.529 1.00 0.00 88 ALA B N 10
ATOM 20643 C CA . ALA B 1 83 ? 11.467 5.885 49.185 1.00 0.00 88 ALA B CA 10
ATOM 20644 C C . ALA B 1 83 ? 12.871 5.862 48.571 1.00 0.00 88 ALA B C 10
ATOM 20645 O O . ALA B 1 83 ? 13.041 5.662 47.365 1.00 0.00 88 ALA B O 10
ATOM 20652 N N . ALA B 1 84 ? 13.891 6.064 49.411 1.00 0.00 89 ALA B N 10
ATOM 20653 C CA . ALA B 1 84 ? 15.278 6.060 48.953 1.00 0.00 89 ALA B CA 10
ATOM 20654 C C . ALA B 1 84 ? 15.699 4.650 48.536 1.00 0.00 89 ALA B C 10
ATOM 20655 O O . ALA B 1 84 ? 16.356 4.448 47.512 1.00 0.00 89 ALA B O 10
ATOM 20662 N N . HIS B 1 85 ? 15.313 3.657 49.339 1.00 0.00 90 HIS B N 10
ATOM 20663 C CA . HIS B 1 85 ? 15.650 2.262 49.054 1.00 0.00 90 HIS B CA 10
ATOM 20664 C C . HIS B 1 85 ? 15.006 1.807 47.741 1.00 0.00 90 HIS B C 10
ATOM 20665 O O . HIS B 1 85 ? 15.591 1.040 46.972 1.00 0.00 90 HIS B O 10
ATOM 20680 N N . ASN B 1 86 ? 13.784 2.285 47.480 1.00 0.00 91 ASN B N 10
ATOM 20681 C CA . ASN B 1 86 ? 13.061 1.926 46.260 1.00 0.00 91 ASN B CA 10
ATOM 20682 C C . ASN B 1 86 ? 13.806 2.430 45.021 1.00 0.00 91 ASN B C 10
ATOM 20683 O O . ASN B 1 86 ? 13.872 1.751 43.992 1.00 0.00 91 ASN B O 10
ATOM 20694 N N . ALA B 1 87 ? 14.376 3.636 45.118 1.00 0.00 92 ALA B N 10
ATOM 20695 C CA . ALA B 1 87 ? 15.118 4.229 44.004 1.00 0.00 92 ALA B CA 10
ATOM 20696 C C . ALA B 1 87 ? 16.327 3.361 43.645 1.00 0.00 92 ALA B C 10
ATOM 20697 O O . ALA B 1 87 ? 16.622 3.122 42.470 1.00 0.00 92 ALA B O 10
ATOM 20704 N N . LEU B 1 88 ? 17.034 2.876 44.670 1.00 0.00 93 LEU B N 10
ATOM 20705 C CA . LEU B 1 88 ? 18.207 2.028 44.458 1.00 0.00 93 LEU B CA 10
ATOM 20706 C C . LEU B 1 88 ? 17.799 0.727 43.766 1.00 0.00 93 LEU B C 10
ATOM 20707 O O . LEU B 1 88 ? 18.472 0.246 42.850 1.00 0.00 93 LEU B O 10
ATOM 20723 N N . GLN B 1 89 ? 16.666 0.160 44.193 1.00 0.00 94 GLN B N 10
ATOM 20724 C CA . GLN B 1 89 ? 16.148 -1.077 43.600 1.00 0.00 94 GLN B CA 10
ATOM 20725 C C . GLN B 1 89 ? 15.612 -0.817 42.184 1.00 0.00 94 GLN B C 10
ATOM 20726 O O . GLN B 1 89 ? 15.620 -1.702 41.328 1.00 0.00 94 GLN B O 10
ATOM 20740 N N . TYR B 1 90 ? 15.149 0.411 41.932 1.00 0.00 95 TYR B N 10
ATOM 20741 C CA . TYR B 1 90 ? 14.625 0.788 40.618 1.00 0.00 95 TYR B CA 10
ATOM 20742 C C . TYR B 1 90 ? 15.776 1.064 39.638 1.00 0.00 95 TYR B C 10
ATOM 20743 O O . TYR B 1 90 ? 15.655 0.858 38.427 1.00 0.00 95 TYR B O 10
ATOM 20761 N N . LEU B 1 91 ? 16.907 1.544 40.170 1.00 0.00 96 LEU B N 10
ATOM 20762 C CA . LEU B 1 91 ? 18.080 1.866 39.359 1.00 0.00 96 LEU B CA 10
ATOM 20763 C C . LEU B 1 91 ? 18.584 0.639 38.586 1.00 0.00 96 LEU B C 10
ATOM 20764 O O . LEU B 1 91 ? 18.938 0.737 37.407 1.00 0.00 96 LEU B O 10
ATOM 20780 N N . LYS B 1 92 ? 18.630 -0.526 39.244 1.00 0.00 97 LYS B N 10
ATOM 20781 C CA . LYS B 1 92 ? 19.107 -1.746 38.585 1.00 0.00 97 LYS B CA 10
ATOM 20782 C C . LYS B 1 92 ? 18.247 -2.081 37.361 1.00 0.00 97 LYS B C 10
ATOM 20783 O O . LYS B 1 92 ? 18.753 -2.546 36.334 1.00 0.00 97 LYS B O 10
ATOM 20802 N N . ILE B 1 93 ? 16.935 -1.849 37.462 1.00 0.00 98 ILE B N 10
ATOM 20803 C CA . ILE B 1 93 ? 16.013 -2.133 36.356 1.00 0.00 98 ILE B CA 10
ATOM 20804 C C . ILE B 1 93 ? 16.355 -1.240 35.153 1.00 0.00 98 ILE B C 10
ATOM 20805 O O . ILE B 1 93 ? 16.424 -1.701 34.011 1.00 0.00 98 ILE B O 10
ATOM 20821 N N . ILE B 1 94 ? 16.571 0.052 35.417 1.00 0.00 99 ILE B N 10
ATOM 20822 C CA . ILE B 1 94 ? 16.906 1.012 34.362 1.00 0.00 99 ILE B CA 10
ATOM 20823 C C . ILE B 1 94 ? 18.223 0.598 33.685 1.00 0.00 99 ILE B C 10
ATOM 20824 O O . ILE B 1 94 ? 18.183 0.272 32.511 1.00 0.00 99 ILE B O 10
ATOM 20841 N N . ASP A 1 25 ? -12.571 -3.619 44.598 1.00 0.00 30 ASP A N 11
ATOM 20842 C CA . ASP A 1 25 ? -11.537 -3.378 43.551 1.00 0.00 30 ASP A CA 11
ATOM 20843 C C . ASP A 1 25 ? -11.418 -1.874 43.292 1.00 0.00 30 ASP A C 11
ATOM 20844 O O . ASP A 1 25 ? -12.222 -1.278 42.571 1.00 0.00 30 ASP A O 11
ATOM 20853 N N . TYR A 1 26 ? -10.396 -1.254 43.889 1.00 0.00 31 TYR A N 11
ATOM 20854 C CA . TYR A 1 26 ? -10.162 0.183 43.729 1.00 0.00 31 TYR A CA 11
ATOM 20855 C C . TYR A 1 26 ? -9.793 0.524 42.279 1.00 0.00 31 TYR A C 11
ATOM 20856 O O . TYR A 1 26 ? -10.114 1.605 41.777 1.00 0.00 31 TYR A O 11
ATOM 20874 N N . ILE A 1 27 ? -9.110 -0.402 41.596 1.00 0.00 32 ILE A N 11
ATOM 20875 C CA . ILE A 1 27 ? -8.699 -0.191 40.203 1.00 0.00 32 ILE A CA 11
ATOM 20876 C C . ILE A 1 27 ? -9.922 0.165 39.346 1.00 0.00 32 ILE A C 11
ATOM 20877 O O . ILE A 1 27 ? -9.874 1.062 38.499 1.00 0.00 32 ILE A O 11
ATOM 20893 N N . GLN A 1 28 ? -11.032 -0.545 39.571 1.00 0.00 33 GLN A N 11
ATOM 20894 C CA . GLN A 1 28 ? -12.267 -0.304 38.825 1.00 0.00 33 GLN A CA 11
ATOM 20895 C C . GLN A 1 28 ? -12.825 1.091 39.124 1.00 0.00 33 GLN A C 11
ATOM 20896 O O . GLN A 1 28 ? -13.385 1.757 38.250 1.00 0.00 33 GLN A O 11
ATOM 20910 N N . LEU A 1 29 ? -12.672 1.540 40.373 1.00 0.00 34 LEU A N 11
ATOM 20911 C CA . LEU A 1 29 ? -13.159 2.858 40.786 1.00 0.00 34 LEU A CA 11
ATOM 20912 C C . LEU A 1 29 ? -12.424 3.968 40.025 1.00 0.00 34 LEU A C 11
ATOM 20913 O O . LEU A 1 29 ? -13.008 4.996 39.667 1.00 0.00 34 LEU A O 11
ATOM 20929 N N . LEU A 1 30 ? -11.127 3.763 39.776 1.00 0.00 35 LEU A N 11
ATOM 20930 C CA . LEU A 1 30 ? -10.310 4.744 39.058 1.00 0.00 35 LEU A CA 11
ATOM 20931 C C . LEU A 1 30 ? -10.826 4.939 37.630 1.00 0.00 35 LEU A C 11
ATOM 20932 O O . LEU A 1 30 ? -10.789 6.046 37.088 1.00 0.00 35 LEU A O 11
ATOM 20948 N N . SER A 1 31 ? -11.307 3.859 37.008 1.00 0.00 36 SER A N 11
ATOM 20949 C CA . SER A 1 31 ? -11.821 3.927 35.639 1.00 0.00 36 SER A CA 11
ATOM 20950 C C . SER A 1 31 ? -12.927 4.981 35.531 1.00 0.00 36 SER A C 11
ATOM 20951 O O . SER A 1 31 ? -12.999 5.738 34.559 1.00 0.00 36 SER A O 11
ATOM 20959 N N . GLU A 1 32 ? -13.799 5.035 36.544 1.00 0.00 37 GLU A N 11
ATOM 20960 C CA . GLU A 1 32 ? -14.898 6.001 36.564 1.00 0.00 37 GLU A CA 11
ATOM 20961 C C . GLU A 1 32 ? -14.352 7.432 36.600 1.00 0.00 37 GLU A C 11
ATOM 20962 O O . GLU A 1 32 ? -14.839 8.328 35.905 1.00 0.00 37 GLU A O 11
ATOM 20974 N N . ILE A 1 33 ? -13.323 7.643 37.422 1.00 0.00 38 ILE A N 11
ATOM 20975 C CA . ILE A 1 33 ? -12.691 8.961 37.558 1.00 0.00 38 ILE A CA 11
ATOM 20976 C C . ILE A 1 33 ? -11.978 9.335 36.248 1.00 0.00 38 ILE A C 11
ATOM 20977 O O . ILE A 1 33 ? -11.996 10.490 35.811 1.00 0.00 38 ILE A O 11
ATOM 20993 N N . ALA A 1 34 ? -11.340 8.345 35.623 1.00 0.00 39 ALA A N 11
ATOM 20994 C CA . ALA A 1 34 ? -10.614 8.553 34.370 1.00 0.00 39 ALA A CA 11
ATOM 20995 C C . ALA A 1 34 ? -11.539 9.135 33.293 1.00 0.00 39 ALA A C 11
ATOM 20996 O O . ALA A 1 34 ? -11.128 9.960 32.475 1.00 0.00 39 ALA A O 11
ATOM 21003 N N . LYS A 1 35 ? -12.802 8.703 33.295 1.00 0.00 40 LYS A N 11
ATOM 21004 C CA . LYS A 1 35 ? -13.786 9.184 32.325 1.00 0.00 40 LYS A CA 11
ATOM 21005 C C . LYS A 1 35 ? -14.087 10.674 32.537 1.00 0.00 40 LYS A C 11
ATOM 21006 O O . LYS A 1 35 ? -14.346 11.420 31.589 1.00 0.00 40 LYS A O 11
ATOM 21025 N N . GLU A 1 36 ? -14.076 11.105 33.802 1.00 0.00 41 GLU A N 11
ATOM 21026 C CA . GLU A 1 36 ? -14.367 12.494 34.158 1.00 0.00 41 GLU A CA 11
ATOM 21027 C C . GLU A 1 36 ? -13.342 13.468 33.556 1.00 0.00 41 GLU A C 11
ATOM 21028 O O . GLU A 1 36 ? -13.706 14.527 33.035 1.00 0.00 41 GLU A O 11
ATOM 21040 N N . GLN A 1 37 ? -12.053 13.123 33.633 1.00 0.00 42 GLN A N 11
ATOM 21041 C CA . GLN A 1 37 ? -10.997 13.997 33.097 1.00 0.00 42 GLN A CA 11
ATOM 21042 C C . GLN A 1 37 ? -10.515 13.536 31.707 1.00 0.00 42 GLN A C 11
ATOM 21043 O O . GLN A 1 37 ? -9.848 14.289 30.989 1.00 0.00 42 GLN A O 11
ATOM 21057 N N . GLY A 1 38 ? -10.862 12.306 31.307 1.00 0.00 43 GLY A N 11
ATOM 21058 C CA . GLY A 1 38 ? -10.467 11.781 29.995 1.00 0.00 43 GLY A CA 11
ATOM 21059 C C . GLY A 1 38 ? -8.995 11.336 29.962 1.00 0.00 43 GLY A C 11
ATOM 21060 O O . GLY A 1 38 ? -8.356 11.336 28.907 1.00 0.00 43 GLY A O 11
ATOM 21064 N N . PHE A 1 39 ? -8.449 10.944 31.121 1.00 0.00 44 PHE A N 11
ATOM 21065 C CA . PHE A 1 39 ? -7.053 10.492 31.201 1.00 0.00 44 PHE A CA 11
ATOM 21066 C C . PHE A 1 39 ? -6.984 8.969 31.362 1.00 0.00 44 PHE A C 11
ATOM 21067 O O . PHE A 1 39 ? -7.918 8.334 31.857 1.00 0.00 44 PHE A O 11
ATOM 21084 N N . ASN A 1 40 ? -5.859 8.374 30.941 1.00 0.00 45 ASN A N 11
ATOM 21085 C CA . ASN A 1 40 ? -5.666 6.926 31.038 1.00 0.00 45 ASN A CA 11
ATOM 21086 C C . ASN A 1 40 ? -4.420 6.598 31.866 1.00 0.00 45 ASN A C 11
ATOM 21087 O O . ASN A 1 40 ? -3.451 7.362 31.898 1.00 0.00 45 ASN A O 11
ATOM 21098 N N . ILE A 1 41 ? -4.441 5.442 32.539 1.00 0.00 46 ILE A N 11
ATOM 21099 C CA . ILE A 1 41 ? -3.308 5.008 33.363 1.00 0.00 46 ILE A CA 11
ATOM 21100 C C . ILE A 1 41 ? -2.959 3.548 33.048 1.00 0.00 46 ILE A C 11
ATOM 21101 O O . ILE A 1 41 ? -3.834 2.683 32.943 1.00 0.00 46 ILE A O 11
ATOM 21117 N N . THR A 1 42 ? -1.660 3.272 32.901 1.00 0.00 47 THR A N 11
ATOM 21118 C CA . THR A 1 42 ? -1.186 1.922 32.604 1.00 0.00 47 THR A CA 11
ATOM 21119 C C . THR A 1 42 ? -0.544 1.306 33.855 1.00 0.00 47 THR A C 11
ATOM 21120 O O . THR A 1 42 ? 0.238 1.962 34.548 1.00 0.00 47 THR A O 11
ATOM 21131 N N . TYR A 1 43 ? -0.876 0.043 34.163 1.00 0.00 48 TYR A N 11
ATOM 21132 C CA . TYR A 1 43 ? -0.324 -0.626 35.343 1.00 0.00 48 TYR A CA 11
ATOM 21133 C C . TYR A 1 43 ? 0.618 -1.761 34.940 1.00 0.00 48 TYR A C 11
ATOM 21134 O O . TYR A 1 43 ? 0.319 -2.567 34.053 1.00 0.00 48 TYR A O 11
ATOM 21152 N N . LEU A 1 44 ? 1.770 -1.825 35.609 1.00 0.00 49 LEU A N 11
ATOM 21153 C CA . LEU A 1 44 ? 2.768 -2.859 35.341 1.00 0.00 49 LEU A CA 11
ATOM 21154 C C . LEU A 1 44 ? 3.181 -3.543 36.649 1.00 0.00 49 LEU A C 11
ATOM 21155 O O . LEU A 1 44 ? 4.087 -3.094 37.357 1.00 0.00 49 LEU A O 11
ATOM 21171 N N . ASP A 1 45 ? 2.502 -4.645 36.973 1.00 0.00 50 ASP A N 11
ATOM 21172 C CA . ASP A 1 45 ? 2.787 -5.403 38.189 1.00 0.00 50 ASP A CA 11
ATOM 21173 C C . ASP A 1 45 ? 4.025 -6.279 37.992 1.00 0.00 50 ASP A C 11
ATOM 21174 O O . ASP A 1 45 ? 4.122 -7.045 37.029 1.00 0.00 50 ASP A O 11
ATOM 21183 N N . ILE A 1 46 ? 4.982 -6.167 38.915 1.00 0.00 51 ILE A N 11
ATOM 21184 C CA . ILE A 1 46 ? 6.221 -6.954 38.841 1.00 0.00 51 ILE A CA 11
ATOM 21185 C C . ILE A 1 46 ? 6.185 -8.083 39.876 1.00 0.00 51 ILE A C 11
ATOM 21186 O O . ILE A 1 46 ? 5.971 -7.855 41.071 1.00 0.00 51 ILE A O 11
ATOM 21202 N N . ASP A 1 47 ? 6.397 -9.317 39.411 1.00 0.00 52 ASP A N 11
ATOM 21203 C CA . ASP A 1 47 ? 6.388 -10.490 40.291 1.00 0.00 52 ASP A CA 11
ATOM 21204 C C . ASP A 1 47 ? 7.776 -10.743 40.909 1.00 0.00 52 ASP A C 11
ATOM 21205 O O . ASP A 1 47 ? 8.129 -11.877 41.255 1.00 0.00 52 ASP A O 11
ATOM 21214 N N . GLU A 1 48 ? 8.573 -9.677 41.056 1.00 0.00 53 GLU A N 11
ATOM 21215 C CA . GLU A 1 48 ? 9.911 -9.789 41.633 1.00 0.00 53 GLU A CA 11
ATOM 21216 C C . GLU A 1 48 ? 9.860 -9.547 43.143 1.00 0.00 53 GLU A C 11
ATOM 21217 O O . GLU A 1 48 ? 9.760 -8.406 43.606 1.00 0.00 53 GLU A O 11
ATOM 21229 N N . LEU A 1 49 ? 9.921 -10.630 43.924 1.00 0.00 54 LEU A N 11
ATOM 21230 C CA . LEU A 1 49 ? 9.873 -10.528 45.384 1.00 0.00 54 LEU A CA 11
ATOM 21231 C C . LEU A 1 49 ? 11.159 -11.074 46.009 1.00 0.00 54 LEU A C 11
ATOM 21232 O O . LEU A 1 49 ? 11.608 -12.179 45.693 1.00 0.00 54 LEU A O 11
ATOM 21248 N N . SER A 1 50 ? 11.759 -10.292 46.911 1.00 0.00 55 SER A N 11
ATOM 21249 C CA . SER A 1 50 ? 12.991 -10.699 47.587 1.00 0.00 55 SER A CA 11
ATOM 21250 C C . SER A 1 50 ? 12.668 -11.563 48.809 1.00 0.00 55 SER A C 11
ATOM 21251 O O . SER A 1 50 ? 11.499 -11.773 49.150 1.00 0.00 55 SER A O 11
ATOM 21259 N N . ALA A 1 51 ? 13.709 -12.072 49.477 1.00 0.00 56 ALA A N 11
ATOM 21260 C CA . ALA A 1 51 ? 13.522 -12.915 50.660 1.00 0.00 56 ALA A CA 11
ATOM 21261 C C . ALA A 1 51 ? 12.731 -12.166 51.734 1.00 0.00 56 ALA A C 11
ATOM 21262 O O . ALA A 1 51 ? 11.869 -12.736 52.411 1.00 0.00 56 ALA A O 11
ATOM 21269 N N . ASN A 1 52 ? 13.017 -10.870 51.885 1.00 0.00 57 ASN A N 11
ATOM 21270 C CA . ASN A 1 52 ? 12.326 -10.041 52.871 1.00 0.00 57 ASN A CA 11
ATOM 21271 C C . ASN A 1 52 ? 11.999 -8.666 52.283 1.00 0.00 57 ASN A C 11
ATOM 21272 O O . ASN A 1 52 ? 12.823 -7.745 52.300 1.00 0.00 57 ASN A O 11
ATOM 21283 N N . GLY A 1 53 ? 10.781 -8.523 51.754 1.00 0.00 58 GLY A N 11
ATOM 21284 C CA . GLY A 1 53 ? 10.347 -7.261 51.160 1.00 0.00 58 GLY A CA 11
ATOM 21285 C C . GLY A 1 53 ? 8.827 -7.216 51.007 1.00 0.00 58 GLY A C 11
ATOM 21286 O O . GLY A 1 53 ? 8.077 -7.408 51.967 1.00 0.00 58 GLY A O 11
ATOM 21290 N N . GLN A 1 54 ? 8.366 -6.954 49.780 1.00 0.00 59 GLN A N 11
ATOM 21291 C CA . GLN A 1 54 ? 6.930 -6.877 49.492 1.00 0.00 59 GLN A CA 11
ATOM 21292 C C . GLN A 1 54 ? 6.685 -6.697 47.990 1.00 0.00 59 GLN A C 11
ATOM 21293 O O . GLN A 1 54 ? 7.607 -6.417 47.217 1.00 0.00 59 GLN A O 11
ATOM 21307 N N . TYR A 1 55 ? 5.427 -6.855 47.573 1.00 0.00 60 TYR A N 11
ATOM 21308 C CA . TYR A 1 55 ? 5.053 -6.707 46.172 1.00 0.00 60 TYR A CA 11
ATOM 21309 C C . TYR A 1 55 ? 5.272 -5.255 45.724 1.00 0.00 60 TYR A C 11
ATOM 21310 O O . TYR A 1 55 ? 5.370 -4.340 46.547 1.00 0.00 60 TYR A O 11
ATOM 21328 N N . GLN A 1 56 ? 5.355 -5.041 44.407 1.00 0.00 61 GLN A N 11
ATOM 21329 C CA . GLN A 1 56 ? 5.565 -3.699 43.857 1.00 0.00 61 GLN A CA 11
ATOM 21330 C C . GLN A 1 56 ? 4.681 -3.472 42.629 1.00 0.00 61 GLN A C 11
ATOM 21331 O O . GLN A 1 56 ? 4.372 -4.403 41.881 1.00 0.00 61 GLN A O 11
ATOM 21345 N N . CYS A 1 57 ? 4.271 -2.217 42.415 1.00 0.00 62 CYS A N 11
ATOM 21346 C CA . CYS A 1 57 ? 3.423 -1.872 41.271 1.00 0.00 62 CYS A CA 11
ATOM 21347 C C . CYS A 1 57 ? 3.915 -0.584 40.600 1.00 0.00 62 CYS A C 11
ATOM 21348 O O . CYS A 1 57 ? 4.197 0.418 41.263 1.00 0.00 62 CYS A O 11
ATOM 21356 N N . LEU A 1 58 ? 4.018 -0.609 39.265 1.00 0.00 63 LEU A N 11
ATOM 21357 C CA . LEU A 1 58 ? 4.475 0.559 38.506 1.00 0.00 63 LEU A CA 11
ATOM 21358 C C . LEU A 1 58 ? 3.352 1.111 37.622 1.00 0.00 63 LEU A C 11
ATOM 21359 O O . LEU A 1 58 ? 2.880 0.445 36.698 1.00 0.00 63 LEU A O 11
ATOM 21375 N N . ALA A 1 59 ? 2.926 2.350 37.902 1.00 0.00 64 ALA A N 11
ATOM 21376 C CA . ALA A 1 59 ? 1.863 2.991 37.121 1.00 0.00 64 ALA A CA 11
ATOM 21377 C C . ALA A 1 59 ? 2.459 4.013 36.143 1.00 0.00 64 ALA A C 11
ATOM 21378 O O . ALA A 1 59 ? 2.995 5.047 36.546 1.00 0.00 64 ALA A O 11
ATOM 21385 N N . GLU A 1 60 ? 2.370 3.717 34.843 1.00 0.00 65 GLU A N 11
ATOM 21386 C CA . GLU A 1 60 ? 2.912 4.600 33.805 1.00 0.00 65 GLU A CA 11
ATOM 21387 C C . GLU A 1 60 ? 1.788 5.247 32.985 1.00 0.00 65 GLU A C 11
ATOM 21388 O O . GLU A 1 60 ? 0.890 4.569 32.481 1.00 0.00 65 GLU A O 11
ATOM 21400 N N . LEU A 1 61 ? 1.841 6.578 32.847 1.00 0.00 66 LEU A N 11
ATOM 21401 C CA . LEU A 1 61 ? 0.822 7.318 32.076 1.00 0.00 66 LEU A CA 11
ATOM 21402 C C . LEU A 1 61 ? 1.160 7.328 30.571 1.00 0.00 66 LEU A C 11
ATOM 21403 O O . LEU A 1 61 ? 2.262 7.709 30.169 1.00 0.00 66 LEU A O 11
ATOM 21419 N N . SER A 1 62 ? 0.210 6.880 29.722 1.00 0.00 67 SER A N 11
ATOM 21420 C CA . SER A 1 62 ? 0.441 6.820 28.264 1.00 0.00 67 SER A CA 11
ATOM 21421 C C . SER A 1 62 ? -0.097 8.062 27.520 1.00 0.00 67 SER A C 11
ATOM 21422 O O . SER A 1 62 ? 0.557 8.587 26.614 1.00 0.00 67 SER A O 11
ATOM 21430 N N . THR A 1 63 ? -1.280 8.555 27.907 1.00 0.00 68 THR A N 11
ATOM 21431 C CA . THR A 1 63 ? -1.867 9.756 27.271 1.00 0.00 68 THR A CA 11
ATOM 21432 C C . THR A 1 63 ? -1.298 11.024 27.928 1.00 0.00 68 THR A C 11
ATOM 21433 O O . THR A 1 63 ? -1.108 12.068 27.304 1.00 0.00 68 THR A O 11
ATOM 21444 N N . SER A 1 64 ? -1.001 10.889 29.209 1.00 0.00 69 SER A N 11
ATOM 21445 C CA . SER A 1 64 ? -0.423 11.933 30.035 1.00 0.00 69 SER A CA 11
ATOM 21446 C C . SER A 1 64 ? 1.108 11.906 29.875 1.00 0.00 69 SER A C 11
ATOM 21447 O O . SER A 1 64 ? 1.640 10.943 29.312 1.00 0.00 69 SER A O 11
ATOM 21455 N N . PRO A 1 65 ? 1.833 12.925 30.323 1.00 0.00 70 PRO A N 11
ATOM 21456 C CA . PRO A 1 65 ? 3.315 12.959 30.167 1.00 0.00 70 PRO A CA 11
ATOM 21457 C C . PRO A 1 65 ? 3.894 11.808 30.984 1.00 0.00 70 PRO A C 11
ATOM 21458 O O . PRO A 1 65 ? 3.167 11.164 31.752 1.00 0.00 70 PRO A O 11
ATOM 21469 N N . ILE A 1 66 ? 5.147 11.423 30.718 1.00 0.00 71 ILE A N 11
ATOM 21470 C CA . ILE A 1 66 ? 5.681 10.211 31.336 1.00 0.00 71 ILE A CA 11
ATOM 21471 C C . ILE A 1 66 ? 5.984 10.431 32.817 1.00 0.00 71 ILE A C 11
ATOM 21472 O O . ILE A 1 66 ? 6.868 11.180 33.232 1.00 0.00 71 ILE A O 11
ATOM 21488 N N . THR A 1 67 ? 5.190 9.710 33.609 1.00 0.00 72 THR A N 11
ATOM 21489 C CA . THR A 1 67 ? 5.262 9.711 35.049 1.00 0.00 72 THR A CA 11
ATOM 21490 C C . THR A 1 67 ? 5.083 8.270 35.517 1.00 0.00 72 THR A C 11
ATOM 21491 O O . THR A 1 67 ? 4.130 7.578 35.110 1.00 0.00 72 THR A O 11
ATOM 21502 N N . VAL A 1 68 ? 6.000 7.803 36.363 1.00 0.00 73 VAL A N 11
ATOM 21503 C CA . VAL A 1 68 ? 5.932 6.429 36.875 1.00 0.00 73 VAL A CA 11
ATOM 21504 C C . VAL A 1 68 ? 5.711 6.449 38.391 1.00 0.00 73 VAL A C 11
ATOM 21505 O O . VAL A 1 68 ? 6.525 6.976 39.153 1.00 0.00 73 VAL A O 11
ATOM 21518 N N . CYS A 1 69 ? 4.597 5.861 38.834 1.00 0.00 74 CYS A N 11
ATOM 21519 C CA . CYS A 1 69 ? 4.277 5.806 40.257 1.00 0.00 74 CYS A CA 11
ATOM 21520 C C . CYS A 1 69 ? 4.711 4.459 40.835 1.00 0.00 74 CYS A C 11
ATOM 21521 O O . CYS A 1 69 ? 4.546 3.410 40.205 1.00 0.00 74 CYS A O 11
ATOM 21529 N N . HIS A 1 70 ? 5.287 4.481 42.041 1.00 0.00 75 HIS A N 11
ATOM 21530 C CA . HIS A 1 70 ? 5.759 3.253 42.688 1.00 0.00 75 HIS A CA 11
ATOM 21531 C C . HIS A 1 70 ? 4.907 2.936 43.928 1.00 0.00 75 HIS A C 11
ATOM 21532 O O . HIS A 1 70 ? 4.896 3.699 44.903 1.00 0.00 75 HIS A O 11
ATOM 21547 N N . GLY A 1 71 ? 4.193 1.794 43.903 1.00 0.00 76 GLY A N 11
ATOM 21548 C CA . GLY A 1 71 ? 3.349 1.382 45.025 1.00 0.00 76 GLY A CA 11
ATOM 21549 C C . GLY A 1 71 ? 3.855 0.076 45.638 1.00 0.00 76 GLY A C 11
ATOM 21550 O O . GLY A 1 71 ? 4.776 -0.563 45.118 1.00 0.00 76 GLY A O 11
ATOM 21554 N N . SER A 1 72 ? 3.241 -0.333 46.753 1.00 0.00 77 SER A N 11
ATOM 21555 C CA . SER A 1 72 ? 3.628 -1.567 47.436 1.00 0.00 77 SER A CA 11
ATOM 21556 C C . SER A 1 72 ? 2.425 -2.181 48.158 1.00 0.00 77 SER A C 11
ATOM 21557 O O . SER A 1 72 ? 1.528 -1.473 48.626 1.00 0.00 77 SER A O 11
ATOM 21565 N N . GLY A 1 73 ? 2.405 -3.514 48.250 1.00 0.00 78 GLY A N 11
ATOM 21566 C CA . GLY A 1 73 ? 1.313 -4.222 48.914 1.00 0.00 78 GLY A CA 11
ATOM 21567 C C . GLY A 1 73 ? 1.835 -5.382 49.759 1.00 0.00 78 GLY A C 11
ATOM 21568 O O . GLY A 1 73 ? 2.964 -5.852 49.590 1.00 0.00 78 GLY A O 11
ATOM 21572 N N . ILE A 1 74 ? 0.998 -5.846 50.688 1.00 0.00 79 ILE A N 11
ATOM 21573 C CA . ILE A 1 74 ? 1.361 -6.953 51.582 1.00 0.00 79 ILE A CA 11
ATOM 21574 C C . ILE A 1 74 ? 0.705 -8.284 51.162 1.00 0.00 79 ILE A C 11
ATOM 21575 O O . ILE A 1 74 ? 0.823 -9.293 51.865 1.00 0.00 79 ILE A O 11
ATOM 21591 N N . SER A 1 75 ? 0.001 -8.298 50.018 1.00 0.00 80 SER A N 11
ATOM 21592 C CA . SER A 1 75 ? -0.665 -9.513 49.538 1.00 0.00 80 SER A CA 11
ATOM 21593 C C . SER A 1 75 ? -0.301 -9.785 48.069 1.00 0.00 80 SER A C 11
ATOM 21594 O O . SER A 1 75 ? 0.536 -9.096 47.478 1.00 0.00 80 SER A O 11
ATOM 21602 N N . CYS A 1 76 ? -0.928 -10.808 47.473 1.00 0.00 81 CYS A N 11
ATOM 21603 C CA . CYS A 1 76 ? -0.671 -11.184 46.078 1.00 0.00 81 CYS A CA 11
ATOM 21604 C C . CYS A 1 76 ? -0.655 -9.963 45.152 1.00 0.00 81 CYS A C 11
ATOM 21605 O O . CYS A 1 76 ? 0.331 -9.702 44.456 1.00 0.00 81 CYS A O 11
ATOM 21613 N N . GLY A 1 77 ? -1.761 -9.210 45.126 1.00 0.00 82 GLY A N 11
ATOM 21614 C CA . GLY A 1 77 ? -1.863 -8.027 44.266 1.00 0.00 82 GLY A CA 11
ATOM 21615 C C . GLY A 1 77 ? -2.425 -6.819 45.019 1.00 0.00 82 GLY A C 11
ATOM 21616 O O . GLY A 1 77 ? -3.246 -6.065 44.491 1.00 0.00 82 GLY A O 11
ATOM 21620 N N . ASN A 1 78 ? -1.985 -6.626 46.264 1.00 0.00 83 ASN A N 11
ATOM 21621 C CA . ASN A 1 78 ? -2.450 -5.494 47.075 1.00 0.00 83 ASN A CA 11
ATOM 21622 C C . ASN A 1 78 ? -1.712 -4.190 46.713 1.00 0.00 83 ASN A C 11
ATOM 21623 O O . ASN A 1 78 ? -2.166 -3.090 47.037 1.00 0.00 83 ASN A O 11
ATOM 21634 N N . ALA A 1 79 ? -0.541 -4.312 46.069 1.00 0.00 84 ALA A N 11
ATOM 21635 C CA . ALA A 1 79 ? 0.273 -3.151 45.708 1.00 0.00 84 ALA A CA 11
ATOM 21636 C C . ALA A 1 79 ? -0.430 -2.220 44.721 1.00 0.00 84 ALA A C 11
ATOM 21637 O O . ALA A 1 79 ? -0.394 -0.995 44.875 1.00 0.00 84 ALA A O 11
ATOM 21644 N N . GLN A 1 80 ? -1.083 -2.787 43.705 1.00 0.00 85 GLN A N 11
ATOM 21645 C CA . GLN A 1 80 ? -1.796 -1.973 42.718 1.00 0.00 85 GLN A CA 11
ATOM 21646 C C . GLN A 1 80 ? -2.891 -1.157 43.413 1.00 0.00 85 GLN A C 11
ATOM 21647 O O . GLN A 1 80 ? -3.155 -0.002 43.068 1.00 0.00 85 GLN A O 11
ATOM 21661 N N . SER A 1 81 ? -3.534 -1.772 44.411 1.00 0.00 86 SER A N 11
ATOM 21662 C CA . SER A 1 81 ? -4.598 -1.118 45.167 1.00 0.00 86 SER A CA 11
ATOM 21663 C C . SER A 1 81 ? -4.054 0.081 45.948 1.00 0.00 86 SER A C 11
ATOM 21664 O O . SER A 1 81 ? -4.690 1.136 46.027 1.00 0.00 86 SER A O 11
ATOM 21672 N N . ASP A 1 82 ? -2.865 -0.084 46.541 1.00 0.00 87 ASP A N 11
ATOM 21673 C CA . ASP A 1 82 ? -2.246 0.985 47.324 1.00 0.00 87 ASP A CA 11
ATOM 21674 C C . ASP A 1 82 ? -1.873 2.167 46.433 1.00 0.00 87 ASP A C 11
ATOM 21675 O O . ASP A 1 82 ? -2.120 3.325 46.775 1.00 0.00 87 ASP A O 11
ATOM 21684 N N . ALA A 1 83 ? -1.273 1.880 45.276 1.00 0.00 88 ALA A N 11
ATOM 21685 C CA . ALA A 1 83 ? -0.875 2.927 44.339 1.00 0.00 88 ALA A CA 11
ATOM 21686 C C . ALA A 1 83 ? -2.098 3.689 43.824 1.00 0.00 88 ALA A C 11
ATOM 21687 O O . ALA A 1 83 ? -2.065 4.907 43.650 1.00 0.00 88 ALA A O 11
ATOM 21694 N N . ALA A 1 84 ? -3.189 2.962 43.560 1.00 0.00 89 ALA A N 11
ATOM 21695 C CA . ALA A 1 84 ? -4.420 3.571 43.049 1.00 0.00 89 ALA A CA 11
ATOM 21696 C C . ALA A 1 84 ? -5.080 4.466 44.101 1.00 0.00 89 ALA A C 11
ATOM 21697 O O . ALA A 1 84 ? -5.519 5.583 43.810 1.00 0.00 89 ALA A O 11
ATOM 21704 N N . HIS A 1 85 ? -5.150 3.974 45.340 1.00 0.00 90 HIS A N 11
ATOM 21705 C CA . HIS A 1 85 ? -5.758 4.732 46.433 1.00 0.00 90 HIS A CA 11
ATOM 21706 C C . HIS A 1 85 ? -4.879 5.922 46.814 1.00 0.00 90 HIS A C 11
ATOM 21707 O O . HIS A 1 85 ? -5.360 7.035 47.047 1.00 0.00 90 HIS A O 11
ATOM 21722 N N . ASN A 1 86 ? -3.573 5.678 46.885 1.00 0.00 91 ASN A N 11
ATOM 21723 C CA . ASN A 1 86 ? -2.614 6.716 47.246 1.00 0.00 91 ASN A CA 11
ATOM 21724 C C . ASN A 1 86 ? -2.515 7.778 46.152 1.00 0.00 91 ASN A C 11
ATOM 21725 O O . ASN A 1 86 ? -2.492 8.980 46.423 1.00 0.00 91 ASN A O 11
ATOM 21736 N N . ALA A 1 87 ? -2.454 7.331 44.899 1.00 0.00 92 ALA A N 11
ATOM 21737 C CA . ALA A 1 87 ? -2.340 8.243 43.763 1.00 0.00 92 ALA A CA 11
ATOM 21738 C C . ALA A 1 87 ? -3.499 9.236 43.726 1.00 0.00 92 ALA A C 11
ATOM 21739 O O . ALA A 1 87 ? -3.311 10.415 43.426 1.00 0.00 92 ALA A O 11
ATOM 21746 N N . LEU A 1 88 ? -4.714 8.759 44.012 1.00 0.00 93 LEU A N 11
ATOM 21747 C CA . LEU A 1 88 ? -5.901 9.618 43.979 1.00 0.00 93 LEU A CA 11
ATOM 21748 C C . LEU A 1 88 ? -5.797 10.785 44.966 1.00 0.00 93 LEU A C 11
ATOM 21749 O O . LEU A 1 88 ? -6.060 11.940 44.616 1.00 0.00 93 LEU A O 11
ATOM 21765 N N . GLN A 1 89 ? -5.420 10.490 46.212 1.00 0.00 94 GLN A N 11
ATOM 21766 C CA . GLN A 1 89 ? -5.297 11.521 47.243 1.00 0.00 94 GLN A CA 11
ATOM 21767 C C . GLN A 1 89 ? -4.073 12.395 47.005 1.00 0.00 94 GLN A C 11
ATOM 21768 O O . GLN A 1 89 ? -4.120 13.620 47.159 1.00 0.00 94 GLN A O 11
ATOM 21782 N N . TYR A 1 90 ? -2.962 11.762 46.632 1.00 0.00 95 TYR A N 11
ATOM 21783 C CA . TYR A 1 90 ? -1.724 12.488 46.386 1.00 0.00 95 TYR A CA 11
ATOM 21784 C C . TYR A 1 90 ? -1.793 13.300 45.087 1.00 0.00 95 TYR A C 11
ATOM 21785 O O . TYR A 1 90 ? -1.034 14.255 44.898 1.00 0.00 95 TYR A O 11
ATOM 21803 N N . LEU A 1 91 ? -2.724 12.944 44.190 1.00 0.00 96 LEU A N 11
ATOM 21804 C CA . LEU A 1 91 ? -2.885 13.676 42.937 1.00 0.00 96 LEU A CA 11
ATOM 21805 C C . LEU A 1 91 ? -3.229 15.140 43.238 1.00 0.00 96 LEU A C 11
ATOM 21806 O O . LEU A 1 91 ? -2.893 16.047 42.469 1.00 0.00 96 LEU A O 11
ATOM 21822 N N . LYS A 1 92 ? -3.904 15.378 44.373 1.00 0.00 97 LYS A N 11
ATOM 21823 C CA . LYS A 1 92 ? -4.283 16.724 44.765 1.00 0.00 97 LYS A CA 11
ATOM 21824 C C . LYS A 1 92 ? -3.031 17.564 45.026 1.00 0.00 97 LYS A C 11
ATOM 21825 O O . LYS A 1 92 ? -2.900 18.688 44.532 1.00 0.00 97 LYS A O 11
ATOM 21844 N N . ILE A 1 93 ? -2.097 17.018 45.819 1.00 0.00 98 ILE A N 11
ATOM 21845 C CA . ILE A 1 93 ? -0.868 17.738 46.142 1.00 0.00 98 ILE A CA 11
ATOM 21846 C C . ILE A 1 93 ? 0.056 17.843 44.919 1.00 0.00 98 ILE A C 11
ATOM 21847 O O . ILE A 1 93 ? 0.742 18.852 44.727 1.00 0.00 98 ILE A O 11
ATOM 21863 N N . ILE A 1 94 ? 0.071 16.803 44.072 1.00 0.00 99 ILE A N 11
ATOM 21864 C CA . ILE A 1 94 ? 0.906 16.805 42.866 1.00 0.00 99 ILE A CA 11
ATOM 21865 C C . ILE A 1 94 ? 0.320 17.788 41.843 1.00 0.00 99 ILE A C 11
ATOM 21866 O O . ILE A 1 94 ? 0.873 18.867 41.704 1.00 0.00 99 ILE A O 11
ATOM 21883 N N . ASP B 1 25 ? 20.311 6.859 56.257 1.00 0.00 30 ASP B N 11
ATOM 21884 C CA . ASP B 1 25 ? 21.676 6.507 55.763 1.00 0.00 30 ASP B CA 11
ATOM 21885 C C . ASP B 1 25 ? 21.649 6.343 54.241 1.00 0.00 30 ASP B C 11
ATOM 21886 O O . ASP B 1 25 ? 22.531 6.830 53.530 1.00 0.00 30 ASP B O 11
ATOM 21895 N N . TYR B 1 26 ? 20.628 5.645 53.736 1.00 0.00 31 TYR B N 11
ATOM 21896 C CA . TYR B 1 26 ? 20.484 5.408 52.297 1.00 0.00 31 TYR B CA 11
ATOM 21897 C C . TYR B 1 26 ? 20.388 6.727 51.524 1.00 0.00 31 TYR B C 11
ATOM 21898 O O . TYR B 1 26 ? 20.862 6.844 50.391 1.00 0.00 31 TYR B O 11
ATOM 21916 N N . ILE B 1 27 ? 19.770 7.735 52.144 1.00 0.00 32 ILE B N 11
ATOM 21917 C CA . ILE B 1 27 ? 19.614 9.051 51.515 1.00 0.00 32 ILE B CA 11
ATOM 21918 C C . ILE B 1 27 ? 20.995 9.609 51.129 1.00 0.00 32 ILE B C 11
ATOM 21919 O O . ILE B 1 27 ? 21.158 10.261 50.095 1.00 0.00 32 ILE B O 11
ATOM 21935 N N . GLN B 1 28 ? 21.996 9.348 51.975 1.00 0.00 33 GLN B N 11
ATOM 21936 C CA . GLN B 1 28 ? 23.360 9.819 51.735 1.00 0.00 33 GLN B CA 11
ATOM 21937 C C . GLN B 1 28 ? 23.967 9.148 50.497 1.00 0.00 33 GLN B C 11
ATOM 21938 O O . GLN B 1 28 ? 24.666 9.784 49.701 1.00 0.00 33 GLN B O 11
ATOM 21952 N N . LEU B 1 29 ? 23.707 7.847 50.334 1.00 0.00 34 LEU B N 11
ATOM 21953 C CA . LEU B 1 29 ? 24.236 7.089 49.197 1.00 0.00 34 LEU B CA 11
ATOM 21954 C C . LEU B 1 29 ? 23.674 7.622 47.875 1.00 0.00 34 LEU B C 11
ATOM 21955 O O . LEU B 1 29 ? 24.401 7.800 46.894 1.00 0.00 34 LEU B O 11
ATOM 21971 N N . LEU B 1 30 ? 22.364 7.877 47.847 1.00 0.00 35 LEU B N 11
ATOM 21972 C CA . LEU B 1 30 ? 21.699 8.383 46.644 1.00 0.00 35 LEU B CA 11
ATOM 21973 C C . LEU B 1 30 ? 22.218 9.773 46.273 1.00 0.00 35 LEU B C 11
ATOM 21974 O O . LEU B 1 30 ? 22.431 10.083 45.100 1.00 0.00 35 LEU B O 11
ATOM 21990 N N . SER B 1 31 ? 22.428 10.617 47.284 1.00 0.00 36 SER B N 11
ATOM 21991 C CA . SER B 1 31 ? 22.926 11.975 47.068 1.00 0.00 36 SER B CA 11
ATOM 21992 C C . SER B 1 31 ? 24.272 11.956 46.335 1.00 0.00 36 SER B C 11
ATOM 21993 O O . SER B 1 31 ? 24.542 12.793 45.470 1.00 0.00 36 SER B O 11
ATOM 22001 N N . GLU B 1 32 ? 25.138 11.003 46.698 1.00 0.00 37 GLU B N 11
ATOM 22002 C CA . GLU B 1 32 ? 26.463 10.891 46.082 1.00 0.00 37 GLU B CA 11
ATOM 22003 C C . GLU B 1 32 ? 26.355 10.538 44.598 1.00 0.00 37 GLU B C 11
ATOM 22004 O O . GLU B 1 32 ? 26.997 11.150 43.740 1.00 0.00 37 GLU B O 11
ATOM 22016 N N . ILE B 1 33 ? 25.533 9.539 44.296 1.00 0.00 38 ILE B N 11
ATOM 22017 C CA . ILE B 1 33 ? 25.329 9.088 42.914 1.00 0.00 38 ILE B CA 11
ATOM 22018 C C . ILE B 1 33 ? 24.640 10.188 42.094 1.00 0.00 38 ILE B C 11
ATOM 22019 O O . ILE B 1 33 ? 24.969 10.424 40.930 1.00 0.00 38 ILE B O 11
ATOM 22035 N N . ALA B 1 34 ? 23.665 10.858 42.709 1.00 0.00 39 ALA B N 11
ATOM 22036 C CA . ALA B 1 34 ? 22.913 11.923 42.045 1.00 0.00 39 ALA B CA 11
ATOM 22037 C C . ALA B 1 34 ? 23.847 13.046 41.582 1.00 0.00 39 ALA B C 11
ATOM 22038 O O . ALA B 1 34 ? 23.672 13.624 40.507 1.00 0.00 39 ALA B O 11
ATOM 22045 N N . LYS B 1 35 ? 24.850 13.362 42.404 1.00 0.00 40 LYS B N 11
ATOM 22046 C CA . LYS B 1 35 ? 25.815 14.413 42.080 1.00 0.00 40 LYS B CA 11
ATOM 22047 C C . LYS B 1 35 ? 26.681 14.005 40.882 1.00 0.00 40 LYS B C 11
ATOM 22048 O O . LYS B 1 35 ? 27.021 14.824 40.022 1.00 0.00 40 LYS B O 11
ATOM 22067 N N . GLU B 1 36 ? 27.054 12.724 40.832 1.00 0.00 41 GLU B N 11
ATOM 22068 C CA . GLU B 1 36 ? 27.892 12.198 39.753 1.00 0.00 41 GLU B CA 11
ATOM 22069 C C . GLU B 1 36 ? 27.106 12.077 38.442 1.00 0.00 41 GLU B C 11
ATOM 22070 O O . GLU B 1 36 ? 27.618 12.374 37.358 1.00 0.00 41 GLU B O 11
ATOM 22082 N N . GLN B 1 37 ? 25.856 11.619 38.538 1.00 0.00 42 GLN B N 11
ATOM 22083 C CA . GLN B 1 37 ? 25.004 11.440 37.355 1.00 0.00 42 GLN B CA 11
ATOM 22084 C C . GLN B 1 37 ? 24.207 12.710 37.010 1.00 0.00 42 GLN B C 11
ATOM 22085 O O . GLN B 1 37 ? 23.604 12.804 35.938 1.00 0.00 42 GLN B O 11
ATOM 22099 N N . GLY B 1 38 ? 24.199 13.698 37.916 1.00 0.00 43 GLY B N 11
ATOM 22100 C CA . GLY B 1 38 ? 23.473 14.949 37.682 1.00 0.00 43 GLY B CA 11
ATOM 22101 C C . GLY B 1 38 ? 21.965 14.778 37.905 1.00 0.00 43 GLY B C 11
ATOM 22102 O O . GLY B 1 38 ? 21.143 15.459 37.282 1.00 0.00 43 GLY B O 11
ATOM 22106 N N . PHE B 1 39 ? 21.594 13.863 38.807 1.00 0.00 44 PHE B N 11
ATOM 22107 C CA . PHE B 1 39 ? 20.188 13.609 39.122 1.00 0.00 44 PHE B CA 11
ATOM 22108 C C . PHE B 1 39 ? 19.796 14.389 40.381 1.00 0.00 44 PHE B C 11
ATOM 22109 O O . PHE B 1 39 ? 20.651 14.757 41.192 1.00 0.00 44 PHE B O 11
ATOM 22126 N N . ASN B 1 40 ? 18.495 14.648 40.557 1.00 0.00 45 ASN B N 11
ATOM 22127 C CA . ASN B 1 40 ? 18.017 15.383 41.722 1.00 0.00 45 ASN B CA 11
ATOM 22128 C C . ASN B 1 40 ? 16.745 14.738 42.269 1.00 0.00 45 ASN B C 11
ATOM 22129 O O . ASN B 1 40 ? 15.845 14.349 41.519 1.00 0.00 45 ASN B O 11
ATOM 22140 N N . ILE B 1 41 ? 16.671 14.620 43.593 1.00 0.00 46 ILE B N 11
ATOM 22141 C CA . ILE B 1 41 ? 15.509 14.017 44.254 1.00 0.00 46 ILE B CA 11
ATOM 22142 C C . ILE B 1 41 ? 14.906 14.982 45.271 1.00 0.00 46 ILE B C 11
ATOM 22143 O O . ILE B 1 41 ? 15.608 15.568 46.101 1.00 0.00 46 ILE B O 11
ATOM 22159 N N . THR B 1 42 ? 13.582 15.156 45.201 1.00 0.00 47 THR B N 11
ATOM 22160 C CA . THR B 1 42 ? 12.872 16.055 46.112 1.00 0.00 47 THR B CA 11
ATOM 22161 C C . THR B 1 42 ? 11.998 15.239 47.074 1.00 0.00 47 THR B C 11
ATOM 22162 O O . THR B 1 42 ? 11.301 14.309 46.658 1.00 0.00 47 THR B O 11
ATOM 22173 N N . TYR B 1 43 ? 12.032 15.574 48.373 1.00 0.00 48 TYR B N 11
ATOM 22174 C CA . TYR B 1 43 ? 11.239 14.847 49.364 1.00 0.00 48 TYR B CA 11
ATOM 22175 C C . TYR B 1 43 ? 9.935 15.582 49.686 1.00 0.00 48 TYR B C 11
ATOM 22176 O O . TYR B 1 43 ? 9.900 16.804 49.853 1.00 0.00 48 TYR B O 11
ATOM 22194 N N . LEU B 1 44 ? 8.849 14.814 49.788 1.00 0.00 49 LEU B N 11
ATOM 22195 C CA . LEU B 1 44 ? 7.530 15.358 50.105 1.00 0.00 49 LEU B CA 11
ATOM 22196 C C . LEU B 1 44 ? 6.988 14.672 51.361 1.00 0.00 49 LEU B C 11
ATOM 22197 O O . LEU B 1 44 ? 7.167 13.466 51.555 1.00 0.00 49 LEU B O 11
ATOM 22213 N N . ASP B 1 45 ? 6.324 15.440 52.232 1.00 0.00 50 ASP B N 11
ATOM 22214 C CA . ASP B 1 45 ? 5.771 14.884 53.472 1.00 0.00 50 ASP B CA 11
ATOM 22215 C C . ASP B 1 45 ? 4.422 15.523 53.821 1.00 0.00 50 ASP B C 11
ATOM 22216 O O . ASP B 1 45 ? 4.340 16.516 54.553 1.00 0.00 50 ASP B O 11
ATOM 22225 N N . ILE B 1 46 ? 3.343 14.933 53.299 1.00 0.00 51 ILE B N 11
ATOM 22226 C CA . ILE B 1 46 ? 1.986 15.423 53.559 1.00 0.00 51 ILE B CA 11
ATOM 22227 C C . ILE B 1 46 ? 1.891 16.936 53.284 1.00 0.00 51 ILE B C 11
ATOM 22228 O O . ILE B 1 46 ? 1.960 17.766 54.196 1.00 0.00 51 ILE B O 11
ATOM 22244 N N . ASP B 1 47 ? 1.713 17.293 52.008 1.00 0.00 52 ASP B N 11
ATOM 22245 C CA . ASP B 1 47 ? 1.591 18.694 51.613 1.00 0.00 52 ASP B CA 11
ATOM 22246 C C . ASP B 1 47 ? 0.236 19.257 52.062 1.00 0.00 52 ASP B C 11
ATOM 22247 O O . ASP B 1 47 ? 0.133 20.402 52.511 1.00 0.00 52 ASP B O 11
ATOM 22256 N N . GLU B 1 48 ? -0.816 18.436 51.946 1.00 0.00 53 GLU B N 11
ATOM 22257 C CA . GLU B 1 48 ? -2.165 18.843 52.342 1.00 0.00 53 GLU B CA 11
ATOM 22258 C C . GLU B 1 48 ? -3.005 17.610 52.739 1.00 0.00 53 GLU B C 11
ATOM 22259 O O . GLU B 1 48 ? -4.099 17.362 52.215 1.00 0.00 53 GLU B O 11
ATOM 22271 N N . LEU B 1 49 ? -2.480 16.818 53.679 1.00 0.00 54 LEU B N 11
ATOM 22272 C CA . LEU B 1 49 ? -3.171 15.607 54.149 1.00 0.00 54 LEU B CA 11
ATOM 22273 C C . LEU B 1 49 ? -2.868 15.337 55.637 1.00 0.00 54 LEU B C 11
ATOM 22274 O O . LEU B 1 49 ? -2.961 14.203 56.116 1.00 0.00 54 LEU B O 11
ATOM 22290 N N . SER B 1 50 ? -2.491 16.389 56.374 1.00 0.00 55 SER B N 11
ATOM 22291 C CA . SER B 1 50 ? -2.163 16.272 57.799 1.00 0.00 55 SER B CA 11
ATOM 22292 C C . SER B 1 50 ? -3.423 16.136 58.672 1.00 0.00 55 SER B C 11
ATOM 22293 O O . SER B 1 50 ? -3.352 15.718 59.831 1.00 0.00 55 SER B O 11
ATOM 22301 N N . ALA B 1 51 ? -4.584 16.517 58.125 1.00 0.00 56 ALA B N 11
ATOM 22302 C CA . ALA B 1 51 ? -5.842 16.462 58.871 1.00 0.00 56 ALA B CA 11
ATOM 22303 C C . ALA B 1 51 ? -6.120 15.047 59.389 1.00 0.00 56 ALA B C 11
ATOM 22304 O O . ALA B 1 51 ? -6.576 14.865 60.523 1.00 0.00 56 ALA B O 11
ATOM 22311 N N . ASN B 1 52 ? -5.840 14.031 58.565 1.00 0.00 57 ASN B N 11
ATOM 22312 C CA . ASN B 1 52 ? -6.063 12.635 58.965 1.00 0.00 57 ASN B CA 11
ATOM 22313 C C . ASN B 1 52 ? -4.783 11.980 59.520 1.00 0.00 57 ASN B C 11
ATOM 22314 O O . ASN B 1 52 ? -4.821 10.860 60.037 1.00 0.00 57 ASN B O 11
ATOM 22325 N N . GLY B 1 53 ? -3.640 12.680 59.432 1.00 0.00 58 GLY B N 11
ATOM 22326 C CA . GLY B 1 53 ? -2.362 12.164 59.938 1.00 0.00 58 GLY B CA 11
ATOM 22327 C C . GLY B 1 53 ? -2.141 10.695 59.555 1.00 0.00 58 GLY B C 11
ATOM 22328 O O . GLY B 1 53 ? -2.121 9.807 60.412 1.00 0.00 58 GLY B O 11
ATOM 22332 N N . GLN B 1 54 ? -1.970 10.432 58.255 1.00 0.00 59 GLN B N 11
ATOM 22333 C CA . GLN B 1 54 ? -1.749 9.066 57.766 1.00 0.00 59 GLN B CA 11
ATOM 22334 C C . GLN B 1 54 ? -0.261 8.659 57.853 1.00 0.00 59 GLN B C 11
ATOM 22335 O O . GLN B 1 54 ? 0.081 7.479 57.737 1.00 0.00 59 GLN B O 11
ATOM 22349 N N . TYR B 1 55 ? 0.634 9.636 58.069 1.00 0.00 60 TYR B N 11
ATOM 22350 C CA . TYR B 1 55 ? 2.072 9.366 58.180 1.00 0.00 60 TYR B CA 11
ATOM 22351 C C . TYR B 1 55 ? 2.603 8.643 56.929 1.00 0.00 60 TYR B C 11
ATOM 22352 O O . TYR B 1 55 ? 2.889 7.442 56.938 1.00 0.00 60 TYR B O 11
ATOM 22370 N N . GLN B 1 56 ? 2.739 9.397 55.837 1.00 0.00 61 GLN B N 11
ATOM 22371 C CA . GLN B 1 56 ? 3.241 8.866 54.568 1.00 0.00 61 GLN B CA 11
ATOM 22372 C C . GLN B 1 56 ? 4.063 9.939 53.852 1.00 0.00 61 GLN B C 11
ATOM 22373 O O . GLN B 1 56 ? 3.949 11.130 54.166 1.00 0.00 61 GLN B O 11
ATOM 22387 N N . CYS B 1 57 ? 4.908 9.538 52.889 1.00 0.00 62 CYS B N 11
ATOM 22388 C CA . CYS B 1 57 ? 5.736 10.514 52.163 1.00 0.00 62 CYS B CA 11
ATOM 22389 C C . CYS B 1 57 ? 5.934 10.120 50.698 1.00 0.00 62 CYS B C 11
ATOM 22390 O O . CYS B 1 57 ? 5.898 8.943 50.338 1.00 0.00 62 CYS B O 11
ATOM 22398 N N . LEU B 1 58 ? 6.159 11.125 49.838 1.00 0.00 63 LEU B N 11
ATOM 22399 C CA . LEU B 1 58 ? 6.381 10.887 48.410 1.00 0.00 63 LEU B CA 11
ATOM 22400 C C . LEU B 1 58 ? 7.703 11.515 47.957 1.00 0.00 63 LEU B C 11
ATOM 22401 O O . LEU B 1 58 ? 8.149 12.528 48.497 1.00 0.00 63 LEU B O 11
ATOM 22417 N N . ALA B 1 59 ? 8.330 10.914 46.941 1.00 0.00 64 ALA B N 11
ATOM 22418 C CA . ALA B 1 59 ? 9.593 11.420 46.398 1.00 0.00 64 ALA B CA 11
ATOM 22419 C C . ALA B 1 59 ? 9.398 11.839 44.937 1.00 0.00 64 ALA B C 11
ATOM 22420 O O . ALA B 1 59 ? 8.909 11.063 44.110 1.00 0.00 64 ALA B O 11
ATOM 22427 N N . GLU B 1 60 ? 9.768 13.085 44.615 1.00 0.00 65 GLU B N 11
ATOM 22428 C CA . GLU B 1 60 ? 9.611 13.602 43.251 1.00 0.00 65 GLU B CA 11
ATOM 22429 C C . GLU B 1 60 ? 10.959 13.713 42.529 1.00 0.00 65 GLU B C 11
ATOM 22430 O O . GLU B 1 60 ? 11.947 14.212 43.072 1.00 0.00 65 GLU B O 11
ATOM 22442 N N . LEU B 1 61 ? 10.991 13.235 41.280 1.00 0.00 66 LEU B N 11
ATOM 22443 C CA . LEU B 1 61 ? 12.217 13.269 40.460 1.00 0.00 66 LEU B CA 11
ATOM 22444 C C . LEU B 1 61 ? 12.458 14.681 39.882 1.00 0.00 66 LEU B C 11
ATOM 22445 O O . LEU B 1 61 ? 11.727 15.170 39.019 1.00 0.00 66 LEU B O 11
ATOM 22461 N N . SER B 1 62 ? 13.495 15.340 40.397 1.00 0.00 67 SER B N 11
ATOM 22462 C CA . SER B 1 62 ? 13.877 16.702 39.997 1.00 0.00 67 SER B CA 11
ATOM 22463 C C . SER B 1 62 ? 14.699 16.777 38.688 1.00 0.00 67 SER B C 11
ATOM 22464 O O . SER B 1 62 ? 14.973 17.872 38.188 1.00 0.00 67 SER B O 11
ATOM 22472 N N . THR B 1 63 ? 15.194 15.637 38.184 1.00 0.00 68 THR B N 11
ATOM 22473 C CA . THR B 1 63 ? 16.088 15.641 37.009 1.00 0.00 68 THR B CA 11
ATOM 22474 C C . THR B 1 63 ? 15.379 15.919 35.672 1.00 0.00 68 THR B C 11
ATOM 22475 O O . THR B 1 63 ? 15.887 16.709 34.867 1.00 0.00 68 THR B O 11
ATOM 22486 N N . SER B 1 64 ? 14.209 15.318 35.407 1.00 0.00 69 SER B N 11
ATOM 22487 C CA . SER B 1 64 ? 13.512 15.595 34.140 1.00 0.00 69 SER B CA 11
ATOM 22488 C C . SER B 1 64 ? 12.034 15.131 34.162 1.00 0.00 69 SER B C 11
ATOM 22489 O O . SER B 1 64 ? 11.162 15.987 34.343 1.00 0.00 69 SER B O 11
ATOM 22497 N N . PRO B 1 65 ? 11.691 13.838 34.003 1.00 0.00 70 PRO B N 11
ATOM 22498 C CA . PRO B 1 65 ? 10.258 13.423 34.040 1.00 0.00 70 PRO B CA 11
ATOM 22499 C C . PRO B 1 65 ? 9.760 13.385 35.473 1.00 0.00 70 PRO B C 11
ATOM 22500 O O . PRO B 1 65 ? 10.447 12.879 36.367 1.00 0.00 70 PRO B O 11
ATOM 22511 N N . ILE B 1 66 ? 8.557 13.907 35.708 1.00 0.00 71 ILE B N 11
ATOM 22512 C CA . ILE B 1 66 ? 8.010 13.892 37.057 1.00 0.00 71 ILE B CA 11
ATOM 22513 C C . ILE B 1 66 ? 7.635 12.454 37.420 1.00 0.00 71 ILE B C 11
ATOM 22514 O O . ILE B 1 66 ? 6.731 11.850 36.842 1.00 0.00 71 ILE B O 11
ATOM 22530 N N . THR B 1 67 ? 8.368 11.894 38.382 1.00 0.00 72 THR B N 11
ATOM 22531 C CA . THR B 1 67 ? 8.143 10.526 38.834 1.00 0.00 72 THR B CA 11
ATOM 22532 C C . THR B 1 67 ? 7.811 10.555 40.319 1.00 0.00 72 THR B C 11
ATOM 22533 O O . THR B 1 67 ? 8.429 11.296 41.095 1.00 0.00 72 THR B O 11
ATOM 22544 N N . VAL B 1 68 ? 6.803 9.779 40.719 1.00 0.00 73 VAL B N 11
ATOM 22545 C CA . VAL B 1 68 ? 6.368 9.765 42.118 1.00 0.00 73 VAL B CA 11
ATOM 22546 C C . VAL B 1 68 ? 6.700 8.430 42.783 1.00 0.00 73 VAL B C 11
ATOM 22547 O O . VAL B 1 68 ? 6.211 7.376 42.386 1.00 0.00 73 VAL B O 11
ATOM 22560 N N . CYS B 1 69 ? 7.514 8.486 43.838 1.00 0.00 74 CYS B N 11
ATOM 22561 C CA . CYS B 1 69 ? 7.880 7.287 44.597 1.00 0.00 74 CYS B CA 11
ATOM 22562 C C . CYS B 1 69 ? 7.204 7.352 45.967 1.00 0.00 74 CYS B C 11
ATOM 22563 O O . CYS B 1 69 ? 7.154 8.416 46.588 1.00 0.00 74 CYS B O 11
ATOM 22571 N N . HIS B 1 70 ? 6.635 6.231 46.441 1.00 0.00 75 HIS B N 11
ATOM 22572 C CA . HIS B 1 70 ? 5.929 6.239 47.727 1.00 0.00 75 HIS B CA 11
ATOM 22573 C C . HIS B 1 70 ? 6.805 5.750 48.894 1.00 0.00 75 HIS B C 11
ATOM 22574 O O . HIS B 1 70 ? 7.632 4.846 48.756 1.00 0.00 75 HIS B O 11
ATOM 22589 N N . GLY B 1 71 ? 6.587 6.351 50.073 1.00 0.00 76 GLY B N 11
ATOM 22590 C CA . GLY B 1 71 ? 7.309 5.992 51.291 1.00 0.00 76 GLY B CA 11
ATOM 22591 C C . GLY B 1 71 ? 6.291 5.727 52.401 1.00 0.00 76 GLY B C 11
ATOM 22592 O O . GLY B 1 71 ? 5.205 6.320 52.414 1.00 0.00 76 GLY B O 11
ATOM 22596 N N . SER B 1 72 ? 6.615 4.815 53.325 1.00 0.00 77 SER B N 11
ATOM 22597 C CA . SER B 1 72 ? 5.679 4.468 54.403 1.00 0.00 77 SER B CA 11
ATOM 22598 C C . SER B 1 72 ? 5.649 5.521 55.510 1.00 0.00 77 SER B C 11
ATOM 22599 O O . SER B 1 72 ? 4.583 5.894 56.002 1.00 0.00 77 SER B O 11
ATOM 22607 N N . GLY B 1 73 ? 6.821 6.006 55.910 1.00 0.00 78 GLY B N 11
ATOM 22608 C CA . GLY B 1 73 ? 6.911 7.018 56.965 1.00 0.00 78 GLY B CA 11
ATOM 22609 C C . GLY B 1 73 ? 6.243 6.536 58.253 1.00 0.00 78 GLY B C 11
ATOM 22610 O O . GLY B 1 73 ? 5.478 7.265 58.893 1.00 0.00 78 GLY B O 11
ATOM 22614 N N . ILE B 1 74 ? 6.545 5.296 58.648 1.00 0.00 79 ILE B N 11
ATOM 22615 C CA . ILE B 1 74 ? 5.982 4.718 59.875 1.00 0.00 79 ILE B CA 11
ATOM 22616 C C . ILE B 1 74 ? 6.590 5.389 61.121 1.00 0.00 79 ILE B C 11
ATOM 22617 O O . ILE B 1 74 ? 5.983 5.423 62.195 1.00 0.00 79 ILE B O 11
ATOM 22633 N N . SER B 1 75 ? 7.800 5.939 60.966 1.00 0.00 80 SER B N 11
ATOM 22634 C CA . SER B 1 75 ? 8.498 6.622 62.050 1.00 0.00 80 SER B CA 11
ATOM 22635 C C . SER B 1 75 ? 9.356 7.752 61.476 1.00 0.00 80 SER B C 11
ATOM 22636 O O . SER B 1 75 ? 9.741 7.729 60.303 1.00 0.00 80 SER B O 11
ATOM 22644 N N . CYS B 1 76 ? 9.648 8.760 62.301 1.00 0.00 81 CYS B N 11
ATOM 22645 C CA . CYS B 1 76 ? 10.450 9.906 61.867 1.00 0.00 81 CYS B CA 11
ATOM 22646 C C . CYS B 1 76 ? 11.767 9.454 61.225 1.00 0.00 81 CYS B C 11
ATOM 22647 O O . CYS B 1 76 ? 12.652 8.908 61.889 1.00 0.00 81 CYS B O 11
ATOM 22655 N N . GLY B 1 77 ? 11.899 9.692 59.914 1.00 0.00 82 GLY B N 11
ATOM 22656 C CA . GLY B 1 77 ? 13.110 9.321 59.176 1.00 0.00 82 GLY B CA 11
ATOM 22657 C C . GLY B 1 77 ? 12.890 8.079 58.300 1.00 0.00 82 GLY B C 11
ATOM 22658 O O . GLY B 1 77 ? 13.559 7.890 57.279 1.00 0.00 82 GLY B O 11
ATOM 22662 N N . ASN B 1 78 ? 11.954 7.214 58.704 1.00 0.00 83 ASN B N 11
ATOM 22663 C CA . ASN B 1 78 ? 11.660 5.984 57.965 1.00 0.00 83 ASN B CA 11
ATOM 22664 C C . ASN B 1 78 ? 11.059 6.278 56.584 1.00 0.00 83 ASN B C 11
ATOM 22665 O O . ASN B 1 78 ? 11.295 5.549 55.617 1.00 0.00 83 ASN B O 11
ATOM 22676 N N . ALA B 1 79 ? 10.259 7.343 56.491 1.00 0.00 84 ALA B N 11
ATOM 22677 C CA . ALA B 1 79 ? 9.610 7.712 55.227 1.00 0.00 84 ALA B CA 11
ATOM 22678 C C . ALA B 1 79 ? 10.643 7.893 54.123 1.00 0.00 84 ALA B C 11
ATOM 22679 O O . ALA B 1 79 ? 10.515 7.351 53.020 1.00 0.00 84 ALA B O 11
ATOM 22686 N N . GLN B 1 80 ? 11.690 8.641 54.432 1.00 0.00 85 GLN B N 11
ATOM 22687 C CA . GLN B 1 80 ? 12.774 8.876 53.479 1.00 0.00 85 GLN B CA 11
ATOM 22688 C C . GLN B 1 80 ? 13.462 7.550 53.145 1.00 0.00 85 GLN B C 11
ATOM 22689 O O . GLN B 1 80 ? 13.832 7.281 52.001 1.00 0.00 85 GLN B O 11
ATOM 22703 N N . SER B 1 81 ? 13.647 6.717 54.172 1.00 0.00 86 SER B N 11
ATOM 22704 C CA . SER B 1 81 ? 14.300 5.418 54.020 1.00 0.00 86 SER B CA 11
ATOM 22705 C C . SER B 1 81 ? 13.539 4.495 53.062 1.00 0.00 86 SER B C 11
ATOM 22706 O O . SER B 1 81 ? 14.148 3.774 52.266 1.00 0.00 86 SER B O 11
ATOM 22714 N N . ASP B 1 82 ? 12.201 4.485 53.143 1.00 0.00 87 ASP B N 11
ATOM 22715 C CA . ASP B 1 82 ? 11.399 3.618 52.281 1.00 0.00 87 ASP B CA 11
ATOM 22716 C C . ASP B 1 82 ? 11.541 4.017 50.816 1.00 0.00 87 ASP B C 11
ATOM 22717 O O . ASP B 1 82 ? 11.790 3.176 49.946 1.00 0.00 87 ASP B O 11
ATOM 22726 N N . ALA B 1 83 ? 11.388 5.313 50.531 1.00 0.00 88 ALA B N 11
ATOM 22727 C CA . ALA B 1 83 ? 11.509 5.809 49.163 1.00 0.00 88 ALA B CA 11
ATOM 22728 C C . ALA B 1 83 ? 12.963 5.736 48.688 1.00 0.00 88 ALA B C 11
ATOM 22729 O O . ALA B 1 83 ? 13.241 5.470 47.515 1.00 0.00 88 ALA B O 11
ATOM 22736 N N . ALA B 1 84 ? 13.903 5.969 49.610 1.00 0.00 89 ALA B N 11
ATOM 22737 C CA . ALA B 1 84 ? 15.326 5.924 49.286 1.00 0.00 89 ALA B CA 11
ATOM 22738 C C . ALA B 1 84 ? 15.768 4.492 48.984 1.00 0.00 89 ALA B C 11
ATOM 22739 O O . ALA B 1 84 ? 16.571 4.248 48.078 1.00 0.00 89 ALA B O 11
ATOM 22746 N N . HIS B 1 85 ? 15.246 3.530 49.753 1.00 0.00 90 HIS B N 11
ATOM 22747 C CA . HIS B 1 85 ? 15.601 2.126 49.561 1.00 0.00 90 HIS B CA 11
ATOM 22748 C C . HIS B 1 85 ? 15.078 1.625 48.219 1.00 0.00 90 HIS B C 11
ATOM 22749 O O . HIS B 1 85 ? 15.785 0.946 47.469 1.00 0.00 90 HIS B O 11
ATOM 22764 N N . ASN B 1 86 ? 13.830 1.974 47.901 1.00 0.00 91 ASN B N 11
ATOM 22765 C CA . ASN B 1 86 ? 13.226 1.569 46.636 1.00 0.00 91 ASN B CA 11
ATOM 22766 C C . ASN B 1 86 ? 13.906 2.295 45.479 1.00 0.00 91 ASN B C 11
ATOM 22767 O O . ASN B 1 86 ? 14.214 1.708 44.438 1.00 0.00 91 ASN B O 11
ATOM 22778 N N . ALA B 1 87 ? 14.160 3.590 45.671 1.00 0.00 92 ALA B N 11
ATOM 22779 C CA . ALA B 1 87 ? 14.812 4.406 44.655 1.00 0.00 92 ALA B CA 11
ATOM 22780 C C . ALA B 1 87 ? 16.184 3.836 44.306 1.00 0.00 92 ALA B C 11
ATOM 22781 O O . ALA B 1 87 ? 16.584 3.798 43.140 1.00 0.00 92 ALA B O 11
ATOM 22788 N N . LEU B 1 88 ? 16.924 3.398 45.329 1.00 0.00 93 LEU B N 11
ATOM 22789 C CA . LEU B 1 88 ? 18.263 2.844 45.125 1.00 0.00 93 LEU B CA 11
ATOM 22790 C C . LEU B 1 88 ? 18.217 1.601 44.230 1.00 0.00 93 LEU B C 11
ATOM 22791 O O . LEU B 1 88 ? 18.988 1.478 43.272 1.00 0.00 93 LEU B O 11
ATOM 22807 N N . GLN B 1 89 ? 17.304 0.668 44.530 1.00 0.00 94 GLN B N 11
ATOM 22808 C CA . GLN B 1 89 ? 17.176 -0.559 43.734 1.00 0.00 94 GLN B CA 11
ATOM 22809 C C . GLN B 1 89 ? 16.594 -0.257 42.348 1.00 0.00 94 GLN B C 11
ATOM 22810 O O . GLN B 1 89 ? 16.954 -0.895 41.353 1.00 0.00 94 GLN B O 11
ATOM 22824 N N . TYR B 1 90 ? 15.691 0.727 42.273 1.00 0.00 95 TYR B N 11
ATOM 22825 C CA . TYR B 1 90 ? 15.076 1.108 41.000 1.00 0.00 95 TYR B CA 11
ATOM 22826 C C . TYR B 1 90 ? 16.077 1.865 40.117 1.00 0.00 95 TYR B C 11
ATOM 22827 O O . TYR B 1 90 ? 16.017 1.799 38.885 1.00 0.00 95 TYR B O 11
ATOM 22845 N N . LEU B 1 91 ? 17.008 2.600 40.744 1.00 0.00 96 LEU B N 11
ATOM 22846 C CA . LEU B 1 91 ? 18.011 3.367 39.999 1.00 0.00 96 LEU B CA 11
ATOM 22847 C C . LEU B 1 91 ? 18.842 2.433 39.105 1.00 0.00 96 LEU B C 11
ATOM 22848 O O . LEU B 1 91 ? 19.230 2.792 37.989 1.00 0.00 96 LEU B O 11
ATOM 22864 N N . LYS B 1 92 ? 19.113 1.220 39.598 1.00 0.00 97 LYS B N 11
ATOM 22865 C CA . LYS B 1 92 ? 19.894 0.239 38.845 1.00 0.00 97 LYS B CA 11
ATOM 22866 C C . LYS B 1 92 ? 19.201 -0.106 37.524 1.00 0.00 97 LYS B C 11
ATOM 22867 O O . LYS B 1 92 ? 19.834 -0.183 36.467 1.00 0.00 97 LYS B O 11
ATOM 22886 N N . ILE B 1 93 ? 17.885 -0.318 37.584 1.00 0.00 98 ILE B N 11
ATOM 22887 C CA . ILE B 1 93 ? 17.100 -0.658 36.392 1.00 0.00 98 ILE B CA 11
ATOM 22888 C C . ILE B 1 93 ? 17.138 0.511 35.397 1.00 0.00 98 ILE B C 11
ATOM 22889 O O . ILE B 1 93 ? 17.330 0.323 34.191 1.00 0.00 98 ILE B O 11
ATOM 22905 N N . ILE B 1 94 ? 16.954 1.731 35.910 1.00 0.00 99 ILE B N 11
ATOM 22906 C CA . ILE B 1 94 ? 16.968 2.933 35.070 1.00 0.00 99 ILE B CA 11
ATOM 22907 C C . ILE B 1 94 ? 18.359 3.112 34.446 1.00 0.00 99 ILE B C 11
ATOM 22908 O O . ILE B 1 94 ? 18.427 3.605 33.332 1.00 0.00 99 ILE B O 11
ATOM 22925 N N . ASP A 1 25 ? -13.553 0.667 46.551 1.00 0.00 30 ASP A N 12
ATOM 22926 C CA . ASP A 1 25 ? -12.328 0.240 45.814 1.00 0.00 30 ASP A CA 12
ATOM 22927 C C . ASP A 1 25 ? -11.740 1.447 45.076 1.00 0.00 30 ASP A C 12
ATOM 22928 O O . ASP A 1 25 ? -12.361 2.011 44.170 1.00 0.00 30 ASP A O 12
ATOM 22937 N N . TYR A 1 26 ? -10.527 1.848 45.468 1.00 0.00 31 TYR A N 12
ATOM 22938 C CA . TYR A 1 26 ? -9.854 2.990 44.846 1.00 0.00 31 TYR A CA 12
ATOM 22939 C C . TYR A 1 26 ? -9.554 2.713 43.371 1.00 0.00 31 TYR A C 12
ATOM 22940 O O . TYR A 1 26 ? -9.647 3.603 42.521 1.00 0.00 31 TYR A O 12
ATOM 22958 N N . ILE A 1 27 ? -9.191 1.465 43.060 1.00 0.00 32 ILE A N 12
ATOM 22959 C CA . ILE A 1 27 ? -8.877 1.073 41.683 1.00 0.00 32 ILE A CA 12
ATOM 22960 C C . ILE A 1 27 ? -10.103 1.303 40.787 1.00 0.00 32 ILE A C 12
ATOM 22961 O O . ILE A 1 27 ? -9.997 1.832 39.677 1.00 0.00 32 ILE A O 12
ATOM 22977 N N . GLN A 1 28 ? -11.278 0.898 41.277 1.00 0.00 33 GLN A N 12
ATOM 22978 C CA . GLN A 1 28 ? -12.524 1.058 40.528 1.00 0.00 33 GLN A CA 12
ATOM 22979 C C . GLN A 1 28 ? -12.866 2.540 40.353 1.00 0.00 33 GLN A C 12
ATOM 22980 O O . GLN A 1 28 ? -13.299 2.980 39.286 1.00 0.00 33 GLN A O 12
ATOM 22994 N N . LEU A 1 29 ? -12.677 3.316 41.423 1.00 0.00 34 LEU A N 12
ATOM 22995 C CA . LEU A 1 29 ? -12.970 4.751 41.403 1.00 0.00 34 LEU A CA 12
ATOM 22996 C C . LEU A 1 29 ? -12.022 5.494 40.458 1.00 0.00 34 LEU A C 12
ATOM 22997 O O . LEU A 1 29 ? -12.413 6.444 39.772 1.00 0.00 34 LEU A O 12
ATOM 23013 N N . LEU A 1 30 ? -10.760 5.060 40.418 1.00 0.00 35 LEU A N 12
ATOM 23014 C CA . LEU A 1 30 ? -9.754 5.685 39.556 1.00 0.00 35 LEU A CA 12
ATOM 23015 C C . LEU A 1 30 ? -10.169 5.596 38.085 1.00 0.00 35 LEU A C 12
ATOM 23016 O O . LEU A 1 30 ? -9.962 6.525 37.302 1.00 0.00 35 LEU A O 12
ATOM 23032 N N . SER A 1 31 ? -10.758 4.460 37.705 1.00 0.00 36 SER A N 12
ATOM 23033 C CA . SER A 1 31 ? -11.202 4.241 36.327 1.00 0.00 36 SER A CA 12
ATOM 23034 C C . SER A 1 31 ? -12.228 5.300 35.912 1.00 0.00 36 SER A C 12
ATOM 23035 O O . SER A 1 31 ? -12.207 5.810 34.788 1.00 0.00 36 SER A O 12
ATOM 23043 N N . GLU A 1 32 ? -13.139 5.631 36.830 1.00 0.00 37 GLU A N 12
ATOM 23044 C CA . GLU A 1 32 ? -14.181 6.625 36.565 1.00 0.00 37 GLU A CA 12
ATOM 23045 C C . GLU A 1 32 ? -13.572 8.010 36.332 1.00 0.00 37 GLU A C 12
ATOM 23046 O O . GLU A 1 32 ? -13.956 8.735 35.410 1.00 0.00 37 GLU A O 12
ATOM 23058 N N . ILE A 1 33 ? -12.614 8.385 37.182 1.00 0.00 38 ILE A N 12
ATOM 23059 C CA . ILE A 1 33 ? -11.950 9.689 37.079 1.00 0.00 38 ILE A CA 12
ATOM 23060 C C . ILE A 1 33 ? -11.105 9.757 35.800 1.00 0.00 38 ILE A C 12
ATOM 23061 O O . ILE A 1 33 ? -11.098 10.765 35.086 1.00 0.00 38 ILE A O 12
ATOM 23077 N N . ALA A 1 34 ? -10.381 8.673 35.508 1.00 0.00 39 ALA A N 12
ATOM 23078 C CA . ALA A 1 34 ? -9.531 8.612 34.320 1.00 0.00 39 ALA A CA 12
ATOM 23079 C C . ALA A 1 34 ? -10.363 8.781 33.048 1.00 0.00 39 ALA A C 12
ATOM 23080 O O . ALA A 1 34 ? -9.956 9.457 32.098 1.00 0.00 39 ALA A O 12
ATOM 23087 N N . LYS A 1 35 ? -11.543 8.157 33.026 1.00 0.00 40 LYS A N 12
ATOM 23088 C CA . LYS A 1 35 ? -12.437 8.236 31.871 1.00 0.00 40 LYS A CA 12
ATOM 23089 C C . LYS A 1 35 ? -12.898 9.682 31.650 1.00 0.00 40 LYS A C 12
ATOM 23090 O O . LYS A 1 35 ? -13.002 10.160 30.517 1.00 0.00 40 LYS A O 12
ATOM 23109 N N . GLU A 1 36 ? -13.170 10.389 32.750 1.00 0.00 41 GLU A N 12
ATOM 23110 C CA . GLU A 1 36 ? -13.617 11.781 32.685 1.00 0.00 41 GLU A CA 12
ATOM 23111 C C . GLU A 1 36 ? -12.465 12.711 32.294 1.00 0.00 41 GLU A C 12
ATOM 23112 O O . GLU A 1 36 ? -12.647 13.676 31.544 1.00 0.00 41 GLU A O 12
ATOM 23124 N N . GLN A 1 37 ? -11.266 12.427 32.810 1.00 0.00 42 GLN A N 12
ATOM 23125 C CA . GLN A 1 37 ? -10.086 13.250 32.514 1.00 0.00 42 GLN A CA 12
ATOM 23126 C C . GLN A 1 37 ? -9.444 12.868 31.167 1.00 0.00 42 GLN A C 12
ATOM 23127 O O . GLN A 1 37 ? -8.622 13.611 30.622 1.00 0.00 42 GLN A O 12
ATOM 23141 N N . GLY A 1 38 ? -9.826 11.710 30.614 1.00 0.00 43 GLY A N 12
ATOM 23142 C CA . GLY A 1 38 ? -9.293 11.251 29.328 1.00 0.00 43 GLY A CA 12
ATOM 23143 C C . GLY A 1 38 ? -7.837 10.769 29.439 1.00 0.00 43 GLY A C 12
ATOM 23144 O O . GLY A 1 38 ? -7.112 10.713 28.440 1.00 0.00 43 GLY A O 12
ATOM 23148 N N . PHE A 1 39 ? -7.398 10.408 30.653 1.00 0.00 44 PHE A N 12
ATOM 23149 C CA . PHE A 1 39 ? -6.027 9.927 30.860 1.00 0.00 44 PHE A CA 12
ATOM 23150 C C . PHE A 1 39 ? -5.991 8.398 30.896 1.00 0.00 44 PHE A C 12
ATOM 23151 O O . PHE A 1 39 ? -6.987 7.738 31.210 1.00 0.00 44 PHE A O 12
ATOM 23168 N N . ASN A 1 40 ? -4.827 7.826 30.572 1.00 0.00 45 ASN A N 12
ATOM 23169 C CA . ASN A 1 40 ? -4.654 6.373 30.570 1.00 0.00 45 ASN A CA 12
ATOM 23170 C C . ASN A 1 40 ? -3.542 5.963 31.539 1.00 0.00 45 ASN A C 12
ATOM 23171 O O . ASN A 1 40 ? -2.502 6.619 31.642 1.00 0.00 45 ASN A O 12
ATOM 23182 N N . ILE A 1 41 ? -3.765 4.862 32.263 1.00 0.00 46 ILE A N 12
ATOM 23183 C CA . ILE A 1 41 ? -2.783 4.358 33.227 1.00 0.00 46 ILE A CA 12
ATOM 23184 C C . ILE A 1 41 ? -2.547 2.861 32.992 1.00 0.00 46 ILE A C 12
ATOM 23185 O O . ILE A 1 41 ? -3.484 2.057 32.986 1.00 0.00 46 ILE A O 12
ATOM 23201 N N . THR A 1 42 ? -1.280 2.481 32.801 1.00 0.00 47 THR A N 12
ATOM 23202 C CA . THR A 1 42 ? -0.924 1.080 32.570 1.00 0.00 47 THR A CA 12
ATOM 23203 C C . THR A 1 42 ? -0.224 0.500 33.810 1.00 0.00 47 THR A C 12
ATOM 23204 O O . THR A 1 42 ? 0.892 0.903 34.150 1.00 0.00 47 THR A O 12
ATOM 23215 N N . TYR A 1 43 ? -0.875 -0.452 34.499 1.00 0.00 48 TYR A N 12
ATOM 23216 C CA . TYR A 1 43 ? -0.293 -1.061 35.695 1.00 0.00 48 TYR A CA 12
ATOM 23217 C C . TYR A 1 43 ? 0.632 -2.221 35.319 1.00 0.00 48 TYR A C 12
ATOM 23218 O O . TYR A 1 43 ? 0.275 -3.099 34.528 1.00 0.00 48 TYR A O 12
ATOM 23236 N N . LEU A 1 44 ? 1.836 -2.226 35.899 1.00 0.00 49 LEU A N 12
ATOM 23237 C CA . LEU A 1 44 ? 2.816 -3.277 35.632 1.00 0.00 49 LEU A CA 12
ATOM 23238 C C . LEU A 1 44 ? 3.406 -3.800 36.945 1.00 0.00 49 LEU A C 12
ATOM 23239 O O . LEU A 1 44 ? 4.206 -3.130 37.603 1.00 0.00 49 LEU A O 12
ATOM 23255 N N . ASP A 1 45 ? 3.007 -5.017 37.329 1.00 0.00 50 ASP A N 12
ATOM 23256 C CA . ASP A 1 45 ? 3.494 -5.637 38.560 1.00 0.00 50 ASP A CA 12
ATOM 23257 C C . ASP A 1 45 ? 4.851 -6.298 38.326 1.00 0.00 50 ASP A C 12
ATOM 23258 O O . ASP A 1 45 ? 5.051 -7.033 37.354 1.00 0.00 50 ASP A O 12
ATOM 23267 N N . ILE A 1 46 ? 5.798 -6.032 39.227 1.00 0.00 51 ILE A N 12
ATOM 23268 C CA . ILE A 1 46 ? 7.146 -6.598 39.121 1.00 0.00 51 ILE A CA 12
ATOM 23269 C C . ILE A 1 46 ? 7.114 -8.073 39.546 1.00 0.00 51 ILE A C 12
ATOM 23270 O O . ILE A 1 46 ? 6.768 -8.408 40.682 1.00 0.00 51 ILE A O 12
ATOM 23286 N N . ASP A 1 47 ? 7.469 -8.964 38.616 1.00 0.00 52 ASP A N 12
ATOM 23287 C CA . ASP A 1 47 ? 7.472 -10.402 38.885 1.00 0.00 52 ASP A CA 12
ATOM 23288 C C . ASP A 1 47 ? 8.595 -10.788 39.854 1.00 0.00 52 ASP A C 12
ATOM 23289 O O . ASP A 1 47 ? 8.440 -11.691 40.683 1.00 0.00 52 ASP A O 12
ATOM 23298 N N . GLU A 1 48 ? 9.743 -10.111 39.745 1.00 0.00 53 GLU A N 12
ATOM 23299 C CA . GLU A 1 48 ? 10.890 -10.400 40.607 1.00 0.00 53 GLU A CA 12
ATOM 23300 C C . GLU A 1 48 ? 10.766 -9.680 41.955 1.00 0.00 53 GLU A C 12
ATOM 23301 O O . GLU A 1 48 ? 11.174 -8.525 42.114 1.00 0.00 53 GLU A O 12
ATOM 23313 N N . LEU A 1 49 ? 10.196 -10.378 42.943 1.00 0.00 54 LEU A N 12
ATOM 23314 C CA . LEU A 1 49 ? 10.016 -9.821 44.287 1.00 0.00 54 LEU A CA 12
ATOM 23315 C C . LEU A 1 49 ? 9.477 -10.922 45.235 1.00 0.00 54 LEU A C 12
ATOM 23316 O O . LEU A 1 49 ? 9.680 -12.114 44.992 1.00 0.00 54 LEU A O 12
ATOM 23332 N N . SER A 1 50 ? 8.796 -10.534 46.330 1.00 0.00 55 SER A N 12
ATOM 23333 C CA . SER A 1 50 ? 8.249 -11.494 47.305 1.00 0.00 55 SER A CA 12
ATOM 23334 C C . SER A 1 50 ? 9.369 -12.203 48.092 1.00 0.00 55 SER A C 12
ATOM 23335 O O . SER A 1 50 ? 9.124 -13.186 48.797 1.00 0.00 55 SER A O 12
ATOM 23343 N N . ALA A 1 51 ? 10.609 -11.698 47.984 1.00 0.00 56 ALA A N 12
ATOM 23344 C CA . ALA A 1 51 ? 11.742 -12.282 48.699 1.00 0.00 56 ALA A CA 12
ATOM 23345 C C . ALA A 1 51 ? 11.581 -12.083 50.209 1.00 0.00 56 ALA A C 12
ATOM 23346 O O . ALA A 1 51 ? 11.892 -12.968 51.012 1.00 0.00 56 ALA A O 12
ATOM 23353 N N . ASN A 1 52 ? 11.082 -10.905 50.599 1.00 0.00 57 ASN A N 12
ATOM 23354 C CA . ASN A 1 52 ? 10.870 -10.586 52.010 1.00 0.00 57 ASN A CA 12
ATOM 23355 C C . ASN A 1 52 ? 9.423 -10.878 52.411 1.00 0.00 57 ASN A C 12
ATOM 23356 O O . ASN A 1 52 ? 9.158 -11.519 53.433 1.00 0.00 57 ASN A O 12
ATOM 23367 N N . GLY A 1 53 ? 8.473 -10.404 51.596 1.00 0.00 58 GLY A N 12
ATOM 23368 C CA . GLY A 1 53 ? 7.052 -10.623 51.868 1.00 0.00 58 GLY A CA 12
ATOM 23369 C C . GLY A 1 53 ? 6.221 -9.372 51.567 1.00 0.00 58 GLY A C 12
ATOM 23370 O O . GLY A 1 53 ? 5.312 -9.014 52.323 1.00 0.00 58 GLY A O 12
ATOM 23374 N N . GLN A 1 54 ? 6.521 -8.702 50.447 1.00 0.00 59 GLN A N 12
ATOM 23375 C CA . GLN A 1 54 ? 5.786 -7.499 50.053 1.00 0.00 59 GLN A CA 12
ATOM 23376 C C . GLN A 1 54 ? 5.803 -7.326 48.535 1.00 0.00 59 GLN A C 12
ATOM 23377 O O . GLN A 1 54 ? 6.859 -7.333 47.896 1.00 0.00 59 GLN A O 12
ATOM 23391 N N . TYR A 1 55 ? 4.615 -7.165 47.949 1.00 0.00 60 TYR A N 12
ATOM 23392 C CA . TYR A 1 55 ? 4.482 -6.985 46.512 1.00 0.00 60 TYR A CA 12
ATOM 23393 C C . TYR A 1 55 ? 4.672 -5.504 46.152 1.00 0.00 60 TYR A C 12
ATOM 23394 O O . TYR A 1 55 ? 4.649 -4.624 47.018 1.00 0.00 60 TYR A O 12
ATOM 23412 N N . GLN A 1 56 ? 4.864 -5.228 44.862 1.00 0.00 61 GLN A N 12
ATOM 23413 C CA . GLN A 1 56 ? 5.062 -3.860 44.380 1.00 0.00 61 GLN A CA 12
ATOM 23414 C C . GLN A 1 56 ? 4.368 -3.674 43.029 1.00 0.00 61 GLN A C 12
ATOM 23415 O O . GLN A 1 56 ? 4.166 -4.635 42.279 1.00 0.00 61 GLN A O 12
ATOM 23429 N N . CYS A 1 57 ? 3.993 -2.430 42.709 1.00 0.00 62 CYS A N 12
ATOM 23430 C CA . CYS A 1 57 ? 3.316 -2.143 41.444 1.00 0.00 62 CYS A CA 12
ATOM 23431 C C . CYS A 1 57 ? 3.798 -0.822 40.843 1.00 0.00 62 CYS A C 12
ATOM 23432 O O . CYS A 1 57 ? 3.968 0.183 41.540 1.00 0.00 62 CYS A O 12
ATOM 23440 N N . LEU A 1 58 ? 4.019 -0.824 39.524 1.00 0.00 63 LEU A N 12
ATOM 23441 C CA . LEU A 1 58 ? 4.479 0.367 38.814 1.00 0.00 63 LEU A CA 12
ATOM 23442 C C . LEU A 1 58 ? 3.424 0.842 37.812 1.00 0.00 63 LEU A C 12
ATOM 23443 O O . LEU A 1 58 ? 3.078 0.132 36.863 1.00 0.00 63 LEU A O 12
ATOM 23459 N N . ALA A 1 59 ? 2.913 2.060 38.015 1.00 0.00 64 ALA A N 12
ATOM 23460 C CA . ALA A 1 59 ? 1.906 2.631 37.119 1.00 0.00 64 ALA A CA 12
ATOM 23461 C C . ALA A 1 59 ? 2.578 3.523 36.072 1.00 0.00 64 ALA A C 12
ATOM 23462 O O . ALA A 1 59 ? 3.106 4.591 36.388 1.00 0.00 64 ALA A O 12
ATOM 23469 N N . GLU A 1 60 ? 2.581 3.070 34.814 1.00 0.00 65 GLU A N 12
ATOM 23470 C CA . GLU A 1 60 ? 3.213 3.819 33.722 1.00 0.00 65 GLU A C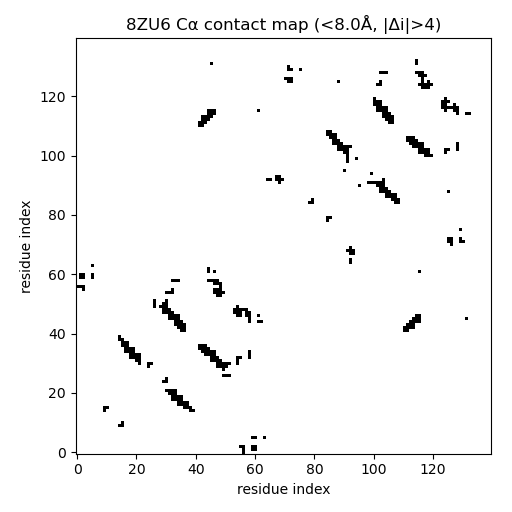A 12
ATOM 23471 C C . GLU A 1 60 ? 2.169 4.414 32.771 1.00 0.00 65 GLU A C 12
ATOM 23472 O O . GLU A 1 60 ? 1.274 3.720 32.280 1.00 0.00 65 GLU A O 12
ATOM 23484 N N . LEU A 1 61 ? 2.289 5.720 32.504 1.00 0.00 66 LEU A N 12
ATOM 23485 C CA . LEU A 1 61 ? 1.358 6.418 31.599 1.00 0.00 66 LEU A CA 12
ATOM 23486 C C . LEU A 1 61 ? 1.785 6.232 30.127 1.00 0.00 66 LEU A C 12
ATOM 23487 O O . LEU A 1 61 ? 2.933 6.500 29.762 1.00 0.00 66 LEU A O 12
ATOM 23503 N N . SER A 1 62 ? 0.866 5.733 29.271 1.00 0.00 67 SER A N 12
ATOM 23504 C CA . SER A 1 62 ? 1.190 5.482 27.851 1.00 0.00 67 SER A CA 12
ATOM 23505 C C . SER A 1 62 ? 0.683 6.588 26.902 1.00 0.00 67 SER A C 12
ATOM 23506 O O . SER A 1 62 ? 1.394 6.996 25.978 1.00 0.00 67 SER A O 12
ATOM 23514 N N . THR A 1 63 ? -0.534 7.102 27.130 1.00 0.00 68 THR A N 12
ATOM 23515 C CA . THR A 1 63 ? -1.088 8.186 26.284 1.00 0.00 68 THR A CA 12
ATOM 23516 C C . THR A 1 63 ? -0.875 9.559 26.958 1.00 0.00 68 THR A C 12
ATOM 23517 O O . THR A 1 63 ? -1.526 10.557 26.645 1.00 0.00 68 THR A O 12
ATOM 23528 N N . SER A 1 64 ? 0.035 9.576 27.921 1.00 0.00 69 SER A N 12
ATOM 23529 C CA . SER A 1 64 ? 0.382 10.736 28.716 1.00 0.00 69 SER A CA 12
ATOM 23530 C C . SER A 1 64 ? 1.915 10.856 28.772 1.00 0.00 69 SER A C 12
ATOM 23531 O O . SER A 1 64 ? 2.606 9.902 28.396 1.00 0.00 69 SER A O 12
ATOM 23539 N N . PRO A 1 65 ? 2.477 11.974 29.217 1.00 0.00 70 PRO A N 12
ATOM 23540 C CA . PRO A 1 65 ? 3.958 12.117 29.281 1.00 0.00 70 PRO A CA 12
ATOM 23541 C C . PRO A 1 65 ? 4.457 11.088 30.294 1.00 0.00 70 PRO A C 12
ATOM 23542 O O . PRO A 1 65 ? 3.647 10.475 31.004 1.00 0.00 70 PRO A O 12
ATOM 23553 N N . ILE A 1 66 ? 5.755 10.757 30.273 1.00 0.00 71 ILE A N 12
ATOM 23554 C CA . ILE A 1 66 ? 6.226 9.647 31.097 1.00 0.00 71 ILE A CA 12
ATOM 23555 C C . ILE A 1 66 ? 6.294 9.995 32.579 1.00 0.00 71 ILE A C 12
ATOM 23556 O O . ILE A 1 66 ? 7.077 10.812 33.061 1.00 0.00 71 ILE A O 12
ATOM 23572 N N . THR A 1 67 ? 5.413 9.300 33.303 1.00 0.00 72 THR A N 12
ATOM 23573 C CA . THR A 1 67 ? 5.271 9.418 34.733 1.00 0.00 72 THR A CA 12
ATOM 23574 C C . THR A 1 67 ? 5.116 8.002 35.298 1.00 0.00 72 THR A C 12
ATOM 23575 O O . THR A 1 67 ? 4.336 7.182 34.775 1.00 0.00 72 THR A O 12
ATOM 23586 N N . VAL A 1 68 ? 5.878 7.700 36.351 1.00 0.00 73 VAL A N 12
ATOM 23587 C CA . VAL A 1 68 ? 5.841 6.372 36.969 1.00 0.00 73 VAL A CA 12
ATOM 23588 C C . VAL A 1 68 ? 5.575 6.489 38.475 1.00 0.00 73 VAL A C 12
ATOM 23589 O O . VAL A 1 68 ? 6.331 7.127 39.212 1.00 0.00 73 VAL A O 12
ATOM 23602 N N . CYS A 1 69 ? 4.501 5.845 38.941 1.00 0.00 74 CYS A N 12
ATOM 23603 C CA . CYS A 1 69 ? 4.150 5.854 40.362 1.00 0.00 74 CYS A CA 12
ATOM 23604 C C . CYS A 1 69 ? 4.564 4.522 40.990 1.00 0.00 74 CYS A C 12
ATOM 23605 O O . CYS A 1 69 ? 4.464 3.465 40.359 1.00 0.00 74 CYS A O 12
ATOM 23613 N N . HIS A 1 70 ? 5.054 4.564 42.235 1.00 0.00 75 HIS A N 12
ATOM 23614 C CA . HIS A 1 70 ? 5.501 3.348 42.920 1.00 0.00 75 HIS A CA 12
ATOM 23615 C C . HIS A 1 70 ? 4.679 3.081 44.191 1.00 0.00 75 HIS A C 12
ATOM 23616 O O . HIS A 1 70 ? 4.718 3.859 45.158 1.00 0.00 75 HIS A O 12
ATOM 23631 N N . GLY A 1 71 ? 3.951 1.951 44.205 1.00 0.00 76 GLY A N 12
ATOM 23632 C CA . GLY A 1 71 ? 3.146 1.555 45.357 1.00 0.00 76 GLY A CA 12
ATOM 23633 C C . GLY A 1 71 ? 3.623 0.196 45.874 1.00 0.00 76 GLY A C 12
ATOM 23634 O O . GLY A 1 71 ? 4.304 -0.548 45.164 1.00 0.00 76 GLY A O 12
ATOM 23638 N N . SER A 1 72 ? 3.274 -0.136 47.121 1.00 0.00 77 SER A N 12
ATOM 23639 C CA . SER A 1 72 ? 3.684 -1.412 47.713 1.00 0.00 77 SER A CA 12
ATOM 23640 C C . SER A 1 72 ? 2.624 -1.924 48.686 1.00 0.00 77 SER A C 12
ATOM 23641 O O . SER A 1 72 ? 1.775 -1.168 49.169 1.00 0.00 77 SER A O 12
ATOM 23649 N N . GLY A 1 73 ? 2.666 -3.229 48.975 1.00 0.00 78 GLY A N 12
ATOM 23650 C CA . GLY A 1 73 ? 1.704 -3.844 49.885 1.00 0.00 78 GLY A CA 12
ATOM 23651 C C . GLY A 1 73 ? 2.344 -4.984 50.679 1.00 0.00 78 GLY A C 12
ATOM 23652 O O . GLY A 1 73 ? 3.498 -5.360 50.452 1.00 0.00 78 GLY A O 12
ATOM 23656 N N . ILE A 1 74 ? 1.586 -5.539 51.628 1.00 0.00 79 ILE A N 12
ATOM 23657 C CA . ILE A 1 74 ? 2.078 -6.640 52.471 1.00 0.00 79 ILE A CA 12
ATOM 23658 C C . ILE A 1 74 ? 1.545 -8.012 52.009 1.00 0.00 79 ILE A C 12
ATOM 23659 O O . ILE A 1 74 ? 1.784 -9.035 52.660 1.00 0.00 79 ILE A O 12
ATOM 23675 N N . SER A 1 75 ? 0.817 -8.045 50.884 1.00 0.00 80 SER A N 12
ATOM 23676 C CA . SER A 1 75 ? 0.263 -9.291 50.357 1.00 0.00 80 SER A CA 12
ATOM 23677 C C . SER A 1 75 ? -0.087 -9.129 48.876 1.00 0.00 80 SER A C 12
ATOM 23678 O O . SER A 1 75 ? -0.353 -8.022 48.398 1.00 0.00 80 SER A O 12
ATOM 23686 N N . CYS A 1 76 ? -0.092 -10.244 48.138 1.00 0.00 81 CYS A N 12
ATOM 23687 C CA . CYS A 1 76 ? -0.415 -10.219 46.711 1.00 0.00 81 CYS A CA 12
ATOM 23688 C C . CYS A 1 76 ? -1.777 -9.562 46.483 1.00 0.00 81 CYS A C 12
ATOM 23689 O O . CYS A 1 76 ? -2.829 -10.180 46.670 1.00 0.00 81 CYS A O 12
ATOM 23697 N N . GLY A 1 77 ? -1.760 -8.287 46.080 1.00 0.00 82 GLY A N 12
ATOM 23698 C CA . GLY A 1 77 ? -2.992 -7.540 45.831 1.00 0.00 82 GLY A CA 12
ATOM 23699 C C . GLY A 1 77 ? -3.018 -6.230 46.629 1.00 0.00 82 GLY A C 12
ATOM 23700 O O . GLY A 1 77 ? -3.587 -5.226 46.191 1.00 0.00 82 GLY A O 12
ATOM 23704 N N . ASN A 1 78 ? -2.397 -6.236 47.816 1.00 0.00 83 ASN A N 12
ATOM 23705 C CA . ASN A 1 78 ? -2.354 -5.048 48.669 1.00 0.00 83 ASN A CA 12
ATOM 23706 C C . ASN A 1 78 ? -1.559 -3.922 47.993 1.00 0.00 83 ASN A C 12
ATOM 23707 O O . ASN A 1 78 ? -1.877 -2.740 48.136 1.00 0.00 83 ASN A O 12
ATOM 23718 N N . ALA A 1 79 ? -0.512 -4.287 47.244 1.00 0.00 84 ALA A N 12
ATOM 23719 C CA . ALA A 1 79 ? 0.312 -3.304 46.542 1.00 0.00 84 ALA A CA 12
ATOM 23720 C C . ALA A 1 79 ? -0.493 -2.615 45.435 1.00 0.00 84 ALA A C 12
ATOM 23721 O O . ALA A 1 79 ? -0.347 -1.413 45.190 1.00 0.00 84 ALA A O 12
ATOM 23728 N N . GLN A 1 80 ? -1.350 -3.383 44.758 1.00 0.00 85 GLN A N 12
ATOM 23729 C CA . GLN A 1 80 ? -2.175 -2.841 43.678 1.00 0.00 85 GLN A CA 12
ATOM 23730 C C . GLN A 1 80 ? -3.087 -1.734 44.218 1.00 0.00 85 GLN A C 12
ATOM 23731 O O . GLN A 1 80 ? -3.317 -0.716 43.557 1.00 0.00 85 GLN A O 12
ATOM 23745 N N . SER A 1 81 ? -3.603 -1.921 45.438 1.00 0.00 86 SER A N 12
ATOM 23746 C CA . SER A 1 81 ? -4.475 -0.920 46.057 1.00 0.00 86 SER A CA 12
ATOM 23747 C C . SER A 1 81 ? -3.678 0.344 46.393 1.00 0.00 86 SER A C 12
ATOM 23748 O O . SER A 1 81 ? -4.166 1.469 46.246 1.00 0.00 86 SER A O 12
ATOM 23756 N N . ASP A 1 82 ? -2.431 0.159 46.844 1.00 0.00 87 ASP A N 12
ATOM 23757 C CA . ASP A 1 82 ? -1.564 1.283 47.191 1.00 0.00 87 ASP A CA 12
ATOM 23758 C C . ASP A 1 82 ? -1.245 2.114 45.948 1.00 0.00 87 ASP A C 12
ATOM 23759 O O . ASP A 1 82 ? -1.341 3.341 45.953 1.00 0.00 87 ASP A O 12
ATOM 23768 N N . ALA A 1 83 ? -0.861 1.431 44.865 1.00 0.00 88 ALA A N 12
ATOM 23769 C CA . ALA A 1 83 ? -0.527 2.099 43.606 1.00 0.00 88 ALA A CA 12
ATOM 23770 C C . ALA A 1 83 ? -1.716 2.922 43.099 1.00 0.00 88 ALA A C 12
ATOM 23771 O O . ALA A 1 83 ? -1.565 4.073 42.678 1.00 0.00 88 ALA A O 12
ATOM 23778 N N . ALA A 1 84 ? -2.915 2.332 43.143 1.00 0.00 89 ALA A N 12
ATOM 23779 C CA . ALA A 1 84 ? -4.126 3.021 42.695 1.00 0.00 89 ALA A CA 12
ATOM 23780 C C . ALA A 1 84 ? -4.424 4.209 43.615 1.00 0.00 89 ALA A C 12
ATOM 23781 O O . ALA A 1 84 ? -4.766 5.306 43.164 1.00 0.00 89 ALA A O 12
ATOM 23788 N N . HIS A 1 85 ? -4.277 3.986 44.921 1.00 0.00 90 HIS A N 12
ATOM 23789 C CA . HIS A 1 85 ? -4.511 5.029 45.921 1.00 0.00 90 HIS A CA 12
ATOM 23790 C C . HIS A 1 85 ? -3.484 6.162 45.775 1.00 0.00 90 HIS A C 12
ATOM 23791 O O . HIS A 1 85 ? -3.773 7.331 46.043 1.00 0.00 90 HIS A O 12
ATOM 23806 N N . ASN A 1 86 ? -2.264 5.805 45.359 1.00 0.00 91 ASN A N 12
ATOM 23807 C CA . ASN A 1 86 ? -1.184 6.776 45.188 1.00 0.00 91 ASN A CA 12
ATOM 23808 C C . ASN A 1 86 ? -1.557 7.835 44.151 1.00 0.00 91 ASN A C 12
ATOM 23809 O O . ASN A 1 86 ? -1.254 9.021 44.308 1.00 0.00 91 ASN A O 12
ATOM 23820 N N . ALA A 1 87 ? -2.226 7.407 43.078 1.00 0.00 92 ALA A N 12
ATOM 23821 C CA . ALA A 1 87 ? -2.641 8.323 42.016 1.00 0.00 92 ALA A CA 12
ATOM 23822 C C . ALA A 1 87 ? -3.563 9.408 42.580 1.00 0.00 92 ALA A C 12
ATOM 23823 O O . ALA A 1 87 ? -3.468 10.585 42.219 1.00 0.00 92 ALA A O 12
ATOM 23830 N N . LEU A 1 88 ? -4.464 9.009 43.482 1.00 0.00 93 LEU A N 12
ATOM 23831 C CA . LEU A 1 88 ? -5.401 9.943 44.105 1.00 0.00 93 LEU A CA 12
ATOM 23832 C C . LEU A 1 88 ? -4.653 10.953 44.977 1.00 0.00 93 LEU A C 12
ATOM 23833 O O . LEU A 1 88 ? -4.956 12.150 44.984 1.00 0.00 93 LEU A O 12
ATOM 23849 N N . GLN A 1 89 ? -3.654 10.464 45.719 1.00 0.00 94 GLN A N 12
ATOM 23850 C CA . GLN A 1 89 ? -2.849 11.315 46.595 1.00 0.00 94 GLN A CA 12
ATOM 23851 C C . GLN A 1 89 ? -1.913 12.212 45.777 1.00 0.00 94 GLN A C 12
ATOM 23852 O O . GLN A 1 89 ? -1.577 13.328 46.182 1.00 0.00 94 GLN A O 12
ATOM 23866 N N . TYR A 1 90 ? -1.489 11.720 44.607 1.00 0.00 95 TYR A N 12
ATOM 23867 C CA . TYR A 1 90 ? -0.599 12.474 43.733 1.00 0.00 95 TYR A CA 12
ATOM 23868 C C . TYR A 1 90 ? -1.321 13.712 43.177 1.00 0.00 95 TYR A C 12
ATOM 23869 O O . TYR A 1 90 ? -0.701 14.741 42.911 1.00 0.00 95 TYR A O 12
ATOM 23887 N N . LEU A 1 91 ? -2.638 13.609 42.990 1.00 0.00 96 LEU A N 12
ATOM 23888 C CA . LEU A 1 91 ? -3.422 14.717 42.468 1.00 0.00 96 LEU A CA 12
ATOM 23889 C C . LEU A 1 91 ? -3.523 15.830 43.516 1.00 0.00 96 LEU A C 12
ATOM 23890 O O . LEU A 1 91 ? -3.382 17.020 43.221 1.00 0.00 96 LEU A O 12
ATOM 23906 N N . LYS A 1 92 ? -3.799 15.423 44.756 1.00 0.00 97 LYS A N 12
ATOM 23907 C CA . LYS A 1 92 ? -3.954 16.350 45.868 1.00 0.00 97 LYS A CA 12
ATOM 23908 C C . LYS A 1 92 ? -2.638 17.028 46.254 1.00 0.00 97 LYS A C 12
ATOM 23909 O O . LYS A 1 92 ? -2.591 18.237 46.503 1.00 0.00 97 LYS A O 12
ATOM 23928 N N . ILE A 1 93 ? -1.560 16.238 46.351 1.00 0.00 98 ILE A N 12
ATOM 23929 C CA . ILE A 1 93 ? -0.262 16.772 46.761 1.00 0.00 98 ILE A CA 12
ATOM 23930 C C . ILE A 1 93 ? 0.222 17.889 45.812 1.00 0.00 98 ILE A C 12
ATOM 23931 O O . ILE A 1 93 ? 0.606 18.973 46.264 1.00 0.00 98 ILE A O 12
ATOM 23947 N N . ILE A 1 94 ? 0.217 17.635 44.497 1.00 0.00 99 ILE A N 12
ATOM 23948 C CA . ILE A 1 94 ? 0.674 18.640 43.524 1.00 0.00 99 ILE A CA 12
ATOM 23949 C C . ILE A 1 94 ? -0.158 19.926 43.629 1.00 0.00 99 ILE A C 12
ATOM 23950 O O . ILE A 1 94 ? -0.018 20.770 42.758 1.00 0.00 99 ILE A O 12
ATOM 23967 N N . ASP B 1 25 ? 20.499 4.404 56.006 1.00 0.00 30 ASP B N 12
ATOM 23968 C CA . ASP B 1 25 ? 20.582 5.775 55.427 1.00 0.00 30 ASP B CA 12
ATOM 23969 C C . ASP B 1 25 ? 20.673 5.673 53.894 1.00 0.00 30 ASP B C 12
ATOM 23970 O O . ASP B 1 25 ? 21.597 6.192 53.253 1.00 0.00 30 ASP B O 12
ATOM 23979 N N . TYR B 1 26 ? 19.691 4.992 53.293 1.00 0.00 31 TYR B N 12
ATOM 23980 C CA . TYR B 1 26 ? 19.650 4.817 51.839 1.00 0.00 31 TYR B CA 12
ATOM 23981 C C . TYR B 1 26 ? 19.485 6.164 51.128 1.00 0.00 31 TYR B C 12
ATOM 23982 O O . TYR B 1 26 ? 20.025 6.383 50.040 1.00 0.00 31 TYR B O 12
ATOM 24000 N N . ILE B 1 27 ? 18.737 7.080 51.750 1.00 0.00 32 ILE B N 12
ATOM 24001 C CA . ILE B 1 27 ? 18.511 8.407 51.180 1.00 0.00 32 ILE B CA 12
ATOM 24002 C C . ILE B 1 27 ? 19.854 9.114 50.920 1.00 0.00 32 ILE B C 12
ATOM 24003 O O . ILE B 1 27 ? 20.020 9.836 49.932 1.00 0.00 32 ILE B O 12
ATOM 24019 N N . GLN B 1 28 ? 20.822 8.903 51.818 1.00 0.00 33 GLN B N 12
ATOM 24020 C CA . GLN B 1 28 ? 22.147 9.515 51.686 1.00 0.00 33 GLN B CA 12
ATOM 24021 C C . GLN B 1 28 ? 22.846 9.019 50.416 1.00 0.00 33 GLN B C 12
ATOM 24022 O O . GLN B 1 28 ? 23.540 9.774 49.729 1.00 0.00 33 GLN B O 12
ATOM 24036 N N . LEU B 1 29 ? 22.665 7.734 50.102 1.00 0.00 34 LEU B N 12
ATOM 24037 C CA . LEU B 1 29 ? 23.279 7.134 48.917 1.00 0.00 34 LEU B CA 12
ATOM 24038 C C . LEU B 1 29 ? 22.845 7.887 47.652 1.00 0.00 34 LEU B C 12
ATOM 24039 O O . LEU B 1 29 ? 23.653 8.167 46.762 1.00 0.00 34 LEU B O 12
ATOM 24055 N N . LEU B 1 30 ? 21.554 8.213 47.574 1.00 0.00 35 LEU B N 12
ATOM 24056 C CA . LEU B 1 30 ? 21.006 8.931 46.423 1.00 0.00 35 LEU B CA 12
ATOM 24057 C C . LEU B 1 30 ? 21.614 10.332 46.316 1.00 0.00 35 LEU B C 12
ATOM 24058 O O . LEU B 1 30 ? 21.880 10.835 45.221 1.00 0.00 35 LEU B O 12
ATOM 24074 N N . SER B 1 31 ? 21.834 10.974 47.468 1.00 0.00 36 SER B N 12
ATOM 24075 C CA . SER B 1 31 ? 22.405 12.320 47.503 1.00 0.00 36 SER B CA 12
ATOM 24076 C C . SER B 1 31 ? 23.767 12.345 46.804 1.00 0.00 36 SER B C 12
ATOM 24077 O O . SER B 1 31 ? 24.092 13.282 46.070 1.00 0.00 36 SER B O 12
ATOM 24085 N N . GLU B 1 32 ? 24.574 11.300 47.024 1.00 0.00 37 GLU B N 12
ATOM 24086 C CA . GLU B 1 32 ? 25.896 11.208 46.400 1.00 0.00 37 GLU B CA 12
ATOM 24087 C C . GLU B 1 32 ? 25.760 11.102 44.879 1.00 0.00 37 GLU B C 12
ATOM 24088 O O . GLU B 1 32 ? 26.526 11.696 44.116 1.00 0.00 37 GLU B O 12
ATOM 24100 N N . ILE B 1 33 ? 24.761 10.342 44.439 1.00 0.00 38 ILE B N 12
ATOM 24101 C CA . ILE B 1 33 ? 24.493 10.151 43.009 1.00 0.00 38 ILE B CA 12
ATOM 24102 C C . ILE B 1 33 ? 23.971 11.461 42.391 1.00 0.00 38 ILE B C 12
ATOM 24103 O O . ILE B 1 33 ? 24.250 11.780 41.232 1.00 0.00 38 ILE B O 12
ATOM 24119 N N . ALA B 1 34 ? 23.201 12.222 43.174 1.00 0.00 39 ALA B N 12
ATOM 24120 C CA . ALA B 1 34 ? 22.633 13.489 42.711 1.00 0.00 39 ALA B CA 12
ATOM 24121 C C . ALA B 1 34 ? 23.735 14.458 42.274 1.00 0.00 39 ALA B C 12
ATOM 24122 O O . ALA B 1 34 ? 23.587 15.199 41.300 1.00 0.00 39 ALA B O 12
ATOM 24129 N N . LYS B 1 35 ? 24.853 14.455 43.003 1.00 0.00 40 LYS B N 12
ATOM 24130 C CA . LYS B 1 35 ? 25.980 15.333 42.689 1.00 0.00 40 LYS B CA 12
ATOM 24131 C C . LYS B 1 35 ? 26.614 14.943 41.347 1.00 0.00 40 LYS B C 12
ATOM 24132 O O . LYS B 1 35 ? 27.010 15.797 40.550 1.00 0.00 40 LYS B O 12
ATOM 24151 N N . GLU B 1 36 ? 26.722 13.634 41.102 1.00 0.00 41 GLU B N 12
ATOM 24152 C CA . GLU B 1 36 ? 27.322 13.122 39.867 1.00 0.00 41 GLU B CA 12
ATOM 24153 C C . GLU B 1 36 ? 26.404 13.341 38.658 1.00 0.00 41 GLU B C 12
ATOM 24154 O O . GLU B 1 36 ? 26.846 13.786 37.594 1.00 0.00 41 GLU B O 12
ATOM 24166 N N . GLN B 1 37 ? 25.117 13.016 38.812 1.00 0.00 42 GLN B N 12
ATOM 24167 C CA . GLN B 1 37 ? 24.149 13.171 37.717 1.00 0.00 42 GLN B CA 12
ATOM 24168 C C . GLN B 1 37 ? 23.575 14.601 37.649 1.00 0.00 42 GLN B C 12
ATOM 24169 O O . GLN B 1 37 ? 22.939 14.983 36.662 1.00 0.00 42 GLN B O 12
ATOM 24183 N N . GLY B 1 38 ? 23.830 15.413 38.683 1.00 0.00 43 GLY B N 12
ATOM 24184 C CA . GLY B 1 38 ? 23.372 16.805 38.713 1.00 0.00 43 GLY B CA 12
ATOM 24185 C C . GLY B 1 38 ? 21.850 16.948 38.873 1.00 0.00 43 GLY B C 12
ATOM 24186 O O . GLY B 1 38 ? 21.233 17.814 38.245 1.00 0.00 43 GLY B O 12
ATOM 24190 N N . PHE B 1 39 ? 21.231 16.130 39.738 1.00 0.00 44 PHE B N 12
ATOM 24191 C CA . PHE B 1 39 ? 19.783 16.229 39.979 1.00 0.00 44 PHE B CA 12
ATOM 24192 C C . PHE B 1 39 ? 19.507 16.331 41.488 1.00 0.00 44 PHE B C 12
ATOM 24193 O O . PHE B 1 39 ? 20.436 16.384 42.299 1.00 0.00 44 PHE B O 12
ATOM 24210 N N . ASN B 1 40 ? 18.226 16.364 41.874 1.00 0.00 45 ASN B N 12
ATOM 24211 C CA . ASN B 1 40 ? 17.863 16.465 43.288 1.00 0.00 45 ASN B CA 12
ATOM 24212 C C . ASN B 1 40 ? 16.554 15.732 43.575 1.00 0.00 45 ASN B C 12
ATOM 24213 O O . ASN B 1 40 ? 15.736 15.494 42.683 1.00 0.00 45 ASN B O 12
ATOM 24224 N N . ILE B 1 41 ? 16.358 15.365 44.842 1.00 0.00 46 ILE B N 12
ATOM 24225 C CA . ILE B 1 41 ? 15.149 14.654 45.269 1.00 0.00 46 ILE B CA 12
ATOM 24226 C C . ILE B 1 41 ? 14.251 15.575 46.100 1.00 0.00 46 ILE B C 12
ATOM 24227 O O . ILE B 1 41 ? 14.675 16.151 47.106 1.00 0.00 46 ILE B O 12
ATOM 24243 N N . THR B 1 42 ? 12.994 15.724 45.670 1.00 0.00 47 THR B N 12
ATOM 24244 C CA . THR B 1 42 ? 12.042 16.583 46.378 1.00 0.00 47 THR B CA 12
ATOM 24245 C C . THR B 1 42 ? 11.119 15.739 47.270 1.00 0.00 47 THR B C 12
ATOM 24246 O O . THR B 1 42 ? 10.201 15.077 46.781 1.00 0.00 47 THR B O 12
ATOM 24257 N N . TYR B 1 43 ? 11.355 15.756 48.592 1.00 0.00 48 TYR B N 12
ATOM 24258 C CA . TYR B 1 43 ? 10.532 14.985 49.525 1.00 0.00 48 TYR B CA 12
ATOM 24259 C C . TYR B 1 43 ? 9.461 15.865 50.177 1.00 0.00 48 TYR B C 12
ATOM 24260 O O . TYR B 1 43 ? 9.757 16.853 50.855 1.00 0.00 48 TYR B O 12
ATOM 24278 N N . LEU B 1 44 ? 8.199 15.481 49.980 1.00 0.00 49 LEU B N 12
ATOM 24279 C CA . LEU B 1 44 ? 7.065 16.201 50.553 1.00 0.00 49 LEU B CA 12
ATOM 24280 C C . LEU B 1 44 ? 6.229 15.238 51.400 1.00 0.00 49 LEU B C 12
ATOM 24281 O O . LEU B 1 44 ? 5.513 14.380 50.875 1.00 0.00 49 LEU B O 12
ATOM 24297 N N . ASP B 1 45 ? 6.338 15.365 52.724 1.00 0.00 50 ASP B N 12
ATOM 24298 C CA . ASP B 1 45 ? 5.609 14.490 53.643 1.00 0.00 50 ASP B CA 12
ATOM 24299 C C . ASP B 1 45 ? 4.176 14.972 53.855 1.00 0.00 50 ASP B C 12
ATOM 24300 O O . ASP B 1 45 ? 3.833 16.126 53.587 1.00 0.00 50 ASP B O 12
ATOM 24309 N N . ILE B 1 46 ? 3.324 14.065 54.345 1.00 0.00 51 ILE B N 12
ATOM 24310 C CA . ILE B 1 46 ? 1.910 14.371 54.602 1.00 0.00 51 ILE B CA 12
ATOM 24311 C C . ILE B 1 46 ? 1.196 14.675 53.283 1.00 0.00 51 ILE B C 12
ATOM 24312 O O . ILE B 1 46 ? 1.350 15.748 52.693 1.00 0.00 51 ILE B O 12
ATOM 24328 N N . ASP B 1 47 ? 0.408 13.704 52.810 1.00 0.00 52 ASP B N 12
ATOM 24329 C CA . ASP B 1 47 ? -0.328 13.849 51.555 1.00 0.00 52 ASP B CA 12
ATOM 24330 C C . ASP B 1 47 ? -1.260 15.059 51.615 1.00 0.00 52 ASP B C 12
ATOM 24331 O O . ASP B 1 47 ? -1.296 15.888 50.701 1.00 0.00 52 ASP B O 12
ATOM 24340 N N . GLU B 1 48 ? -2.028 15.165 52.707 1.00 0.00 53 GLU B N 12
ATOM 24341 C CA . GLU B 1 48 ? -2.969 16.280 52.892 1.00 0.00 53 GLU B CA 12
ATOM 24342 C C . GLU B 1 48 ? -3.702 16.168 54.238 1.00 0.00 53 GLU B C 12
ATOM 24343 O O . GLU B 1 48 ? -4.046 17.177 54.862 1.00 0.00 53 GLU B O 12
ATOM 24355 N N . LEU B 1 49 ? -3.952 14.932 54.690 1.00 0.00 54 LEU B N 12
ATOM 24356 C CA . LEU B 1 49 ? -4.651 14.704 55.959 1.00 0.00 54 LEU B CA 12
ATOM 24357 C C . LEU B 1 49 ? -3.682 14.818 57.145 1.00 0.00 54 LEU B C 12
ATOM 24358 O O . LEU B 1 49 ? -3.182 13.819 57.679 1.00 0.00 54 LEU B O 12
ATOM 24374 N N . SER B 1 50 ? -3.414 16.056 57.571 1.00 0.00 55 SER B N 12
ATOM 24375 C CA . SER B 1 50 ? -2.512 16.305 58.698 1.00 0.00 55 SER B CA 12
ATOM 24376 C C . SER B 1 50 ? -3.171 15.919 60.029 1.00 0.00 55 SER B C 12
ATOM 24377 O O . SER B 1 50 ? -2.502 15.497 60.977 1.00 0.00 55 SER B O 12
ATOM 24385 N N . ALA B 1 51 ? -4.499 16.064 60.105 1.00 0.00 56 ALA B N 12
ATOM 24386 C CA . ALA B 1 51 ? -5.245 15.730 61.320 1.00 0.00 56 ALA B CA 12
ATOM 24387 C C . ALA B 1 51 ? -5.345 14.209 61.495 1.00 0.00 56 ALA B C 12
ATOM 24388 O O . ALA B 1 51 ? -5.260 13.685 62.609 1.00 0.00 56 ALA B O 12
ATOM 24395 N N . ASN B 1 52 ? -5.535 13.493 60.382 1.00 0.00 57 ASN B N 12
ATOM 24396 C CA . ASN B 1 52 ? -5.652 12.030 60.412 1.00 0.00 57 ASN B CA 12
ATOM 24397 C C . ASN B 1 52 ? -4.280 11.341 60.540 1.00 0.00 57 ASN B C 12
ATOM 24398 O O . ASN B 1 52 ? -4.198 10.121 60.707 1.00 0.00 57 ASN B O 12
ATOM 24409 N N . GLY B 1 53 ? -3.188 12.119 60.459 1.00 0.00 58 GLY B N 12
ATOM 24410 C CA . GLY B 1 53 ? -1.829 11.573 60.568 1.00 0.00 58 GLY B CA 12
ATOM 24411 C C . GLY B 1 53 ? -1.656 10.314 59.708 1.00 0.00 58 GLY B C 12
ATOM 24412 O O . GLY B 1 53 ? -1.897 9.192 60.160 1.00 0.00 58 GLY B O 12
ATOM 24416 N N . GLN B 1 54 ? -1.235 10.504 58.454 1.00 0.00 59 GLN B N 12
ATOM 24417 C CA . GLN B 1 54 ? -1.031 9.384 57.530 1.00 0.00 59 GLN B CA 12
ATOM 24418 C C . GLN B 1 54 ? 0.324 8.693 57.766 1.00 0.00 59 GLN B C 12
ATOM 24419 O O . GLN B 1 54 ? 0.517 7.530 57.400 1.00 0.00 59 GLN B O 12
ATOM 24433 N N . TYR B 1 55 ? 1.276 9.411 58.378 1.00 0.00 60 TYR B N 12
ATOM 24434 C CA . TYR B 1 55 ? 2.607 8.859 58.650 1.00 0.00 60 TYR B CA 12
ATOM 24435 C C . TYR B 1 55 ? 3.268 8.335 57.361 1.00 0.00 60 TYR B C 12
ATOM 24436 O O . TYR B 1 55 ? 4.147 7.469 57.395 1.00 0.00 60 TYR B O 12
ATOM 24454 N N . GLN B 1 56 ? 2.852 8.879 56.211 1.00 0.00 61 GLN B N 12
ATOM 24455 C CA . GLN B 1 56 ? 3.404 8.486 54.917 1.00 0.00 61 GLN B CA 12
ATOM 24456 C C . GLN B 1 56 ? 4.042 9.698 54.240 1.00 0.00 61 GLN B C 12
ATOM 24457 O O . GLN B 1 56 ? 3.708 10.846 54.549 1.00 0.00 61 GLN B O 12
ATOM 24471 N N . CYS B 1 57 ? 4.976 9.454 53.315 1.00 0.00 62 CYS B N 12
ATOM 24472 C CA . CYS B 1 57 ? 5.660 10.557 52.617 1.00 0.00 62 CYS B CA 12
ATOM 24473 C C . CYS B 1 57 ? 5.689 10.340 51.103 1.00 0.00 62 CYS B C 12
ATOM 24474 O O . CYS B 1 57 ? 5.653 9.212 50.618 1.00 0.00 62 CYS B O 12
ATOM 24482 N N . LEU B 1 58 ? 5.754 11.440 50.338 1.00 0.00 63 LEU B N 12
ATOM 24483 C CA . LEU B 1 58 ? 5.794 11.354 48.869 1.00 0.00 63 LEU B CA 12
ATOM 24484 C C . LEU B 1 58 ? 7.097 11.964 48.336 1.00 0.00 63 LEU B C 12
ATOM 24485 O O . LEU B 1 58 ? 7.523 13.036 48.769 1.00 0.00 63 LEU B O 12
ATOM 24501 N N . ALA B 1 59 ? 7.742 11.276 47.385 1.00 0.00 64 ALA B N 12
ATOM 24502 C CA . ALA B 1 59 ? 8.998 11.758 46.797 1.00 0.00 64 ALA B CA 12
ATOM 24503 C C . ALA B 1 59 ? 8.827 12.031 45.294 1.00 0.00 64 ALA B C 12
ATOM 24504 O O . ALA B 1 59 ? 8.345 11.183 44.543 1.00 0.00 64 ALA B O 12
ATOM 24511 N N . GLU B 1 60 ? 9.234 13.227 44.850 1.00 0.00 65 GLU B N 12
ATOM 24512 C CA . GLU B 1 60 ? 9.127 13.609 43.438 1.00 0.00 65 GLU B CA 12
ATOM 24513 C C . GLU B 1 60 ? 10.518 13.776 42.812 1.00 0.00 65 GLU B C 12
ATOM 24514 O O . GLU B 1 60 ? 11.428 14.356 43.412 1.00 0.00 65 GLU B O 12
ATOM 24526 N N . LEU B 1 61 ? 10.687 13.255 41.591 1.00 0.00 66 LEU B N 12
ATOM 24527 C CA . LEU B 1 61 ? 11.980 13.342 40.886 1.00 0.00 66 LEU B CA 12
ATOM 24528 C C . LEU B 1 61 ? 12.168 14.711 40.196 1.00 0.00 66 LEU B C 12
ATOM 24529 O O . LEU B 1 61 ? 11.384 15.136 39.346 1.00 0.00 66 LEU B O 12
ATOM 24545 N N . SER B 1 62 ? 13.227 15.409 40.606 1.00 0.00 67 SER B N 12
ATOM 24546 C CA . SER B 1 62 ? 13.579 16.741 40.100 1.00 0.00 67 SER B CA 12
ATOM 24547 C C . SER B 1 62 ? 14.327 16.749 38.746 1.00 0.00 67 SER B C 12
ATOM 24548 O O . SER B 1 62 ? 14.569 17.823 38.184 1.00 0.00 67 SER B O 12
ATOM 24556 N N . THR B 1 63 ? 14.813 15.590 38.266 1.00 0.00 68 THR B N 12
ATOM 24557 C CA . THR B 1 63 ? 15.656 15.569 37.050 1.00 0.00 68 THR B CA 12
ATOM 24558 C C . THR B 1 63 ? 14.900 15.794 35.724 1.00 0.00 68 THR B C 12
ATOM 24559 O O . THR B 1 63 ? 15.376 16.557 34.875 1.00 0.00 68 THR B O 12
ATOM 24570 N N . SER B 1 64 ? 13.729 15.171 35.512 1.00 0.00 69 SER B N 12
ATOM 24571 C CA . SER B 1 64 ? 12.985 15.388 34.254 1.00 0.00 69 SER B CA 12
ATOM 24572 C C . SER B 1 64 ? 11.620 14.658 34.246 1.00 0.00 69 SER B C 12
ATOM 24573 O O . SER B 1 64 ? 10.592 15.334 34.363 1.00 0.00 69 SER B O 12
ATOM 24581 N N . PRO B 1 65 ? 11.547 13.322 34.120 1.00 0.00 70 PRO B N 12
ATOM 24582 C CA . PRO B 1 65 ? 10.229 12.627 34.119 1.00 0.00 70 PRO B CA 12
ATOM 24583 C C . PRO B 1 65 ? 9.643 12.642 35.518 1.00 0.00 70 PRO B C 12
ATOM 24584 O O . PRO B 1 65 ? 10.353 12.426 36.507 1.00 0.00 70 PRO B O 12
ATOM 24595 N N . ILE B 1 66 ? 8.347 12.920 35.621 1.00 0.00 71 ILE B N 12
ATOM 24596 C CA . ILE B 1 66 ? 7.704 12.982 36.927 1.00 0.00 71 ILE B CA 12
ATOM 24597 C C . ILE B 1 66 ? 7.627 11.579 37.519 1.00 0.00 71 ILE B C 12
ATOM 24598 O O . ILE B 1 66 ? 6.880 10.728 37.040 1.00 0.00 71 ILE B O 12
ATOM 24614 N N . THR B 1 67 ? 8.377 11.336 38.593 1.00 0.00 72 THR B N 12
ATOM 24615 C CA . THR B 1 67 ? 8.353 10.037 39.256 1.00 0.00 72 THR B CA 12
ATOM 24616 C C . THR B 1 67 ? 7.950 10.241 40.704 1.00 0.00 72 THR B C 12
ATOM 24617 O O . THR B 1 67 ? 8.604 10.968 41.460 1.00 0.00 72 THR B O 12
ATOM 24628 N N . VAL B 1 68 ? 6.839 9.619 41.090 1.00 0.00 73 VAL B N 12
ATOM 24629 C CA . VAL B 1 68 ? 6.324 9.755 42.446 1.00 0.00 73 VAL B CA 12
ATOM 24630 C C . VAL B 1 68 ? 6.547 8.455 43.211 1.00 0.00 73 VAL B C 12
ATOM 24631 O O . VAL B 1 68 ? 6.033 7.401 42.842 1.00 0.00 73 VAL B O 12
ATOM 24644 N N . CYS B 1 69 ? 7.315 8.535 44.297 1.00 0.00 74 CYS B N 12
ATOM 24645 C CA . CYS B 1 69 ? 7.597 7.361 45.126 1.00 0.00 74 CYS B CA 12
ATOM 24646 C C . CYS B 1 69 ? 6.928 7.517 46.488 1.00 0.00 74 CYS B C 12
ATOM 24647 O O . CYS B 1 69 ? 7.028 8.570 47.126 1.00 0.00 74 CYS B O 12
ATOM 24655 N N . HIS B 1 70 ? 6.224 6.471 46.945 1.00 0.00 75 HIS B N 12
ATOM 24656 C CA . HIS B 1 70 ? 5.534 6.538 48.234 1.00 0.00 75 HIS B CA 12
ATOM 24657 C C . HIS B 1 70 ? 6.376 5.909 49.356 1.00 0.00 75 HIS B C 12
ATOM 24658 O O . HIS B 1 70 ? 6.935 4.818 49.209 1.00 0.00 75 HIS B O 12
ATOM 24673 N N . GLY B 1 71 ? 6.447 6.600 50.504 1.00 0.00 76 GLY B N 12
ATOM 24674 C CA . GLY B 1 71 ? 7.187 6.122 51.666 1.00 0.00 76 GLY B CA 12
ATOM 24675 C C . GLY B 1 71 ? 6.195 5.683 52.737 1.00 0.00 76 GLY B C 12
ATOM 24676 O O . GLY B 1 71 ? 5.108 6.260 52.866 1.00 0.00 76 GLY B O 12
ATOM 24680 N N . SER B 1 72 ? 6.540 4.641 53.494 1.00 0.00 77 SER B N 12
ATOM 24681 C CA . SER B 1 72 ? 5.632 4.122 54.519 1.00 0.00 77 SER B CA 12
ATOM 24682 C C . SER B 1 72 ? 5.668 4.936 55.815 1.00 0.00 77 SER B C 12
ATOM 24683 O O . SER B 1 72 ? 4.624 5.211 56.416 1.00 0.00 77 SER B O 12
ATOM 24691 N N . GLY B 1 73 ? 6.864 5.316 56.269 1.00 0.00 78 GLY B N 12
ATOM 24692 C CA . GLY B 1 73 ? 7.000 6.085 57.508 1.00 0.00 78 GLY B CA 12
ATOM 24693 C C . GLY B 1 73 ? 6.544 5.264 58.719 1.00 0.00 78 GLY B C 12
ATOM 24694 O O . GLY B 1 73 ? 5.964 5.791 59.671 1.00 0.00 78 GLY B O 12
ATOM 24698 N N . ILE B 1 74 ? 6.820 3.957 58.685 1.00 0.00 79 ILE B N 12
ATOM 24699 C CA . ILE B 1 74 ? 6.451 3.056 59.782 1.00 0.00 79 ILE B CA 12
ATOM 24700 C C . ILE B 1 74 ? 7.352 3.297 61.018 1.00 0.00 79 ILE B C 12
ATOM 24701 O O . ILE B 1 74 ? 6.992 2.958 62.149 1.00 0.00 79 ILE B O 12
ATOM 24717 N N . SER B 1 75 ? 8.532 3.882 60.791 1.00 0.00 80 SER B N 12
ATOM 24718 C CA . SER B 1 75 ? 9.483 4.168 61.861 1.00 0.00 80 SER B CA 12
ATOM 24719 C C . SER B 1 75 ? 10.170 5.518 61.611 1.00 0.00 80 SER B C 12
ATOM 24720 O O . SER B 1 75 ? 9.851 6.230 60.654 1.00 0.00 80 SER B O 12
ATOM 24728 N N . CYS B 1 76 ? 11.119 5.883 62.481 1.00 0.00 81 CYS B N 12
ATOM 24729 C CA . CYS B 1 76 ? 11.843 7.151 62.355 1.00 0.00 81 CYS B CA 12
ATOM 24730 C C . CYS B 1 76 ? 12.397 7.346 60.937 1.00 0.00 81 CYS B C 12
ATOM 24731 O O . CYS B 1 76 ? 13.266 6.603 60.474 1.00 0.00 81 CYS B O 12
ATOM 24739 N N . GLY B 1 77 ? 11.889 8.370 60.244 1.00 0.00 82 GLY B N 12
ATOM 24740 C CA . GLY B 1 77 ? 12.328 8.688 58.881 1.00 0.00 82 GLY B CA 12
ATOM 24741 C C . GLY B 1 77 ? 12.332 7.452 57.971 1.00 0.00 82 GLY B C 12
ATOM 24742 O O . GLY B 1 77 ? 13.066 7.393 56.978 1.00 0.00 82 GLY B O 12
ATOM 24746 N N . ASN B 1 78 ? 11.507 6.453 58.301 1.00 0.00 83 ASN B N 12
ATOM 24747 C CA . ASN B 1 78 ? 11.420 5.226 57.504 1.00 0.00 83 ASN B CA 12
ATOM 24748 C C . ASN B 1 78 ? 10.843 5.508 56.113 1.00 0.00 83 ASN B C 12
ATOM 24749 O O . ASN B 1 78 ? 11.215 4.874 55.123 1.00 0.00 83 ASN B O 12
ATOM 24760 N N . ALA B 1 79 ? 9.910 6.462 56.034 1.00 0.00 84 ALA B N 12
ATOM 24761 C CA . ALA B 1 79 ? 9.275 6.812 54.763 1.00 0.00 84 ALA B CA 12
ATOM 24762 C C . ALA B 1 79 ? 10.330 7.193 53.725 1.00 0.00 84 ALA B C 12
ATOM 24763 O O . ALA B 1 79 ? 10.236 6.838 52.547 1.00 0.00 84 ALA B O 12
ATOM 24770 N N . GLN B 1 80 ? 11.349 7.922 54.173 1.00 0.00 85 GLN B N 12
ATOM 24771 C CA . GLN B 1 80 ? 12.433 8.356 53.297 1.00 0.00 85 GLN B CA 12
ATOM 24772 C C . GLN B 1 80 ? 13.198 7.153 52.741 1.00 0.00 85 GLN B C 12
ATOM 24773 O O . GLN B 1 80 ? 13.544 7.106 51.557 1.00 0.00 85 GLN B O 12
ATOM 24787 N N . SER B 1 81 ? 13.473 6.170 53.605 1.00 0.00 86 SER B N 12
ATOM 24788 C CA . SER B 1 81 ? 14.208 4.971 53.194 1.00 0.00 86 SER B CA 12
ATOM 24789 C C . SER B 1 81 ? 13.381 4.123 52.227 1.00 0.00 86 SER B C 12
ATOM 24790 O O . SER B 1 81 ? 13.909 3.566 51.259 1.00 0.00 86 SER B O 12
ATOM 24798 N N . ASP B 1 82 ? 12.070 4.022 52.477 1.00 0.00 87 ASP B N 12
ATOM 24799 C CA . ASP B 1 82 ? 11.189 3.241 51.611 1.00 0.00 87 ASP B CA 12
ATOM 24800 C C . ASP B 1 82 ? 11.158 3.853 50.209 1.00 0.00 87 ASP B C 12
ATOM 24801 O O . ASP B 1 82 ? 11.314 3.159 49.201 1.00 0.00 87 ASP B O 12
ATOM 24810 N N . ALA B 1 83 ? 10.968 5.174 50.145 1.00 0.00 88 ALA B N 12
ATOM 24811 C CA . ALA B 1 83 ? 10.932 5.884 48.867 1.00 0.00 88 ALA B CA 12
ATOM 24812 C C . ALA B 1 83 ? 12.308 5.835 48.197 1.00 0.00 88 ALA B C 12
ATOM 24813 O O . ALA B 1 83 ? 12.425 5.664 46.979 1.00 0.00 88 ALA B O 12
ATOM 24820 N N . ALA B 1 84 ? 13.363 5.982 49.004 1.00 0.00 89 ALA B N 12
ATOM 24821 C CA . ALA B 1 84 ? 14.734 5.951 48.497 1.00 0.00 89 ALA B CA 12
ATOM 24822 C C . ALA B 1 84 ? 15.059 4.582 47.894 1.00 0.00 89 ALA B C 12
ATOM 24823 O O . ALA B 1 84 ? 15.762 4.477 46.885 1.00 0.00 89 ALA B O 12
ATOM 24830 N N . HIS B 1 85 ? 14.540 3.517 48.515 1.00 0.00 90 HIS B N 12
ATOM 24831 C CA . HIS B 1 85 ? 14.780 2.156 48.036 1.00 0.00 90 HIS B CA 12
ATOM 24832 C C . HIS B 1 85 ? 14.190 1.969 46.633 1.00 0.00 90 HIS B C 12
ATOM 24833 O O . HIS B 1 85 ? 14.779 1.308 45.774 1.00 0.00 90 HIS B O 12
ATOM 24848 N N . ASN B 1 86 ? 13.016 2.560 46.399 1.00 0.00 91 ASN B N 12
ATOM 24849 C CA . ASN B 1 86 ? 12.352 2.461 45.098 1.00 0.00 91 ASN B CA 12
ATOM 24850 C C . ASN B 1 86 ? 13.213 3.099 44.003 1.00 0.00 91 ASN B C 12
ATOM 24851 O O . ASN B 1 86 ? 13.285 2.607 42.874 1.00 0.00 91 ASN B O 12
ATOM 24862 N N . ALA B 1 87 ? 13.874 4.211 44.340 1.00 0.00 92 ALA B N 12
ATOM 24863 C CA . ALA B 1 87 ? 14.730 4.918 43.386 1.00 0.00 92 ALA B CA 12
ATOM 24864 C C . ALA B 1 87 ? 15.884 4.026 42.924 1.00 0.00 92 ALA B C 12
ATOM 24865 O O . ALA B 1 87 ? 16.226 3.981 41.738 1.00 0.00 92 ALA B O 12
ATOM 24872 N N . LEU B 1 88 ? 16.491 3.302 43.869 1.00 0.00 93 LEU B N 12
ATOM 24873 C CA . LEU B 1 88 ? 17.606 2.405 43.553 1.00 0.00 93 LEU B CA 12
ATOM 24874 C C . LEU B 1 88 ? 17.136 1.282 42.625 1.00 0.00 93 LEU B C 12
ATOM 24875 O O . LEU B 1 88 ? 17.827 0.897 41.676 1.00 0.00 93 LEU B O 12
ATOM 24891 N N . GLN B 1 89 ? 15.946 0.745 42.905 1.00 0.00 94 GLN B N 12
ATOM 24892 C CA . GLN B 1 89 ? 15.377 -0.337 42.104 1.00 0.00 94 GLN B CA 12
ATOM 24893 C C . GLN B 1 89 ? 15.069 0.158 40.687 1.00 0.00 94 GLN B C 12
ATOM 24894 O O . GLN B 1 89 ? 15.345 -0.518 39.692 1.00 0.00 94 GLN B O 12
ATOM 24908 N N . TYR B 1 90 ? 14.493 1.359 40.598 1.00 0.00 95 TYR B N 12
ATOM 24909 C CA . TYR B 1 90 ? 14.145 1.962 39.309 1.00 0.00 95 TYR B CA 12
ATOM 24910 C C . TYR B 1 90 ? 15.409 2.357 38.535 1.00 0.00 95 TYR B C 12
ATOM 24911 O O . TYR B 1 90 ? 15.460 2.280 37.308 1.00 0.00 95 TYR B O 12
ATOM 24929 N N . LEU B 1 91 ? 16.443 2.789 39.260 1.00 0.00 96 LEU B N 12
ATOM 24930 C CA . LEU B 1 91 ? 17.705 3.196 38.641 1.00 0.00 96 LEU B CA 12
ATOM 24931 C C . LEU B 1 91 ? 18.365 2.014 37.919 1.00 0.00 96 LEU B C 12
ATOM 24932 O O . LEU B 1 91 ? 18.982 2.168 36.861 1.00 0.00 96 LEU B O 12
ATOM 24948 N N . LYS B 1 92 ? 18.248 0.820 38.508 1.00 0.00 97 LYS B N 12
ATOM 24949 C CA . LYS B 1 92 ? 18.845 -0.390 37.941 1.00 0.00 97 LYS B CA 12
ATOM 24950 C C . LYS B 1 92 ? 18.237 -0.750 36.577 1.00 0.00 97 LYS B C 12
ATOM 24951 O O . LYS B 1 92 ? 18.947 -1.164 35.656 1.00 0.00 97 LYS B O 12
ATOM 24970 N N . ILE B 1 93 ? 16.911 -0.620 36.448 1.00 0.00 98 ILE B N 12
ATOM 24971 C CA . ILE B 1 93 ? 16.228 -0.964 35.197 1.00 0.00 98 ILE B CA 12
ATOM 24972 C C . ILE B 1 93 ? 16.734 -0.089 34.031 1.00 0.00 98 ILE B C 12
ATOM 24973 O O . ILE B 1 93 ? 16.893 -0.558 32.901 1.00 0.00 98 ILE B O 12
ATOM 24989 N N . ILE B 1 94 ? 16.985 1.195 34.310 1.00 0.00 99 ILE B N 12
ATOM 24990 C CA . ILE B 1 94 ? 17.469 2.128 33.289 1.00 0.00 99 ILE B CA 12
ATOM 24991 C C . ILE B 1 94 ? 18.871 1.716 32.823 1.00 0.00 99 ILE B C 12
ATOM 24992 O O . ILE B 1 94 ? 19.802 1.880 33.594 1.00 0.00 99 ILE B O 12
ATOM 25009 N N . ASP A 1 25 ? -12.661 -0.031 47.784 1.00 0.00 30 ASP A N 13
ATOM 25010 C CA . ASP A 1 25 ? -11.938 -0.281 46.505 1.00 0.00 30 ASP A CA 13
ATOM 25011 C C . ASP A 1 25 ? -11.476 1.054 45.913 1.00 0.00 30 ASP A C 13
ATOM 25012 O O . ASP A 1 25 ? -12.229 1.748 45.223 1.00 0.00 30 ASP A O 13
ATOM 25021 N N . TYR A 1 26 ? -10.223 1.423 46.193 1.00 0.00 31 TYR A N 13
ATOM 25022 C CA . TYR A 1 26 ? -9.657 2.681 45.693 1.00 0.00 31 TYR A CA 13
ATOM 25023 C C . TYR A 1 26 ? -9.558 2.667 44.163 1.00 0.00 31 TYR A C 13
ATOM 25024 O O . TYR A 1 26 ? -9.724 3.696 43.501 1.00 0.00 31 TYR A O 13
ATOM 25042 N N . ILE A 1 27 ? -9.275 1.491 43.594 1.00 0.00 32 ILE A N 13
ATOM 25043 C CA . ILE A 1 27 ? -9.144 1.346 42.140 1.00 0.00 32 ILE A CA 13
ATOM 25044 C C . ILE A 1 27 ? -10.468 1.713 41.453 1.00 0.00 32 ILE A C 13
ATOM 25045 O O . ILE A 1 27 ? -10.488 2.352 40.396 1.00 0.00 32 ILE A O 13
ATOM 25061 N N . GLN A 1 28 ? -11.587 1.301 42.058 1.00 0.00 33 GLN A N 13
ATOM 25062 C CA . GLN A 1 28 ? -12.912 1.584 41.505 1.00 0.00 33 GLN A CA 13
ATOM 25063 C C . GLN A 1 28 ? -13.129 3.092 41.370 1.00 0.00 33 GLN A C 13
ATOM 25064 O O . GLN A 1 28 ? -13.649 3.580 40.364 1.00 0.00 33 GLN A O 13
ATOM 25078 N N . LEU A 1 29 ? -12.728 3.838 42.402 1.00 0.00 34 LEU A N 13
ATOM 25079 C CA . LEU A 1 29 ? -12.877 5.293 42.409 1.00 0.00 34 LEU A CA 13
ATOM 25080 C C . LEU A 1 29 ? -12.021 5.933 41.315 1.00 0.00 34 LEU A C 13
ATOM 25081 O O . LEU A 1 29 ? -12.442 6.867 40.628 1.00 0.00 34 LEU A O 13
ATOM 25097 N N . LEU A 1 30 ? -10.796 5.425 41.161 1.00 0.00 35 LEU A N 13
ATOM 25098 C CA . LEU A 1 30 ? -9.859 5.942 40.161 1.00 0.00 35 LEU A CA 13
ATOM 25099 C C . LEU A 1 30 ? -10.422 5.756 38.745 1.00 0.00 35 LEU A C 13
ATOM 25100 O O . LEU A 1 30 ? -10.257 6.612 37.872 1.00 0.00 35 LEU A O 13
ATOM 25116 N N . SER A 1 31 ? -11.085 4.621 38.514 1.00 0.00 36 SER A N 13
ATOM 25117 C CA . SER A 1 31 ? -11.662 4.315 37.205 1.00 0.00 36 SER A CA 13
ATOM 25118 C C . SER A 1 31 ? -12.658 5.397 36.781 1.00 0.00 36 SER A C 13
ATOM 25119 O O . SER A 1 31 ? -12.683 5.827 35.624 1.00 0.00 36 SER A O 13
ATOM 25127 N N . GLU A 1 32 ? -13.492 5.841 37.725 1.00 0.00 37 GLU A N 13
ATOM 25128 C CA . GLU A 1 32 ? -14.494 6.871 37.449 1.00 0.00 37 GLU A CA 13
ATOM 25129 C C . GLU A 1 32 ? -13.830 8.213 37.129 1.00 0.00 37 GLU A C 13
ATOM 25130 O O . GLU A 1 32 ? -14.254 8.942 36.228 1.00 0.00 37 GLU A O 13
ATOM 25142 N N . ILE A 1 33 ? -12.781 8.548 37.884 1.00 0.00 38 ILE A N 13
ATOM 25143 C CA . ILE A 1 33 ? -12.057 9.809 37.693 1.00 0.00 38 ILE A CA 13
ATOM 25144 C C . ILE A 1 33 ? -11.348 9.814 36.332 1.00 0.00 38 ILE A C 13
ATOM 25145 O O . ILE A 1 33 ? -11.364 10.811 35.603 1.00 0.00 38 ILE A O 13
ATOM 25161 N N . ALA A 1 34 ? -10.714 8.691 35.987 1.00 0.00 39 ALA A N 13
ATOM 25162 C CA . ALA A 1 34 ? -9.998 8.572 34.716 1.00 0.00 39 ALA A CA 13
ATOM 25163 C C . ALA A 1 34 ? -10.952 8.774 33.539 1.00 0.00 39 ALA A C 13
ATOM 25164 O O . ALA A 1 34 ? -10.626 9.441 32.553 1.00 0.00 39 ALA A O 13
ATOM 25171 N N . LYS A 1 35 ? -12.148 8.190 33.641 1.00 0.00 40 LYS A N 13
ATOM 25172 C CA . LYS A 1 35 ? -13.155 8.305 32.586 1.00 0.00 40 LYS A CA 13
ATOM 25173 C C . LYS A 1 35 ? -13.650 9.748 32.458 1.00 0.00 40 LYS A C 13
ATOM 25174 O O . LYS A 1 35 ? -13.903 10.246 31.356 1.00 0.00 40 LYS A O 13
ATOM 25193 N N . GLU A 1 36 ? -13.785 10.432 33.598 1.00 0.00 41 GLU A N 13
ATOM 25194 C CA . GLU A 1 36 ? -14.246 11.822 33.617 1.00 0.00 41 GLU A CA 13
ATOM 25195 C C . GLU A 1 36 ? -13.316 12.715 32.791 1.00 0.00 41 GLU A C 13
ATOM 25196 O O . GLU A 1 36 ? -13.762 13.636 32.100 1.00 0.00 41 GLU A O 13
ATOM 25208 N N . GLN A 1 37 ? -12.009 12.444 32.859 1.00 0.00 42 GLN A N 13
ATOM 25209 C CA . GLN A 1 37 ? -11.020 13.230 32.112 1.00 0.00 42 GLN A CA 13
ATOM 25210 C C . GLN A 1 37 ? -10.648 12.555 30.776 1.00 0.00 42 GLN A C 13
ATOM 25211 O O . GLN A 1 37 ? -10.057 13.180 29.891 1.00 0.00 42 GLN A O 13
ATOM 25225 N N . GLY A 1 38 ? -11.014 11.274 30.615 1.00 0.00 43 GLY A N 13
ATOM 25226 C CA . GLY A 1 38 ? -10.735 10.537 29.380 1.00 0.00 43 GLY A CA 13
ATOM 25227 C C . GLY A 1 38 ? -9.270 10.093 29.280 1.00 0.00 43 GLY A C 13
ATOM 25228 O O . GLY A 1 38 ? -8.739 9.905 28.181 1.00 0.00 43 GLY A O 13
ATOM 25232 N N . PHE A 1 39 ? -8.605 9.908 30.427 1.00 0.00 44 PHE A N 13
ATOM 25233 C CA . PHE A 1 39 ? -7.204 9.472 30.436 1.00 0.00 44 PHE A CA 13
ATOM 25234 C C . PHE A 1 39 ? -7.108 7.973 30.735 1.00 0.00 44 PHE A C 13
ATOM 25235 O O . PHE A 1 39 ? -7.886 7.421 31.518 1.00 0.00 44 PHE A O 13
ATOM 25252 N N . ASN A 1 40 ? -6.134 7.309 30.106 1.00 0.00 45 ASN A N 13
ATOM 25253 C CA . ASN A 1 40 ? -5.923 5.876 30.303 1.00 0.00 45 ASN A CA 13
ATOM 25254 C C . ASN A 1 40 ? -4.747 5.638 31.253 1.00 0.00 45 ASN A C 13
ATOM 25255 O O . ASN A 1 40 ? -3.755 6.371 31.242 1.00 0.00 45 ASN A O 13
ATOM 25266 N N . ILE A 1 41 ? -4.859 4.602 32.090 1.00 0.00 46 ILE A N 13
ATOM 25267 C CA . ILE A 1 41 ? -3.803 4.269 33.053 1.00 0.00 46 ILE A CA 13
ATOM 25268 C C . ILE A 1 41 ? -3.216 2.891 32.733 1.00 0.00 46 ILE A C 13
ATOM 25269 O O . ILE A 1 41 ? -3.942 1.901 32.605 1.00 0.00 46 ILE A O 13
ATOM 25285 N N . THR A 1 42 ? -1.886 2.822 32.607 1.00 0.00 47 THR A N 13
ATOM 25286 C CA . THR A 1 42 ? -1.210 1.561 32.308 1.00 0.00 47 THR A CA 13
ATOM 25287 C C . THR A 1 42 ? -0.596 0.983 33.590 1.00 0.00 47 THR A C 13
ATOM 25288 O O . THR A 1 42 ? 0.262 1.614 34.215 1.00 0.00 47 THR A O 13
ATOM 25299 N N . TYR A 1 43 ? -1.027 -0.219 34.003 1.00 0.00 48 TYR A N 13
ATOM 25300 C CA . TYR A 1 43 ? -0.499 -0.841 35.218 1.00 0.00 48 TYR A CA 13
ATOM 25301 C C . TYR A 1 43 ? 0.401 -2.029 34.874 1.00 0.00 48 TYR A C 13
ATOM 25302 O O . TYR A 1 43 ? -0.030 -3.013 34.267 1.00 0.00 48 TYR A O 13
ATOM 25320 N N . LEU A 1 44 ? 1.669 -1.934 35.278 1.00 0.00 49 LEU A N 13
ATOM 25321 C CA . LEU A 1 44 ? 2.644 -2.994 35.030 1.00 0.00 49 LEU A CA 13
ATOM 25322 C C . LEU A 1 44 ? 2.929 -3.755 36.329 1.00 0.00 49 LEU A C 13
ATOM 25323 O O . LEU A 1 44 ? 3.770 -3.356 37.140 1.00 0.00 49 LEU A O 13
ATOM 25339 N N . ASP A 1 45 ? 2.208 -4.861 36.534 1.00 0.00 50 ASP A N 13
ATOM 25340 C CA . ASP A 1 45 ? 2.369 -5.673 37.739 1.00 0.00 50 ASP A CA 13
ATOM 25341 C C . ASP A 1 45 ? 3.634 -6.529 37.657 1.00 0.00 50 ASP A C 13
ATOM 25342 O O . ASP A 1 45 ? 3.800 -7.350 36.750 1.00 0.00 50 ASP A O 13
ATOM 25351 N N . ILE A 1 46 ? 4.539 -6.339 38.621 1.00 0.00 51 ILE A N 13
ATOM 25352 C CA . ILE A 1 46 ? 5.792 -7.096 38.668 1.00 0.00 51 ILE A CA 13
ATOM 25353 C C . ILE A 1 46 ? 5.626 -8.302 39.605 1.00 0.00 51 ILE A C 13
ATOM 25354 O O . ILE A 1 46 ? 5.224 -8.168 40.764 1.00 0.00 51 ILE A O 13
ATOM 25370 N N . ASP A 1 47 ? 5.926 -9.498 39.087 1.00 0.00 52 ASP A N 13
ATOM 25371 C CA . ASP A 1 47 ? 5.795 -10.738 39.862 1.00 0.00 52 ASP A CA 13
ATOM 25372 C C . ASP A 1 47 ? 7.023 -11.020 40.745 1.00 0.00 52 ASP A C 13
ATOM 25373 O O . ASP A 1 47 ? 6.998 -11.927 41.583 1.00 0.00 52 ASP A O 13
ATOM 25382 N N . GLU A 1 48 ? 8.109 -10.254 40.567 1.00 0.00 53 GLU A N 13
ATOM 25383 C CA . GLU A 1 48 ? 9.323 -10.459 41.364 1.00 0.00 53 GLU A CA 13
ATOM 25384 C C . GLU A 1 48 ? 9.003 -10.389 42.859 1.00 0.00 53 GLU A C 13
ATOM 25385 O O . GLU A 1 48 ? 8.812 -9.311 43.428 1.00 0.00 53 GLU A O 13
ATOM 25397 N N . LEU A 1 49 ? 8.941 -11.558 43.504 1.00 0.00 54 LEU A N 13
ATOM 25398 C CA . LEU A 1 49 ? 8.643 -11.641 44.934 1.00 0.00 54 LEU A CA 13
ATOM 25399 C C . LEU A 1 49 ? 9.876 -12.130 45.697 1.00 0.00 54 LEU A C 13
ATOM 25400 O O . LEU A 1 49 ? 10.463 -13.167 45.372 1.00 0.00 54 LEU A O 13
ATOM 25416 N N . SER A 1 50 ? 10.282 -11.374 46.723 1.00 0.00 55 SER A N 13
ATOM 25417 C CA . SER A 1 50 ? 11.449 -11.729 47.530 1.00 0.00 55 SER A CA 13
ATOM 25418 C C . SER A 1 50 ? 11.079 -11.810 49.014 1.00 0.00 55 SER A C 13
ATOM 25419 O O . SER A 1 50 ? 9.954 -11.495 49.414 1.00 0.00 55 SER A O 13
ATOM 25427 N N . ALA A 1 51 ? 12.036 -12.238 49.840 1.00 0.00 56 ALA A N 13
ATOM 25428 C CA . ALA A 1 51 ? 11.815 -12.363 51.282 1.00 0.00 56 ALA A CA 13
ATOM 25429 C C . ALA A 1 51 ? 11.383 -11.025 51.896 1.00 0.00 56 ALA A C 13
ATOM 25430 O O . ALA A 1 51 ? 10.624 -10.982 52.869 1.00 0.00 56 ALA A O 13
ATOM 25437 N N . ASN A 1 52 ? 11.875 -9.917 51.328 1.00 0.00 57 ASN A N 13
ATOM 25438 C CA . ASN A 1 52 ? 11.541 -8.581 51.824 1.00 0.00 57 ASN A CA 13
ATOM 25439 C C . ASN A 1 52 ? 11.366 -7.596 50.656 1.00 0.00 57 ASN A C 13
ATOM 25440 O O . ASN A 1 52 ? 11.753 -6.422 50.727 1.00 0.00 57 ASN A O 13
ATOM 25451 N N . GLY A 1 53 ? 10.771 -8.081 49.560 1.00 0.00 58 GLY A N 13
ATOM 25452 C CA . GLY A 1 53 ? 10.540 -7.253 48.374 1.00 0.00 58 GLY A CA 13
ATOM 25453 C C . GLY A 1 53 ? 9.047 -6.959 48.174 1.00 0.00 58 GLY A C 13
ATOM 25454 O O . GLY A 1 53 ? 8.669 -5.920 47.625 1.00 0.00 58 GLY A O 13
ATOM 25458 N N . GLN A 1 54 ? 8.187 -7.884 48.619 1.00 0.00 59 GLN A N 13
ATOM 25459 C CA . GLN A 1 54 ? 6.737 -7.722 48.484 1.00 0.00 59 GLN A CA 13
ATOM 25460 C C . GLN A 1 54 ? 6.358 -7.476 47.022 1.00 0.00 59 GLN A C 13
ATOM 25461 O O . GLN A 1 54 ? 7.219 -7.353 46.146 1.00 0.00 59 GLN A O 13
ATOM 25475 N N . TYR A 1 55 ? 5.051 -7.400 46.753 1.00 0.00 60 TYR A N 13
ATOM 25476 C CA . TYR A 1 55 ? 4.549 -7.165 45.408 1.00 0.00 60 TYR A CA 13
ATOM 25477 C C . TYR A 1 55 ? 4.612 -5.668 45.078 1.00 0.00 60 TYR A C 13
ATOM 25478 O O . TYR A 1 55 ? 4.230 -4.816 45.883 1.00 0.00 60 TYR A O 13
ATOM 25496 N N . GLN A 1 56 ? 5.104 -5.345 43.878 1.00 0.00 61 GLN A N 13
ATOM 25497 C CA . GLN A 1 56 ? 5.223 -3.954 43.437 1.00 0.00 61 GLN A CA 13
ATOM 25498 C C . GLN A 1 56 ? 4.460 -3.742 42.128 1.00 0.00 61 GLN A C 13
ATOM 25499 O O . GLN A 1 56 ? 4.271 -4.673 41.340 1.00 0.00 61 GLN A O 13
ATOM 25513 N N . CYS A 1 57 ? 4.013 -2.503 41.888 1.00 0.00 62 CYS A N 13
ATOM 25514 C CA . CYS A 1 57 ? 3.269 -2.177 40.670 1.00 0.00 62 CYS A CA 13
ATOM 25515 C C . CYS A 1 57 ? 3.684 -0.807 40.127 1.00 0.00 62 CYS A C 13
ATOM 25516 O O . CYS A 1 57 ? 3.857 0.158 40.879 1.00 0.00 62 CYS A O 13
ATOM 25524 N N . LEU A 1 58 ? 3.849 -0.721 38.804 1.00 0.00 63 LEU A N 13
ATOM 25525 C CA . LEU A 1 58 ? 4.246 0.531 38.154 1.00 0.00 63 LEU A CA 13
ATOM 25526 C C . LEU A 1 58 ? 3.094 1.110 37.331 1.00 0.00 63 LEU A C 13
ATOM 25527 O O . LEU A 1 58 ? 2.615 0.490 36.380 1.00 0.00 63 LEU A O 13
ATOM 25543 N N . ALA A 1 59 ? 2.655 2.322 37.682 1.00 0.00 64 ALA A N 13
ATOM 25544 C CA . ALA A 1 59 ? 1.568 2.983 36.946 1.00 0.00 64 ALA A CA 13
ATOM 25545 C C . ALA A 1 59 ? 2.149 4.004 35.963 1.00 0.00 64 ALA A C 13
ATOM 25546 O O . ALA A 1 59 ? 2.679 5.043 36.362 1.00 0.00 64 ALA A O 13
ATOM 25553 N N . GLU A 1 60 ? 2.064 3.698 34.664 1.00 0.00 65 GLU A N 13
ATOM 25554 C CA . GLU A 1 60 ? 2.606 4.581 33.621 1.00 0.00 65 GLU A CA 13
ATOM 25555 C C . GLU A 1 60 ? 1.498 5.181 32.745 1.00 0.00 65 GLU A C 13
ATOM 25556 O O . GLU A 1 60 ? 0.643 4.470 32.211 1.00 0.00 65 GLU A O 13
ATOM 25568 N N . LEU A 1 61 ? 1.527 6.511 32.579 1.00 0.00 66 LEU A N 13
ATOM 25569 C CA . LEU A 1 61 ? 0.532 7.207 31.741 1.00 0.00 66 LEU A CA 13
ATOM 25570 C C . LEU A 1 61 ? 0.990 7.244 30.269 1.00 0.00 66 LEU A C 13
ATOM 25571 O O . LEU A 1 61 ? 2.103 7.679 29.962 1.00 0.00 66 LEU A O 13
ATOM 25587 N N . SER A 1 62 ? 0.137 6.756 29.342 1.00 0.00 67 SER A N 13
ATOM 25588 C CA . SER A 1 62 ? 0.497 6.721 27.911 1.00 0.00 67 SER A CA 13
ATOM 25589 C C . SER A 1 62 ? -0.059 7.925 27.123 1.00 0.00 67 SER A C 13
ATOM 25590 O O . SER A 1 62 ? 0.636 8.501 26.281 1.00 0.00 67 SER A O 13
ATOM 25598 N N . THR A 1 63 ? -1.304 8.333 27.405 1.00 0.00 68 THR A N 13
ATOM 25599 C CA . THR A 1 63 ? -1.913 9.496 26.722 1.00 0.00 68 THR A CA 13
ATOM 25600 C C . THR A 1 63 ? -1.396 10.796 27.359 1.00 0.00 68 THR A C 13
ATOM 25601 O O . THR A 1 63 ? -1.198 11.825 26.709 1.00 0.00 68 THR A O 13
ATOM 25612 N N . SER A 1 64 ? -1.142 10.706 28.654 1.00 0.00 69 SER A N 13
ATOM 25613 C CA . SER A 1 64 ? -0.610 11.778 29.473 1.00 0.00 69 SER A CA 13
ATOM 25614 C C . SER A 1 64 ? 0.927 11.757 29.359 1.00 0.00 69 SER A C 13
ATOM 25615 O O . SER A 1 64 ? 1.479 10.788 28.824 1.00 0.00 69 SER A O 13
ATOM 25623 N N . PRO A 1 65 ? 1.641 12.787 29.806 1.00 0.00 70 PRO A N 13
ATOM 25624 C CA . PRO A 1 65 ? 3.128 12.814 29.678 1.00 0.00 70 PRO A CA 13
ATOM 25625 C C . PRO A 1 65 ? 3.684 11.672 30.520 1.00 0.00 70 PRO A C 13
ATOM 25626 O O . PRO A 1 65 ? 2.937 11.041 31.282 1.00 0.00 70 PRO A O 13
ATOM 25637 N N . ILE A 1 66 ? 4.941 11.273 30.281 1.00 0.00 71 ILE A N 13
ATOM 25638 C CA . ILE A 1 66 ? 5.449 10.070 30.921 1.00 0.00 71 ILE A CA 13
ATOM 25639 C C . ILE A 1 66 ? 5.739 10.280 32.404 1.00 0.00 71 ILE A C 13
ATOM 25640 O O . ILE A 1 66 ? 6.626 11.020 32.829 1.00 0.00 71 ILE A O 13
ATOM 25656 N N . THR A 1 67 ? 4.926 9.572 33.188 1.00 0.00 72 THR A N 13
ATOM 25657 C CA . THR A 1 67 ? 4.991 9.587 34.630 1.00 0.00 72 THR A CA 13
ATOM 25658 C C . THR A 1 67 ? 4.811 8.161 35.135 1.00 0.00 72 THR A C 13
ATOM 25659 O O . THR A 1 67 ? 3.832 7.479 34.785 1.00 0.00 72 THR A O 13
ATOM 25670 N N . VAL A 1 68 ? 5.751 7.696 35.959 1.00 0.00 73 VAL A N 13
ATOM 25671 C CA . VAL A 1 68 ? 5.681 6.344 36.511 1.00 0.00 73 VAL A CA 13
ATOM 25672 C C . VAL A 1 68 ? 5.684 6.395 38.043 1.00 0.00 73 VAL A C 13
ATOM 25673 O O . VAL A 1 68 ? 6.559 7.010 38.665 1.00 0.00 73 VAL A O 13
ATOM 25686 N N . CYS A 1 69 ? 4.694 5.742 38.663 1.00 0.00 74 CYS A N 13
ATOM 25687 C CA . CYS A 1 69 ? 4.592 5.712 40.123 1.00 0.00 74 CYS A CA 13
ATOM 25688 C C . CYS A 1 69 ? 4.925 4.309 40.641 1.00 0.00 74 CYS A C 13
ATOM 25689 O O . CYS A 1 69 ? 4.622 3.302 39.993 1.00 0.00 74 CYS A O 13
ATOM 25697 N N . HIS A 1 70 ? 5.566 4.238 41.812 1.00 0.00 75 HIS A N 13
ATOM 25698 C CA . HIS A 1 70 ? 5.945 2.954 42.398 1.00 0.00 75 HIS A CA 13
ATOM 25699 C C . HIS A 1 70 ? 5.146 2.673 43.683 1.00 0.00 75 HIS A C 13
ATOM 25700 O O . HIS A 1 70 ? 5.264 3.401 44.681 1.00 0.00 75 HIS A O 13
ATOM 25715 N N . GLY A 1 71 ? 4.340 1.598 43.670 1.00 0.00 76 GLY A N 13
ATOM 25716 C CA . GLY A 1 71 ? 3.540 1.211 44.831 1.00 0.00 76 GLY A CA 13
ATOM 25717 C C . GLY A 1 71 ? 3.929 -0.196 45.294 1.00 0.00 76 GLY A C 13
ATOM 25718 O O . GLY A 1 71 ? 4.547 -0.963 44.551 1.00 0.00 76 GLY A O 13
ATOM 25722 N N . SER A 1 72 ? 3.569 -0.542 46.534 1.00 0.00 77 SER A N 13
ATOM 25723 C CA . SER A 1 72 ? 3.887 -1.862 47.087 1.00 0.00 77 SER A CA 13
ATOM 25724 C C . SER A 1 72 ? 2.738 -2.376 47.952 1.00 0.00 77 SER A C 13
ATOM 25725 O O . SER A 1 72 ? 2.035 -1.606 48.611 1.00 0.00 77 SER A O 13
ATOM 25733 N N . GLY A 1 73 ? 2.544 -3.699 47.951 1.00 0.00 78 GLY A N 13
ATOM 25734 C CA . GLY A 1 73 ? 1.478 -4.323 48.735 1.00 0.00 78 GLY A CA 13
ATOM 25735 C C . GLY A 1 73 ? 2.027 -4.925 50.028 1.00 0.00 78 GLY A C 13
ATOM 25736 O O . GLY A 1 73 ? 3.183 -5.354 50.098 1.00 0.00 78 GLY A O 13
ATOM 25740 N N . ILE A 1 74 ? 1.185 -4.967 51.064 1.00 0.00 79 ILE A N 13
ATOM 25741 C CA . ILE A 1 74 ? 1.581 -5.526 52.362 1.00 0.00 79 ILE A CA 13
ATOM 25742 C C . ILE A 1 74 ? 1.649 -7.064 52.289 1.00 0.00 79 ILE A C 13
ATOM 25743 O O . ILE A 1 74 ? 2.420 -7.702 53.011 1.00 0.00 79 ILE A O 13
ATOM 25759 N N . SER A 1 75 ? 0.834 -7.665 51.412 1.00 0.00 80 SER A N 13
ATOM 25760 C CA . SER A 1 75 ? 0.811 -9.120 51.258 1.00 0.00 80 SER A CA 13
ATOM 25761 C C . SER A 1 75 ? 0.023 -9.521 49.997 1.00 0.00 80 SER A C 13
ATOM 25762 O O . SER A 1 75 ? -1.058 -10.120 50.060 1.00 0.00 80 SER A O 13
ATOM 25770 N N . CYS A 1 76 ? 0.582 -9.188 48.826 1.00 0.00 81 CYS A N 13
ATOM 25771 C CA . CYS A 1 76 ? -0.044 -9.505 47.535 1.00 0.00 81 CYS A CA 13
ATOM 25772 C C . CYS A 1 76 ? -1.406 -8.814 47.393 1.00 0.00 81 CYS A C 13
ATOM 25773 O O . CYS A 1 76 ? -2.165 -8.675 48.356 1.00 0.00 81 CYS A O 13
ATOM 25781 N N . GLY A 1 77 ? -1.721 -8.381 46.169 1.00 0.00 82 GLY A N 13
ATOM 25782 C CA . GLY A 1 77 ? -2.992 -7.710 45.887 1.00 0.00 82 GLY A CA 13
ATOM 25783 C C . GLY A 1 77 ? -2.968 -6.252 46.350 1.00 0.00 82 GLY A C 13
ATOM 25784 O O . GLY A 1 77 ? -3.270 -5.331 45.586 1.00 0.00 82 GLY A O 13
ATOM 25788 N N . ASN A 1 78 ? -2.611 -6.036 47.620 1.00 0.00 83 ASN A N 13
ATOM 25789 C CA . ASN A 1 78 ? -2.554 -4.687 48.191 1.00 0.00 83 ASN A CA 13
ATOM 25790 C C . ASN A 1 78 ? -1.636 -3.761 47.376 1.00 0.00 83 ASN A C 13
ATOM 25791 O O . ASN A 1 78 ? -1.756 -2.534 47.439 1.00 0.00 83 ASN A O 13
ATOM 25802 N N . ALA A 1 79 ? -0.707 -4.343 46.605 1.00 0.00 84 ALA A N 13
ATOM 25803 C CA . ALA A 1 79 ? 0.221 -3.552 45.796 1.00 0.00 84 ALA A CA 13
ATOM 25804 C C . ALA A 1 79 ? -0.541 -2.707 44.781 1.00 0.00 84 ALA A C 13
ATOM 25805 O O . ALA A 1 79 ? -0.274 -1.514 44.608 1.00 0.00 84 ALA A O 13
ATOM 25812 N N . GLN A 1 80 ? -1.515 -3.324 44.119 1.00 0.00 85 GLN A N 13
ATOM 25813 C CA . GLN A 1 80 ? -2.340 -2.624 43.138 1.00 0.00 85 GLN A CA 13
ATOM 25814 C C . GLN A 1 80 ? -3.090 -1.474 43.815 1.00 0.00 85 GLN A C 13
ATOM 25815 O O . GLN A 1 80 ? -3.275 -0.395 43.243 1.00 0.00 85 GLN A O 13
ATOM 25829 N N . SER A 1 81 ? -3.530 -1.713 45.053 1.00 0.00 86 SER A N 13
ATOM 25830 C CA . SER A 1 81 ? -4.266 -0.713 45.824 1.00 0.00 86 SER A CA 13
ATOM 25831 C C . SER A 1 81 ? -3.363 0.465 46.196 1.00 0.00 86 SER A C 13
ATOM 25832 O O . SER A 1 81 ? -3.776 1.629 46.160 1.00 0.00 86 SER A O 13
ATOM 25840 N N . ASP A 1 82 ? -2.117 0.162 46.573 1.00 0.00 87 ASP A N 13
ATOM 25841 C CA . ASP A 1 82 ? -1.162 1.200 46.962 1.00 0.00 87 ASP A CA 13
ATOM 25842 C C . ASP A 1 82 ? -0.851 2.116 45.777 1.00 0.00 87 ASP A C 13
ATOM 25843 O O . ASP A 1 82 ? -0.888 3.345 45.891 1.00 0.00 87 ASP A O 13
ATOM 25852 N N . ALA A 1 83 ? -0.549 1.513 44.625 1.00 0.00 88 ALA A N 13
ATOM 25853 C CA . ALA A 1 83 ? -0.239 2.277 43.416 1.00 0.00 88 ALA A CA 13
ATOM 25854 C C . ALA A 1 83 ? -1.437 3.142 43.013 1.00 0.00 88 ALA A C 13
ATOM 25855 O O . ALA A 1 83 ? -1.292 4.309 42.641 1.00 0.00 88 ALA A O 13
ATOM 25862 N N . ALA A 1 84 ? -2.637 2.560 43.097 1.00 0.00 89 ALA A N 13
ATOM 25863 C CA . ALA A 1 84 ? -3.866 3.274 42.750 1.00 0.00 89 ALA A CA 13
ATOM 25864 C C . ALA A 1 84 ? -4.095 4.438 43.716 1.00 0.00 89 ALA A C 13
ATOM 25865 O O . ALA A 1 84 ? -4.483 5.539 43.317 1.00 0.00 89 ALA A O 13
ATOM 25872 N N . HIS A 1 85 ? -3.847 4.189 45.005 1.00 0.00 90 HIS A N 13
ATOM 25873 C CA . HIS A 1 85 ? -4.019 5.215 46.034 1.00 0.00 90 HIS A CA 13
ATOM 25874 C C . HIS A 1 85 ? -3.012 6.350 45.824 1.00 0.00 90 HIS A C 13
ATOM 25875 O O . HIS A 1 85 ? -3.327 7.531 45.995 1.00 0.00 90 HIS A O 13
ATOM 25890 N N . ASN A 1 86 ? -1.785 5.984 45.441 1.00 0.00 91 ASN A N 13
ATOM 25891 C CA . ASN A 1 86 ? -0.725 6.962 45.196 1.00 0.00 91 ASN A CA 13
ATOM 25892 C C . ASN A 1 86 ? -1.108 7.907 44.053 1.00 0.00 91 ASN A C 13
ATOM 25893 O O . ASN A 1 86 ? -0.802 9.102 44.079 1.00 0.00 91 ASN A O 13
ATOM 25904 N N . ALA A 1 87 ? -1.788 7.364 43.039 1.00 0.00 92 ALA A N 13
ATOM 25905 C CA . ALA A 1 87 ? -2.214 8.156 41.884 1.00 0.00 92 ALA A CA 13
ATOM 25906 C C . ALA A 1 87 ? -3.134 9.298 42.331 1.00 0.00 92 ALA A C 13
ATOM 25907 O O . ALA A 1 87 ? -3.035 10.430 41.846 1.00 0.00 92 ALA A O 13
ATOM 25914 N N . LEU A 1 88 ? -4.035 9.001 43.272 1.00 0.00 93 LEU A N 13
ATOM 25915 C CA . LEU A 1 88 ? -4.968 10.003 43.788 1.00 0.00 93 LEU A CA 13
ATOM 25916 C C . LEU A 1 88 ? -4.205 11.123 44.499 1.00 0.00 93 LEU A C 13
ATOM 25917 O O . LEU A 1 88 ? -4.525 12.308 44.363 1.00 0.00 93 LEU A O 13
ATOM 25933 N N . GLN A 1 89 ? -3.175 10.745 45.259 1.00 0.00 94 GLN A N 13
ATOM 25934 C CA . GLN A 1 89 ? -2.350 11.712 45.986 1.00 0.00 94 GLN A CA 13
ATOM 25935 C C . GLN A 1 89 ? -1.516 12.551 45.013 1.00 0.00 94 GLN A C 13
ATOM 25936 O O . GLN A 1 89 ? -1.202 13.714 45.275 1.00 0.00 94 GLN A O 13
ATOM 25950 N N . TYR A 1 90 ? -1.159 11.956 43.871 1.00 0.00 95 TYR A N 13
ATOM 25951 C CA . TYR A 1 90 ? -0.371 12.642 42.859 1.00 0.00 95 TYR A CA 13
ATOM 25952 C C . TYR A 1 90 ? -1.159 13.832 42.302 1.00 0.00 95 TYR A C 13
ATOM 25953 O O . TYR A 1 90 ? -0.609 14.912 42.074 1.00 0.00 95 TYR A O 13
ATOM 25971 N N . LEU A 1 91 ? -2.454 13.623 42.073 1.00 0.00 96 LEU A N 13
ATOM 25972 C CA . LEU A 1 91 ? -3.317 14.663 41.531 1.00 0.00 96 LEU A CA 13
ATOM 25973 C C . LEU A 1 91 ? -3.555 15.777 42.555 1.00 0.00 96 LEU A C 13
ATOM 25974 O O . LEU A 1 91 ? -3.690 16.953 42.203 1.00 0.00 96 LEU A O 13
ATOM 25990 N N . LYS A 1 92 ? -3.623 15.403 43.835 1.00 0.00 97 LYS A N 13
ATOM 25991 C CA . LYS A 1 92 ? -3.860 16.362 44.905 1.00 0.00 97 LYS A CA 13
ATOM 25992 C C . LYS A 1 92 ? -2.667 17.303 45.074 1.00 0.00 97 LYS A C 13
ATOM 25993 O O . LYS A 1 92 ? -2.826 18.513 45.264 1.00 0.00 97 LYS A O 13
ATOM 26012 N N . ILE A 1 93 ? -1.458 16.740 45.025 1.00 0.00 98 ILE A N 13
ATOM 26013 C CA . ILE A 1 93 ? -0.238 17.529 45.194 1.00 0.00 98 ILE A CA 13
ATOM 26014 C C . ILE A 1 93 ? -0.078 18.551 44.054 1.00 0.00 98 ILE A C 13
ATOM 26015 O O . ILE A 1 93 ? 0.111 19.748 44.296 1.00 0.00 98 ILE A O 13
ATOM 26031 N N . ILE A 1 94 ? -0.141 18.079 42.803 1.00 0.00 99 ILE A N 13
ATOM 26032 C CA . ILE A 1 94 ? 0.015 18.965 41.642 1.00 0.00 99 ILE A CA 13
ATOM 26033 C C . ILE A 1 94 ? -1.037 20.082 41.663 1.00 0.00 99 ILE A C 13
ATOM 26034 O O . ILE A 1 94 ? -0.718 21.176 41.227 1.00 0.00 99 ILE A O 13
ATOM 26051 N N . ASP B 1 25 ? 22.286 7.154 56.232 1.00 0.00 30 ASP B N 13
ATOM 26052 C CA . ASP B 1 25 ? 21.284 6.145 55.774 1.00 0.00 30 ASP B CA 13
ATOM 26053 C C . ASP B 1 25 ? 21.411 5.958 54.260 1.00 0.00 30 ASP B C 13
ATOM 26054 O O . ASP B 1 25 ? 22.239 6.596 53.602 1.00 0.00 30 ASP B O 13
ATOM 26063 N N . TYR B 1 26 ? 20.580 5.074 53.695 1.00 0.00 31 TYR B N 13
ATOM 26064 C CA . TYR B 1 26 ? 20.602 4.809 52.253 1.00 0.00 31 TYR B CA 13
ATOM 26065 C C . TYR B 1 26 ? 20.314 6.090 51.470 1.00 0.00 31 TYR B C 13
ATOM 26066 O O . TYR B 1 26 ? 20.923 6.359 50.429 1.00 0.00 31 TYR B O 13
ATOM 26084 N N . ILE B 1 27 ? 19.385 6.898 51.982 1.00 0.00 32 ILE B N 13
ATOM 26085 C CA . ILE B 1 27 ? 19.022 8.164 51.343 1.00 0.00 32 ILE B CA 13
ATOM 26086 C C . ILE B 1 27 ? 20.258 9.059 51.186 1.00 0.00 32 ILE B C 13
ATOM 26087 O O . ILE B 1 27 ? 20.402 9.785 50.198 1.00 0.00 32 ILE B O 13
ATOM 26103 N N . GLN B 1 28 ? 21.157 9.013 52.173 1.00 0.00 33 GLN B N 13
ATOM 26104 C CA . GLN B 1 28 ? 22.376 9.820 52.150 1.00 0.00 33 GLN B CA 13
ATOM 26105 C C . GLN B 1 28 ? 23.268 9.425 50.974 1.00 0.00 33 GLN B C 13
ATOM 26106 O O . GLN B 1 28 ? 23.855 10.276 50.299 1.00 0.00 33 GLN B O 13
ATOM 26120 N N . LEU B 1 29 ? 23.380 8.117 50.727 1.00 0.00 34 LEU B N 13
ATOM 26121 C CA . LEU B 1 29 ? 24.209 7.603 49.636 1.00 0.00 34 LEU B CA 13
ATOM 26122 C C . LEU B 1 29 ? 23.687 8.106 48.287 1.00 0.00 34 LEU B C 13
ATOM 26123 O O . LEU B 1 29 ? 24.452 8.533 47.419 1.00 0.00 34 LEU B O 13
ATOM 26139 N N . LEU B 1 30 ? 22.367 8.058 48.115 1.00 0.00 35 LEU B N 13
ATOM 26140 C CA . LEU B 1 30 ? 21.726 8.514 46.880 1.00 0.00 35 LEU B CA 13
ATOM 26141 C C . LEU B 1 30 ? 21.837 10.041 46.753 1.00 0.00 35 LEU B C 13
ATOM 26142 O O . LEU B 1 30 ? 22.033 10.584 45.662 1.00 0.00 35 LEU B O 13
ATOM 26158 N N . SER B 1 31 ? 21.694 10.737 47.881 1.00 0.00 36 SER B N 13
ATOM 26159 C CA . SER B 1 31 ? 21.760 12.197 47.901 1.00 0.00 36 SER B CA 13
ATOM 26160 C C . SER B 1 31 ? 23.141 12.709 47.475 1.00 0.00 36 SER B C 13
ATOM 26161 O O . SER B 1 31 ? 23.251 13.697 46.743 1.00 0.00 36 SER B O 13
ATOM 26169 N N . GLU B 1 32 ? 24.211 12.057 47.953 1.00 0.00 37 GLU B N 13
ATOM 26170 C CA . GLU B 1 32 ? 25.573 12.491 47.624 1.00 0.00 37 GLU B CA 13
ATOM 26171 C C . GLU B 1 32 ? 25.910 12.281 46.144 1.00 0.00 37 GLU B C 13
ATOM 26172 O O . GLU B 1 32 ? 26.600 13.103 45.531 1.00 0.00 37 GLU B O 13
ATOM 26184 N N . ILE B 1 33 ? 25.422 11.187 45.552 1.00 0.00 38 ILE B N 13
ATOM 26185 C CA . ILE B 1 33 ? 25.691 10.904 44.135 1.00 0.00 38 ILE B CA 13
ATOM 26186 C C . ILE B 1 33 ? 24.883 11.838 43.226 1.00 0.00 38 ILE B C 13
ATOM 26187 O O . ILE B 1 33 ? 25.356 12.268 42.170 1.00 0.00 38 ILE B O 13
ATOM 26203 N N . ALA B 1 34 ? 23.655 12.163 43.641 1.00 0.00 39 ALA B N 13
ATOM 26204 C CA . ALA B 1 34 ? 22.787 13.051 42.867 1.00 0.00 39 ALA B CA 13
ATOM 26205 C C . ALA B 1 34 ? 23.382 14.463 42.797 1.00 0.00 39 ALA B C 13
ATOM 26206 O O . ALA B 1 34 ? 23.318 15.138 41.767 1.00 0.00 39 ALA B O 13
ATOM 26213 N N . LYS B 1 35 ? 23.974 14.912 43.908 1.00 0.00 40 LYS B N 13
ATOM 26214 C CA . LYS B 1 35 ? 24.586 16.240 43.980 1.00 0.00 40 LYS B CA 13
ATOM 26215 C C . LYS B 1 35 ? 25.719 16.370 42.959 1.00 0.00 40 LYS B C 13
ATOM 26216 O O . LYS B 1 35 ? 25.929 17.435 42.370 1.00 0.00 40 LYS B O 13
ATOM 26235 N N . GLU B 1 36 ? 26.455 15.276 42.741 1.00 0.00 41 GLU B N 13
ATOM 26236 C CA . GLU B 1 36 ? 27.563 15.277 41.785 1.00 0.00 41 GLU B CA 13
ATOM 26237 C C . GLU B 1 36 ? 27.041 15.607 40.384 1.00 0.00 41 GLU B C 13
ATOM 26238 O O . GLU B 1 36 ? 27.675 16.336 39.616 1.00 0.00 41 GLU B O 13
ATOM 26250 N N . GLN B 1 37 ? 25.861 15.072 40.052 1.00 0.00 42 GLN B N 13
ATOM 26251 C CA . GLN B 1 37 ? 25.241 15.316 38.748 1.00 0.00 42 GLN B CA 13
ATOM 26252 C C . GLN B 1 37 ? 24.382 16.596 38.760 1.00 0.00 42 GLN B C 13
ATOM 26253 O O . GLN B 1 37 ? 23.963 17.087 37.707 1.00 0.00 42 GLN B O 13
ATOM 26267 N N . GLY B 1 38 ? 24.126 17.158 39.954 1.00 0.00 43 GLY B N 13
ATOM 26268 C CA . GLY B 1 38 ? 23.332 18.385 40.077 1.00 0.00 43 GLY B CA 13
ATOM 26269 C C . GLY B 1 38 ? 21.826 18.098 40.088 1.00 0.00 43 GLY B C 13
ATOM 26270 O O . GLY B 1 38 ? 21.012 18.941 39.696 1.00 0.00 43 GLY B O 13
ATOM 26274 N N . PHE B 1 39 ? 21.443 16.902 40.547 1.00 0.00 44 PHE B N 13
ATOM 26275 C CA . PHE B 1 39 ? 20.031 16.512 40.615 1.00 0.00 44 PHE B CA 13
ATOM 26276 C C . PHE B 1 39 ? 19.679 16.088 42.042 1.00 0.00 44 PHE B C 13
ATOM 26277 O O . PHE B 1 39 ? 20.558 15.719 42.827 1.00 0.00 44 PHE B O 13
ATOM 26294 N N . ASN B 1 40 ? 18.390 16.159 42.401 1.00 0.00 45 ASN B N 13
ATOM 26295 C CA . ASN B 1 40 ? 17.961 15.794 43.752 1.00 0.00 45 ASN B CA 13
ATOM 26296 C C . ASN B 1 40 ? 16.516 15.297 43.770 1.00 0.00 45 ASN B C 13
ATOM 26297 O O . ASN B 1 40 ? 15.715 15.603 42.886 1.00 0.00 45 ASN B O 13
ATOM 26308 N N . ILE B 1 41 ? 16.175 14.534 44.809 1.00 0.00 46 ILE B N 13
ATOM 26309 C CA . ILE B 1 41 ? 14.819 14.008 44.978 1.00 0.00 46 ILE B CA 13
ATOM 26310 C C . ILE B 1 41 ? 14.120 14.761 46.114 1.00 0.00 46 ILE B C 13
ATOM 26311 O O . ILE B 1 41 ? 14.694 14.984 47.184 1.00 0.00 46 ILE B O 13
ATOM 26327 N N . THR B 1 42 ? 12.879 15.197 45.870 1.00 0.00 47 THR B N 13
ATOM 26328 C CA . THR B 1 42 ? 12.124 15.963 46.872 1.00 0.00 47 THR B CA 13
ATOM 26329 C C . THR B 1 42 ? 11.062 15.093 47.567 1.00 0.00 47 THR B C 13
ATOM 26330 O O . THR B 1 42 ? 10.267 14.421 46.910 1.00 0.00 47 THR B O 13
ATOM 26341 N N . TYR B 1 43 ? 11.034 15.111 48.913 1.00 0.00 48 TYR B N 13
ATOM 26342 C CA . TYR B 1 43 ? 10.053 14.328 49.673 1.00 0.00 48 TYR B CA 13
ATOM 26343 C C . TYR B 1 43 ? 8.872 15.213 50.089 1.00 0.00 48 TYR B C 13
ATOM 26344 O O . TYR B 1 43 ? 9.013 16.114 50.922 1.00 0.00 48 TYR B O 13
ATOM 26362 N N . LEU B 1 44 ? 7.692 14.959 49.513 1.00 0.00 49 LEU B N 13
ATOM 26363 C CA . LEU B 1 44 ? 6.493 15.737 49.836 1.00 0.00 49 LEU B CA 13
ATOM 26364 C C . LEU B 1 44 ? 5.250 14.840 49.896 1.00 0.00 49 LEU B C 13
ATOM 26365 O O . LEU B 1 44 ? 5.045 13.982 49.043 1.00 0.00 49 LEU B O 13
ATOM 26381 N N . ASP B 1 45 ? 4.400 15.060 50.908 1.00 0.00 50 ASP B N 13
ATOM 26382 C CA . ASP B 1 45 ? 3.150 14.300 51.085 1.00 0.00 50 ASP B CA 13
ATOM 26383 C C . ASP B 1 45 ? 2.482 14.702 52.398 1.00 0.00 50 ASP B C 13
ATOM 26384 O O . ASP B 1 45 ? 1.331 15.144 52.432 1.00 0.00 50 ASP B O 13
ATOM 26393 N N . ILE B 1 46 ? 3.219 14.530 53.499 1.00 0.00 51 ILE B N 13
ATOM 26394 C CA . ILE B 1 46 ? 2.713 14.858 54.842 1.00 0.00 51 ILE B CA 13
ATOM 26395 C C . ILE B 1 46 ? 1.983 16.214 54.869 1.00 0.00 51 ILE B C 13
ATOM 26396 O O . ILE B 1 46 ? 1.110 16.450 55.711 1.00 0.00 51 ILE B O 13
ATOM 26412 N N . ASP B 1 47 ? 2.336 17.112 53.941 1.00 0.00 52 ASP B N 13
ATOM 26413 C CA . ASP B 1 47 ? 1.709 18.431 53.868 1.00 0.00 52 ASP B CA 13
ATOM 26414 C C . ASP B 1 47 ? 0.211 18.300 53.576 1.00 0.00 52 ASP B C 13
ATOM 26415 O O . ASP B 1 47 ? -0.623 18.999 54.160 1.00 0.00 52 ASP B O 13
ATOM 26424 N N . GLU B 1 48 ? -0.137 17.389 52.660 1.00 0.00 53 GLU B N 13
ATOM 26425 C CA . GLU B 1 48 ? -1.535 17.159 52.285 1.00 0.00 53 GLU B CA 13
ATOM 26426 C C . GLU B 1 48 ? -1.957 15.729 52.644 1.00 0.00 53 GLU B C 13
ATOM 26427 O O . GLU B 1 48 ? -1.124 14.855 52.900 1.00 0.00 53 GLU B O 13
ATOM 26439 N N . LEU B 1 49 ? -3.272 15.492 52.666 1.00 0.00 54 LEU B N 13
ATOM 26440 C CA . LEU B 1 49 ? -3.819 14.173 52.995 1.00 0.00 54 LEU B CA 13
ATOM 26441 C C . LEU B 1 49 ? -3.257 13.662 54.334 1.00 0.00 54 LEU B C 13
ATOM 26442 O O . LEU B 1 49 ? -3.081 12.457 54.548 1.00 0.00 54 LEU B O 13
ATOM 26458 N N . SER B 1 50 ? -2.978 14.591 55.255 1.00 0.00 55 SER B N 13
ATOM 26459 C CA . SER B 1 50 ? -2.446 14.240 56.572 1.00 0.00 55 SER B CA 13
ATOM 26460 C C . SER B 1 50 ? -3.520 13.586 57.452 1.00 0.00 55 SER B C 13
ATOM 26461 O O . SER B 1 50 ? -3.222 12.748 58.307 1.00 0.00 55 SER B O 13
ATOM 26469 N N . ALA B 1 51 ? -4.784 13.980 57.255 1.00 0.00 56 ALA B N 13
ATOM 26470 C CA . ALA B 1 51 ? -5.891 13.433 58.039 1.00 0.00 56 ALA B CA 13
ATOM 26471 C C . ALA B 1 51 ? -6.181 11.980 57.649 1.00 0.00 56 ALA B C 13
ATOM 26472 O O . ALA B 1 51 ? -6.516 11.145 58.494 1.00 0.00 56 ALA B O 13
ATOM 26479 N N . ASN B 1 52 ? -6.060 11.673 56.352 1.00 0.00 57 ASN B N 13
ATOM 26480 C CA . ASN B 1 52 ? -6.321 10.318 55.850 1.00 0.00 57 ASN B CA 13
ATOM 26481 C C . ASN B 1 52 ? -5.068 9.419 55.922 1.00 0.00 57 ASN B C 13
ATOM 26482 O O . ASN B 1 52 ? -5.142 8.214 55.665 1.00 0.00 57 ASN B O 13
ATOM 26493 N N . GLY B 1 53 ? -3.912 9.997 56.276 1.00 0.00 58 GLY B N 13
ATOM 26494 C CA . GLY B 1 53 ? -2.667 9.233 56.381 1.00 0.00 58 GLY B CA 13
ATOM 26495 C C . GLY B 1 53 ? -1.986 9.506 57.722 1.00 0.00 58 GLY B C 13
ATOM 26496 O O . GLY B 1 53 ? -1.850 10.658 58.145 1.00 0.00 58 GLY B O 13
ATOM 26500 N N . GLN B 1 54 ? -1.562 8.441 58.411 1.00 0.00 59 GLN B N 13
ATOM 26501 C CA . GLN B 1 54 ? -0.911 8.590 59.715 1.00 0.00 59 GLN B CA 13
ATOM 26502 C C . GLN B 1 54 ? 0.573 8.957 59.575 1.00 0.00 59 GLN B C 13
ATOM 26503 O O . GLN B 1 54 ? 1.163 9.551 60.483 1.00 0.00 59 GLN B O 13
ATOM 26517 N N . TYR B 1 55 ? 1.189 8.624 58.425 1.00 0.00 60 TYR B N 13
ATOM 26518 C CA . TYR B 1 55 ? 2.606 8.935 58.176 1.00 0.00 60 TYR B CA 13
ATOM 26519 C C . TYR B 1 55 ? 3.078 8.282 56.868 1.00 0.00 60 TYR B C 13
ATOM 26520 O O . TYR B 1 55 ? 3.430 7.103 56.834 1.00 0.00 60 TYR B O 13
ATOM 26538 N N . GLN B 1 56 ? 3.100 9.061 55.786 1.00 0.00 61 GLN B N 13
ATOM 26539 C CA . GLN B 1 56 ? 3.548 8.571 54.479 1.00 0.00 61 GLN B CA 13
ATOM 26540 C C . GLN B 1 56 ? 4.269 9.695 53.733 1.00 0.00 61 GLN B C 13
ATOM 26541 O O . GLN B 1 56 ? 4.066 10.878 54.027 1.00 0.00 61 GLN B O 13
ATOM 26555 N N . CYS B 1 57 ? 5.130 9.341 52.768 1.00 0.00 62 CYS B N 13
ATOM 26556 C CA . CYS B 1 57 ? 5.875 10.366 52.014 1.00 0.00 62 CYS B CA 13
ATOM 26557 C C . CYS B 1 57 ? 6.058 9.980 50.539 1.00 0.00 62 CYS B C 13
ATOM 26558 O O . CYS B 1 57 ? 6.264 8.814 50.209 1.00 0.00 62 CYS B O 13
ATOM 26566 N N . LEU B 1 58 ? 6.010 10.977 49.636 1.00 0.00 63 LEU B N 13
ATOM 26567 C CA . LEU B 1 58 ? 6.202 10.721 48.200 1.00 0.00 63 LEU B CA 13
ATOM 26568 C C . LEU B 1 58 ? 7.473 11.421 47.711 1.00 0.00 63 LEU B C 13
ATOM 26569 O O . LEU B 1 58 ? 7.810 12.517 48.162 1.00 0.00 63 LEU B O 13
ATOM 26585 N N . ALA B 1 59 ? 8.200 10.779 46.789 1.00 0.00 64 ALA B N 13
ATOM 26586 C CA . ALA B 1 59 ? 9.446 11.345 46.260 1.00 0.00 64 ALA B CA 13
ATOM 26587 C C . ALA B 1 59 ? 9.283 11.811 44.807 1.00 0.00 64 ALA B C 13
ATOM 26588 O O . ALA B 1 59 ? 9.115 11.007 43.888 1.00 0.00 64 ALA B O 13
ATOM 26595 N N . GLU B 1 60 ? 9.354 13.132 44.600 1.00 0.00 65 GLU B N 13
ATOM 26596 C CA . GLU B 1 60 ? 9.231 13.719 43.264 1.00 0.00 65 GLU B CA 13
ATOM 26597 C C . GLU B 1 60 ? 10.620 13.934 42.647 1.00 0.00 65 GLU B C 13
ATOM 26598 O O . GLU B 1 60 ? 11.499 14.563 43.244 1.00 0.00 65 GLU B O 13
ATOM 26610 N N . LEU B 1 61 ? 10.827 13.387 41.444 1.00 0.00 66 LEU B N 13
ATOM 26611 C CA . LEU B 1 61 ? 12.126 13.501 40.755 1.00 0.00 66 LEU B CA 13
ATOM 26612 C C . LEU B 1 61 ? 12.327 14.887 40.100 1.00 0.00 66 LEU B C 13
ATOM 26613 O O . LEU B 1 61 ? 11.507 15.380 39.325 1.00 0.00 66 LEU B O 13
ATOM 26629 N N . SER B 1 62 ? 13.455 15.506 40.446 1.00 0.00 67 SER B N 13
ATOM 26630 C CA . SER B 1 62 ? 13.853 16.830 39.954 1.00 0.00 67 SER B CA 13
ATOM 26631 C C . SER B 1 62 ? 14.494 16.821 38.546 1.00 0.00 67 SER B C 13
ATOM 26632 O O . SER B 1 62 ? 14.789 17.889 37.999 1.00 0.00 67 SER B O 13
ATOM 26640 N N . THR B 1 63 ? 14.849 15.640 38.005 1.00 0.00 68 THR B N 13
ATOM 26641 C CA . THR B 1 63 ? 15.608 15.582 36.736 1.00 0.00 68 THR B CA 13
ATOM 26642 C C . THR B 1 63 ? 14.802 15.920 35.465 1.00 0.00 68 THR B C 13
ATOM 26643 O O . THR B 1 63 ? 15.302 16.673 34.621 1.00 0.00 68 THR B O 13
ATOM 26654 N N . SER B 1 64 ? 13.567 15.418 35.293 1.00 0.00 69 SER B N 13
ATOM 26655 C CA . SER B 1 64 ? 12.783 15.763 34.081 1.00 0.00 69 SER B CA 13
ATOM 26656 C C . SER B 1 64 ? 11.379 15.111 34.078 1.00 0.00 69 SER B C 13
ATOM 26657 O O . SER B 1 64 ? 10.404 15.824 34.343 1.00 0.00 69 SER B O 13
ATOM 26665 N N . PRO B 1 65 ? 11.213 13.805 33.801 1.00 0.00 70 PRO B N 13
ATOM 26666 C CA . PRO B 1 65 ? 9.853 13.191 33.809 1.00 0.00 70 PRO B CA 13
ATOM 26667 C C . PRO B 1 65 ? 9.338 13.127 35.233 1.00 0.00 70 PRO B C 13
ATOM 26668 O O . PRO B 1 65 ? 10.118 12.967 36.178 1.00 0.00 70 PRO B O 13
ATOM 26679 N N . ILE B 1 66 ? 8.027 13.272 35.410 1.00 0.00 71 ILE B N 13
ATOM 26680 C CA . ILE B 1 66 ? 7.466 13.242 36.753 1.00 0.00 71 ILE B CA 13
ATOM 26681 C C . ILE B 1 66 ? 7.456 11.805 37.258 1.00 0.00 71 ILE B C 13
ATOM 26682 O O . ILE B 1 66 ? 6.699 10.961 36.783 1.00 0.00 71 ILE B O 13
ATOM 26698 N N . THR B 1 67 ? 8.289 11.530 38.259 1.00 0.00 72 THR B N 13
ATOM 26699 C CA . THR B 1 67 ? 8.363 10.200 38.853 1.00 0.00 72 THR B CA 13
ATOM 26700 C C . THR B 1 67 ? 8.073 10.305 40.340 1.00 0.00 72 THR B C 13
ATOM 26701 O O . THR B 1 67 ? 8.768 11.007 41.083 1.00 0.00 72 THR B O 13
ATOM 26712 N N . VAL B 1 68 ? 7.027 9.611 40.782 1.00 0.00 73 VAL B N 13
ATOM 26713 C CA . VAL B 1 68 ? 6.633 9.638 42.190 1.00 0.00 73 VAL B CA 13
ATOM 26714 C C . VAL B 1 68 ? 6.813 8.266 42.830 1.00 0.00 73 VAL B C 13
ATOM 26715 O O . VAL B 1 68 ? 6.205 7.277 42.424 1.00 0.00 73 VAL B O 13
ATOM 26728 N N . CYS B 1 69 ? 7.653 8.213 43.860 1.00 0.00 74 CYS B N 13
ATOM 26729 C CA . CYS B 1 69 ? 7.905 6.959 44.580 1.00 0.00 74 CYS B CA 13
ATOM 26730 C C . CYS B 1 69 ? 7.260 7.058 45.958 1.00 0.00 74 CYS B C 13
ATOM 26731 O O . CYS B 1 69 ? 7.169 8.148 46.531 1.00 0.00 74 CYS B O 13
ATOM 26739 N N . HIS B 1 70 ? 6.763 5.932 46.490 1.00 0.00 75 HIS B N 13
ATOM 26740 C CA . HIS B 1 70 ? 6.080 5.957 47.787 1.00 0.00 75 HIS B CA 13
ATOM 26741 C C . HIS B 1 70 ? 7.008 5.580 48.964 1.00 0.00 75 HIS B C 13
ATOM 26742 O O . HIS B 1 70 ? 7.896 4.732 48.852 1.00 0.00 75 HIS B O 13
ATOM 26757 N N . GLY B 1 71 ? 6.762 6.216 50.118 1.00 0.00 76 GLY B N 13
ATOM 26758 C CA . GLY B 1 71 ? 7.519 5.968 51.341 1.00 0.00 76 GLY B CA 13
ATOM 26759 C C . GLY B 1 71 ? 6.535 5.573 52.437 1.00 0.00 76 GLY B C 13
ATOM 26760 O O . GLY B 1 71 ? 5.412 6.093 52.496 1.00 0.00 76 GLY B O 13
ATOM 26764 N N . SER B 1 72 ? 6.925 4.628 53.295 1.00 0.00 77 SER B N 13
ATOM 26765 C CA . SER B 1 72 ? 6.024 4.150 54.352 1.00 0.00 77 SER B CA 13
ATOM 26766 C C . SER B 1 72 ? 6.057 5.023 55.610 1.00 0.00 77 SER B C 13
ATOM 26767 O O . SER B 1 72 ? 5.019 5.309 56.207 1.00 0.00 77 SER B O 13
ATOM 26775 N N . GLY B 1 73 ? 7.249 5.437 56.029 1.00 0.00 78 GLY B N 13
ATOM 26776 C CA . GLY B 1 73 ? 7.403 6.268 57.230 1.00 0.00 78 GLY B CA 13
ATOM 26777 C C . GLY B 1 73 ? 6.704 5.634 58.433 1.00 0.00 78 GLY B C 13
ATOM 26778 O O . GLY B 1 73 ? 5.964 6.293 59.168 1.00 0.00 78 GLY B O 13
ATOM 26782 N N . ILE B 1 74 ? 6.940 4.336 58.640 1.00 0.00 79 ILE B N 13
ATOM 26783 C CA . ILE B 1 74 ? 6.332 3.609 59.754 1.00 0.00 79 ILE B CA 13
ATOM 26784 C C . ILE B 1 74 ? 6.944 4.047 61.101 1.00 0.00 79 ILE B C 13
ATOM 26785 O O . ILE B 1 74 ? 6.273 4.042 62.138 1.00 0.00 79 ILE B O 13
ATOM 26801 N N . SER B 1 75 ? 8.228 4.427 61.085 1.00 0.00 80 SER B N 13
ATOM 26802 C CA . SER B 1 75 ? 8.920 4.861 62.300 1.00 0.00 80 SER B CA 13
ATOM 26803 C C . SER B 1 75 ? 8.997 6.392 62.367 1.00 0.00 80 SER B C 13
ATOM 26804 O O . SER B 1 75 ? 8.442 7.022 63.271 1.00 0.00 80 SER B O 13
ATOM 26812 N N . CYS B 1 76 ? 9.693 7.002 61.398 1.00 0.00 81 CYS B N 13
ATOM 26813 C CA . CYS B 1 76 ? 9.840 8.460 61.351 1.00 0.00 81 CYS B CA 13
ATOM 26814 C C . CYS B 1 76 ? 10.553 8.893 60.067 1.00 0.00 81 CYS B C 13
ATOM 26815 O O . CYS B 1 76 ? 10.146 9.845 59.395 1.00 0.00 81 CYS B O 13
ATOM 26823 N N . GLY B 1 77 ? 11.627 8.180 59.714 1.00 0.00 82 GLY B N 13
ATOM 26824 C CA . GLY B 1 77 ? 12.397 8.483 58.500 1.00 0.00 82 GLY B CA 13
ATOM 26825 C C . GLY B 1 77 ? 12.488 7.262 57.564 1.00 0.00 82 GLY B C 13
ATOM 26826 O O . GLY B 1 77 ? 13.261 7.253 56.601 1.00 0.00 82 GLY B O 13
ATOM 26830 N N . ASN B 1 78 ? 11.695 6.221 57.848 1.00 0.00 83 ASN B N 13
ATOM 26831 C CA . ASN B 1 78 ? 11.684 5.002 57.042 1.00 0.00 83 ASN B CA 13
ATOM 26832 C C . ASN B 1 78 ? 11.148 5.268 55.630 1.00 0.00 83 ASN B C 13
ATOM 26833 O O . ASN B 1 78 ? 11.578 4.644 54.660 1.00 0.00 83 ASN B O 13
ATOM 26844 N N . ALA B 1 79 ? 10.184 6.187 55.514 1.00 0.00 84 ALA B N 13
ATOM 26845 C CA . ALA B 1 79 ? 9.576 6.513 54.220 1.00 0.00 84 ALA B CA 13
ATOM 26846 C C . ALA B 1 79 ? 10.641 6.928 53.212 1.00 0.00 84 ALA B C 13
ATOM 26847 O O . ALA B 1 79 ? 10.673 6.452 52.072 1.00 0.00 84 ALA B O 13
ATOM 26854 N N . GLN B 1 80 ? 11.526 7.815 53.640 1.00 0.00 85 GLN B N 13
ATOM 26855 C CA . GLN B 1 80 ? 12.609 8.296 52.787 1.00 0.00 85 GLN B CA 13
ATOM 26856 C C . GLN B 1 80 ? 13.523 7.134 52.395 1.00 0.00 85 GLN B C 13
ATOM 26857 O O . GLN B 1 80 ? 13.983 7.029 51.255 1.00 0.00 85 GLN B O 13
ATOM 26871 N N . SER B 1 81 ? 13.795 6.253 53.361 1.00 0.00 86 SER B N 13
ATOM 26872 C CA . SER B 1 81 ? 14.659 5.097 53.136 1.00 0.00 86 SER B CA 13
ATOM 26873 C C . SER B 1 81 ? 14.016 4.080 52.188 1.00 0.00 86 SER B C 13
ATOM 26874 O O . SER B 1 81 ? 14.698 3.467 51.364 1.00 0.00 86 SER B O 13
ATOM 26882 N N . ASP B 1 82 ? 12.695 3.883 52.304 1.00 0.00 87 ASP B N 13
ATOM 26883 C CA . ASP B 1 82 ? 11.991 2.927 51.451 1.00 0.00 87 ASP B CA 13
ATOM 26884 C C . ASP B 1 82 ? 11.987 3.400 49.999 1.00 0.00 87 ASP B C 13
ATOM 26885 O O . ASP B 1 82 ? 12.233 2.626 49.068 1.00 0.00 87 ASP B O 13
ATOM 26894 N N . ALA B 1 83 ? 11.703 4.689 49.801 1.00 0.00 88 ALA B N 13
ATOM 26895 C CA . ALA B 1 83 ? 11.665 5.270 48.462 1.00 0.00 88 ALA B CA 13
ATOM 26896 C C . ALA B 1 83 ? 13.069 5.316 47.858 1.00 0.00 88 ALA B C 13
ATOM 26897 O O . ALA B 1 83 ? 13.264 5.061 46.666 1.00 0.00 88 ALA B O 13
ATOM 26904 N N . ALA B 1 84 ? 14.063 5.637 48.691 1.00 0.00 89 ALA B N 13
ATOM 26905 C CA . ALA B 1 84 ? 15.450 5.704 48.240 1.00 0.00 89 ALA B CA 13
ATOM 26906 C C . ALA B 1 84 ? 15.968 4.304 47.906 1.00 0.00 89 ALA B C 13
ATOM 26907 O O . ALA B 1 84 ? 16.637 4.089 46.894 1.00 0.00 89 ALA B O 13
ATOM 26914 N N . HIS B 1 85 ? 15.648 3.338 48.770 1.00 0.00 90 HIS B N 13
ATOM 26915 C CA . HIS B 1 85 ? 16.077 1.955 48.575 1.00 0.00 90 HIS B CA 13
ATOM 26916 C C . HIS B 1 85 ? 15.449 1.377 47.307 1.00 0.00 90 HIS B C 13
ATOM 26917 O O . HIS B 1 85 ? 16.104 0.676 46.528 1.00 0.00 90 HIS B O 13
ATOM 26932 N N . ASN B 1 86 ? 14.168 1.680 47.092 1.00 0.00 91 ASN B N 13
ATOM 26933 C CA . ASN B 1 86 ? 13.455 1.197 45.913 1.00 0.00 91 ASN B CA 13
ATOM 26934 C C . ASN B 1 86 ? 14.099 1.746 44.639 1.00 0.00 91 ASN B C 13
ATOM 26935 O O . ASN B 1 86 ? 14.220 1.048 43.628 1.00 0.00 91 ASN B O 13
ATOM 26946 N N . ALA B 1 87 ? 14.520 3.012 44.682 1.00 0.00 92 ALA B N 13
ATOM 26947 C CA . ALA B 1 87 ? 15.148 3.653 43.528 1.00 0.00 92 ALA B CA 13
ATOM 26948 C C . ALA B 1 87 ? 16.423 2.917 43.116 1.00 0.00 92 ALA B C 13
ATOM 26949 O O . ALA B 1 87 ? 16.643 2.640 41.934 1.00 0.00 92 ALA B O 13
ATOM 26956 N N . LEU B 1 88 ? 17.281 2.601 44.092 1.00 0.00 93 LEU B N 13
ATOM 26957 C CA . LEU B 1 88 ? 18.534 1.899 43.808 1.00 0.00 93 LEU B CA 13
ATOM 26958 C C . LEU B 1 88 ? 18.251 0.501 43.254 1.00 0.00 93 LEU B C 13
ATOM 26959 O O . LEU B 1 88 ? 18.919 0.032 42.328 1.00 0.00 93 LEU B O 13
ATOM 26975 N N . GLN B 1 89 ? 17.252 -0.176 43.829 1.00 0.00 94 GLN B N 13
ATOM 26976 C CA . GLN B 1 89 ? 16.886 -1.524 43.396 1.00 0.00 94 GLN B CA 13
ATOM 26977 C C . GLN B 1 89 ? 16.370 -1.517 41.953 1.00 0.00 94 GLN B C 13
ATOM 26978 O O . GLN B 1 89 ? 16.763 -2.354 41.134 1.00 0.00 94 GLN B O 13
ATOM 26992 N N . TYR B 1 90 ? 15.481 -0.571 41.631 1.00 0.00 95 TYR B N 13
ATOM 26993 C CA . TYR B 1 90 ? 14.925 -0.479 40.278 1.00 0.00 95 TYR B CA 13
ATOM 26994 C C . TYR B 1 90 ? 15.973 0.059 39.297 1.00 0.00 95 TYR B C 13
ATOM 26995 O O . TYR B 1 90 ? 16.022 -0.336 38.131 1.00 0.00 95 TYR B O 13
ATOM 27013 N N . LEU B 1 91 ? 16.830 0.966 39.769 1.00 0.00 96 LEU B N 13
ATOM 27014 C CA . LEU B 1 91 ? 17.876 1.540 38.926 1.00 0.00 96 LEU B CA 13
ATOM 27015 C C . LEU B 1 91 ? 18.855 0.451 38.472 1.00 0.00 96 LEU B C 13
ATOM 27016 O O . LEU B 1 91 ? 19.333 0.450 37.334 1.00 0.00 96 LEU B O 13
ATOM 27032 N N . LYS B 1 92 ? 19.162 -0.484 39.377 1.00 0.00 97 LYS B N 13
ATOM 27033 C CA . LYS B 1 92 ? 20.089 -1.575 39.077 1.00 0.00 97 LYS B CA 13
ATOM 27034 C C . LYS B 1 92 ? 19.520 -2.512 38.008 1.00 0.00 97 LYS B C 13
ATOM 27035 O O . LYS B 1 92 ? 20.195 -2.852 37.031 1.00 0.00 97 LYS B O 13
ATOM 27054 N N . ILE B 1 93 ? 18.271 -2.952 38.198 1.00 0.00 98 ILE B N 13
ATOM 27055 C CA . ILE B 1 93 ? 17.627 -3.863 37.251 1.00 0.00 98 ILE B CA 13
ATOM 27056 C C . ILE B 1 93 ? 17.374 -3.171 35.895 1.00 0.00 98 ILE B C 13
ATOM 27057 O O . ILE B 1 93 ? 17.675 -3.727 34.834 1.00 0.00 98 ILE B O 13
ATOM 27073 N N . ILE B 1 94 ? 16.829 -1.946 35.924 1.00 0.00 99 ILE B N 13
ATOM 27074 C CA . ILE B 1 94 ? 16.560 -1.201 34.690 1.00 0.00 99 ILE B CA 13
ATOM 27075 C C . ILE B 1 94 ? 17.885 -0.773 34.041 1.00 0.00 99 ILE B C 13
ATOM 27076 O O . ILE B 1 94 ? 18.302 -1.430 33.100 1.00 0.00 99 ILE B O 13
ATOM 27093 N N . ASP A 1 25 ? -12.750 -1.883 46.097 1.00 0.00 30 ASP A N 14
ATOM 27094 C CA . ASP A 1 25 ? -11.495 -1.882 45.285 1.00 0.00 30 ASP A CA 14
ATOM 27095 C C . ASP A 1 25 ? -11.162 -0.450 44.863 1.00 0.00 30 ASP A C 14
ATOM 27096 O O . ASP A 1 25 ? -11.885 0.172 44.079 1.00 0.00 30 ASP A O 14
ATOM 27105 N N . TYR A 1 26 ? -10.054 0.083 45.388 1.00 0.00 31 TYR A N 14
ATOM 27106 C CA . TYR A 1 26 ? -9.624 1.445 45.063 1.00 0.00 31 TYR A CA 14
ATOM 27107 C C . TYR A 1 26 ? -9.358 1.584 43.562 1.00 0.00 31 TYR A C 14
ATOM 27108 O O . TYR A 1 26 ? -9.682 2.603 42.944 1.00 0.00 31 TYR A O 14
ATOM 27126 N N . ILE A 1 27 ? -8.759 0.550 42.966 1.00 0.00 32 ILE A N 14
ATOM 27127 C CA . ILE A 1 27 ? -8.445 0.558 41.535 1.00 0.00 32 ILE A CA 14
ATOM 27128 C C . ILE A 1 27 ? -9.736 0.739 40.720 1.00 0.00 32 ILE A C 14
ATOM 27129 O O . ILE A 1 27 ? -9.768 1.471 39.724 1.00 0.00 32 ILE A O 14
ATOM 27145 N N . GLN A 1 28 ? -10.814 0.073 41.147 1.00 0.00 33 GLN A N 14
ATOM 27146 C CA . GLN A 1 28 ? -12.102 0.171 40.456 1.00 0.00 33 GLN A CA 14
ATOM 27147 C C . GLN A 1 28 ? -12.616 1.614 40.478 1.00 0.00 33 GLN A C 14
ATOM 27148 O O . GLN A 1 28 ? -13.191 2.106 39.502 1.00 0.00 33 GLN A O 14
ATOM 27162 N N . LEU A 1 29 ? -12.402 2.303 41.602 1.00 0.00 34 LEU A N 14
ATOM 27163 C CA . LEU A 1 29 ? -12.840 3.692 41.753 1.00 0.00 34 LEU A CA 14
ATOM 27164 C C . LEU A 1 29 ? -12.125 4.602 40.750 1.00 0.00 34 LEU A C 14
ATOM 27165 O O . LEU A 1 29 ? -12.707 5.549 40.214 1.00 0.00 34 LEU A O 14
ATOM 27181 N N . LEU A 1 30 ? -10.845 4.316 40.494 1.00 0.00 35 LEU A N 14
ATOM 27182 C CA . LEU A 1 30 ? -10.047 5.110 39.556 1.00 0.00 35 LEU A CA 14
ATOM 27183 C C . LEU A 1 30 ? -10.668 5.078 38.156 1.00 0.00 35 LEU A C 14
ATOM 27184 O O . LEU A 1 30 ? -10.668 6.078 37.434 1.00 0.00 35 LEU A O 14
ATOM 27200 N N . SER A 1 31 ? -11.199 3.917 37.766 1.00 0.00 36 SER A N 14
ATOM 27201 C CA . SER A 1 31 ? -11.821 3.756 36.451 1.00 0.00 36 SER A CA 14
ATOM 27202 C C . SER A 1 31 ? -12.934 4.790 36.247 1.00 0.00 36 SER A C 14
ATOM 27203 O O . SER A 1 31 ? -13.061 5.398 35.181 1.00 0.00 36 SER A O 14
ATOM 27211 N N . GLU A 1 32 ? -13.754 4.988 37.284 1.00 0.00 37 GLU A N 14
ATOM 27212 C CA . GLU A 1 32 ? -14.861 5.943 37.222 1.00 0.00 37 GLU A CA 14
ATOM 27213 C C . GLU A 1 32 ? -14.337 7.379 37.123 1.00 0.00 37 GLU A C 14
ATOM 27214 O O . GLU A 1 32 ? -14.892 8.214 36.402 1.00 0.00 37 GLU A O 14
ATOM 27226 N N . ILE A 1 33 ? -13.260 7.678 37.856 1.00 0.00 38 ILE A N 14
ATOM 27227 C CA . ILE A 1 33 ? -12.670 9.021 37.845 1.00 0.00 38 ILE A CA 14
ATOM 27228 C C . ILE A 1 33 ? -12.068 9.318 36.464 1.00 0.00 38 ILE A C 14
ATOM 27229 O O . ILE A 1 33 ? -12.196 10.425 35.933 1.00 0.00 38 ILE A O 14
ATOM 27245 N N . ALA A 1 34 ? -11.404 8.320 35.878 1.00 0.00 39 ALA A N 14
ATOM 27246 C CA . ALA A 1 34 ? -10.782 8.474 34.561 1.00 0.00 39 ALA A CA 14
ATOM 27247 C C . ALA A 1 34 ? -11.819 8.897 33.514 1.00 0.00 39 ALA A C 14
ATOM 27248 O O . ALA A 1 34 ? -11.521 9.656 32.589 1.00 0.00 39 ALA A O 14
ATOM 27255 N N . LYS A 1 35 ? -13.049 8.399 33.657 1.00 0.00 40 LYS A N 14
ATOM 27256 C CA . LYS A 1 35 ? -14.129 8.723 32.725 1.00 0.00 40 LYS A CA 14
ATOM 27257 C C . LYS A 1 35 ? -14.566 10.189 32.861 1.00 0.00 40 LYS A C 14
ATOM 27258 O O . LYS A 1 35 ? -14.967 10.830 31.885 1.00 0.00 40 LYS A O 14
ATOM 27277 N N . GLU A 1 36 ? -14.517 10.718 34.089 1.00 0.00 41 GLU A N 14
ATOM 27278 C CA . GLU A 1 36 ? -14.938 12.098 34.351 1.00 0.00 41 GLU A CA 14
ATOM 27279 C C . GLU A 1 36 ? -13.986 13.115 33.712 1.00 0.00 41 GLU A C 14
ATOM 27280 O O . GLU A 1 36 ? -14.422 14.096 33.101 1.00 0.00 41 GLU A O 14
ATOM 27292 N N . GLN A 1 37 ? -12.674 12.889 33.844 1.00 0.00 42 GLN A N 14
ATOM 27293 C CA . GLN A 1 37 ? -11.679 13.807 33.268 1.00 0.00 42 GLN A CA 14
ATOM 27294 C C . GLN A 1 37 ? -11.213 13.331 31.875 1.00 0.00 42 GLN A C 14
ATOM 27295 O O . GLN A 1 37 ? -10.603 14.092 31.118 1.00 0.00 42 GLN A O 14
ATOM 27309 N N . GLY A 1 38 ? -11.513 12.074 31.526 1.00 0.00 43 GLY A N 14
ATOM 27310 C CA . GLY A 1 38 ? -11.139 11.522 30.226 1.00 0.00 43 GLY A CA 14
ATOM 27311 C C . GLY A 1 38 ? -9.650 11.161 30.142 1.00 0.00 43 GLY A C 14
ATOM 27312 O O . GLY A 1 38 ? -9.067 11.159 29.052 1.00 0.00 43 GLY A O 14
ATOM 27316 N N . PHE A 1 39 ? -9.014 10.843 31.284 1.00 0.00 44 PHE A N 14
ATOM 27317 C CA . PHE A 1 39 ? -7.591 10.477 31.274 1.00 0.00 44 PHE A CA 14
ATOM 27318 C C . PHE A 1 39 ? -7.417 8.951 31.261 1.00 0.00 44 PHE A C 14
ATOM 27319 O O . PHE A 1 39 ? -8.117 8.218 31.966 1.00 0.00 44 PHE A O 14
ATOM 27336 N N . ASN A 1 40 ? -6.467 8.471 30.454 1.00 0.00 45 ASN A N 14
ATOM 27337 C CA . ASN A 1 40 ? -6.190 7.038 30.351 1.00 0.00 45 ASN A CA 14
ATOM 27338 C C . ASN A 1 40 ? -4.792 6.736 30.896 1.00 0.00 45 ASN A C 14
ATOM 27339 O O . ASN A 1 40 ? -3.836 7.473 30.644 1.00 0.00 45 ASN A O 14
ATOM 27350 N N . ILE A 1 41 ? -4.669 5.645 31.661 1.00 0.00 46 ILE A N 14
ATOM 27351 C CA . ILE A 1 41 ? -3.382 5.262 32.248 1.00 0.00 46 ILE A CA 14
ATOM 27352 C C . ILE A 1 41 ? -3.046 3.794 31.958 1.00 0.00 46 ILE A C 14
ATOM 27353 O O . ILE A 1 41 ? -3.929 2.945 31.812 1.00 0.00 46 ILE A O 14
ATOM 27369 N N . THR A 1 42 ? -1.745 3.494 31.889 1.00 0.00 47 THR A N 14
ATOM 27370 C CA . THR A 1 42 ? -1.277 2.133 31.633 1.00 0.00 47 THR A CA 14
ATOM 27371 C C . THR A 1 42 ? -0.593 1.571 32.891 1.00 0.00 47 THR A C 14
ATOM 27372 O O . THR A 1 42 ? 0.517 1.980 33.246 1.00 0.00 47 THR A O 14
ATOM 27383 N N . TYR A 1 43 ? -1.261 0.638 33.584 1.00 0.00 48 TYR A N 14
ATOM 27384 C CA . TYR A 1 43 ? -0.714 0.044 34.804 1.00 0.00 48 TYR A CA 14
ATOM 27385 C C . TYR A 1 43 ? 0.346 -1.009 34.467 1.00 0.00 48 TYR A C 14
ATOM 27386 O O . TYR A 1 43 ? 0.160 -1.844 33.578 1.00 0.00 48 TYR A O 14
ATOM 27404 N N . LEU A 1 44 ? 1.478 -0.967 35.182 1.00 0.00 49 LEU A N 14
ATOM 27405 C CA . LEU A 1 44 ? 2.572 -1.915 34.958 1.00 0.00 49 LEU A CA 14
ATOM 27406 C C . LEU A 1 44 ? 2.869 -2.717 36.233 1.00 0.00 49 LEU A C 14
ATOM 27407 O O . LEU A 1 44 ? 3.627 -2.285 37.107 1.00 0.00 49 LEU A O 14
ATOM 27423 N N . ASP A 1 45 ? 2.261 -3.901 36.340 1.00 0.00 50 ASP A N 14
ATOM 27424 C CA . ASP A 1 45 ? 2.454 -4.771 37.503 1.00 0.00 50 ASP A CA 14
ATOM 27425 C C . ASP A 1 45 ? 3.652 -5.700 37.294 1.00 0.00 50 ASP A C 14
ATOM 27426 O O . ASP A 1 45 ? 3.667 -6.533 36.383 1.00 0.00 50 ASP A O 14
ATOM 27435 N N . ILE A 1 46 ? 4.666 -5.566 38.154 1.00 0.00 51 ILE A N 14
ATOM 27436 C CA . ILE A 1 46 ? 5.867 -6.404 38.064 1.00 0.00 51 ILE A CA 14
ATOM 27437 C C . ILE A 1 46 ? 5.697 -7.639 38.959 1.00 0.00 51 ILE A C 14
ATOM 27438 O O . ILE A 1 46 ? 5.472 -7.528 40.167 1.00 0.00 51 ILE A O 14
ATOM 27454 N N . ASP A 1 47 ? 5.799 -8.829 38.358 1.00 0.00 52 ASP A N 14
ATOM 27455 C CA . ASP A 1 47 ? 5.649 -10.085 39.102 1.00 0.00 52 ASP A CA 14
ATOM 27456 C C . ASP A 1 47 ? 7.007 -10.656 39.545 1.00 0.00 52 ASP A C 14
ATOM 27457 O O . ASP A 1 47 ? 7.075 -11.529 40.413 1.00 0.00 52 ASP A O 14
ATOM 27466 N N . GLU A 1 48 ? 8.102 -10.165 38.946 1.00 0.00 53 GLU A N 14
ATOM 27467 C CA . GLU A 1 48 ? 9.445 -10.636 39.289 1.00 0.00 53 GLU A CA 14
ATOM 27468 C C . GLU A 1 48 ? 9.749 -10.364 40.767 1.00 0.00 53 GLU A C 14
ATOM 27469 O O . GLU A 1 48 ? 10.149 -9.262 41.152 1.00 0.00 53 GLU A O 14
ATOM 27481 N N . LEU A 1 49 ? 9.554 -11.387 41.606 1.00 0.00 54 LEU A N 14
ATOM 27482 C CA . LEU A 1 49 ? 9.804 -11.268 43.043 1.00 0.00 54 LEU A CA 14
ATOM 27483 C C . LEU A 1 49 ? 11.093 -12.003 43.425 1.00 0.00 54 LEU A C 14
ATOM 27484 O O . LEU A 1 49 ? 11.528 -12.939 42.749 1.00 0.00 54 LEU A O 14
ATOM 27500 N N . SER A 1 50 ? 11.709 -11.570 44.528 1.00 0.00 55 SER A N 14
ATOM 27501 C CA . SER A 1 50 ? 12.948 -12.178 45.010 1.00 0.00 55 SER A CA 14
ATOM 27502 C C . SER A 1 50 ? 13.006 -12.140 46.541 1.00 0.00 55 SER A C 14
ATOM 27503 O O . SER A 1 50 ? 12.087 -11.649 47.204 1.00 0.00 55 SER A O 14
ATOM 27511 N N . ALA A 1 51 ? 14.093 -12.668 47.113 1.00 0.00 56 ALA A N 14
ATOM 27512 C CA . ALA A 1 51 ? 14.265 -12.697 48.567 1.00 0.00 56 ALA A CA 14
ATOM 27513 C C . ALA A 1 51 ? 14.064 -11.304 49.176 1.00 0.00 56 ALA A C 14
ATOM 27514 O O . ALA A 1 51 ? 13.544 -11.159 50.287 1.00 0.00 56 ALA A O 14
ATOM 27521 N N . ASN A 1 52 ? 14.475 -10.264 48.442 1.00 0.00 57 ASN A N 14
ATOM 27522 C CA . ASN A 1 52 ? 14.332 -8.883 48.911 1.00 0.00 57 ASN A CA 14
ATOM 27523 C C . ASN A 1 52 ? 13.957 -7.968 47.742 1.00 0.00 57 ASN A C 14
ATOM 27524 O O . ASN A 1 52 ? 14.819 -7.499 46.990 1.00 0.00 57 ASN A O 14
ATOM 27535 N N . GLY A 1 53 ? 12.653 -7.713 47.575 1.00 0.00 58 GLY A N 14
ATOM 27536 C CA . GLY A 1 53 ? 12.175 -6.860 46.486 1.00 0.00 58 GLY A CA 14
ATOM 27537 C C . GLY A 1 53 ? 10.714 -6.452 46.688 1.00 0.00 58 GLY A C 14
ATOM 27538 O O . GLY A 1 53 ? 10.316 -5.328 46.369 1.00 0.00 58 GLY A O 14
ATOM 27542 N N . GLN A 1 54 ? 9.896 -7.376 47.208 1.00 0.00 59 GLN A N 14
ATOM 27543 C CA . GLN A 1 54 ? 8.470 -7.114 47.434 1.00 0.00 59 GLN A CA 14
ATOM 27544 C C . GLN A 1 54 ? 7.789 -6.761 46.113 1.00 0.00 59 GLN A C 14
ATOM 27545 O O . GLN A 1 54 ? 8.446 -6.432 45.121 1.00 0.00 59 GLN A O 14
ATOM 27559 N N . TYR A 1 55 ? 6.455 -6.839 46.090 1.00 0.00 60 TYR A N 14
ATOM 27560 C CA . TYR A 1 55 ? 5.697 -6.531 44.881 1.00 0.00 60 TYR A CA 14
ATOM 27561 C C . TYR A 1 55 ? 5.704 -5.021 44.627 1.00 0.00 60 TYR A C 14
ATOM 27562 O O . TYR A 1 55 ? 5.450 -4.213 45.525 1.00 0.00 60 TYR A O 14
ATOM 27580 N N . GLN A 1 56 ? 6.013 -4.638 43.389 1.00 0.00 61 GLN A N 14
ATOM 27581 C CA . GLN A 1 56 ? 6.073 -3.229 42.998 1.00 0.00 61 GLN A CA 14
ATOM 27582 C C . GLN A 1 56 ? 5.324 -3.018 41.678 1.00 0.00 61 GLN A C 14
ATOM 27583 O O . GLN A 1 56 ? 5.244 -3.923 40.841 1.00 0.00 61 GLN A O 14
ATOM 27597 N N . CYS A 1 57 ? 4.766 -1.817 41.484 1.00 0.00 62 CYS A N 14
ATOM 27598 C CA . CYS A 1 57 ? 4.021 -1.512 40.258 1.00 0.00 62 CYS A CA 14
ATOM 27599 C C . CYS A 1 57 ? 4.312 -0.089 39.781 1.00 0.00 62 CYS A C 14
ATOM 27600 O O . CYS A 1 57 ? 4.428 0.847 40.576 1.00 0.00 62 CYS A O 14
ATOM 27608 N N . LEU A 1 58 ? 4.428 0.074 38.461 1.00 0.00 63 LEU A N 14
ATOM 27609 C CA . LEU A 1 58 ? 4.709 1.384 37.865 1.00 0.00 63 LEU A CA 14
ATOM 27610 C C . LEU A 1 58 ? 3.523 1.858 37.022 1.00 0.00 63 LEU A C 14
ATOM 27611 O O . LEU A 1 58 ? 3.042 1.146 36.135 1.00 0.00 63 LEU A O 14
ATOM 27627 N N . ALA A 1 59 ? 3.054 3.080 37.290 1.00 0.00 64 ALA A N 14
ATOM 27628 C CA . ALA A 1 59 ? 1.935 3.658 36.545 1.00 0.00 64 ALA A CA 14
ATOM 27629 C C . ALA A 1 59 ? 2.468 4.634 35.493 1.00 0.00 64 ALA A C 14
ATOM 27630 O O . ALA A 1 59 ? 3.125 5.624 35.820 1.00 0.00 64 ALA A O 14
ATOM 27637 N N . GLU A 1 60 ? 2.207 4.345 34.215 1.00 0.00 65 GLU A N 14
ATOM 27638 C CA . GLU A 1 60 ? 2.692 5.197 33.121 1.00 0.00 65 GLU A CA 14
ATOM 27639 C C . GLU A 1 60 ? 1.546 5.968 32.461 1.00 0.00 65 GLU A C 14
ATOM 27640 O O . GLU A 1 60 ? 0.553 5.385 32.019 1.00 0.00 65 GLU A O 14
ATOM 27652 N N . LEU A 1 61 ? 1.686 7.300 32.389 1.00 0.00 66 LEU A N 14
ATOM 27653 C CA . LEU A 1 61 ? 0.653 8.149 31.772 1.00 0.00 66 LEU A CA 14
ATOM 27654 C C . LEU A 1 61 ? 0.767 8.120 30.234 1.00 0.00 66 LEU A C 14
ATOM 27655 O O . LEU A 1 61 ? 1.836 8.378 29.673 1.00 0.00 66 LEU A O 14
ATOM 27671 N N . SER A 1 62 ? -0.337 7.779 29.536 1.00 0.00 67 SER A N 14
ATOM 27672 C CA . SER A 1 62 ? -0.324 7.698 28.062 1.00 0.00 67 SER A CA 14
ATOM 27673 C C . SER A 1 62 ? -0.913 8.953 27.383 1.00 0.00 67 SER A C 14
ATOM 27674 O O . SER A 1 62 ? -0.377 9.435 26.380 1.00 0.00 67 SER A O 14
ATOM 27682 N N . THR A 1 63 ? -2.009 9.502 27.926 1.00 0.00 68 THR A N 14
ATOM 27683 C CA . THR A 1 63 ? -2.633 10.717 27.352 1.00 0.00 68 THR A CA 14
ATOM 27684 C C . THR A 1 63 ? -2.303 11.959 28.208 1.00 0.00 68 THR A C 14
ATOM 27685 O O . THR A 1 63 ? -2.998 12.976 28.188 1.00 0.00 68 THR A O 14
ATOM 27696 N N . SER A 1 64 ? -1.237 11.840 28.983 1.00 0.00 69 SER A N 14
ATOM 27697 C CA . SER A 1 64 ? -0.756 12.865 29.892 1.00 0.00 69 SER A CA 14
ATOM 27698 C C . SER A 1 64 ? 0.760 13.026 29.693 1.00 0.00 69 SER A C 14
ATOM 27699 O O . SER A 1 64 ? 1.374 12.181 29.031 1.00 0.00 69 SER A O 14
ATOM 27707 N N . PRO A 1 65 ? 1.387 14.070 30.219 1.00 0.00 70 PRO A N 14
ATOM 27708 C CA . PRO A 1 65 ? 2.854 14.268 30.036 1.00 0.00 70 PRO A CA 14
ATOM 27709 C C . PRO A 1 65 ? 3.557 13.102 30.730 1.00 0.00 70 PRO A C 14
ATOM 27710 O O . PRO A 1 65 ? 2.909 12.319 31.439 1.00 0.00 70 PRO A O 14
ATOM 27721 N N . ILE A 1 66 ? 4.834 12.858 30.411 1.00 0.00 71 ILE A N 14
ATOM 27722 C CA . ILE A 1 66 ? 5.483 11.642 30.899 1.00 0.00 71 ILE A CA 14
ATOM 27723 C C . ILE A 1 66 ? 5.790 11.743 32.391 1.00 0.00 71 ILE A C 14
ATOM 27724 O O . ILE A 1 66 ? 6.605 12.531 32.871 1.00 0.00 71 ILE A O 14
ATOM 27740 N N . THR A 1 67 ? 5.074 10.880 33.116 1.00 0.00 72 THR A N 14
ATOM 27741 C CA . THR A 1 67 ? 5.162 10.758 34.550 1.00 0.00 72 THR A CA 14
ATOM 27742 C C . THR A 1 67 ? 5.033 9.281 34.926 1.00 0.00 72 THR A C 14
ATOM 27743 O O . THR A 1 67 ? 4.270 8.517 34.300 1.00 0.00 72 THR A O 14
ATOM 27754 N N . VAL A 1 68 ? 5.782 8.868 35.950 1.00 0.00 73 VAL A N 14
ATOM 27755 C CA . VAL A 1 68 ? 5.759 7.480 36.413 1.00 0.00 73 VAL A CA 14
ATOM 27756 C C . VAL A 1 68 ? 5.476 7.439 37.920 1.00 0.00 73 VAL A C 14
ATOM 27757 O O . VAL A 1 68 ? 6.244 7.964 38.729 1.00 0.00 73 VAL A O 14
ATOM 27770 N N . CYS A 1 69 ? 4.366 6.799 38.300 1.00 0.00 74 CYS A N 14
ATOM 27771 C CA . CYS A 1 69 ? 3.992 6.678 39.709 1.00 0.00 74 CYS A CA 14
ATOM 27772 C C . CYS A 1 69 ? 4.498 5.346 40.256 1.00 0.00 74 CYS A C 14
ATOM 27773 O O . CYS A 1 69 ? 4.344 4.300 39.617 1.00 0.00 74 CYS A O 14
ATOM 27781 N N . HIS A 1 70 ? 5.136 5.373 41.433 1.00 0.00 75 HIS A N 14
ATOM 27782 C CA . HIS A 1 70 ? 5.690 4.145 42.026 1.00 0.00 75 HIS A CA 14
ATOM 27783 C C . HIS A 1 70 ? 4.959 3.722 43.317 1.00 0.00 75 HIS A C 14
ATOM 27784 O O . HIS A 1 70 ? 5.002 4.420 44.341 1.00 0.00 75 HIS A O 14
ATOM 27799 N N . GLY A 1 71 ? 4.321 2.536 43.280 1.00 0.00 76 GLY A N 14
ATOM 27800 C CA . GLY A 1 71 ? 3.621 1.976 44.437 1.00 0.00 76 GLY A CA 14
ATOM 27801 C C . GLY A 1 71 ? 4.296 0.660 44.839 1.00 0.00 76 GLY A C 14
ATOM 27802 O O . GLY A 1 71 ? 5.036 0.067 44.048 1.00 0.00 76 GLY A O 14
ATOM 27806 N N . SER A 1 72 ? 4.062 0.192 46.072 1.00 0.00 77 SER A N 14
ATOM 27807 C CA . SER A 1 72 ? 4.677 -1.057 46.541 1.00 0.00 77 SER A CA 14
ATOM 27808 C C . SER A 1 72 ? 3.863 -1.686 47.671 1.00 0.00 77 SER A C 14
ATOM 27809 O O . SER A 1 72 ? 3.099 -1.011 48.366 1.00 0.00 77 SER A O 14
ATOM 27817 N N . GLY A 1 73 ? 4.025 -3.005 47.858 1.00 0.00 78 GLY A N 14
ATOM 27818 C CA . GLY A 1 73 ? 3.300 -3.726 48.903 1.00 0.00 78 GLY A CA 14
ATOM 27819 C C . GLY A 1 73 ? 4.239 -4.140 50.036 1.00 0.00 78 GLY A C 14
ATOM 27820 O O . GLY A 1 73 ? 5.465 -4.125 49.895 1.00 0.00 78 GLY A O 14
ATOM 27824 N N . ILE A 1 74 ? 3.657 -4.509 51.179 1.00 0.00 79 ILE A N 14
ATOM 27825 C CA . ILE A 1 74 ? 4.438 -4.925 52.349 1.00 0.00 79 ILE A CA 14
ATOM 27826 C C . ILE A 1 74 ? 4.966 -6.361 52.167 1.00 0.00 79 ILE A C 14
ATOM 27827 O O . ILE A 1 74 ? 6.014 -6.725 52.708 1.00 0.00 79 ILE A O 14
ATOM 27843 N N . SER A 1 75 ? 4.235 -7.188 51.405 1.00 0.00 80 SER A N 14
ATOM 27844 C CA . SER A 1 75 ? 4.643 -8.574 51.173 1.00 0.00 80 SER A CA 14
ATOM 27845 C C . SER A 1 75 ? 4.124 -9.093 49.828 1.00 0.00 80 SER A C 14
ATOM 27846 O O . SER A 1 75 ? 4.880 -9.638 49.017 1.00 0.00 80 SER A O 14
ATOM 27854 N N . CYS A 1 76 ? 2.817 -8.934 49.585 1.00 0.00 81 CYS A N 14
ATOM 27855 C CA . CYS A 1 76 ? 2.204 -9.400 48.334 1.00 0.00 81 CYS A CA 14
ATOM 27856 C C . CYS A 1 76 ? 0.725 -9.012 48.264 1.00 0.00 81 CYS A C 14
ATOM 27857 O O . CYS A 1 76 ? -0.040 -9.216 49.211 1.00 0.00 81 CYS A O 14
ATOM 27865 N N . GLY A 1 77 ? 0.317 -8.453 47.119 1.00 0.00 82 GLY A N 14
ATOM 27866 C CA . GLY A 1 77 ? -1.072 -8.044 46.911 1.00 0.00 82 GLY A CA 14
ATOM 27867 C C . GLY A 1 77 ? -1.288 -6.590 47.333 1.00 0.00 82 GLY A C 14
ATOM 27868 O O . GLY A 1 77 ? -1.940 -5.807 46.636 1.00 0.00 82 GLY A O 14
ATOM 27872 N N . ASN A 1 78 ? -0.738 -6.224 48.493 1.00 0.00 83 ASN A N 14
ATOM 27873 C CA . ASN A 1 78 ? -0.874 -4.863 49.018 1.00 0.00 83 ASN A CA 14
ATOM 27874 C C . ASN A 1 78 ? -0.295 -3.818 48.051 1.00 0.00 83 ASN A C 14
ATOM 27875 O O . ASN A 1 78 ? -0.635 -2.635 48.127 1.00 0.00 83 ASN A O 14
ATOM 27886 N N . ALA A 1 79 ? 0.596 -4.240 47.143 1.00 0.00 84 ALA A N 14
ATOM 27887 C CA . ALA A 1 79 ? 1.214 -3.318 46.188 1.00 0.00 84 ALA A CA 14
ATOM 27888 C C . ALA A 1 79 ? 0.177 -2.668 45.281 1.00 0.00 84 ALA A C 14
ATOM 27889 O O . ALA A 1 79 ? 0.190 -1.452 45.070 1.00 0.00 84 ALA A O 14
ATOM 27896 N N . GLN A 1 80 ? -0.735 -3.475 44.744 1.00 0.00 85 GLN A N 14
ATOM 27897 C CA . GLN A 1 80 ? -1.778 -2.951 43.871 1.00 0.00 85 GLN A CA 14
ATOM 27898 C C . GLN A 1 80 ? -2.645 -1.960 44.646 1.00 0.00 85 GLN A C 14
ATOM 27899 O O . GLN A 1 80 ? -3.068 -0.926 44.126 1.00 0.00 85 GLN A O 14
ATOM 27913 N N . SER A 1 81 ? -2.903 -2.279 45.916 1.00 0.00 86 SER A N 14
ATOM 27914 C CA . SER A 1 81 ? -3.710 -1.425 46.783 1.00 0.00 86 SER A CA 14
ATOM 27915 C C . SER A 1 81 ? -2.984 -0.118 47.111 1.00 0.00 86 SER A C 14
ATOM 27916 O O . SER A 1 81 ? -3.590 0.956 47.166 1.00 0.00 86 SER A O 14
ATOM 27924 N N . ASP A 1 82 ? -1.671 -0.213 47.349 1.00 0.00 87 ASP A N 14
ATOM 27925 C CA . ASP A 1 82 ? -0.865 0.956 47.691 1.00 0.00 87 ASP A CA 14
ATOM 27926 C C . ASP A 1 82 ? -0.719 1.886 46.493 1.00 0.00 87 ASP A C 14
ATOM 27927 O O . ASP A 1 82 ? -0.842 3.101 46.617 1.00 0.00 87 ASP A O 14
ATOM 27936 N N . ALA A 1 83 ? -0.446 1.313 45.323 1.00 0.00 88 ALA A N 14
ATOM 27937 C CA . ALA A 1 83 ? -0.287 2.100 44.103 1.00 0.00 88 ALA A CA 14
ATOM 27938 C C . ALA A 1 83 ? -1.601 2.799 43.738 1.00 0.00 88 ALA A C 14
ATOM 27939 O O . ALA A 1 83 ? -1.625 3.994 43.431 1.00 0.00 88 ALA A O 14
ATOM 27946 N N . ALA A 1 84 ? -2.714 2.050 43.774 1.00 0.00 89 ALA A N 14
ATOM 27947 C CA . ALA A 1 84 ? -4.027 2.614 43.448 1.00 0.00 89 ALA A CA 14
ATOM 27948 C C . ALA A 1 84 ? -4.383 3.740 44.422 1.00 0.00 89 ALA A C 14
ATOM 27949 O O . ALA A 1 84 ? -4.851 4.810 44.023 1.00 0.00 89 ALA A O 14
ATOM 27956 N N . HIS A 1 85 ? -4.141 3.506 45.716 1.00 0.00 90 HIS A N 14
ATOM 27957 C CA . HIS A 1 85 ? -4.419 4.511 46.745 1.00 0.00 90 HIS A CA 14
ATOM 27958 C C . HIS A 1 85 ? -3.426 5.675 46.620 1.00 0.00 90 HIS A C 14
ATOM 27959 O O . HIS A 1 85 ? -3.763 6.842 46.833 1.00 0.00 90 HIS A O 14
ATOM 27974 N N . ASN A 1 86 ? -2.186 5.341 46.263 1.00 0.00 91 ASN A N 14
ATOM 27975 C CA . ASN A 1 86 ? -1.123 6.326 46.096 1.00 0.00 91 ASN A CA 14
ATOM 27976 C C . ASN A 1 86 ? -1.446 7.285 44.951 1.00 0.00 91 ASN A C 14
ATOM 27977 O O . ASN A 1 86 ? -1.189 8.490 45.032 1.00 0.00 91 ASN A O 14
ATOM 27988 N N . ALA A 1 87 ? -2.013 6.745 43.869 1.00 0.00 92 ALA A N 14
ATOM 27989 C CA . ALA A 1 87 ? -2.369 7.552 42.705 1.00 0.00 92 ALA A CA 14
ATOM 27990 C C . ALA A 1 87 ? -3.384 8.630 43.090 1.00 0.00 92 ALA A C 14
ATOM 27991 O O . ALA A 1 87 ? -3.296 9.779 42.653 1.00 0.00 92 ALA A O 14
ATOM 27998 N N . LEU A 1 88 ? -4.359 8.252 43.921 1.00 0.00 93 LEU A N 14
ATOM 27999 C CA . LEU A 1 88 ? -5.399 9.180 44.369 1.00 0.00 93 LEU A CA 14
ATOM 28000 C C . LEU A 1 88 ? -4.793 10.331 45.175 1.00 0.00 93 LEU A C 14
ATOM 28001 O O . LEU A 1 88 ? -5.174 11.493 45.018 1.00 0.00 93 LEU A O 14
ATOM 28017 N N . GLN A 1 89 ? -3.833 10.007 46.046 1.00 0.00 94 GLN A N 14
ATOM 28018 C CA . GLN A 1 89 ? -3.171 11.017 46.881 1.00 0.00 94 GLN A CA 14
ATOM 28019 C C . GLN A 1 89 ? -2.238 11.880 46.024 1.00 0.00 94 GLN A C 14
ATOM 28020 O O . GLN A 1 89 ? -2.109 13.091 46.222 1.00 0.00 94 GLN A O 14
ATOM 28034 N N . TYR A 1 90 ? -1.589 11.240 45.051 1.00 0.00 95 TYR A N 14
ATOM 28035 C CA . TYR A 1 90 ? -0.674 11.920 44.140 1.00 0.00 95 TYR A CA 14
ATOM 28036 C C . TYR A 1 90 ? -1.444 12.822 43.164 1.00 0.00 95 TYR A C 14
ATOM 28037 O O . TYR A 1 90 ? -0.924 13.827 42.669 1.00 0.00 95 TYR A O 14
ATOM 28055 N N . LEU A 1 91 ? -2.702 12.461 42.891 1.00 0.00 96 LEU A N 14
ATOM 28056 C CA . LEU A 1 91 ? -3.552 13.231 41.990 1.00 0.00 96 LEU A CA 14
ATOM 28057 C C . LEU A 1 91 ? -3.928 14.572 42.629 1.00 0.00 96 LEU A C 14
ATOM 28058 O O . LEU A 1 91 ? -4.080 15.592 41.949 1.00 0.00 96 LEU A O 14
ATOM 28074 N N . LYS A 1 92 ? -4.076 14.578 43.961 1.00 0.00 97 LYS A N 14
ATOM 28075 C CA . LYS A 1 92 ? -4.439 15.791 44.683 1.00 0.00 97 LYS A CA 14
ATOM 28076 C C . LYS A 1 92 ? -3.344 16.836 44.517 1.00 0.00 97 LYS A C 14
ATOM 28077 O O . LYS A 1 92 ? -3.610 17.992 44.173 1.00 0.00 97 LYS A O 14
ATOM 28096 N N . ILE A 1 93 ? -2.092 16.427 44.759 1.00 0.00 98 ILE A N 14
ATOM 28097 C CA . ILE A 1 93 ? -0.966 17.348 44.627 1.00 0.00 98 ILE A CA 14
ATOM 28098 C C . ILE A 1 93 ? -0.774 17.731 43.151 1.00 0.00 98 ILE A C 14
ATOM 28099 O O . ILE A 1 93 ? -0.819 18.912 42.794 1.00 0.00 98 ILE A O 14
ATOM 28115 N N . ILE A 1 94 ? -0.578 16.731 42.275 1.00 0.00 99 ILE A N 14
ATOM 28116 C CA . ILE A 1 94 ? -0.405 17.005 40.843 1.00 0.00 99 ILE A CA 14
ATOM 28117 C C . ILE A 1 94 ? -1.752 17.416 40.229 1.00 0.00 99 ILE A C 14
ATOM 28118 O O . ILE A 1 94 ? -2.620 16.564 40.127 1.00 0.00 99 ILE A O 14
ATOM 28135 N N . ASP B 1 25 ? 22.164 4.644 55.542 1.00 0.00 30 ASP B N 14
ATOM 28136 C CA . ASP B 1 25 ? 20.745 4.618 55.072 1.00 0.00 30 ASP B CA 14
ATOM 28137 C C . ASP B 1 25 ? 20.718 4.602 53.543 1.00 0.00 30 ASP B C 14
ATOM 28138 O O . ASP B 1 25 ? 21.638 5.089 52.880 1.00 0.00 30 ASP B O 14
ATOM 28147 N N . TYR B 1 26 ? 19.651 4.034 52.974 1.00 0.00 31 TYR B N 14
ATOM 28148 C CA . TYR B 1 26 ? 19.505 3.955 51.517 1.00 0.00 31 TYR B CA 14
ATOM 28149 C C . TYR B 1 26 ? 19.416 5.355 50.913 1.00 0.00 31 TYR B C 14
ATOM 28150 O O . TYR B 1 26 ? 19.996 5.644 49.862 1.00 0.00 31 TYR B O 14
ATOM 28168 N N . ILE B 1 27 ? 18.692 6.239 51.596 1.00 0.00 32 ILE B N 14
ATOM 28169 C CA . ILE B 1 27 ? 18.528 7.619 51.151 1.00 0.00 32 ILE B CA 14
ATOM 28170 C C . ILE B 1 27 ? 19.894 8.327 51.093 1.00 0.00 32 ILE B C 14
ATOM 28171 O O . ILE B 1 27 ? 20.157 9.153 50.215 1.00 0.00 32 ILE B O 14
ATOM 28187 N N . GLN B 1 28 ? 20.765 7.999 52.053 1.00 0.00 33 GLN B N 14
ATOM 28188 C CA . GLN B 1 28 ? 22.098 8.600 52.131 1.00 0.00 33 GLN B CA 14
ATOM 28189 C C . GLN B 1 28 ? 22.947 8.216 50.917 1.00 0.00 33 GLN B C 14
ATOM 28190 O O . GLN B 1 28 ? 23.618 9.059 50.313 1.00 0.00 33 GLN B O 14
ATOM 28204 N N . LEU B 1 29 ? 22.925 6.931 50.558 1.00 0.00 34 LEU B N 14
ATOM 28205 C CA . LEU B 1 29 ? 23.700 6.437 49.417 1.00 0.00 34 LEU B CA 14
ATOM 28206 C C . LEU B 1 29 ? 23.220 7.086 48.117 1.00 0.00 34 LEU B C 14
ATOM 28207 O O . LEU B 1 29 ? 24.016 7.506 47.273 1.00 0.00 34 LEU B O 14
ATOM 28223 N N . LEU B 1 30 ? 21.900 7.165 47.957 1.00 0.00 35 LEU B N 14
ATOM 28224 C CA . LEU B 1 30 ? 21.297 7.753 46.762 1.00 0.00 35 LEU B CA 14
ATOM 28225 C C . LEU B 1 30 ? 21.663 9.236 46.631 1.00 0.00 35 LEU B C 14
ATOM 28226 O O . LEU B 1 30 ? 21.889 9.745 45.530 1.00 0.00 35 LEU B O 14
ATOM 28242 N N . SER B 1 31 ? 21.717 9.939 47.765 1.00 0.00 36 SER B N 14
ATOM 28243 C CA . SER B 1 31 ? 22.046 11.366 47.771 1.00 0.00 36 SER B CA 14
ATOM 28244 C C . SER B 1 31 ? 23.417 11.620 47.139 1.00 0.00 36 SER B C 14
ATOM 28245 O O . SER B 1 31 ? 23.602 12.567 46.369 1.00 0.00 36 SER B O 14
ATOM 28253 N N . GLU B 1 32 ? 24.395 10.770 47.468 1.00 0.00 37 GLU B N 14
ATOM 28254 C CA . GLU B 1 32 ? 25.751 10.910 46.934 1.00 0.00 37 GLU B CA 14
ATOM 28255 C C . GLU B 1 32 ? 25.779 10.625 45.430 1.00 0.00 37 GLU B C 14
ATOM 28256 O O . GLU B 1 32 ? 26.467 11.296 44.656 1.00 0.00 37 GLU B O 14
ATOM 28268 N N . ILE B 1 33 ? 25.020 9.613 45.020 1.00 0.00 38 ILE B N 14
ATOM 28269 C CA . ILE B 1 33 ? 24.944 9.214 43.611 1.00 0.00 38 ILE B CA 14
ATOM 28270 C C . ILE B 1 33 ? 24.246 10.308 42.785 1.00 0.00 38 ILE B C 14
ATOM 28271 O O . ILE B 1 33 ? 24.625 10.588 41.643 1.00 0.00 38 ILE B O 14
ATOM 28287 N N . ALA B 1 34 ? 23.207 10.919 43.361 1.00 0.00 39 ALA B N 14
ATOM 28288 C CA . ALA B 1 34 ? 22.449 11.967 42.675 1.00 0.00 39 ALA B CA 14
ATOM 28289 C C . ALA B 1 34 ? 23.351 13.140 42.286 1.00 0.00 39 ALA B C 14
ATOM 28290 O O . ALA B 1 34 ? 23.219 13.715 41.202 1.00 0.00 39 ALA B O 14
ATOM 28297 N N . LYS B 1 35 ? 24.280 13.504 43.173 1.00 0.00 40 LYS B N 14
ATOM 28298 C CA . LYS B 1 35 ? 25.200 14.611 42.911 1.00 0.00 40 LYS B CA 14
ATOM 28299 C C . LYS B 1 35 ? 26.124 14.280 41.738 1.00 0.00 40 LYS B C 14
ATOM 28300 O O . LYS B 1 35 ? 26.385 15.117 40.869 1.00 0.00 40 LYS B O 14
ATOM 28319 N N . GLU B 1 36 ? 26.623 13.044 41.713 1.00 0.00 41 GLU B N 14
ATOM 28320 C CA . GLU B 1 36 ? 27.521 12.595 40.651 1.00 0.00 41 GLU B CA 14
ATOM 28321 C C . GLU B 1 36 ? 26.785 12.502 39.312 1.00 0.00 41 GLU B C 14
ATOM 28322 O O . GLU B 1 36 ? 27.305 12.905 38.267 1.00 0.00 41 GLU B O 14
ATOM 28334 N N . GLN B 1 37 ? 25.563 11.961 39.336 1.00 0.00 42 GLN B N 14
ATOM 28335 C CA . GLN B 1 37 ? 24.762 11.812 38.116 1.00 0.00 42 GLN B CA 14
ATOM 28336 C C . GLN B 1 37 ? 24.028 13.113 37.744 1.00 0.00 42 GLN B C 14
ATOM 28337 O O . GLN B 1 37 ? 23.485 13.239 36.642 1.00 0.00 42 GLN B O 14
ATOM 28351 N N . GLY B 1 38 ? 24.015 14.098 38.654 1.00 0.00 43 GLY B N 14
ATOM 28352 C CA . GLY B 1 38 ? 23.351 15.379 38.391 1.00 0.00 43 GLY B CA 14
ATOM 28353 C C . GLY B 1 38 ? 21.824 15.269 38.525 1.00 0.00 43 GLY B C 14
ATOM 28354 O O . GLY B 1 38 ? 21.070 16.030 37.911 1.00 0.00 43 GLY B O 14
ATOM 28358 N N . PHE B 1 39 ? 21.361 14.318 39.343 1.00 0.00 44 PHE B N 14
ATOM 28359 C CA . PHE B 1 39 ? 19.930 14.115 39.566 1.00 0.00 44 PHE B CA 14
ATOM 28360 C C . PHE B 1 39 ? 19.482 14.880 40.812 1.00 0.00 44 PHE B C 14
ATOM 28361 O O . PHE B 1 39 ? 20.263 15.087 41.747 1.00 0.00 44 PHE B O 14
ATOM 28378 N N . ASN B 1 40 ? 18.216 15.314 40.834 1.00 0.00 45 ASN B N 14
ATOM 28379 C CA . ASN B 1 40 ? 17.683 16.058 41.975 1.00 0.00 45 ASN B CA 14
ATOM 28380 C C . ASN B 1 40 ? 16.479 15.332 42.569 1.00 0.00 45 ASN B C 14
ATOM 28381 O O . ASN B 1 40 ? 15.561 14.915 41.856 1.00 0.00 45 ASN B O 14
ATOM 28392 N N . ILE B 1 41 ? 16.480 15.177 43.893 1.00 0.00 46 ILE B N 14
ATOM 28393 C CA . ILE B 1 41 ? 15.390 14.499 44.593 1.00 0.00 46 ILE B CA 14
ATOM 28394 C C . ILE B 1 41 ? 14.811 15.435 45.658 1.00 0.00 46 ILE B C 14
ATOM 28395 O O . ILE B 1 41 ? 15.527 15.933 46.532 1.00 0.00 46 ILE B O 14
ATOM 28411 N N . THR B 1 42 ? 13.500 15.682 45.582 1.00 0.00 47 THR B N 14
ATOM 28412 C CA . THR B 1 42 ? 12.828 16.563 46.538 1.00 0.00 47 THR B CA 14
ATOM 28413 C C . THR B 1 42 ? 11.710 15.804 47.269 1.00 0.00 47 THR B C 14
ATOM 28414 O O . THR B 1 42 ? 10.823 15.219 46.639 1.00 0.00 47 THR B O 14
ATOM 28425 N N . TYR B 1 43 ? 11.735 15.815 48.611 1.00 0.00 48 TYR B N 14
ATOM 28426 C CA . TYR B 1 43 ? 10.709 15.134 49.398 1.00 0.00 48 TYR B CA 14
ATOM 28427 C C . TYR B 1 43 ? 9.552 16.092 49.684 1.00 0.00 48 TYR B C 14
ATOM 28428 O O . TYR B 1 43 ? 9.752 17.252 50.056 1.00 0.00 48 TYR B O 14
ATOM 28446 N N . LEU B 1 44 ? 8.326 15.606 49.489 1.00 0.00 49 LEU B N 14
ATOM 28447 C CA . LEU B 1 44 ? 7.130 16.411 49.703 1.00 0.00 49 LEU B CA 14
ATOM 28448 C C . LEU B 1 44 ? 6.095 15.610 50.497 1.00 0.00 49 LEU B C 14
ATOM 28449 O O . LEU B 1 44 ? 5.835 14.439 50.217 1.00 0.00 49 LEU B O 14
ATOM 28465 N N . ASP B 1 45 ? 5.499 16.253 51.496 1.00 0.00 50 ASP B N 14
ATOM 28466 C CA . ASP B 1 45 ? 4.490 15.612 52.332 1.00 0.00 50 ASP B CA 14
ATOM 28467 C C . ASP B 1 45 ? 3.104 15.850 51.743 1.00 0.00 50 ASP B C 14
ATOM 28468 O O . ASP B 1 45 ? 2.769 16.965 51.336 1.00 0.00 50 ASP B O 14
ATOM 28477 N N . ILE B 1 46 ? 2.288 14.789 51.685 1.00 0.00 51 ILE B N 14
ATOM 28478 C CA . ILE B 1 46 ? 0.927 14.885 51.134 1.00 0.00 51 ILE B CA 14
ATOM 28479 C C . ILE B 1 46 ? 0.207 16.145 51.656 1.00 0.00 51 ILE B C 14
ATOM 28480 O O . ILE B 1 46 ? -0.180 16.238 52.825 1.00 0.00 51 ILE B O 14
ATOM 28496 N N . ASP B 1 47 ? 0.051 17.133 50.770 1.00 0.00 52 ASP B N 14
ATOM 28497 C CA . ASP B 1 47 ? -0.598 18.396 51.116 1.00 0.00 52 ASP B CA 14
ATOM 28498 C C . ASP B 1 47 ? -1.985 18.157 51.716 1.00 0.00 52 ASP B C 14
ATOM 28499 O O . ASP B 1 47 ? -2.406 18.851 52.647 1.00 0.00 52 ASP B O 14
ATOM 28508 N N . GLU B 1 48 ? -2.708 17.168 51.178 1.00 0.00 53 GLU B N 14
ATOM 28509 C CA . GLU B 1 48 ? -4.047 16.846 51.667 1.00 0.00 53 GLU B CA 14
ATOM 28510 C C . GLU B 1 48 ? -3.967 16.397 53.132 1.00 0.00 53 GLU B C 14
ATOM 28511 O O . GLU B 1 48 ? -3.745 15.223 53.438 1.00 0.00 53 GLU B O 14
ATOM 28523 N N . LEU B 1 49 ? -4.132 17.358 54.049 1.00 0.00 54 LEU B N 14
ATOM 28524 C CA . LEU B 1 49 ? -4.059 17.092 55.490 1.00 0.00 54 LEU B CA 14
ATOM 28525 C C . LEU B 1 49 ? -4.864 15.849 55.889 1.00 0.00 54 LEU B C 14
ATOM 28526 O O . LEU B 1 49 ? -4.438 15.063 56.740 1.00 0.00 54 LEU B O 14
ATOM 28542 N N . SER B 1 50 ? -6.037 15.663 55.276 1.00 0.00 55 SER B N 14
ATOM 28543 C CA . SER B 1 50 ? -6.882 14.507 55.584 1.00 0.00 55 SER B CA 14
ATOM 28544 C C . SER B 1 50 ? -6.112 13.206 55.331 1.00 0.00 55 SER B C 14
ATOM 28545 O O . SER B 1 50 ? -6.170 12.259 56.119 1.00 0.00 55 SER B O 14
ATOM 28553 N N . ALA B 1 51 ? -5.378 13.167 54.219 1.00 0.00 56 ALA B N 14
ATOM 28554 C CA . ALA B 1 51 ? -4.583 11.991 53.850 1.00 0.00 56 ALA B CA 14
ATOM 28555 C C . ALA B 1 51 ? -3.324 11.859 54.721 1.00 0.00 56 ALA B C 14
ATOM 28556 O O . ALA B 1 51 ? -2.750 10.774 54.851 1.00 0.00 56 ALA B O 14
ATOM 28563 N N . ASN B 1 52 ? -2.875 12.975 55.310 1.00 0.00 57 ASN B N 14
ATOM 28564 C CA . ASN B 1 52 ? -1.669 12.973 56.147 1.00 0.00 57 ASN B CA 14
ATOM 28565 C C . ASN B 1 52 ? -1.896 12.259 57.492 1.00 0.00 57 ASN B C 14
ATOM 28566 O O . ASN B 1 52 ? -0.977 12.145 58.310 1.00 0.00 57 ASN B O 14
ATOM 28577 N N . GLY B 1 53 ? -3.119 11.764 57.733 1.00 0.00 58 GLY B N 14
ATOM 28578 C CA . GLY B 1 53 ? -3.429 11.062 58.980 1.00 0.00 58 GLY B CA 14
ATOM 28579 C C . GLY B 1 53 ? -2.522 9.841 59.148 1.00 0.00 58 GLY B C 14
ATOM 28580 O O . GLY B 1 53 ? -2.022 9.553 60.239 1.00 0.00 58 GLY B O 14
ATOM 28584 N N . GLN B 1 54 ? -2.302 9.116 58.049 1.00 0.00 59 GLN B N 14
ATOM 28585 C CA . GLN B 1 54 ? -1.447 7.922 58.063 1.00 0.00 59 GLN B CA 14
ATOM 28586 C C . GLN B 1 54 ? 0.051 8.288 57.983 1.00 0.00 59 GLN B C 14
ATOM 28587 O O . GLN B 1 54 ? 0.924 7.425 58.099 1.00 0.00 59 GLN B O 14
ATOM 28601 N N . TYR B 1 55 ? 0.357 9.579 57.778 1.00 0.00 60 TYR B N 14
ATOM 28602 C CA . TYR B 1 55 ? 1.740 10.052 57.680 1.00 0.00 60 TYR B CA 14
ATOM 28603 C C . TYR B 1 55 ? 2.471 9.361 56.522 1.00 0.00 60 TYR B C 14
ATOM 28604 O O . TYR B 1 55 ? 3.103 8.312 56.684 1.00 0.00 60 TYR B O 14
ATOM 28622 N N . GLN B 1 56 ? 2.386 9.969 55.337 1.00 0.00 61 GLN B N 14
ATOM 28623 C CA . GLN B 1 56 ? 3.039 9.438 54.141 1.00 0.00 61 GLN B CA 14
ATOM 28624 C C . GLN B 1 56 ? 3.928 10.515 53.518 1.00 0.00 61 GLN B C 14
ATOM 28625 O O . GLN B 1 56 ? 3.750 11.711 53.774 1.00 0.00 61 GLN B O 14
ATOM 28639 N N . CYS B 1 57 ? 4.902 10.101 52.701 1.00 0.00 62 CYS B N 14
ATOM 28640 C CA . CYS B 1 57 ? 5.818 11.063 52.063 1.00 0.00 62 CYS B CA 14
ATOM 28641 C C . CYS B 1 57 ? 6.032 10.728 50.584 1.00 0.00 62 CYS B C 14
ATOM 28642 O O . CYS B 1 57 ? 5.928 9.575 50.169 1.00 0.00 62 CYS B O 14
ATOM 28650 N N . LEU B 1 58 ? 6.329 11.752 49.772 1.00 0.00 63 LEU B N 14
ATOM 28651 C CA . LEU B 1 58 ? 6.549 11.553 48.331 1.00 0.00 63 LEU B CA 14
ATOM 28652 C C . LEU B 1 58 ? 7.936 12.049 47.900 1.00 0.00 63 LEU B C 14
ATOM 28653 O O . LEU B 1 58 ? 8.436 13.064 48.380 1.00 0.00 63 LEU B O 14
ATOM 28669 N N . ALA B 1 59 ? 8.552 11.327 46.963 1.00 0.00 64 ALA B N 14
ATOM 28670 C CA . ALA B 1 59 ? 9.870 11.691 46.435 1.00 0.00 64 ALA B CA 14
ATOM 28671 C C . ALA B 1 59 ? 9.750 12.014 44.941 1.00 0.00 64 ALA B C 14
ATOM 28672 O O . ALA B 1 59 ? 9.472 11.139 44.118 1.00 0.00 64 ALA B O 14
ATOM 28679 N N . GLU B 1 60 ? 9.932 13.291 44.586 1.00 0.00 65 GLU B N 14
ATOM 28680 C CA . GLU B 1 60 ? 9.809 13.729 43.191 1.00 0.00 65 GLU B CA 14
ATOM 28681 C C . GLU B 1 60 ? 11.171 14.072 42.571 1.00 0.00 65 GLU B C 14
ATOM 28682 O O . GLU B 1 60 ? 11.945 14.865 43.111 1.00 0.00 65 GLU B O 14
ATOM 28694 N N . LEU B 1 61 ? 11.450 13.478 41.402 1.00 0.00 66 LEU B N 14
ATOM 28695 C CA . LEU B 1 61 ? 12.711 13.735 40.680 1.00 0.00 66 LEU B CA 14
ATOM 28696 C C . LEU B 1 61 ? 12.552 14.973 39.783 1.00 0.00 66 LEU B C 14
ATOM 28697 O O . LEU B 1 61 ? 11.766 14.980 38.832 1.00 0.00 66 LEU B O 14
ATOM 28713 N N . SER B 1 62 ? 13.276 16.049 40.114 1.00 0.00 67 SER B N 14
ATOM 28714 C CA . SER B 1 62 ? 13.186 17.313 39.368 1.00 0.00 67 SER B CA 14
ATOM 28715 C C . SER B 1 62 ? 14.006 17.352 38.062 1.00 0.00 67 SER B C 14
ATOM 28716 O O . SER B 1 62 ? 13.650 18.075 37.127 1.00 0.00 67 SER B O 14
ATOM 28724 N N . THR B 1 63 ? 15.138 16.634 38.002 1.00 0.00 68 THR B N 14
ATOM 28725 C CA . THR B 1 63 ? 16.009 16.678 36.811 1.00 0.00 68 THR B CA 14
ATOM 28726 C C . THR B 1 63 ? 15.444 15.878 35.628 1.00 0.00 68 THR B C 14
ATOM 28727 O O . THR B 1 63 ? 15.479 16.329 34.480 1.00 0.00 68 THR B O 14
ATOM 28738 N N . SER B 1 64 ? 14.926 14.684 35.902 1.00 0.00 69 SER B N 14
ATOM 28739 C CA . SER B 1 64 ? 14.362 13.822 34.857 1.00 0.00 69 SER B CA 14
ATOM 28740 C C . SER B 1 64 ? 12.833 14.059 34.767 1.00 0.00 69 SER B C 14
ATOM 28741 O O . SER B 1 64 ? 12.335 14.959 35.450 1.00 0.00 69 SER B O 14
ATOM 28749 N N . PRO B 1 65 ? 12.058 13.279 33.989 1.00 0.00 70 PRO B N 14
ATOM 28750 C CA . PRO B 1 65 ? 10.576 13.475 33.933 1.00 0.00 70 PRO B CA 14
ATOM 28751 C C . PRO B 1 65 ? 10.024 13.342 35.343 1.00 0.00 70 PRO B C 14
ATOM 28752 O O . PRO B 1 65 ? 10.677 12.755 36.215 1.00 0.00 70 PRO B O 14
ATOM 28763 N N . ILE B 1 66 ? 8.862 13.941 35.615 1.00 0.00 71 ILE B N 14
ATOM 28764 C CA . ILE B 1 66 ? 8.338 13.912 36.985 1.00 0.00 71 ILE B CA 14
ATOM 28765 C C . ILE B 1 66 ? 7.971 12.478 37.357 1.00 0.00 71 ILE B C 14
ATOM 28766 O O . ILE B 1 66 ? 7.021 11.883 36.848 1.00 0.00 71 ILE B O 14
ATOM 28782 N N . THR B 1 67 ? 8.749 11.934 38.291 1.00 0.00 72 THR B N 14
ATOM 28783 C CA . THR B 1 67 ? 8.551 10.584 38.796 1.00 0.00 72 THR B CA 14
ATOM 28784 C C . THR B 1 67 ? 8.355 10.674 40.306 1.00 0.00 72 THR B C 14
ATOM 28785 O O . THR B 1 67 ? 9.167 11.288 41.011 1.00 0.00 72 THR B O 14
ATOM 28796 N N . VAL B 1 68 ? 7.267 10.095 40.817 1.00 0.00 73 VAL B N 14
ATOM 28797 C CA . VAL B 1 68 ? 6.983 10.161 42.247 1.00 0.00 73 VAL B CA 14
ATOM 28798 C C . VAL B 1 68 ? 7.129 8.803 42.930 1.00 0.00 73 VAL B C 14
ATOM 28799 O O . VAL B 1 68 ? 6.574 7.798 42.499 1.00 0.00 73 VAL B O 14
ATOM 28812 N N . CYS B 1 69 ? 7.865 8.801 44.036 1.00 0.00 74 CYS B N 14
ATOM 28813 C CA . CYS B 1 69 ? 8.067 7.595 44.832 1.00 0.00 74 CYS B CA 14
ATOM 28814 C C . CYS B 1 69 ? 7.295 7.756 46.141 1.00 0.00 74 CYS B C 14
ATOM 28815 O O . CYS B 1 69 ? 7.374 8.801 46.796 1.00 0.00 74 CYS B O 14
ATOM 28823 N N . HIS B 1 70 ? 6.497 6.746 46.512 1.00 0.00 75 HIS B N 14
ATOM 28824 C CA . HIS B 1 70 ? 5.681 6.851 47.725 1.00 0.00 75 HIS B CA 14
ATOM 28825 C C . HIS B 1 70 ? 6.349 6.194 48.941 1.00 0.00 75 HIS B C 14
ATOM 28826 O O . HIS B 1 70 ? 6.896 5.091 48.866 1.00 0.00 75 HIS B O 14
ATOM 28841 N N . GLY B 1 71 ? 6.270 6.881 50.091 1.00 0.00 76 GLY B N 14
ATOM 28842 C CA . GLY B 1 71 ? 6.821 6.385 51.344 1.00 0.00 76 GLY B CA 14
ATOM 28843 C C . GLY B 1 71 ? 5.669 6.150 52.315 1.00 0.00 76 GLY B C 14
ATOM 28844 O O . GLY B 1 71 ? 4.692 6.909 52.338 1.00 0.00 76 GLY B O 14
ATOM 28848 N N . SER B 1 72 ? 5.750 5.076 53.098 1.00 0.00 77 SER B N 14
ATOM 28849 C CA . SER B 1 72 ? 4.671 4.736 54.030 1.00 0.00 77 SER B CA 14
ATOM 28850 C C . SER B 1 72 ? 4.710 5.568 55.315 1.00 0.00 77 SER B C 14
ATOM 28851 O O . SER B 1 72 ? 3.668 6.005 55.817 1.00 0.00 77 SER B O 14
ATOM 28859 N N . GLY B 1 73 ? 5.904 5.781 55.868 1.00 0.00 78 GLY B N 14
ATOM 28860 C CA . GLY B 1 73 ? 6.039 6.550 57.105 1.00 0.00 78 GLY B CA 14
ATOM 28861 C C . GLY B 1 73 ? 5.477 5.763 58.291 1.00 0.00 78 GLY B C 14
ATOM 28862 O O . GLY B 1 73 ? 4.706 6.283 59.103 1.00 0.00 78 GLY B O 14
ATOM 28866 N N . ILE B 1 74 ? 5.877 4.494 58.394 1.00 0.00 79 ILE B N 14
ATOM 28867 C CA . ILE B 1 74 ? 5.426 3.619 59.487 1.00 0.00 79 ILE B CA 14
ATOM 28868 C C . ILE B 1 74 ? 6.069 4.056 60.820 1.00 0.00 79 ILE B C 14
ATOM 28869 O O . ILE B 1 74 ? 5.535 3.803 61.903 1.00 0.00 79 ILE B O 14
ATOM 28885 N N . SER B 1 75 ? 7.224 4.726 60.735 1.00 0.00 80 SER B N 14
ATOM 28886 C CA . SER B 1 75 ? 7.938 5.206 61.914 1.00 0.00 80 SER B CA 14
ATOM 28887 C C . SER B 1 75 ? 8.691 6.500 61.574 1.00 0.00 80 SER B C 14
ATOM 28888 O O . SER B 1 75 ? 8.609 7.008 60.452 1.00 0.00 80 SER B O 14
ATOM 28896 N N . CYS B 1 76 ? 9.418 7.047 62.550 1.00 0.00 81 CYS B N 14
ATOM 28897 C CA . CYS B 1 76 ? 10.170 8.287 62.348 1.00 0.00 81 CYS B CA 14
ATOM 28898 C C . CYS B 1 76 ? 11.309 8.091 61.340 1.00 0.00 81 CYS B C 14
ATOM 28899 O O . CYS B 1 76 ? 12.406 7.639 61.687 1.00 0.00 81 CYS B O 14
ATOM 28907 N N . GLY B 1 77 ? 11.054 8.451 60.075 1.00 0.00 82 GLY B N 14
ATOM 28908 C CA . GLY B 1 77 ? 12.064 8.330 59.017 1.00 0.00 82 GLY B CA 14
ATOM 28909 C C . GLY B 1 77 ? 11.783 7.160 58.055 1.00 0.00 82 GLY B C 14
ATOM 28910 O O . GLY B 1 77 ? 12.468 6.999 57.040 1.00 0.00 82 GLY B O 14
ATOM 28914 N N . ASN B 1 78 ? 10.781 6.330 58.371 1.00 0.00 83 ASN B N 14
ATOM 28915 C CA . ASN B 1 78 ? 10.438 5.179 57.530 1.00 0.00 83 ASN B CA 14
ATOM 28916 C C . ASN B 1 78 ? 9.933 5.621 56.152 1.00 0.00 83 ASN B C 14
ATOM 28917 O O . ASN B 1 78 ? 10.201 4.972 55.139 1.00 0.00 83 ASN B O 14
ATOM 28928 N N . ALA B 1 79 ? 9.182 6.724 56.115 1.00 0.00 84 ALA B N 14
ATOM 28929 C CA . ALA B 1 79 ? 8.630 7.236 54.859 1.00 0.00 84 ALA B CA 14
ATOM 28930 C C . ALA B 1 79 ? 9.742 7.474 53.845 1.00 0.00 84 ALA B C 14
ATOM 28931 O O . ALA B 1 79 ? 9.656 7.073 52.680 1.00 0.00 84 ALA B O 14
ATOM 28938 N N . GLN B 1 80 ? 10.805 8.122 54.301 1.00 0.00 85 GLN B N 14
ATOM 28939 C CA . GLN B 1 80 ? 11.957 8.411 53.452 1.00 0.00 85 GLN B CA 14
ATOM 28940 C C . GLN B 1 80 ? 12.609 7.107 52.989 1.00 0.00 85 GLN B C 14
ATOM 28941 O O . GLN B 1 80 ? 13.030 6.970 51.839 1.00 0.00 85 GLN B O 14
ATOM 28955 N N . SER B 1 81 ? 12.700 6.142 53.907 1.00 0.00 86 SER B N 14
ATOM 28956 C CA . SER B 1 81 ? 13.308 4.845 53.610 1.00 0.00 86 SER B CA 14
ATOM 28957 C C . SER B 1 81 ? 12.505 4.082 52.549 1.00 0.00 86 SER B C 14
ATOM 28958 O O . SER B 1 81 ? 13.076 3.474 51.641 1.00 0.00 86 SER B O 14
ATOM 28966 N N . ASP B 1 82 ? 11.172 4.102 52.663 1.00 0.00 87 ASP B N 14
ATOM 28967 C CA . ASP B 1 82 ? 10.313 3.395 51.712 1.00 0.00 87 ASP B CA 14
ATOM 28968 C C . ASP B 1 82 ? 10.491 3.953 50.302 1.00 0.00 87 ASP B C 14
ATOM 28969 O O . ASP B 1 82 ? 10.694 3.205 49.339 1.00 0.00 87 ASP B O 14
ATOM 28978 N N . ALA B 1 83 ? 10.423 5.279 50.172 1.00 0.00 88 ALA B N 14
ATOM 28979 C CA . ALA B 1 83 ? 10.587 5.928 48.875 1.00 0.00 88 ALA B CA 14
ATOM 28980 C C . ALA B 1 83 ? 12.029 5.785 48.385 1.00 0.00 88 ALA B C 14
ATOM 28981 O O . ALA B 1 83 ? 12.289 5.584 47.195 1.00 0.00 88 ALA B O 14
ATOM 28988 N N . ALA B 1 84 ? 12.979 5.884 49.317 1.00 0.00 89 ALA B N 14
ATOM 28989 C CA . ALA B 1 84 ? 14.398 5.762 48.991 1.00 0.00 89 ALA B CA 14
ATOM 28990 C C . ALA B 1 84 ? 14.726 4.347 48.504 1.00 0.00 89 ALA B C 14
ATOM 28991 O O . ALA B 1 84 ? 15.568 4.153 47.626 1.00 0.00 89 ALA B O 14
ATOM 28998 N N . HIS B 1 85 ? 14.055 3.343 49.079 1.00 0.00 90 HIS B N 14
ATOM 28999 C CA . HIS B 1 85 ? 14.286 1.946 48.703 1.00 0.00 90 HIS B CA 14
ATOM 29000 C C . HIS B 1 85 ? 13.920 1.709 47.235 1.00 0.00 90 HIS B C 14
ATOM 29001 O O . HIS B 1 85 ? 14.566 0.923 46.534 1.00 0.00 90 HIS B O 14
ATOM 29016 N N . ASN B 1 86 ? 12.872 2.390 46.758 1.00 0.00 91 ASN B N 14
ATOM 29017 C CA . ASN B 1 86 ? 12.429 2.242 45.372 1.00 0.00 91 ASN B CA 14
ATOM 29018 C C . ASN B 1 86 ? 13.532 2.671 44.403 1.00 0.00 91 ASN B C 14
ATOM 29019 O O . ASN B 1 86 ? 13.762 2.037 43.369 1.00 0.00 91 ASN B O 14
ATOM 29030 N N . ALA B 1 87 ? 14.225 3.763 44.738 1.00 0.00 92 ALA B N 14
ATOM 29031 C CA . ALA B 1 87 ? 15.305 4.279 43.896 1.00 0.00 92 ALA B CA 14
ATOM 29032 C C . ALA B 1 87 ? 16.452 3.272 43.812 1.00 0.00 92 ALA B C 14
ATOM 29033 O O . ALA B 1 87 ? 16.925 2.929 42.725 1.00 0.00 92 ALA B O 14
ATOM 29040 N N . LEU B 1 88 ? 16.898 2.779 44.970 1.00 0.00 93 LEU B N 14
ATOM 29041 C CA . LEU B 1 88 ? 17.984 1.800 45.014 1.00 0.00 93 LEU B CA 14
ATOM 29042 C C . LEU B 1 88 ? 17.576 0.533 44.261 1.00 0.00 93 LEU B C 14
ATOM 29043 O O . LEU B 1 88 ? 18.377 -0.073 43.545 1.00 0.00 93 LEU B O 14
ATOM 29059 N N . GLN B 1 89 ? 16.310 0.125 44.421 1.00 0.00 94 GLN B N 14
ATOM 29060 C CA . GLN B 1 89 ? 15.800 -1.067 43.749 1.00 0.00 94 GLN B CA 14
ATOM 29061 C C . GLN B 1 89 ? 15.866 -0.885 42.231 1.00 0.00 94 GLN B C 14
ATOM 29062 O O . GLN B 1 89 ? 16.270 -1.786 41.493 1.00 0.00 94 GLN B O 14
ATOM 29076 N N . TYR B 1 90 ? 15.472 0.303 41.758 1.00 0.00 95 TYR B N 14
ATOM 29077 C CA . TYR B 1 90 ? 15.495 0.607 40.326 1.00 0.00 95 TYR B CA 14
ATOM 29078 C C . TYR B 1 90 ? 16.929 0.526 39.794 1.00 0.00 95 TYR B C 14
ATOM 29079 O O . TYR B 1 90 ? 17.200 -0.116 38.775 1.00 0.00 95 TYR B O 14
ATOM 29097 N N . LEU B 1 91 ? 17.863 1.175 40.496 1.00 0.00 96 LEU B N 14
ATOM 29098 C CA . LEU B 1 91 ? 19.272 1.162 40.094 1.00 0.00 96 LEU B CA 14
ATOM 29099 C C . LEU B 1 91 ? 19.809 -0.275 40.100 1.00 0.00 96 LEU B C 14
ATOM 29100 O O . LEU B 1 91 ? 20.608 -0.667 39.245 1.00 0.00 96 LEU B O 14
ATOM 29116 N N . LYS B 1 92 ? 19.367 -1.070 41.079 1.00 0.00 97 LYS B N 14
ATOM 29117 C CA . LYS B 1 92 ? 19.800 -2.463 41.202 1.00 0.00 97 LYS B CA 14
ATOM 29118 C C . LYS B 1 92 ? 19.425 -3.251 39.941 1.00 0.00 97 LYS B C 14
ATOM 29119 O O . LYS B 1 92 ? 20.202 -4.067 39.438 1.00 0.00 97 LYS B O 14
ATOM 29138 N N . ILE B 1 93 ? 18.218 -3.001 39.422 1.00 0.00 98 ILE B N 14
ATOM 29139 C CA . ILE B 1 93 ? 17.741 -3.684 38.216 1.00 0.00 98 ILE B CA 14
ATOM 29140 C C . ILE B 1 93 ? 18.661 -3.344 37.032 1.00 0.00 98 ILE B C 14
ATOM 29141 O O . ILE B 1 93 ? 19.121 -4.228 36.302 1.00 0.00 98 ILE B O 14
ATOM 29157 N N . ILE B 1 94 ? 18.935 -2.050 36.843 1.00 0.00 99 ILE B N 14
ATOM 29158 C CA . ILE B 1 94 ? 19.802 -1.594 35.752 1.00 0.00 99 ILE B CA 14
ATOM 29159 C C . ILE B 1 94 ? 21.248 -2.027 36.018 1.00 0.00 99 ILE B C 14
ATOM 29160 O O . ILE B 1 94 ? 21.724 -2.899 35.310 1.00 0.00 99 ILE B O 14
ATOM 29177 N N . ASP A 1 25 ? -11.739 0.171 48.189 1.00 0.00 30 ASP A N 15
ATOM 29178 C CA . ASP A 1 25 ? -11.064 -0.118 46.892 1.00 0.00 30 ASP A CA 15
ATOM 29179 C C . ASP A 1 25 ? -10.813 1.192 46.140 1.00 0.00 30 ASP A C 15
ATOM 29180 O O . ASP A 1 25 ? -11.701 1.736 45.479 1.00 0.00 30 ASP A O 15
ATOM 29189 N N . TYR A 1 26 ? -9.581 1.702 46.241 1.00 0.00 31 TYR A N 15
ATOM 29190 C CA . TYR A 1 26 ? -9.203 2.947 45.569 1.00 0.00 31 TYR A CA 15
ATOM 29191 C C . TYR A 1 26 ? -9.276 2.793 44.046 1.00 0.00 31 TYR A C 15
ATOM 29192 O O . TYR A 1 26 ? -9.615 3.734 43.323 1.00 0.00 31 TYR A O 15
ATOM 29210 N N . ILE A 1 27 ? -8.954 1.593 43.548 1.00 0.00 32 ILE A N 15
ATOM 29211 C CA . ILE A 1 27 ? -8.985 1.322 42.106 1.00 0.00 32 ILE A CA 15
ATOM 29212 C C . ILE A 1 27 ? -10.371 1.656 41.537 1.00 0.00 32 ILE A C 15
ATOM 29213 O O . ILE A 1 27 ? -10.497 2.195 40.433 1.00 0.00 32 ILE A O 15
ATOM 29229 N N . GLN A 1 28 ? -11.423 1.335 42.299 1.00 0.00 33 GLN A N 15
ATOM 29230 C CA . GLN A 1 28 ? -12.795 1.605 41.867 1.00 0.00 33 GLN A CA 15
ATOM 29231 C C . GLN A 1 28 ? -12.989 3.109 41.657 1.00 0.00 33 GLN A C 15
ATOM 29232 O O . GLN A 1 28 ? -13.572 3.550 40.661 1.00 0.00 33 GLN A O 15
ATOM 29246 N N . LEU A 1 29 ? -12.476 3.907 42.596 1.00 0.00 34 LEU A N 15
ATOM 29247 C CA . LEU A 1 29 ? -12.571 5.367 42.510 1.00 0.00 34 LEU A CA 15
ATOM 29248 C C . LEU A 1 29 ? -11.729 5.895 41.340 1.00 0.00 34 LEU A C 15
ATOM 29249 O O . LEU A 1 29 ? -12.086 6.880 40.685 1.00 0.00 34 LEU A O 15
ATOM 29265 N N . LEU A 1 30 ? -10.592 5.241 41.080 1.00 0.00 35 LEU A N 15
ATOM 29266 C CA . LEU A 1 30 ? -9.694 5.652 39.998 1.00 0.00 35 LEU A CA 15
ATOM 29267 C C . LEU A 1 30 ? -10.416 5.626 38.647 1.00 0.00 35 LEU A C 15
ATOM 29268 O O . LEU A 1 30 ? -10.175 6.467 37.775 1.00 0.00 35 LEU A O 15
ATOM 29284 N N . SER A 1 31 ? -11.309 4.653 38.468 1.00 0.00 36 SER A N 15
ATOM 29285 C CA . SER A 1 31 ? -12.070 4.523 37.227 1.00 0.00 36 SER A CA 15
ATOM 29286 C C . SER A 1 31 ? -12.979 5.738 37.018 1.00 0.00 36 SER A C 15
ATOM 29287 O O . SER A 1 31 ? -13.139 6.236 35.899 1.00 0.00 36 SER A O 15
ATOM 29295 N N . GLU A 1 32 ? -13.602 6.208 38.104 1.00 0.00 37 GLU A N 15
ATOM 29296 C CA . GLU A 1 32 ? -14.517 7.349 38.042 1.00 0.00 37 GLU A CA 15
ATOM 29297 C C . GLU A 1 32 ? -13.785 8.647 37.679 1.00 0.00 37 GLU A C 15
ATOM 29298 O O . GLU A 1 32 ? -14.249 9.428 36.844 1.00 0.00 37 GLU A O 15
ATOM 29310 N N . ILE A 1 33 ? -12.636 8.886 38.317 1.00 0.00 38 ILE A N 15
ATOM 29311 C CA . ILE A 1 33 ? -11.850 10.098 38.064 1.00 0.00 38 ILE A CA 15
ATOM 29312 C C . ILE A 1 33 ? -11.210 10.052 36.666 1.00 0.00 38 ILE A C 15
ATOM 29313 O O . ILE A 1 33 ? -11.150 11.060 35.957 1.00 0.00 38 ILE A O 15
ATOM 29329 N N . ALA A 1 34 ? -10.729 8.870 36.268 1.00 0.00 39 ALA A N 15
ATOM 29330 C CA . ALA A 1 34 ? -10.096 8.694 34.959 1.00 0.00 39 ALA A CA 15
ATOM 29331 C C . ALA A 1 34 ? -11.120 8.871 33.837 1.00 0.00 39 ALA A C 15
ATOM 29332 O O . ALA A 1 34 ? -10.829 9.449 32.786 1.00 0.00 39 ALA A O 15
ATOM 29339 N N . LYS A 1 35 ? -12.340 8.376 34.063 1.00 0.00 40 LYS A N 15
ATOM 29340 C CA . LYS A 1 35 ? -13.410 8.487 33.074 1.00 0.00 40 LYS A CA 15
ATOM 29341 C C . LYS A 1 35 ? -13.802 9.953 32.861 1.00 0.00 40 LYS A C 15
ATOM 29342 O O . LYS A 1 35 ? -14.095 10.385 31.742 1.00 0.00 40 LYS A O 15
ATOM 29361 N N . GLU A 1 36 ? -13.828 10.725 33.954 1.00 0.00 41 GLU A N 15
ATOM 29362 C CA . GLU A 1 36 ? -14.206 12.137 33.893 1.00 0.00 41 GLU A CA 15
ATOM 29363 C C . GLU A 1 36 ? -13.070 12.998 33.330 1.00 0.00 41 GLU A C 15
ATOM 29364 O O . GLU A 1 36 ? -13.290 13.888 32.505 1.00 0.00 41 GLU A O 15
ATOM 29376 N N . GLN A 1 37 ? -11.839 12.734 33.782 1.00 0.00 42 GLN A N 15
ATOM 29377 C CA . GLN A 1 37 ? -10.670 13.494 33.323 1.00 0.00 42 GLN A CA 15
ATOM 29378 C C . GLN A 1 37 ? -10.158 12.986 31.957 1.00 0.00 42 GLN A C 15
ATOM 29379 O O . GLN A 1 37 ? -9.395 13.669 31.267 1.00 0.00 42 GLN A O 15
ATOM 29393 N N . GLY A 1 38 ? -10.617 11.798 31.541 1.00 0.00 43 GLY A N 15
ATOM 29394 C CA . GLY A 1 38 ? -10.250 11.228 30.243 1.00 0.00 43 GLY A CA 15
ATOM 29395 C C . GLY A 1 38 ? -8.791 10.745 30.154 1.00 0.00 43 GLY A C 15
ATOM 29396 O O . GLY A 1 38 ? -8.244 10.645 29.050 1.00 0.00 43 GLY A O 15
ATOM 29400 N N . PHE A 1 39 ? -8.143 10.415 31.287 1.00 0.00 44 PHE A N 15
ATOM 29401 C CA . PHE A 1 39 ? -6.754 9.922 31.231 1.00 0.00 44 PHE A CA 15
ATOM 29402 C C . PHE A 1 39 ? -6.723 8.390 31.290 1.00 0.00 44 PHE A C 15
ATOM 29403 O O . PHE A 1 39 ? -7.676 7.744 31.734 1.00 0.00 44 PHE A O 15
ATOM 29420 N N . ASN A 1 40 ? -5.612 7.804 30.835 1.00 0.00 45 ASN A N 15
ATOM 29421 C CA . ASN A 1 40 ? -5.449 6.351 30.833 1.00 0.00 45 ASN A CA 15
ATOM 29422 C C . ASN A 1 40 ? -4.110 5.970 31.468 1.00 0.00 45 ASN A C 15
ATOM 29423 O O . ASN A 1 40 ? -3.088 6.627 31.249 1.00 0.00 45 ASN A O 15
ATOM 29434 N N . ILE A 1 41 ? -4.113 4.902 32.272 1.00 0.00 46 ILE A N 15
ATOM 29435 C CA . ILE A 1 41 ? -2.894 4.442 32.946 1.00 0.00 46 ILE A CA 15
ATOM 29436 C C . ILE A 1 41 ? -2.686 2.948 32.677 1.00 0.00 46 ILE A C 15
ATOM 29437 O O . ILE A 1 41 ? -3.589 2.128 32.865 1.00 0.00 46 ILE A O 15
ATOM 29453 N N . THR A 1 42 ? -1.474 2.590 32.243 1.00 0.00 47 THR A N 15
ATOM 29454 C CA . THR A 1 42 ? -1.136 1.196 31.960 1.00 0.00 47 THR A CA 15
ATOM 29455 C C . THR A 1 42 ? -0.316 0.620 33.124 1.00 0.00 47 THR A C 15
ATOM 29456 O O . THR A 1 42 ? 0.744 1.150 33.473 1.00 0.00 47 THR A O 15
ATOM 29467 N N . TYR A 1 43 ? -0.805 -0.463 33.750 1.00 0.00 48 TYR A N 15
ATOM 29468 C CA . TYR A 1 43 ? -0.100 -1.071 34.883 1.00 0.00 48 TYR A CA 15
ATOM 29469 C C . TYR A 1 43 ? 0.864 -2.154 34.405 1.00 0.00 48 TYR A C 15
ATOM 29470 O O . TYR A 1 43 ? 0.472 -3.120 33.745 1.00 0.00 48 TYR A O 15
ATOM 29488 N N . LEU A 1 44 ? 2.142 -2.000 34.757 1.00 0.00 49 LEU A N 15
ATOM 29489 C CA . LEU A 1 44 ? 3.166 -2.972 34.379 1.00 0.00 49 LEU A CA 15
ATOM 29490 C C . LEU A 1 44 ? 3.714 -3.674 35.623 1.00 0.00 49 LEU A C 15
ATOM 29491 O O . LEU A 1 44 ? 4.535 -3.122 36.362 1.00 0.00 49 LEU A O 15
ATOM 29507 N N . ASP A 1 45 ? 3.251 -4.903 35.860 1.00 0.00 50 ASP A N 15
ATOM 29508 C CA . ASP A 1 45 ? 3.689 -5.684 37.016 1.00 0.00 50 ASP A CA 15
ATOM 29509 C C . ASP A 1 45 ? 5.053 -6.321 36.748 1.00 0.00 50 ASP A C 15
ATOM 29510 O O . ASP A 1 45 ? 5.215 -7.133 35.832 1.00 0.00 50 ASP A O 15
ATOM 29519 N N . ILE A 1 46 ? 6.048 -5.947 37.558 1.00 0.00 51 ILE A N 15
ATOM 29520 C CA . ILE A 1 46 ? 7.402 -6.481 37.409 1.00 0.00 51 ILE A CA 15
ATOM 29521 C C . ILE A 1 46 ? 7.571 -7.749 38.262 1.00 0.00 51 ILE A C 15
ATOM 29522 O O . ILE A 1 46 ? 7.541 -7.709 39.496 1.00 0.00 51 ILE A O 15
ATOM 29538 N N . ASP A 1 47 ? 7.739 -8.891 37.588 1.00 0.00 52 ASP A N 15
ATOM 29539 C CA . ASP A 1 47 ? 7.902 -10.176 38.270 1.00 0.00 52 ASP A CA 15
ATOM 29540 C C . ASP A 1 47 ? 9.198 -10.201 39.083 1.00 0.00 52 ASP A C 15
ATOM 29541 O O . ASP A 1 47 ? 9.248 -10.731 40.197 1.00 0.00 52 ASP A O 15
ATOM 29550 N N . GLU A 1 48 ? 10.262 -9.625 38.517 1.00 0.00 53 GLU A N 15
ATOM 29551 C CA . GLU A 1 48 ? 11.563 -9.582 39.182 1.00 0.00 53 GLU A CA 15
ATOM 29552 C C . GLU A 1 48 ? 11.471 -8.808 40.500 1.00 0.00 53 GLU A C 15
ATOM 29553 O O . GLU A 1 48 ? 11.510 -7.574 40.526 1.00 0.00 53 GLU A O 15
ATOM 29565 N N . LEU A 1 49 ? 11.353 -9.541 41.612 1.00 0.00 54 LEU A N 15
ATOM 29566 C CA . LEU A 1 49 ? 11.260 -8.923 42.940 1.00 0.00 54 LEU A CA 15
ATOM 29567 C C . LEU A 1 49 ? 12.439 -9.346 43.819 1.00 0.00 54 LEU A C 15
ATOM 29568 O O . LEU A 1 49 ? 13.277 -10.161 43.423 1.00 0.00 54 LEU A O 15
ATOM 29584 N N . SER A 1 50 ? 12.505 -8.786 45.031 1.00 0.00 55 SER A N 15
ATOM 29585 C CA . SER A 1 50 ? 13.580 -9.102 45.973 1.00 0.00 55 SER A CA 15
ATOM 29586 C C . SER A 1 50 ? 13.026 -9.827 47.201 1.00 0.00 55 SER A C 15
ATOM 29587 O O . SER A 1 50 ? 11.813 -9.978 47.365 1.00 0.00 55 SER A O 15
ATOM 29595 N N . ALA A 1 51 ? 13.927 -10.284 48.074 1.00 0.00 56 ALA A N 15
ATOM 29596 C CA . ALA A 1 51 ? 13.533 -10.997 49.289 1.00 0.00 56 ALA A CA 15
ATOM 29597 C C . ALA A 1 51 ? 12.614 -10.132 50.155 1.00 0.00 56 ALA A C 15
ATOM 29598 O O . ALA A 1 51 ? 11.662 -10.621 50.768 1.00 0.00 56 ALA A O 15
ATOM 29605 N N . ASN A 1 52 ? 12.904 -8.826 50.211 1.00 0.00 57 ASN A N 15
ATOM 29606 C CA . ASN A 1 52 ? 12.105 -7.887 51.005 1.00 0.00 57 ASN A CA 15
ATOM 29607 C C . ASN A 1 52 ? 11.503 -6.781 50.118 1.00 0.00 57 ASN A C 15
ATOM 29608 O O . ASN A 1 52 ? 11.213 -5.672 50.577 1.00 0.00 57 ASN A O 15
ATOM 29619 N N . GLY A 1 53 ? 11.313 -7.088 48.828 1.00 0.00 58 GLY A N 15
ATOM 29620 C CA . GLY A 1 53 ? 10.749 -6.129 47.874 1.00 0.00 58 GLY A CA 15
ATOM 29621 C C . GLY A 1 53 ? 9.227 -6.278 47.761 1.00 0.00 58 GLY A C 15
ATOM 29622 O O . GLY A 1 53 ? 8.512 -5.314 47.476 1.00 0.00 58 GLY A O 15
ATOM 29626 N N . GLN A 1 54 ? 8.722 -7.499 47.976 1.00 0.00 59 GLN A N 15
ATOM 29627 C CA . GLN A 1 54 ? 7.283 -7.768 47.889 1.00 0.00 59 GLN A CA 15
ATOM 29628 C C . GLN A 1 54 ? 6.749 -7.388 46.503 1.00 0.00 59 GLN A C 15
ATOM 29629 O O . GLN A 1 54 ? 7.494 -6.927 45.632 1.00 0.00 59 GLN A O 15
ATOM 29643 N N . TYR A 1 55 ? 5.441 -7.574 46.297 1.00 0.00 60 TYR A N 15
ATOM 29644 C CA . TYR A 1 55 ? 4.799 -7.251 45.037 1.00 0.00 60 TYR A CA 15
ATOM 29645 C C . TYR A 1 55 ? 4.907 -5.753 44.747 1.00 0.00 60 TYR A C 15
ATOM 29646 O O . TYR A 1 55 ? 4.652 -4.910 45.610 1.00 0.00 60 TYR A O 15
ATOM 29664 N N . GLN A 1 56 ? 5.286 -5.416 43.511 1.00 0.00 61 GLN A N 15
ATOM 29665 C CA . GLN A 1 56 ? 5.424 -4.019 43.095 1.00 0.00 61 GLN A CA 15
ATOM 29666 C C . GLN A 1 56 ? 4.697 -3.796 41.767 1.00 0.00 61 GLN A C 15
ATOM 29667 O O . GLN A 1 56 ? 4.498 -4.730 40.983 1.00 0.00 61 GLN A O 15
ATOM 29681 N N . CYS A 1 57 ? 4.286 -2.549 41.507 1.00 0.00 62 CYS A N 15
ATOM 29682 C CA . CYS A 1 57 ? 3.571 -2.224 40.271 1.00 0.00 62 CYS A CA 15
ATOM 29683 C C . CYS A 1 57 ? 4.017 -0.867 39.717 1.00 0.00 62 CYS A C 15
ATOM 29684 O O . CYS A 1 57 ? 4.246 0.093 40.461 1.00 0.00 62 CYS A O 15
ATOM 29692 N N . LEU A 1 58 ? 4.136 -0.789 38.387 1.00 0.00 63 LEU A N 15
ATOM 29693 C CA . LEU A 1 58 ? 4.548 0.442 37.715 1.00 0.00 63 LEU A CA 15
ATOM 29694 C C . LEU A 1 58 ? 3.386 1.023 36.901 1.00 0.00 63 LEU A C 15
ATOM 29695 O O . LEU A 1 58 ? 2.936 0.430 35.919 1.00 0.00 63 LEU A O 15
ATOM 29711 N N . ALA A 1 59 ? 2.892 2.197 37.307 1.00 0.00 64 ALA A N 15
ATOM 29712 C CA . ALA A 1 59 ? 1.779 2.845 36.602 1.00 0.00 64 ALA A CA 15
ATOM 29713 C C . ALA A 1 59 ? 2.308 3.872 35.590 1.00 0.00 64 ALA A C 15
ATOM 29714 O O . ALA A 1 59 ? 2.689 4.986 35.955 1.00 0.00 64 ALA A O 15
ATOM 29721 N N . GLU A 1 60 ? 2.338 3.493 34.305 1.00 0.00 65 GLU A N 15
ATOM 29722 C CA . GLU A 1 60 ? 2.833 4.383 33.247 1.00 0.00 65 GLU A CA 15
ATOM 29723 C C . GLU A 1 60 ? 1.688 4.866 32.343 1.00 0.00 65 GLU A C 15
ATOM 29724 O O . GLU A 1 60 ? 0.897 4.073 31.829 1.00 0.00 65 GLU A O 15
ATOM 29736 N N . LEU A 1 61 ? 1.607 6.189 32.141 1.00 0.00 66 LEU A N 15
ATOM 29737 C CA . LEU A 1 61 ? 0.558 6.782 31.289 1.00 0.00 66 LEU A CA 15
ATOM 29738 C C . LEU A 1 61 ? 0.982 6.769 29.806 1.00 0.00 66 LEU A C 15
ATOM 29739 O O . LEU A 1 61 ? 2.063 7.244 29.448 1.00 0.00 66 LEU A O 15
ATOM 29755 N N . SER A 1 62 ? 0.135 6.184 28.932 1.00 0.00 67 SER A N 15
ATOM 29756 C CA . SER A 1 62 ? 0.455 6.076 27.496 1.00 0.00 67 SER A CA 15
ATOM 29757 C C . SER A 1 62 ? -0.059 7.261 26.651 1.00 0.00 67 SER A C 15
ATOM 29758 O O . SER A 1 62 ? 0.642 7.742 25.756 1.00 0.00 67 SER A O 15
ATOM 29766 N N . THR A 1 63 ? -1.278 7.748 26.926 1.00 0.00 68 THR A N 15
ATOM 29767 C CA . THR A 1 63 ? -1.844 8.888 26.169 1.00 0.00 68 THR A CA 15
ATOM 29768 C C . THR A 1 63 ? -1.479 10.224 26.844 1.00 0.00 68 THR A C 15
ATOM 29769 O O . THR A 1 63 ? -1.380 11.277 26.212 1.00 0.00 68 THR A O 15
ATOM 29780 N N . SER A 1 64 ? -1.249 10.149 28.146 1.00 0.00 69 SER A N 15
ATOM 29781 C CA . SER A 1 64 ? -0.862 11.272 28.977 1.00 0.00 69 SER A CA 15
ATOM 29782 C C . SER A 1 64 ? 0.666 11.442 28.917 1.00 0.00 69 SER A C 15
ATOM 29783 O O . SER A 1 64 ? 1.356 10.546 28.417 1.00 0.00 69 SER A O 15
ATOM 29791 N N . PRO A 1 65 ? 1.224 12.554 29.387 1.00 0.00 70 PRO A N 15
ATOM 29792 C CA . PRO A 1 65 ? 2.700 12.773 29.331 1.00 0.00 70 PRO A CA 15
ATOM 29793 C C . PRO A 1 65 ? 3.349 11.709 30.211 1.00 0.00 70 PRO A C 15
ATOM 29794 O O . PRO A 1 65 ? 2.643 10.983 30.926 1.00 0.00 70 PRO A O 15
ATOM 29805 N N . ILE A 1 66 ? 4.659 11.468 30.051 1.00 0.00 71 ILE A N 15
ATOM 29806 C CA . ILE A 1 66 ? 5.261 10.325 30.730 1.00 0.00 71 ILE A CA 15
ATOM 29807 C C . ILE A 1 66 ? 5.410 10.571 32.227 1.00 0.00 71 ILE A C 15
ATOM 29808 O O . ILE A 1 66 ? 6.178 11.400 32.714 1.00 0.00 71 ILE A O 15
ATOM 29824 N N . THR A 1 67 ? 4.629 9.767 32.950 1.00 0.00 72 THR A N 15
ATOM 29825 C CA . THR A 1 67 ? 4.585 9.767 34.388 1.00 0.00 72 THR A CA 15
ATOM 29826 C C . THR A 1 67 ? 4.534 8.311 34.852 1.00 0.00 72 THR A C 15
ATOM 29827 O O . THR A 1 67 ? 3.707 7.512 34.378 1.00 0.00 72 THR A O 15
ATOM 29838 N N . VAL A 1 68 ? 5.442 7.954 35.760 1.00 0.00 73 VAL A N 15
ATOM 29839 C CA . VAL A 1 68 ? 5.526 6.588 36.274 1.00 0.00 73 VAL A CA 15
ATOM 29840 C C . VAL A 1 68 ? 5.349 6.596 37.797 1.00 0.00 73 VAL A C 15
ATOM 29841 O O . VAL A 1 68 ? 5.995 7.366 38.513 1.00 0.00 73 VAL A O 15
ATOM 29854 N N . CYS A 1 69 ? 4.468 5.727 38.298 1.00 0.00 74 CYS A N 15
ATOM 29855 C CA . CYS A 1 69 ? 4.213 5.631 39.736 1.00 0.00 74 CYS A CA 15
ATOM 29856 C C . CYS A 1 69 ? 4.680 4.279 40.272 1.00 0.00 74 CYS A C 15
ATOM 29857 O O . CYS A 1 69 ? 4.428 3.230 39.671 1.00 0.00 74 CYS A O 15
ATOM 29865 N N . HIS A 1 70 ? 5.372 4.294 41.417 1.00 0.00 75 HIS A N 15
ATOM 29866 C CA . HIS A 1 70 ? 5.873 3.058 42.021 1.00 0.00 75 HIS A CA 15
ATOM 29867 C C . HIS A 1 70 ? 5.095 2.717 43.302 1.00 0.00 75 HIS A C 15
ATOM 29868 O O . HIS A 1 70 ? 5.145 3.459 44.296 1.00 0.00 75 HIS A O 15
ATOM 29883 N N . GLY A 1 71 ? 4.392 1.572 43.297 1.00 0.00 76 GLY A N 15
ATOM 29884 C CA . GLY A 1 71 ? 3.631 1.126 44.465 1.00 0.00 76 GLY A CA 15
ATOM 29885 C C . GLY A 1 71 ? 4.108 -0.259 44.906 1.00 0.00 76 GLY A C 15
ATOM 29886 O O . GLY A 1 71 ? 4.782 -0.969 44.154 1.00 0.00 76 GLY A O 15
ATOM 29890 N N . SER A 1 72 ? 3.767 -0.649 46.138 1.00 0.00 77 SER A N 15
ATOM 29891 C CA . SER A 1 72 ? 4.175 -1.953 46.670 1.00 0.00 77 SER A CA 15
ATOM 29892 C C . SER A 1 72 ? 3.136 -2.479 47.663 1.00 0.00 77 SER A C 15
ATOM 29893 O O . SER A 1 72 ? 2.431 -1.707 48.319 1.00 0.00 77 SER A O 15
ATOM 29901 N N . GLY A 1 73 ? 3.034 -3.809 47.776 1.00 0.00 78 GLY A N 15
ATOM 29902 C CA . GLY A 1 73 ? 2.074 -4.431 48.689 1.00 0.00 78 GLY A CA 15
ATOM 29903 C C . GLY A 1 73 ? 2.786 -5.157 49.829 1.00 0.00 78 GLY A C 15
ATOM 29904 O O . GLY A 1 73 ? 3.929 -5.603 49.693 1.00 0.00 78 GLY A O 15
ATOM 29908 N N . ILE A 1 74 ? 2.101 -5.285 50.969 1.00 0.00 79 ILE A N 15
ATOM 29909 C CA . ILE A 1 74 ? 2.671 -5.968 52.137 1.00 0.00 79 ILE A CA 15
ATOM 29910 C C . ILE A 1 74 ? 2.543 -7.500 51.995 1.00 0.00 79 ILE A C 15
ATOM 29911 O O . ILE A 1 74 ? 3.294 -8.256 52.619 1.00 0.00 79 ILE A O 15
ATOM 29927 N N . SER A 1 75 ? 1.587 -7.968 51.177 1.00 0.00 80 SER A N 15
ATOM 29928 C CA . SER A 1 75 ? 1.386 -9.404 50.979 1.00 0.00 80 SER A CA 15
ATOM 29929 C C . SER A 1 75 ? 0.884 -9.703 49.560 1.00 0.00 80 SER A C 15
ATOM 29930 O O . SER A 1 75 ? 1.552 -10.386 48.778 1.00 0.00 80 SER A O 15
ATOM 29938 N N . CYS A 1 76 ? -0.311 -9.199 49.224 1.00 0.00 81 CYS A N 15
ATOM 29939 C CA . CYS A 1 76 ? -0.899 -9.427 47.903 1.00 0.00 81 CYS A CA 15
ATOM 29940 C C . CYS A 1 76 ? -2.127 -8.529 47.702 1.00 0.00 81 CYS A C 15
ATOM 29941 O O . CYS A 1 76 ? -2.963 -8.376 48.597 1.00 0.00 81 CYS A O 15
ATOM 29949 N N . GLY A 1 77 ? -2.235 -7.926 46.513 1.00 0.00 82 GLY A N 15
ATOM 29950 C CA . GLY A 1 77 ? -3.358 -7.043 46.193 1.00 0.00 82 GLY A CA 15
ATOM 29951 C C . GLY A 1 77 ? -3.099 -5.611 46.669 1.00 0.00 82 GLY A C 15
ATOM 29952 O O . GLY A 1 77 ? -3.410 -4.638 45.976 1.00 0.00 82 GLY A O 15
ATOM 29956 N N . ASN A 1 78 ? -2.527 -5.478 47.870 1.00 0.00 83 ASN A N 15
ATOM 29957 C CA . ASN A 1 78 ? -2.233 -4.166 48.443 1.00 0.00 83 ASN A CA 15
ATOM 29958 C C . ASN A 1 78 ? -1.375 -3.326 47.492 1.00 0.00 83 ASN A C 15
ATOM 29959 O O . ASN A 1 78 ? -1.531 -2.104 47.405 1.00 0.00 83 ASN A O 15
ATOM 29970 N N . ALA A 1 79 ? -0.450 -3.978 46.777 1.00 0.00 84 ALA A N 15
ATOM 29971 C CA . ALA A 1 79 ? 0.429 -3.269 45.845 1.00 0.00 84 ALA A CA 15
ATOM 29972 C C . ALA A 1 79 ? -0.386 -2.582 44.754 1.00 0.00 84 ALA A C 15
ATOM 29973 O O . ALA A 1 79 ? -0.175 -1.406 44.440 1.00 0.00 84 ALA A O 15
ATOM 29980 N N . GLN A 1 80 ? -1.346 -3.310 44.189 1.00 0.00 85 GLN A N 15
ATOM 29981 C CA . GLN A 1 80 ? -2.214 -2.759 43.154 1.00 0.00 85 GLN A CA 15
ATOM 29982 C C . GLN A 1 80 ? -3.010 -1.578 43.720 1.00 0.00 85 GLN A C 15
ATOM 29983 O O . GLN A 1 80 ? -3.252 -0.577 43.040 1.00 0.00 85 GLN A O 15
ATOM 29997 N N . SER A 1 81 ? -3.420 -1.704 44.986 1.00 0.00 86 SER A N 15
ATOM 29998 C CA . SER A 1 81 ? -4.189 -0.659 45.659 1.00 0.00 86 SER A CA 15
ATOM 29999 C C . SER A 1 81 ? -3.334 0.590 45.893 1.00 0.00 86 SER A C 15
ATOM 30000 O O . SER A 1 81 ? -3.806 1.725 45.774 1.00 0.00 86 SER A O 15
ATOM 30008 N N . ASP A 1 82 ? -2.065 0.377 46.253 1.00 0.00 87 ASP A N 15
ATOM 30009 C CA . ASP A 1 82 ? -1.144 1.481 46.526 1.00 0.00 87 ASP A CA 15
ATOM 30010 C C . ASP A 1 82 ? -0.875 2.285 45.251 1.00 0.00 87 ASP A C 15
ATOM 30011 O O . ASP A 1 82 ? -0.945 3.517 45.242 1.00 0.00 87 ASP A O 15
ATOM 30020 N N . ALA A 1 83 ? -0.566 1.579 44.160 1.00 0.00 88 ALA A N 15
ATOM 30021 C CA . ALA A 1 83 ? -0.288 2.223 42.878 1.00 0.00 88 ALA A CA 15
ATOM 30022 C C . ALA A 1 83 ? -1.502 3.031 42.406 1.00 0.00 88 ALA A C 15
ATOM 30023 O O . ALA A 1 83 ? -1.380 4.179 41.970 1.00 0.00 88 ALA A O 15
ATOM 30030 N N . ALA A 1 84 ? -2.690 2.422 42.495 1.00 0.00 89 ALA A N 15
ATOM 30031 C CA . ALA A 1 84 ? -3.929 3.083 42.078 1.00 0.00 89 ALA A CA 15
ATOM 30032 C C . ALA A 1 84 ? -4.237 4.272 42.994 1.00 0.00 89 ALA A C 15
ATOM 30033 O O . ALA A 1 84 ? -4.671 5.336 42.543 1.00 0.00 89 ALA A O 15
ATOM 30040 N N . HIS A 1 85 ? -4.011 4.087 44.296 1.00 0.00 90 HIS A N 15
ATOM 30041 C CA . HIS A 1 85 ? -4.260 5.136 45.287 1.00 0.00 90 HIS A CA 15
ATOM 30042 C C . HIS A 1 85 ? -3.261 6.288 45.128 1.00 0.00 90 HIS A C 15
ATOM 30043 O O . HIS A 1 85 ? -3.578 7.454 45.380 1.00 0.00 90 HIS A O 15
ATOM 30058 N N . ASN A 1 86 ? -2.035 5.956 44.709 1.00 0.00 91 ASN A N 15
ATOM 30059 C CA . ASN A 1 86 ? -0.984 6.955 44.519 1.00 0.00 91 ASN A CA 15
ATOM 30060 C C . ASN A 1 86 ? -1.406 7.987 43.465 1.00 0.00 91 ASN A C 15
ATOM 30061 O O . ASN A 1 86 ? -1.127 9.182 43.589 1.00 0.00 91 ASN A O 15
ATOM 30072 N N . ALA A 1 87 ? -2.094 7.521 42.418 1.00 0.00 92 ALA A N 15
ATOM 30073 C CA . ALA A 1 87 ? -2.562 8.403 41.347 1.00 0.00 92 ALA A CA 15
ATOM 30074 C C . ALA A 1 87 ? -3.589 9.405 41.884 1.00 0.00 92 ALA A C 15
ATOM 30075 O O . ALA A 1 87 ? -3.523 10.603 41.607 1.00 0.00 92 ALA A O 15
ATOM 30082 N N . LEU A 1 88 ? -4.548 8.906 42.669 1.00 0.00 93 LEU A N 15
ATOM 30083 C CA . LEU A 1 88 ? -5.591 9.757 43.255 1.00 0.00 93 LEU A CA 15
ATOM 30084 C C . LEU A 1 88 ? -4.980 10.764 44.235 1.00 0.00 93 LEU A C 15
ATOM 30085 O O . LEU A 1 88 ? -5.393 11.924 44.310 1.00 0.00 93 LEU A O 15
ATOM 30101 N N . GLN A 1 89 ? -3.981 10.311 44.994 1.00 0.00 94 GLN A N 15
ATOM 30102 C CA . GLN A 1 89 ? -3.298 11.155 45.973 1.00 0.00 94 GLN A CA 15
ATOM 30103 C C . GLN A 1 89 ? -2.439 12.219 45.281 1.00 0.00 94 GLN A C 15
ATOM 30104 O O . GLN A 1 89 ? -2.218 13.312 45.814 1.00 0.00 94 GLN A O 15
ATOM 30118 N N . TYR A 1 90 ? -1.938 11.897 44.084 1.00 0.00 95 TYR A N 15
ATOM 30119 C CA . TYR A 1 90 ? -1.095 12.818 43.332 1.00 0.00 95 TYR A CA 15
ATOM 30120 C C . TYR A 1 90 ? -1.869 14.085 42.957 1.00 0.00 95 TYR A C 15
ATOM 30121 O O . TYR A 1 90 ? -1.304 15.181 42.888 1.00 0.00 95 TYR A O 15
ATOM 30139 N N . LEU A 1 91 ? -3.175 13.941 42.720 1.00 0.00 96 LEU A N 15
ATOM 30140 C CA . LEU A 1 91 ? -4.008 15.081 42.366 1.00 0.00 96 LEU A CA 15
ATOM 30141 C C . LEU A 1 91 ? -4.182 16.005 43.574 1.00 0.00 96 LEU A C 15
ATOM 30142 O O . LEU A 1 91 ? -4.226 17.232 43.447 1.00 0.00 96 LEU A O 15
ATOM 30158 N N . LYS A 1 92 ? -4.303 15.407 44.765 1.00 0.00 97 LYS A N 15
ATOM 30159 C CA . LYS A 1 92 ? -4.490 16.171 45.989 1.00 0.00 97 LYS A CA 15
ATOM 30160 C C . LYS A 1 92 ? -3.235 16.965 46.347 1.00 0.00 97 LYS A C 15
ATOM 30161 O O . LYS A 1 92 ? -3.303 18.157 46.664 1.00 0.00 97 LYS A O 15
ATOM 30180 N N . ILE A 1 93 ? -2.075 16.298 46.311 1.00 0.00 98 ILE A N 15
ATOM 30181 C CA . ILE A 1 93 ? -0.815 16.948 46.653 1.00 0.00 98 ILE A CA 15
ATOM 30182 C C . ILE A 1 93 ? -0.477 18.064 45.650 1.00 0.00 98 ILE A C 15
ATOM 30183 O O . ILE A 1 93 ? -0.218 19.207 46.044 1.00 0.00 98 ILE A O 15
ATOM 30199 N N . ILE A 1 94 ? -0.494 17.756 44.346 1.00 0.00 99 ILE A N 15
ATOM 30200 C CA . ILE A 1 94 ? -0.205 18.771 43.326 1.00 0.00 99 ILE A CA 15
ATOM 30201 C C . ILE A 1 94 ? -1.352 19.790 43.275 1.00 0.00 99 ILE A C 15
ATOM 30202 O O . ILE A 1 94 ? -2.488 19.367 43.141 1.00 0.00 99 ILE A O 15
ATOM 30219 N N . ASP B 1 25 ? 21.329 5.000 56.683 1.00 0.00 30 ASP B N 15
ATOM 30220 C CA . ASP B 1 25 ? 21.445 6.322 56.007 1.00 0.00 30 ASP B CA 15
ATOM 30221 C C . ASP B 1 25 ? 21.402 6.117 54.484 1.00 0.00 30 ASP B C 15
ATOM 30222 O O . ASP B 1 25 ? 22.229 6.643 53.726 1.00 0.00 30 ASP B O 15
ATOM 30231 N N . TYR B 1 26 ? 20.420 5.335 54.024 1.00 0.00 31 TYR B N 15
ATOM 30232 C CA . TYR B 1 26 ? 20.261 5.053 52.596 1.00 0.00 31 TYR B CA 15
ATOM 30233 C C . TYR B 1 26 ? 19.978 6.339 51.820 1.00 0.00 31 TYR B C 15
ATOM 30234 O O . TYR B 1 26 ? 20.489 6.550 50.717 1.00 0.00 31 TYR B O 15
ATOM 30252 N N . ILE B 1 27 ? 19.158 7.213 52.406 1.00 0.00 32 ILE B N 15
ATOM 30253 C CA . ILE B 1 27 ? 18.808 8.487 51.778 1.00 0.00 32 ILE B CA 15
ATOM 30254 C C . ILE B 1 27 ? 20.072 9.298 51.463 1.00 0.00 32 ILE B C 15
ATOM 30255 O O . ILE B 1 27 ? 20.154 9.985 50.440 1.00 0.00 32 ILE B O 15
ATOM 30271 N N . GLN B 1 28 ? 21.075 9.217 52.345 1.00 0.00 33 GLN B N 15
ATOM 30272 C CA . GLN B 1 28 ? 22.333 9.942 52.150 1.00 0.00 33 GLN B CA 15
ATOM 30273 C C . GLN B 1 28 ? 23.087 9.409 50.925 1.00 0.00 33 GLN B C 15
ATOM 30274 O O . GLN B 1 28 ? 23.757 10.157 50.210 1.00 0.00 33 GLN B O 15
ATOM 30288 N N . LEU B 1 29 ? 22.970 8.101 50.676 1.00 0.00 34 LEU B N 15
ATOM 30289 C CA . LEU B 1 29 ? 23.635 7.471 49.535 1.00 0.00 34 LEU B CA 15
ATOM 30290 C C . LEU B 1 29 ? 23.139 8.088 48.224 1.00 0.00 34 LEU B C 15
ATOM 30291 O O . LEU B 1 29 ? 23.925 8.470 47.351 1.00 0.00 34 LEU B O 15
ATOM 30307 N N . LEU B 1 30 ? 21.815 8.194 48.088 1.00 0.00 35 LEU B N 15
ATOM 30308 C CA . LEU B 1 30 ? 21.206 8.766 46.887 1.00 0.00 35 LEU B CA 15
ATOM 30309 C C . LEU B 1 30 ? 21.553 10.249 46.742 1.00 0.00 35 LEU B C 15
ATOM 30310 O O . LEU B 1 30 ? 21.778 10.746 45.636 1.00 0.00 35 LEU B O 15
ATOM 30326 N N . SER B 1 31 ? 21.593 10.965 47.868 1.00 0.00 36 SER B N 15
ATOM 30327 C CA . SER B 1 31 ? 21.910 12.394 47.859 1.00 0.00 36 SER B CA 15
ATOM 30328 C C . SER B 1 31 ? 23.338 12.634 47.364 1.00 0.00 36 SER B C 15
ATOM 30329 O O . SER B 1 31 ? 23.609 13.581 46.619 1.00 0.00 36 SER B O 15
ATOM 30337 N N . GLU B 1 32 ? 24.268 11.772 47.787 1.00 0.00 37 GLU B N 15
ATOM 30338 C CA . GLU B 1 32 ? 25.671 11.902 47.393 1.00 0.00 37 GLU B CA 15
ATOM 30339 C C . GLU B 1 32 ? 25.853 11.675 45.895 1.00 0.00 37 GLU B C 15
ATOM 30340 O O . GLU B 1 32 ? 26.514 12.457 45.204 1.00 0.00 37 GLU B O 15
ATOM 30352 N N . ILE B 1 33 ? 25.263 10.597 45.384 1.00 0.00 38 ILE B N 15
ATOM 30353 C CA . ILE B 1 33 ? 25.362 10.269 43.960 1.00 0.00 38 ILE B CA 15
ATOM 30354 C C . ILE B 1 33 ? 24.569 11.282 43.117 1.00 0.00 38 ILE B C 15
ATOM 30355 O O . ILE B 1 33 ? 24.983 11.665 42.018 1.00 0.00 38 ILE B O 15
ATOM 30371 N N . ALA B 1 34 ? 23.421 11.723 43.640 1.00 0.00 39 ALA B N 15
ATOM 30372 C CA . ALA B 1 34 ? 22.580 12.691 42.940 1.00 0.00 39 ALA B CA 15
ATOM 30373 C C . ALA B 1 34 ? 23.348 13.995 42.708 1.00 0.00 39 ALA B C 15
ATOM 30374 O O . ALA B 1 34 ? 23.328 14.563 41.611 1.00 0.00 39 ALA B O 15
ATOM 30381 N N . LYS B 1 35 ? 24.043 14.473 43.744 1.00 0.00 40 LYS B N 15
ATOM 30382 C CA . LYS B 1 35 ? 24.829 15.704 43.643 1.00 0.00 40 LYS B CA 15
ATOM 30383 C C . LYS B 1 35 ? 25.963 15.518 42.631 1.00 0.00 40 LYS B C 15
ATOM 30384 O O . LYS B 1 35 ? 26.262 16.406 41.826 1.00 0.00 40 LYS B O 15
ATOM 30403 N N . GLU B 1 36 ? 26.594 14.342 42.666 1.00 0.00 41 GLU B N 15
ATOM 30404 C CA . GLU B 1 36 ? 27.686 14.022 41.751 1.00 0.00 41 GLU B CA 15
ATOM 30405 C C . GLU B 1 36 ? 27.174 13.926 40.312 1.00 0.00 41 GLU B C 15
ATOM 30406 O O . GLU B 1 36 ? 27.863 14.303 39.359 1.00 0.00 41 GLU B O 15
ATOM 30418 N N . GLN B 1 37 ? 25.946 13.419 40.147 1.00 0.00 42 GLN B N 15
ATOM 30419 C CA . GLN B 1 37 ? 25.344 13.277 38.818 1.00 0.00 42 GLN B CA 15
ATOM 30420 C C . GLN B 1 37 ? 24.603 14.558 38.378 1.00 0.00 42 GLN B C 15
ATOM 30421 O O . GLN B 1 37 ? 24.237 14.708 37.209 1.00 0.00 42 GLN B O 15
ATOM 30435 N N . GLY B 1 38 ? 24.401 15.502 39.308 1.00 0.00 43 GLY B N 15
ATOM 30436 C CA . GLY B 1 38 ? 23.730 16.771 38.992 1.00 0.00 43 GLY B CA 15
ATOM 30437 C C . GLY B 1 38 ? 22.194 16.664 39.036 1.00 0.00 43 GLY B C 15
ATOM 30438 O O . GLY B 1 38 ? 21.484 17.512 38.488 1.00 0.00 43 GLY B O 15
ATOM 30442 N N . PHE B 1 39 ? 21.670 15.629 39.701 1.00 0.00 44 PHE B N 15
ATOM 30443 C CA . PHE B 1 39 ? 20.219 15.441 39.821 1.00 0.00 44 PHE B CA 15
ATOM 30444 C C . PHE B 1 39 ? 19.789 15.668 41.272 1.00 0.00 44 PHE B C 15
ATOM 30445 O O . PHE B 1 39 ? 20.629 15.807 42.165 1.00 0.00 44 PHE B O 15
ATOM 30462 N N . ASN B 1 40 ? 18.473 15.725 41.519 1.00 0.00 45 ASN B N 15
ATOM 30463 C CA . ASN B 1 40 ? 17.961 15.955 42.870 1.00 0.00 45 ASN B CA 15
ATOM 30464 C C . ASN B 1 40 ? 16.662 15.185 43.107 1.00 0.00 45 ASN B C 15
ATOM 30465 O O . ASN B 1 40 ? 15.952 14.814 42.168 1.00 0.00 45 ASN B O 15
ATOM 30476 N N . ILE B 1 41 ? 16.347 14.945 44.381 1.00 0.00 46 ILE B N 15
ATOM 30477 C CA . ILE B 1 41 ? 15.128 14.224 44.759 1.00 0.00 46 ILE B CA 15
ATOM 30478 C C . ILE B 1 41 ? 14.357 15.045 45.795 1.00 0.00 46 ILE B C 15
ATOM 30479 O O . ILE B 1 41 ? 14.901 15.427 46.835 1.00 0.00 46 ILE B O 15
ATOM 30495 N N . THR B 1 42 ? 13.081 15.331 45.515 1.00 0.00 47 THR B N 15
ATOM 30496 C CA . THR B 1 42 ? 12.254 16.119 46.433 1.00 0.00 47 THR B CA 15
ATOM 30497 C C . THR B 1 42 ? 11.308 15.208 47.232 1.00 0.00 47 THR B C 15
ATOM 30498 O O . THR B 1 42 ? 10.313 14.708 46.703 1.00 0.00 47 THR B O 15
ATOM 30509 N N . TYR B 1 43 ? 11.618 14.980 48.520 1.00 0.00 48 TYR B N 15
ATOM 30510 C CA . TYR B 1 43 ? 10.788 14.121 49.367 1.00 0.00 48 TYR B CA 15
ATOM 30511 C C . TYR B 1 43 ? 9.710 14.932 50.091 1.00 0.00 48 TYR B C 15
ATOM 30512 O O . TYR B 1 43 ? 9.981 15.978 50.688 1.00 0.00 48 TYR B O 15
ATOM 30530 N N . LEU B 1 44 ? 8.471 14.432 50.050 1.00 0.00 49 LEU B N 15
ATOM 30531 C CA . LEU B 1 44 ? 7.346 15.092 50.713 1.00 0.00 49 LEU B CA 15
ATOM 30532 C C . LEU B 1 44 ? 6.649 14.115 51.661 1.00 0.00 49 LEU B C 15
ATOM 30533 O O . LEU B 1 44 ? 6.498 12.928 51.360 1.00 0.00 49 LEU B O 15
ATOM 30549 N N . ASP B 1 45 ? 6.228 14.613 52.828 1.00 0.00 50 ASP B N 15
ATOM 30550 C CA . ASP B 1 45 ? 5.557 13.778 53.827 1.00 0.00 50 ASP B CA 15
ATOM 30551 C C . ASP B 1 45 ? 4.201 14.385 54.220 1.00 0.00 50 ASP B C 15
ATOM 30552 O O . ASP B 1 45 ? 3.947 14.733 55.380 1.00 0.00 50 ASP B O 15
ATOM 30561 N N . ILE B 1 46 ? 3.306 14.506 53.231 1.00 0.00 51 ILE B N 15
ATOM 30562 C CA . ILE B 1 46 ? 1.966 15.065 53.456 1.00 0.00 51 ILE B CA 15
ATOM 30563 C C . ILE B 1 46 ? 1.132 15.012 52.162 1.00 0.00 51 ILE B C 15
ATOM 30564 O O . ILE B 1 46 ? 1.400 15.726 51.190 1.00 0.00 51 ILE B O 15
ATOM 30580 N N . ASP B 1 47 ? 0.101 14.160 52.156 1.00 0.00 52 ASP B N 15
ATOM 30581 C CA . ASP B 1 47 ? -0.775 14.024 50.993 1.00 0.00 52 ASP B CA 15
ATOM 30582 C C . ASP B 1 47 ? -1.676 15.256 50.865 1.00 0.00 52 ASP B C 15
ATOM 30583 O O . ASP B 1 47 ? -1.894 15.789 49.774 1.00 0.00 52 ASP B O 15
ATOM 30592 N N . GLU B 1 48 ? -2.204 15.715 52.004 1.00 0.00 53 GLU B N 15
ATOM 30593 C CA . GLU B 1 48 ? -3.080 16.884 52.043 1.00 0.00 53 GLU B CA 15
ATOM 30594 C C . GLU B 1 48 ? -3.352 17.282 53.497 1.00 0.00 53 GLU B C 15
ATOM 30595 O O . GLU B 1 48 ? -3.033 18.390 53.934 1.00 0.00 53 GLU B O 15
ATOM 30607 N N . LEU B 1 49 ? -3.936 16.352 54.262 1.00 0.00 54 LEU B N 15
ATOM 30608 C CA . LEU B 1 49 ? -4.237 16.587 55.675 1.00 0.00 54 LEU B CA 15
ATOM 30609 C C . LEU B 1 49 ? -3.391 15.655 56.550 1.00 0.00 54 LEU B C 15
ATOM 30610 O O . LEU B 1 49 ? -3.239 14.465 56.260 1.00 0.00 54 LEU B O 15
ATOM 30626 N N . SER B 1 50 ? -2.834 16.202 57.635 1.00 0.00 55 SER B N 15
ATOM 30627 C CA . SER B 1 50 ? -2.002 15.423 58.551 1.00 0.00 55 SER B CA 15
ATOM 30628 C C . SER B 1 50 ? -2.775 14.219 59.094 1.00 0.00 55 SER B C 15
ATOM 30629 O O . SER B 1 50 ? -2.237 13.115 59.225 1.00 0.00 55 SER B O 15
ATOM 30637 N N . ALA B 1 51 ? -4.054 14.433 59.418 1.00 0.00 56 ALA B N 15
ATOM 30638 C CA . ALA B 1 51 ? -4.905 13.369 59.951 1.00 0.00 56 ALA B CA 15
ATOM 30639 C C . ALA B 1 51 ? -5.257 12.345 58.865 1.00 0.00 56 ALA B C 15
ATOM 30640 O O . ALA B 1 51 ? -5.365 11.145 59.130 1.00 0.00 56 ALA B O 15
ATOM 30647 N N . ASN B 1 52 ? -5.447 12.824 57.630 1.00 0.00 57 ASN B N 15
ATOM 30648 C CA . ASN B 1 52 ? -5.796 11.948 56.507 1.00 0.00 57 ASN B CA 15
ATOM 30649 C C . ASN B 1 52 ? -4.555 11.290 55.875 1.00 0.00 57 ASN B C 15
ATOM 30650 O O . ASN B 1 52 ? -4.656 10.590 54.863 1.00 0.00 57 ASN B O 15
ATOM 30661 N N . GLY B 1 53 ? -3.371 11.503 56.473 1.00 0.00 58 GLY B N 15
ATOM 30662 C CA . GLY B 1 53 ? -2.135 10.918 55.957 1.00 0.00 58 GLY B CA 15
ATOM 30663 C C . GLY B 1 53 ? -0.955 11.218 56.882 1.00 0.00 58 GLY B C 15
ATOM 30664 O O . GLY B 1 53 ? -0.036 11.965 56.531 1.00 0.00 58 GLY B O 15
ATOM 30668 N N . GLN B 1 54 ? -0.972 10.625 58.081 1.00 0.00 59 GLN B N 15
ATOM 30669 C CA . GLN B 1 54 ? 0.106 10.830 59.056 1.00 0.00 59 GLN B CA 15
ATOM 30670 C C . GLN B 1 54 ? 1.113 9.659 59.042 1.00 0.00 59 GLN B C 15
ATOM 30671 O O . GLN B 1 54 ? 1.995 9.573 59.902 1.00 0.00 59 GLN B O 15
ATOM 30685 N N . TYR B 1 55 ? 0.982 8.743 58.070 1.00 0.00 60 TYR B N 15
ATOM 30686 C CA . TYR B 1 55 ? 1.879 7.590 57.971 1.00 0.00 60 TYR B CA 15
ATOM 30687 C C . TYR B 1 55 ? 2.153 7.229 56.498 1.00 0.00 60 TYR B C 15
ATOM 30688 O O . TYR B 1 55 ? 2.285 6.058 56.133 1.00 0.00 60 TYR B O 15
ATOM 30706 N N . GLN B 1 56 ? 2.240 8.252 55.642 1.00 0.00 61 GLN B N 15
ATOM 30707 C CA . GLN B 1 56 ? 2.502 8.048 54.216 1.00 0.00 61 GLN B CA 15
ATOM 30708 C C . GLN B 1 56 ? 3.356 9.193 53.670 1.00 0.00 61 GLN B C 15
ATOM 30709 O O . GLN B 1 56 ? 3.251 10.335 54.127 1.00 0.00 61 GLN B O 15
ATOM 30723 N N . CYS B 1 57 ? 4.200 8.899 52.675 1.00 0.00 62 CYS B N 15
ATOM 30724 C CA . CYS B 1 57 ? 5.059 9.934 52.080 1.00 0.00 62 CYS B CA 15
ATOM 30725 C C . CYS B 1 57 ? 5.201 9.738 50.567 1.00 0.00 62 CYS B C 15
ATOM 30726 O O . CYS B 1 57 ? 5.075 8.627 50.050 1.00 0.00 62 CYS B O 15
ATOM 30734 N N . LEU B 1 58 ? 5.455 10.835 49.844 1.00 0.00 63 LEU B N 15
ATOM 30735 C CA . LEU B 1 58 ? 5.603 10.784 48.387 1.00 0.00 63 LEU B CA 15
ATOM 30736 C C . LEU B 1 58 ? 6.806 11.618 47.932 1.00 0.00 63 LEU B C 15
ATOM 30737 O O . LEU B 1 58 ? 6.971 12.774 48.331 1.00 0.00 63 LEU B O 15
ATOM 30753 N N . ALA B 1 59 ? 7.656 11.033 47.076 1.00 0.00 64 ALA B N 15
ATOM 30754 C CA . ALA B 1 59 ? 8.841 11.731 46.564 1.00 0.00 64 ALA B CA 15
ATOM 30755 C C . ALA B 1 59 ? 8.707 11.995 45.057 1.00 0.00 64 ALA B C 15
ATOM 30756 O O . ALA B 1 59 ? 8.232 11.147 44.301 1.00 0.00 64 ALA B O 15
ATOM 30763 N N . GLU B 1 60 ? 9.128 13.188 44.616 1.00 0.00 65 GLU B N 15
ATOM 30764 C CA . GLU B 1 60 ? 9.051 13.563 43.200 1.00 0.00 65 GLU B CA 15
ATOM 30765 C C . GLU B 1 60 ? 10.456 13.748 42.606 1.00 0.00 65 GLU B C 15
ATOM 30766 O O . GLU B 1 60 ? 11.348 14.333 43.227 1.00 0.00 65 GLU B O 15
ATOM 30778 N N . LEU B 1 61 ? 10.651 13.234 41.387 1.00 0.00 66 LEU B N 15
ATOM 30779 C CA . LEU B 1 61 ? 11.951 13.329 40.697 1.00 0.00 66 LEU B CA 15
ATOM 30780 C C . LEU B 1 61 ? 12.179 14.725 40.075 1.00 0.00 66 LEU B C 15
ATOM 30781 O O . LEU B 1 61 ? 11.332 15.287 39.380 1.00 0.00 66 LEU B O 15
ATOM 30797 N N . SER B 1 62 ? 13.350 15.285 40.378 1.00 0.00 67 SER B N 15
ATOM 30798 C CA . SER B 1 62 ? 13.773 16.616 39.925 1.00 0.00 67 SER B CA 15
ATOM 30799 C C . SER B 1 62 ? 14.329 16.677 38.483 1.00 0.00 67 SER B C 15
ATOM 30800 O O . SER B 1 62 ? 14.611 17.772 37.982 1.00 0.00 67 SER B O 15
ATOM 30808 N N . THR B 1 63 ? 14.619 15.528 37.845 1.00 0.00 68 THR B N 15
ATOM 30809 C CA . THR B 1 63 ? 15.290 15.546 36.524 1.00 0.00 68 THR B CA 15
ATOM 30810 C C . THR B 1 63 ? 14.392 15.982 35.342 1.00 0.00 68 THR B C 15
ATOM 30811 O O . THR B 1 63 ? 14.837 16.801 34.530 1.00 0.00 68 THR B O 15
ATOM 30822 N N . SER B 1 64 ? 13.138 15.503 35.223 1.00 0.00 69 SER B N 15
ATOM 30823 C CA . SER B 1 64 ? 12.264 15.948 34.105 1.00 0.00 69 SER B CA 15
ATOM 30824 C C . SER B 1 64 ? 10.890 15.229 34.092 1.00 0.00 69 SER B C 15
ATOM 30825 O O . SER B 1 64 ? 9.888 15.872 34.421 1.00 0.00 69 SER B O 15
ATOM 30833 N N . PRO B 1 65 ? 10.784 13.941 33.715 1.00 0.00 70 PRO B N 15
ATOM 30834 C CA . PRO B 1 65 ? 9.459 13.258 33.685 1.00 0.00 70 PRO B CA 15
ATOM 30835 C C . PRO B 1 65 ? 8.924 13.124 35.098 1.00 0.00 70 PRO B C 15
ATOM 30836 O O . PRO B 1 65 ? 9.690 12.894 36.043 1.00 0.00 70 PRO B O 15
ATOM 30847 N N . ILE B 1 66 ? 7.616 13.297 35.268 1.00 0.00 71 ILE B N 15
ATOM 30848 C CA . ILE B 1 66 ? 7.039 13.218 36.603 1.00 0.00 71 ILE B CA 15
ATOM 30849 C C . ILE B 1 66 ? 7.098 11.774 37.095 1.00 0.00 71 ILE B C 15
ATOM 30850 O O . ILE B 1 66 ? 6.370 10.907 36.622 1.00 0.00 71 ILE B O 15
ATOM 30866 N N . THR B 1 67 ? 7.936 11.523 38.096 1.00 0.00 72 THR B N 15
ATOM 30867 C CA . THR B 1 67 ? 8.042 10.195 38.688 1.00 0.00 72 THR B CA 15
ATOM 30868 C C . THR B 1 67 ? 7.764 10.298 40.178 1.00 0.00 72 THR B C 15
ATOM 30869 O O . THR B 1 67 ? 8.461 11.012 40.910 1.00 0.00 72 THR B O 15
ATOM 30880 N N . VAL B 1 68 ? 6.733 9.593 40.643 1.00 0.00 73 VAL B N 15
ATOM 30881 C CA . VAL B 1 68 ? 6.365 9.623 42.059 1.00 0.00 73 VAL B CA 15
ATOM 30882 C C . VAL B 1 68 ? 6.543 8.251 42.690 1.00 0.00 73 VAL B C 15
ATOM 30883 O O . VAL B 1 68 ? 5.971 7.253 42.242 1.00 0.00 73 VAL B O 15
ATOM 30896 N N . CYS B 1 69 ? 7.329 8.207 43.762 1.00 0.00 74 CYS B N 15
ATOM 30897 C CA . CYS B 1 69 ? 7.573 6.960 44.486 1.00 0.00 74 CYS B CA 15
ATOM 30898 C C . CYS B 1 69 ? 6.862 7.033 45.834 1.00 0.00 74 CYS B C 15
ATOM 30899 O O . CYS B 1 69 ? 6.662 8.123 46.383 1.00 0.00 74 CYS B O 15
ATOM 30907 N N . HIS B 1 70 ? 6.423 5.881 46.360 1.00 0.00 75 HIS B N 15
ATOM 30908 C CA . HIS B 1 70 ? 5.680 5.868 47.621 1.00 0.00 75 HIS B CA 15
ATOM 30909 C C . HIS B 1 70 ? 6.591 5.569 48.837 1.00 0.00 75 HIS B C 15
ATOM 30910 O O . HIS B 1 70 ? 7.540 4.785 48.761 1.00 0.00 75 HIS B O 15
ATOM 30925 N N . GLY B 1 71 ? 6.273 6.199 49.976 1.00 0.00 76 GLY B N 15
ATOM 30926 C CA . GLY B 1 71 ? 7.019 6.012 51.218 1.00 0.00 76 GLY B CA 15
ATOM 30927 C C . GLY B 1 71 ? 6.082 5.446 52.280 1.00 0.00 76 GLY B C 15
ATOM 30928 O O . GLY B 1 71 ? 4.887 5.770 52.304 1.00 0.00 76 GLY B O 15
ATOM 30932 N N . SER B 1 72 ? 6.599 4.576 53.152 1.00 0.00 77 SER B N 15
ATOM 30933 C CA . SER B 1 72 ? 5.760 3.954 54.182 1.00 0.00 77 SER B CA 15
ATOM 30934 C C . SER B 1 72 ? 5.474 4.894 55.355 1.00 0.00 77 SER B C 15
ATOM 30935 O O . SER B 1 72 ? 4.421 4.809 55.988 1.00 0.00 77 SER B O 15
ATOM 30943 N N . GLY B 1 73 ? 6.408 5.792 55.654 1.00 0.00 78 GLY B N 15
ATOM 30944 C CA . GLY B 1 73 ? 6.236 6.741 56.757 1.00 0.00 78 GLY B CA 15
ATOM 30945 C C . GLY B 1 73 ? 5.901 6.017 58.062 1.00 0.00 78 GLY B C 15
ATOM 30946 O O . GLY B 1 73 ? 5.049 6.454 58.841 1.00 0.00 78 GLY B O 15
ATOM 30950 N N . ILE B 1 74 ? 6.592 4.902 58.311 1.00 0.00 79 ILE B N 15
ATOM 30951 C CA . ILE B 1 74 ? 6.380 4.118 59.529 1.00 0.00 79 ILE B CA 15
ATOM 30952 C C . ILE B 1 74 ? 6.929 4.878 60.754 1.00 0.00 79 ILE B C 15
ATOM 30953 O O . ILE B 1 74 ? 6.400 4.779 61.865 1.00 0.00 79 ILE B O 15
ATOM 30969 N N . SER B 1 75 ? 7.998 5.652 60.537 1.00 0.00 80 SER B N 15
ATOM 30970 C CA . SER B 1 75 ? 8.620 6.439 61.598 1.00 0.00 80 SER B CA 15
ATOM 30971 C C . SER B 1 75 ? 9.283 7.689 61.007 1.00 0.00 80 SER B C 15
ATOM 30972 O O . SER B 1 75 ? 9.305 7.888 59.789 1.00 0.00 80 SER B O 15
ATOM 30980 N N . CYS B 1 76 ? 9.827 8.542 61.878 1.00 0.00 81 CYS B N 15
ATOM 30981 C CA . CYS B 1 76 ? 10.487 9.775 61.445 1.00 0.00 81 CYS B CA 15
ATOM 30982 C C . CYS B 1 76 ? 11.745 9.465 60.627 1.00 0.00 81 CYS B C 15
ATOM 30983 O O . CYS B 1 76 ? 12.712 8.887 61.128 1.00 0.00 81 CYS B O 15
ATOM 30991 N N . GLY B 1 77 ? 11.737 9.863 59.348 1.00 0.00 82 GLY B N 15
ATOM 30992 C CA . GLY B 1 77 ? 12.881 9.637 58.459 1.00 0.00 82 GLY B CA 15
ATOM 30993 C C . GLY B 1 77 ? 12.794 8.285 57.736 1.00 0.00 82 GLY B C 15
ATOM 30994 O O . GLY B 1 77 ? 13.394 8.092 56.674 1.00 0.00 82 GLY B O 15
ATOM 30998 N N . ASN B 1 78 ? 12.044 7.336 58.310 1.00 0.00 83 ASN B N 15
ATOM 30999 C CA . ASN B 1 78 ? 11.891 6.009 57.711 1.00 0.00 83 ASN B CA 15
ATOM 31000 C C . ASN B 1 78 ? 11.209 6.100 56.340 1.00 0.00 83 ASN B C 15
ATOM 31001 O O . ASN B 1 78 ? 11.514 5.332 55.423 1.00 0.00 83 ASN B O 15
ATOM 31012 N N . ALA B 1 79 ? 10.274 7.043 56.193 1.00 0.00 84 ALA B N 15
ATOM 31013 C CA . ALA B 1 79 ? 9.551 7.222 54.930 1.00 0.00 84 ALA B CA 15
ATOM 31014 C C . ALA B 1 79 ? 10.530 7.445 53.783 1.00 0.00 84 ALA B C 15
ATOM 31015 O O . ALA B 1 79 ? 10.453 6.801 52.732 1.00 0.00 84 ALA B O 15
ATOM 31022 N N . GLN B 1 80 ? 11.477 8.346 54.000 1.00 0.00 85 GLN B N 15
ATOM 31023 C CA . GLN B 1 80 ? 12.496 8.643 52.998 1.00 0.00 85 GLN B CA 15
ATOM 31024 C C . GLN B 1 80 ? 13.303 7.379 52.689 1.00 0.00 85 GLN B C 15
ATOM 31025 O O . GLN B 1 80 ? 13.649 7.100 51.539 1.00 0.00 85 GLN B O 15
ATOM 31039 N N . SER B 1 81 ? 13.611 6.611 53.737 1.00 0.00 86 SER B N 15
ATOM 31040 C CA . SER B 1 81 ? 14.384 5.380 53.597 1.00 0.00 86 SER B CA 15
ATOM 31041 C C . SER B 1 81 ? 13.670 4.363 52.700 1.00 0.00 86 SER B C 15
ATOM 31042 O O . SER B 1 81 ? 14.305 3.679 51.891 1.00 0.00 86 SER B O 15
ATOM 31050 N N . ASP B 1 82 ? 12.341 4.244 52.840 1.00 0.00 87 ASP B N 15
ATOM 31051 C CA . ASP B 1 82 ? 11.576 3.292 52.035 1.00 0.00 87 ASP B CA 15
ATOM 31052 C C . ASP B 1 82 ? 11.663 3.645 50.550 1.00 0.00 87 ASP B C 15
ATOM 31053 O O . ASP B 1 82 ? 11.995 2.799 49.713 1.00 0.00 87 ASP B O 15
ATOM 31062 N N . ALA B 1 83 ? 11.375 4.905 50.215 1.00 0.00 88 ALA B N 15
ATOM 31063 C CA . ALA B 1 83 ? 11.437 5.358 48.825 1.00 0.00 88 ALA B CA 15
ATOM 31064 C C . ALA B 1 83 ? 12.883 5.322 48.314 1.00 0.00 88 ALA B C 15
ATOM 31065 O O . ALA B 1 83 ? 13.144 5.036 47.143 1.00 0.00 88 ALA B O 15
ATOM 31072 N N . ALA B 1 84 ? 13.834 5.621 49.206 1.00 0.00 89 ALA B N 15
ATOM 31073 C CA . ALA B 1 84 ? 15.250 5.627 48.850 1.00 0.00 89 ALA B CA 15
ATOM 31074 C C . ALA B 1 84 ? 15.743 4.212 48.545 1.00 0.00 89 ALA B C 15
ATOM 31075 O O . ALA B 1 84 ? 16.508 3.992 47.601 1.00 0.00 89 ALA B O 15
ATOM 31082 N N . HIS B 1 85 ? 15.300 3.235 49.344 1.00 0.00 90 HIS B N 15
ATOM 31083 C CA . HIS B 1 85 ? 15.705 1.844 49.144 1.00 0.00 90 HIS B CA 15
ATOM 31084 C C . HIS B 1 85 ? 15.183 1.320 47.805 1.00 0.00 90 HIS B C 15
ATOM 31085 O O . HIS B 1 85 ? 15.877 0.594 47.087 1.00 0.00 90 HIS B O 15
ATOM 31100 N N . ASN B 1 86 ? 13.949 1.695 47.460 1.00 0.00 91 ASN B N 15
ATOM 31101 C CA . ASN B 1 86 ? 13.343 1.263 46.202 1.00 0.00 91 ASN B CA 15
ATOM 31102 C C . ASN B 1 86 ? 14.151 1.774 45.006 1.00 0.00 91 ASN B C 15
ATOM 31103 O O . ASN B 1 86 ? 14.294 1.089 43.991 1.00 0.00 91 ASN B O 15
ATOM 31114 N N . ALA B 1 87 ? 14.683 2.993 45.122 1.00 0.00 92 ALA B N 15
ATOM 31115 C CA . ALA B 1 87 ? 15.471 3.596 44.049 1.00 0.00 92 ALA B CA 15
ATOM 31116 C C . ALA B 1 87 ? 16.710 2.755 43.730 1.00 0.00 92 ALA B C 15
ATOM 31117 O O . ALA B 1 87 ? 17.050 2.541 42.564 1.00 0.00 92 ALA B O 15
ATOM 31124 N N . LEU B 1 88 ? 17.395 2.280 44.772 1.00 0.00 93 LEU B N 15
ATOM 31125 C CA . LEU B 1 88 ? 18.603 1.471 44.590 1.00 0.00 93 LEU B CA 15
ATOM 31126 C C . LEU B 1 88 ? 18.287 0.178 43.834 1.00 0.00 93 LEU B C 15
ATOM 31127 O O . LEU B 1 88 ? 19.033 -0.241 42.944 1.00 0.00 93 LEU B O 15
ATOM 31143 N N . GLN B 1 89 ? 17.175 -0.469 44.194 1.00 0.00 94 GLN B N 15
ATOM 31144 C CA . GLN B 1 89 ? 16.770 -1.720 43.552 1.00 0.00 94 GLN B CA 15
ATOM 31145 C C . GLN B 1 89 ? 16.407 -1.488 42.083 1.00 0.00 94 GLN B C 15
ATOM 31146 O O . GLN B 1 89 ? 16.784 -2.265 41.201 1.00 0.00 94 GLN B O 15
ATOM 31160 N N . TYR B 1 90 ? 15.664 -0.411 41.814 1.00 0.00 95 TYR B N 15
ATOM 31161 C CA . TYR B 1 90 ? 15.250 -0.084 40.448 1.00 0.00 95 TYR B CA 15
ATOM 31162 C C . TYR B 1 90 ? 16.437 0.422 39.617 1.00 0.00 95 TYR B C 15
ATOM 31163 O O . TYR B 1 90 ? 16.495 0.220 38.403 1.00 0.00 95 TYR B O 15
ATOM 31181 N N . LEU B 1 91 ? 17.396 1.085 40.274 1.00 0.00 96 LEU B N 15
ATOM 31182 C CA . LEU B 1 91 ? 18.581 1.611 39.590 1.00 0.00 96 LEU B CA 15
ATOM 31183 C C . LEU B 1 91 ? 19.421 0.471 38.991 1.00 0.00 96 LEU B C 15
ATOM 31184 O O . LEU B 1 91 ? 20.029 0.614 37.926 1.00 0.00 96 LEU B O 15
ATOM 31200 N N . LYS B 1 92 ? 19.474 -0.664 39.692 1.00 0.00 97 LYS B N 15
ATOM 31201 C CA . LYS B 1 92 ? 20.257 -1.815 39.235 1.00 0.00 97 LYS B CA 15
ATOM 31202 C C . LYS B 1 92 ? 19.650 -2.454 37.979 1.00 0.00 97 LYS B C 15
ATOM 31203 O O . LYS B 1 92 ? 20.352 -2.734 37.003 1.00 0.00 97 LYS B O 15
ATOM 31222 N N . ILE B 1 93 ? 18.340 -2.707 38.010 1.00 0.00 98 ILE B N 15
ATOM 31223 C CA . ILE B 1 93 ? 17.647 -3.340 36.884 1.00 0.00 98 ILE B CA 15
ATOM 31224 C C . ILE B 1 93 ? 17.610 -2.428 35.639 1.00 0.00 98 ILE B C 15
ATOM 31225 O O . ILE B 1 93 ? 17.773 -2.901 34.509 1.00 0.00 98 ILE B O 15
ATOM 31241 N N . ILE B 1 94 ? 17.391 -1.120 35.832 1.00 0.00 99 ILE B N 15
ATOM 31242 C CA . ILE B 1 94 ? 17.333 -0.184 34.701 1.00 0.00 99 ILE B CA 15
ATOM 31243 C C . ILE B 1 94 ? 18.696 -0.122 33.988 1.00 0.00 99 ILE B C 15
ATOM 31244 O O . ILE B 1 94 ? 18.707 0.105 32.790 1.00 0.00 99 ILE B O 15
#

InterPro domains:
  IPR014720 Double-stranded RNA-binding domain [PF00035] (35-99)
  IPR014720 Double-stranded RNA-binding domain [PF00035] (127-191)
  IPR014720 Double-stranded RNA-binding domain [PS50137] (34-101)
  IPR014720 Double-stranded RNA-binding domain [PS50137] (126-194)
  IPR014720 Double-stranded RNA-binding domain [PS50137] (240-308)
  IPR014720 Double-stranded RNA-binding domain [SM00358] (35-100)
  IPR014720 Double-stranded RNA-binding domain [SM00358] (127-193)
  IPR014720 Double-stranded RNA-binding domain [SM00358] (241-307)
  IPR044465 PRKRA, first double-stranded RNA binding domain [cd19889] (32-102)
  IPR044466 PRKRA, second double-stranded RNA binding domain [cd19891] (126-192)
  IPR044467 PRKRA, third double-stranded RNA binding domain [cd19892] (239-310)
  IPR051247 RISC Loading Complex Component [PTHR46205] (1-308)

Solvent-accessible surface area: 9060 Å² total; per-residue (Å²): 126,119,60,117,106,13,38,122,77,14,141,162,122,53,85,92,38,79,71,112,88,30,129,101,96,52,62,145,52,90,57,14,9,7,4,74,38,85,89,27,101,88,14,31,8,10,0,27,5,131,56,100,41,88,2,81,28,34,1,1,65,5,24,52,9,23,127,115,35,169,147,91,34,105,93,25,46,99,83,14,153,145,119,58,69,94,49,66,56,88,85,14,8,139,93,68,104,119,36,59,167,43,25,2,3,60,50,78,73,38,76,92,22,10,6,12,1,52,16,135,71,146,38,52,5,85,35,38,3,0,76,9,26,36,51,66,131,166,80,163